Protein 1WX0 (pdb70)

Radius of gyration: 39.43 Å; Cα contacts (8 Å, |Δi|>4): 4813; chains: 10; bounding box: 110×82×110 Å

Secondary structure (DSSP, 8-state):
-EEEEE---HHHHHHHHHHT---EEE--HHHHHHHHHHHT----HHHHHHHHHHHHHHHTS-EEEE---SSHHHHHHHHHHHHHH-TTEEEEEESSHHHHHHHHHHHHTT--EEEEEE-SHHHHHHHHHTT-SEEEEBHHHHHHTTS-HHHHHHHHHHHHHHTT-S-EEEEB---SHHHHHHHHHTT-SEEEE-HHHHHHHT--HHHHHH-/-EEEEE---HHHHHHHHHHT-EEEEE--HHHHHHHHHTTTS---HHHHHHHHHHHHHHH-S-EEEE---SSHHHHHHHHHHHHTT-TTEEEEEESSHHHHHHHHHHHHTT--EEEEEE-SHHHHHHHHHTT-SEEEEBHHHHHHTTS-HHHHHHHHHHHHHHTT---EEEEBS--SHHHHHHHHHHT-SEEEE-HHHHHHHT--HHHHHT-/-EEEEE---HHHHHHHHTTT-EEEEE--HHHHHHHHHTTT----HHHHHHHHHHHHHHH-S-EEEE----SHHHHHHHHHHHHHH-TTEEEEEESSHHHHHHHHHHHHTT--EEEEEE-SHHHHHHHHHTT-SEEEEBHHHHHHTTS-HHHHHHHHHHHHHHTT---EEEEBS--SHHHHHHHHHHT-SEEEE-HHHHHHTT--HHHHHH-/-EEEEE---HHHHHHHHTTT-EEEEE--HHHHHHHHHTTT----HHHHHHHHHHHHHHH-S-EEEE---SSHHHHHHHHHHHHHH-TTEEEEEESSHHHHHHHHHHHHTT--EEEEEE-SHHHHHHHHHTT-SEEEEBHHHHHTTTS-HHHHHHHHHHHHHHHT---EEEEBS--SHHHHHHHHHHT-SEEEE-HHHHHHHT--HHHHHH-/-EEEEE---HHHHHHHHHHT-EEEEE--HHHHHHHHHHTT----HHHHHHHHHHHHHHH-S-EEEE----SHHHHHHHHHHHHHH-TTEEEEEESSHHHHHHHHHHHHHTPPEEEEEE-SHHHHHHHHHHT-SEEEEBHHHHHHTTS-HHHHHHHHHHHHHHHT-S-EEEEB---SHHHHHHHHHHT-SEEEE-HHHHHHHT--HHHHHT-/-EEEEE---HHHHHHHHTTT-EEEEE--HHHHHHHHHHHTPPP-HHHHHHHHHHHHHHH-S-EEEE----SHHHHHHHHHHHHHH-TTEEEEEESSHHHHHHHHHHHHTT--EEEEEE-SHHHHHHHHHTT-SEEEEBHHHHHTTTS-HHHHHHHHHHHHHHTT---EEEEBS--SHHHHHHHHHHT-SEEEE-HHHHTTTT--HHHHHH-/-EEEEE---HHHHHHHHHHT-EEEEE--HHHHHHHHHHTT----HHHHHHHHHHHHHHH-S-EEEE---SSHHHHHHHHHHHHHT-TTEEEEEESSHHHHHHHHHHHHTT--EEEEEE-SHHHHHHHHHTT-SEEEEBHHHHHHTTS-HHHHHHHHHHHHHHHT---EEEEBS--SHHHHHHHHHTT-SEEEE-HHHHTTTT--HHHHHH-/-EEEEE---HHHHHHHHHHT---EEE--HHHHHHHHHHTT----HHHHHHHHHHHHHHH-S-EEEE----SHHHHHHHHHHHHHH-TTEEEEEESSHHHHHHHHHHHHTT--EEEEEE-SHHHHHHHHHTT-SEEEEBHHHHHHTTS-HHHHHHHHHHHHHHTT---EEEEBS--SHHHHHHHHHHT-SEEEE-HHHHHHHT--HHHHHH-/-EEEEE---HHHHHHHHHHT-EEEEE--HHHHHHHHHHTT----HHHHHHHHHHHHHHH-S-EEEE---SSHHHHHHHHHHHHHH-TTEEEEEESSHHHHHHHHHHHHTT--EEEEEE-SHHHHHHHHHTT-SEEEEBHHHHHHTTS-HHHHHHHHHHHHHHHT--PEEEEBS--SHHHHHHHHHHT-SEEEE-HHHHHHTT--HHHHHH-/-EEEEE---HHHHHHHHTTT-EEEEE--HHHHHHHHHHHT----HHHHHHHHHHHHHHH-S-EEEE----SHHHHHHHHHHHHTT-TTEEEEEESSHHHHHHHHHHHTTT--EEEEEE-SHHHHHHHHHTT-SEEEEBHHHHHTTTS-HHHHHHHHHHHHHHTT--PEEEEBS--SHHHHHHHHHHT-SEEEE-HHHHHHTT--HHHHHH-

Organism: Thermus thermophilus (strain ATCC 27634 / DSM 579 / HB8) (NCBI:txid300852)

Nearest PDB structures (foldseek):
  1wx0-assembly1_C  TM=1.003E+00  e=8.794E-41  Thermus thermophilus HB8
  1vpx-assembly1_D  TM=9.814E-01  e=6.477E-28  Thermotoga maritima
  6yrm-assembly1_D  TM=9.661E-01  e=4.299E-25  Thermoplasma acidophilum DSM 1728
  6yrh-assembly1_D  TM=9.605E-01  e=4.563E-25  Thermoplasma acidophilum DSM 1728
  3s1w-assembly1_A  TM=9.599E-01  e=1.184E-24  Thermoplasma acidophilum DSM 1728

InterPro domains:
  IPR001585 Transaldolase/Fructose-6-phosphate aldolase [PF00923] (3-220)
  IPR001585 Transaldolase/Fructose-6-phosphate aldolase [PTHR10683] (3-207)
  IPR004731 Transaldolase type 3B/Fructose-6-phosphate aldolase [TIGR00875] (1-221)
  IPR013785 Aldolase-type TIM barrel [G3DSA:3.20.20.70] (1-223)
  IPR018225 Transaldolase, active site [PS00958] (89-106)
  IPR018225 Transaldolase, active site [PS01054] (24-32)
  IPR022999 Transaldolase type 3B, putative [MF_00494] (1-223)
  IPR033919 Transaldolase/Fructose-6-phosphate aldolase, archaeal/bacterial [cd00956] (2-220)

Foldseek 3Di:
DQEEAAALALVLLLVVVVVVRHAEYEYEPVRNCVNCVVVVHGDDPVNSLVSQVVSCVNRVHAYEYEADDDAQVSSQVSQVVQCVSDVRYAYEFELDPSSLSNLLVCLVVVGAYEYEPDAALVSVVSSLVSNHQEYEHAQQVCVVVVDGSLVRLLVNLVCCVVVVGNHAYEYENDDELVSVVSCVVSPHRYYYYHSVRVVCNPDDDCVVVVD/DAEEAAALAPVLLLVVVVVVRHAEYEYEPVRVCCNQVVDVHDDDPVVSLVSQLVSCVRRVAAYEYEDDDDALVSLLVRLVVQCVSDVRYAYEFELDPSSLSNLLVCQVVVGAYEYEPDAALVSVVSSLVSRHQEYEHAQQVCVVVVDGSLVRLLVNLVVCVVVVGNHAYEHENDDALVSVVSCVVSPHRYYYYHSVRVVCNPDDPVVVVVD/DAEEAAALAPVLLQVVVVVVRHAEYEYEPVRVVVNCVVDVDDDDPVVVLVSQLVSCVSRVAAYEYEDDDDAQVSLLVSQVVNCVSDVSYAYEFELDPSSLSNLLVQVVVVGAYEYEPDAALVSLVSSLVSRHQEYEHAQQVCVVVVDGSLVRLLSNLVCCVVVVGNHAYEYENDDALVSVVSCVVSPHPYYYYHSVRVVVNPDDPVVVVVD/DAEEAAALALVLLQVVVVVVRHAEYEYEPVRLCVNCVVDPHDDDVVVSLVSQVSSCVRRVAAYEYEAPDDAQVSLLVSLVVNCVSDVRYAYEFEQDPSSLSNLLVCVVVVHAYEYEPDAALVSVVSSLVSVHQEYEHAQQVQVVVVDGSLVRLLVNLVVCVVVVGNHAYEHENDDALVSVVSCVVSPHPYYYYHSVRVVCNPDDPVVVVVD/DQEEAEALAPVLLQVVVVVVRHAEYEYEPVRVVVNCVVPPHDDDPVCVLVSVLVSCVRRVAAYEYEDDDDALVSLLVSQVVQCVSDVRYAYEYEQDPRSLSNLLVCLVVVGAYAYEPDAALVSLVSSLVSRHQEYEHAQQVCVVVVHGSLVRLLVNLVVCVVVVGNHAYEYDNDDAQVSVVSNVVSPGRYYYYHSVRVVVNVDDPVVVVVD/DAEEAEALAPVLLQVVVVVVRHAEYEYEDVRVVVNCVVVVHDDDPVVVLVSQVVRCVRSVAAYEYEQDDPALVSSLVSQVVQCVSDVRYEYEFELDPSRLSNLLVCVVVVGAYEHEPDAALVSLVSSLVSRHQEYEHAQQVQVVVVHGSLVRLLSNLVCCVVVVGNHAYEHENDDALVSVVSCVVSPHRYYYYHSVRVVVNPDDPVVVVVD/DQEEAEALAPVLLQVVVVVVRHAEYEYEVVRNVVNCVVPVHDDDPVVVLVSVVVSCVRRVHAYEYEADDPAQVSLLVSQVSQCVSDVSYAYEFELDPSSLSNQLVCLVVVGAYEYEPDAALVSLVSNLVSRHQEYEHAQQVCVVVVDGSLVRLLSNLVCCVVVVGNHAYEHPNDDAQVSVVSNVVSDHRYYYYHSVRVVVNPDDDVVVVVD/DAEEAAALAPVLLQVVLVVVRHAEYEYEPVRNVVNCVVVVHDDDPVVVLVSQVSSCVRNVAAYEYEDDDDAQVSLLVSLVVQCVSDVSYAYEFELDPSSLSNLLVCLVVVHAYEYEPDAALVSVVSSLVSRHQEYEHAQQVCVVVVHGSLVRLLSNLVCCVVVVGNHAYEYENDDAQVSVVSCVVSPHPYYYYHSVRVVCNPDDDCVVVVD/DAEEAEALALVLLLVVVVVVRHAEYEYEVVRLVVNCVVPPDDDDPVVSLVSQLVRCVNRVAAYEYEADDDAQVSSLVRQVVQCVSDVSYAYEFELDPSSLNNLLVCQVVVGAYEYEPDAALVSVVSSLVSRHQEYEHAQQVCVVVVDGSLVRLLSNLVVCVVVVGNHAYEYENDDALVSVVSCVVSPHPYYYYHSVRVVCNPDDPCVVVVD/DAEEAAALAVVLLLVVVVVVRHAEYEYEVVRNVVNCVVVVHDDDPVVVLVSVVSSCVRRVAAYEYEQPDDALVSLLVSLVVQCVSDVRYAYEFELDPSSLNNLLVCLVVVHAYEYEPDAALVSVVSSLVSRHQEYEHAQQVVVVVVHGSLVRLLVNLVVCVVVVGNRAYEYENDDALVSVVSCVVSPHPYYYYHSVRVVCNVDDPVVVVVD

Solvent-accessible surface area: 73662 Å² total; per-residue (Å²): 3,48,0,7,0,47,9,1,30,26,140,48,0,133,56,0,19,42,0,23,2,21,21,0,0,7,3,34,64,72,39,2,50,129,18,5,74,96,117,69,90,79,81,78,140,129,16,52,11,58,13,0,87,37,0,0,122,48,17,63,8,35,0,5,2,60,8,106,24,147,86,10,123,32,2,3,50,31,0,110,146,11,23,84,25,21,123,44,8,4,0,23,0,14,0,27,58,48,0,0,64,0,0,85,93,0,29,86,83,68,27,89,0,1,0,6,20,0,0,1,1,1,0,0,1,0,0,13,70,0,33,7,30,12,0,6,0,26,0,0,84,1,16,41,20,2,30,59,0,6,55,5,0,89,18,0,6,60,0,15,111,72,26,125,18,126,7,72,1,3,0,7,23,6,114,50,4,30,10,0,1,54,0,0,39,49,14,0,54,0,0,7,0,53,34,78,10,0,68,51,0,17,125,4,7,5,7,92,120,24,117,1,49,0,4,0,38,9,1,32,37,136,49,0,132,60,0,31,54,1,12,4,22,26,0,0,6,2,34,54,84,31,6,45,133,20,12,88,94,135,81,100,70,85,70,159,149,10,48,21,51,27,0,104,36,0,1,120,48,18,60,9,33,0,4,1,51,5,87,21,133,90,4,127,34,2,6,38,30,0,112,152,10,24,89,21,26,127,45,8,1,0,18,0,13,0,26,57,49,0,0,52,0,0,78,110,0,31,84,90,68,32,92,0,0,0,5,17,0,0,2,1,2,0,0,2,0,0,17,66,0,29,9,34,13,0,4,0,22,0,0,92,1,9,36,16,1,31,45,0,3,72,5,0,66,26,0,5,66,2,14,108,78,27,125,22,130,11,75,3,2,0,8,21,4,114,30,3,25,8,0,0,65,0,0,40,46,16,0,53,0,0,5,0,54,37,72,14,0,48,44,1,12,108,10,9,5,4,92,114,32,129,2,60,0,5,0,40,10,1,26,38,136,46,0,136,60,0,33,53,1,13,3,22,27,0,0,3,2,37,56,89,34,6,45,136,18,17,80,101,145,83,100,70,77,72,161,146,24,46,22,40,28,0,106,36,0,1,120,44,18,61,8,35,0,4,2,52,7,96,23,123,101,12,122,32,1,1,41,26,0,109,150,10,25,87,29,25,125,44,8,2,0,19,0,7,1,34,57,48,0,0,60,0,0,76,101,0,33,86,88,67,25,88,0,0,0,4,12,0,0,0,1,4,0,0,3,0,0,18,66,0,32,9,35,14,0,4,0,23,0,0,89,2,9,38,13,2,38,50,0,8,82,13,0,73,28,0,4,69,2,14,102,70,28,129,25,129,11,93,2,2,0,10,22,4,112,30,4,20,5,0,0,63,0,0,43,51,18,0,54,1,0,4,0,55,31,74,12,0,61,47,2,14,118,4,15,15,4,91,119,31,100,2,62,0,6,0,44,10,1,27,35,141,54,0,139,60,0,32,54,1,16,3,22,28,0,0,6,4,39,62,89,36,3,49,147,24,20,82,98,129,75,96,78,78,71,142,148,27,42,18,49,29,1,104,34,0,0,127,40,17,63,10,46,0,4,1,58,8,104,14,150,94,10,127,33,3,1,38,38,0,104,140,9,24,86,22,24,129,41,9,4,0,19,0,16,0,32,59,52,0,0,63,0,0,79,105,0,33,88,88,65,25,113,0,1,0,6,18,0,0,0,0,2,0,0,1,0,0,18,62,0,33,10,35,10,0,4,0,23,0,0,86,2,9,40,14,2,33,55,0,5,84,14,0,61,27,0,6,70,1,15,108,71,28,117,18,130,11,92,3,3,0,7,26,5,110,30,6,14,8,0,1,64,0,0,43,47,20,0,56,2,0,4,0,56,33,72,13,0,56,48,1,14,109,2,15,11,4,105,116,30,102,1,51,0,8,0,52,10,1,31,36,129,49,0,140,58,0,33,47,1,8,2,21,28,0,0,7,3,37,64,84,39,9,54,128,16,10,78,102,87,80,91,70,91,73,146,133,11,50,11,50,12,0,92,36,0,0,128,48,18,62,11,33,0,6,2,57,5,92,18,120,105,15,139,47,2,2,50,31,0,105,148,12,26,82,23,20,124,42,6,5,0,25,0,12,1,30,52,50,0,0,54,0,0,84,107,0,31,86,87,65,23,97,0,1,0,6,18,0,0,0,0,1,0,1,1,0,0,15,76,4,33,6,34,13,0,5,0,28,1,0,84,0,21,44,14,1,19,58,0,7,56,5,0,78,20,0,6,65,1,16,115,69,22,118,16,126,8,65,3,5,0,7,23,6,114,42,4,30,16,0,1,68,0,0,42,50,17,0,52,0,0,8,0,51,36,59,5,0,65,70,1,17,116,5,22,4,5,98,117,25,126,1,52,0,8,0,42,12,1,30,39,131,52,0,137,57,0,33,52,1,13,2,18,26,0,0,6,2,30,50,88,34,8,45,128,21,11,67,97,154,68,92,71,107,69,153,148,24,63,22,52,29,1,108,34,0,1,119,48,17,60,11,37,0,6,2,61,4,87,20,123,108,5,135,45,2,0,47,29,0,112,150,16,22,82,22,19,126,43,7,5,0,20,0,17,2,34,55,37,0,0,56,0,0,77,103,0,30,80,87,67,30,84,0,2,0,9,21,0,0,0,1,1,0,1,0,0,0,18,69,0,31,9,36,12,0,5,0,24,0,0,90,2,19,39,14,3,28,51,0,3,71,13,0,67,27,0,5,62,1,15,106,67,27,122,22,128,10,67,2,4,0,8,25,6,116,45,6,33,5,0,0,60,0,0,41,50,17,0,49,0,0,7,0,54,32,73,13,0,67,38,1,16,117,10,16,16,4,98,109,33,97,1,54,0,6,0,49,10,1,31,47,134,51,0,131,58,0,34,54,1,12,3,21,24,0,0,7,2,32,55,88,40,1,44,146,22,18,78,78,139,87,114,73,88,78,139,144,34,51,19,49,30,0,91,33,0,1,118,44,15,63,8,41,0,3,1,56,7,89,21,124,123,9,137,41,1,0,42,24,0,102,140,16,23,87,24,23,126,45,9,6,0,18,0,15,0,27,51,54,0,0,65,0,0,75,96,0,30,84,91,68,24,112,0,1,0,7,22,0,0,2,2,1,0,1,1,0,0,16,70,0,30,8,26,19,0,5,0,28,0,0,86,0,22,65,11,0,15,61,0,12,68,6,0,68,25,0,5,64,1,18,114,76,27,125,16,128,8,85,2,2,0,8,24,5,112,51,4,15,5,0,0,66,0,0,44,55,18,0,54,1,0,9,0,53,34,74,11,0,62,50,0,15,120,3,17,16,4,88,123,28,104,2,50,0,5,0,45,10,1,33,40,137,48,0,139,63,0,31,55,0,13,3,21,28,0,0,5,2,37,62,76,40,8,47,128,18,12,75,96,149,74,88,85,85,70,141,137,17,56,19,40,32,2,106,36,0,0,122,45,18,60,12,39,0,4,1,56,7,96,28,124,112,5,127,43,1,1,44,31,0,114,153,10,22,87,36,22,125,41,9,4,0,16,0,10,1,31,54,37,0,0,58,0,0,78,98,0,32,81,94,64,30,115,0,0,0,8,17,0,0,1,1,1,0,0,1,0,0,20,58,0,30,9,32,16,0,5,0,24,0,0,90,1,10,44,12,1,17,44,0,3,73,5,0,71,26,0,16,71,0,17,132,57,28,127,24,129,11,65,3,3,0,8,25,6,112,32,4,30,7,0,0,59,0,0,34,54,24,0,51,0,0,5,0,51,35,72,10,0,46,64,1,11,106,4,16,6,4,95,119,30,97,2,56,0,6,0,43,11,1,32,38,124,50,0,131,57,0,32,54,0,14,3,20,27,0,0,5,2,35,64,89,30,2,41,117,18,20,77,90,144,82,115,74,84,72,114,146,17,38,17,51,27,0,105,36,0,1,125,48,19,63,9,34,0,4,1,56,9,95,20,121,112,8,134,48,0,0,51,24,0,115,135,9,28,86,21,26,123,40,8,3,0,16,0,15,1,27,61,42,0,0,56,0,0,74,103,0,31,85,90,68,25,88,0,1,0,8,20,0,0,2,0,1,0,1,1,0,0,16,67,0,29,9,35,12,0,4,0,22,0,0,91,1,11,41,18,2,28,53,0,5,73,4,0,66,25,0,5,65,0,16,112,80,30,128,21,126,10,90,2,3,0,10,23,6,115,34,5,28,8,0,0,69,0,0,39,45,18,0,54,1,0,8,0,54,35,72,12,0,62,46,1,14,116,4,8,5,8,97,120,28,100,1,50,0,6,0,42,12,1,29,30,144,50,0,126,60,0,30,54,0,13,2,21,29,0,0,5,3,30,64,87,36,5,48,136,11,5,80,96,83,65,96,79,88,67,146,125,27,51,36,42,7,0,127,29,0,1,122,42,18,62,12,38,0,4,2,57,4,88,18,94,97,8,122,36,0,1,44,26,0,110,153,14,22,90,43,24,127,44,9,2,0,18,0,5,0,32,54,52,0,0,56,0,0,78,99,0,33,81,87,68,28,85,0,1,0,9,13,0,0,2,1,2,0,0,1,0,0,16,65,0,30,8,34,16,0,4,0,25,0,0,92,1,8,34,24,2,23,46,0,2,71,4,0,67,25,0,14,70,0,16,123,58,27,125,22,128,10,68,3,2,0,8,21,4,111,31,4,30,5,0,0,56,0,0,39,55,24,0,50,0,0,5,0,52,33,75,12,0,49,42,1,12,114,6,9,5,3,94,111,29,98

B-factor: mean 40.53, std 13.64, range [14.03, 101.11]

Sequence (2110 aa):
MELYLDTASLEEIREIAAWGVLSGVTTNPTLVAKAFAAKGEALTEEAFAAHLRAICETVGGPVSAEVTALEAEAMVAEGRRLAAIHPNIVVKLPTTEEGLKACKRLSAEGIKVNMTLIFSANQALLAARAGASYVSPFLGRVDDISWDGGELLREIVEMIQVQDLPVKVIAASIRHPRHVTEAALLGADIATMPHAVFKQLLKHPLTDIGLMELYLDTASLEEIREIAAWGVLSGVTTNPTLVAKAFAAKGEALTEEAFAAHLRAICETVGGPVSAEVTALEAEAMVAEGRRLAAIHPNIVVKLPTTEEGLKACKRLSAEGIKVNMTLIFSANQALLAARAGASYVSPFLGRVDDISWDGGELLREIVEMIQVQDLPVKVIAASIRHPRHVTEAALLGADIATMPHAVFKQLLKHPLTDIGLMELYLDTASLEEIREIAAWGVLSGVTTNPTLVAKAFAAKGEALTEEAFAAHLRAICETVGGPVSAEVTALEAEAMVAEGRRLAAIHPNIVVKLPTTEEGLKACKRLSAEGIKVNMTLIFSANQALLAARAGASYVSPFLGRVDDISWDGGELLREIVEMIQVQDLPVKVIAASIRHPRHVTEAALLGADIATMPHAVFKQLLKHPLTDIGLMELYLDTASLEEIREIAAWGVLSGVTTNPTLVAKAFAAKGEALTEEAFAAHLRAICETVGGPVSAEVTALEAEAMVAEGRRLAAIHPNIVVKLPTTEEGLKACKRLSAEGIKVNMTLIFSANQALLAARAGASYVSPFLGRVDDISWDGGELLREIVEMIQVQDLPVKVIAASIRHPRHVTEAALLGADIATMPHAVFKQLLKHPLTDIGLMELYLDTASLEEIREIAAWGVLSGVTTNPTLVAKAFAAKGEALTEEAFAAHLRAICETVGGPVSAEVTALEAEAMVAEGRRLAAIHPNIVVKLPTTEEGLKACKRLSAEGIKVNMTLIFSANQALLAARAGASYVSPFLGRVDDISWDGGELLREIVEMIQVQDLPVKVIAASIRHPRHVTEAALLGADIATMPHAVFKQLLKHPLTDIGLMELYLDTASLEEIREIAAWGVLSGVTTNPTLVAKAFAAKGEALTEEAFAAHLRAICETVGGPVSAEVTALEAEAMVAEGRRLAAIHPNIVVKLPTTEEGLKACKRLSAEGIKVNMTLIFSANQALLAARAGASYVSPFLGRVDDISWDGGELLREIVEMIQVQDLPVKVIAASIRHPRHVTEAALLGADIATMPHAVFKQLLKHPLTDIGLMELYLDTASLEEIREIAAWGVLSGVTTNPTLVAKAFAAKGEALTEEAFAAHLRAICETVGGPVSAEVTALEAEAMVAEGRRLAAIHPNIVVKLPTTEEGLKACKRLSAEGIKVNMTLIFSANQALLAARAGASYVSPFLGRVDDISWDGGELLREIVEMIQVQDLPVKVIAASIRHPRHVTEAALLGADIATMPHAVFKQLLKHPLTDIGLMELYLDTASLEEIREIAAWGVLSGVTTNPTLVAKAFAAKGEALTEEAFAAHLRAICETVGGPVSAEVTALEAEAMVAEGRRLAAIHPNIVVKLPTTEEGLKACKRLSAEGIKVNMTLIFSANQALLAARAGASYVSPFLGRVDDISWDGGELLREIVEMIQVQDLPVKVIAASIRHPRHVTEAALLGADIATMPHAVFKQLLKHPLTDIGLMELYLDTASLEEIREIAAWGVLSGVTTNPTLVAKAFAAKGEALTEEAFAAHLRAICETVGGPVSAEVTALEAEAMVAEGRRLAAIHPNIVVKLPTTEEGLKACKRLSAEGIKVNMTLIFSANQALLAARAGASYVSPFLGRVDDISWDGGELLREIVEMIQVQDLPVKVIAASIRHPRHVTEAALLGADIATMPHAVFKQLLKHPLTDIGLMELYLDTASLEEIREIAAWGVLSGVTTNPTLVAKAFAAKGEALTEEAFAAHLRAICETVGGPVSAEVTALEAEAMVAEGRRLAAIHPNIVVKLPTTEEGLKACKRLSAEGIKVNMTLIFSANQALLAARAGASYVSPFLGRVDDISWDGGELLREIVEMIQVQDLPVKVIAASIRHPRHVTEAALLGADIATMPHAVFKQLLKHPLTDIGL

Structure (mmCIF, N/CA/C/O backbone):
data_1WX0
#
_entry.id   1WX0
#
_cell.length_a   93.693
_cell.length_b   142.702
_cell.length_c   96.595
_cell.angle_alpha   90.00
_cell.angle_beta   114.458
_cell.angle_gamma   90.00
#
_symmetry.space_group_name_H-M   'P 1 21 1'
#
loop_
_entity.id
_entity.type
_entity.pdbx_description
1 polymer transaldolase
2 water water
#
loop_
_atom_site.group_PDB
_atom_site.id
_atom_site.type_symbol
_atom_site.label_atom_id
_atom_site.label_alt_id
_atom_site.label_comp_id
_atom_site.label_asym_id
_atom_site.label_entity_id
_atom_site.label_seq_id
_atom_site.pdbx_PDB_ins_code
_atom_site.Cartn_x
_atom_site.Cartn_y
_atom_site.Cartn_z
_atom_site.occupancy
_atom_site.B_iso_or_equiv
_atom_site.auth_seq_id
_atom_site.auth_comp_id
_atom_site.auth_asym_id
_atom_site.auth_atom_id
_atom_site.pdbx_PDB_model_num
ATOM 1 N N . MET A 1 1 ? 54.540 75.184 80.291 1.00 36.52 1 MET A N 1
ATOM 2 C CA . MET A 1 1 ? 54.997 75.641 78.945 1.00 36.51 1 MET A CA 1
ATOM 3 C C . MET A 1 1 ? 56.492 75.394 78.776 1.00 37.23 1 MET A C 1
ATOM 4 O O . MET A 1 1 ? 57.298 75.808 79.607 1.00 35.73 1 MET A O 1
ATOM 9 N N . GLU A 1 2 ? 56.857 74.710 77.698 1.00 39.56 2 GLU A N 1
ATOM 10 C CA . GLU A 1 2 ? 58.257 74.426 77.430 1.00 40.76 2 GLU A CA 1
ATOM 11 C C . GLU A 1 2 ? 58.952 75.720 77.041 1.00 42.16 2 GLU A C 1
ATOM 12 O O . GLU A 1 2 ? 58.347 76.599 76.422 1.00 43.26 2 GLU A O 1
ATOM 18 N N . LEU A 1 3 ? 60.225 75.837 77.402 1.00 40.04 3 LEU A N 1
ATOM 19 C CA . LEU A 1 3 ? 60.977 77.038 77.100 1.00 38.00 3 LEU A CA 1
ATOM 20 C C . LEU A 1 3 ? 62.115 76.742 76.132 1.00 39.78 3 LEU A C 1
ATOM 21 O O . LEU A 1 3 ? 62.883 75.798 76.326 1.00 41.19 3 LEU A O 1
ATOM 26 N N . TYR A 1 4 ? 62.204 77.556 75.084 1.00 40.00 4 TYR A N 1
ATOM 27 C CA . TYR A 1 4 ? 63.229 77.421 74.054 1.00 39.84 4 TYR A CA 1
ATOM 28 C C . TYR A 1 4 ? 64.140 78.638 73.986 1.00 41.12 4 TYR A C 1
ATOM 29 O O . TYR A 1 4 ? 63.787 79.732 74.432 1.00 39.96 4 TYR A O 1
ATOM 38 N N . LEU A 1 5 ? 65.310 78.430 73.397 1.00 43.15 5 LEU A N 1
ATOM 39 C CA . LEU A 1 5 ? 66.281 79.492 73.201 1.00 44.27 5 LEU A CA 1
ATOM 40 C C . LEU A 1 5 ? 66.334 79.787 71.707 1.00 45.09 5 LEU A C 1
ATOM 41 O O . LEU A 1 5 ? 66.416 78.871 70.883 1.00 43.54 5 LEU A O 1
ATOM 46 N N . ASP A 1 6 ? 66.256 81.064 71.361 1.00 47.22 6 ASP A N 1
ATOM 47 C CA . ASP A 1 6 ? 66.336 81.467 69.968 1.00 49.79 6 ASP A CA 1
ATOM 48 C C . ASP A 1 6 ? 67.779 81.921 69.774 1.00 50.12 6 ASP A C 1
ATOM 49 O O . ASP A 1 6 ? 68.090 83.105 69.886 1.00 50.07 6 ASP A O 1
ATOM 54 N N . THR A 1 7 ? 68.658 80.958 69.509 1.00 51.00 7 THR A N 1
ATOM 55 C CA . THR A 1 7 ? 70.077 81.236 69.322 1.00 51.78 7 THR A CA 1
ATOM 56 C C . THR A 1 7 ? 70.794 80.079 68.646 1.00 52.06 7 THR A C 1
ATOM 57 O O . THR A 1 7 ? 70.195 79.051 68.340 1.00 51.60 7 THR A O 1
ATOM 61 N N . ALA A 1 8 ? 72.089 80.266 68.422 1.00 53.50 8 ALA A N 1
ATOM 62 C CA . ALA A 1 8 ? 72.940 79.250 67.816 1.00 53.87 8 ALA A CA 1
ATOM 63 C C . ALA A 1 8 ? 74.220 79.211 68.643 1.00 55.17 8 ALA A C 1
ATOM 64 O O . ALA A 1 8 ? 75.219 78.617 68.238 1.00 56.62 8 ALA A O 1
ATOM 66 N N . SER A 1 9 ? 74.173 79.859 69.806 1.00 55.74 9 SER A N 1
ATOM 67 C CA . SER A 1 9 ? 75.311 79.918 70.720 1.00 56.41 9 SER A CA 1
ATOM 68 C C . SER A 1 9 ? 75.340 78.758 71.714 1.00 57.13 9 SER A C 1
ATOM 69 O O . SER A 1 9 ? 74.500 78.672 72.614 1.00 56.58 9 SER A O 1
ATOM 72 N N . LEU A 1 10 ? 76.323 77.877 71.549 1.00 57.45 10 LEU A N 1
ATOM 73 C CA . LEU A 1 10 ? 76.482 76.721 72.421 1.00 57.50 10 LEU A CA 1
ATOM 74 C C . LEU A 1 10 ? 76.725 77.130 73.867 1.00 57.67 10 LEU A C 1
ATOM 75 O O . LEU A 1 10 ? 76.364 76.404 74.787 1.00 57.42 10 LEU A O 1
ATOM 80 N N . GLU A 1 11 ? 77.333 78.293 74.071 1.00 58.59 11 GLU A N 1
ATOM 81 C CA . GLU A 1 11 ? 77.593 78.762 75.428 1.00 59.91 11 GLU A CA 1
ATOM 82 C C . GLU A 1 11 ? 76.252 79.023 76.106 1.00 58.33 11 GLU A C 1
ATOM 83 O O . GLU A 1 11 ? 75.954 78.466 77.164 1.00 57.50 11 GLU A O 1
ATOM 89 N N . GLU A 1 12 ? 75.449 79.875 75.477 1.00 57.56 12 GLU A N 1
ATOM 90 C CA . GLU A 1 12 ? 74.126 80.219 75.984 1.00 55.93 12 GLU A CA 1
ATOM 91 C C . GLU A 1 12 ? 73.295 78.961 76.186 1.00 52.89 12 GLU A C 1
ATOM 92 O O . GLU A 1 12 ? 72.661 78.781 77.221 1.00 51.17 12 GLU A O 1
ATOM 98 N N . ILE A 1 13 ? 73.309 78.085 75.190 1.00 51.47 13 ILE A N 1
ATOM 99 C CA . ILE A 1 13 ? 72.553 76.847 75.273 1.00 51.96 13 ILE A CA 1
ATOM 100 C C . ILE A 1 13 ? 72.950 76.057 76.515 1.00 52.13 13 ILE A C 1
ATOM 101 O O . ILE A 1 13 ? 72.093 75.591 77.264 1.00 50.48 13 ILE A O 1
ATOM 106 N N . ARG A 1 14 ? 74.255 75.916 76.730 1.00 53.56 14 ARG A N 1
ATOM 107 C CA . ARG A 1 14 ? 74.766 75.180 77.881 1.00 53.81 14 ARG A CA 1
ATOM 108 C C . ARG A 1 14 ? 74.365 75.804 79.216 1.00 52.48 14 ARG A C 1
ATOM 109 O O . ARG A 1 14 ? 74.044 75.093 80.167 1.00 52.20 14 ARG A O 1
ATOM 117 N N . GLU A 1 15 ? 74.389 77.129 79.293 1.00 50.76 15 GLU A N 1
ATOM 118 C CA . GLU A 1 15 ? 74.032 77.794 80.534 1.00 51.41 15 GLU A CA 1
ATOM 119 C C . GLU A 1 15 ? 72.584 77.493 80.911 1.00 52.43 15 GLU A C 1
ATOM 120 O O . GLU A 1 15 ? 72.314 76.889 81.954 1.00 53.65 15 GLU A O 1
ATOM 126 N N . ILE A 1 16 ? 71.656 77.902 80.052 1.00 51.04 16 ILE A N 1
ATOM 127 C CA . ILE A 1 16 ? 70.239 77.679 80.305 1.00 49.23 16 ILE A CA 1
ATOM 128 C C . ILE A 1 16 ? 69.933 76.193 80.458 1.00 48.01 16 ILE A C 1
ATOM 129 O O . ILE A 1 16 ? 69.060 75.811 81.239 1.00 46.99 16 ILE A O 1
ATOM 134 N N . ALA A 1 17 ? 70.653 75.356 79.717 1.00 47.33 17 ALA A N 1
ATOM 135 C CA . ALA A 1 17 ? 70.449 73.913 79.806 1.00 47.70 17 ALA A CA 1
ATOM 136 C C . ALA A 1 17 ? 70.752 73.446 81.230 1.00 46.91 17 ALA A C 1
ATOM 137 O O . ALA A 1 17 ? 70.049 72.599 81.775 1.00 45.31 17 ALA A O 1
ATOM 139 N N . ALA A 1 18 ? 71.795 74.017 81.827 1.00 48.30 18 ALA A N 1
ATOM 140 C CA . ALA A 1 18 ? 72.201 73.667 83.188 1.00 50.30 18 ALA A CA 1
ATOM 141 C C . ALA A 1 18 ? 71.071 73.956 84.172 1.00 51.16 18 ALA A C 1
ATOM 142 O O . ALA A 1 18 ? 70.933 73.284 85.201 1.00 50.71 18 ALA A O 1
ATOM 144 N N . TRP A 1 19 ? 70.269 74.968 83.854 1.00 50.50 19 TRP A N 1
ATOM 145 C CA . TRP A 1 19 ? 69.136 75.327 84.696 1.00 50.17 19 TRP A CA 1
ATOM 146 C C . TRP A 1 19 ? 68.130 74.180 84.642 1.00 49.27 19 TRP A C 1
ATOM 147 O O . TRP A 1 19 ? 67.328 73.998 85.553 1.00 48.81 19 TRP A O 1
ATOM 158 N N . GLY A 1 20 ? 68.191 73.409 83.560 1.00 49.27 20 GLY A N 1
ATOM 159 C CA . GLY A 1 20 ? 67.295 72.282 83.383 1.00 49.57 20 GLY A CA 1
ATOM 160 C C . GLY A 1 20 ? 65.919 72.698 82.896 1.00 49.05 20 GLY A C 1
ATOM 161 O O . GLY A 1 20 ? 64.967 71.919 82.978 1.00 48.41 20 GLY A O 1
ATOM 162 N N . VAL A 1 21 ? 65.822 73.920 82.378 1.00 47.46 21 VAL A N 1
ATOM 163 C CA . VAL A 1 21 ? 64.557 74.462 81.889 1.00 45.50 21 VAL A CA 1
ATOM 164 C C . VAL A 1 21 ? 64.532 74.671 80.375 1.00 44.70 21 VAL A C 1
ATOM 165 O O . VAL A 1 21 ? 63.612 75.297 79.848 1.00 45.10 21 VAL A O 1
ATOM 169 N N . LEU A 1 22 ? 65.532 74.145 79.680 1.00 42.43 22 LEU A N 1
ATOM 170 C CA . LEU A 1 22 ? 65.625 74.304 78.236 1.00 41.70 22 LEU A CA 1
ATOM 171 C C . LEU A 1 22 ? 65.072 73.079 77.513 1.00 40.89 22 LEU A C 1
ATOM 172 O O . LEU A 1 22 ? 65.641 71.991 77.599 1.00 42.37 22 LEU A O 1
ATOM 177 N N . SER A 1 23 ? 63.968 73.261 76.792 1.00 38.01 23 SER A N 1
ATOM 178 C CA . SER A 1 23 ? 63.329 72.152 76.082 1.00 35.97 23 SER A CA 1
ATOM 179 C C . SER A 1 23 ? 63.671 72.080 74.603 1.00 34.53 23 SER A C 1
ATOM 180 O O . SER A 1 23 ? 63.398 71.077 73.947 1.00 36.05 23 SER A O 1
ATOM 183 N N . GLY A 1 24 ? 64.268 73.142 74.074 1.00 34.06 24 GLY A N 1
ATOM 184 C CA . GLY A 1 24 ? 64.617 73.151 72.668 1.00 32.84 24 GLY A CA 1
ATOM 185 C C . GLY A 1 24 ? 65.292 74.438 72.251 1.00 32.92 24 GLY A C 1
ATOM 186 O O . GLY A 1 24 ? 65.512 75.323 73.071 1.00 32.84 24 GLY A O 1
ATOM 187 N N . VAL A 1 25 ? 65.622 74.541 70.969 1.00 33.44 25 VAL A N 1
ATOM 188 C CA . VAL A 1 25 ? 66.278 75.730 70.446 1.00 36.30 25 VAL A CA 1
ATOM 189 C C . VAL A 1 25 ? 65.830 76.048 69.025 1.00 36.87 25 VAL A C 1
ATOM 190 O O . VAL A 1 25 ? 65.686 75.156 68.185 1.00 37.23 25 VAL A O 1
ATOM 194 N N . THR A 1 26 ? 65.608 77.329 68.760 1.00 38.25 26 THR A N 1
ATOM 195 C CA . THR A 1 26 ? 65.204 77.770 67.431 1.00 39.38 26 THR A CA 1
ATOM 196 C C . THR A 1 26 ? 66.360 78.574 66.842 1.00 40.96 26 THR A C 1
ATOM 197 O O . THR A 1 26 ? 66.914 79.455 67.505 1.00 40.20 26 THR A O 1
ATOM 201 N N . THR A 1 27 ? 66.728 78.264 65.604 1.00 41.65 27 THR A N 1
ATOM 202 C CA . THR A 1 27 ? 67.827 78.961 64.944 1.00 44.79 27 THR A CA 1
ATOM 203 C C . THR A 1 27 ? 67.424 79.516 63.583 1.00 47.42 27 THR A C 1
ATOM 204 O O . THR A 1 27 ? 66.353 79.212 63.060 1.00 47.84 27 THR A O 1
ATOM 208 N N . ASN A 1 28 ? 68.306 80.331 63.017 1.00 49.51 28 ASN A N 1
ATOM 209 C CA . ASN A 1 28 ? 68.099 80.915 61.701 1.00 52.37 28 ASN A CA 1
ATOM 210 C C . ASN A 1 28 ? 69.485 81.180 61.120 1.00 54.10 28 ASN A C 1
ATOM 211 O O . ASN A 1 28 ? 70.470 81.228 61.857 1.00 52.82 28 ASN A O 1
ATOM 216 N N . PRO A 1 29 ? 69.581 81.347 59.792 1.00 56.54 29 PRO A N 1
ATOM 217 C CA . PRO A 1 29 ? 70.865 81.601 59.132 1.00 58.38 29 PRO A CA 1
ATOM 218 C C . PRO A 1 29 ? 71.699 82.673 59.829 1.00 60.44 29 PRO A C 1
ATOM 219 O O . PRO A 1 29 ? 72.909 82.518 60.000 1.00 60.86 29 PRO A O 1
ATOM 223 N N . THR A 1 30 ? 71.046 83.759 60.227 1.00 61.28 30 THR A N 1
ATOM 224 C CA . THR A 1 30 ? 71.729 84.852 60.905 1.00 62.92 30 THR A CA 1
ATOM 225 C C . THR A 1 30 ? 72.426 84.378 62.180 1.00 63.76 30 THR A C 1
ATOM 226 O O . THR A 1 30 ? 73.642 84.508 62.315 1.00 64.65 30 THR A O 1
ATOM 230 N N . LEU A 1 31 ? 71.650 83.830 63.110 1.00 64.05 31 LEU A N 1
ATOM 231 C CA . LEU A 1 31 ? 72.189 83.345 64.377 1.00 64.92 31 LEU A CA 1
ATOM 232 C C . LEU A 1 31 ? 73.339 82.358 64.184 1.00 64.64 31 LEU A C 1
ATOM 233 O O . LEU A 1 31 ? 74.209 82.235 65.044 1.00 63.72 31 LEU A O 1
ATOM 238 N N . VAL A 1 32 ? 73.343 81.659 63.055 1.00 64.61 32 VAL A N 1
ATOM 239 C CA . VAL A 1 32 ? 74.400 80.698 62.774 1.00 64.91 32 VAL A CA 1
ATOM 240 C C . VAL A 1 32 ? 75.695 81.413 62.414 1.00 65.87 32 VAL A C 1
ATOM 241 O O . VAL A 1 32 ? 76.769 81.056 62.900 1.00 66.01 32 VAL A O 1
ATOM 245 N N . ALA A 1 33 ? 75.583 82.425 61.561 1.00 66.64 33 ALA A N 1
ATOM 246 C CA . ALA A 1 33 ? 76.739 83.201 61.125 1.00 67.69 33 ALA A CA 1
ATOM 247 C C . ALA A 1 33 ? 77.429 83.879 62.306 1.00 68.17 33 ALA A C 1
ATOM 248 O O . ALA A 1 33 ? 78.659 83.898 62.396 1.00 67.77 33 ALA A O 1
ATOM 250 N N . LYS A 1 34 ? 76.627 84.431 63.211 1.00 68.88 34 LYS A N 1
ATOM 251 C CA . LYS A 1 34 ? 77.152 85.115 64.384 1.00 70.33 34 LYS A CA 1
ATOM 252 C C . LYS A 1 34 ? 77.852 84.169 65.357 1.00 71.08 34 LYS A C 1
ATOM 253 O O . LYS A 1 34 ? 78.747 84.581 66.095 1.00 70.86 34 LYS A O 1
ATOM 259 N N . ALA A 1 35 ? 77.446 82.904 65.354 1.00 72.20 35 ALA A N 1
ATOM 260 C CA . ALA A 1 35 ? 78.052 81.910 66.234 1.00 73.35 35 ALA A CA 1
ATOM 261 C C . ALA A 1 35 ? 79.422 81.513 65.687 1.00 74.03 35 ALA A C 1
ATOM 262 O O . ALA A 1 35 ? 80.398 81.408 66.434 1.00 73.77 35 ALA A O 1
ATOM 264 N N . PHE A 1 36 ? 79.483 81.294 64.377 1.00 74.51 36 PHE A N 1
ATOM 265 C CA . PHE A 1 36 ? 80.727 80.919 63.714 1.00 75.43 36 PHE A CA 1
ATOM 266 C C . PHE A 1 36 ? 81.725 82.068 63.756 1.00 75.84 36 PHE A C 1
ATOM 267 O O . PHE A 1 36 ? 82.925 81.853 63.921 1.00 75.67 36 PHE A O 1
ATOM 275 N N . ALA A 1 37 ? 81.222 83.288 63.607 1.00 76.30 37 ALA A N 1
ATOM 276 C CA . ALA A 1 37 ? 82.070 84.473 63.630 1.00 76.76 37 ALA A CA 1
ATOM 277 C C . ALA A 1 37 ? 82.752 84.599 64.986 1.00 77.35 37 ALA A C 1
ATOM 278 O O . ALA A 1 37 ? 83.980 84.649 65.072 1.00 77.62 37 ALA A O 1
ATOM 280 N N . ALA A 1 38 ? 81.950 84.649 66.045 1.00 77.86 38 ALA A N 1
ATOM 281 C CA . ALA A 1 38 ? 82.479 84.762 67.398 1.00 78.97 38 ALA A CA 1
ATOM 282 C C . ALA A 1 38 ? 83.431 83.603 67.673 1.00 79.66 38 ALA A C 1
ATOM 283 O O . ALA A 1 38 ? 84.475 83.778 68.305 1.00 79.76 38 ALA A O 1
ATOM 285 N N . LYS A 1 39 ? 83.058 82.419 67.194 1.00 80.19 39 LYS A N 1
ATOM 286 C CA . LYS A 1 39 ? 83.864 81.217 67.375 1.00 80.14 39 LYS A CA 1
ATOM 287 C C . LYS A 1 39 ? 85.215 81.383 66.686 1.00 79.90 39 LYS A C 1
ATOM 288 O O . LYS A 1 39 ? 86.266 81.202 67.302 1.00 80.11 39 LYS A O 1
ATOM 294 N N . GLY A 1 40 ? 85.181 81.731 65.405 1.00 79.82 40 GLY A N 1
ATOM 295 C CA . GLY A 1 40 ? 86.412 81.912 64.660 1.00 79.13 40 GLY A CA 1
ATOM 296 C C . GLY A 1 40 ? 86.464 81.095 63.383 1.00 79.06 40 GLY A C 1
ATOM 297 O O . GLY A 1 40 ? 87.431 81.200 62.625 1.00 79.17 40 GLY A O 1
ATOM 298 N N . GLU A 1 41 ? 85.438 80.279 63.143 1.00 78.80 41 GLU A N 1
ATOM 299 C CA . GLU A 1 41 ? 85.380 79.452 61.940 1.00 79.10 41 GLU A CA 1
ATOM 300 C C . GLU A 1 41 ? 84.351 79.966 60.937 1.00 78.76 41 GLU A C 1
ATOM 301 O O . GLU A 1 41 ? 83.407 80.670 61.314 1.00 78.89 41 GLU A O 1
ATOM 307 N N . ALA A 1 42 ? 84.551 79.616 59.664 1.00 78.12 42 ALA A N 1
ATOM 308 C CA . ALA A 1 42 ? 83.642 80.012 58.599 1.00 77.36 42 ALA A CA 1
ATOM 309 C C . ALA A 1 42 ? 82.733 78.831 58.339 1.00 76.95 42 ALA A C 1
ATOM 310 O O . ALA A 1 42 ? 83.200 77.721 58.087 1.00 77.23 42 ALA A O 1
ATOM 312 N N . LEU A 1 43 ? 81.430 79.065 58.394 1.00 75.93 43 LEU A N 1
ATOM 313 C CA . LEU A 1 43 ? 80.512 77.965 58.164 1.00 75.09 43 LEU A CA 1
ATOM 314 C C . LEU A 1 43 ? 80.517 77.361 56.757 1.00 74.26 43 LEU A C 1
ATOM 315 O O . LEU A 1 43 ? 80.344 78.061 55.745 1.00 73.36 43 LEU A O 1
ATOM 320 N N . THR A 1 44 ? 80.746 76.045 56.738 1.00 73.85 44 THR A N 1
ATOM 321 C CA . THR A 1 44 ? 80.766 75.242 55.528 1.00 73.62 44 THR A CA 1
ATOM 322 C C . THR A 1 44 ? 79.630 74.231 55.665 1.00 72.89 44 THR A C 1
ATOM 323 O O . THR A 1 44 ? 78.972 74.176 56.701 1.00 72.24 44 THR A O 1
ATOM 327 N N . GLU A 1 45 ? 79.410 73.418 54.636 1.00 73.29 45 GLU A N 1
ATOM 328 C CA . GLU A 1 45 ? 78.341 72.431 54.693 1.00 73.36 45 GLU A CA 1
ATOM 329 C C . GLU A 1 45 ? 78.525 71.483 55.874 1.00 72.41 45 GLU A C 1
ATOM 330 O O . GLU A 1 45 ? 77.611 71.303 56.677 1.00 73.14 45 GLU A O 1
ATOM 336 N N . GLU A 1 46 ? 79.711 70.895 55.987 1.00 70.62 46 GLU A N 1
ATOM 337 C CA . GLU A 1 46 ? 80.006 69.958 57.070 1.00 68.47 46 GLU A CA 1
ATOM 338 C C . GLU A 1 46 ? 80.118 70.646 58.431 1.00 66.44 46 GLU A C 1
ATOM 339 O O . GLU A 1 46 ? 79.766 70.064 59.456 1.00 66.30 46 GLU A O 1
ATOM 345 N N . ALA A 1 47 ? 80.613 71.880 58.437 1.00 64.09 47 ALA A N 1
ATOM 346 C CA . ALA A 1 47 ? 80.755 72.639 59.675 1.00 61.74 47 ALA A CA 1
ATOM 347 C C . ALA A 1 47 ? 79.365 72.965 60.198 1.00 60.58 47 ALA A C 1
ATOM 348 O O . ALA A 1 47 ? 79.093 72.872 61.396 1.00 59.44 47 ALA A O 1
ATOM 350 N N . PHE A 1 48 ? 78.492 73.350 59.273 1.00 59.95 48 PHE A N 1
ATOM 351 C CA . PHE A 1 48 ? 77.109 73.693 59.574 1.00 58.97 48 PHE A CA 1
ATOM 352 C C . PHE A 1 48 ? 76.406 72.475 60.173 1.00 57.29 48 PHE A C 1
ATOM 353 O O . PHE A 1 48 ? 75.704 72.575 61.186 1.00 55.59 48 PHE A O 1
ATOM 361 N N . ALA A 1 49 ? 76.608 71.327 59.532 1.00 56.24 49 ALA A N 1
ATOM 362 C CA . ALA A 1 49 ? 76.004 70.068 59.958 1.00 56.39 49 ALA A CA 1
ATOM 363 C C . ALA A 1 49 ? 76.448 69.619 61.351 1.00 56.74 49 ALA A C 1
ATOM 364 O O . ALA A 1 49 ? 75.626 69.211 62.176 1.00 56.10 49 ALA A O 1
ATOM 366 N N . ALA A 1 50 ? 77.750 69.691 61.607 1.00 57.11 50 ALA A N 1
ATOM 367 C CA . ALA A 1 50 ? 78.293 69.286 62.897 1.00 56.91 50 ALA A CA 1
ATOM 368 C C . ALA A 1 50 ? 77.828 70.226 64.008 1.00 56.52 50 ALA A C 1
ATOM 369 O O . ALA A 1 50 ? 77.694 69.814 65.160 1.00 55.57 50 ALA A O 1
ATOM 371 N N . HIS A 1 51 ? 77.575 71.485 63.657 1.00 56.17 51 HIS A N 1
ATOM 372 C CA . HIS A 1 51 ? 77.131 72.471 64.638 1.00 57.32 51 HIS A CA 1
ATOM 373 C C . HIS A 1 51 ? 75.672 72.246 65.045 1.00 56.88 51 HIS A C 1
ATOM 374 O O . HIS A 1 51 ? 75.342 72.262 66.231 1.00 56.67 51 HIS A O 1
ATOM 381 N N . LEU A 1 52 ? 74.800 72.044 64.063 1.00 56.56 52 LEU A N 1
ATOM 382 C CA . LEU A 1 52 ? 73.393 71.801 64.353 1.00 55.83 52 LEU A CA 1
ATOM 383 C C . LEU A 1 52 ? 73.273 70.501 65.137 1.00 55.90 52 LEU A C 1
ATOM 384 O O . LEU A 1 52 ? 72.465 70.385 66.065 1.00 55.04 52 LEU A O 1
ATOM 389 N N . ARG A 1 53 ? 74.093 69.528 64.755 1.00 55.34 53 ARG A N 1
ATOM 390 C CA . ARG A 1 53 ? 74.109 68.226 65.405 1.00 55.39 53 ARG A CA 1
ATOM 391 C C . ARG A 1 53 ? 74.594 68.376 66.842 1.00 55.65 53 ARG A C 1
ATOM 392 O O . ARG A 1 53 ? 74.127 67.680 67.740 1.00 56.27 53 ARG A O 1
ATOM 400 N N . ALA A 1 54 ? 75.535 69.290 67.057 1.00 55.55 54 ALA A N 1
ATOM 401 C CA . ALA A 1 54 ? 76.057 69.524 68.397 1.00 55.64 54 ALA A CA 1
ATOM 402 C C . ALA A 1 54 ? 74.961 70.154 69.242 1.00 55.53 54 ALA A C 1
ATOM 403 O O . ALA A 1 54 ? 74.770 69.792 70.403 1.00 56.15 54 ALA A O 1
ATOM 405 N N . ILE A 1 55 ? 74.238 71.100 68.651 1.00 55.50 55 ILE A N 1
ATOM 406 C CA . ILE A 1 55 ? 73.153 71.772 69.354 1.00 54.74 55 ILE A CA 1
ATOM 407 C C . ILE A 1 55 ? 72.122 70.737 69.797 1.00 53.61 55 ILE A C 1
ATOM 408 O O . ILE A 1 55 ? 71.724 70.703 70.962 1.00 53.55 55 ILE A O 1
ATOM 413 N N . CYS A 1 56 ? 71.701 69.888 68.869 1.00 53.17 56 CYS A N 1
ATOM 414 C CA . CYS A 1 56 ? 70.721 68.857 69.190 1.00 55.38 56 CYS A CA 1
ATOM 415 C C . CYS A 1 56 ? 71.178 68.066 70.409 1.00 55.96 56 CYS A C 1
ATOM 416 O O . CYS A 1 56 ? 70.469 67.996 71.414 1.00 56.69 56 CYS A O 1
ATOM 419 N N . GLU A 1 57 ? 72.373 67.488 70.312 1.00 55.99 57 GLU A N 1
ATOM 420 C CA . GLU A 1 57 ? 72.952 66.687 71.387 1.00 56.36 57 GLU A CA 1
ATOM 421 C C . GLU A 1 57 ? 73.068 67.450 72.701 1.00 56.77 57 GLU A C 1
ATOM 422 O O . GLU A 1 57 ? 72.831 66.890 73.773 1.00 57.03 57 GLU A O 1
ATOM 428 N N . THR A 1 58 ? 73.434 68.725 72.617 1.00 56.62 58 THR A N 1
ATOM 429 C CA . THR A 1 58 ? 73.586 69.551 73.810 1.00 57.48 58 THR A CA 1
ATOM 430 C C . THR A 1 58 ? 72.255 69.830 74.498 1.00 57.97 58 THR A C 1
ATOM 431 O O . THR A 1 58 ? 72.126 69.661 75.715 1.00 58.46 58 THR A O 1
ATOM 435 N N . VAL A 1 59 ? 71.269 70.266 73.719 1.00 56.84 59 VAL A N 1
ATOM 436 C CA . VAL A 1 59 ? 69.958 70.581 74.267 1.00 56.91 59 VAL A CA 1
ATOM 437 C C . VAL A 1 59 ? 69.195 69.320 74.634 1.00 56.03 59 VAL A C 1
ATOM 438 O O . VAL A 1 59 ? 68.506 69.275 75.652 1.00 56.49 59 VAL A O 1
ATOM 442 N N . GLY A 1 60 ? 69.321 68.292 73.807 1.00 54.68 60 GLY A N 1
ATOM 443 C CA . GLY A 1 60 ? 68.612 67.062 74.083 1.00 54.17 60 GLY A CA 1
ATOM 444 C C . GLY A 1 60 ? 67.135 67.297 73.856 1.00 54.25 60 GLY A C 1
ATOM 445 O O . GLY A 1 60 ? 66.286 66.698 74.515 1.00 55.42 60 GLY A O 1
ATOM 446 N N . GLY A 1 61 ? 66.837 68.189 72.916 1.00 53.57 61 GLY A N 1
ATOM 447 C CA . GLY A 1 61 ? 65.462 68.511 72.585 1.00 51.05 61 GLY A CA 1
ATOM 448 C C . GLY A 1 61 ? 65.381 68.891 71.121 1.00 49.93 61 GLY A C 1
ATOM 449 O O . GLY A 1 61 ? 66.394 68.864 70.428 1.00 50.73 61 GLY A O 1
ATOM 450 N N . PRO A 1 62 ? 64.195 69.246 70.611 1.00 48.95 62 PRO A N 1
ATOM 451 C CA . PRO A 1 62 ? 64.118 69.614 69.194 1.00 47.25 62 PRO A CA 1
ATOM 452 C C . PRO A 1 62 ? 64.774 70.947 68.848 1.00 46.31 62 PRO A C 1
ATOM 453 O O . PRO A 1 62 ? 64.722 71.905 69.619 1.00 45.39 62 PRO A O 1
ATOM 457 N N . VAL A 1 63 ? 65.406 70.990 67.679 1.00 45.74 63 VAL A N 1
ATOM 458 C CA . VAL A 1 63 ? 66.077 72.193 67.205 1.00 45.23 63 VAL A CA 1
ATOM 459 C C . VAL A 1 63 ? 65.524 72.620 65.845 1.00 46.01 63 VAL A C 1
ATOM 460 O O . VAL A 1 63 ? 65.471 71.820 64.903 1.00 45.98 63 VAL A O 1
ATOM 464 N N . SER A 1 64 ? 65.114 73.881 65.746 1.00 45.43 64 SER A N 1
ATOM 465 C CA . SER A 1 64 ? 64.574 74.405 64.497 1.00 46.28 64 SER A CA 1
ATOM 466 C C . SER A 1 64 ? 65.673 74.940 63.597 1.00 45.87 64 SER A C 1
ATOM 467 O O . SER A 1 64 ? 66.552 75.671 64.044 1.00 45.71 64 SER A O 1
ATOM 470 N N . ALA A 1 65 ? 65.614 74.562 62.326 1.00 46.02 65 ALA A N 1
ATOM 471 C CA . ALA A 1 65 ? 66.587 75.003 61.336 1.00 47.98 65 ALA A CA 1
ATOM 472 C C . ALA A 1 65 ? 65.793 75.537 60.152 1.00 48.94 65 ALA A C 1
ATOM 473 O O . ALA A 1 65 ? 64.980 74.828 59.557 1.00 47.48 65 ALA A O 1
ATOM 475 N N . GLU A 1 66 ? 66.044 76.794 59.821 1.00 50.08 66 GLU A N 1
ATOM 476 C CA . GLU A 1 66 ? 65.384 77.568 58.759 1.00 51.14 66 GLU A CA 1
ATOM 477 C C . GLU A 1 66 ? 65.795 77.141 57.329 1.00 51.80 66 GLU A C 1
ATOM 478 O O . GLU A 1 66 ? 66.970 76.989 57.020 1.00 52.33 66 GLU A O 1
ATOM 484 N N . VAL A 1 67 ? 64.830 77.003 56.423 1.00 51.77 67 VAL A N 1
ATOM 485 C CA . VAL A 1 67 ? 65.136 76.724 55.024 1.00 52.46 67 VAL A CA 1
ATOM 486 C C . VAL A 1 67 ? 65.409 78.073 54.362 1.00 52.81 67 VAL A C 1
ATOM 487 O O . VAL A 1 67 ? 65.021 79.116 54.889 1.00 52.04 67 VAL A O 1
ATOM 491 N N . THR A 1 68 ? 66.067 78.056 53.209 1.00 53.86 68 THR A N 1
ATOM 492 C CA . THR A 1 68 ? 66.399 79.298 52.522 1.00 55.67 68 THR A CA 1
ATOM 493 C C . THR A 1 68 ? 65.684 79.494 51.193 1.00 54.62 68 THR A C 1
ATOM 494 O O . THR A 1 68 ? 65.455 80.624 50.770 1.00 53.68 68 THR A O 1
ATOM 498 N N . ALA A 1 69 ? 65.339 78.396 50.534 1.00 54.79 69 ALA A N 1
ATOM 499 C CA . ALA A 1 69 ? 64.666 78.472 49.243 1.00 56.05 69 ALA A CA 1
ATOM 500 C C . ALA A 1 69 ? 63.331 79.210 49.309 1.00 56.45 69 ALA A C 1
ATOM 501 O O . ALA A 1 69 ? 62.757 79.397 50.385 1.00 55.77 69 ALA A O 1
ATOM 503 N N . LEU A 1 70 ? 62.851 79.628 48.142 1.00 57.42 70 LEU A N 1
ATOM 504 C CA . LEU A 1 70 ? 61.585 80.343 48.029 1.00 58.24 70 LEU A CA 1
ATOM 505 C C . LEU A 1 70 ? 60.576 79.542 47.206 1.00 58.14 70 LEU A C 1
ATOM 506 O O . LEU A 1 70 ? 59.378 79.826 47.230 1.00 58.57 70 LEU A O 1
ATOM 511 N N . GLU A 1 71 ? 61.069 78.546 46.476 1.00 56.96 71 GLU A N 1
ATOM 512 C CA . GLU A 1 71 ? 60.214 77.699 45.654 1.00 56.26 71 GLU A CA 1
ATOM 513 C C . GLU A 1 71 ? 60.015 76.356 46.346 1.00 56.28 71 GLU A C 1
ATOM 514 O O . GLU A 1 71 ? 60.948 75.797 46.926 1.00 55.57 71 GLU A O 1
ATOM 520 N N . ALA A 1 72 ? 58.791 75.846 46.280 1.00 55.57 72 ALA A N 1
ATOM 521 C CA . ALA A 1 72 ? 58.441 74.582 46.910 1.00 55.45 72 ALA A CA 1
ATOM 522 C C . ALA A 1 72 ? 59.507 73.498 46.764 1.00 55.75 72 ALA A C 1
ATOM 523 O O . ALA A 1 72 ? 60.102 73.074 47.752 1.00 56.15 72 ALA A O 1
ATOM 525 N N . GLU A 1 73 ? 59.746 73.052 45.535 1.00 56.13 73 GLU A N 1
ATOM 526 C CA . GLU A 1 73 ? 60.731 72.003 45.278 1.00 56.23 73 GLU A CA 1
ATOM 527 C C . GLU A 1 73 ? 62.035 72.216 46.032 1.00 54.59 73 GLU A C 1
ATOM 528 O O . GLU A 1 73 ? 62.481 71.338 46.772 1.00 54.19 73 GLU A O 1
ATOM 534 N N . ALA A 1 74 ? 62.643 73.381 45.843 1.00 52.37 74 ALA A N 1
ATOM 535 C CA . ALA A 1 74 ? 63.898 73.695 46.511 1.00 51.20 74 ALA A CA 1
ATOM 536 C C . ALA A 1 74 ? 63.761 73.599 48.029 1.00 51.12 74 ALA A C 1
ATOM 537 O O . ALA A 1 74 ? 64.631 73.045 48.695 1.00 51.68 74 ALA A O 1
ATOM 539 N N . MET A 1 75 ? 62.670 74.134 48.573 1.00 51.67 75 MET A N 1
ATOM 540 C CA . MET A 1 75 ? 62.429 74.096 50.018 1.00 50.85 75 MET A CA 1
ATOM 541 C C . MET A 1 75 ? 62.380 72.656 50.515 1.00 49.66 75 MET A C 1
ATOM 542 O O . MET A 1 75 ? 62.762 72.366 51.648 1.00 49.12 75 MET A O 1
ATOM 547 N N . VAL A 1 76 ? 61.892 71.762 49.662 1.00 48.29 76 VAL A N 1
ATOM 548 C CA . VAL A 1 76 ? 61.776 70.348 50.004 1.00 48.98 76 VAL A CA 1
ATOM 549 C C . VAL A 1 76 ? 63.135 69.656 49.992 1.00 49.66 76 VAL A C 1
ATOM 550 O O . VAL A 1 76 ? 63.463 68.893 50.903 1.00 49.07 76 VAL A O 1
ATOM 554 N N . ALA A 1 77 ? 63.913 69.927 48.949 1.00 51.19 77 ALA A N 1
ATOM 555 C CA . ALA A 1 77 ? 65.243 69.352 48.800 1.00 52.34 77 ALA A CA 1
ATOM 556 C C . ALA A 1 77 ? 66.097 69.796 49.975 1.00 53.03 77 ALA A C 1
ATOM 557 O O . ALA A 1 77 ? 66.794 68.991 50.592 1.00 54.01 77 ALA A O 1
ATOM 559 N N . GLU A 1 78 ? 66.027 71.085 50.282 1.00 54.01 78 GLU A N 1
ATOM 560 C CA . GLU A 1 78 ? 66.787 71.652 51.386 1.00 55.06 78 GLU A CA 1
ATOM 561 C C . GLU A 1 78 ? 66.252 71.136 52.716 1.00 55.74 78 GLU A C 1
ATOM 562 O O . GLU A 1 78 ? 67.011 70.928 53.665 1.00 56.69 78 GLU A O 1
ATOM 568 N N . GLY A 1 79 ? 64.939 70.933 52.779 1.00 55.38 79 GLY A N 1
ATOM 569 C CA . GLY A 1 79 ? 64.326 70.433 53.995 1.00 54.22 79 GLY A CA 1
ATOM 570 C C . GLY A 1 79 ? 64.765 69.009 54.281 1.00 54.24 79 GLY A C 1
ATOM 571 O O . GLY A 1 79 ? 65.032 68.646 55.426 1.00 53.77 79 GLY A O 1
ATOM 572 N N . ARG A 1 80 ? 64.838 68.192 53.236 1.00 53.97 80 ARG A N 1
ATOM 573 C CA . ARG A 1 80 ? 65.255 66.805 53.395 1.00 54.28 80 ARG A CA 1
ATOM 574 C C . ARG A 1 80 ? 66.683 66.743 53.923 1.00 54.81 80 ARG A C 1
ATOM 575 O O . ARG A 1 80 ? 67.020 65.871 54.726 1.00 53.72 80 ARG A O 1
ATOM 583 N N . ARG A 1 81 ? 67.514 67.681 53.478 1.00 55.87 81 ARG A N 1
ATOM 584 C CA . ARG A 1 81 ? 68.903 67.739 53.914 1.00 57.69 81 ARG A CA 1
ATOM 585 C C . ARG A 1 81 ? 69.007 68.079 55.402 1.00 58.02 81 ARG A C 1
ATOM 586 O O . ARG A 1 81 ? 69.724 67.410 56.150 1.00 58.79 81 ARG A O 1
ATOM 594 N N . LEU A 1 82 ? 68.291 69.111 55.836 1.00 57.21 82 LEU A N 1
ATOM 595 C CA . LEU A 1 82 ? 68.322 69.497 57.243 1.00 56.98 82 LEU A CA 1
ATOM 596 C C . LEU A 1 82 ? 67.881 68.332 58.125 1.00 56.91 82 LEU A C 1
ATOM 597 O O . LEU A 1 82 ? 68.511 68.028 59.139 1.00 56.50 82 LEU A O 1
ATOM 602 N N . ALA A 1 83 ? 66.795 67.679 57.726 1.00 56.02 83 ALA A N 1
ATOM 603 C CA . ALA A 1 83 ? 66.263 66.550 58.474 1.00 56.63 83 ALA A CA 1
ATOM 604 C C . ALA A 1 83 ? 67.274 65.408 58.571 1.00 56.58 83 ALA A C 1
ATOM 605 O O . ALA A 1 83 ? 67.315 64.688 59.569 1.00 56.20 83 ALA A O 1
ATOM 607 N N . ALA A 1 84 ? 68.087 65.251 57.530 1.00 56.64 84 ALA A N 1
ATOM 608 C CA . ALA A 1 84 ? 69.089 64.190 57.487 1.00 56.78 84 ALA A CA 1
ATOM 609 C C . ALA A 1 84 ? 70.259 64.458 58.427 1.00 56.96 84 ALA A C 1
ATOM 610 O O . ALA A 1 84 ? 70.922 63.525 58.878 1.00 57.27 84 ALA A O 1
ATOM 612 N N . ILE A 1 85 ? 70.514 65.730 58.720 1.00 56.64 85 ILE A N 1
ATOM 613 C CA . ILE A 1 85 ? 71.605 66.091 59.612 1.00 56.10 85 ILE A CA 1
ATOM 614 C C . ILE A 1 85 ? 71.444 65.381 60.949 1.00 57.07 85 ILE A C 1
ATOM 615 O O . ILE A 1 85 ? 72.395 64.804 61.482 1.00 58.28 85 ILE A O 1
ATOM 620 N N . HIS A 1 86 ? 70.230 65.420 61.485 1.00 56.42 86 HIS A N 1
ATOM 621 C CA . HIS A 1 86 ? 69.961 64.805 62.774 1.00 56.09 86 HIS A CA 1
ATOM 622 C C . HIS A 1 86 ? 68.454 64.569 62.911 1.00 55.85 86 HIS A C 1
ATOM 623 O O . HIS A 1 86 ? 67.655 65.237 62.256 1.00 56.84 86 HIS A O 1
ATOM 630 N N . PRO A 1 87 ? 68.050 63.595 63.741 1.00 54.94 87 PRO A N 1
ATOM 631 C CA . PRO A 1 87 ? 66.630 63.296 63.934 1.00 53.64 87 PRO A CA 1
ATOM 632 C C . PRO A 1 87 ? 65.895 64.256 64.868 1.00 52.70 87 PRO A C 1
ATOM 633 O O . PRO A 1 87 ? 64.680 64.133 65.055 1.00 53.39 87 PRO A O 1
ATOM 637 N N . ASN A 1 88 ? 66.624 65.203 65.455 1.00 50.23 88 ASN A N 1
ATOM 638 C CA . ASN A 1 88 ? 66.021 66.184 66.357 1.00 48.00 88 ASN A CA 1
ATOM 639 C C . ASN A 1 88 ? 65.689 67.463 65.611 1.00 46.25 88 ASN A C 1
ATOM 640 O O . ASN A 1 88 ? 64.966 68.322 66.115 1.00 45.59 88 ASN A O 1
ATOM 645 N N . ILE A 1 89 ? 66.220 67.585 64.404 1.00 45.57 89 ILE A N 1
ATOM 646 C CA . ILE A 1 89 ? 65.992 68.776 63.602 1.00 45.55 89 ILE A CA 1
ATOM 647 C C . ILE A 1 89 ? 64.564 68.935 63.095 1.00 43.77 89 ILE A C 1
ATOM 648 O O . ILE A 1 89 ? 63.974 68.014 62.538 1.00 43.77 89 ILE A O 1
ATOM 653 N N . VAL A 1 90 ? 64.012 70.120 63.322 1.00 42.64 90 VAL A N 1
ATOM 654 C CA . VAL A 1 90 ? 62.671 70.450 62.864 1.00 41.17 90 VAL A CA 1
ATOM 655 C C . VAL A 1 90 ? 62.897 71.468 61.759 1.00 40.91 90 VAL A C 1
ATOM 656 O O . VAL A 1 90 ? 63.625 72.443 61.956 1.00 40.71 90 VAL A O 1
ATOM 660 N N . VAL A 1 91 ? 62.298 71.245 60.595 1.00 41.07 91 VAL A N 1
ATOM 661 C CA . VAL A 1 91 ? 62.477 72.179 59.489 1.00 41.87 91 VAL A CA 1
ATOM 662 C C . VAL A 1 91 ? 61.527 73.365 59.645 1.00 41.26 91 VAL A C 1
ATOM 663 O O . VAL A 1 91 ? 60.334 73.188 59.878 1.00 39.91 91 VAL A O 1
ATOM 667 N N . LYS A 1 92 ? 62.068 74.572 59.519 1.00 42.21 92 LYS A N 1
ATOM 668 C CA . LYS A 1 92 ? 61.278 75.789 59.660 1.00 42.26 92 LYS A CA 1
ATOM 669 C C . LYS A 1 92 ? 60.972 76.408 58.298 1.00 41.95 92 LYS A C 1
ATOM 670 O O . LYS A 1 92 ? 61.879 76.821 57.576 1.00 40.89 92 LYS A O 1
ATOM 676 N N . LEU A 1 93 ? 59.686 76.467 57.956 1.00 40.58 93 LEU A N 1
ATOM 677 C CA . LEU A 1 93 ? 59.250 77.021 56.680 1.00 39.22 93 LEU A CA 1
ATOM 678 C C . LEU A 1 93 ? 58.412 78.285 56.834 1.00 38.39 93 LEU A C 1
ATOM 679 O O . LEU A 1 93 ? 57.721 78.469 57.836 1.00 40.90 93 LEU A O 1
ATOM 684 N N . PRO A 1 94 ? 58.476 79.185 55.839 1.00 37.28 94 PRO A N 1
ATOM 685 C CA . PRO A 1 94 ? 57.705 80.434 55.874 1.00 37.64 94 PRO A CA 1
ATOM 686 C C . PRO A 1 94 ? 56.283 80.105 55.422 1.00 37.12 94 PRO A C 1
ATOM 687 O O . PRO A 1 94 ? 56.091 79.367 54.456 1.00 35.97 94 PRO A O 1
ATOM 691 N N . THR A 1 95 ? 55.289 80.641 56.117 1.00 37.49 95 THR A N 1
ATOM 692 C CA . THR A 1 95 ? 53.913 80.343 55.756 1.00 38.19 95 THR A CA 1
ATOM 693 C C . THR A 1 95 ? 53.462 81.108 54.519 1.00 37.39 95 THR A C 1
ATOM 694 O O . THR A 1 95 ? 52.893 82.192 54.601 1.00 37.83 95 THR A O 1
ATOM 698 N N . THR A 1 96 ? 53.733 80.515 53.364 1.00 37.53 96 THR A N 1
ATOM 699 C CA . THR A 1 96 ? 53.386 81.100 52.081 1.00 36.51 96 THR A CA 1
ATOM 700 C C . THR A 1 96 ? 52.845 79.981 51.203 1.00 36.91 96 THR A C 1
ATOM 701 O O . THR A 1 96 ? 52.902 78.811 51.581 1.00 36.75 96 THR A O 1
ATOM 705 N N . GLU A 1 97 ? 52.316 80.333 50.037 1.00 37.54 97 GLU A N 1
ATOM 706 C CA . GLU A 1 97 ? 51.785 79.326 49.137 1.00 40.07 97 GLU A CA 1
ATOM 707 C C . GLU A 1 97 ? 52.824 78.228 48.948 1.00 39.85 97 GLU A C 1
ATOM 708 O O . GLU A 1 97 ? 52.524 77.048 49.092 1.00 40.13 97 GLU A O 1
ATOM 714 N N . GLU A 1 98 ? 54.056 78.623 48.648 1.00 40.80 98 GLU A N 1
ATOM 715 C CA . GLU A 1 98 ? 55.136 77.665 48.453 1.00 41.74 98 GLU A CA 1
ATOM 716 C C . GLU A 1 98 ? 55.428 76.878 49.732 1.00 40.55 98 GLU A C 1
ATOM 717 O O . GLU A 1 98 ? 55.537 75.654 49.702 1.00 41.84 98 GLU A O 1
ATOM 723 N N . GLY A 1 99 ? 55.546 77.583 50.853 1.00 40.56 99 GLY A N 1
ATOM 724 C CA . GLY A 1 99 ? 55.813 76.919 52.119 1.00 40.22 99 GLY A CA 1
ATOM 725 C C . GLY A 1 99 ? 54.791 75.839 52.421 1.00 40.10 99 GLY A C 1
ATOM 726 O O . GLY A 1 99 ? 55.127 74.769 52.925 1.00 40.22 99 GLY A O 1
ATOM 727 N N . LEU A 1 100 ? 53.535 76.121 52.101 1.00 39.58 100 LEU A N 1
ATOM 728 C CA . LEU A 1 100 ? 52.457 75.172 52.329 1.00 39.04 100 LEU A CA 1
ATOM 729 C C . LEU A 1 100 ? 52.657 73.905 51.501 1.00 38.51 100 LEU A C 1
ATOM 730 O O . LEU A 1 100 ? 52.458 72.795 51.997 1.00 36.31 100 LEU A O 1
ATOM 735 N N . LYS A 1 101 ? 53.050 74.072 50.239 1.00 39.79 101 LYS A N 1
ATOM 736 C CA . LYS A 1 101 ? 53.275 72.929 49.355 1.00 39.60 101 LYS A CA 1
ATOM 737 C C . LYS A 1 101 ? 54.434 72.115 49.897 1.00 40.19 101 LYS A C 1
ATOM 738 O O . LYS A 1 101 ? 54.386 70.887 49.911 1.00 40.07 101 LYS A O 1
ATOM 744 N N . ALA A 1 102 ? 55.482 72.811 50.328 1.00 40.84 102 ALA A N 1
ATOM 745 C CA . ALA A 1 102 ? 56.663 72.160 50.881 1.00 41.98 102 ALA A CA 1
ATOM 746 C C . ALA A 1 102 ? 56.269 71.404 52.140 1.00 41.82 102 ALA A C 1
ATOM 747 O O . ALA A 1 102 ? 56.551 70.217 52.277 1.00 42.47 102 ALA A O 1
ATOM 749 N N . CYS A 1 103 ? 55.606 72.103 53.054 1.00 42.24 103 CYS A N 1
ATOM 750 C CA . CYS A 1 103 ? 55.156 71.511 54.306 1.00 41.47 103 CYS A CA 1
ATOM 751 C C . CYS A 1 103 ? 54.362 70.225 54.069 1.00 41.58 103 CYS A C 1
ATOM 752 O O . CYS A 1 103 ? 54.531 69.241 54.788 1.00 41.74 103 CYS A O 1
ATOM 755 N N . LYS A 1 104 ? 53.501 70.234 53.056 1.00 40.53 104 LYS A N 1
ATOM 756 C CA . LYS A 1 104 ? 52.683 69.061 52.776 1.00 41.14 104 LYS A CA 1
ATOM 757 C C . LYS A 1 104 ? 53.542 67.859 52.379 1.00 41.77 104 LYS A C 1
ATOM 758 O O . LYS A 1 104 ? 53.343 66.742 52.837 1.00 40.48 104 LYS A O 1
ATOM 764 N N . ARG A 1 105 ? 54.528 68.077 51.515 1.00 42.74 105 ARG A N 1
ATOM 765 C CA . ARG A 1 105 ? 55.418 67.010 51.075 1.00 44.19 105 ARG A CA 1
ATOM 766 C C . ARG A 1 105 ? 56.274 66.515 52.242 1.00 44.11 105 ARG A C 1
ATOM 767 O O . ARG A 1 105 ? 56.187 65.353 52.647 1.00 44.61 105 ARG A O 1
ATOM 775 N N . LEU A 1 106 ? 57.090 67.410 52.785 1.00 43.77 106 LEU A N 1
ATOM 776 C CA . LEU A 1 106 ? 57.970 67.087 53.900 1.00 42.87 106 LEU A CA 1
ATOM 777 C C . LEU A 1 106 ? 57.287 66.360 55.057 1.00 43.88 106 LEU A C 1
ATOM 778 O O . LEU A 1 106 ? 57.766 65.314 55.506 1.00 44.35 106 LEU A O 1
ATOM 783 N N . SER A 1 107 ? 56.172 66.907 55.541 1.00 42.95 107 SER A N 1
ATOM 784 C CA . SER A 1 107 ? 55.457 66.300 56.664 1.00 42.33 107 SER A CA 1
ATOM 785 C C . SER A 1 107 ? 54.925 64.912 56.336 1.00 41.79 107 SER A C 1
ATOM 786 O O . SER A 1 107 ? 54.739 64.082 57.226 1.00 41.01 107 SER A O 1
ATOM 789 N N . ALA A 1 108 ? 54.676 64.657 55.061 1.00 41.90 108 ALA A N 1
ATOM 790 C CA . ALA A 1 108 ? 54.176 63.354 54.670 1.00 44.95 108 ALA A CA 1
ATOM 791 C C . ALA A 1 108 ? 55.324 62.361 54.778 1.00 47.24 108 ALA A C 1
ATOM 792 O O . ALA A 1 108 ? 55.112 61.174 55.038 1.00 47.97 108 ALA A O 1
ATOM 794 N N . GLU A 1 109 ? 56.542 62.861 54.592 1.00 48.36 109 GLU A N 1
ATOM 795 C CA . GLU A 1 109 ? 57.734 62.023 54.646 1.00 49.94 109 GLU A CA 1
ATOM 796 C C . GLU A 1 109 ? 58.246 61.845 56.071 1.00 49.94 109 GLU A C 1
ATOM 797 O O . GLU A 1 109 ? 59.403 61.493 56.282 1.00 51.42 109 GLU A O 1
ATOM 803 N N . GLY A 1 110 ? 57.380 62.094 57.047 1.00 48.63 110 GLY A N 1
ATOM 804 C CA . GLY A 1 110 ? 57.764 61.931 58.438 1.00 46.16 110 GLY A CA 1
ATOM 805 C C . GLY A 1 110 ? 58.596 63.041 59.050 1.00 44.78 110 GLY A C 1
ATOM 806 O O . GLY A 1 110 ? 58.915 62.985 60.233 1.00 44.81 110 GLY A O 1
ATOM 807 N N . ILE A 1 111 ? 58.955 64.047 58.262 1.00 44.31 111 ILE A N 1
ATOM 808 C CA . ILE A 1 111 ? 59.754 65.159 58.778 1.00 43.94 111 ILE A CA 1
ATOM 809 C C . ILE A 1 111 ? 58.856 66.194 59.461 1.00 43.80 111 ILE A C 1
ATOM 810 O O . ILE A 1 111 ? 57.792 66.541 58.946 1.00 45.27 111 ILE A O 1
ATOM 815 N N . LYS A 1 112 ? 59.282 66.681 60.622 1.00 43.43 112 LYS A N 1
ATOM 816 C CA . LYS A 1 112 ? 58.491 67.662 61.355 1.00 43.28 112 LYS A CA 1
ATOM 817 C C . LYS A 1 112 ? 58.726 69.092 60.858 1.00 42.45 112 LYS A C 1
ATOM 818 O O . LYS A 1 112 ? 59.851 69.556 60.711 1.00 42.99 112 LYS A O 1
ATOM 824 N N . VAL A 1 113 ? 57.600 69.775 60.560 1.00 40.71 113 VAL A N 1
ATOM 825 C CA . VAL A 1 113 ? 57.709 71.140 60.045 1.00 37.64 113 VAL A CA 1
ATOM 826 C C . VAL A 1 113 ? 57.232 72.187 61.062 1.00 37.57 113 VAL A C 1
ATOM 827 O O . VAL A 1 113 ? 56.226 72.019 61.739 1.00 35.78 113 VAL A O 1
ATOM 831 N N . ASN A 1 114 ? 58.020 73.270 61.136 1.00 37.16 114 ASN A N 1
ATOM 832 C CA . ASN A 1 114 ? 57.596 74.438 61.884 1.00 36.19 114 ASN A CA 1
ATOM 833 C C . ASN A 1 114 ? 57.241 75.572 60.909 1.00 35.97 114 ASN A C 1
ATOM 834 O O . ASN A 1 114 ? 58.093 76.081 60.193 1.00 34.66 114 ASN A O 1
ATOM 839 N N . MET A 1 115 ? 55.974 75.972 60.855 1.00 35.01 115 MET A N 1
ATOM 840 C CA . MET A 1 115 ? 55.566 77.067 59.983 1.00 34.59 115 MET A CA 1
ATOM 841 C C . MET A 1 115 ? 55.718 78.379 60.746 1.00 33.18 115 MET A C 1
ATOM 842 O O . MET A 1 115 ? 55.109 78.581 61.794 1.00 32.32 115 MET A O 1
ATOM 847 N N . THR A 1 116 ? 56.543 79.268 60.213 1.00 33.81 116 THR A N 1
ATOM 848 C CA . THR A 1 116 ? 56.803 80.544 60.864 1.00 33.93 116 THR A CA 1
ATOM 849 C C . THR A 1 116 ? 56.281 81.748 60.075 1.00 34.09 116 THR A C 1
ATOM 850 O O . THR A 1 116 ? 55.683 81.596 59.006 1.00 30.30 116 THR A O 1
ATOM 854 N N . LEU A 1 117 ? 56.528 82.943 60.608 1.00 36.34 117 LEU A N 1
ATOM 855 C CA . LEU A 1 117 ? 56.075 84.180 59.980 1.00 37.09 117 LEU A CA 1
ATOM 856 C C . LEU A 1 117 ? 54.556 84.154 59.862 1.00 36.79 117 LEU A C 1
ATOM 857 O O . LEU A 1 117 ? 53.979 84.481 58.819 1.00 34.16 117 LEU A O 1
ATOM 862 N N . ILE A 1 118 ? 53.922 83.747 60.956 1.00 33.75 118 ILE A N 1
ATOM 863 C CA . ILE A 1 118 ? 52.477 83.661 61.028 1.00 32.82 118 ILE A CA 1
ATOM 864 C C . ILE A 1 118 ? 51.952 84.864 61.795 1.00 32.12 118 ILE A C 1
ATOM 865 O O . ILE A 1 118 ? 52.385 85.139 62.916 1.00 30.45 118 ILE A O 1
ATOM 870 N N . PHE A 1 119 ? 51.022 85.588 61.181 1.00 32.23 119 PHE A N 1
ATOM 871 C CA . PHE A 1 119 ? 50.472 86.771 61.817 1.00 31.71 119 PHE A CA 1
ATOM 872 C C . PHE A 1 119 ? 48.956 86.794 61.899 1.00 31.48 119 PHE A C 1
ATOM 873 O O . PHE A 1 119 ? 48.376 87.773 62.362 1.00 31.93 119 PHE A O 1
ATOM 881 N N . SER A 1 120 ? 48.312 85.725 61.446 1.00 29.58 120 SER A N 1
ATOM 882 C CA . SER A 1 120 ? 46.853 85.634 61.535 1.00 30.22 120 SER A CA 1
ATOM 883 C C . SER A 1 120 ? 46.488 84.194 61.858 1.00 29.90 120 SER A C 1
ATOM 884 O O . SER A 1 120 ? 47.219 83.267 61.503 1.00 28.74 120 SER A O 1
ATOM 887 N N . ALA A 1 121 ? 45.365 84.007 62.540 1.00 28.45 121 ALA A N 1
ATOM 888 C CA . ALA A 1 121 ? 44.921 82.667 62.883 1.00 28.38 121 ALA A CA 1
ATOM 889 C C . ALA A 1 121 ? 44.600 81.895 61.602 1.00 27.91 121 ALA A C 1
ATOM 890 O O . ALA A 1 121 ? 44.737 80.672 61.561 1.00 29.76 121 ALA A O 1
ATOM 892 N N . ASN A 1 122 ? 44.179 82.599 60.555 1.00 26.84 122 ASN A N 1
ATOM 893 C CA . ASN A 1 122 ? 43.875 81.916 59.308 1.00 27.67 122 ASN A CA 1
ATOM 894 C C . ASN A 1 122 ? 45.161 81.325 58.737 1.00 27.45 122 ASN A C 1
ATOM 895 O O . ASN A 1 122 ? 45.140 80.254 58.144 1.00 25.77 122 ASN A O 1
ATOM 900 N N . GLN A 1 123 ? 46.284 82.017 58.920 1.00 27.60 123 GLN A N 1
ATOM 901 C CA . GLN A 1 123 ? 47.554 81.486 58.434 1.00 29.20 123 GLN A CA 1
ATOM 902 C C . GLN A 1 123 ? 47.905 80.244 59.242 1.00 26.89 123 GLN A C 1
ATOM 903 O O . GLN A 1 123 ? 48.389 79.264 58.693 1.00 25.89 123 GLN A O 1
ATOM 909 N N . ALA A 1 124 ? 47.644 80.292 60.546 1.00 28.67 124 ALA A N 1
ATOM 910 C CA . ALA A 1 124 ? 47.923 79.164 61.428 1.00 29.22 124 ALA A CA 1
ATOM 911 C C . ALA A 1 124 ? 47.093 77.933 61.054 1.00 30.77 124 ALA A C 1
ATOM 912 O O . ALA A 1 124 ? 47.593 76.810 61.085 1.00 31.85 124 ALA A O 1
ATOM 914 N N . LEU A 1 125 ? 45.829 78.149 60.698 1.00 29.66 125 LEU A N 1
ATOM 915 C CA . LEU A 1 125 ? 44.937 77.054 60.319 1.00 29.96 125 LEU A CA 1
ATOM 916 C C . LEU A 1 125 ? 45.363 76.376 59.015 1.00 29.21 125 LEU A C 1
ATOM 917 O O . LEU A 1 125 ? 45.224 75.166 58.857 1.00 28.56 125 LEU A O 1
ATOM 922 N N . LEU A 1 126 ? 45.870 77.161 58.075 1.00 29.63 126 LEU A N 1
ATOM 923 C CA . LEU A 1 126 ? 46.310 76.612 56.800 1.00 31.07 126 LEU A CA 1
ATOM 924 C C . LEU A 1 126 ? 47.574 75.791 57.026 1.00 30.73 126 LEU A C 1
ATOM 925 O O . LEU A 1 126 ? 47.723 74.704 56.481 1.00 30.89 126 LEU A O 1
ATOM 930 N N . ALA A 1 127 ? 48.476 76.321 57.844 1.00 31.49 127 ALA A N 1
ATOM 931 C CA . ALA A 1 127 ? 49.717 75.627 58.163 1.00 32.57 127 ALA A CA 1
ATOM 932 C C . ALA A 1 127 ? 49.361 74.273 58.774 1.00 33.40 127 ALA A C 1
ATOM 933 O O . ALA A 1 127 ? 49.865 73.234 58.347 1.00 34.35 127 ALA A O 1
ATOM 935 N N . ALA A 1 128 ? 48.481 74.301 59.773 1.00 33.92 128 ALA A N 1
ATOM 936 C CA . ALA A 1 128 ? 48.037 73.094 60.456 1.00 34.11 128 ALA A CA 1
ATOM 937 C C . ALA A 1 128 ? 47.418 72.086 59.490 1.00 35.06 128 ALA A C 1
ATOM 938 O O . ALA A 1 128 ? 47.691 70.890 59.564 1.00 35.95 128 ALA A O 1
ATOM 940 N N . ARG A 1 129 ? 46.586 72.569 58.578 1.00 35.53 129 ARG A N 1
ATOM 941 C CA . ARG A 1 129 ? 45.937 71.683 57.625 1.00 36.12 129 ARG A CA 1
ATOM 942 C C . ARG A 1 129 ? 46.944 71.146 56.608 1.00 36.30 129 ARG A C 1
ATOM 943 O O . ARG A 1 129 ? 46.665 70.184 55.901 1.00 37.36 129 ARG A O 1
ATOM 951 N N . ALA A 1 130 ? 48.118 71.764 56.539 1.00 36.06 130 ALA A N 1
ATOM 952 C CA . ALA A 1 130 ? 49.156 71.325 55.607 1.00 37.03 130 ALA A CA 1
ATOM 953 C C . ALA A 1 130 ? 50.047 70.249 56.244 1.00 37.23 130 ALA A C 1
ATOM 954 O O . ALA A 1 130 ? 50.962 69.727 55.607 1.00 37.21 130 ALA A O 1
ATOM 956 N N . GLY A 1 131 ? 49.782 69.929 57.505 1.00 36.30 131 GLY A N 1
ATOM 957 C CA . GLY A 1 131 ? 50.564 68.914 58.179 1.00 36.70 131 GLY A CA 1
ATOM 958 C C . GLY A 1 131 ? 51.609 69.452 59.137 1.00 37.18 131 GLY A C 1
ATOM 959 O O . GLY A 1 131 ? 52.363 68.670 59.714 1.00 38.64 131 GLY A O 1
ATOM 960 N N . ALA A 1 132 ? 51.661 70.769 59.321 1.00 34.17 132 ALA A N 1
ATOM 961 C CA . ALA A 1 132 ? 52.639 71.362 60.230 1.00 32.47 132 ALA A CA 1
ATOM 962 C C . ALA A 1 132 ? 52.598 70.731 61.618 1.00 31.50 132 ALA A C 1
ATOM 963 O O . ALA A 1 132 ? 51.561 70.246 62.063 1.00 30.98 132 ALA A O 1
ATOM 965 N N . SER A 1 133 ? 53.737 70.730 62.299 1.00 31.37 133 SER A N 1
ATOM 966 C CA . SER A 1 133 ? 53.807 70.180 63.643 1.00 32.77 133 SER A CA 1
ATOM 967 C C . SER A 1 133 ? 53.809 71.338 64.612 1.00 32.86 133 SER A C 1
ATOM 968 O O . SER A 1 133 ? 53.359 71.213 65.750 1.00 33.69 133 SER A O 1
ATOM 971 N N . TYR A 1 134 ? 54.327 72.471 64.149 1.00 32.18 134 TYR A N 1
ATOM 972 C CA . TYR A 1 134 ? 54.386 73.669 64.971 1.00 31.98 134 TYR A CA 1
ATOM 973 C C . TYR A 1 134 ? 54.059 74.891 64.132 1.00 30.94 134 TYR A C 1
ATOM 974 O O . TYR A 1 134 ? 54.371 74.946 62.943 1.00 29.10 134 TYR A O 1
ATOM 983 N N . VAL A 1 135 ? 53.429 75.866 64.772 1.00 29.30 135 VAL A N 1
ATOM 984 C CA . VAL A 1 135 ? 53.087 77.126 64.136 1.00 29.29 135 VAL A CA 1
ATOM 985 C C . VAL A 1 135 ? 53.708 78.159 65.059 1.00 29.42 135 VAL A C 1
ATOM 986 O O . VAL A 1 135 ? 53.652 78.014 66.285 1.00 27.38 135 VAL A O 1
ATOM 990 N N . SER A 1 136 ? 54.306 79.196 64.484 1.00 30.71 136 SER A N 1
ATOM 991 C CA . SER A 1 136 ? 54.954 80.205 65.310 1.00 33.16 136 SER A CA 1
ATOM 992 C C . SER A 1 136 ? 54.521 81.639 65.068 1.00 33.78 136 SER A C 1
ATOM 993 O O . SER A 1 136 ? 55.083 82.326 64.228 1.00 34.49 136 SER A O 1
ATOM 996 N N . PRO A 1 137 ? 53.506 82.108 65.801 1.00 35.60 137 PRO A N 1
ATOM 997 C CA . PRO A 1 137 ? 53.062 83.490 65.618 1.00 36.98 137 PRO A CA 1
ATOM 998 C C . PRO A 1 137 ? 54.096 84.418 66.249 1.00 37.91 137 PRO A C 1
ATOM 999 O O . PRO A 1 137 ? 54.703 84.069 67.256 1.00 35.94 137 PRO A O 1
ATOM 1003 N N . PHE A 1 138 ? 54.296 85.591 65.654 1.00 40.57 138 PHE A N 1
ATOM 1004 C CA . PHE A 1 138 ? 55.261 86.563 66.164 1.00 40.50 138 PHE A CA 1
ATOM 1005 C C . PHE A 1 138 ? 54.574 87.666 66.941 1.00 40.43 138 PHE A C 1
ATOM 1006 O O . PHE A 1 138 ? 54.050 88.606 66.349 1.00 43.45 138 PHE A O 1
ATOM 1014 N N . LEU A 1 139 ? 54.586 87.556 68.264 1.00 37.71 139 LEU A N 1
ATOM 1015 C CA . LEU A 1 139 ? 53.949 88.549 69.116 1.00 38.16 139 LEU A CA 1
ATOM 1016 C C . LEU A 1 139 ? 54.550 89.961 69.026 1.00 38.30 139 LEU A C 1
ATOM 1017 O O . LEU A 1 139 ? 53.829 90.936 68.795 1.00 37.32 139 LEU A O 1
ATOM 1022 N N . GLY A 1 140 ? 55.865 90.059 69.216 1.00 37.10 140 GLY A N 1
ATOM 1023 C CA . GLY A 1 140 ? 56.544 91.344 69.184 1.00 36.39 140 GLY A CA 1
ATOM 1024 C C . GLY A 1 140 ? 56.338 92.181 67.936 1.00 36.13 140 GLY A C 1
ATOM 1025 O O . GLY A 1 140 ? 56.014 93.361 68.021 1.00 35.70 140 GLY A O 1
ATOM 1026 N N . ARG A 1 141 ? 56.523 91.576 66.772 1.00 35.79 141 ARG A N 1
ATOM 1027 C CA . ARG A 1 141 ? 56.352 92.303 65.528 1.00 37.02 141 ARG A CA 1
ATOM 1028 C C . ARG A 1 141 ? 54.955 92.885 65.381 1.00 37.02 141 ARG A C 1
ATOM 1029 O O . ARG A 1 141 ? 54.780 93.902 64.716 1.00 38.06 141 ARG A O 1
ATOM 1037 N N . VAL A 1 142 ? 53.965 92.242 65.998 1.00 35.79 142 VAL A N 1
ATOM 1038 C CA . VAL A 1 142 ? 52.591 92.733 65.938 1.00 34.40 142 VAL A CA 1
ATOM 1039 C C . VAL A 1 142 ? 52.490 93.953 66.842 1.00 34.77 142 VAL A C 1
ATOM 1040 O O . VAL A 1 142 ? 51.928 94.979 66.454 1.00 32.96 142 VAL A O 1
ATOM 1044 N N . ASP A 1 143 ? 53.041 93.837 68.047 1.00 34.34 143 ASP A N 1
ATOM 1045 C CA . ASP A 1 143 ? 53.029 94.946 68.988 1.00 35.32 143 ASP A CA 1
ATOM 1046 C C . ASP A 1 143 ? 53.747 96.126 68.342 1.00 34.61 143 ASP A C 1
ATOM 1047 O O . ASP A 1 143 ? 53.455 97.280 68.646 1.00 33.62 143 ASP A O 1
ATOM 1052 N N . ASP A 1 144 ? 54.689 95.830 67.451 1.00 32.87 144 ASP A N 1
ATOM 1053 C CA . ASP A 1 144 ? 55.438 96.881 66.773 1.00 35.55 144 ASP A CA 1
ATOM 1054 C C . ASP A 1 144 ? 54.532 97.786 65.951 1.00 34.53 144 ASP A C 1
ATOM 1055 O O . ASP A 1 144 ? 54.686 99.001 65.994 1.00 34.47 144 ASP A O 1
ATOM 1060 N N . ILE A 1 145 ? 53.592 97.202 65.209 1.00 33.83 145 ILE A N 1
ATOM 1061 C CA . ILE A 1 145 ? 52.676 98.002 64.399 1.00 33.00 145 ILE A CA 1
ATOM 1062 C C . ILE A 1 145 ? 51.435 98.435 65.177 1.00 33.12 145 ILE A C 1
ATOM 1063 O O . ILE A 1 145 ? 50.375 98.682 64.602 1.00 33.19 145 ILE A O 1
ATOM 1068 N N . SER A 1 146 ? 51.585 98.513 66.495 1.00 33.25 146 SER A N 1
ATOM 1069 C CA . SER A 1 146 ? 50.530 98.954 67.407 1.00 34.40 146 SER A CA 1
ATOM 1070 C C . SER A 1 146 ? 49.311 98.070 67.630 1.00 34.18 146 SER A C 1
ATOM 1071 O O . SER A 1 146 ? 48.258 98.549 68.059 1.00 34.30 146 SER A O 1
ATOM 1074 N N . TRP A 1 147 ? 49.438 96.785 67.337 1.00 34.15 147 TRP A N 1
ATOM 1075 C CA . TRP A 1 147 ? 48.333 95.874 67.582 1.00 33.70 147 TRP A CA 1
ATOM 1076 C C . TRP A 1 147 ? 48.722 94.980 68.761 1.00 33.49 147 TRP A C 1
ATOM 1077 O O . TRP A 1 147 ? 49.886 94.937 69.169 1.00 30.99 147 TRP A O 1
ATOM 1088 N N . ASP A 1 148 ? 47.746 94.276 69.315 1.00 33.25 148 ASP A N 1
ATOM 1089 C CA . ASP A 1 148 ? 48.006 93.412 70.452 1.00 33.76 148 ASP A CA 1
ATOM 1090 C C . ASP A 1 148 ? 48.448 92.017 70.010 1.00 32.15 148 ASP A C 1
ATOM 1091 O O . ASP A 1 148 ? 47.644 91.233 69.514 1.00 31.62 148 ASP A O 1
ATOM 1096 N N . GLY A 1 149 ? 49.732 91.721 70.193 1.00 31.71 149 GLY A N 1
ATOM 1097 C CA . GLY A 1 149 ? 50.270 90.424 69.809 1.00 30.55 149 GLY A CA 1
ATOM 1098 C C . GLY A 1 149 ? 49.639 89.288 70.587 1.00 29.36 149 GLY A C 1
ATOM 1099 O O . GLY A 1 149 ? 49.547 88.164 70.101 1.00 28.48 149 GLY A O 1
ATOM 1100 N N . GLY A 1 150 ? 49.202 89.588 71.805 1.00 30.43 150 GLY A N 1
ATOM 1101 C CA . GLY A 1 150 ? 48.566 88.582 72.633 1.00 32.96 150 GLY A CA 1
ATOM 1102 C C . GLY A 1 150 ? 47.238 88.148 72.042 1.00 33.98 150 GLY A C 1
ATOM 1103 O O . GLY A 1 150 ? 46.839 86.993 72.173 1.00 33.09 150 GLY A O 1
ATOM 1104 N N . GLU A 1 151 ? 46.549 89.079 71.390 1.00 34.43 151 GLU A N 1
ATOM 1105 C CA . GLU A 1 151 ? 45.267 88.776 70.770 1.00 35.63 151 GLU A CA 1
ATOM 1106 C C . GLU A 1 151 ? 45.498 87.776 69.648 1.00 33.98 151 GLU A C 1
ATOM 1107 O O . GLU A 1 151 ? 44.694 86.871 69.428 1.00 33.44 151 GLU A O 1
ATOM 1113 N N . LEU A 1 152 ? 46.611 87.942 68.944 1.00 31.78 152 LEU A N 1
ATOM 1114 C CA . LEU A 1 152 ? 46.826 87.009 67.866 1.00 31.64 152 LEU A CA 1
ATOM 1115 C C . LEU A 1 152 ? 47.187 85.657 68.443 1.00 32.08 152 LEU A C 1
ATOM 1116 O O . LEU A 1 152 ? 46.733 84.616 67.986 1.00 32.08 152 LEU A O 1
ATOM 1121 N N . LEU A 1 153 ? 47.941 85.606 69.535 1.00 31.22 153 LEU A N 1
ATOM 1122 C CA . LEU A 1 153 ? 48.248 84.333 70.169 1.00 31.00 153 LEU A CA 1
ATOM 1123 C C . LEU A 1 153 ? 46.983 83.685 70.696 1.00 30.77 153 LEU A C 1
ATOM 1124 O O . LEU A 1 153 ? 46.797 82.477 70.560 1.00 30.82 153 LEU A O 1
ATOM 1129 N N . ARG A 1 154 ? 46.111 84.503 71.276 1.00 31.57 154 ARG A N 1
ATOM 1130 C CA . ARG A 1 154 ? 44.856 84.030 71.841 1.00 33.67 154 ARG A CA 1
ATOM 1131 C C . ARG A 1 154 ? 43.923 83.392 70.811 1.00 34.17 154 ARG A C 1
ATOM 1132 O O . ARG A 1 154 ? 43.241 82.410 71.117 1.00 36.52 154 ARG A O 1
ATOM 1140 N N . GLU A 1 155 ? 43.873 83.938 69.601 1.00 31.21 155 GLU A N 1
ATOM 1141 C CA . GLU A 1 155 ? 42.987 83.364 68.592 1.00 31.07 155 GLU A CA 1
ATOM 1142 C C . GLU A 1 155 ? 43.538 82.058 68.037 1.00 29.17 155 GLU A C 1
ATOM 1143 O O . GLU A 1 155 ? 42.782 81.118 67.771 1.00 27.79 155 GLU A O 1
ATOM 1149 N N . ILE A 1 156 ? 44.852 81.995 67.869 1.00 27.93 156 ILE A N 1
ATOM 1150 C CA . ILE A 1 156 ? 45.474 80.786 67.351 1.00 28.68 156 ILE A CA 1
ATOM 1151 C C . ILE A 1 156 ? 45.317 79.638 68.345 1.00 29.42 156 ILE A C 1
ATOM 1152 O O . ILE A 1 156 ? 45.032 78.511 67.947 1.00 31.86 156 ILE A O 1
ATOM 1157 N N . VAL A 1 157 ? 45.488 79.928 69.632 1.00 28.68 157 VAL A N 1
ATOM 1158 C CA . VAL A 1 157 ? 45.361 78.906 70.662 1.00 30.66 157 VAL A CA 1
ATOM 1159 C C . VAL A 1 157 ? 43.915 78.439 70.855 1.00 31.05 157 VAL A C 1
ATOM 1160 O O . VAL A 1 157 ? 43.671 77.249 71.006 1.00 31.57 157 VAL A O 1
ATOM 1164 N N . GLU A 1 158 ? 42.966 79.372 70.855 1.00 32.61 158 GLU A N 1
ATOM 1165 C CA . GLU A 1 158 ? 41.553 79.026 71.009 1.00 34.11 158 GLU A CA 1
ATOM 1166 C C . GLU A 1 158 ? 41.108 78.162 69.834 1.00 32.20 158 GLU A C 1
ATOM 1167 O O . GLU A 1 158 ? 40.440 77.145 70.013 1.00 31.79 158 GLU A O 1
ATOM 1173 N N . MET A 1 159 ? 41.497 78.563 68.632 1.00 31.70 159 MET A N 1
ATOM 1174 C CA . MET A 1 159 ? 41.123 77.821 67.442 1.00 34.30 159 MET A CA 1
ATOM 1175 C C . MET A 1 159 ? 41.703 76.410 67.456 1.00 33.83 159 MET A C 1
ATOM 1176 O O . MET A 1 159 ? 41.011 75.442 67.144 1.00 32.12 159 MET A O 1
ATOM 1181 N N . ILE A 1 160 ? 42.979 76.297 67.804 1.00 33.89 160 ILE A N 1
ATOM 1182 C CA . ILE A 1 160 ? 43.620 74.992 67.849 1.00 34.70 160 ILE A CA 1
ATOM 1183 C C . ILE A 1 160 ? 42.976 74.113 68.911 1.00 34.79 160 ILE A C 1
ATOM 1184 O O . ILE A 1 160 ? 42.886 72.905 68.742 1.00 34.62 160 ILE A O 1
ATOM 1189 N N . GLN A 1 161 ? 42.509 74.725 69.993 1.00 36.31 161 GLN A N 1
ATOM 1190 C CA . GLN A 1 161 ? 41.871 73.974 71.067 1.00 38.89 161 GLN A CA 1
ATOM 1191 C C . GLN A 1 161 ? 40.472 73.516 70.654 1.00 38.89 161 GLN A C 1
ATOM 1192 O O . GLN A 1 161 ? 40.139 72.339 70.765 1.00 38.40 161 GLN A O 1
ATOM 1198 N N . VAL A 1 162 ? 39.661 74.452 70.170 1.00 38.75 162 VAL A N 1
ATOM 1199 C CA . VAL A 1 162 ? 38.301 74.147 69.735 1.00 37.78 162 VAL A CA 1
ATOM 1200 C C . VAL A 1 162 ? 38.271 73.147 68.577 1.00 35.97 162 VAL A C 1
ATOM 1201 O O . VAL A 1 162 ? 37.414 72.262 68.532 1.00 35.03 162 VAL A O 1
ATOM 1205 N N . GLN A 1 163 ? 39.207 73.292 67.643 1.00 34.44 163 GLN A N 1
ATOM 1206 C CA . GLN A 1 163 ? 39.273 72.408 66.484 1.00 34.42 163 GLN A CA 1
ATOM 1207 C C . GLN A 1 163 ? 40.042 71.110 66.741 1.00 35.28 163 GLN A C 1
ATOM 1208 O O . GLN A 1 163 ? 40.170 70.260 65.854 1.00 34.55 163 GLN A O 1
ATOM 1214 N N . ASP A 1 164 ? 40.559 70.961 67.954 1.00 38.32 164 ASP A N 1
ATOM 1215 C CA . ASP A 1 164 ? 41.296 69.757 68.319 1.00 42.05 164 ASP A CA 1
ATOM 1216 C C . ASP A 1 164 ? 42.341 69.436 67.256 1.00 41.28 164 ASP A C 1
ATOM 1217 O O . ASP A 1 164 ? 42.350 68.342 66.695 1.00 42.63 164 ASP A O 1
ATOM 1222 N N . LEU A 1 165 ? 43.212 70.396 66.966 1.00 40.64 165 LEU A N 1
ATOM 1223 C CA . LEU A 1 165 ? 44.258 70.192 65.973 1.00 39.98 165 LEU A CA 1
ATOM 1224 C C . LEU A 1 165 ? 45.527 69.666 66.653 1.00 39.88 165 LEU A C 1
ATOM 1225 O O . LEU A 1 165 ? 45.841 70.053 67.774 1.00 39.14 165 LEU A O 1
ATOM 1230 N N . PRO A 1 166 ? 46.265 68.771 65.982 1.00 40.82 166 PRO A N 1
ATOM 1231 C CA . PRO A 1 166 ? 47.500 68.192 66.527 1.00 42.04 166 PRO A CA 1
ATOM 1232 C C . PRO A 1 166 ? 48.562 69.245 66.834 1.00 41.96 166 PRO A C 1
ATOM 1233 O O . PRO A 1 166 ? 49.172 69.239 67.902 1.00 44.50 166 PRO A O 1
ATOM 1237 N N . VAL A 1 167 ? 48.767 70.143 65.878 1.00 40.62 167 VAL A N 1
ATOM 1238 C CA . VAL A 1 167 ? 49.752 71.218 65.969 1.00 39.47 167 VAL A CA 1
ATOM 1239 C C . VAL A 1 167 ? 50.005 71.811 67.355 1.00 37.82 167 VAL A C 1
ATOM 1240 O O . VAL A 1 167 ? 49.099 71.914 68.181 1.00 38.18 167 VAL A O 1
ATOM 1244 N N . LYS A 1 168 ? 51.251 72.197 67.600 1.00 36.24 168 LYS A N 1
ATOM 1245 C CA . LYS A 1 168 ? 51.629 72.821 68.862 1.00 36.60 168 LYS A CA 1
ATOM 1246 C C . LYS A 1 168 ? 51.937 74.283 68.572 1.00 34.42 168 LYS A C 1
ATOM 1247 O O . LYS A 1 168 ? 52.382 74.621 67.481 1.00 34.55 168 LYS A O 1
ATOM 1253 N N . VAL A 1 169 ? 51.700 75.155 69.540 1.00 35.05 169 VAL A N 1
ATOM 1254 C CA . VAL A 1 169 ? 51.960 76.568 69.320 1.00 36.00 169 VAL A CA 1
ATOM 1255 C C . VAL A 1 169 ? 53.248 77.071 69.955 1.00 36.22 169 VAL A C 1
ATOM 1256 O O . VAL A 1 169 ? 53.491 76.877 71.148 1.00 37.54 169 VAL A O 1
ATOM 1260 N N . ILE A 1 170 ? 54.072 77.719 69.141 1.00 35.79 170 ILE A N 1
ATOM 1261 C CA . ILE A 1 170 ? 55.317 78.300 69.615 1.00 34.01 170 ILE A CA 1
ATOM 1262 C C . ILE A 1 170 ? 55.163 79.814 69.578 1.00 34.26 170 ILE A C 1
ATOM 1263 O O . ILE A 1 170 ? 54.976 80.404 68.510 1.00 33.98 170 ILE A O 1
ATOM 1268 N N . ALA A 1 171 ? 55.210 80.437 70.750 1.00 34.57 171 ALA A N 1
ATOM 1269 C CA . ALA A 1 171 ? 55.107 81.884 70.834 1.00 33.37 171 ALA A CA 1
ATOM 1270 C C . ALA A 1 171 ? 56.497 82.424 70.525 1.00 33.92 171 ALA A C 1
ATOM 1271 O O . ALA A 1 171 ? 57.451 82.182 71.272 1.00 32.30 171 ALA A O 1
ATOM 1273 N N . ALA A 1 172 ? 56.600 83.136 69.406 1.00 34.13 172 ALA A N 1
ATOM 1274 C CA . ALA A 1 172 ? 57.857 83.716 68.964 1.00 34.95 172 ALA A CA 1
ATOM 1275 C C . ALA A 1 172 ? 57.825 85.225 69.124 1.00 36.12 172 ALA A C 1
ATOM 1276 O O . ALA A 1 172 ? 56.823 85.794 69.561 1.00 36.11 172 ALA A O 1
ATOM 1278 N N . SER A 1 173 ? 58.932 85.866 68.766 1.00 37.32 173 SER A N 1
ATOM 1279 C CA . SER A 1 173 ? 59.064 87.311 68.881 1.00 37.91 173 SER A CA 1
ATOM 1280 C C . SER A 1 173 ? 58.798 87.722 70.323 1.00 39.01 173 SER A C 1
ATOM 1281 O O . SER A 1 173 ? 58.025 88.644 70.593 1.00 38.65 173 SER A O 1
ATOM 1284 N N . ILE A 1 174 ? 59.437 87.009 71.249 1.00 39.95 174 ILE A N 1
ATOM 1285 C CA . ILE A 1 174 ? 59.309 87.295 72.676 1.00 40.69 174 ILE A CA 1
ATOM 1286 C C . ILE A 1 174 ? 60.306 88.406 72.991 1.00 41.11 174 ILE A C 1
ATOM 1287 O O . ILE A 1 174 ? 61.509 88.255 72.773 1.00 42.83 174 ILE A O 1
ATOM 1292 N N . ARG A 1 175 ? 59.800 89.518 73.504 1.00 41.82 175 ARG A N 1
ATOM 1293 C CA . ARG A 1 175 ? 60.636 90.672 73.805 1.00 43.78 175 ARG A CA 1
ATOM 1294 C C . ARG A 1 175 ? 60.945 90.852 75.283 1.00 44.93 175 ARG A C 1
ATOM 1295 O O . ARG A 1 175 ? 62.075 91.161 75.654 1.00 46.81 175 ARG A O 1
ATOM 1303 N N . HIS A 1 176 ? 59.935 90.663 76.123 1.00 45.27 176 HIS A N 1
ATOM 1304 C CA . HIS A 1 176 ? 60.086 90.853 77.558 1.00 46.36 176 HIS A CA 1
ATOM 1305 C C . HIS A 1 176 ? 59.441 89.738 78.388 1.00 45.55 176 HIS A C 1
ATOM 1306 O O . HIS A 1 176 ? 58.664 88.939 77.872 1.00 44.35 176 HIS A O 1
ATOM 1313 N N . PRO A 1 177 ? 59.764 89.678 79.693 1.00 45.27 177 PRO A N 1
ATOM 1314 C CA . PRO A 1 177 ? 59.235 88.675 80.626 1.00 44.81 177 PRO A CA 1
ATOM 1315 C C . PRO A 1 177 ? 57.720 88.455 80.594 1.00 43.70 177 PRO A C 1
ATOM 1316 O O . PRO A 1 177 ? 57.263 87.309 80.584 1.00 43.36 177 PRO A O 1
ATOM 1320 N N . ARG A 1 178 ? 56.941 89.535 80.582 1.00 42.52 178 ARG A N 1
ATOM 1321 C CA . ARG A 1 178 ? 55.488 89.394 80.539 1.00 40.48 178 ARG A CA 1
ATOM 1322 C C . ARG A 1 178 ? 54.960 88.708 79.274 1.00 39.13 178 ARG A C 1
ATOM 1323 O O . ARG A 1 178 ? 53.844 88.208 79.293 1.00 40.00 178 ARG A O 1
ATOM 1331 N N . HIS A 1 179 ? 55.733 88.710 78.181 1.00 39.23 179 HIS A N 1
ATOM 1332 C CA . HIS A 1 179 ? 55.338 88.010 76.944 1.00 39.08 179 HIS A CA 1
ATOM 1333 C C . HIS A 1 179 ? 55.323 86.535 77.305 1.00 37.90 179 HIS A C 1
ATOM 1334 O O . HIS A 1 179 ? 54.460 85.783 76.857 1.00 36.56 179 HIS A O 1
ATOM 1341 N N . VAL A 1 180 ? 56.279 86.138 78.144 1.00 36.06 180 VAL A N 1
ATOM 1342 C CA . VAL A 1 180 ? 56.397 84.748 78.591 1.00 34.03 180 VAL A CA 1
ATOM 1343 C C . VAL A 1 180 ? 55.177 84.351 79.419 1.00 32.99 180 VAL A C 1
ATOM 1344 O O . VAL A 1 180 ? 54.520 83.346 79.139 1.00 32.74 180 VAL A O 1
ATOM 1348 N N . THR A 1 181 ? 54.885 85.145 80.442 1.00 33.34 181 THR A N 1
ATOM 1349 C CA . THR A 1 181 ? 53.745 84.894 81.315 1.00 34.66 181 THR A CA 1
ATOM 1350 C C . THR A 1 181 ? 52.472 84.776 80.488 1.00 35.48 181 THR A C 1
ATOM 1351 O O . THR A 1 181 ? 51.709 83.816 80.620 1.00 34.30 181 THR A O 1
ATOM 1355 N N . GLU A 1 182 ? 52.255 85.780 79.642 1.00 37.01 182 GLU A N 1
ATOM 1356 C CA . GLU A 1 182 ? 51.089 85.849 78.775 1.00 38.75 182 GLU A CA 1
ATOM 1357 C C . GLU A 1 182 ? 50.985 84.624 77.874 1.00 38.51 182 GLU A C 1
ATOM 1358 O O . GLU A 1 182 ? 49.917 84.022 77.755 1.00 38.95 182 GLU A O 1
ATOM 1364 N N . ALA A 1 183 ? 52.086 84.249 77.236 1.00 36.94 183 ALA A N 1
ATOM 1365 C CA . ALA A 1 183 ? 52.063 83.073 76.375 1.00 37.81 183 ALA A CA 1
ATOM 1366 C C . ALA A 1 183 ? 51.609 81.862 77.193 1.00 37.62 183 ALA A C 1
ATOM 1367 O O . ALA A 1 183 ? 50.729 81.112 76.775 1.00 39.43 183 ALA A O 1
ATOM 1369 N N . ALA A 1 184 ? 52.207 81.691 78.368 1.00 36.06 184 ALA A N 1
ATOM 1370 C CA . ALA A 1 184 ? 51.878 80.575 79.244 1.00 35.23 184 ALA A CA 1
ATOM 1371 C C . ALA A 1 184 ? 50.416 80.593 79.678 1.00 34.50 184 ALA A C 1
ATOM 1372 O O . ALA A 1 184 ? 49.734 79.576 79.620 1.00 35.30 184 ALA A O 1
ATOM 1374 N N . LEU A 1 185 ? 49.934 81.744 80.124 1.00 34.10 185 LEU A N 1
ATOM 1375 C CA . LEU A 1 185 ? 48.549 81.845 80.559 1.00 33.96 185 LEU A CA 1
ATOM 1376 C C . LEU A 1 185 ? 47.597 81.643 79.387 1.00 34.39 185 LEU A C 1
ATOM 1377 O O . LEU A 1 185 ? 46.496 81.126 79.561 1.00 33.82 185 LEU A O 1
ATOM 1382 N N . LEU A 1 186 ? 48.025 82.045 78.195 1.00 34.48 186 LEU A N 1
ATOM 1383 C CA . LEU A 1 186 ? 47.184 81.910 77.013 1.00 36.84 186 LEU A CA 1
ATOM 1384 C C . LEU A 1 186 ? 47.159 80.493 76.479 1.00 37.55 186 LEU A C 1
ATOM 1385 O O . LEU A 1 186 ? 46.399 80.189 75.561 1.00 40.21 186 LEU A O 1
ATOM 1390 N N . GLY A 1 187 ? 47.993 79.627 77.047 1.00 36.95 187 GLY A N 1
ATOM 1391 C CA . GLY A 1 187 ? 48.012 78.243 76.616 1.00 32.61 187 GLY A CA 1
ATOM 1392 C C . GLY A 1 187 ? 48.982 77.880 75.509 1.00 30.59 187 GLY A C 1
ATOM 1393 O O . GLY A 1 187 ? 48.824 76.837 74.872 1.00 28.31 187 GLY A O 1
ATOM 1394 N N . ALA A 1 188 ? 49.975 78.727 75.255 1.00 29.22 188 ALA A N 1
ATOM 1395 C CA . ALA A 1 188 ? 50.963 78.403 74.225 1.00 30.14 188 ALA A CA 1
ATOM 1396 C C . ALA A 1 188 ? 51.703 77.153 74.710 1.00 29.43 188 ALA A C 1
ATOM 1397 O O . ALA A 1 188 ? 51.916 76.982 75.910 1.00 29.55 188 ALA A O 1
ATOM 1399 N N . ASP A 1 189 ? 52.072 76.274 73.788 1.00 30.11 189 ASP A N 1
ATOM 1400 C CA . ASP A 1 189 ? 52.767 75.054 74.163 1.00 33.28 189 ASP A CA 1
ATOM 1401 C C . ASP A 1 189 ? 54.238 75.335 74.381 1.00 34.75 189 ASP A C 1
ATOM 1402 O O . ASP A 1 189 ? 54.876 74.727 75.242 1.00 34.96 189 ASP A O 1
ATOM 1407 N N . ILE A 1 190 ? 54.763 76.276 73.604 1.00 34.58 190 ILE A N 1
ATOM 1408 C CA . ILE A 1 190 ? 56.168 76.636 73.684 1.00 34.23 190 ILE A CA 1
ATOM 1409 C C . ILE A 1 190 ? 56.391 78.133 73.471 1.00 34.62 190 ILE A C 1
ATOM 1410 O O . ILE A 1 190 ? 55.634 78.800 72.770 1.00 33.58 190 ILE A O 1
ATOM 1415 N N . ALA A 1 191 ? 57.434 78.650 74.104 1.00 35.37 191 ALA A N 1
ATOM 1416 C CA . ALA A 1 191 ? 57.811 80.044 73.969 1.00 34.45 191 ALA A CA 1
ATOM 1417 C C . ALA A 1 191 ? 59.306 80.030 73.676 1.00 36.54 191 ALA A C 1
ATOM 1418 O O . ALA A 1 191 ? 60.093 79.490 74.451 1.00 35.69 191 ALA A O 1
ATOM 1420 N N . THR A 1 192 ? 59.686 80.588 72.534 1.00 38.85 192 THR A N 1
ATOM 1421 C CA . THR A 1 192 ? 61.085 80.648 72.145 1.00 41.76 192 THR A CA 1
ATOM 1422 C C . THR A 1 192 ? 61.539 82.086 72.349 1.00 42.34 192 THR A C 1
ATOM 1423 O O . THR A 1 192 ? 60.911 83.019 71.847 1.00 43.84 192 THR A O 1
ATOM 1427 N N . MET A 1 193 ? 62.627 82.267 73.088 1.00 42.53 193 MET A N 1
ATOM 1428 C CA . MET A 1 193 ? 63.119 83.608 73.374 1.00 42.88 193 MET A CA 1
ATOM 1429 C C . MET A 1 193 ? 64.636 83.718 73.339 1.00 44.36 193 MET A C 1
ATOM 1430 O O . MET A 1 193 ? 65.353 82.721 73.441 1.00 44.56 193 MET A O 1
ATOM 1435 N N . PRO A 1 194 ? 65.146 84.946 73.195 1.00 45.22 194 PRO A N 1
ATOM 1436 C CA . PRO A 1 194 ? 66.597 85.121 73.164 1.00 45.68 194 PRO A CA 1
ATOM 1437 C C . PRO A 1 194 ? 67.147 84.950 74.580 1.00 45.80 194 PRO A C 1
ATOM 1438 O O . PRO A 1 194 ? 66.409 85.091 75.559 1.00 46.10 194 PRO A O 1
ATOM 1442 N N . HIS A 1 195 ? 68.433 84.626 74.676 1.00 46.51 195 HIS A N 1
ATOM 1443 C CA . HIS A 1 195 ? 69.101 84.423 75.960 1.00 46.03 195 HIS A CA 1
ATOM 1444 C C . HIS A 1 195 ? 68.880 85.579 76.943 1.00 45.15 195 HIS A C 1
ATOM 1445 O O . HIS A 1 195 ? 68.599 85.355 78.124 1.00 45.59 195 HIS A O 1
ATOM 1452 N N . ALA A 1 196 ? 68.987 86.810 76.454 1.00 43.38 196 ALA A N 1
ATOM 1453 C CA . ALA A 1 196 ? 68.796 87.988 77.293 1.00 43.77 196 ALA A CA 1
ATOM 1454 C C . ALA A 1 196 ? 67.461 88.017 78.047 1.00 44.61 196 ALA A C 1
ATOM 1455 O O . ALA A 1 196 ? 67.364 88.640 79.111 1.00 44.55 196 ALA A O 1
ATOM 1457 N N . VAL A 1 197 ? 66.436 87.363 77.500 1.00 43.90 197 VAL A N 1
ATOM 1458 C CA . VAL A 1 197 ? 65.123 87.342 78.146 1.00 43.44 197 VAL A CA 1
ATOM 1459 C C . VAL A 1 197 ? 65.083 86.307 79.267 1.00 43.30 197 VAL A C 1
ATOM 1460 O O . VAL A 1 197 ? 64.541 86.573 80.341 1.00 42.40 197 VAL A O 1
ATOM 1464 N N . PHE A 1 198 ? 65.652 85.129 79.024 1.00 44.26 198 PHE A N 1
ATOM 1465 C CA . PHE A 1 198 ? 65.692 84.103 80.064 1.00 45.64 198 PHE A CA 1
ATOM 1466 C C . PHE A 1 198 ? 66.332 84.737 81.291 1.00 46.88 198 PHE A C 1
ATOM 1467 O O . PHE A 1 198 ? 65.858 84.575 82.415 1.00 47.05 198 PHE A O 1
ATOM 1475 N N . LYS A 1 199 ? 67.410 85.477 81.047 1.00 48.11 199 LYS A N 1
ATOM 1476 C CA . LYS A 1 199 ? 68.166 86.145 82.103 1.00 49.96 199 LYS A CA 1
ATOM 1477 C C . LYS A 1 199 ? 67.381 87.128 82.967 1.00 50.61 199 LYS A C 1
ATOM 1478 O O . LYS A 1 199 ? 67.899 87.599 83.983 1.00 53.14 199 LYS A O 1
ATOM 1484 N N . GLN A 1 200 ? 66.148 87.449 82.581 1.00 49.14 200 GLN A N 1
ATOM 1485 C CA . GLN A 1 200 ? 65.353 88.386 83.370 1.00 47.33 200 GLN A CA 1
ATOM 1486 C C . GLN A 1 200 ? 64.143 87.737 84.028 1.00 46.09 200 GLN A C 1
ATOM 1487 O O . GLN A 1 200 ? 63.535 88.312 84.931 1.00 45.52 200 GLN A O 1
ATOM 1493 N N . LEU A 1 201 ? 63.800 86.537 83.573 1.00 44.87 201 LEU A N 1
ATOM 1494 C CA . LEU A 1 201 ? 62.680 85.734 84.078 1.00 43.28 201 LEU A CA 1
ATOM 1495 C C . LEU A 1 201 ? 62.698 85.576 85.610 1.00 44.28 201 LEU A C 1
ATOM 1496 O O . LEU A 1 201 ? 61.671 85.601 86.275 1.00 43.57 201 LEU A O 1
ATOM 1501 N N . LEU A 1 202 ? 63.897 85.372 86.143 1.00 45.46 202 LEU A N 1
ATOM 1502 C CA . LEU A 1 202 ? 64.089 85.090 87.564 1.00 46.77 202 LEU A CA 1
ATOM 1503 C C . LEU A 1 202 ? 64.203 86.300 88.491 1.00 48.43 202 LEU A C 1
ATOM 1504 O O . LEU A 1 202 ? 64.208 86.144 89.712 1.00 49.09 202 LEU A O 1
ATOM 1509 N N . LYS A 1 203 ? 64.272 87.500 87.926 1.00 49.51 203 LYS A N 1
ATOM 1510 C CA . LYS A 1 203 ? 64.422 88.705 88.735 1.00 51.07 203 LYS A CA 1
ATOM 1511 C C . LYS A 1 203 ? 63.180 89.251 89.417 1.00 51.04 203 LYS A C 1
ATOM 1512 O O . LYS A 1 203 ? 62.097 89.286 88.841 1.00 52.74 203 LYS A O 1
ATOM 1518 N N . HIS A 1 204 ? 63.366 89.685 90.659 1.00 51.81 204 HIS A N 1
ATOM 1519 C CA . HIS A 1 204 ? 62.323 90.282 91.468 1.00 52.41 204 HIS A CA 1
ATOM 1520 C C . HIS A 1 204 ? 62.912 90.848 92.751 1.00 54.12 204 HIS A C 1
ATOM 1521 O O . HIS A 1 204 ? 63.736 90.230 93.412 1.00 53.93 204 HIS A O 1
ATOM 1528 N N . PRO A 1 205 ? 62.494 92.063 93.142 1.00 55.40 205 PRO A N 1
ATOM 1529 C CA . PRO A 1 205 ? 62.976 92.755 94.343 1.00 57.16 205 PRO A CA 1
ATOM 1530 C C . PRO A 1 205 ? 62.790 91.972 95.638 1.00 58.89 205 PRO A C 1
ATOM 1531 O O . PRO A 1 205 ? 63.710 91.869 96.452 1.00 59.60 205 PRO A O 1
ATOM 1535 N N . LEU A 1 206 ? 61.588 91.437 95.830 1.00 60.50 206 LEU A N 1
ATOM 1536 C CA . LEU A 1 206 ? 61.268 90.682 97.035 1.00 61.74 206 LEU A CA 1
ATOM 1537 C C . LEU A 1 206 ? 62.087 89.408 97.161 1.00 63.46 206 LEU A C 1
ATOM 1538 O O . LEU A 1 206 ? 62.356 88.944 98.270 1.00 63.57 206 LEU A O 1
ATOM 1543 N N . THR A 1 207 ? 62.479 88.838 96.028 1.00 65.64 207 THR A N 1
ATOM 1544 C CA . THR A 1 207 ? 63.295 87.633 96.048 1.00 67.89 207 THR A CA 1
ATOM 1545 C C . THR A 1 207 ? 64.683 88.035 96.534 1.00 69.85 207 THR A C 1
ATOM 1546 O O . THR A 1 207 ? 65.273 87.366 97.383 1.00 69.81 207 THR A O 1
ATOM 1550 N N . ASP A 1 208 ? 65.191 89.141 95.996 1.00 71.78 208 ASP A N 1
ATOM 1551 C CA . ASP A 1 208 ? 66.506 89.645 96.371 1.00 73.88 208 ASP A CA 1
ATOM 1552 C C . ASP A 1 208 ? 66.621 89.803 97.883 1.00 74.72 208 ASP A C 1
ATOM 1553 O O . ASP A 1 208 ? 67.551 89.278 98.498 1.00 75.55 208 ASP A O 1
ATOM 1558 N N . ILE A 1 209 ? 65.676 90.524 98.480 1.00 74.76 209 ILE A N 1
ATOM 1559 C CA . ILE A 1 209 ? 65.704 90.745 99.921 1.00 75.14 209 ILE A CA 1
ATOM 1560 C C . ILE A 1 209 ? 65.320 89.477 100.674 1.00 75.46 209 ILE A C 1
ATOM 1561 O O . ILE A 1 209 ? 65.536 89.374 101.881 1.00 76.00 209 ILE A O 1
ATOM 1566 N N . GLY A 1 210 ? 64.746 88.517 99.955 1.00 75.65 210 GLY A N 1
ATOM 1567 C CA . GLY A 1 210 ? 64.362 87.264 100.578 1.00 75.53 210 GLY A CA 1
ATOM 1568 C C . GLY A 1 210 ? 65.612 86.512 100.992 1.00 75.70 210 GLY A C 1
ATOM 1569 O O . GLY A 1 210 ? 65.661 85.897 102.055 1.00 75.76 210 GLY A O 1
ATOM 1570 N N . LEU A 1 211 ? 66.630 86.569 100.138 1.00 75.84 211 LEU A N 1
ATOM 1571 C CA . LEU A 1 211 ? 67.905 85.915 100.398 1.00 75.61 211 LEU A CA 1
ATOM 1572 C C . LEU A 1 211 ? 68.563 86.558 101.612 1.00 75.96 211 LEU A C 1
ATOM 1573 O O . LEU A 1 211 ? 67.950 87.476 102.195 1.00 75.29 211 LEU A O 1
ATOM 1578 N N . MET B 1 1 ? 39.576 72.938 61.641 1.00 30.78 1 MET B N 1
ATOM 1579 C CA . MET B 1 1 ? 38.456 73.054 60.665 1.00 28.51 1 MET B CA 1
ATOM 1580 C C . MET B 1 1 ? 38.929 72.720 59.253 1.00 29.29 1 MET B C 1
ATOM 1581 O O . MET B 1 1 ? 39.974 73.198 58.804 1.00 27.06 1 MET B O 1
ATOM 1586 N N . GLU B 1 2 ? 38.160 71.890 58.556 1.00 29.01 2 GLU B N 1
ATOM 1587 C CA . GLU B 1 2 ? 38.504 71.514 57.197 1.00 29.61 2 GLU B CA 1
ATOM 1588 C C . GLU B 1 2 ? 38.059 72.615 56.236 1.00 29.92 2 GLU B C 1
ATOM 1589 O O . GLU B 1 2 ? 37.037 73.267 56.453 1.00 27.12 2 GLU B O 1
ATOM 1595 N N . LEU B 1 3 ? 38.836 72.818 55.177 1.00 29.08 3 LEU B N 1
ATOM 1596 C CA . LEU B 1 3 ? 38.446 73.859 54.237 1.00 29.57 3 LEU B CA 1
ATOM 1597 C C . LEU B 1 3 ? 38.049 73.268 52.884 1.00 28.99 3 LEU B C 1
ATOM 1598 O O . LEU B 1 3 ? 38.658 72.332 52.383 1.00 31.30 3 LEU B O 1
ATOM 1603 N N . TYR B 1 4 ? 36.954 73.823 52.370 1.00 27.28 4 TYR B N 1
ATOM 1604 C CA . TYR B 1 4 ? 36.369 73.380 51.101 1.00 26.60 4 TYR B CA 1
ATOM 1605 C C . TYR B 1 4 ? 36.344 74.545 50.132 1.00 25.34 4 TYR B C 1
ATOM 1606 O O . TYR B 1 4 ? 36.292 75.699 50.540 1.00 26.70 4 TYR B O 1
ATOM 1615 N N . LEU B 1 5 ? 36.356 74.234 48.844 1.00 25.21 5 LEU B N 1
ATOM 1616 C CA . LEU B 1 5 ? 36.282 75.256 47.821 1.00 25.98 5 LEU B CA 1
ATOM 1617 C C . LEU B 1 5 ? 34.869 75.225 47.260 1.00 27.32 5 LEU B C 1
ATOM 1618 O O . LEU B 1 5 ? 34.342 74.165 46.907 1.00 27.71 5 LEU B O 1
ATOM 1623 N N . ASP B 1 6 ? 34.250 76.392 47.199 1.00 30.03 6 ASP B N 1
ATOM 1624 C CA . ASP B 1 6 ? 32.909 76.497 46.663 1.00 34.83 6 ASP B CA 1
ATOM 1625 C C . ASP B 1 6 ? 33.082 76.904 45.199 1.00 34.53 6 ASP B C 1
ATOM 1626 O O . ASP B 1 6 ? 33.036 78.086 44.863 1.00 34.70 6 ASP B O 1
ATOM 1631 N N . THR B 1 7 ? 33.306 75.919 44.336 1.00 34.29 7 THR B N 1
ATOM 1632 C CA . THR B 1 7 ? 33.506 76.187 42.915 1.00 36.84 7 THR B CA 1
ATOM 1633 C C . THR B 1 7 ? 33.468 74.900 42.098 1.00 37.38 7 THR B C 1
ATOM 1634 O O . THR B 1 7 ? 33.442 73.800 42.646 1.00 38.22 7 THR B O 1
ATOM 1638 N N . ALA B 1 8 ? 33.465 75.045 40.780 1.00 38.68 8 ALA B N 1
ATOM 1639 C CA . ALA B 1 8 ? 33.469 73.893 39.892 1.00 39.63 8 ALA B CA 1
ATOM 1640 C C . ALA B 1 8 ? 34.689 73.986 38.972 1.00 40.49 8 ALA B C 1
ATOM 1641 O O . ALA B 1 8 ? 34.872 73.160 38.078 1.00 41.69 8 ALA B O 1
ATOM 1643 N N . SER B 1 9 ? 35.525 74.995 39.203 1.00 40.65 9 SER B N 1
ATOM 1644 C CA . SER B 1 9 ? 36.728 75.194 38.402 1.00 40.98 9 SER B CA 1
ATOM 1645 C C . SER B 1 9 ? 37.851 74.237 38.768 1.00 41.82 9 SER B C 1
ATOM 1646 O O . SER B 1 9 ? 38.471 74.373 39.823 1.00 42.45 9 SER B O 1
ATOM 1649 N N . LEU B 1 10 ? 38.130 73.281 37.888 1.00 42.12 10 LEU B N 1
ATOM 1650 C CA . LEU B 1 10 ? 39.189 72.314 38.144 1.00 41.47 10 LEU B CA 1
ATOM 1651 C C . LEU B 1 10 ? 40.551 72.979 38.303 1.00 41.57 10 LEU B C 1
ATOM 1652 O O . LEU B 1 10 ? 41.437 72.446 38.978 1.00 42.72 10 LEU B O 1
ATOM 1657 N N . GLU B 1 11 ? 40.721 74.139 37.679 1.00 40.73 11 GLU B N 1
ATOM 1658 C CA . GLU B 1 11 ? 41.985 74.859 37.772 1.00 41.45 11 GLU B CA 1
ATOM 1659 C C . GLU B 1 11 ? 42.125 75.433 39.182 1.00 41.23 11 GLU B C 1
ATOM 1660 O O . GLU B 1 11 ? 43.166 75.280 39.814 1.00 40.41 11 GLU B O 1
ATOM 1666 N N . GLU B 1 12 ? 41.068 76.084 39.669 1.00 41.32 12 GLU B N 1
ATOM 1667 C CA . GLU B 1 12 ? 41.068 76.656 41.014 1.00 41.64 12 GLU B CA 1
ATOM 1668 C C . GLU B 1 12 ? 41.284 75.542 42.032 1.00 40.95 12 GLU B C 1
ATOM 1669 O O . GLU B 1 12 ? 42.064 75.682 42.979 1.00 40.95 12 GLU B O 1
ATOM 1675 N N . ILE B 1 13 ? 40.580 74.434 41.825 1.00 40.07 13 ILE B N 1
ATOM 1676 C CA . ILE B 1 13 ? 40.655 73.280 42.713 1.00 39.79 13 ILE B CA 1
ATOM 1677 C C . ILE B 1 13 ? 42.044 72.658 42.759 1.00 40.12 13 ILE B C 1
ATOM 1678 O O . ILE B 1 13 ? 42.563 72.348 43.831 1.00 40.81 13 ILE B O 1
ATOM 1683 N N . ARG B 1 14 ? 42.643 72.468 41.591 1.00 41.10 14 ARG B N 1
ATOM 1684 C CA . ARG B 1 14 ? 43.961 71.864 41.520 1.00 42.85 14 ARG B CA 1
ATOM 1685 C C . ARG B 1 14 ? 44.991 72.742 42.214 1.00 42.11 14 ARG B C 1
ATOM 1686 O O . ARG B 1 14 ? 45.911 72.237 42.857 1.00 43.88 14 ARG B O 1
ATOM 1694 N N . GLU B 1 15 ? 44.834 74.057 42.100 1.00 41.74 15 GLU B N 1
ATOM 1695 C CA . GLU B 1 15 ? 45.773 74.974 42.739 1.00 40.56 15 GLU B CA 1
ATOM 1696 C C . GLU B 1 15 ? 45.743 74.855 44.254 1.00 40.07 15 GLU B C 1
ATOM 1697 O O . GLU B 1 15 ? 46.785 74.704 44.889 1.00 41.54 15 GLU B O 1
ATOM 1703 N N . ILE B 1 16 ? 44.553 74.932 44.841 1.00 38.54 16 ILE B N 1
ATOM 1704 C CA . ILE B 1 16 ? 44.446 74.830 46.295 1.00 37.10 16 ILE B CA 1
ATOM 1705 C C . ILE B 1 16 ? 44.786 73.419 46.758 1.00 35.89 16 ILE B C 1
ATOM 1706 O O . ILE B 1 16 ? 45.299 73.225 47.854 1.00 35.40 16 ILE B O 1
ATOM 1711 N N . ALA B 1 17 ? 44.498 72.433 45.915 1.00 36.99 17 ALA B N 1
ATOM 1712 C CA . ALA B 1 17 ? 44.805 71.048 46.260 1.00 38.28 17 ALA B CA 1
ATOM 1713 C C . ALA B 1 17 ? 46.305 70.933 46.519 1.00 37.72 17 ALA B C 1
ATOM 1714 O O . ALA B 1 17 ? 46.723 70.347 47.509 1.00 36.35 17 ALA B O 1
ATOM 1716 N N . ALA B 1 18 ? 47.105 71.517 45.628 1.00 38.79 18 ALA B N 1
ATOM 1717 C CA . ALA B 1 18 ? 48.561 71.486 45.753 1.00 39.80 18 ALA B CA 1
ATOM 1718 C C . ALA B 1 18 ? 49.042 72.033 47.094 1.00 40.22 18 ALA B C 1
ATOM 1719 O O . ALA B 1 18 ? 50.043 71.564 47.636 1.00 41.35 18 ALA B O 1
ATOM 1721 N N . TRP B 1 19 ? 48.343 73.027 47.631 1.00 38.75 19 TRP B N 1
ATOM 1722 C CA . TRP B 1 19 ? 48.730 73.587 48.922 1.00 36.97 19 TRP B CA 1
ATOM 1723 C C . TRP B 1 19 ? 48.665 72.496 49.987 1.00 37.06 19 TRP B C 1
ATOM 1724 O O . TRP B 1 19 ? 49.348 72.566 51.007 1.00 38.20 19 TRP B O 1
ATOM 1735 N N . GLY B 1 20 ? 47.821 71.494 49.749 1.00 36.98 20 GLY B N 1
ATOM 1736 C CA . GLY B 1 20 ? 47.673 70.406 50.697 1.00 33.38 20 GLY B CA 1
ATOM 1737 C C . GLY B 1 20 ? 46.669 70.704 51.794 1.00 33.76 20 GLY B C 1
ATOM 1738 O O . GLY B 1 20 ? 46.650 70.030 52.830 1.00 32.58 20 GLY B O 1
ATOM 1739 N N . VAL B 1 21 ? 45.815 71.699 51.567 1.00 31.46 21 VAL B N 1
ATOM 1740 C CA . VAL B 1 21 ? 44.818 72.086 52.563 1.00 29.47 21 VAL B CA 1
ATOM 1741 C C . VAL B 1 21 ? 43.371 71.867 52.128 1.00 29.67 21 VAL B C 1
ATOM 1742 O O . VAL B 1 21 ? 42.451 72.192 52.869 1.00 29.94 21 VAL B O 1
ATOM 1746 N N . LEU B 1 22 ? 43.160 71.331 50.933 1.00 29.73 22 LEU B N 1
ATOM 1747 C CA . LEU B 1 22 ? 41.801 71.127 50.450 1.00 30.37 22 LEU B CA 1
ATOM 1748 C C . LEU B 1 22 ? 41.177 69.820 50.951 1.00 30.86 22 LEU B C 1
ATOM 1749 O O . LEU B 1 22 ? 41.672 68.726 50.659 1.00 31.14 22 LEU B O 1
ATOM 1754 N N . SER B 1 23 ? 40.089 69.931 51.713 1.00 28.54 23 SER B N 1
ATOM 1755 C CA . SER B 1 23 ? 39.429 68.741 52.236 1.00 26.24 23 SER B CA 1
ATOM 1756 C C . SER B 1 23 ? 38.202 68.346 51.426 1.00 27.82 23 SER B C 1
ATOM 1757 O O . SER B 1 23 ? 37.772 67.191 51.467 1.00 29.40 23 SER B O 1
ATOM 1760 N N . GLY B 1 24 ? 37.635 69.298 50.693 1.00 28.54 24 GLY B N 1
ATOM 1761 C CA . GLY B 1 24 ? 36.446 69.002 49.913 1.00 26.81 24 GLY B CA 1
ATOM 1762 C C . GLY B 1 24 ? 36.040 70.125 48.982 1.00 28.18 24 GLY B C 1
ATOM 1763 O O . GLY B 1 24 ? 36.711 71.152 48.898 1.00 25.21 24 GLY B O 1
ATOM 1764 N N . VAL B 1 25 ? 34.925 69.925 48.285 1.00 28.14 25 VAL B N 1
ATOM 1765 C CA . VAL B 1 25 ? 34.417 70.900 47.331 1.00 27.91 25 VAL B CA 1
ATOM 1766 C C . VAL B 1 25 ? 32.886 70.893 47.313 1.00 29.12 25 VAL B C 1
ATOM 1767 O O . VAL B 1 25 ? 32.256 69.850 47.522 1.00 29.30 25 VAL B O 1
ATOM 1771 N N . THR B 1 26 ? 32.293 72.060 47.080 1.00 28.85 26 THR B N 1
ATOM 1772 C CA . THR B 1 26 ? 30.844 72.172 46.989 1.00 29.93 26 THR B CA 1
ATOM 1773 C C . THR B 1 26 ? 30.519 72.874 45.671 1.00 30.52 26 THR B C 1
ATOM 1774 O O . THR B 1 26 ? 31.173 73.851 45.302 1.00 30.10 26 THR B O 1
ATOM 1778 N N . THR B 1 27 ? 29.526 72.361 44.952 1.00 29.80 27 THR B N 1
ATOM 1779 C CA . THR B 1 27 ? 29.123 72.954 43.679 1.00 31.97 27 THR B CA 1
ATOM 1780 C C . THR B 1 27 ? 27.620 73.168 43.662 1.00 34.50 27 THR B C 1
ATOM 1781 O O . THR B 1 27 ? 26.907 72.735 44.569 1.00 34.02 27 THR B O 1
ATOM 1785 N N . ASN B 1 28 ? 27.162 73.841 42.611 1.00 37.16 28 ASN B N 1
ATOM 1786 C CA . ASN B 1 28 ? 25.745 74.098 42.370 1.00 39.07 28 ASN B CA 1
ATOM 1787 C C . ASN B 1 28 ? 25.640 74.285 40.864 1.00 40.21 28 ASN B C 1
ATOM 1788 O O . ASN B 1 28 ? 26.663 74.460 40.194 1.00 39.41 28 ASN B O 1
ATOM 1793 N N . PRO B 1 29 ? 24.414 74.240 40.310 1.00 42.30 29 PRO B N 1
ATOM 1794 C CA . PRO B 1 29 ? 24.160 74.398 38.870 1.00 42.99 29 PRO B CA 1
ATOM 1795 C C . PRO B 1 29 ? 24.807 75.622 38.235 1.00 43.68 29 PRO B C 1
ATOM 1796 O O . PRO B 1 29 ? 25.390 75.540 37.157 1.00 44.27 29 PRO B O 1
ATOM 1800 N N . THR B 1 30 ? 24.705 76.762 38.900 1.00 45.95 30 THR B N 1
ATOM 1801 C CA . THR B 1 30 ? 25.294 77.975 38.358 1.00 47.09 30 THR B CA 1
ATOM 1802 C C . THR B 1 30 ? 26.824 77.895 38.294 1.00 47.14 30 THR B C 1
ATOM 1803 O O . THR B 1 30 ? 27.432 78.365 37.334 1.00 47.70 30 THR B O 1
ATOM 1807 N N . LEU B 1 31 ? 27.445 77.284 39.297 1.00 47.33 31 LEU B N 1
ATOM 1808 C CA . LEU B 1 31 ? 28.898 77.143 39.308 1.00 47.97 31 LEU B CA 1
ATOM 1809 C C . LEU B 1 31 ? 29.363 76.169 38.225 1.00 50.20 31 LEU B C 1
ATOM 1810 O O . LEU B 1 31 ? 30.393 76.385 37.587 1.00 50.30 31 LEU B O 1
ATOM 1815 N N . VAL B 1 32 ? 28.609 75.095 38.017 1.00 52.08 32 VAL B N 1
ATOM 1816 C CA . VAL B 1 32 ? 28.977 74.127 36.993 1.00 53.16 32 VAL B CA 1
ATOM 1817 C C . VAL B 1 32 ? 28.787 74.754 35.608 1.00 53.98 32 VAL B C 1
ATOM 1818 O O . VAL B 1 32 ? 29.543 74.468 34.680 1.00 53.70 32 VAL B O 1
ATOM 1822 N N . ALA B 1 33 ? 27.781 75.613 35.477 1.00 54.88 33 ALA B N 1
ATOM 1823 C CA . ALA B 1 33 ? 27.514 76.284 34.207 1.00 57.49 33 ALA B CA 1
ATOM 1824 C C . ALA B 1 33 ? 28.692 77.179 33.838 1.00 58.45 33 ALA B C 1
ATOM 1825 O O . ALA B 1 33 ? 29.238 77.084 32.739 1.00 58.37 33 ALA B O 1
ATOM 1827 N N . LYS B 1 34 ? 29.077 78.048 34.767 1.00 60.93 34 LYS B N 1
ATOM 1828 C CA . LYS B 1 34 ? 30.196 78.958 34.551 1.00 63.43 34 LYS B CA 1
ATOM 1829 C C . LYS B 1 34 ? 31.426 78.178 34.117 1.00 64.17 34 LYS B C 1
ATOM 1830 O O . LYS B 1 34 ? 32.217 78.646 33.302 1.00 64.91 34 LYS B O 1
ATOM 1836 N N . ALA B 1 35 ? 31.586 76.983 34.670 1.00 65.23 35 ALA B N 1
ATOM 1837 C CA . ALA B 1 35 ? 32.727 76.151 34.326 1.00 66.40 35 ALA B CA 1
ATOM 1838 C C . ALA B 1 35 ? 32.707 75.826 32.837 1.00 67.19 35 ALA B C 1
ATOM 1839 O O . ALA B 1 35 ? 33.621 76.189 32.101 1.00 67.50 35 ALA B O 1
ATOM 1841 N N . PHE B 1 36 ? 31.655 75.149 32.393 1.00 68.55 36 PHE B N 1
ATOM 1842 C CA . PHE B 1 36 ? 31.534 74.778 30.989 1.00 69.42 36 PHE B CA 1
ATOM 1843 C C . PHE B 1 36 ? 31.523 75.979 30.052 1.00 69.81 36 PHE B C 1
ATOM 1844 O O . PHE B 1 36 ? 32.147 75.946 28.993 1.00 69.56 36 PHE B O 1
ATOM 1852 N N . ALA B 1 37 ? 30.825 77.039 30.441 1.00 70.28 37 ALA B N 1
ATOM 1853 C CA . ALA B 1 37 ? 30.772 78.241 29.621 1.00 71.32 37 ALA B CA 1
ATOM 1854 C C . ALA B 1 37 ? 32.184 78.783 29.416 1.00 72.48 37 ALA B C 1
ATOM 1855 O O . ALA B 1 37 ? 32.557 79.175 28.311 1.00 72.60 37 ALA B O 1
ATOM 1857 N N . ALA B 1 38 ? 32.970 78.793 30.488 1.00 73.76 38 ALA B N 1
ATOM 1858 C CA . ALA B 1 38 ? 34.341 79.292 30.437 1.00 74.70 38 ALA B CA 1
ATOM 1859 C C . ALA B 1 38 ? 35.284 78.293 29.781 1.00 75.61 38 ALA B C 1
ATOM 1860 O O . ALA B 1 38 ? 36.481 78.548 29.657 1.00 76.01 38 ALA B O 1
ATOM 1862 N N . LYS B 1 39 ? 34.737 77.155 29.365 1.00 76.53 39 LYS B N 1
ATOM 1863 C CA . LYS B 1 39 ? 35.523 76.111 28.719 1.00 77.18 39 LYS B CA 1
ATOM 1864 C C . LYS B 1 39 ? 34.965 75.841 27.325 1.00 77.87 39 LYS B C 1
ATOM 1865 O O . LYS B 1 39 ? 33.888 76.324 26.974 1.00 78.34 39 LYS B O 1
ATOM 1871 N N . GLY B 1 40 ? 35.701 75.072 26.530 1.00 77.88 40 GLY B N 1
ATOM 1872 C CA . GLY B 1 40 ? 35.246 74.766 25.188 1.00 78.39 40 GLY B CA 1
ATOM 1873 C C . GLY B 1 40 ? 34.363 73.535 25.135 1.00 78.66 40 GLY B C 1
ATOM 1874 O O . GLY B 1 40 ? 34.666 72.583 24.413 1.00 78.49 40 GLY B O 1
ATOM 1875 N N . GLU B 1 41 ? 33.268 73.550 25.893 1.00 78.26 41 GLU B N 1
ATOM 1876 C CA . GLU B 1 41 ? 32.354 72.412 25.917 1.00 77.91 41 GLU B CA 1
ATOM 1877 C C . GLU B 1 41 ? 30.937 72.793 26.341 1.00 76.27 41 GLU B C 1
ATOM 1878 O O . GLU B 1 41 ? 30.737 73.741 27.100 1.00 75.73 41 GLU B O 1
ATOM 1884 N N . ALA B 1 42 ? 29.958 72.047 25.835 1.00 75.00 42 ALA B N 1
ATOM 1885 C CA . ALA B 1 42 ? 28.567 72.273 26.197 1.00 72.98 42 ALA B CA 1
ATOM 1886 C C . ALA B 1 42 ? 28.177 71.406 27.392 1.00 71.26 42 ALA B C 1
ATOM 1887 O O . ALA B 1 42 ? 28.751 70.357 27.648 1.00 71.16 42 ALA B O 1
ATOM 1889 N N . LEU B 1 43 ? 27.194 71.900 28.164 1.00 69.73 43 LEU B N 1
ATOM 1890 C CA . LEU B 1 43 ? 26.820 71.135 29.346 1.00 68.36 43 LEU B CA 1
ATOM 1891 C C . LEU B 1 43 ? 25.766 70.075 29.018 1.00 67.50 43 LEU B C 1
ATOM 1892 O O . LEU B 1 43 ? 24.584 70.360 28.874 1.00 67.84 43 LEU B O 1
ATOM 1897 N N . THR B 1 44 ? 26.277 68.843 28.859 1.00 65.88 44 THR B N 1
ATOM 1898 C CA . THR B 1 44 ? 25.391 67.702 28.706 1.00 64.68 44 THR B CA 1
ATOM 1899 C C . THR B 1 44 ? 25.522 66.764 29.903 1.00 64.03 44 THR B C 1
ATOM 1900 O O . THR B 1 44 ? 26.547 66.711 30.571 1.00 63.72 44 THR B O 1
ATOM 1904 N N . GLU B 1 45 ? 24.480 65.992 30.193 1.00 62.64 45 GLU B N 1
ATOM 1905 C CA . GLU B 1 45 ? 24.524 65.050 31.305 1.00 61.97 45 GLU B CA 1
ATOM 1906 C C . GLU B 1 45 ? 25.816 64.246 31.296 1.00 60.19 45 GLU B C 1
ATOM 1907 O O . GLU B 1 45 ? 26.427 64.025 32.338 1.00 60.15 45 GLU B O 1
ATOM 1913 N N . GLU B 1 46 ? 26.228 63.818 30.108 1.00 58.78 46 GLU B N 1
ATOM 1914 C CA . GLU B 1 46 ? 27.452 63.040 29.958 1.00 56.60 46 GLU B CA 1
ATOM 1915 C C . GLU B 1 46 ? 28.650 63.851 30.454 1.00 54.44 46 GLU B C 1
ATOM 1916 O O . GLU B 1 46 ? 29.473 63.355 31.221 1.00 52.49 46 GLU B O 1
ATOM 1922 N N . ALA B 1 47 ? 28.733 65.100 30.009 1.00 52.68 47 ALA B N 1
ATOM 1923 C CA . ALA B 1 47 ? 29.823 65.990 30.395 1.00 52.04 47 ALA B CA 1
ATOM 1924 C C . ALA B 1 47 ? 29.752 66.338 31.883 1.00 50.23 47 ALA B C 1
ATOM 1925 O O . ALA B 1 47 ? 30.773 66.387 32.573 1.00 49.10 47 ALA B O 1
ATOM 1927 N N . PHE B 1 48 ? 28.537 66.579 32.365 1.00 49.00 48 PHE B N 1
ATOM 1928 C CA . PHE B 1 48 ? 28.306 66.913 33.764 1.00 47.68 48 PHE B CA 1
ATOM 1929 C C . PHE B 1 48 ? 28.883 65.845 34.674 1.00 46.29 48 PHE B C 1
ATOM 1930 O O . PHE B 1 48 ? 29.631 66.142 35.603 1.00 46.81 48 PHE B O 1
ATOM 1938 N N . ALA B 1 49 ? 28.531 64.595 34.404 1.00 45.67 49 ALA B N 1
ATOM 1939 C CA . ALA B 1 49 ? 29.008 63.483 35.212 1.00 43.90 49 ALA B CA 1
ATOM 1940 C C . ALA B 1 49 ? 30.530 63.371 35.191 1.00 43.72 49 ALA B C 1
ATOM 1941 O O . ALA B 1 49 ? 31.159 63.146 36.227 1.00 43.62 49 ALA B O 1
ATOM 1943 N N . ALA B 1 50 ? 31.121 63.538 34.012 1.00 43.81 50 ALA B N 1
ATOM 1944 C CA . ALA B 1 50 ? 32.571 63.442 33.870 1.00 43.07 50 ALA B CA 1
ATOM 1945 C C . ALA B 1 50 ? 33.299 64.555 34.614 1.00 41.52 50 ALA B C 1
ATOM 1946 O O . ALA B 1 50 ? 34.398 64.355 35.121 1.00 41.22 50 ALA B O 1
ATOM 1948 N N . HIS B 1 51 ? 32.690 65.733 34.668 1.00 42.17 51 HIS B N 1
ATOM 1949 C CA . HIS B 1 51 ? 33.308 66.859 35.354 1.00 43.08 51 HIS B CA 1
ATOM 1950 C C . HIS B 1 51 ? 33.261 66.643 36.864 1.00 42.78 51 HIS B C 1
ATOM 1951 O O . HIS B 1 51 ? 34.228 66.934 37.565 1.00 43.90 51 HIS B O 1
ATOM 1958 N N . LEU B 1 52 ? 32.140 66.129 37.366 1.00 41.04 52 LEU B N 1
ATOM 1959 C CA . LEU B 1 52 ? 32.015 65.889 38.800 1.00 41.29 52 LEU B CA 1
ATOM 1960 C C . LEU B 1 52 ? 32.979 64.801 39.235 1.00 40.73 52 LEU B C 1
ATOM 1961 O O . LEU B 1 52 ? 33.627 64.905 40.276 1.00 40.22 52 LEU B O 1
ATOM 1966 N N . ARG B 1 53 ? 33.063 63.756 38.422 1.00 40.95 53 ARG B N 1
ATOM 1967 C CA . ARG B 1 53 ? 33.934 62.622 38.698 1.00 41.04 53 ARG B CA 1
ATOM 1968 C C . ARG B 1 53 ? 35.387 63.072 38.742 1.00 39.75 53 ARG B C 1
ATOM 1969 O O . ARG B 1 53 ? 36.162 62.615 39.580 1.00 40.58 53 ARG B O 1
ATOM 1977 N N . ALA B 1 54 ? 35.743 63.984 37.842 1.00 39.72 54 ALA B N 1
ATOM 1978 C CA . ALA B 1 54 ? 37.100 64.511 37.769 1.00 39.20 54 ALA B CA 1
ATOM 1979 C C . ALA B 1 54 ? 37.405 65.360 39.002 1.00 39.57 54 ALA B C 1
ATOM 1980 O O . ALA B 1 54 ? 38.539 65.383 39.489 1.00 41.17 54 ALA B O 1
ATOM 1982 N N . ILE B 1 55 ? 36.398 66.067 39.508 1.00 37.21 55 ILE B N 1
ATOM 1983 C CA . ILE B 1 55 ? 36.603 66.877 40.702 1.00 35.33 55 ILE B CA 1
ATOM 1984 C C . ILE B 1 55 ? 36.817 65.959 41.903 1.00 34.23 55 ILE B C 1
ATOM 1985 O O . ILE B 1 55 ? 37.689 66.205 42.739 1.00 32.85 55 ILE B O 1
ATOM 1990 N N . CYS B 1 56 ? 36.027 64.895 41.980 1.00 35.29 56 CYS B N 1
ATOM 1991 C CA . CYS B 1 56 ? 36.152 63.939 43.076 1.00 38.08 56 CYS B CA 1
ATOM 1992 C C . CYS B 1 56 ? 37.541 63.318 43.110 1.00 40.32 56 CYS B C 1
ATOM 1993 O O . CYS B 1 56 ? 38.114 63.110 44.179 1.00 42.06 56 CYS B O 1
ATOM 1996 N N . GLU B 1 57 ? 38.082 63.014 41.935 1.00 43.05 57 GLU B N 1
ATOM 1997 C CA . GLU B 1 57 ? 39.405 62.411 41.860 1.00 45.25 57 GLU B CA 1
ATOM 1998 C C . GLU B 1 57 ? 40.478 63.403 42.282 1.00 45.01 57 GLU B C 1
ATOM 1999 O O . GLU B 1 57 ? 41.396 63.051 43.018 1.00 47.07 57 GLU B O 1
ATOM 2005 N N . THR B 1 58 ? 40.349 64.643 41.825 1.00 44.70 58 THR B N 1
ATOM 2006 C CA . THR B 1 58 ? 41.302 65.698 42.152 1.00 45.08 58 THR B CA 1
ATOM 2007 C C . THR B 1 58 ? 41.379 66.000 43.649 1.00 46.32 58 THR B C 1
ATOM 2008 O O . THR B 1 58 ? 42.457 65.988 44.246 1.00 46.79 58 THR B O 1
ATOM 2012 N N . VAL B 1 59 ? 40.225 66.279 44.246 1.00 45.86 59 VAL B N 1
ATOM 2013 C CA . VAL B 1 59 ? 40.135 66.617 45.664 1.00 43.67 59 VAL B CA 1
ATOM 2014 C C . VAL B 1 59 ? 40.383 65.438 46.593 1.00 42.28 59 VAL B C 1
ATOM 2015 O O . VAL B 1 59 ? 40.988 65.586 47.659 1.00 42.81 59 VAL B O 1
ATOM 2019 N N . GLY B 1 60 ? 39.911 64.266 46.191 1.00 41.81 60 GLY B N 1
ATOM 2020 C CA . GLY B 1 60 ? 40.086 63.097 47.024 1.00 38.74 60 GLY B CA 1
ATOM 2021 C C . GLY B 1 60 ? 39.245 63.210 48.281 1.00 37.60 60 GLY B C 1
ATOM 2022 O O . GLY B 1 60 ? 39.489 62.513 49.262 1.00 38.00 60 GLY B O 1
ATOM 2023 N N . GLY B 1 61 ? 38.250 64.090 48.256 1.00 34.89 61 GLY B N 1
ATOM 2024 C CA . GLY B 1 61 ? 37.397 64.258 49.419 1.00 33.18 61 GLY B CA 1
ATOM 2025 C C . GLY B 1 61 ? 35.948 64.443 49.016 1.00 30.39 61 GLY B C 1
ATOM 2026 O O . GLY B 1 61 ? 35.635 64.371 47.835 1.00 29.05 61 GLY B O 1
ATOM 2027 N N . PRO B 1 62 ? 35.039 64.684 49.973 1.00 29.40 62 PRO B N 1
ATOM 2028 C CA . PRO B 1 62 ? 33.624 64.868 49.640 1.00 29.49 62 PRO B CA 1
ATOM 2029 C C . PRO B 1 62 ? 33.346 66.019 48.684 1.00 28.49 62 PRO B C 1
ATOM 2030 O O . PRO B 1 62 ? 33.939 67.083 48.790 1.00 28.65 62 PRO B O 1
ATOM 2034 N N . VAL B 1 63 ? 32.448 65.778 47.736 1.00 28.42 63 VAL B N 1
ATOM 2035 C CA . VAL B 1 63 ? 32.063 66.784 46.760 1.00 28.06 63 VAL B CA 1
ATOM 2036 C C . VAL B 1 63 ? 30.542 66.848 46.730 1.00 28.81 63 VAL B C 1
ATOM 2037 O O . VAL B 1 63 ? 29.871 65.861 46.424 1.00 26.86 63 VAL B O 1
ATOM 2041 N N . SER B 1 64 ? 30.005 68.017 47.060 1.00 29.47 64 SER B N 1
ATOM 2042 C CA . SER B 1 64 ? 28.567 68.211 47.083 1.00 29.56 64 SER B CA 1
ATOM 2043 C C . SER B 1 64 ? 27.996 68.560 45.716 1.00 31.41 64 SER B C 1
ATOM 2044 O O . SER B 1 64 ? 28.546 69.385 44.985 1.00 30.85 64 SER B O 1
ATOM 2047 N N . ALA B 1 65 ? 26.899 67.898 45.373 1.00 31.24 65 ALA B N 1
ATOM 2048 C CA . ALA B 1 65 ? 26.210 68.131 44.113 1.00 31.68 65 ALA B CA 1
ATOM 2049 C C . ALA B 1 65 ? 24.760 68.408 44.508 1.00 31.71 65 ALA B C 1
ATOM 2050 O O . ALA B 1 65 ? 24.166 67.686 45.308 1.00 30.52 65 ALA B O 1
ATOM 2052 N N . GLU B 1 66 ? 24.197 69.460 43.941 1.00 33.63 66 GLU B N 1
ATOM 2053 C CA . GLU B 1 66 ? 22.851 69.966 44.244 1.00 35.56 66 GLU B CA 1
ATOM 2054 C C . GLU B 1 66 ? 21.752 69.317 43.380 1.00 33.38 66 GLU B C 1
ATOM 2055 O O . GLU B 1 66 ? 21.870 69.193 42.168 1.00 33.63 66 GLU B O 1
ATOM 2061 N N . VAL B 1 67 ? 20.627 68.940 43.975 1.00 32.92 67 VAL B N 1
ATOM 2062 C CA . VAL B 1 67 ? 19.518 68.435 43.181 1.00 33.89 67 VAL B CA 1
ATOM 2063 C C . VAL B 1 67 ? 18.700 69.667 42.805 1.00 34.52 67 VAL B C 1
ATOM 2064 O O . VAL B 1 67 ? 18.770 70.684 43.488 1.00 34.22 67 VAL B O 1
ATOM 2068 N N . THR B 1 68 ? 17.935 69.593 41.725 1.00 34.95 68 THR B N 1
ATOM 2069 C CA . THR B 1 68 ? 17.140 70.742 41.320 1.00 36.64 68 THR B CA 1
ATOM 2070 C C . THR B 1 68 ? 15.647 70.470 41.384 1.00 36.58 68 THR B C 1
ATOM 2071 O O . THR B 1 68 ? 14.841 71.382 41.212 1.00 37.33 68 THR B O 1
ATOM 2075 N N . ALA B 1 69 ? 15.276 69.222 41.639 1.00 36.66 69 ALA B N 1
ATOM 2076 C CA . ALA B 1 69 ? 13.866 68.865 41.737 1.00 37.03 69 ALA B CA 1
ATOM 2077 C C . ALA B 1 69 ? 13.204 69.619 42.890 1.00 38.26 69 ALA B C 1
ATOM 2078 O O . ALA B 1 69 ? 13.861 69.989 43.862 1.00 36.74 69 ALA B O 1
ATOM 2080 N N . LEU B 1 70 ? 11.896 69.830 42.778 1.00 40.35 70 LEU B N 1
ATOM 2081 C CA . LEU B 1 70 ? 11.166 70.549 43.822 1.00 40.67 70 LEU B CA 1
ATOM 2082 C C . LEU B 1 70 ? 10.327 69.608 44.699 1.00 40.19 70 LEU B C 1
ATOM 2083 O O . LEU B 1 70 ? 10.005 69.905 45.842 1.00 41.06 70 LEU B O 1
ATOM 2088 N N . GLU B 1 71 ? 9.969 68.430 44.188 1.00 39.72 71 GLU B N 1
ATOM 2089 C CA . GLU B 1 71 ? 9.190 67.451 44.955 1.00 39.52 71 GLU B CA 1
ATOM 2090 C C . GLU B 1 71 ? 10.122 66.386 45.528 1.00 36.57 71 GLU B C 1
ATOM 2091 O O . GLU B 1 71 ? 11.101 66.009 44.886 1.00 36.40 71 GLU B O 1
ATOM 2097 N N . ALA B 1 72 ? 9.792 65.876 46.711 1.00 34.05 72 ALA B N 1
ATOM 2098 C CA . ALA B 1 72 ? 10.604 64.858 47.372 1.00 33.61 72 ALA B CA 1
ATOM 2099 C C . ALA B 1 72 ? 10.941 63.659 46.485 1.00 34.07 72 ALA B C 1
ATOM 2100 O O . ALA B 1 72 ? 12.108 63.331 46.290 1.00 31.92 72 ALA B O 1
ATOM 2102 N N . GLU B 1 73 ? 9.917 62.997 45.959 1.00 35.08 73 GLU B N 1
ATOM 2103 C CA . GLU B 1 73 ? 10.138 61.835 45.107 1.00 35.05 73 GLU B CA 1
ATOM 2104 C C . GLU B 1 73 ? 11.184 62.111 44.027 1.00 32.05 73 GLU B C 1
ATOM 2105 O O . GLU B 1 73 ? 12.144 61.358 43.889 1.00 30.19 73 GLU B O 1
ATOM 2111 N N . ALA B 1 74 ? 11.007 63.195 43.275 1.00 29.61 74 ALA B N 1
ATOM 2112 C CA . ALA B 1 74 ? 11.962 63.555 42.222 1.00 26.86 74 ALA B CA 1
ATOM 2113 C C . ALA B 1 74 ? 13.336 63.905 42.804 1.00 28.42 74 ALA B C 1
ATOM 2114 O O . ALA B 1 74 ? 14.365 63.674 42.168 1.00 28.13 74 ALA B O 1
ATOM 2116 N N . MET B 1 75 ? 13.342 64.491 44.002 1.00 27.74 75 MET B N 1
ATOM 2117 C CA . MET B 1 75 ? 14.590 64.850 44.659 1.00 27.14 75 MET B CA 1
ATOM 2118 C C . MET B 1 75 ? 15.366 63.574 44.969 1.00 25.94 75 MET B C 1
ATOM 2119 O O . MET B 1 75 ? 16.578 63.520 44.776 1.00 26.83 75 MET B O 1
ATOM 2124 N N . VAL B 1 76 ? 14.667 62.555 45.462 1.00 23.42 76 VAL B N 1
ATOM 2125 C CA . VAL B 1 76 ? 15.308 61.287 45.795 1.00 24.15 76 VAL B CA 1
ATOM 2126 C C . VAL B 1 76 ? 15.896 60.646 44.540 1.00 24.94 76 VAL B C 1
ATOM 2127 O O . VAL B 1 76 ? 17.056 60.225 44.530 1.00 24.31 76 VAL B O 1
ATOM 2131 N N . ALA B 1 77 ? 15.097 60.597 43.478 1.00 23.82 77 ALA B N 1
ATOM 2132 C CA . ALA B 1 77 ? 15.539 60.021 42.211 1.00 25.51 77 ALA B CA 1
ATOM 2133 C C . ALA B 1 77 ? 16.800 60.728 41.740 1.00 25.38 77 ALA B C 1
ATOM 2134 O O . ALA B 1 77 ? 17.777 60.093 41.364 1.00 25.14 77 ALA B O 1
ATOM 2136 N N . GLU B 1 78 ? 16.779 62.056 41.774 1.00 27.46 78 GLU B N 1
ATOM 2137 C CA . GLU B 1 78 ? 17.927 62.846 41.339 1.00 27.86 78 GLU B CA 1
ATOM 2138 C C . GLU B 1 78 ? 19.146 62.647 42.246 1.00 27.65 78 GLU B C 1
ATOM 2139 O O . GLU B 1 78 ? 20.280 62.560 41.766 1.00 27.08 78 GLU B O 1
ATOM 2145 N N . GLY B 1 79 ? 18.907 62.577 43.554 1.00 27.88 79 GLY B N 1
ATOM 2146 C CA . GLY B 1 79 ? 19.991 62.382 44.504 1.00 26.67 79 GLY B CA 1
ATOM 2147 C C . GLY B 1 79 ? 20.714 61.079 44.219 1.00 26.62 79 GLY B C 1
ATOM 2148 O O . GLY B 1 79 ? 21.943 61.015 44.255 1.00 25.39 79 GLY B O 1
ATOM 2149 N N . ARG B 1 80 ? 19.942 60.033 43.935 1.00 26.57 80 ARG B N 1
ATOM 2150 C CA . ARG B 1 80 ? 20.510 58.726 43.615 1.00 28.26 80 ARG B CA 1
ATOM 2151 C C . ARG B 1 80 ? 21.351 58.789 42.344 1.00 28.31 80 ARG B C 1
ATOM 2152 O O . ARG B 1 80 ? 22.420 58.188 42.282 1.00 29.40 80 ARG B O 1
ATOM 2160 N N . ARG B 1 81 ? 20.883 59.519 41.334 1.00 29.04 81 ARG B N 1
ATOM 2161 C CA . ARG B 1 81 ? 21.652 59.635 40.095 1.00 31.64 81 ARG B CA 1
ATOM 2162 C C . ARG B 1 81 ? 22.971 60.358 40.338 1.00 32.15 81 ARG B C 1
ATOM 2163 O O . ARG B 1 81 ? 23.985 60.015 39.735 1.00 33.59 81 ARG B O 1
ATOM 2171 N N . LEU B 1 82 ? 22.954 61.368 41.206 1.00 30.34 82 LEU B N 1
ATOM 2172 C CA . LEU B 1 82 ? 24.167 62.116 41.512 1.00 30.08 82 LEU B CA 1
ATOM 2173 C C . LEU B 1 82 ? 25.138 61.242 42.288 1.00 30.32 82 LEU B C 1
ATOM 2174 O O . LEU B 1 82 ? 26.334 61.183 41.978 1.00 29.91 82 LEU B O 1
ATOM 2179 N N . ALA B 1 83 ? 24.619 60.563 43.304 1.00 30.26 83 ALA B N 1
ATOM 2180 C CA . ALA B 1 83 ? 25.442 59.694 44.122 1.00 31.10 83 ALA B CA 1
ATOM 2181 C C . ALA B 1 83 ? 26.038 58.586 43.258 1.00 32.29 83 ALA B C 1
ATOM 2182 O O . ALA B 1 83 ? 27.122 58.085 43.549 1.00 33.40 83 ALA B O 1
ATOM 2184 N N . ALA B 1 84 ? 25.343 58.218 42.184 1.00 32.22 84 ALA B N 1
ATOM 2185 C CA . ALA B 1 84 ? 25.831 57.158 41.310 1.00 33.33 84 ALA B CA 1
ATOM 2186 C C . ALA B 1 84 ? 26.980 57.624 40.421 1.00 35.89 84 ALA B C 1
ATOM 2187 O O . ALA B 1 84 ? 27.541 56.840 39.655 1.00 38.45 84 ALA B O 1
ATOM 2189 N N . ILE B 1 85 ? 27.334 58.900 40.518 1.00 37.03 85 ILE B N 1
ATOM 2190 C CA . ILE B 1 85 ? 28.437 59.429 39.703 1.00 36.08 85 ILE B CA 1
ATOM 2191 C C . ILE B 1 85 ? 29.815 59.052 40.276 1.00 35.53 85 ILE B C 1
ATOM 2192 O O . ILE B 1 85 ? 30.768 58.759 39.560 1.00 35.97 85 ILE B O 1
ATOM 2197 N N . HIS B 1 86 ? 29.901 59.105 41.620 1.00 35.39 86 HIS B N 1
ATOM 2198 C CA . HIS B 1 86 ? 31.130 58.746 42.333 1.00 36.20 86 HIS B CA 1
ATOM 2199 C C . HIS B 1 86 ? 30.833 58.618 43.830 1.00 36.89 86 HIS B C 1
ATOM 2200 O O . HIS B 1 86 ? 29.982 59.308 44.380 1.00 37.76 86 HIS B O 1
ATOM 2207 N N . PRO B 1 87 ? 31.529 57.663 44.487 1.00 38.23 87 PRO B N 1
ATOM 2208 C CA . PRO B 1 87 ? 31.318 57.361 45.910 1.00 37.62 87 PRO B CA 1
ATOM 2209 C C . PRO B 1 87 ? 31.597 58.562 46.816 1.00 36.94 87 PRO B C 1
ATOM 2210 O O . PRO B 1 87 ? 31.250 58.592 47.991 1.00 36.71 87 PRO B O 1
ATOM 2214 N N . ASN B 1 88 ? 32.264 59.591 46.300 1.00 35.51 88 ASN B N 1
ATOM 2215 C CA . ASN B 1 88 ? 32.593 60.763 47.114 1.00 34.82 88 ASN B CA 1
ATOM 2216 C C . ASN B 1 88 ? 31.534 61.854 47.058 1.00 33.84 88 ASN B C 1
ATOM 2217 O O . ASN B 1 88 ? 31.609 62.837 47.790 1.00 35.06 88 ASN B O 1
ATOM 2222 N N . ILE B 1 89 ? 30.555 61.689 46.183 1.00 31.83 89 ILE B N 1
ATOM 2223 C CA . ILE B 1 89 ? 29.512 62.683 46.041 1.00 31.34 89 ILE B CA 1
ATOM 2224 C C . ILE B 1 89 ? 28.511 62.747 47.188 1.00 31.49 89 ILE B C 1
ATOM 2225 O O . ILE B 1 89 ? 27.933 61.737 47.588 1.00 31.28 89 ILE B O 1
ATOM 2230 N N . VAL B 1 90 ? 28.326 63.956 47.711 1.00 30.04 90 VAL B N 1
ATOM 2231 C CA . VAL B 1 90 ? 27.375 64.210 48.785 1.00 27.75 90 VAL B CA 1
ATOM 2232 C C . VAL B 1 90 ? 26.224 64.947 48.108 1.00 26.20 90 VAL B C 1
ATOM 2233 O O . VAL B 1 90 ? 26.448 65.880 47.337 1.00 28.83 90 VAL B O 1
ATOM 2237 N N . VAL B 1 91 ? 24.999 64.512 48.373 1.00 25.78 91 VAL B N 1
ATOM 2238 C CA . VAL B 1 91 ? 23.819 65.127 47.783 1.00 23.76 91 VAL B CA 1
ATOM 2239 C C . VAL B 1 91 ? 23.342 66.329 48.603 1.00 25.51 91 VAL B C 1
ATOM 2240 O O . VAL B 1 91 ? 23.099 66.228 49.810 1.00 23.86 91 VAL B O 1
ATOM 2244 N N . LYS B 1 92 ? 23.202 67.466 47.932 1.00 25.42 92 LYS B N 1
ATOM 2245 C CA . LYS B 1 92 ? 22.766 68.693 48.586 1.00 27.46 92 LYS B CA 1
ATOM 2246 C C . LYS B 1 92 ? 21.279 68.938 48.328 1.00 24.93 92 LYS B C 1
ATOM 2247 O O . LYS B 1 92 ? 20.836 68.938 47.191 1.00 23.60 92 LYS B O 1
ATOM 2253 N N . LEU B 1 93 ? 20.512 69.143 49.392 1.00 25.33 93 LEU B N 1
ATOM 2254 C CA . LEU B 1 93 ? 19.074 69.384 49.266 1.00 24.28 93 LEU B CA 1
ATOM 2255 C C . LEU B 1 93 ? 18.665 70.661 49.992 1.00 24.85 93 LEU B C 1
ATOM 2256 O O . LEU B 1 93 ? 19.237 71.010 51.025 1.00 23.83 93 LEU B O 1
ATOM 2261 N N . PRO B 1 94 ? 17.670 71.384 49.454 1.00 27.01 94 PRO B N 1
ATOM 2262 C CA . PRO B 1 94 ? 17.227 72.615 50.116 1.00 27.63 94 PRO B CA 1
ATOM 2263 C C . PRO B 1 94 ? 16.464 72.207 51.384 1.00 27.13 94 PRO B C 1
ATOM 2264 O O . PRO B 1 94 ? 15.759 71.196 51.392 1.00 27.40 94 PRO B O 1
ATOM 2268 N N . THR B 1 95 ? 16.607 72.977 52.455 1.00 28.91 95 THR B N 1
ATOM 2269 C CA . THR B 1 95 ? 15.923 72.632 53.698 1.00 28.19 95 THR B CA 1
ATOM 2270 C C . THR B 1 95 ? 14.472 73.098 53.679 1.00 28.40 95 THR B C 1
ATOM 2271 O O . THR B 1 95 ? 14.138 74.166 54.187 1.00 29.70 95 THR B O 1
ATOM 2275 N N . THR B 1 96 ? 13.625 72.275 53.068 1.00 28.64 96 THR B N 1
ATOM 2276 C CA . THR B 1 96 ? 12.202 72.540 52.951 1.00 25.45 96 THR B CA 1
ATOM 2277 C C . THR B 1 96 ? 11.491 71.275 53.379 1.00 26.95 96 THR B C 1
ATOM 2278 O O . THR B 1 96 ? 12.132 70.292 53.756 1.00 27.71 96 THR B O 1
ATOM 2282 N N . GLU B 1 97 ? 10.165 71.292 53.301 1.00 26.73 97 GLU B N 1
ATOM 2283 C CA . GLU B 1 97 ? 9.387 70.120 53.660 1.00 29.97 97 GLU B CA 1
ATOM 2284 C C . GLU B 1 97 ? 9.778 68.956 52.742 1.00 28.88 97 GLU B C 1
ATOM 2285 O O . GLU B 1 97 ? 10.128 67.881 53.211 1.00 29.97 97 GLU B O 1
ATOM 2291 N N . GLU B 1 98 ? 9.714 69.182 51.436 1.00 29.92 98 GLU B N 1
ATOM 2292 C CA . GLU B 1 98 ? 10.070 68.159 50.462 1.00 29.92 98 GLU B CA 1
ATOM 2293 C C . GLU B 1 98 ? 11.523 67.761 50.665 1.00 29.09 98 GLU B C 1
ATOM 2294 O O . GLU B 1 98 ? 11.855 66.581 50.650 1.00 29.40 98 GLU B O 1
ATOM 2300 N N . GLY B 1 99 ? 12.388 68.750 50.863 1.00 28.01 99 GLY B N 1
ATOM 2301 C CA . GLY B 1 99 ? 13.796 68.447 51.096 1.00 24.70 99 GLY B CA 1
ATOM 2302 C C . GLY B 1 99 ? 13.965 67.540 52.319 1.00 24.42 99 GLY B C 1
ATOM 2303 O O . GLY B 1 99 ? 14.763 66.616 52.339 1.00 26.73 99 GLY B O 1
ATOM 2304 N N . LEU B 1 100 ? 13.189 67.862 53.373 1.00 21.93 100 LEU B N 1
ATOM 2305 C CA . LEU B 1 100 ? 13.218 67.046 54.582 1.00 25.09 100 LEU B CA 1
ATOM 2306 C C . LEU B 1 100 ? 12.821 65.594 54.297 1.00 25.99 100 LEU B C 1
ATOM 2307 O O . LEU B 1 100 ? 13.437 64.650 54.774 1.00 20.90 100 LEU B O 1
ATOM 2312 N N . LYS B 1 101 ? 11.729 65.435 53.525 1.00 25.74 101 LYS B N 1
ATOM 2313 C CA . LYS B 1 101 ? 11.279 64.085 53.167 1.00 27.67 101 LYS B CA 1
ATOM 2314 C C . LYS B 1 101 ? 12.354 63.341 52.394 1.00 27.54 101 LYS B C 1
ATOM 2315 O O . LYS B 1 101 ? 12.645 62.172 52.632 1.00 28.30 101 LYS B O 1
ATOM 2321 N N . ALA B 1 102 ? 12.957 64.041 51.441 1.00 23.74 102 ALA B N 1
ATOM 2322 C CA . ALA B 1 102 ? 13.996 63.445 50.618 1.00 23.77 102 ALA B CA 1
ATOM 2323 C C . ALA B 1 102 ? 15.212 63.061 51.455 1.00 23.33 102 ALA B C 1
ATOM 2324 O O . ALA B 1 102 ? 15.807 62.007 51.237 1.00 22.05 102 ALA B O 1
ATOM 2326 N N . CYS B 1 103 ? 15.566 63.913 52.419 1.00 24.05 103 CYS B N 1
ATOM 2327 C CA . CYS B 1 103 ? 16.721 63.671 53.286 1.00 24.54 103 CYS B CA 1
ATOM 2328 C C . CYS B 1 103 ? 16.557 62.389 54.085 1.00 24.48 103 CYS B C 1
ATOM 2329 O O . CYS B 1 103 ? 17.500 61.599 54.219 1.00 24.41 103 CYS B O 1
ATOM 2332 N N . LYS B 1 104 ? 15.356 62.185 54.613 1.00 25.69 104 LYS B N 1
ATOM 2333 C CA . LYS B 1 104 ? 15.079 60.993 55.395 1.00 27.08 104 LYS B CA 1
ATOM 2334 C C . LYS B 1 104 ? 15.317 59.736 54.564 1.00 26.40 104 LYS B C 1
ATOM 2335 O O . LYS B 1 104 ? 16.013 58.828 55.014 1.00 25.28 104 LYS B O 1
ATOM 2341 N N . ARG B 1 105 ? 14.753 59.693 53.354 1.00 27.83 105 ARG B N 1
ATOM 2342 C CA . ARG B 1 105 ? 14.907 58.531 52.477 1.00 29.82 105 ARG B CA 1
ATOM 2343 C C . ARG B 1 105 ? 16.343 58.285 52.028 1.00 28.40 105 ARG B C 1
ATOM 2344 O O . ARG B 1 105 ? 16.859 57.183 52.182 1.00 29.24 105 ARG B O 1
ATOM 2352 N N . LEU B 1 106 ? 16.985 59.306 51.470 1.00 26.04 106 LEU B N 1
ATOM 2353 C CA . LEU B 1 106 ? 18.351 59.165 50.997 1.00 25.62 106 LEU B CA 1
ATOM 2354 C C . LEU B 1 106 ? 19.323 58.740 52.091 1.00 26.68 106 LEU B C 1
ATOM 2355 O O . LEU B 1 106 ? 20.156 57.854 51.875 1.00 26.88 106 LEU B O 1
ATOM 2360 N N . SER B 1 107 ? 19.222 59.363 53.262 1.00 25.91 107 SER B N 1
ATOM 2361 C CA . SER B 1 107 ? 20.126 59.025 54.350 1.00 26.08 107 SER B CA 1
ATOM 2362 C C . SER B 1 107 ? 19.798 57.640 54.890 1.00 24.85 107 SER B C 1
ATOM 2363 O O . SER B 1 107 ? 20.687 56.913 55.326 1.00 23.76 107 SER B O 1
ATOM 2366 N N . ALA B 1 108 ? 18.529 57.257 54.850 1.00 23.60 108 ALA B N 1
ATOM 2367 C CA . ALA B 1 108 ? 18.179 55.924 55.324 1.00 24.18 108 ALA B CA 1
ATOM 2368 C C . ALA B 1 108 ? 18.763 54.884 54.354 1.00 26.03 108 ALA B C 1
ATOM 2369 O O . ALA B 1 108 ? 18.874 53.707 54.694 1.00 29.85 108 ALA B O 1
ATOM 2371 N N . GLU B 1 109 ? 19.132 55.325 53.153 1.00 23.96 109 GLU B N 1
ATOM 2372 C CA . GLU B 1 109 ? 19.715 54.439 52.145 1.00 26.65 109 GLU B CA 1
ATOM 2373 C C . GLU B 1 109 ? 21.244 54.463 52.192 1.00 26.41 109 GLU B C 1
ATOM 2374 O O . GLU B 1 109 ? 21.896 53.774 51.420 1.00 26.00 109 GLU B O 1
ATOM 2380 N N . GLY B 1 110 ? 21.818 55.263 53.084 1.00 25.50 110 GLY B N 1
ATOM 2381 C CA . GLY B 1 110 ? 23.267 55.322 53.167 1.00 24.28 110 GLY B CA 1
ATOM 2382 C C . GLY B 1 110 ? 23.896 56.403 52.305 1.00 25.99 110 GLY B C 1
ATOM 2383 O O . GLY B 1 110 ? 25.116 56.471 52.173 1.00 26.28 110 GLY B O 1
ATOM 2384 N N . ILE B 1 111 ? 23.070 57.242 51.695 1.00 25.74 111 ILE B N 1
ATOM 2385 C CA . ILE B 1 111 ? 23.588 58.325 50.877 1.00 28.27 111 ILE B CA 1
ATOM 2386 C C . ILE B 1 111 ? 23.735 59.558 51.766 1.00 28.75 111 ILE B C 1
ATOM 2387 O O . ILE B 1 111 ? 22.802 59.941 52.475 1.00 29.02 111 ILE B O 1
ATOM 2392 N N . LYS B 1 112 ? 24.918 60.158 51.744 1.00 26.91 112 LYS B N 1
ATOM 2393 C CA . LYS B 1 112 ? 25.180 61.330 52.557 1.00 27.64 112 LYS B CA 1
ATOM 2394 C C . LYS B 1 112 ? 24.467 62.553 51.992 1.00 27.18 112 LYS B C 1
ATOM 2395 O O . LYS B 1 112 ? 24.521 62.836 50.794 1.00 25.55 112 LYS B O 1
ATOM 2401 N N . VAL B 1 113 ? 23.781 63.261 52.878 1.00 24.77 113 VAL B N 1
ATOM 2402 C CA . VAL B 1 113 ? 23.018 64.438 52.506 1.00 22.20 113 VAL B CA 1
ATOM 2403 C C . VAL B 1 113 ? 23.525 65.705 53.193 1.00 22.32 113 VAL B C 1
ATOM 2404 O O . VAL B 1 113 ? 23.760 65.739 54.404 1.00 20.73 113 VAL B O 1
ATOM 2408 N N . ASN B 1 114 ? 23.666 66.745 52.389 1.00 21.66 114 ASN B N 1
ATOM 2409 C CA . ASN B 1 114 ? 24.087 68.048 52.842 1.00 22.35 114 ASN B CA 1
ATOM 2410 C C . ASN B 1 114 ? 22.820 68.922 52.721 1.00 23.94 114 ASN B C 1
ATOM 2411 O O . ASN B 1 114 ? 22.317 69.144 51.613 1.00 24.45 114 ASN B O 1
ATOM 2416 N N . MET B 1 115 ? 22.285 69.374 53.854 1.00 21.64 115 MET B N 1
ATOM 2417 C CA . MET B 1 115 ? 21.098 70.223 53.842 1.00 20.64 115 MET B CA 1
ATOM 2418 C C . MET B 1 115 ? 21.587 71.669 53.802 1.00 22.34 115 MET B C 1
ATOM 2419 O O . MET B 1 115 ? 22.265 72.151 54.725 1.00 19.53 115 MET B O 1
ATOM 2424 N N . THR B 1 116 ? 21.240 72.354 52.719 1.00 21.95 116 THR B N 1
ATOM 2425 C CA . THR B 1 116 ? 21.674 73.722 52.489 1.00 23.87 116 THR B CA 1
ATOM 2426 C C . THR B 1 116 ? 20.526 74.739 52.570 1.00 23.69 116 THR B C 1
ATOM 2427 O O . THR B 1 116 ? 19.399 74.394 52.927 1.00 23.57 116 THR B O 1
ATOM 2431 N N . LEU B 1 117 ? 20.823 75.991 52.241 1.00 25.35 117 LEU B N 1
ATOM 2432 C CA . LEU B 1 117 ? 19.824 77.057 52.291 1.00 26.62 117 LEU B CA 1
ATOM 2433 C C . LEU B 1 117 ? 19.228 77.163 53.695 1.00 25.20 117 LEU B C 1
ATOM 2434 O O . LEU B 1 117 ? 18.022 77.341 53.875 1.00 24.34 117 LEU B O 1
ATOM 2439 N N . ILE B 1 118 ? 20.094 77.050 54.695 1.00 24.06 118 ILE B N 1
ATOM 2440 C CA . ILE B 1 118 ? 19.664 77.130 56.078 1.00 22.21 118 ILE B CA 1
ATOM 2441 C C . ILE B 1 118 ? 19.920 78.514 56.667 1.00 23.02 118 ILE B C 1
ATOM 2442 O O . ILE B 1 118 ? 21.039 79.026 56.628 1.00 22.73 118 ILE B O 1
ATOM 2447 N N . PHE B 1 119 ? 18.866 79.115 57.207 1.00 21.04 119 PHE B N 1
ATOM 2448 C CA . PHE B 1 119 ? 18.975 80.443 57.781 1.00 23.61 119 PHE B CA 1
ATOM 2449 C C . PHE B 1 119 ? 18.485 80.543 59.226 1.00 22.43 119 PHE B C 1
ATOM 2450 O O . PHE B 1 119 ? 18.250 81.639 59.724 1.00 23.41 119 PHE B O 1
ATOM 2458 N N . SER B 1 120 ? 18.319 79.407 59.895 1.00 21.58 120 SER B N 1
ATOM 2459 C CA . SER B 1 120 ? 17.898 79.421 61.288 1.00 22.40 120 SER B CA 1
ATOM 2460 C C . SER B 1 120 ? 18.327 78.130 61.963 1.00 22.13 120 SER B C 1
ATOM 2461 O O . SER B 1 120 ? 18.434 77.090 61.319 1.00 22.19 120 SER B O 1
ATOM 2464 N N . ALA B 1 121 ? 18.585 78.210 63.262 1.00 20.68 121 ALA B N 1
ATOM 2465 C CA . ALA B 1 121 ? 18.981 77.040 64.021 1.00 23.21 121 ALA B CA 1
ATOM 2466 C C . ALA B 1 121 ? 17.864 75.982 63.994 1.00 24.24 121 ALA B C 1
ATOM 2467 O O . ALA B 1 121 ? 18.144 74.779 64.042 1.00 24.26 121 ALA B O 1
ATOM 2469 N N . ASN B 1 122 ? 16.606 76.417 63.914 1.00 21.84 122 ASN B N 1
ATOM 2470 C CA . ASN B 1 122 ? 15.498 75.464 63.870 1.00 23.11 122 ASN B CA 1
ATOM 2471 C C . ASN B 1 122 ? 15.566 74.646 62.565 1.00 23.90 122 ASN B C 1
ATOM 2472 O O . ASN B 1 122 ? 15.300 73.446 62.565 1.00 23.48 122 ASN B O 1
ATOM 2477 N N . GLN B 1 123 ? 15.922 75.296 61.461 1.00 22.38 123 GLN B N 1
ATOM 2478 C CA . GLN B 1 123 ? 16.044 74.590 60.193 1.00 24.70 123 GLN B CA 1
ATOM 2479 C C . GLN B 1 123 ? 17.157 73.546 60.311 1.00 24.88 123 GLN B C 1
ATOM 2480 O O . GLN B 1 123 ? 16.996 72.404 59.878 1.00 24.46 123 GLN B O 1
ATOM 2486 N N . ALA B 1 124 ? 18.282 73.952 60.899 1.00 22.77 124 ALA B N 1
ATOM 2487 C CA . ALA B 1 124 ? 19.423 73.061 61.091 1.00 22.97 124 ALA B CA 1
ATOM 2488 C C . ALA B 1 124 ? 19.022 71.873 61.961 1.00 22.85 124 ALA B C 1
ATOM 2489 O O . ALA B 1 124 ? 19.436 70.743 61.703 1.00 25.38 124 ALA B O 1
ATOM 2491 N N . LEU B 1 125 ? 18.207 72.127 62.981 1.00 22.55 125 LEU B N 1
ATOM 2492 C CA . LEU B 1 125 ? 17.757 71.063 63.871 1.00 21.30 125 LEU B CA 1
ATOM 2493 C C . LEU B 1 125 ? 16.890 70.042 63.139 1.00 22.88 125 LEU B C 1
ATOM 2494 O O . LEU B 1 125 ? 17.070 68.851 63.309 1.00 22.31 125 LEU B O 1
ATOM 2499 N N . LEU B 1 126 ? 15.949 70.510 62.322 1.00 23.07 126 LEU B N 1
ATOM 2500 C CA . LEU B 1 126 ? 15.078 69.595 61.588 1.00 22.23 126 LEU B CA 1
ATOM 2501 C C . LEU B 1 126 ? 15.907 68.748 60.640 1.00 21.62 126 LEU B C 1
ATOM 2502 O O . LEU B 1 126 ? 15.712 67.543 60.537 1.00 20.92 126 LEU B O 1
ATOM 2507 N N . ALA B 1 127 ? 16.833 69.394 59.946 1.00 20.98 127 ALA B N 1
ATOM 2508 C CA . ALA B 1 127 ? 17.698 68.694 59.012 1.00 21.34 127 ALA B CA 1
ATOM 2509 C C . ALA B 1 127 ? 18.490 67.611 59.745 1.00 21.96 127 ALA B C 1
ATOM 2510 O O . ALA B 1 127 ? 18.518 66.465 59.316 1.00 24.06 127 ALA B O 1
ATOM 2512 N N . ALA B 1 128 ? 19.128 67.969 60.856 1.00 22.99 128 ALA B N 1
ATOM 2513 C CA . ALA B 1 128 ? 19.899 66.986 61.608 1.00 22.02 128 ALA B CA 1
ATOM 2514 C C . ALA B 1 128 ? 18.970 65.840 61.997 1.00 23.54 128 ALA B C 1
ATOM 2515 O O . ALA B 1 128 ? 19.321 64.667 61.902 1.00 22.85 128 ALA B O 1
ATOM 2517 N N . ARG B 1 129 ? 17.768 66.204 62.419 1.00 23.74 129 ARG B N 1
ATOM 2518 C CA . ARG B 1 129 ? 16.770 65.240 62.833 1.00 25.09 129 ARG B CA 1
ATOM 2519 C C . ARG B 1 129 ? 16.333 64.323 61.689 1.00 26.17 129 ARG B C 1
ATOM 2520 O O . ARG B 1 129 ? 15.988 63.162 61.917 1.00 25.54 129 ARG B O 1
ATOM 2528 N N . ALA B 1 130 ? 16.350 64.844 60.462 1.00 25.38 130 ALA B N 1
ATOM 2529 C CA . ALA B 1 130 ? 15.947 64.069 59.290 1.00 26.26 130 ALA B CA 1
ATOM 2530 C C . ALA B 1 130 ? 17.058 63.170 58.750 1.00 27.18 130 ALA B C 1
ATOM 2531 O O . ALA B 1 130 ? 16.851 62.445 57.779 1.00 29.28 130 ALA B O 1
ATOM 2533 N N . GLY B 1 131 ? 18.234 63.220 59.364 1.00 25.70 131 GLY B N 1
ATOM 2534 C CA . GLY B 1 131 ? 19.322 62.370 58.913 1.00 23.79 131 GLY B CA 1
ATOM 2535 C C . GLY B 1 131 ? 20.432 63.050 58.129 1.00 24.50 131 GLY B C 1
ATOM 2536 O O . GLY B 1 131 ? 21.270 62.380 57.528 1.00 25.70 131 GLY B O 1
ATOM 2537 N N . ALA B 1 132 ? 20.456 64.376 58.124 1.00 22.09 132 ALA B N 1
ATOM 2538 C CA . ALA B 1 132 ? 21.490 65.087 57.392 1.00 22.24 132 ALA B CA 1
ATOM 2539 C C . ALA B 1 132 ? 22.897 64.742 57.894 1.00 21.78 132 ALA B C 1
ATOM 2540 O O . ALA B 1 132 ? 23.105 64.513 59.085 1.00 21.72 132 ALA B O 1
ATOM 2542 N N . SER B 1 133 ? 23.860 64.689 56.980 1.00 22.59 133 SER B N 1
ATOM 2543 C CA . SER B 1 133 ? 25.246 64.427 57.364 1.00 22.78 133 SER B CA 1
ATOM 2544 C C . SER B 1 133 ? 25.885 65.797 57.565 1.00 21.70 133 SER B C 1
ATOM 2545 O O . SER B 1 133 ? 26.737 65.979 58.424 1.00 24.83 133 SER B O 1
ATOM 2548 N N . TYR B 1 134 ? 25.453 66.763 56.764 1.00 21.28 134 TYR B N 1
ATOM 2549 C CA . TYR B 1 134 ? 25.966 68.122 56.873 1.00 21.41 134 TYR B CA 1
ATOM 2550 C C . TYR B 1 134 ? 24.829 69.133 56.833 1.00 22.01 134 TYR B C 1
ATOM 2551 O O . TYR B 1 134 ? 23.787 68.884 56.221 1.00 23.17 134 TYR B O 1
ATOM 2560 N N . VAL B 1 135 ? 25.034 70.261 57.501 1.00 20.89 135 VAL B N 1
ATOM 2561 C CA . VAL B 1 135 ? 24.076 71.363 57.491 1.00 22.03 135 VAL B CA 1
ATOM 2562 C C . VAL B 1 135 ? 24.893 72.580 57.075 1.00 21.53 135 VAL B C 1
ATOM 2563 O O . VAL B 1 135 ? 25.986 72.811 57.594 1.00 20.71 135 VAL B O 1
ATOM 2567 N N . SER B 1 136 ? 24.375 73.342 56.120 1.00 21.43 136 SER B N 1
ATOM 2568 C CA . SER B 1 136 ? 25.091 74.502 55.620 1.00 21.70 136 SER B CA 1
ATOM 2569 C C . SER B 1 136 ? 24.409 75.860 55.756 1.00 22.80 136 SER B C 1
ATOM 2570 O O . SER B 1 136 ? 23.680 76.297 54.857 1.00 22.02 136 SER B O 1
ATOM 2573 N N . PRO B 1 137 ? 24.611 76.536 56.902 1.00 23.07 137 PRO B N 1
ATOM 2574 C CA . PRO B 1 137 ? 23.992 77.854 57.062 1.00 22.91 137 PRO B CA 1
ATOM 2575 C C . PRO B 1 137 ? 24.726 78.866 56.175 1.00 25.28 137 PRO B C 1
ATOM 2576 O O . PRO B 1 137 ? 25.914 78.707 55.904 1.00 24.92 137 PRO B O 1
ATOM 2580 N N . PHE B 1 138 ? 24.011 79.891 55.717 1.00 26.45 138 PHE B N 1
ATOM 2581 C CA . PHE B 1 138 ? 24.584 80.921 54.846 1.00 28.08 138 PHE B CA 1
ATOM 2582 C C . PHE B 1 138 ? 24.941 82.208 55.604 1.00 29.92 138 PHE B C 1
ATOM 2583 O O . PHE B 1 138 ? 24.075 83.051 55.860 1.00 31.76 138 PHE B O 1
ATOM 2591 N N . LEU B 1 139 ? 26.215 82.371 55.943 1.00 26.97 139 LEU B N 1
ATOM 2592 C CA . LEU B 1 139 ? 26.643 83.559 56.669 1.00 26.56 139 LEU B CA 1
ATOM 2593 C C . LEU B 1 139 ? 26.458 84.859 55.876 1.00 25.43 139 LEU B C 1
ATOM 2594 O O . LEU B 1 139 ? 25.823 85.799 56.352 1.00 21.84 139 LEU B O 1
ATOM 2599 N N . GLY B 1 140 ? 27.006 84.892 54.666 1.00 22.74 140 GLY B N 1
ATOM 2600 C CA . GLY B 1 140 ? 26.923 86.074 53.839 1.00 22.10 140 GLY B CA 1
ATOM 2601 C C . GLY B 1 140 ? 25.529 86.592 53.552 1.00 23.84 140 GLY B C 1
ATOM 2602 O O . GLY B 1 140 ? 25.287 87.788 53.650 1.00 22.87 140 GLY B O 1
ATOM 2603 N N . ARG B 1 141 ? 24.612 85.703 53.191 1.00 24.29 141 ARG B N 1
ATOM 2604 C CA . ARG B 1 141 ? 23.260 86.124 52.880 1.00 25.45 141 ARG B CA 1
ATOM 2605 C C . ARG B 1 141 ? 22.537 86.713 54.078 1.00 24.80 141 ARG B C 1
ATOM 2606 O O . ARG B 1 141 ? 21.606 87.493 53.917 1.00 25.66 141 ARG B O 1
ATOM 2614 N N . VAL B 1 142 ? 22.953 86.332 55.278 1.00 22.23 142 VAL B N 1
ATOM 2615 C CA . VAL B 1 142 ? 22.325 86.857 56.475 1.00 22.46 142 VAL B CA 1
ATOM 2616 C C . VAL B 1 142 ? 22.820 88.287 56.645 1.00 23.35 142 VAL B C 1
ATOM 2617 O O . VAL B 1 142 ? 22.029 89.187 56.948 1.00 21.09 142 VAL B O 1
ATOM 2621 N N . ASP B 1 143 ? 24.121 88.498 56.418 1.00 21.97 143 ASP B N 1
ATOM 2622 C CA . ASP B 1 143 ? 24.696 89.839 56.510 1.00 23.00 143 ASP B CA 1
ATOM 2623 C C . ASP B 1 143 ? 24.034 90.744 55.475 1.00 22.70 143 ASP B C 1
ATOM 2624 O O . ASP B 1 143 ? 23.861 91.938 55.708 1.00 20.88 143 ASP B O 1
ATOM 2629 N N . ASP B 1 144 ? 23.678 90.168 54.329 1.00 23.31 144 ASP B N 1
ATOM 2630 C CA . ASP B 1 144 ? 23.039 90.918 53.246 1.00 24.48 144 ASP B CA 1
ATOM 2631 C C . ASP B 1 144 ? 21.740 91.577 53.675 1.00 24.09 144 ASP B C 1
ATOM 2632 O O . ASP B 1 144 ? 21.357 92.610 53.132 1.00 25.73 144 ASP B O 1
ATOM 2637 N N . ILE B 1 145 ? 21.048 90.974 54.632 1.00 23.62 145 ILE B N 1
ATOM 2638 C CA . ILE B 1 145 ? 19.791 91.548 55.096 1.00 22.01 145 ILE B CA 1
ATOM 2639 C C . ILE B 1 145 ? 19.975 92.232 56.443 1.00 22.25 145 ILE B C 1
ATOM 2640 O O . ILE B 1 145 ? 19.039 92.375 57.224 1.00 22.25 145 ILE B O 1
ATOM 2645 N N . SER B 1 146 ? 21.213 92.638 56.695 1.00 21.04 146 SER B N 1
ATOM 2646 C CA . SER B 1 146 ? 21.591 93.348 57.902 1.00 20.77 146 SER B CA 1
ATOM 2647 C C . SER B 1 146 ? 21.490 92.603 59.234 1.00 21.28 146 SER B C 1
ATOM 2648 O O . SER B 1 146 ? 21.316 93.225 60.282 1.00 19.58 146 SER B O 1
ATOM 2651 N N . TRP B 1 147 ? 21.575 91.275 59.203 1.00 21.74 147 TRP B N 1
ATOM 2652 C CA . TRP B 1 147 ? 21.578 90.516 60.451 1.00 21.07 147 TRP B CA 1
ATOM 2653 C C . TRP B 1 147 ? 22.966 89.890 60.543 1.00 22.27 147 TRP B C 1
ATOM 2654 O O . TRP B 1 147 ? 23.694 89.823 59.542 1.00 18.89 147 TRP B O 1
ATOM 2665 N N . ASP B 1 148 ? 23.345 89.461 61.743 1.00 22.90 148 ASP B N 1
ATOM 2666 C CA . ASP B 1 148 ? 24.670 88.893 61.959 1.00 22.66 148 ASP B CA 1
ATOM 2667 C C . ASP B 1 148 ? 24.786 87.417 61.568 1.00 23.05 148 ASP B C 1
ATOM 2668 O O . ASP B 1 148 ? 24.395 86.530 62.328 1.00 22.96 148 ASP B O 1
ATOM 2673 N N . GLY B 1 149 ? 25.341 87.163 60.386 1.00 21.82 149 GLY B N 1
ATOM 2674 C CA . GLY B 1 149 ? 25.506 85.799 59.922 1.00 22.62 149 GLY B CA 1
ATOM 2675 C C . GLY B 1 149 ? 26.284 84.975 60.931 1.00 24.80 149 GLY B C 1
ATOM 2676 O O . GLY B 1 149 ? 25.992 83.796 61.135 1.00 23.85 149 GLY B O 1
ATOM 2677 N N . GLY B 1 150 ? 27.265 85.610 61.571 1.00 25.76 150 GLY B N 1
ATOM 2678 C CA . GLY B 1 150 ? 28.082 84.933 62.560 1.00 26.83 150 GLY B CA 1
ATOM 2679 C C . GLY B 1 150 ? 27.273 84.422 63.732 1.00 29.36 150 GLY B C 1
ATOM 2680 O O . GLY B 1 150 ? 27.586 83.374 64.304 1.00 30.70 150 GLY B O 1
ATOM 2681 N N . GLU B 1 151 ? 26.222 85.151 64.096 1.00 29.18 151 GLU B N 1
ATOM 2682 C CA . GLU B 1 151 ? 25.397 84.720 65.212 1.00 29.02 151 GLU B CA 1
ATOM 2683 C C . GLU B 1 151 ? 24.526 83.559 64.795 1.00 27.93 151 GLU B C 1
ATOM 2684 O O . GLU B 1 151 ? 24.142 82.732 65.625 1.00 26.83 151 GLU B O 1
ATOM 2690 N N . LEU B 1 152 ? 24.216 83.474 63.506 1.00 25.71 152 LEU B N 1
ATOM 2691 C CA . LEU B 1 152 ? 23.421 82.340 63.055 1.00 23.79 152 LEU B CA 1
ATOM 2692 C C . LEU B 1 152 ? 24.296 81.101 63.222 1.00 22.35 152 LEU B C 1
ATOM 2693 O O . LEU B 1 152 ? 23.861 80.077 63.741 1.00 21.76 152 LEU B O 1
ATOM 2698 N N . LEU B 1 153 ? 25.542 81.200 62.774 1.00 21.91 153 LEU B N 1
ATOM 2699 C CA . LEU B 1 153 ? 26.451 80.062 62.864 1.00 22.88 153 LEU B CA 1
ATOM 2700 C C . LEU B 1 153 ? 26.621 79.652 64.317 1.00 23.29 153 LEU B C 1
ATOM 2701 O O . LEU B 1 153 ? 26.530 78.472 64.640 1.00 23.94 153 LEU B O 1
ATOM 2706 N N . ARG B 1 154 ? 26.832 80.637 65.192 1.00 24.32 154 ARG B N 1
ATOM 2707 C CA . ARG B 1 154 ? 27.024 80.389 66.618 1.00 23.17 154 ARG B CA 1
ATOM 2708 C C . ARG B 1 154 ? 25.897 79.597 67.243 1.00 22.67 154 ARG B C 1
ATOM 2709 O O . ARG B 1 154 ? 26.151 78.622 67.948 1.00 22.16 154 ARG B O 1
ATOM 2717 N N . GLU B 1 155 ? 24.657 80.021 67.003 1.00 20.68 155 GLU B N 1
ATOM 2718 C CA . GLU B 1 155 ? 23.513 79.319 67.562 1.00 22.81 155 GLU B CA 1
ATOM 2719 C C . GLU B 1 155 ? 23.441 77.895 67.061 1.00 22.96 155 GLU B C 1
ATOM 2720 O O . GLU B 1 155 ? 23.093 76.986 67.813 1.00 24.36 155 GLU B O 1
ATOM 2726 N N . ILE B 1 156 ? 23.773 77.690 65.795 1.00 20.54 156 ILE B N 1
ATOM 2727 C CA . ILE B 1 156 ? 23.713 76.347 65.248 1.00 20.84 156 ILE B CA 1
ATOM 2728 C C . ILE B 1 156 ? 24.784 75.457 65.859 1.00 21.04 156 ILE B C 1
ATOM 2729 O O . ILE B 1 156 ? 24.486 74.347 66.279 1.00 19.60 156 ILE B O 1
ATOM 2734 N N . VAL B 1 157 ? 26.018 75.953 65.931 1.00 23.22 157 VAL B N 1
ATOM 2735 C CA . VAL B 1 157 ? 27.120 75.173 66.495 1.00 23.21 157 VAL B CA 1
ATOM 2736 C C . VAL B 1 157 ? 26.873 74.886 67.965 1.00 24.77 157 VAL B C 1
ATOM 2737 O O . VAL B 1 157 ? 27.046 73.755 68.419 1.00 22.60 157 VAL B O 1
ATOM 2741 N N . GLU B 1 158 ? 26.460 75.910 68.710 1.00 26.54 158 GLU B N 1
ATOM 2742 C CA . GLU B 1 158 ? 26.179 75.733 70.126 1.00 27.28 158 GLU B CA 1
ATOM 2743 C C . GLU B 1 158 ? 25.044 74.725 70.338 1.00 27.92 158 GLU B C 1
ATOM 2744 O O . GLU B 1 158 ? 25.114 73.883 71.236 1.00 27.22 158 GLU B O 1
ATOM 2750 N N . MET B 1 159 ? 24.005 74.791 69.512 1.00 28.08 159 MET B N 1
ATOM 2751 C CA . MET B 1 159 ? 22.909 73.847 69.661 1.00 29.68 159 MET B CA 1
ATOM 2752 C C . MET B 1 159 ? 23.377 72.425 69.370 1.00 30.52 159 MET B C 1
ATOM 2753 O O . MET B 1 159 ? 23.053 71.488 70.100 1.00 28.72 159 MET B O 1
ATOM 2758 N N . ILE B 1 160 ? 24.131 72.258 68.293 1.00 29.95 160 ILE B N 1
ATOM 2759 C CA . ILE B 1 160 ? 24.624 70.941 67.952 1.00 30.78 160 ILE B CA 1
ATOM 2760 C C . ILE B 1 160 ? 25.546 70.384 69.038 1.00 31.81 160 ILE B C 1
ATOM 2761 O O . ILE B 1 160 ? 25.542 69.180 69.290 1.00 31.59 160 ILE B O 1
ATOM 2766 N N . GLN B 1 161 ? 26.308 71.258 69.696 1.00 32.74 161 GLN B N 1
ATOM 2767 C CA . GLN B 1 161 ? 27.227 70.833 70.754 1.00 34.91 161 GLN B CA 1
ATOM 2768 C C . GLN B 1 161 ? 26.549 70.415 72.061 1.00 34.20 161 GLN B C 1
ATOM 2769 O O . GLN B 1 161 ? 26.880 69.376 72.623 1.00 33.61 161 GLN B O 1
ATOM 2775 N N . VAL B 1 162 ? 25.601 71.213 72.543 1.00 32.92 162 VAL B N 1
ATOM 2776 C CA . VAL B 1 162 ? 24.912 70.883 73.782 1.00 31.76 162 VAL B CA 1
ATOM 2777 C C . VAL B 1 162 ? 23.961 69.707 73.589 1.00 31.99 162 VAL B C 1
ATOM 2778 O O . VAL B 1 162 ? 23.676 68.971 74.530 1.00 32.22 162 VAL B O 1
ATOM 2782 N N . GLN B 1 163 ? 23.476 69.527 72.366 1.00 30.96 163 GLN B N 1
ATOM 2783 C CA . GLN B 1 163 ? 22.553 68.434 72.071 1.00 30.63 163 GLN B CA 1
ATOM 2784 C C . GLN B 1 163 ? 23.258 67.169 71.606 1.00 31.00 163 GLN B C 1
ATOM 2785 O O . GLN B 1 163 ? 22.618 66.155 71.356 1.00 29.81 163 GLN B O 1
ATOM 2791 N N . ASP B 1 164 ? 24.577 67.235 71.472 1.00 31.98 164 ASP B N 1
ATOM 2792 C CA . ASP B 1 164 ? 25.358 66.073 71.059 1.00 34.25 164 ASP B CA 1
ATOM 2793 C C . ASP B 1 164 ? 24.889 65.412 69.759 1.00 34.25 164 ASP B C 1
ATOM 2794 O O . ASP B 1 164 ? 24.825 64.189 69.669 1.00 35.61 164 ASP B O 1
ATOM 2799 N N . LEU B 1 165 ? 24.568 66.214 68.750 1.00 33.54 165 LEU B N 1
ATOM 2800 C CA . LEU B 1 165 ? 24.126 65.675 67.469 1.00 33.51 165 LEU B CA 1
ATOM 2801 C C . LEU B 1 165 ? 25.351 65.322 66.609 1.00 33.02 165 LEU B C 1
ATOM 2802 O O . LEU B 1 165 ? 26.384 65.980 66.685 1.00 32.66 165 LEU B O 1
ATOM 2807 N N . PRO B 1 166 ? 25.251 64.267 65.789 1.00 32.66 166 PRO B N 1
ATOM 2808 C CA . PRO B 1 166 ? 26.350 63.820 64.919 1.00 33.35 166 PRO B CA 1
ATOM 2809 C C . PRO B 1 166 ? 26.588 64.660 63.654 1.00 31.61 166 PRO B C 1
ATOM 2810 O O . PRO B 1 166 ? 27.675 64.638 63.082 1.00 32.63 166 PRO B O 1
ATOM 2814 N N . VAL B 1 167 ? 25.574 65.392 63.216 1.00 29.03 167 VAL B N 1
ATOM 2815 C CA . VAL B 1 167 ? 25.693 66.194 62.006 1.00 28.34 167 VAL B CA 1
ATOM 2816 C C . VAL B 1 167 ? 26.929 67.106 62.002 1.00 27.87 167 VAL B C 1
ATOM 2817 O O . VAL B 1 167 ? 27.392 67.545 63.050 1.00 28.52 167 VAL B O 1
ATOM 2821 N N . LYS B 1 168 ? 27.475 67.371 60.823 1.00 27.51 168 LYS B N 1
ATOM 2822 C CA . LYS B 1 168 ? 28.635 68.253 60.727 1.00 29.72 168 LYS B CA 1
ATOM 2823 C C . LYS B 1 168 ? 28.182 69.598 60.163 1.00 27.11 168 LYS B C 1
ATOM 2824 O O . LYS B 1 168 ? 27.301 69.649 59.311 1.00 26.10 168 LYS B O 1
ATOM 2830 N N . VAL B 1 169 ? 28.767 70.686 60.655 1.00 25.53 169 VAL B N 1
ATOM 2831 C CA . VAL B 1 169 ? 28.373 72.013 60.202 1.00 23.43 169 VAL B CA 1
ATOM 2832 C C . VAL B 1 169 ? 29.321 72.613 59.188 1.00 23.67 169 VAL B C 1
ATOM 2833 O O . VAL B 1 169 ? 30.539 72.659 59.394 1.00 24.22 169 VAL B O 1
ATOM 2837 N N . ILE B 1 170 ? 28.752 73.077 58.085 1.00 22.54 170 ILE B N 1
ATOM 2838 C CA . ILE B 1 170 ? 29.537 73.704 57.034 1.00 22.79 170 ILE B CA 1
ATOM 2839 C C . ILE B 1 170 ? 29.214 75.186 56.982 1.00 24.00 170 ILE B C 1
ATOM 2840 O O . ILE B 1 170 ? 28.097 75.565 56.645 1.00 26.59 170 ILE B O 1
ATOM 2845 N N . ALA B 1 171 ? 30.185 76.017 57.337 1.00 23.54 171 ALA B N 1
ATOM 2846 C CA . ALA B 1 171 ? 30.010 77.454 57.267 1.00 25.04 171 ALA B CA 1
ATOM 2847 C C . ALA B 1 171 ? 30.002 77.782 55.767 1.00 25.38 171 ALA B C 1
ATOM 2848 O O . ALA B 1 171 ? 31.028 77.657 55.095 1.00 24.86 171 ALA B O 1
ATOM 2850 N N . ALA B 1 172 ? 28.847 78.185 55.247 1.00 23.81 172 ALA B N 1
ATOM 2851 C CA . ALA B 1 172 ? 28.723 78.499 53.829 1.00 24.78 172 ALA B CA 1
ATOM 2852 C C . ALA B 1 172 ? 28.464 79.984 53.591 1.00 25.37 172 ALA B C 1
ATOM 2853 O O . ALA B 1 172 ? 28.267 80.744 54.534 1.00 26.50 172 ALA B O 1
ATOM 2855 N N . SER B 1 173 ? 28.462 80.390 52.323 1.00 25.75 173 SER B N 1
ATOM 2856 C CA . SER B 1 173 ? 28.243 81.789 51.967 1.00 24.60 173 SER B CA 1
ATOM 2857 C C . SER B 1 173 ? 29.331 82.644 52.637 1.00 24.39 173 SER B C 1
ATOM 2858 O O . SER B 1 173 ? 29.049 83.650 53.298 1.00 24.06 173 SER B O 1
ATOM 2861 N N . ILE B 1 174 ? 30.578 82.217 52.464 1.00 23.40 174 ILE B N 1
ATOM 2862 C CA . ILE B 1 174 ? 31.735 82.908 53.020 1.00 23.52 174 ILE B CA 1
ATOM 2863 C C . ILE B 1 174 ? 32.081 84.075 52.109 1.00 24.42 174 ILE B C 1
ATOM 2864 O O . ILE B 1 174 ? 32.282 83.884 50.912 1.00 28.40 174 ILE B O 1
ATOM 2869 N N . ARG B 1 175 ? 32.152 85.282 52.667 1.00 25.66 175 ARG B N 1
ATOM 2870 C CA . ARG B 1 175 ? 32.443 86.479 51.874 1.00 25.94 175 ARG B CA 1
ATOM 2871 C C . ARG B 1 175 ? 33.810 87.103 52.115 1.00 27.91 175 ARG B C 1
ATOM 2872 O O . ARG B 1 175 ? 34.316 87.844 51.273 1.00 30.43 175 ARG B O 1
ATOM 2880 N N . HIS B 1 176 ? 34.404 86.830 53.269 1.00 28.04 176 HIS B N 1
ATOM 2881 C CA . HIS B 1 176 ? 35.700 87.418 53.594 1.00 28.15 176 HIS B CA 1
ATOM 2882 C C . HIS B 1 176 ? 36.478 86.563 54.594 1.00 27.10 176 HIS B C 1
ATOM 2883 O O . HIS B 1 176 ? 35.905 85.687 55.253 1.00 24.97 176 HIS B O 1
ATOM 2890 N N . PRO B 1 177 ? 37.798 86.812 54.724 1.00 26.95 177 PRO B N 1
ATOM 2891 C CA . PRO B 1 177 ? 38.659 86.053 55.643 1.00 25.21 177 PRO B CA 1
ATOM 2892 C C . PRO B 1 177 ? 38.167 85.892 57.085 1.00 25.94 177 PRO B C 1
ATOM 2893 O O . PRO B 1 177 ? 38.355 84.841 57.689 1.00 25.56 177 PRO B O 1
ATOM 2897 N N . ARG B 1 178 ? 37.532 86.915 57.649 1.00 24.92 178 ARG B N 1
ATOM 2898 C CA . ARG B 1 178 ? 37.083 86.788 59.029 1.00 25.92 178 ARG B CA 1
ATOM 2899 C C . ARG B 1 178 ? 35.883 85.850 59.214 1.00 26.10 178 ARG B C 1
ATOM 2900 O O . ARG B 1 178 ? 35.595 85.421 60.323 1.00 27.73 178 ARG B O 1
ATOM 2908 N N . HIS B 1 179 ? 35.193 85.524 58.128 1.00 27.01 179 HIS B N 1
ATOM 2909 C CA . HIS B 1 179 ? 34.069 84.593 58.185 1.00 26.18 179 HIS B CA 1
ATOM 2910 C C . HIS B 1 179 ? 34.663 83.224 58.528 1.00 26.90 179 HIS B C 1
ATOM 2911 O O . HIS B 1 179 ? 34.075 82.424 59.260 1.00 26.08 179 HIS B O 1
ATOM 2918 N N . VAL B 1 180 ? 35.843 82.965 57.970 1.00 26.77 180 VAL B N 1
ATOM 2919 C CA . VAL B 1 180 ? 36.559 81.702 58.188 1.00 26.64 180 VAL B CA 1
ATOM 2920 C C . VAL B 1 180 ? 37.073 81.621 59.624 1.00 26.61 180 VAL B C 1
ATOM 2921 O O . VAL B 1 180 ? 36.856 80.623 60.317 1.00 24.79 180 VAL B O 1
ATOM 2925 N N . THR B 1 181 ? 37.735 82.677 60.088 1.00 25.91 181 THR B N 1
ATOM 2926 C CA . THR B 1 181 ? 38.260 82.672 61.453 1.00 26.25 181 THR B CA 1
ATOM 2927 C C . THR B 1 181 ? 37.135 82.461 62.448 1.00 27.53 181 THR B C 1
ATOM 2928 O O . THR B 1 181 ? 37.249 81.644 63.359 1.00 27.61 181 THR B O 1
ATOM 2932 N N . GLU B 1 182 ? 36.052 83.212 62.269 1.00 27.96 182 GLU B N 1
ATOM 2933 C CA . GLU B 1 182 ? 34.891 83.118 63.144 1.00 28.33 182 GLU B CA 1
ATOM 2934 C C . GLU B 1 182 ? 34.334 81.703 63.206 1.00 26.68 182 GLU B C 1
ATOM 2935 O O . GLU B 1 182 ? 34.046 81.189 64.288 1.00 27.44 182 GLU B O 1
ATOM 2941 N N . ALA B 1 183 ? 34.173 81.078 62.045 1.00 24.93 183 ALA B N 1
ATOM 2942 C CA . ALA B 1 183 ? 33.654 79.716 62.001 1.00 26.24 183 ALA B CA 1
ATOM 2943 C C . ALA B 1 183 ? 34.607 78.785 62.738 1.00 26.08 183 ALA B C 1
ATOM 2944 O O . ALA B 1 183 ? 34.178 77.915 63.497 1.00 27.38 183 ALA B O 1
ATOM 2946 N N . ALA B 1 184 ? 35.902 78.978 62.518 1.00 25.71 184 ALA B N 1
ATOM 2947 C CA . ALA B 1 184 ? 36.910 78.149 63.167 1.00 27.00 184 ALA B CA 1
ATOM 2948 C C . ALA B 1 184 ? 36.831 78.299 64.683 1.00 27.59 184 ALA B C 1
ATOM 2949 O O . ALA B 1 184 ? 36.771 77.304 65.413 1.00 28.18 184 ALA B O 1
ATOM 2951 N N . LEU B 1 185 ? 36.818 79.544 65.154 1.00 27.06 185 LEU B N 1
ATOM 2952 C CA . LEU B 1 185 ? 36.743 79.811 66.583 1.00 27.17 185 LEU B CA 1
ATOM 2953 C C . LEU B 1 185 ? 35.436 79.305 67.189 1.00 28.69 185 LEU B C 1
ATOM 2954 O O . LEU B 1 185 ? 35.418 78.877 68.342 1.00 29.59 185 LEU B O 1
ATOM 2959 N N . LEU B 1 186 ? 34.348 79.342 66.417 1.00 29.50 186 LEU B N 1
ATOM 2960 C CA . LEU B 1 186 ? 33.049 78.880 66.916 1.00 28.60 186 LEU B CA 1
ATOM 2961 C C . LEU B 1 186 ? 32.964 77.361 67.007 1.00 27.84 186 LEU B C 1
ATOM 2962 O O . LEU B 1 186 ? 32.182 76.823 67.786 1.00 31.06 186 LEU B O 1
ATOM 2967 N N . GLY B 1 187 ? 33.770 76.665 66.217 1.00 26.21 187 GLY B N 1
ATOM 2968 C CA . GLY B 1 187 ? 33.736 75.215 66.253 1.00 25.25 187 GLY B CA 1
ATOM 2969 C C . GLY B 1 187 ? 33.094 74.566 65.034 1.00 25.22 187 GLY B C 1
ATOM 2970 O O . GLY B 1 187 ? 32.742 73.390 65.070 1.00 26.53 187 GLY B O 1
ATOM 2971 N N . ALA B 1 188 ? 32.907 75.323 63.962 1.00 24.69 188 ALA B N 1
ATOM 2972 C CA . ALA B 1 188 ? 32.344 74.744 62.748 1.00 25.05 188 ALA B CA 1
ATOM 2973 C C . ALA B 1 188 ? 33.258 73.581 62.332 1.00 24.78 188 ALA B C 1
ATOM 2974 O O . ALA B 1 188 ? 34.454 73.571 62.643 1.00 24.94 188 ALA B O 1
ATOM 2976 N N . ASP B 1 189 ? 32.702 72.596 61.641 1.00 23.63 189 ASP B N 1
ATOM 2977 C CA . ASP B 1 189 ? 33.513 71.471 61.211 1.00 25.35 189 ASP B CA 1
ATOM 2978 C C . ASP B 1 189 ? 34.202 71.783 59.895 1.00 25.55 189 ASP B C 1
ATOM 2979 O O . ASP B 1 189 ? 35.335 71.361 59.657 1.00 26.51 189 ASP B O 1
ATOM 2984 N N . ILE B 1 190 ? 33.507 72.540 59.052 1.00 25.77 190 ILE B N 1
ATOM 2985 C CA . ILE B 1 190 ? 34.006 72.895 57.733 1.00 24.77 190 ILE B CA 1
ATOM 2986 C C . ILE B 1 190 ? 33.587 74.297 57.308 1.00 26.47 190 ILE B C 1
ATOM 2987 O O . ILE B 1 190 ? 32.551 74.809 57.741 1.00 27.05 190 ILE B O 1
ATOM 2992 N N . ALA B 1 191 ? 34.408 74.911 56.463 1.00 23.52 191 ALA B N 1
ATOM 2993 C CA . ALA B 1 191 ? 34.103 76.218 55.908 1.00 23.47 191 ALA B CA 1
ATOM 2994 C C . ALA B 1 191 ? 34.331 76.050 54.414 1.00 23.25 191 ALA B C 1
ATOM 2995 O O . ALA B 1 191 ? 35.367 75.544 53.996 1.00 26.03 191 ALA B O 1
ATOM 2997 N N . THR B 1 192 ? 33.349 76.419 53.609 1.00 22.10 192 THR B N 1
ATOM 2998 C CA . THR B 1 192 ? 33.503 76.315 52.168 1.00 23.73 192 THR B CA 1
ATOM 2999 C C . THR B 1 192 ? 33.471 77.751 51.665 1.00 25.09 192 THR B C 1
ATOM 3000 O O . THR B 1 192 ? 32.641 78.555 52.095 1.00 24.50 192 THR B O 1
ATOM 3004 N N . MET B 1 193 ? 34.379 78.076 50.755 1.00 26.27 193 MET B N 1
ATOM 3005 C CA . MET B 1 193 ? 34.488 79.445 50.275 1.00 25.39 193 MET B CA 1
ATOM 3006 C C . MET B 1 193 ? 34.964 79.534 48.834 1.00 26.66 193 MET B C 1
ATOM 3007 O O . MET B 1 193 ? 35.528 78.576 48.296 1.00 27.56 193 MET B O 1
ATOM 3012 N N . PRO B 1 194 ? 34.755 80.698 48.193 1.00 26.36 194 PRO B N 1
ATOM 3013 C CA . PRO B 1 194 ? 35.178 80.920 46.810 1.00 26.66 194 PRO B CA 1
ATOM 3014 C C . PRO B 1 194 ? 36.704 80.925 46.765 1.00 28.01 194 PRO B C 1
ATOM 3015 O O . PRO B 1 194 ? 37.361 81.112 47.785 1.00 28.02 194 PRO B O 1
ATOM 3019 N N . HIS B 1 195 ? 37.256 80.712 45.579 1.00 29.97 195 HIS B N 1
ATOM 3020 C CA . HIS B 1 195 ? 38.700 80.689 45.381 1.00 30.83 195 HIS B CA 1
ATOM 3021 C C . HIS B 1 195 ? 39.363 81.983 45.842 1.00 29.58 195 HIS B C 1
ATOM 3022 O O . HIS B 1 195 ? 40.394 81.957 46.508 1.00 29.66 195 HIS B O 1
ATOM 3029 N N . ALA B 1 196 ? 38.757 83.114 45.503 1.00 29.71 196 ALA B N 1
ATOM 3030 C CA . ALA B 1 196 ? 39.304 84.412 45.882 1.00 30.71 196 ALA B CA 1
ATOM 3031 C C . ALA B 1 196 ? 39.496 84.571 47.396 1.00 31.69 196 ALA B C 1
ATOM 3032 O O . ALA B 1 196 ? 40.513 85.100 47.852 1.00 32.60 196 ALA B O 1
ATOM 3034 N N . VAL B 1 197 ? 38.521 84.132 48.182 1.00 31.98 197 VAL B N 1
ATOM 3035 C CA . VAL B 1 197 ? 38.647 84.249 49.628 1.00 31.47 197 VAL B CA 1
ATOM 3036 C C . VAL B 1 197 ? 39.779 83.338 50.092 1.00 31.27 197 VAL B C 1
ATOM 3037 O O . VAL B 1 197 ? 40.604 83.726 50.912 1.00 29.90 197 VAL B O 1
ATOM 3041 N N . PHE B 1 198 ? 39.815 82.129 49.549 1.00 30.93 198 PHE B N 1
ATOM 3042 C CA . PHE B 1 198 ? 40.843 81.159 49.894 1.00 32.04 198 PHE B CA 1
ATOM 3043 C C . PHE B 1 198 ? 42.221 81.770 49.616 1.00 34.29 198 PHE B C 1
ATOM 3044 O O . PHE B 1 198 ? 43.142 81.646 50.424 1.00 33.40 198 PHE B O 1
ATOM 3052 N N . LYS B 1 199 ? 42.350 82.438 48.471 1.00 35.52 199 LYS B N 1
ATOM 3053 C CA . LYS B 1 199 ? 43.603 83.079 48.086 1.00 36.87 199 LYS B CA 1
ATOM 3054 C C . LYS B 1 199 ? 43.975 84.223 49.021 1.00 37.45 199 LYS B C 1
ATOM 3055 O O . LYS B 1 199 ? 45.151 84.561 49.141 1.00 40.84 199 LYS B O 1
ATOM 3061 N N . GLN B 1 200 ? 42.982 84.824 49.674 1.00 36.26 200 GLN B N 1
ATOM 3062 C CA . GLN B 1 200 ? 43.231 85.929 50.605 1.00 36.16 200 GLN B CA 1
ATOM 3063 C C . GLN B 1 200 ? 43.738 85.433 51.961 1.00 34.27 200 GLN B C 1
ATOM 3064 O O . GLN B 1 200 ? 44.590 86.060 52.583 1.00 32.85 200 GLN B O 1
ATOM 3070 N N . LEU B 1 201 ? 43.191 84.313 52.412 1.00 33.17 201 LEU B N 1
ATOM 3071 C CA . LEU B 1 201 ? 43.518 83.668 53.697 1.00 35.34 201 LEU B CA 1
ATOM 3072 C C . LEU B 1 201 ? 45.014 83.760 54.081 1.00 36.90 201 LEU B C 1
ATOM 3073 O O . LEU B 1 201 ? 45.375 84.101 55.200 1.00 36.49 201 LEU B O 1
ATOM 3078 N N . LEU B 1 202 ? 45.873 83.418 53.133 1.00 39.40 202 LEU B N 1
ATOM 3079 C CA . LEU B 1 202 ? 47.301 83.362 53.383 1.00 41.21 202 LEU B CA 1
ATOM 3080 C C . LEU B 1 202 ? 48.035 84.693 53.362 1.00 40.84 202 LEU B C 1
ATOM 3081 O O . LEU B 1 202 ? 49.205 84.751 53.727 1.00 42.77 202 LEU B O 1
ATOM 3086 N N . LYS B 1 203 ? 47.361 85.765 52.963 1.00 41.00 203 LYS B N 1
ATOM 3087 C CA . LYS B 1 203 ? 48.019 87.069 52.869 1.00 41.58 203 LYS B CA 1
ATOM 3088 C C . LYS B 1 203 ? 48.112 87.925 54.125 1.00 42.77 203 LYS B C 1
ATOM 3089 O O . LYS B 1 203 ? 47.156 88.052 54.896 1.00 43.16 203 LYS B O 1
ATOM 3095 N N . HIS B 1 204 ? 49.288 88.514 54.316 1.00 41.69 204 HIS B N 1
ATOM 3096 C CA . HIS B 1 204 ? 49.551 89.397 55.432 1.00 41.39 204 HIS B CA 1
ATOM 3097 C C . HIS B 1 204 ? 50.810 90.204 55.168 1.00 41.02 204 HIS B C 1
ATOM 3098 O O . HIS B 1 204 ? 51.845 89.679 54.778 1.00 39.51 204 HIS B O 1
ATOM 3105 N N . PRO B 1 205 ? 50.746 91.528 55.376 1.00 41.21 205 PRO B N 1
ATOM 3106 C CA . PRO B 1 205 ? 51.857 92.463 55.162 1.00 41.43 205 PRO B CA 1
ATOM 3107 C C . PRO B 1 205 ? 53.121 92.102 55.935 1.00 41.63 205 PRO B C 1
ATOM 3108 O O . PRO B 1 205 ? 54.217 92.140 55.388 1.00 42.83 205 PRO B O 1
ATOM 3112 N N . LEU B 1 206 ? 52.968 91.761 57.208 1.00 42.52 206 LEU B N 1
ATOM 3113 C CA . LEU B 1 206 ? 54.118 91.409 58.032 1.00 45.05 206 LEU B CA 1
ATOM 3114 C C . LEU B 1 206 ? 54.826 90.161 57.536 1.00 46.40 206 LEU B C 1
ATOM 3115 O O . LEU B 1 206 ? 55.998 89.956 57.824 1.00 46.95 206 LEU B O 1
ATOM 3120 N N . THR B 1 207 ? 54.115 89.322 56.793 1.00 49.13 207 THR B N 1
ATOM 3121 C CA . THR B 1 207 ? 54.714 88.103 56.270 1.00 51.45 207 THR B CA 1
ATOM 3122 C C . THR B 1 207 ? 55.720 88.453 55.181 1.00 54.60 207 THR B C 1
ATOM 3123 O O . THR B 1 207 ? 56.882 88.045 55.242 1.00 54.92 207 THR B O 1
ATOM 3127 N N . ASP B 1 208 ? 55.270 89.224 54.195 1.00 57.50 208 ASP B N 1
ATOM 3128 C CA . ASP B 1 208 ? 56.116 89.623 53.074 1.00 60.86 208 ASP B CA 1
ATOM 3129 C C . ASP B 1 208 ? 57.397 90.314 53.522 1.00 60.76 208 ASP B C 1
ATOM 3130 O O . ASP B 1 208 ? 58.489 89.972 53.064 1.00 60.48 208 ASP B O 1
ATOM 3135 N N . ILE B 1 209 ? 57.256 91.291 54.413 1.00 61.04 209 ILE B N 1
ATOM 3136 C CA . ILE B 1 209 ? 58.403 92.037 54.914 1.00 61.53 209 ILE B CA 1
ATOM 3137 C C . ILE B 1 209 ? 59.367 91.114 55.655 1.00 61.72 209 ILE B C 1
ATOM 3138 O O . ILE B 1 209 ? 60.550 91.424 55.800 1.00 61.45 209 ILE B O 1
ATOM 3143 N N . GLY B 1 210 ? 58.851 89.983 56.127 1.00 61.74 210 GLY B N 1
ATOM 3144 C CA . GLY B 1 210 ? 59.682 89.030 56.838 1.00 61.53 210 GLY B CA 1
ATOM 3145 C C . GLY B 1 210 ? 60.444 88.13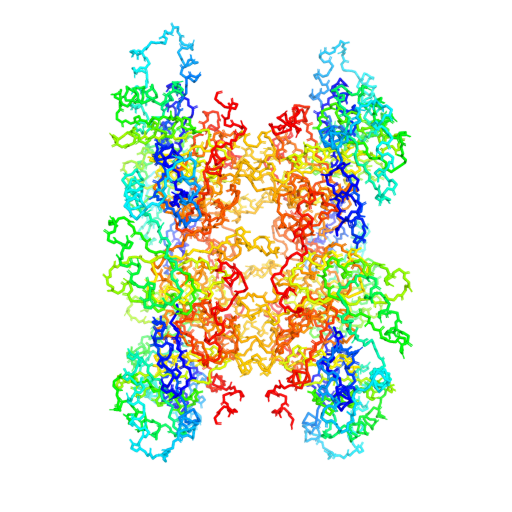9 55.875 1.00 62.27 210 GLY B C 1
ATOM 3146 O O . GLY B 1 210 ? 61.327 87.387 56.285 1.00 62.52 210 GLY B O 1
ATOM 3147 N N . LEU B 1 211 ? 60.096 88.222 54.592 1.00 62.32 211 LEU B N 1
ATOM 3148 C CA . LEU B 1 211 ? 60.749 87.430 53.551 1.00 62.57 211 LEU B CA 1
ATOM 3149 C C . LEU B 1 211 ? 61.783 88.287 52.830 1.00 63.12 211 LEU B C 1
ATOM 3150 O O . LEU B 1 211 ? 62.312 87.823 51.797 1.00 63.38 211 LEU B O 1
ATOM 3155 N N . MET C 1 1 ? 18.060 67.656 69.735 1.00 25.02 1 MET C N 1
ATOM 3156 C CA . MET C 1 1 ? 16.835 67.623 70.579 1.00 24.08 1 MET C CA 1
ATOM 3157 C C . MET C 1 1 ? 15.764 66.912 69.783 1.00 24.98 1 MET C C 1
ATOM 3158 O O . MET C 1 1 ? 15.574 67.196 68.592 1.00 26.47 1 MET C O 1
ATOM 3163 N N . GLU C 1 2 ? 15.074 65.979 70.430 1.00 24.89 2 GLU C N 1
ATOM 3164 C CA . GLU C 1 2 ? 14.012 65.233 69.769 1.00 24.85 2 GLU C CA 1
ATOM 3165 C C . GLU C 1 2 ? 12.756 66.084 69.728 1.00 23.88 2 GLU C C 1
ATOM 3166 O O . GLU C 1 2 ? 12.479 66.826 70.661 1.00 25.44 2 GLU C O 1
ATOM 3172 N N . LEU C 1 3 ? 12.011 65.965 68.635 1.00 24.28 3 LEU C N 1
ATOM 3173 C CA . LEU C 1 3 ? 10.794 66.737 68.388 1.00 22.24 3 LEU C CA 1
ATOM 3174 C C . LEU C 1 3 ? 9.526 65.886 68.541 1.00 23.47 3 LEU C C 1
ATOM 3175 O O . LEU C 1 3 ? 9.370 64.840 67.924 1.00 23.34 3 LEU C O 1
ATOM 3180 N N . TYR C 1 4 ? 8.593 66.361 69.362 1.00 21.30 4 TYR C N 1
ATOM 3181 C CA . TYR C 1 4 ? 7.332 65.667 69.592 1.00 20.60 4 TYR C CA 1
ATOM 3182 C C . TYR C 1 4 ? 6.146 66.487 69.110 1.00 22.05 4 TYR C C 1
ATOM 3183 O O . TYR C 1 4 ? 6.211 67.712 69.036 1.00 22.15 4 TYR C O 1
ATOM 3192 N N . LEU C 1 5 ? 5.058 65.801 68.797 1.00 23.15 5 LEU C N 1
ATOM 3193 C CA . LEU C 1 5 ? 3.833 66.458 68.367 1.00 25.31 5 LEU C CA 1
ATOM 3194 C C . LEU C 1 5 ? 2.850 66.389 69.528 1.00 27.37 5 LEU C C 1
ATOM 3195 O O . LEU C 1 5 ? 2.638 65.323 70.118 1.00 27.21 5 LEU C O 1
ATOM 3200 N N . ASP C 1 6 ? 2.261 67.522 69.872 1.00 29.42 6 ASP C N 1
ATOM 3201 C CA . ASP C 1 6 ? 1.282 67.532 70.951 1.00 34.24 6 ASP C CA 1
ATOM 3202 C C . ASP C 1 6 ? -0.103 67.511 70.292 1.00 34.94 6 ASP C C 1
ATOM 3203 O O . ASP C 1 6 ? -0.728 68.550 70.117 1.00 36.91 6 ASP C O 1
ATOM 3208 N N . THR C 1 7 ? -0.566 66.323 69.913 1.00 35.76 7 THR C N 1
ATOM 3209 C CA . THR C 1 7 ? -1.862 66.172 69.248 1.00 35.96 7 THR C CA 1
ATOM 3210 C C . THR C 1 7 ? -2.313 64.716 69.278 1.00 36.11 7 THR C C 1
ATOM 3211 O O . THR C 1 7 ? -1.578 63.839 69.729 1.00 36.73 7 THR C O 1
ATOM 3215 N N . ALA C 1 8 ? -3.518 64.462 68.779 1.00 35.39 8 ALA C N 1
ATOM 3216 C CA . ALA C 1 8 ? -4.036 63.102 68.707 1.00 35.03 8 ALA C CA 1
ATOM 3217 C C . ALA C 1 8 ? -4.486 62.825 67.274 1.00 35.52 8 ALA C C 1
ATOM 3218 O O . ALA C 1 8 ? -4.987 61.748 66.965 1.00 34.72 8 ALA C O 1
ATOM 3220 N N . SER C 1 9 ? -4.287 63.809 66.400 1.00 36.56 9 SER C N 1
ATOM 3221 C CA . SER C 1 9 ? -4.663 63.701 64.992 1.00 36.81 9 SER C CA 1
ATOM 3222 C C . SER C 1 9 ? -3.680 62.864 64.173 1.00 39.38 9 SER C C 1
ATOM 3223 O O . SER C 1 9 ? -2.524 63.257 63.979 1.00 38.57 9 SER C O 1
ATOM 3226 N N . LEU C 1 10 ? -4.148 61.725 63.674 1.00 40.35 10 LEU C N 1
ATOM 3227 C CA . LEU C 1 10 ? -3.304 60.842 62.878 1.00 43.13 10 LEU C CA 1
ATOM 3228 C C . LEU C 1 10 ? -2.846 61.481 61.576 1.00 43.15 10 LEU C C 1
ATOM 3229 O O . LEU C 1 10 ? -1.779 61.149 61.055 1.00 44.75 10 LEU C O 1
ATOM 3234 N N . GLU C 1 11 ? -3.650 62.395 61.045 1.00 43.34 11 GLU C N 1
ATOM 3235 C CA . GLU C 1 11 ? -3.288 63.072 59.804 1.00 43.01 11 GLU C CA 1
ATOM 3236 C C . GLU C 1 11 ? -2.052 63.927 60.066 1.00 41.15 11 GLU C C 1
ATOM 3237 O O . GLU C 1 11 ? -1.077 63.882 59.315 1.00 41.42 11 GLU C O 1
ATOM 3243 N N . GLU C 1 12 ? -2.107 64.708 61.138 1.00 38.63 12 GLU C N 1
ATOM 3244 C CA . GLU C 1 12 ? -0.995 65.564 61.521 1.00 38.24 12 GLU C CA 1
ATOM 3245 C C . GLU C 1 12 ? 0.244 64.726 61.838 1.00 36.73 12 GLU C C 1
ATOM 3246 O O . GLU C 1 12 ? 1.338 65.014 61.347 1.00 34.24 12 GLU C O 1
ATOM 3252 N N . ILE C 1 13 ? 0.064 63.685 62.647 1.00 35.90 13 ILE C N 1
ATOM 3253 C CA . ILE C 1 13 ? 1.166 62.802 63.010 1.00 35.40 13 ILE C CA 1
ATOM 3254 C C . ILE C 1 13 ? 1.828 62.223 61.761 1.00 36.96 13 ILE C C 1
ATOM 3255 O O . ILE C 1 13 ? 3.058 62.127 61.682 1.00 36.48 13 ILE C O 1
ATOM 3260 N N . ARG C 1 14 ? 1.007 61.846 60.785 1.00 36.88 14 ARG C N 1
ATOM 3261 C CA . ARG C 1 14 ? 1.503 61.269 59.539 1.00 37.48 14 ARG C CA 1
ATOM 3262 C C . ARG C 1 14 ? 2.295 62.279 58.716 1.00 35.56 14 ARG C C 1
ATOM 3263 O O . ARG C 1 14 ? 3.336 61.953 58.148 1.00 34.47 14 ARG C O 1
ATOM 3271 N N . GLU C 1 15 ? 1.798 63.506 58.642 1.00 33.90 15 GLU C N 1
ATOM 3272 C CA . GLU C 1 15 ? 2.493 64.513 57.865 1.00 34.38 15 GLU C CA 1
ATOM 3273 C C . GLU C 1 15 ? 3.906 64.775 58.384 1.00 34.90 15 GLU C C 1
ATOM 3274 O O . GLU C 1 15 ? 4.863 64.787 57.605 1.00 35.59 15 GLU C O 1
ATOM 3280 N N . ILE C 1 16 ? 4.037 64.983 59.692 1.00 32.30 16 ILE C N 1
ATOM 3281 C CA . ILE C 1 16 ? 5.343 65.248 60.285 1.00 31.67 16 ILE C CA 1
ATOM 3282 C C . ILE C 1 16 ? 6.232 64.002 60.287 1.00 30.64 16 ILE C C 1
ATOM 3283 O O . ILE C 1 16 ? 7.438 64.098 60.076 1.00 31.30 16 ILE C O 1
ATOM 3288 N N . ALA C 1 17 ? 5.641 62.836 60.527 1.00 30.80 17 ALA C N 1
ATOM 3289 C CA . ALA C 1 17 ? 6.410 61.592 60.537 1.00 31.04 17 ALA C CA 1
ATOM 3290 C C . ALA C 1 17 ? 7.087 61.424 59.179 1.00 31.16 17 ALA C C 1
ATOM 3291 O O . ALA C 1 17 ? 8.220 60.947 59.092 1.00 30.03 17 ALA C O 1
ATOM 3293 N N . ALA C 1 18 ? 6.392 61.851 58.129 1.00 30.60 18 ALA C N 1
ATOM 3294 C CA . ALA C 1 18 ? 6.910 61.775 56.766 1.00 31.26 18 ALA C CA 1
ATOM 3295 C C . ALA C 1 18 ? 8.122 62.693 56.577 1.00 31.50 18 ALA C C 1
ATOM 3296 O O . ALA C 1 18 ? 8.890 62.528 55.629 1.00 31.65 18 ALA C O 1
ATOM 3298 N N . TRP C 1 19 ? 8.294 63.664 57.471 1.00 30.12 19 TRP C N 1
ATOM 3299 C CA . TRP C 1 19 ? 9.443 64.560 57.377 1.00 27.54 19 TRP C CA 1
ATOM 3300 C C . TRP C 1 19 ? 10.638 63.818 57.946 1.00 27.38 19 TRP C C 1
ATOM 3301 O O . TRP C 1 19 ? 11.782 64.168 57.675 1.00 28.89 19 TRP C O 1
ATOM 3312 N N . GLY C 1 20 ? 10.363 62.796 58.751 1.00 26.60 20 GLY C N 1
ATOM 3313 C CA . GLY C 1 20 ? 11.431 62.020 59.358 1.00 26.20 20 GLY C CA 1
ATOM 3314 C C . GLY C 1 20 ? 12.029 62.646 60.610 1.00 26.39 20 GLY C C 1
ATOM 3315 O O . GLY C 1 20 ? 13.100 62.239 61.063 1.00 25.54 20 GLY C O 1
ATOM 3316 N N . VAL C 1 21 ? 11.331 63.617 61.193 1.00 26.02 21 VAL C N 1
ATOM 3317 C CA . VAL C 1 21 ? 11.844 64.298 62.378 1.00 24.73 21 VAL C CA 1
ATOM 3318 C C . VAL C 1 21 ? 10.999 64.082 63.621 1.00 25.71 21 VAL C C 1
ATOM 3319 O O . VAL C 1 21 ? 11.290 64.653 64.674 1.00 27.68 21 VAL C O 1
ATOM 3323 N N . LEU C 1 22 ? 9.959 63.265 63.505 1.00 25.46 22 LEU C N 1
ATOM 3324 C CA . LEU C 1 22 ? 9.061 63.012 64.625 1.00 25.30 22 LEU C CA 1
ATOM 3325 C C . LEU C 1 22 ? 9.557 61.897 65.535 1.00 23.54 22 LEU C C 1
ATOM 3326 O O . LEU C 1 22 ? 9.619 60.755 65.119 1.00 26.64 22 LEU C O 1
ATOM 3331 N N . SER C 1 23 ? 9.900 62.228 66.780 1.00 22.78 23 SER C N 1
ATOM 3332 C CA . SER C 1 23 ? 10.397 61.232 67.737 1.00 21.44 23 SER C CA 1
ATOM 3333 C C . SER C 1 23 ? 9.339 60.767 68.732 1.00 22.40 23 SER C C 1
ATOM 3334 O O . SER C 1 23 ? 9.580 59.827 69.502 1.00 20.47 23 SER C O 1
ATOM 3337 N N . GLY C 1 24 ? 8.182 61.425 68.743 1.00 21.06 24 GLY C N 1
ATOM 3338 C CA . GLY C 1 24 ? 7.159 61.016 69.687 1.00 21.97 24 GLY C CA 1
ATOM 3339 C C . GLY C 1 24 ? 5.911 61.858 69.639 1.00 21.72 24 GLY C C 1
ATOM 3340 O O . GLY C 1 24 ? 5.778 62.731 68.786 1.00 20.51 24 GLY C O 1
ATOM 3341 N N . VAL C 1 25 ? 4.994 61.578 70.561 1.00 23.24 25 VAL C N 1
ATOM 3342 C CA . VAL C 1 25 ? 3.729 62.295 70.660 1.00 25.11 25 VAL C CA 1
ATOM 3343 C C . VAL C 1 25 ? 3.241 62.331 72.105 1.00 26.94 25 VAL C C 1
ATOM 3344 O O . VAL C 1 25 ? 3.465 61.386 72.864 1.00 28.12 25 VAL C O 1
ATOM 3348 N N . THR C 1 26 ? 2.592 63.431 72.481 1.00 27.77 26 THR C N 1
ATOM 3349 C CA . THR C 1 26 ? 2.005 63.575 73.813 1.00 29.29 26 THR C CA 1
ATOM 3350 C C . THR C 1 26 ? 0.537 63.959 73.585 1.00 31.74 26 THR C C 1
ATOM 3351 O O . THR C 1 26 ? 0.237 64.828 72.763 1.00 30.35 26 THR C O 1
ATOM 3355 N N . THR C 1 27 ? -0.371 63.300 74.296 1.00 33.06 27 THR C N 1
ATOM 3356 C CA . THR C 1 27 ? -1.797 63.571 74.150 1.00 35.89 27 THR C CA 1
ATOM 3357 C C . THR C 1 27 ? -2.465 63.839 75.482 1.00 37.15 27 THR C C 1
ATOM 3358 O O . THR C 1 27 ? -1.831 63.783 76.537 1.00 39.07 27 THR C O 1
ATOM 3362 N N . ASN C 1 28 ? -3.761 64.127 75.408 1.00 38.97 28 ASN C N 1
ATOM 3363 C CA . ASN C 1 28 ? -4.612 64.376 76.572 1.00 40.47 28 ASN C CA 1
ATOM 3364 C C . ASN C 1 28 ? -6.058 64.185 76.102 1.00 42.16 28 ASN C C 1
ATOM 3365 O O . ASN C 1 28 ? -6.341 64.241 74.902 1.00 42.19 28 ASN C O 1
ATOM 3370 N N . PRO C 1 29 ? -6.992 63.943 77.037 1.00 44.56 29 PRO C N 1
ATOM 3371 C CA . PRO C 1 29 ? -8.400 63.741 76.668 1.00 44.55 29 PRO C CA 1
ATOM 3372 C C . PRO C 1 29 ? -8.944 64.783 75.692 1.00 45.20 29 PRO C C 1
ATOM 3373 O O . PRO C 1 29 ? -9.651 64.451 74.735 1.00 45.17 29 PRO C O 1
ATOM 3377 N N . THR C 1 30 ? -8.615 66.045 75.934 1.00 45.88 30 THR C N 1
ATOM 3378 C CA . THR C 1 30 ? -9.066 67.115 75.056 1.00 45.94 30 THR C CA 1
ATOM 3379 C C . THR C 1 30 ? -8.664 66.802 73.615 1.00 47.17 30 THR C C 1
ATOM 3380 O O . THR C 1 30 ? -9.498 66.816 72.708 1.00 47.75 30 THR C O 1
ATOM 3384 N N . LEU C 1 31 ? -7.381 66.511 73.419 1.00 46.75 31 LEU C N 1
ATOM 3385 C CA . LEU C 1 31 ? -6.843 66.205 72.102 1.00 46.64 31 LEU C CA 1
ATOM 3386 C C . LEU C 1 31 ? -7.475 64.968 71.465 1.00 47.03 31 LEU C C 1
ATOM 3387 O O . LEU C 1 31 ? -7.774 64.967 70.271 1.00 46.61 31 LEU C O 1
ATOM 3392 N N . VAL C 1 32 ? -7.679 63.911 72.245 1.00 47.66 32 VAL C N 1
ATOM 3393 C CA . VAL C 1 32 ? -8.278 62.704 71.679 1.00 49.28 32 VAL C CA 1
ATOM 3394 C C . VAL C 1 32 ? -9.740 62.957 71.309 1.00 48.72 32 VAL C C 1
ATOM 3395 O O . VAL C 1 32 ? -10.235 62.444 70.309 1.00 47.37 32 VAL C O 1
ATOM 3399 N N . ALA C 1 33 ? -10.423 63.756 72.120 1.00 49.93 33 ALA C N 1
ATOM 3400 C CA . ALA C 1 33 ? -11.816 64.082 71.861 1.00 51.00 33 ALA C CA 1
ATOM 3401 C C . ALA C 1 33 ? -11.888 64.814 70.531 1.00 52.49 33 ALA C C 1
ATOM 3402 O O . ALA C 1 33 ? -12.615 64.410 69.622 1.00 53.73 33 ALA C O 1
ATOM 3404 N N . LYS C 1 34 ? -11.119 65.890 70.420 1.00 53.41 34 LYS C N 1
ATOM 3405 C CA . LYS C 1 34 ? -11.101 66.680 69.203 1.00 54.55 34 LYS C CA 1
ATOM 3406 C C . LYS C 1 34 ? -10.860 65.806 67.983 1.00 55.68 34 LYS C C 1
ATOM 3407 O O . LYS C 1 34 ? -11.621 65.854 67.020 1.00 56.91 34 LYS C O 1
ATOM 3413 N N . ALA C 1 35 ? -9.804 65.005 68.022 1.00 56.38 35 ALA C N 1
ATOM 3414 C CA . ALA C 1 35 ? -9.492 64.133 66.896 1.00 57.73 35 ALA C CA 1
ATOM 3415 C C . ALA C 1 35 ? -10.718 63.305 66.532 1.00 58.10 35 ALA C C 1
ATOM 3416 O O . ALA C 1 35 ? -11.037 63.127 65.358 1.00 58.00 35 ALA C O 1
ATOM 3418 N N . PHE C 1 36 ? -11.407 62.807 67.551 1.00 60.16 36 PHE C N 1
ATOM 3419 C CA . PHE C 1 36 ? -12.595 61.995 67.342 1.00 63.14 36 PHE C CA 1
ATOM 3420 C C . PHE C 1 36 ? -13.793 62.794 66.843 1.00 64.20 36 PHE C C 1
ATOM 3421 O O . PHE C 1 36 ? -14.696 62.235 66.232 1.00 63.84 36 PHE C O 1
ATOM 3429 N N . ALA C 1 37 ? -13.795 64.098 67.106 1.00 65.87 37 ALA C N 1
ATOM 3430 C CA . ALA C 1 37 ? -14.881 64.961 66.659 1.00 67.36 37 ALA C CA 1
ATOM 3431 C C . ALA C 1 37 ? -14.645 65.295 65.192 1.00 67.93 37 ALA C C 1
ATOM 3432 O O . ALA C 1 37 ? -15.565 65.263 64.383 1.00 67.13 37 ALA C O 1
ATOM 3434 N N . ALA C 1 38 ? -13.399 65.618 64.856 1.00 69.76 38 ALA C N 1
ATOM 3435 C CA . ALA C 1 38 ? -13.035 65.944 63.477 1.00 72.29 38 ALA C CA 1
ATOM 3436 C C . ALA C 1 38 ? -13.386 64.750 62.606 1.00 73.80 38 ALA C C 1
ATOM 3437 O O . ALA C 1 38 ? -13.468 64.842 61.383 1.00 74.11 38 ALA C O 1
ATOM 3439 N N . LYS C 1 39 ? -13.586 63.613 63.249 1.00 75.33 39 LYS C N 1
ATOM 3440 C CA . LYS C 1 39 ? -13.963 62.421 62.524 1.00 77.11 39 LYS C CA 1
ATOM 3441 C C . LYS C 1 39 ? -15.401 62.085 62.951 1.00 77.50 39 LYS C C 1
ATOM 3442 O O . LYS C 1 39 ? -15.937 62.670 63.901 1.00 77.30 39 LYS C O 1
ATOM 3448 N N . GLY C 1 40 ? -16.019 61.132 62.270 1.00 77.77 40 GLY C N 1
ATOM 3449 C CA . GLY C 1 40 ? -17.371 60.769 62.635 1.00 77.78 40 GLY C CA 1
ATOM 3450 C C . GLY C 1 40 ? -17.404 59.492 63.441 1.00 77.97 40 GLY C C 1
ATOM 3451 O O . GLY C 1 40 ? -18.132 58.560 63.103 1.00 78.71 40 GLY C O 1
ATOM 3452 N N . GLU C 1 41 ? -16.613 59.440 64.506 1.00 78.01 41 GLU C N 1
ATOM 3453 C CA . GLU C 1 41 ? -16.557 58.248 65.338 1.00 77.53 41 GLU C CA 1
ATOM 3454 C C . GLU C 1 41 ? -16.783 58.577 66.808 1.00 76.14 41 GLU C C 1
ATOM 3455 O O . GLU C 1 41 ? -16.301 59.592 67.315 1.00 75.49 41 GLU C O 1
ATOM 3461 N N . ALA C 1 42 ? -17.533 57.711 67.479 1.00 74.91 42 ALA C N 1
ATOM 3462 C CA . ALA C 1 42 ? -17.834 57.881 68.892 1.00 73.57 42 ALA C CA 1
ATOM 3463 C C . ALA C 1 42 ? -16.615 57.474 69.708 1.00 72.56 42 ALA C C 1
ATOM 3464 O O . ALA C 1 42 ? -15.994 56.445 69.441 1.00 71.72 42 ALA C O 1
ATOM 3466 N N . LEU C 1 43 ? -16.280 58.283 70.707 1.00 71.39 43 LEU C N 1
ATOM 3467 C CA . LEU C 1 43 ? -15.126 58.007 71.548 1.00 70.59 43 LEU C CA 1
ATOM 3468 C C . LEU C 1 43 ? -15.470 57.055 72.683 1.00 70.01 43 LEU C C 1
ATOM 3469 O O . LEU C 1 43 ? -15.832 57.485 73.776 1.00 70.53 43 LEU C O 1
ATOM 3474 N N . THR C 1 44 ? -15.355 55.758 72.420 1.00 68.99 44 THR C N 1
ATOM 3475 C CA . THR C 1 44 ? -15.640 54.747 73.430 1.00 67.49 44 THR C CA 1
ATOM 3476 C C . THR C 1 44 ? -14.327 54.245 74.011 1.00 67.37 44 THR C C 1
ATOM 3477 O O . THR C 1 44 ? -13.291 54.283 73.350 1.00 67.25 44 THR C O 1
ATOM 3481 N N . GLU C 1 45 ? -14.378 53.774 75.250 1.00 67.24 45 GLU C N 1
ATOM 3482 C CA . GLU C 1 45 ? -13.195 53.266 75.927 1.00 67.23 45 GLU C CA 1
ATOM 3483 C C . GLU C 1 45 ? -12.345 52.376 75.019 1.00 66.08 45 GLU C C 1
ATOM 3484 O O . GLU C 1 45 ? -11.118 52.435 75.060 1.00 66.44 45 GLU C O 1
ATOM 3490 N N . GLU C 1 46 ? -12.996 51.565 74.192 1.00 64.85 46 GLU C N 1
ATOM 3491 C CA . GLU C 1 46 ? -12.282 50.674 73.281 1.00 63.28 46 GLU C CA 1
ATOM 3492 C C . GLU C 1 46 ? -11.671 51.437 72.111 1.00 60.84 46 GLU C C 1
ATOM 3493 O O . GLU C 1 46 ? -10.489 51.280 71.809 1.00 61.35 46 GLU C O 1
ATOM 3499 N N . ALA C 1 47 ? -12.480 52.257 71.449 1.00 57.84 47 ALA C N 1
ATOM 3500 C CA . ALA C 1 47 ? -12.006 53.050 70.318 1.00 55.31 47 ALA C CA 1
ATOM 3501 C C . ALA C 1 47 ? -10.844 53.926 70.781 1.00 53.01 47 ALA C C 1
ATOM 3502 O O . ALA C 1 47 ? -9.986 54.309 69.991 1.00 51.76 47 ALA C O 1
ATOM 3504 N N . PHE C 1 48 ? -10.838 54.239 72.073 1.00 51.17 48 PHE C N 1
ATOM 3505 C CA . PHE C 1 48 ? -9.790 55.047 72.680 1.00 48.82 48 PHE C CA 1
ATOM 3506 C C . PHE C 1 48 ? -8.463 54.307 72.578 1.00 47.68 48 PHE C C 1
ATOM 3507 O O . PHE C 1 48 ? -7.537 54.751 71.901 1.00 46.66 48 PHE C O 1
ATOM 3515 N N . ALA C 1 49 ? -8.381 53.168 73.253 1.00 46.30 49 ALA C N 1
ATOM 3516 C CA . ALA C 1 49 ? -7.161 52.377 73.242 1.00 44.90 49 ALA C CA 1
ATOM 3517 C C . ALA C 1 49 ? -6.725 52.091 71.814 1.00 43.73 49 ALA C C 1
ATOM 3518 O O . ALA C 1 49 ? -5.532 52.111 71.501 1.00 41.72 49 ALA C O 1
ATOM 3520 N N . ALA C 1 50 ? -7.697 51.833 70.947 1.00 42.28 50 ALA C N 1
ATOM 3521 C CA . ALA C 1 50 ? -7.395 51.536 69.553 1.00 41.65 50 ALA C CA 1
ATOM 3522 C C . ALA C 1 50 ? -6.699 52.725 68.900 1.00 40.82 50 ALA C C 1
ATOM 3523 O O . ALA C 1 50 ? -5.793 52.562 68.088 1.00 39.52 50 ALA C O 1
ATOM 3525 N N . HIS C 1 51 ? -7.130 53.925 69.268 1.00 39.28 51 HIS C N 1
ATOM 3526 C CA . HIS C 1 51 ? -6.553 55.156 68.750 1.00 39.73 51 HIS C CA 1
ATOM 3527 C C . HIS C 1 51 ? -5.110 55.330 69.220 1.00 38.98 51 HIS C C 1
ATOM 3528 O O . HIS C 1 51 ? -4.209 55.625 68.446 1.00 37.03 51 HIS C O 1
ATOM 3535 N N . LEU C 1 52 ? -4.899 55.144 70.523 1.00 37.75 52 LEU C N 1
ATOM 3536 C CA . LEU C 1 52 ? -3.569 55.287 71.101 1.00 37.28 52 LEU C CA 1
ATOM 3537 C C . LEU C 1 52 ? -2.626 54.303 70.436 1.00 38.56 52 LEU C C 1
ATOM 3538 O O . LEU C 1 52 ? -1.481 54.634 70.132 1.00 40.48 52 LEU C O 1
ATOM 3543 N N . ARG C 1 53 ? -3.123 53.096 70.195 1.00 37.74 53 ARG C N 1
ATOM 3544 C CA . ARG C 1 53 ? -2.339 52.052 69.551 1.00 38.46 53 ARG C CA 1
ATOM 3545 C C . ARG C 1 53 ? -1.972 52.467 68.121 1.00 37.85 53 ARG C C 1
ATOM 3546 O O . ARG C 1 53 ? -0.865 52.201 67.647 1.00 37.00 53 ARG C O 1
ATOM 3554 N N . ALA C 1 54 ? -2.895 53.138 67.439 1.00 36.57 54 ALA C N 1
ATOM 3555 C CA . ALA C 1 54 ? -2.640 53.573 66.070 1.00 36.00 54 ALA C CA 1
ATOM 3556 C C . ALA C 1 54 ? -1.577 54.672 66.050 1.00 34.72 54 ALA C C 1
ATOM 3557 O O . ALA C 1 54 ? -0.807 54.792 65.097 1.00 35.15 54 ALA C O 1
ATOM 3559 N N . ILE C 1 55 ? -1.541 55.481 67.099 1.00 32.48 55 ILE C N 1
ATOM 3560 C CA . ILE C 1 55 ? -0.548 56.538 67.166 1.00 32.02 55 ILE C CA 1
ATOM 3561 C C . ILE C 1 55 ? 0.828 55.910 67.397 1.00 31.76 55 ILE C C 1
ATOM 3562 O O . ILE C 1 55 ? 1.795 56.242 66.706 1.00 29.51 55 ILE C O 1
ATOM 3567 N N . CYS C 1 56 ? 0.904 54.993 68.357 1.00 31.03 56 CYS C N 1
ATOM 3568 C CA . CYS C 1 56 ? 2.161 54.321 68.665 1.00 33.72 56 CYS C CA 1
ATOM 3569 C C . CYS C 1 56 ? 2.770 53.728 67.412 1.00 36.18 56 CYS C C 1
ATOM 3570 O O . CYS C 1 56 ? 3.955 53.932 67.133 1.00 37.12 56 CYS C O 1
ATOM 3573 N N . GLU C 1 57 ? 1.954 52.997 66.654 1.00 39.49 57 GLU C N 1
ATOM 3574 C CA . GLU C 1 57 ? 2.407 52.352 65.424 1.00 41.51 57 GLU C CA 1
ATOM 3575 C C . GLU C 1 57 ? 2.839 53.355 64.361 1.00 40.61 57 GLU C C 1
ATOM 3576 O O . GLU C 1 57 ? 3.773 53.107 63.602 1.00 43.02 57 GLU C O 1
ATOM 3582 N N . THR C 1 58 ? 2.154 54.487 64.306 1.00 38.74 58 THR C N 1
ATOM 3583 C CA . THR C 1 58 ? 2.462 55.510 63.320 1.00 38.86 58 THR C CA 1
ATOM 3584 C C . THR C 1 58 ? 3.744 56.296 63.609 1.00 38.79 58 THR C C 1
ATOM 3585 O O . THR C 1 58 ? 4.519 56.594 62.698 1.00 39.08 58 THR C O 1
ATOM 3589 N N . VAL C 1 59 ? 3.962 56.638 64.873 1.00 38.03 59 VAL C N 1
ATOM 3590 C CA . VAL C 1 59 ? 5.147 57.393 65.262 1.00 37.23 59 VAL C CA 1
ATOM 3591 C C . VAL C 1 59 ? 6.322 56.464 65.546 1.00 36.70 59 VAL C C 1
ATOM 3592 O O . VAL C 1 59 ? 7.476 56.828 65.345 1.00 36.85 59 VAL C O 1
ATOM 3596 N N . GLY C 1 60 ? 6.022 55.264 66.021 1.00 35.44 60 GLY C N 1
ATOM 3597 C CA . GLY C 1 60 ? 7.081 54.327 66.322 1.00 37.04 60 GLY C CA 1
ATOM 3598 C C . GLY C 1 60 ? 8.007 54.929 67.351 1.00 36.47 60 GLY C C 1
ATOM 3599 O O . GLY C 1 60 ? 9.227 54.778 67.280 1.00 38.32 60 GLY C O 1
ATOM 3600 N N . GLY C 1 61 ? 7.409 55.625 68.308 1.00 35.86 61 GLY C N 1
ATOM 3601 C CA . GLY C 1 61 ? 8.167 56.262 69.367 1.00 32.06 61 GLY C CA 1
ATOM 3602 C C . GLY C 1 61 ? 7.282 56.454 70.584 1.00 30.62 61 GLY C C 1
ATOM 3603 O O . GLY C 1 61 ? 6.089 56.146 70.544 1.00 29.27 61 GLY C O 1
ATOM 3604 N N . PRO C 1 62 ? 7.838 56.961 71.689 1.00 28.72 62 PRO C N 1
ATOM 3605 C CA . PRO C 1 62 ? 7.056 57.178 72.905 1.00 28.46 62 PRO C CA 1
ATOM 3606 C C . PRO C 1 62 ? 5.818 58.045 72.716 1.00 27.95 62 PRO C C 1
ATOM 3607 O O . PRO C 1 62 ? 5.843 59.045 72.009 1.00 28.40 62 PRO C O 1
ATOM 3611 N N . VAL C 1 63 ? 4.728 57.627 73.353 1.00 28.56 63 VAL C N 1
ATOM 3612 C CA . VAL C 1 63 ? 3.454 58.336 73.297 1.00 26.37 63 VAL C CA 1
ATOM 3613 C C . VAL C 1 63 ? 2.908 58.503 74.715 1.00 26.24 63 VAL C C 1
ATOM 3614 O O . VAL C 1 63 ? 2.714 57.525 75.434 1.00 26.88 63 VAL C O 1
ATOM 3618 N N . SER C 1 64 ? 2.665 59.746 75.115 1.00 27.36 64 SER C N 1
ATOM 3619 C CA . SER C 1 64 ? 2.150 60.029 76.454 1.00 29.08 64 SER C CA 1
ATOM 3620 C C . SER C 1 64 ? 0.635 60.036 76.504 1.00 29.25 64 SER C C 1
ATOM 3621 O O . SER C 1 64 ? -0.013 60.678 75.686 1.00 29.27 64 SER C O 1
ATOM 3624 N N . ALA C 1 65 ? 0.083 59.325 77.482 1.00 30.46 65 ALA C N 1
ATOM 3625 C CA . ALA C 1 65 ? -1.362 59.254 77.687 1.00 31.65 65 ALA C CA 1
ATOM 3626 C C . ALA C 1 65 ? -1.608 59.690 79.127 1.00 32.29 65 ALA C C 1
ATOM 3627 O O . ALA C 1 65 ? -0.985 59.191 80.065 1.00 30.64 65 ALA C O 1
ATOM 3629 N N . GLU C 1 66 ? -2.528 60.624 79.290 1.00 33.59 66 GLU C N 1
ATOM 3630 C CA . GLU C 1 66 ? -2.825 61.233 80.600 1.00 37.68 66 GLU C CA 1
ATOM 3631 C C . GLU C 1 66 ? -3.875 60.462 81.438 1.00 36.75 66 GLU C C 1
ATOM 3632 O O . GLU C 1 66 ? -4.895 60.009 80.936 1.00 37.59 66 GLU C O 1
ATOM 3638 N N . VAL C 1 67 ? -3.622 60.312 82.737 1.00 37.91 67 VAL C N 1
ATOM 3639 C CA . VAL C 1 67 ? -4.607 59.672 83.611 1.00 40.01 67 VAL C CA 1
ATOM 3640 C C . VAL C 1 67 ? -5.583 60.780 84.007 1.00 41.06 67 VAL C C 1
ATOM 3641 O O . VAL C 1 67 ? -5.240 61.960 83.940 1.00 41.25 67 VAL C O 1
ATOM 3645 N N . THR C 1 68 ? -6.791 60.405 84.413 1.00 42.58 68 THR C N 1
ATOM 3646 C CA . THR C 1 68 ? -7.796 61.387 84.813 1.00 44.76 68 THR C CA 1
ATOM 3647 C C . THR C 1 68 ? -8.071 61.381 86.311 1.00 45.94 68 THR C C 1
ATOM 3648 O O . THR C 1 68 ? -8.613 62.345 86.853 1.00 48.10 68 THR C O 1
ATOM 3652 N N . ALA C 1 69 ? -7.695 60.291 86.972 1.00 46.22 69 ALA C N 1
ATOM 3653 C CA . ALA C 1 69 ? -7.893 60.145 88.410 1.00 46.52 69 ALA C CA 1
ATOM 3654 C C . ALA C 1 69 ? -7.100 61.186 89.199 1.00 47.82 69 ALA C C 1
ATOM 3655 O O . ALA C 1 69 ? -6.104 61.724 88.712 1.00 47.25 69 ALA C O 1
ATOM 3657 N N . LEU C 1 70 ? -7.547 61.455 90.424 1.00 49.19 70 LEU C N 1
ATOM 3658 C CA . LEU C 1 70 ? -6.891 62.428 91.292 1.00 49.45 70 LEU C CA 1
ATOM 3659 C C . LEU C 1 70 ? -6.236 61.764 92.501 1.00 49.06 70 LEU C C 1
ATOM 3660 O O . LEU C 1 70 ? -5.357 62.344 93.133 1.00 47.46 70 LEU C O 1
ATOM 3665 N N . GLU C 1 71 ? -6.673 60.547 92.811 1.00 49.03 71 GLU C N 1
ATOM 3666 C CA . GLU C 1 71 ? -6.152 59.786 93.943 1.00 49.33 71 GLU C CA 1
ATOM 3667 C C . GLU C 1 71 ? -5.062 58.819 93.504 1.00 47.38 71 GLU C C 1
ATOM 3668 O O . GLU C 1 71 ? -5.185 58.159 92.477 1.00 45.90 71 GLU C O 1
ATOM 3674 N N . ALA C 1 72 ? -4.013 58.720 94.310 1.00 45.78 72 ALA C N 1
ATOM 3675 C CA . ALA C 1 72 ? -2.871 57.860 94.012 1.00 45.74 72 ALA C CA 1
ATOM 3676 C C . ALA C 1 72 ? -3.207 56.444 93.531 1.00 45.17 72 ALA C C 1
ATOM 3677 O O . ALA C 1 72 ? -2.716 56.007 92.485 1.00 43.92 72 ALA C O 1
ATOM 3679 N N . GLU C 1 73 ? -4.033 55.730 94.293 1.00 44.99 73 GLU C N 1
ATOM 3680 C CA . GLU C 1 73 ? -4.411 54.358 93.953 1.00 44.44 73 GLU C CA 1
ATOM 3681 C C . GLU C 1 73 ? -5.163 54.239 92.624 1.00 43.08 73 GLU C C 1
ATOM 3682 O O . GLU C 1 73 ? -4.932 53.313 91.848 1.00 42.07 73 GLU C O 1
ATOM 3688 N N . ALA C 1 74 ? -6.073 55.168 92.364 1.00 42.16 74 ALA C N 1
ATOM 3689 C CA . ALA C 1 74 ? -6.813 55.137 91.116 1.00 40.91 74 ALA C CA 1
ATOM 3690 C C . ALA C 1 74 ? -5.860 55.469 89.958 1.00 41.89 74 ALA C C 1
ATOM 3691 O O . ALA C 1 74 ? -5.904 54.837 88.898 1.00 41.85 74 ALA C O 1
ATOM 3693 N N . MET C 1 75 ? -4.987 56.452 90.171 1.00 40.43 75 MET C N 1
ATOM 3694 C CA . MET C 1 75 ? -4.028 56.855 89.146 1.00 39.71 75 MET C CA 1
ATOM 3695 C C . MET C 1 75 ? -3.191 55.657 88.712 1.00 37.96 75 MET C C 1
ATOM 3696 O O . MET C 1 75 ? -2.993 55.420 87.520 1.00 36.83 75 MET C O 1
ATOM 3701 N N . VAL C 1 76 ? -2.701 54.907 89.693 1.00 37.80 76 VAL C N 1
ATOM 3702 C CA . VAL C 1 76 ? -1.876 53.734 89.432 1.00 37.35 76 VAL C CA 1
ATOM 3703 C C . VAL C 1 76 ? -2.618 52.670 88.631 1.00 38.16 76 VAL C C 1
ATOM 3704 O O . VAL C 1 76 ? -2.056 52.065 87.715 1.00 37.91 76 VAL C O 1
ATOM 3708 N N . ALA C 1 77 ? -3.882 52.441 88.975 1.00 38.99 77 ALA C N 1
ATOM 3709 C CA . ALA C 1 77 ? -4.688 51.450 88.271 1.00 38.18 77 ALA C CA 1
ATOM 3710 C C . ALA C 1 77 ? -4.866 51.895 86.827 1.00 37.53 77 ALA C C 1
ATOM 3711 O O . ALA C 1 77 ? -4.677 51.116 85.896 1.00 36.24 77 ALA C O 1
ATOM 3713 N N . GLU C 1 78 ? -5.231 53.160 86.653 1.00 37.40 78 GLU C N 1
ATOM 3714 C CA . GLU C 1 78 ? -5.436 53.724 85.330 1.00 39.46 78 GLU C CA 1
ATOM 3715 C C . GLU C 1 78 ? -4.123 53.668 84.543 1.00 38.07 78 GLU C C 1
ATOM 3716 O O . GLU C 1 78 ? -4.114 53.381 83.345 1.00 37.20 78 GLU C O 1
ATOM 3722 N N . GLY C 1 79 ? -3.019 53.930 85.237 1.00 36.96 79 GLY C N 1
ATOM 3723 C CA . GLY C 1 79 ? -1.710 53.916 84.606 1.00 35.13 79 GLY C CA 1
ATOM 3724 C C . GLY C 1 79 ? -1.338 52.559 84.055 1.00 35.17 79 GLY C C 1
ATOM 3725 O O . GLY C 1 79 ? -0.810 52.450 82.945 1.00 34.03 79 GLY C O 1
ATOM 3726 N N . ARG C 1 80 ? -1.597 51.519 84.839 1.00 36.16 80 ARG C N 1
ATOM 3727 C CA . ARG C 1 80 ? -1.309 50.157 84.411 1.00 37.30 80 ARG C CA 1
ATOM 3728 C C . ARG C 1 80 ? -2.124 49.826 83.159 1.00 37.31 80 ARG C C 1
ATOM 3729 O O . ARG C 1 80 ? -1.625 49.187 82.230 1.00 37.70 80 ARG C O 1
ATOM 3737 N N . ARG C 1 81 ? -3.377 50.266 83.142 1.00 37.57 81 ARG C N 1
ATOM 3738 C CA . ARG C 1 81 ? -4.255 50.033 81.997 1.00 38.61 81 ARG C CA 1
ATOM 3739 C C . ARG C 1 81 ? -3.691 50.705 80.742 1.00 38.42 81 ARG C C 1
ATOM 3740 O O . ARG C 1 81 ? -3.611 50.089 79.680 1.00 39.05 81 ARG C O 1
ATOM 3748 N N . LEU C 1 82 ? -3.292 51.967 80.873 1.00 37.48 82 LEU C N 1
ATOM 3749 C CA . LEU C 1 82 ? -2.733 52.710 79.751 1.00 36.44 82 LEU C CA 1
ATOM 3750 C C . LEU C 1 82 ? -1.486 52.049 79.171 1.00 35.91 82 LEU C C 1
ATOM 3751 O O . LEU C 1 82 ? -1.372 51.869 77.956 1.00 36.65 82 LEU C O 1
ATOM 3756 N N . ALA C 1 83 ? -0.553 51.687 80.044 1.00 34.93 83 ALA C N 1
ATOM 3757 C CA . ALA C 1 83 ? 0.689 51.069 79.612 1.00 34.40 83 ALA C CA 1
ATOM 3758 C C . ALA C 1 83 ? 0.438 49.766 78.865 1.00 34.94 83 ALA C C 1
ATOM 3759 O O . ALA C 1 83 ? 1.173 49.422 77.940 1.00 35.54 83 ALA C O 1
ATOM 3761 N N . ALA C 1 84 ? -0.601 49.044 79.267 1.00 34.89 84 ALA C N 1
ATOM 3762 C CA . ALA C 1 84 ? -0.935 47.781 78.627 1.00 35.19 84 ALA C CA 1
ATOM 3763 C C . ALA C 1 84 ? -1.403 47.963 77.187 1.00 34.72 84 ALA C C 1
ATOM 3764 O O . ALA C 1 84 ? -1.300 47.039 76.391 1.00 36.27 84 ALA C O 1
ATOM 3766 N N . ILE C 1 85 ? -1.910 49.145 76.846 1.00 35.41 85 ILE C N 1
ATOM 3767 C CA . ILE C 1 85 ? -2.388 49.389 75.488 1.00 35.51 85 ILE C CA 1
ATOM 3768 C C . ILE C 1 85 ? -1.320 49.186 74.417 1.00 35.80 85 ILE C C 1
ATOM 3769 O O . ILE C 1 85 ? -1.620 48.737 73.314 1.00 36.26 85 ILE C O 1
ATOM 3774 N N . HIS C 1 86 ? -0.078 49.526 74.742 1.00 35.89 86 HIS C N 1
ATOM 3775 C CA . HIS C 1 86 ? 1.035 49.424 73.839 1.00 35.44 86 HIS C CA 1
ATOM 3776 C C . HIS C 1 86 ? 2.300 49.706 74.612 1.00 36.95 86 HIS C C 1
ATOM 3777 O O . HIS C 1 86 ? 2.341 50.544 75.504 1.00 37.74 86 HIS C O 1
ATOM 3784 N N . PRO C 1 87 ? 3.417 49.023 74.316 1.00 37.23 87 PRO C N 1
ATOM 3785 C CA . PRO C 1 87 ? 4.665 49.261 75.049 1.00 36.19 87 PRO C CA 1
ATOM 3786 C C . PRO C 1 87 ? 5.339 50.621 74.848 1.00 35.61 87 PRO C C 1
ATOM 3787 O O . PRO C 1 87 ? 6.259 50.960 75.587 1.00 34.02 87 PRO C O 1
ATOM 3791 N N . ASN C 1 88 ? 4.897 51.396 73.858 1.00 34.71 88 ASN C N 1
ATOM 3792 C CA . ASN C 1 88 ? 5.475 52.725 73.620 1.00 33.51 88 ASN C CA 1
ATOM 3793 C C . ASN C 1 88 ? 4.785 53.787 74.469 1.00 32.11 88 ASN C C 1
ATOM 3794 O O . ASN C 1 88 ? 5.198 54.944 74.489 1.00 33.45 88 ASN C O 1
ATOM 3799 N N . ILE C 1 89 ? 3.730 53.399 75.168 1.00 30.24 89 ILE C N 1
ATOM 3800 C CA . ILE C 1 89 ? 2.996 54.353 75.971 1.00 29.88 89 ILE C CA 1
ATOM 3801 C C . ILE C 1 89 ? 3.698 54.786 77.245 1.00 29.85 89 ILE C C 1
ATOM 3802 O O . ILE C 1 89 ? 4.218 53.964 77.995 1.00 30.40 89 ILE C O 1
ATOM 3807 N N . VAL C 1 90 ? 3.712 56.095 77.463 1.00 28.33 90 VAL C N 1
ATOM 3808 C CA . VAL C 1 90 ? 4.309 56.696 78.650 1.00 26.75 90 VAL C CA 1
ATOM 3809 C C . VAL C 1 90 ? 3.154 57.282 79.448 1.00 24.93 90 VAL C C 1
ATOM 3810 O O . VAL C 1 90 ? 2.308 57.984 78.892 1.00 25.73 90 VAL C O 1
ATOM 3814 N N . VAL C 1 91 ? 3.105 56.992 80.740 1.00 23.42 91 VAL C N 1
ATOM 3815 C CA . VAL C 1 91 ? 2.023 57.506 81.570 1.00 24.12 91 VAL C CA 1
ATOM 3816 C C . VAL C 1 91 ? 2.317 58.908 82.091 1.00 25.15 91 VAL C C 1
ATOM 3817 O O . VAL C 1 91 ? 3.353 59.161 82.721 1.00 22.51 91 VAL C O 1
ATOM 3821 N N . LYS C 1 92 ? 1.386 59.814 81.819 1.00 25.93 92 LYS C N 1
ATOM 3822 C CA . LYS C 1 92 ? 1.513 61.193 82.241 1.00 26.94 92 LYS C CA 1
ATOM 3823 C C . LYS C 1 92 ? 0.639 61.415 83.469 1.00 26.15 92 LYS C C 1
ATOM 3824 O O . LYS C 1 92 ? -0.560 61.135 83.445 1.00 25.58 92 LYS C O 1
ATOM 3830 N N . LEU C 1 93 ? 1.264 61.911 84.536 1.00 24.82 93 LEU C N 1
ATOM 3831 C CA . LEU C 1 93 ? 0.599 62.187 85.800 1.00 25.91 93 LEU C CA 1
ATOM 3832 C C . LEU C 1 93 ? 0.781 63.646 86.197 1.00 27.58 93 LEU C C 1
ATOM 3833 O O . LEU C 1 93 ? 1.772 64.290 85.840 1.00 25.64 93 LEU C O 1
ATOM 3838 N N . PRO C 1 94 ? -0.177 64.193 86.953 1.00 29.22 94 PRO C N 1
ATOM 3839 C CA . PRO C 1 94 ? -0.034 65.586 87.364 1.00 28.35 94 PRO C CA 1
ATOM 3840 C C . PRO C 1 94 ? 0.960 65.593 88.518 1.00 29.70 94 PRO C C 1
ATOM 3841 O O . PRO C 1 94 ? 1.007 64.645 89.305 1.00 27.97 94 PRO C O 1
ATOM 3845 N N . THR C 1 95 ? 1.762 66.646 88.618 1.00 30.71 95 THR C N 1
ATOM 3846 C CA . THR C 1 95 ? 2.740 66.713 89.688 1.00 30.32 95 THR C CA 1
ATOM 3847 C C . THR C 1 95 ? 2.108 67.265 90.962 1.00 31.51 95 THR C C 1
ATOM 3848 O O . THR C 1 95 ? 2.203 68.451 91.262 1.00 32.72 95 THR C O 1
ATOM 3852 N N . THR C 1 96 ? 1.446 66.371 91.694 1.00 33.13 96 THR C N 1
ATOM 3853 C CA . THR C 1 96 ? 0.778 66.687 92.953 1.00 32.10 96 THR C CA 1
ATOM 3854 C C . THR C 1 96 ? 1.196 65.622 93.959 1.00 32.89 96 THR C C 1
ATOM 3855 O O . THR C 1 96 ? 1.927 64.696 93.612 1.00 34.38 96 THR C O 1
ATOM 3859 N N . GLU C 1 97 ? 0.740 65.739 95.200 1.00 32.97 97 GLU C N 1
ATOM 3860 C CA . GLU C 1 97 ? 1.096 64.742 96.206 1.00 34.16 97 GLU C CA 1
ATOM 3861 C C . GLU C 1 97 ? 0.716 63.337 95.740 1.00 33.59 97 GLU C C 1
ATOM 3862 O O . GLU C 1 97 ? 1.501 62.397 95.878 1.00 34.39 97 GLU C O 1
ATOM 3868 N N . GLU C 1 98 ? -0.488 63.205 95.193 1.00 31.97 98 GLU C N 1
ATOM 3869 C CA . GLU C 1 98 ? -0.976 61.922 94.695 1.00 30.75 98 GLU C CA 1
ATOM 3870 C C . GLU C 1 98 ? -0.187 61.534 93.463 1.00 27.99 98 GLU C C 1
ATOM 3871 O O . GLU C 1 98 ? 0.166 60.374 93.285 1.00 26.20 98 GLU C O 1
ATOM 3877 N N . GLY C 1 99 ? 0.080 62.510 92.604 1.00 27.44 99 GLY C N 1
ATOM 3878 C CA . GLY C 1 99 ? 0.846 62.224 91.408 1.00 25.37 99 GLY C CA 1
ATOM 3879 C C . GLY C 1 99 ? 2.197 61.661 91.803 1.00 27.60 99 GLY C C 1
ATOM 3880 O O . GLY C 1 99 ? 2.736 60.767 91.146 1.00 28.07 99 GLY C O 1
ATOM 3881 N N . LEU C 1 100 ? 2.747 62.182 92.893 1.00 26.66 100 LEU C N 1
ATOM 3882 C CA . LEU C 1 100 ? 4.044 61.732 93.369 1.00 29.32 100 LEU C CA 1
ATOM 3883 C C . LEU C 1 100 ? 3.974 60.281 93.845 1.00 29.94 100 LEU C C 1
ATOM 3884 O O . LEU C 1 100 ? 4.822 59.469 93.487 1.00 29.89 100 LEU C O 1
ATOM 3889 N N . LYS C 1 101 ? 2.957 59.956 94.638 1.00 30.68 101 LYS C N 1
ATOM 3890 C CA . LYS C 1 101 ? 2.783 58.591 95.144 1.00 32.23 101 LYS C CA 1
ATOM 3891 C C . LYS C 1 101 ? 2.593 57.618 93.985 1.00 32.12 101 LYS C C 1
ATOM 3892 O O . LYS C 1 101 ? 3.174 56.536 93.971 1.00 33.48 101 LYS C O 1
ATOM 3898 N N . ALA C 1 102 ? 1.772 58.004 93.013 1.00 31.40 102 ALA C N 1
ATOM 3899 C CA . ALA C 1 102 ? 1.528 57.151 91.862 1.00 30.75 102 ALA C CA 1
ATOM 3900 C C . ALA C 1 102 ? 2.813 56.993 91.049 1.00 31.38 102 ALA C C 1
ATOM 3901 O O . ALA C 1 102 ? 3.181 55.881 90.671 1.00 31.20 102 ALA C O 1
ATOM 3903 N N . CYS C 1 103 ? 3.501 58.103 90.793 1.00 31.66 103 CYS C N 1
ATOM 3904 C CA . CYS C 1 103 ? 4.740 58.052 90.027 1.00 30.80 103 CYS C CA 1
ATOM 3905 C C . CYS C 1 103 ? 5.713 57.077 90.672 1.00 31.58 103 CYS C C 1
ATOM 3906 O O . CYS C 1 103 ? 6.381 56.302 89.987 1.00 31.10 103 CYS C O 1
ATOM 3909 N N . LYS C 1 104 ? 5.786 57.109 91.998 1.00 33.77 104 LYS C N 1
ATOM 3910 C CA . LYS C 1 104 ? 6.682 56.212 92.717 1.00 35.91 104 LYS C CA 1
ATOM 3911 C C . LYS C 1 104 ? 6.329 54.750 92.449 1.00 35.41 104 LYS C C 1
ATOM 3912 O O . LYS C 1 104 ? 7.200 53.935 92.156 1.00 34.25 104 LYS C O 1
ATOM 3918 N N . ARG C 1 105 ? 5.045 54.427 92.557 1.00 35.38 105 ARG C N 1
ATOM 3919 C CA . ARG C 1 105 ? 4.584 53.061 92.342 1.00 36.60 105 ARG C CA 1
ATOM 3920 C C . ARG C 1 105 ? 4.732 52.607 90.896 1.00 33.35 105 ARG C C 1
ATOM 3921 O O . ARG C 1 105 ? 5.234 51.516 90.644 1.00 32.76 105 ARG C O 1
ATOM 3929 N N . LEU C 1 106 ? 4.313 53.441 89.947 1.00 32.48 106 LEU C N 1
ATOM 3930 C CA . LEU C 1 106 ? 4.408 53.070 88.536 1.00 30.41 106 LEU C CA 1
ATOM 3931 C C . LEU C 1 106 ? 5.841 52.870 88.047 1.00 29.83 106 LEU C C 1
ATOM 3932 O O . LEU C 1 106 ? 6.135 51.874 87.386 1.00 28.90 106 LEU C O 1
ATOM 3937 N N . SER C 1 107 ? 6.733 53.803 88.364 1.00 29.61 107 SER C N 1
ATOM 3938 C CA . SER C 1 107 ? 8.113 53.668 87.919 1.00 32.08 107 SER C CA 1
ATOM 3939 C C . SER C 1 107 ? 8.773 52.421 88.513 1.00 33.74 107 SER C C 1
ATOM 3940 O O . SER C 1 107 ? 9.636 51.812 87.883 1.00 33.72 107 SER C O 1
ATOM 3943 N N . ALA C 1 108 ? 8.363 52.036 89.719 1.00 35.31 108 ALA C N 1
ATOM 3944 C CA . ALA C 1 108 ? 8.930 50.846 90.357 1.00 37.93 108 ALA C CA 1
ATOM 3945 C C . ALA C 1 108 ? 8.548 49.592 89.562 1.00 37.59 108 ALA C C 1
ATOM 3946 O O . ALA C 1 108 ? 9.320 48.639 89.482 1.00 38.41 108 ALA C O 1
ATOM 3948 N N . GLU C 1 109 ? 7.357 49.608 88.972 1.00 38.11 109 GLU C N 1
ATOM 3949 C CA . GLU C 1 109 ? 6.865 48.488 88.168 1.00 38.18 109 GLU C CA 1
ATOM 3950 C C . GLU C 1 109 ? 7.398 48.529 86.737 1.00 37.14 109 GLU C C 1
ATOM 3951 O O . GLU C 1 109 ? 6.904 47.821 85.863 1.00 38.54 109 GLU C O 1
ATOM 3957 N N . GLY C 1 110 ? 8.394 49.371 86.497 1.00 37.14 110 GLY C N 1
ATOM 3958 C CA . GLY C 1 110 ? 8.973 49.460 85.169 1.00 35.51 110 GLY C CA 1
ATOM 3959 C C . GLY C 1 110 ? 8.160 50.241 84.157 1.00 34.10 110 GLY C C 1
ATOM 3960 O O . GLY C 1 110 ? 8.376 50.116 82.952 1.00 34.64 110 GLY C O 1
ATOM 3961 N N . ILE C 1 111 ? 7.216 51.037 84.636 1.00 33.02 111 ILE C N 1
ATOM 3962 C CA . ILE C 1 111 ? 6.392 51.847 83.749 1.00 31.90 111 ILE C CA 1
ATOM 3963 C C . ILE C 1 111 ? 6.955 53.267 83.718 1.00 31.69 111 ILE C C 1
ATOM 3964 O O . ILE C 1 111 ? 7.136 53.888 84.765 1.00 32.73 111 ILE C O 1
ATOM 3969 N N . LYS C 1 112 ? 7.238 53.772 82.521 1.00 30.92 112 LYS C N 1
ATOM 3970 C CA . LYS C 1 112 ? 7.773 55.123 82.379 1.00 29.36 112 LYS C CA 1
ATOM 3971 C C . LYS C 1 112 ? 6.711 56.196 82.636 1.00 30.09 112 LYS C C 1
ATOM 3972 O O . LYS C 1 112 ? 5.586 56.124 82.163 1.00 28.29 112 LYS C O 1
ATOM 3978 N N . VAL C 1 113 ? 7.094 57.198 83.453 1.00 27.90 113 VAL C N 1
ATOM 3979 C CA . VAL C 1 113 ? 6.129 58.236 83.810 1.00 27.80 113 VAL C CA 1
ATOM 3980 C C . VAL C 1 113 ? 6.576 59.628 83.344 1.00 27.19 113 VAL C C 1
ATOM 3981 O O . VAL C 1 113 ? 7.729 60.017 83.481 1.00 25.94 113 VAL C O 1
ATOM 3985 N N . ASN C 1 114 ? 5.617 60.356 82.737 1.00 26.52 114 ASN C N 1
ATOM 3986 C CA . ASN C 1 114 ? 5.839 61.756 82.402 1.00 24.75 114 ASN C CA 1
ATOM 3987 C C . ASN C 1 114 ? 5.148 62.660 83.435 1.00 24.52 114 ASN C C 1
ATOM 3988 O O . ASN C 1 114 ? 3.929 62.715 83.531 1.00 26.23 114 ASN C O 1
ATOM 3993 N N . MET C 1 115 ? 5.933 63.349 84.283 1.00 24.58 115 MET C N 1
ATOM 3994 C CA . MET C 1 115 ? 5.296 64.245 85.237 1.00 22.99 115 MET C CA 1
ATOM 3995 C C . MET C 1 115 ? 5.023 65.616 84.604 1.00 23.90 115 MET C C 1
ATOM 3996 O O . MET C 1 115 ? 5.923 66.310 84.149 1.00 23.87 115 MET C O 1
ATOM 4001 N N . THR C 1 116 ? 3.760 66.009 84.534 1.00 22.91 116 THR C N 1
ATOM 4002 C CA . THR C 1 116 ? 3.393 67.250 83.877 1.00 23.59 116 THR C CA 1
ATOM 4003 C C . THR C 1 116 ? 2.845 68.316 84.836 1.00 23.55 116 THR C C 1
ATOM 4004 O O . THR C 1 116 ? 2.846 68.130 86.058 1.00 21.49 116 THR C O 1
ATOM 4008 N N . LEU C 1 117 ? 2.362 69.425 84.281 1.00 24.14 117 LEU C N 1
ATOM 4009 C CA . LEU C 1 117 ? 1.860 70.539 85.091 1.00 25.68 117 LEU C CA 1
ATOM 4010 C C . LEU C 1 117 ? 2.963 71.040 86.017 1.00 25.38 117 LEU C C 1
ATOM 4011 O O . LEU C 1 117 ? 2.716 71.407 87.162 1.00 27.59 117 LEU C O 1
ATOM 4016 N N . ILE C 1 118 ? 4.187 71.054 85.513 1.00 25.10 118 ILE C N 1
ATOM 4017 C CA . ILE C 1 118 ? 5.315 71.522 86.302 1.00 24.29 118 ILE C CA 1
ATOM 4018 C C . ILE C 1 118 ? 5.577 72.999 86.019 1.00 25.52 118 ILE C C 1
ATOM 4019 O O . ILE C 1 118 ? 5.803 73.387 84.870 1.00 24.39 118 ILE C O 1
ATOM 4024 N N . PHE C 1 119 ? 5.548 73.814 87.076 1.00 26.45 119 PHE C N 1
ATOM 4025 C CA . PHE C 1 119 ? 5.754 75.252 86.951 1.00 26.23 119 PHE C CA 1
ATOM 4026 C C . PHE C 1 119 ? 6.884 75.835 87.781 1.00 26.20 119 PHE C C 1
ATOM 4027 O O . PHE C 1 119 ? 6.996 77.048 87.899 1.00 28.05 119 PHE C O 1
ATOM 4035 N N . SER C 1 120 ? 7.729 74.979 88.343 1.00 26.08 120 SER C N 1
ATOM 4036 C CA . SER C 1 120 ? 8.868 75.442 89.127 1.00 24.82 120 SER C CA 1
ATOM 4037 C C . SER C 1 120 ? 9.925 74.352 89.179 1.00 25.34 120 SER C C 1
ATOM 4038 O O . SER C 1 120 ? 9.616 73.167 89.045 1.00 26.03 120 SER C O 1
ATOM 4041 N N . ALA C 1 121 ? 11.172 74.754 89.379 1.00 22.62 121 ALA C N 1
ATOM 4042 C CA . ALA C 1 121 ? 12.255 73.796 89.472 1.00 23.47 121 ALA C CA 1
ATOM 4043 C C . ALA C 1 121 ? 12.012 72.829 90.633 1.00 25.11 121 ALA C C 1
ATOM 4044 O O . ALA C 1 121 ? 12.275 71.638 90.500 1.00 25.44 121 ALA C O 1
ATOM 4046 N N . ASN C 1 122 ? 11.505 73.328 91.762 1.00 24.93 122 ASN C N 1
ATOM 4047 C CA . ASN C 1 122 ? 11.248 72.460 92.912 1.00 25.17 122 ASN C CA 1
ATOM 4048 C C . ASN C 1 122 ? 10.307 71.317 92.542 1.00 25.40 122 ASN C C 1
ATOM 4049 O O . ASN C 1 122 ? 10.540 70.183 92.946 1.00 25.52 122 ASN C O 1
ATOM 4054 N N . GLN C 1 123 ? 9.245 71.605 91.787 1.00 24.53 123 GLN C N 1
ATOM 4055 C CA . GLN C 1 123 ? 8.322 70.541 91.381 1.00 26.11 123 GLN C CA 1
ATOM 4056 C C . GLN C 1 123 ? 9.053 69.542 90.485 1.00 24.80 123 GLN C C 1
ATOM 4057 O O . GLN C 1 123 ? 8.836 68.345 90.578 1.00 25.29 123 GLN C O 1
ATOM 4063 N N . ALA C 1 124 ? 9.923 70.037 89.614 1.00 25.19 124 ALA C N 1
ATOM 4064 C CA . ALA C 1 124 ? 10.669 69.147 88.736 1.00 26.57 124 ALA C CA 1
ATOM 4065 C C . ALA C 1 124 ? 11.591 68.249 89.560 1.00 25.55 124 ALA C C 1
ATOM 4066 O O . ALA C 1 124 ? 11.728 67.065 89.264 1.00 26.93 124 ALA C O 1
ATOM 4068 N N . LEU C 1 125 ? 12.217 68.807 90.594 1.00 24.29 125 LEU C N 1
ATOM 4069 C CA . LEU C 1 125 ? 13.120 68.015 91.435 1.00 26.63 125 LEU C CA 1
ATOM 4070 C C . LEU C 1 125 ? 12.351 66.933 92.193 1.00 26.49 125 LEU C C 1
ATOM 4071 O O . LEU C 1 125 ? 12.793 65.797 92.269 1.00 23.47 125 LEU C O 1
ATOM 4076 N N . LEU C 1 126 ? 11.197 67.285 92.749 1.00 26.52 126 LEU C N 1
ATOM 4077 C CA . LEU C 1 126 ? 10.402 66.299 93.469 1.00 28.32 126 LEU C CA 1
ATOM 4078 C C . LEU C 1 126 ? 10.002 65.167 92.527 1.00 28.57 126 LEU C C 1
ATOM 4079 O O . LEU C 1 126 ? 10.174 63.980 92.851 1.00 29.83 126 LEU C O 1
ATOM 4084 N N . ALA C 1 127 ? 9.467 65.530 91.363 1.00 26.41 127 ALA C N 1
ATOM 4085 C CA . ALA C 1 127 ? 9.054 64.532 90.382 1.00 24.38 127 ALA C CA 1
ATOM 4086 C C . ALA C 1 127 ? 10.232 63.630 90.030 1.00 24.38 127 ALA C C 1
ATOM 4087 O O . ALA C 1 127 ? 10.096 62.414 90.003 1.00 24.57 127 ALA C O 1
ATOM 4089 N N . ALA C 1 128 ? 11.388 64.229 89.757 1.00 24.08 128 ALA C N 1
ATOM 4090 C CA . ALA C 1 128 ? 12.569 63.453 89.411 1.00 26.38 128 ALA C CA 1
ATOM 4091 C C . ALA C 1 128 ? 12.922 62.501 90.557 1.00 27.13 128 ALA C C 1
ATOM 4092 O O . ALA C 1 128 ? 13.260 61.345 90.339 1.00 26.91 128 ALA C O 1
ATOM 4094 N N . ARG C 1 129 ? 12.819 62.999 91.779 1.00 27.73 129 ARG C N 1
ATOM 4095 C CA . ARG C 1 129 ? 13.116 62.213 92.968 1.00 28.75 129 ARG C CA 1
ATOM 4096 C C . ARG C 1 129 ? 12.168 61.021 93.104 1.00 30.45 129 ARG C C 1
ATOM 4097 O O . ARG C 1 129 ? 12.542 59.976 93.638 1.00 30.79 129 ARG C O 1
ATOM 4105 N N . ALA C 1 130 ? 10.940 61.190 92.616 1.00 30.24 130 ALA C N 1
ATOM 4106 C CA . ALA C 1 130 ? 9.919 60.148 92.679 1.00 28.66 130 ALA C CA 1
ATOM 4107 C C . ALA C 1 130 ? 10.047 59.065 91.595 1.00 28.91 130 ALA C C 1
ATOM 4108 O O . ALA C 1 130 ? 9.208 58.169 91.498 1.00 30.42 130 ALA C O 1
ATOM 4110 N N . GLY C 1 131 ? 11.082 59.152 90.770 1.00 28.22 131 GLY C N 1
ATOM 4111 C CA . GLY C 1 131 ? 11.262 58.152 89.731 1.00 26.55 131 GLY C CA 1
ATOM 4112 C C . GLY C 1 131 ? 10.794 58.533 88.336 1.00 26.50 131 GLY C C 1
ATOM 4113 O O . GLY C 1 131 ? 10.841 57.705 87.425 1.00 28.32 131 GLY C O 1
ATOM 4114 N N . ALA C 1 132 ? 10.348 59.769 88.145 1.00 25.51 132 ALA C N 1
ATOM 4115 C CA . ALA C 1 132 ? 9.882 60.183 86.824 1.00 23.85 132 ALA C CA 1
ATOM 4116 C C . ALA C 1 132 ? 10.937 59.962 85.739 1.00 23.79 132 ALA C C 1
ATOM 4117 O O . ALA C 1 132 ? 12.137 60.090 85.986 1.00 25.18 132 ALA C O 1
ATOM 4119 N N . SER C 1 133 ? 10.486 59.604 84.541 1.00 23.74 133 SER C N 1
ATOM 4120 C CA . SER C 1 133 ? 11.387 59.402 83.416 1.00 22.80 133 SER C CA 1
ATOM 4121 C C . SER C 1 133 ? 11.441 60.727 82.666 1.00 23.65 133 SER C C 1
ATOM 4122 O O . SER C 1 133 ? 12.440 61.051 82.036 1.00 22.62 133 SER C O 1
ATOM 4125 N N . TYR C 1 134 ? 10.349 61.485 82.743 1.00 23.12 134 TYR C N 1
ATOM 4126 C CA . TYR C 1 134 ? 10.260 62.780 82.079 1.00 24.01 134 TYR C CA 1
ATOM 4127 C C . TYR C 1 134 ? 9.555 63.795 82.973 1.00 24.41 134 TYR C C 1
ATOM 4128 O O . TYR C 1 134 ? 8.691 63.436 83.772 1.00 22.04 134 TYR C O 1
ATOM 4137 N N . VAL C 1 135 ? 9.942 65.060 82.828 1.00 24.66 135 VAL C N 1
ATOM 4138 C CA . VAL C 1 135 ? 9.321 66.166 83.549 1.00 23.11 135 VAL C CA 1
ATOM 4139 C C . VAL C 1 135 ? 8.941 67.165 82.449 1.00 23.06 135 VAL C C 1
ATOM 4140 O O . VAL C 1 135 ? 9.730 67.424 81.531 1.00 21.07 135 VAL C O 1
ATOM 4144 N N . SER C 1 136 ? 7.728 67.704 82.536 1.00 22.51 136 SER C N 1
ATOM 4145 C CA . SER C 1 136 ? 7.219 68.624 81.529 1.00 23.83 136 SER C CA 1
ATOM 4146 C C . SER C 1 136 ? 6.810 70.025 81.989 1.00 24.22 136 SER C C 1
ATOM 4147 O O . SER C 1 136 ? 5.650 70.253 82.341 1.00 21.71 136 SER C O 1
ATOM 4150 N N . PRO C 1 137 ? 7.755 70.984 81.988 1.00 26.03 137 PRO C N 1
ATOM 4151 C CA . PRO C 1 137 ? 7.429 72.357 82.399 1.00 24.39 137 PRO C CA 1
ATOM 4152 C C . PRO C 1 137 ? 6.677 73.056 81.258 1.00 25.39 137 PRO C C 1
ATOM 4153 O O . PRO C 1 137 ? 6.927 72.774 80.089 1.00 26.29 137 PRO C O 1
ATOM 4157 N N . PHE C 1 138 ? 5.761 73.957 81.601 1.00 27.16 138 PHE C N 1
ATOM 4158 C CA . PHE C 1 138 ? 4.957 74.673 80.613 1.00 28.74 138 PHE C CA 1
ATOM 4159 C C . PHE C 1 138 ? 5.429 76.094 80.353 1.00 30.35 138 PHE C C 1
ATOM 4160 O O . PHE C 1 138 ? 5.090 77.015 81.101 1.00 31.78 138 PHE C O 1
ATOM 4168 N N . LEU C 1 139 ? 6.183 76.276 79.275 1.00 28.82 139 LEU C N 1
ATOM 4169 C CA . LEU C 1 139 ? 6.709 77.589 78.931 1.00 28.82 139 LEU C CA 1
ATOM 4170 C C . LEU C 1 139 ? 5.638 78.644 78.659 1.00 28.42 139 LEU C C 1
ATOM 4171 O O . LEU C 1 139 ? 5.612 79.691 79.309 1.00 29.20 139 LEU C O 1
ATOM 4176 N N . GLY C 1 140 ? 4.759 78.359 77.703 1.00 27.16 140 GLY C N 1
ATOM 4177 C CA . GLY C 1 140 ? 3.707 79.293 77.338 1.00 25.05 140 GLY C CA 1
ATOM 4178 C C . GLY C 1 140 ? 2.791 79.772 78.447 1.00 25.47 140 GLY C C 1
ATOM 4179 O O . GLY C 1 140 ? 2.528 80.967 78.547 1.00 24.31 140 GLY C O 1
ATOM 4180 N N . ARG C 1 141 ? 2.298 78.858 79.280 1.00 25.66 141 ARG C N 1
ATOM 4181 C CA . ARG C 1 141 ? 1.401 79.244 80.362 1.00 27.16 141 ARG C CA 1
ATOM 4182 C C . ARG C 1 141 ? 2.079 80.153 81.377 1.00 27.42 141 ARG C C 1
ATOM 4183 O O . ARG C 1 141 ? 1.411 80.874 82.119 1.00 27.46 141 ARG C O 1
ATOM 4191 N N . VAL C 1 142 ? 3.405 80.100 81.428 1.00 26.44 142 VAL C N 1
ATOM 4192 C CA . VAL C 1 142 ? 4.142 80.958 82.336 1.00 25.67 142 VAL C CA 1
ATOM 4193 C C . VAL C 1 142 ? 4.212 82.329 81.678 1.00 24.52 142 VAL C C 1
ATOM 4194 O O . VAL C 1 142 ? 3.969 83.343 82.330 1.00 22.45 142 VAL C O 1
ATOM 4198 N N . ASP C 1 143 ? 4.538 82.369 80.385 1.00 24.28 143 ASP C N 1
ATOM 4199 C CA . ASP C 1 143 ? 4.579 83.652 79.685 1.00 25.86 143 ASP C CA 1
ATOM 4200 C C . ASP C 1 143 ? 3.194 84.282 79.818 1.00 25.72 143 ASP C C 1
ATOM 4201 O O . ASP C 1 143 ? 3.075 85.498 79.906 1.00 24.88 143 ASP C O 1
ATOM 4206 N N . ASP C 1 144 ? 2.162 83.432 79.828 1.00 26.29 144 ASP C N 1
ATOM 4207 C CA . ASP C 1 144 ? 0.759 83.847 79.946 1.00 28.45 144 ASP C CA 1
ATOM 4208 C C . ASP C 1 144 ? 0.470 84.717 81.172 1.00 28.61 144 ASP C C 1
ATOM 4209 O O . ASP C 1 144 ? -0.395 85.589 81.128 1.00 28.95 144 ASP C O 1
ATOM 4214 N N . ILE C 1 145 ? 1.180 84.470 82.268 1.00 27.49 145 ILE C N 1
ATOM 4215 C CA . ILE C 1 145 ? 0.964 85.249 83.477 1.00 27.80 145 ILE C CA 1
ATOM 4216 C C . ILE C 1 145 ? 2.048 86.298 83.657 1.00 27.57 145 ILE C C 1
ATOM 4217 O O . ILE C 1 145 ? 2.305 86.760 84.765 1.00 29.53 145 ILE C O 1
ATOM 4222 N N . SER C 1 146 ? 2.670 86.668 82.542 1.00 25.93 146 SER C N 1
ATOM 4223 C CA . SER C 1 146 ? 3.713 87.681 82.503 1.00 25.25 146 SER C CA 1
ATOM 4224 C C . SER C 1 146 ? 5.070 87.335 83.098 1.00 24.90 146 SER C C 1
ATOM 4225 O O . SER C 1 146 ? 5.853 88.221 83.450 1.00 25.59 146 SER C O 1
ATOM 4228 N N . TRP C 1 147 ? 5.365 86.050 83.217 1.00 24.66 147 TRP C N 1
ATOM 4229 C CA . TRP C 1 147 ? 6.675 85.658 83.716 1.00 24.60 147 TRP C CA 1
ATOM 4230 C C . TRP C 1 147 ? 7.397 84.990 82.550 1.00 25.87 147 TRP C C 1
ATOM 4231 O O . TRP C 1 147 ? 6.760 84.577 81.578 1.00 24.40 147 TRP C O 1
ATOM 4242 N N . ASP C 1 148 ? 8.718 84.893 82.633 1.00 25.78 148 ASP C N 1
ATOM 4243 C CA . ASP C 1 148 ? 9.489 84.297 81.551 1.00 27.71 148 ASP C CA 1
ATOM 4244 C C . ASP C 1 148 ? 9.558 82.767 81.602 1.00 27.33 148 ASP C C 1
ATOM 4245 O O . ASP C 1 148 ? 10.313 82.188 82.395 1.00 25.42 148 ASP C O 1
ATOM 4250 N N . GLY C 1 149 ? 8.779 82.125 80.735 1.00 25.32 149 GLY C N 1
ATOM 4251 C CA . GLY C 1 149 ? 8.745 80.675 80.688 1.00 23.94 149 GLY C CA 1
ATOM 4252 C C . GLY C 1 149 ? 10.090 80.064 80.366 1.00 23.94 149 GLY C C 1
ATOM 4253 O O . GLY C 1 149 ? 10.411 78.960 80.820 1.00 23.14 149 GLY C O 1
ATOM 4254 N N . GLY C 1 150 ? 10.881 80.782 79.577 1.00 24.99 150 GLY C N 1
ATOM 4255 C CA . GLY C 1 150 ? 12.197 80.294 79.208 1.00 27.53 150 GLY C CA 1
ATOM 4256 C C . GLY C 1 150 ? 13.134 80.211 80.398 1.00 29.33 150 GLY C C 1
ATOM 4257 O O . GLY C 1 150 ? 14.078 79.419 80.395 1.00 29.78 150 GLY C O 1
ATOM 4258 N N . GLU C 1 151 ? 12.882 81.032 81.417 1.00 29.31 151 GLU C N 1
ATOM 4259 C CA . GLU C 1 151 ? 13.716 81.026 82.613 1.00 31.87 151 GLU C CA 1
ATOM 4260 C C . GLU C 1 151 ? 13.350 79.836 83.482 1.00 30.62 151 GLU C C 1
ATOM 4261 O O . GLU C 1 151 ? 14.201 79.270 84.173 1.00 33.35 151 GLU C O 1
ATOM 4267 N N . LEU C 1 152 ? 12.080 79.453 83.444 1.00 26.68 152 LEU C N 1
ATOM 4268 C CA . LEU C 1 152 ? 11.615 78.284 84.138 1.00 26.64 152 LEU C CA 1
ATOM 4269 C C . LEU C 1 152 ? 12.389 77.091 83.633 1.00 25.22 152 LEU C C 1
ATOM 4270 O O . LEU C 1 152 ? 12.956 76.317 84.393 1.00 25.34 152 LEU C O 1
ATOM 4275 N N . LEU C 1 153 ? 12.396 76.976 82.305 1.00 24.79 153 LEU C N 1
ATOM 4276 C CA . LEU C 1 153 ? 13.073 75.868 81.636 1.00 24.31 153 LEU C CA 1
ATOM 4277 C C . LEU C 1 153 ? 14.548 75.897 81.988 1.00 25.01 153 LEU C C 1
ATOM 4278 O O . LEU C 1 153 ? 15.149 74.856 82.259 1.00 23.31 153 LEU C O 1
ATOM 4283 N N . ARG C 1 154 ? 15.129 77.095 81.987 1.00 26.50 154 ARG C N 1
ATOM 4284 C CA . ARG C 1 154 ? 16.544 77.242 82.307 1.00 28.43 154 ARG C CA 1
ATOM 4285 C C . ARG C 1 154 ? 16.902 76.665 83.676 1.00 28.04 154 ARG C C 1
ATOM 4286 O O . ARG C 1 154 ? 17.873 75.919 83.793 1.00 28.36 154 ARG C O 1
ATOM 4294 N N . GLU C 1 155 ? 16.128 77.005 84.707 1.00 26.69 155 GLU C N 1
ATOM 4295 C CA . GLU C 1 155 ? 16.410 76.495 86.043 1.00 28.77 155 GLU C CA 1
ATOM 4296 C C . GLU C 1 155 ? 16.253 74.988 86.111 1.00 28.62 155 GLU C C 1
ATOM 4297 O O . GLU C 1 155 ? 17.061 74.296 86.736 1.00 30.34 155 GLU C O 1
ATOM 4303 N N . ILE C 1 156 ? 15.215 74.471 85.471 1.00 27.31 156 ILE C N 1
ATOM 4304 C CA . ILE C 1 156 ? 15.001 73.036 85.473 1.00 25.28 156 ILE C CA 1
ATOM 4305 C C . ILE C 1 156 ? 16.140 72.315 84.764 1.00 24.28 156 ILE C C 1
ATOM 4306 O O . ILE C 1 156 ? 16.646 71.313 85.264 1.00 24.56 156 ILE C O 1
ATOM 4311 N N . VAL C 1 157 ? 16.556 72.816 83.607 1.00 24.39 157 VAL C N 1
ATOM 4312 C CA . VAL C 1 157 ? 17.634 72.145 82.887 1.00 26.16 157 VAL C CA 1
ATOM 4313 C C . VAL C 1 157 ? 18.968 72.228 83.618 1.00 27.00 157 VAL C C 1
ATOM 4314 O O . VAL C 1 157 ? 19.653 71.222 83.770 1.00 30.04 157 VAL C O 1
ATOM 4318 N N . GLU C 1 158 ? 19.334 73.419 84.075 1.00 28.28 158 GLU C N 1
ATOM 4319 C CA . GLU C 1 158 ? 20.587 73.590 84.788 1.00 32.00 158 GLU C CA 1
ATOM 4320 C C . GLU C 1 158 ? 20.646 72.742 86.056 1.00 31.82 158 GLU C C 1
ATOM 4321 O O . GLU C 1 158 ? 21.660 72.100 86.321 1.00 31.09 158 GLU C O 1
ATOM 4327 N N . MET C 1 159 ? 19.567 72.736 86.832 1.00 31.30 159 MET C N 1
ATOM 4328 C CA . MET C 1 159 ? 19.520 71.940 88.054 1.00 32.43 159 MET C CA 1
ATOM 4329 C C . MET C 1 159 ? 19.787 70.473 87.721 1.00 31.53 159 MET C C 1
ATOM 4330 O O . MET C 1 159 ? 20.682 69.846 88.283 1.00 30.35 159 MET C O 1
ATOM 4335 N N . ILE C 1 160 ? 19.006 69.938 86.791 1.00 29.87 160 ILE C N 1
ATOM 4336 C CA . ILE C 1 160 ? 19.162 68.561 86.364 1.00 29.25 160 ILE C CA 1
ATOM 4337 C C . ILE C 1 160 ? 20.594 68.286 85.908 1.00 30.64 160 ILE C C 1
ATOM 4338 O O . ILE C 1 160 ? 21.162 67.239 86.227 1.00 29.70 160 ILE C O 1
ATOM 4343 N N . GLN C 1 161 ? 21.176 69.226 85.169 1.00 30.99 161 GLN C N 1
ATOM 4344 C CA . GLN C 1 161 ? 22.546 69.077 84.682 1.00 32.27 161 GLN C CA 1
ATOM 4345 C C . GLN C 1 161 ? 23.538 69.143 85.845 1.00 32.01 161 GLN C C 1
ATOM 4346 O O . GLN C 1 161 ? 24.426 68.300 85.968 1.00 33.10 161 GLN C O 1
ATOM 4352 N N . VAL C 1 162 ? 23.380 70.145 86.698 1.00 30.32 162 VAL C N 1
ATOM 4353 C CA . VAL C 1 162 ? 24.247 70.294 87.859 1.00 32.84 162 VAL C CA 1
ATOM 4354 C C . VAL C 1 162 ? 24.129 69.069 88.776 1.00 32.62 162 VAL C C 1
ATOM 4355 O O . VAL C 1 162 ? 25.130 68.522 89.232 1.00 30.97 162 VAL C O 1
ATOM 4359 N N . GLN C 1 163 ? 22.897 68.636 89.022 1.00 32.00 163 GLN C N 1
ATOM 4360 C CA . GLN C 1 163 ? 22.638 67.508 89.902 1.00 32.67 163 GLN C CA 1
ATOM 4361 C C . GLN C 1 163 ? 22.834 66.124 89.286 1.00 34.53 163 GLN C C 1
ATOM 4362 O O . GLN C 1 163 ? 22.631 65.117 89.957 1.00 32.96 163 GLN C O 1
ATOM 4368 N N . ASP C 1 164 ? 23.225 66.064 88.016 1.00 37.72 164 ASP C N 1
ATOM 4369 C CA . ASP C 1 164 ? 23.455 64.776 87.368 1.00 39.94 164 ASP C CA 1
ATOM 4370 C C . ASP C 1 164 ? 22.260 63.827 87.456 1.00 39.40 164 ASP C C 1
ATOM 4371 O O . ASP C 1 164 ? 22.430 62.635 87.710 1.00 39.49 164 ASP C O 1
ATOM 4376 N N . LEU C 1 165 ? 21.055 64.343 87.254 1.00 37.27 165 LEU C N 1
ATOM 4377 C CA . LEU C 1 165 ? 19.869 63.496 87.322 1.00 36.07 165 LEU C CA 1
ATOM 4378 C C . LEU C 1 165 ? 19.590 62.818 85.977 1.00 35.81 165 LEU C C 1
ATOM 4379 O O . LEU C 1 165 ? 19.828 63.393 84.917 1.00 35.11 165 LEU C O 1
ATOM 4384 N N . PRO C 1 166 ? 19.097 61.570 86.013 1.00 36.45 166 PRO C N 1
ATOM 4385 C CA . PRO C 1 166 ? 18.768 60.761 84.832 1.00 35.46 166 PRO C CA 1
ATOM 4386 C C . PRO C 1 166 ? 17.569 61.281 84.035 1.00 34.09 166 PRO C C 1
ATOM 4387 O O . PRO C 1 166 ? 17.507 61.139 82.808 1.00 34.34 166 PRO C O 1
ATOM 4391 N N . VAL C 1 167 ? 16.623 61.876 84.752 1.00 31.44 167 VAL C N 1
ATOM 4392 C CA . VAL C 1 167 ? 15.390 62.391 84.174 1.00 28.84 167 VAL C CA 1
ATOM 4393 C C . VAL C 1 167 ? 15.574 63.212 82.904 1.00 28.12 167 VAL C C 1
ATOM 4394 O O . VAL C 1 167 ? 16.531 63.979 82.779 1.00 29.35 167 VAL C O 1
ATOM 4398 N N . LYS C 1 168 ? 14.666 63.029 81.949 1.00 26.95 168 LYS C N 1
ATOM 4399 C CA . LYS C 1 168 ? 14.715 63.785 80.702 1.00 26.50 168 LYS C CA 1
ATOM 4400 C C . LYS C 1 168 ? 13.709 64.927 80.794 1.00 25.86 168 LYS C C 1
ATOM 4401 O O . LYS C 1 168 ? 12.664 64.794 81.439 1.00 27.16 168 LYS C O 1
ATOM 4407 N N . VAL C 1 169 ? 14.035 66.047 80.156 1.00 23.63 169 VAL C N 1
ATOM 4408 C CA . VAL C 1 169 ? 13.181 67.225 80.172 1.00 22.41 169 VAL C CA 1
ATOM 4409 C C . VAL C 1 169 ? 12.427 67.455 78.863 1.00 23.02 169 VAL C C 1
ATOM 4410 O O . VAL C 1 169 ? 13.013 67.462 77.783 1.00 20.59 169 VAL C O 1
ATOM 4414 N N . ILE C 1 170 ? 11.119 67.646 78.980 1.00 22.25 170 ILE C N 1
ATOM 4415 C CA . ILE C 1 170 ? 10.276 67.897 77.831 1.00 22.27 170 ILE C CA 1
ATOM 4416 C C . ILE C 1 170 ? 9.759 69.322 77.941 1.00 22.73 170 ILE C C 1
ATOM 4417 O O . ILE C 1 170 ? 9.025 69.644 78.872 1.00 22.85 170 ILE C O 1
ATOM 4422 N N . ALA C 1 171 ? 10.157 70.187 77.019 1.00 19.70 171 ALA C N 1
ATOM 4423 C CA . ALA C 1 171 ? 9.646 71.549 77.053 1.00 20.50 171 ALA C CA 1
ATOM 4424 C C . ALA C 1 171 ? 8.248 71.426 76.443 1.00 20.50 171 ALA C C 1
ATOM 4425 O O . ALA C 1 171 ? 8.114 70.953 75.323 1.00 19.27 171 ALA C O 1
ATOM 4427 N N . ALA C 1 172 ? 7.213 71.793 77.192 1.00 20.56 172 ALA C N 1
ATOM 4428 C CA . ALA C 1 172 ? 5.844 71.729 76.677 1.00 23.28 172 ALA C CA 1
ATOM 4429 C C . ALA C 1 172 ? 5.261 73.132 76.666 1.00 22.99 172 ALA C C 1
ATOM 4430 O O . ALA C 1 172 ? 5.938 74.092 77.034 1.00 23.79 172 ALA C O 1
ATOM 4432 N N . SER C 1 173 ? 4.007 73.248 76.248 1.00 25.07 173 SER C N 1
ATOM 4433 C CA . SER C 1 173 ? 3.346 74.546 76.167 1.00 23.85 173 SER C CA 1
ATOM 4434 C C . SER C 1 173 ? 4.182 75.432 75.241 1.00 25.34 173 SER C C 1
ATOM 4435 O O . SER C 1 173 ? 4.503 76.579 75.565 1.00 25.75 173 SER C O 1
ATOM 4438 N N . ILE C 1 174 ? 4.555 74.871 74.093 1.00 26.37 174 ILE C N 1
ATOM 4439 C CA . ILE C 1 174 ? 5.346 75.582 73.098 1.00 25.80 174 ILE C CA 1
ATOM 4440 C C . ILE C 1 174 ? 4.386 76.436 72.292 1.00 26.81 174 ILE C C 1
ATOM 4441 O O . ILE C 1 174 ? 3.428 75.925 71.712 1.00 26.87 174 ILE C O 1
ATOM 4446 N N . ARG C 1 175 ? 4.652 77.734 72.249 1.00 27.60 175 ARG C N 1
ATOM 4447 C CA . ARG C 1 175 ? 3.780 78.663 71.551 1.00 26.92 175 ARG C CA 1
ATOM 4448 C C . ARG C 1 175 ? 4.331 79.180 70.225 1.00 28.42 175 ARG C C 1
ATOM 4449 O O . ARG C 1 175 ? 3.565 79.469 69.308 1.00 28.38 175 ARG C O 1
ATOM 4457 N N . HIS C 1 176 ? 5.653 79.294 70.121 1.00 27.21 176 HIS C N 1
ATOM 4458 C CA . HIS C 1 176 ? 6.270 79.794 68.901 1.00 24.49 176 HIS C CA 1
ATOM 4459 C C . HIS C 1 176 ? 7.642 79.161 68.671 1.00 24.14 176 HIS C C 1
ATOM 4460 O O . HIS C 1 176 ? 8.174 78.486 69.557 1.00 24.96 176 HIS C O 1
ATOM 4467 N N . PRO C 1 177 ? 8.234 79.385 67.479 1.00 24.22 177 PRO C N 1
ATOM 4468 C CA . PRO C 1 177 ? 9.547 78.855 67.082 1.00 22.11 177 PRO C CA 1
ATOM 4469 C C . PRO C 1 177 ? 10.730 79.157 68.005 1.00 22.99 177 PRO C C 1
ATOM 4470 O O . PRO C 1 177 ? 11.666 78.356 68.079 1.00 22.06 177 PRO C O 1
ATOM 4474 N N . ARG C 1 178 ? 10.719 80.299 68.695 1.00 22.00 178 ARG C N 1
ATOM 4475 C CA . ARG C 1 178 ? 11.849 80.604 69.564 1.00 22.44 178 ARG C CA 1
ATOM 4476 C C . ARG C 1 178 ? 11.813 79.791 70.849 1.00 24.66 178 ARG C C 1
ATOM 4477 O O . ARG C 1 178 ? 12.844 79.604 71.503 1.00 25.74 178 ARG C O 1
ATOM 4485 N N . HIS C 1 179 ? 10.629 79.301 71.206 1.00 22.69 179 HIS C N 1
ATOM 4486 C CA . HIS C 1 179 ? 10.501 78.449 72.381 1.00 24.52 179 HIS C CA 1
ATOM 4487 C C . HIS C 1 179 ? 11.307 77.169 72.075 1.00 24.02 179 HIS C C 1
ATOM 4488 O O . HIS C 1 179 ? 12.049 76.651 72.913 1.00 24.70 179 HIS C O 1
ATOM 4495 N N . VAL C 1 180 ? 11.169 76.679 70.848 1.00 22.80 180 VAL C N 1
ATOM 4496 C CA . VAL C 1 180 ? 11.888 75.484 70.406 1.00 21.98 180 VAL C CA 1
ATOM 4497 C C . VAL C 1 180 ? 13.409 75.727 70.400 1.00 22.61 180 VAL C C 1
ATOM 4498 O O . VAL C 1 180 ? 14.170 74.933 70.957 1.00 22.16 180 VAL C O 1
ATOM 4502 N N . THR C 1 181 ? 13.850 76.830 69.792 1.00 21.04 181 THR C N 1
ATOM 4503 C CA . THR C 1 181 ? 15.278 77.135 69.729 1.00 21.03 181 THR C CA 1
ATOM 4504 C C . THR C 1 181 ? 15.881 77.287 71.125 1.00 21.82 181 THR C C 1
ATOM 4505 O O . THR C 1 181 ? 16.985 76.803 71.401 1.00 20.42 181 THR C O 1
ATOM 4509 N N . GLU C 1 182 ? 15.160 77.978 72.000 1.00 21.75 182 GLU C N 1
ATOM 4510 C CA . GLU C 1 182 ? 15.629 78.189 73.366 1.00 23.47 182 GLU C CA 1
ATOM 4511 C C . GLU C 1 182 ? 15.818 76.859 74.092 1.00 23.99 182 GLU C C 1
ATOM 4512 O O . GLU C 1 182 ? 16.873 76.602 74.670 1.00 24.87 182 GLU C O 1
ATOM 4518 N N . ALA C 1 183 ? 14.792 76.014 74.052 1.00 24.39 183 ALA C N 1
ATOM 4519 C CA . ALA C 1 183 ? 14.848 74.706 74.693 1.00 23.21 183 ALA C CA 1
ATOM 4520 C C . ALA C 1 183 ? 16.041 73.919 74.178 1.00 24.76 183 ALA C C 1
ATOM 4521 O O . ALA C 1 183 ? 16.724 73.236 74.943 1.00 25.53 183 ALA C O 1
ATOM 4523 N N . ALA C 1 184 ? 16.286 74.024 72.875 1.00 23.97 184 ALA C N 1
ATOM 4524 C CA . ALA C 1 184 ? 17.392 73.319 72.245 1.00 25.05 184 ALA C CA 1
ATOM 4525 C C . ALA C 1 184 ? 18.744 73.875 72.686 1.00 26.42 184 ALA C C 1
ATOM 4526 O O . ALA C 1 184 ? 19.687 73.122 72.920 1.00 27.16 184 ALA C O 1
ATOM 4528 N N . LEU C 1 185 ? 18.839 75.196 72.786 1.00 27.75 185 LEU C N 1
ATOM 4529 C CA . LEU C 1 185 ? 20.083 75.833 73.201 1.00 27.79 185 LEU C CA 1
ATOM 4530 C C . LEU C 1 185 ? 20.369 75.551 74.672 1.00 27.62 185 LEU C C 1
ATOM 4531 O O . LEU C 1 185 ? 21.515 75.361 75.061 1.00 28.60 185 LEU C O 1
ATOM 4536 N N . LEU C 1 186 ? 19.321 75.523 75.484 1.00 27.47 186 LEU C N 1
ATOM 4537 C CA . LEU C 1 186 ? 19.474 75.252 76.906 1.00 27.43 186 LEU C CA 1
ATOM 4538 C C . LEU C 1 186 ? 19.897 73.814 77.200 1.00 28.71 186 LEU C C 1
ATOM 4539 O O . LEU C 1 186 ? 20.626 73.549 78.160 1.00 29.73 186 LEU C O 1
ATOM 4544 N N . GLY C 1 187 ? 19.445 72.879 76.377 1.00 28.46 187 GLY C N 1
ATOM 4545 C CA . GLY C 1 187 ? 19.805 71.496 76.609 1.00 24.38 187 GLY C CA 1
ATOM 4546 C C . GLY C 1 187 ? 18.620 70.613 76.941 1.00 24.95 187 GLY C C 1
ATOM 4547 O O . GLY C 1 187 ? 18.798 69.513 77.461 1.00 25.78 187 GLY C O 1
ATOM 4548 N N . ALA C 1 188 ? 17.409 71.081 76.659 1.00 23.49 188 ALA C N 1
ATOM 4549 C CA . ALA C 1 188 ? 16.224 70.267 76.917 1.00 23.93 188 ALA C CA 1
ATOM 4550 C C . ALA C 1 188 ? 16.356 69.031 76.026 1.00 22.74 188 ALA C C 1
ATOM 4551 O O . ALA C 1 188 ? 16.883 69.122 74.917 1.00 20.65 188 ALA C O 1
ATOM 4553 N N . ASP C 1 189 ? 15.886 67.886 76.509 1.00 19.66 189 ASP C N 1
ATOM 4554 C CA . ASP C 1 189 ? 15.965 66.654 75.730 1.00 23.82 189 ASP C CA 1
ATOM 4555 C C . ASP C 1 189 ? 14.897 66.582 74.651 1.00 21.84 189 ASP C C 1
ATOM 4556 O O . ASP C 1 189 ? 15.128 66.060 73.567 1.00 22.72 189 ASP C O 1
ATOM 4561 N N . ILE C 1 190 ? 13.727 67.123 74.954 1.00 22.97 190 ILE C N 1
ATOM 4562 C CA . ILE C 1 190 ? 12.603 67.056 74.040 1.00 21.71 190 ILE C CA 1
ATOM 4563 C C . ILE C 1 190 ? 11.763 68.318 74.062 1.00 22.39 190 ILE C C 1
ATOM 4564 O O . ILE C 1 190 ? 11.699 69.027 75.064 1.00 21.80 190 ILE C O 1
ATOM 4569 N N . ALA C 1 191 ? 11.120 68.584 72.936 1.00 22.96 191 ALA C N 1
ATOM 4570 C CA . ALA C 1 191 ? 10.223 69.714 72.803 1.00 22.99 191 ALA C CA 1
ATOM 4571 C C . ALA C 1 191 ? 8.978 69.148 72.127 1.00 23.48 191 ALA C C 1
ATOM 4572 O O . ALA C 1 191 ? 9.072 68.519 71.069 1.00 22.79 191 ALA C O 1
ATOM 4574 N N . THR C 1 192 ? 7.823 69.326 72.758 1.00 23.58 192 THR C N 1
ATOM 4575 C CA . THR C 1 192 ? 6.577 68.845 72.189 1.00 23.28 192 THR C CA 1
ATOM 4576 C C . THR C 1 192 ? 5.759 70.083 71.871 1.00 24.00 192 THR C C 1
ATOM 4577 O O . THR C 1 192 ? 5.633 70.982 72.702 1.00 22.37 192 THR C O 1
ATOM 4581 N N . MET C 1 193 ? 5.207 70.128 70.666 1.00 23.72 193 MET C N 1
ATOM 4582 C CA . MET C 1 193 ? 4.463 71.300 70.221 1.00 24.17 193 MET C CA 1
ATOM 4583 C C . MET C 1 193 ? 3.281 70.935 69.332 1.00 25.52 193 MET C C 1
ATOM 4584 O O . MET C 1 193 ? 3.207 69.825 68.807 1.00 25.85 193 MET C O 1
ATOM 4589 N N . PRO C 1 194 ? 2.334 71.870 69.156 1.00 27.65 194 PRO C N 1
ATOM 4590 C CA . PRO C 1 194 ? 1.175 71.594 68.303 1.00 28.30 194 PRO C CA 1
ATOM 4591 C C . PRO C 1 194 ? 1.601 71.632 66.843 1.00 27.55 194 PRO C C 1
ATOM 4592 O O . PRO C 1 194 ? 2.648 72.186 66.509 1.00 28.54 194 PRO C O 1
ATOM 4596 N N . HIS C 1 195 ? 0.785 71.042 65.978 1.00 28.37 195 HIS C N 1
ATOM 4597 C CA . HIS C 1 195 ? 1.072 70.973 64.553 1.00 29.04 195 HIS C CA 1
ATOM 4598 C C . HIS C 1 195 ? 1.417 72.327 63.925 1.00 29.79 195 HIS C C 1
ATOM 4599 O O . HIS C 1 195 ? 2.371 72.430 63.156 1.00 28.47 195 HIS C O 1
ATOM 4606 N N . ALA C 1 196 ? 0.644 73.358 64.252 1.00 26.48 196 ALA C N 1
ATOM 4607 C CA . ALA C 1 196 ? 0.879 74.687 63.702 1.00 27.84 196 ALA C CA 1
ATOM 4608 C C . ALA C 1 196 ? 2.308 75.198 63.914 1.00 26.61 196 ALA C C 1
ATOM 4609 O O . ALA C 1 196 ? 2.895 75.802 63.024 1.00 26.13 196 ALA C O 1
ATOM 4611 N N . VAL C 1 197 ? 2.867 74.965 65.094 1.00 25.50 197 VAL C N 1
ATOM 4612 C CA . VAL C 1 197 ? 4.218 75.430 65.370 1.00 26.02 197 VAL C CA 1
ATOM 4613 C C . VAL C 1 197 ? 5.221 74.606 64.574 1.00 24.89 197 VAL C C 1
ATOM 4614 O O . VAL C 1 197 ? 6.159 75.143 63.987 1.00 25.28 197 VAL C O 1
ATOM 4618 N N . PHE C 1 198 ? 5.008 73.298 64.548 1.00 26.10 198 PHE C N 1
ATOM 4619 C CA . PHE C 1 198 ? 5.892 72.411 63.820 1.00 26.81 198 PHE C CA 1
ATOM 4620 C C . PHE C 1 198 ? 5.965 72.860 62.365 1.00 28.40 198 PHE C C 1
ATOM 4621 O O . PHE C 1 198 ? 7.031 72.838 61.755 1.00 30.34 198 PHE C O 1
ATOM 4629 N N . LYS C 1 199 ? 4.831 73.289 61.819 1.00 28.02 199 LYS C N 1
ATOM 4630 C CA . LYS C 1 199 ? 4.774 73.750 60.434 1.00 27.86 199 LYS C CA 1
ATOM 4631 C C . LYS C 1 199 ? 5.476 75.097 60.233 1.00 27.61 199 LYS C C 1
ATOM 4632 O O . LYS C 1 199 ? 5.849 75.427 59.117 1.00 29.29 199 LYS C O 1
ATOM 4638 N N . GLN C 1 200 ? 5.653 75.867 61.308 1.00 27.46 200 GLN C N 1
ATOM 4639 C CA . GLN C 1 200 ? 6.309 77.182 61.234 1.00 26.40 200 GLN C CA 1
ATOM 4640 C C . GLN C 1 200 ? 7.834 77.100 61.259 1.00 25.02 200 GLN C C 1
ATOM 4641 O O . GLN C 1 200 ? 8.517 77.950 60.687 1.00 22.40 200 GLN C O 1
ATOM 4647 N N . LEU C 1 201 ? 8.351 76.089 61.949 1.00 22.80 201 LEU C N 1
ATOM 4648 C CA . LEU C 1 201 ? 9.791 75.875 62.104 1.00 24.21 201 LEU C CA 1
ATOM 4649 C C . LEU C 1 201 ? 10.627 75.982 60.833 1.00 25.88 201 LEU C C 1
ATOM 4650 O O . LEU C 1 201 ? 11.738 76.505 60.863 1.00 27.80 201 LEU C O 1
ATOM 4655 N N . LEU C 1 202 ? 10.101 75.489 59.719 1.00 27.78 202 LEU C N 1
ATOM 4656 C CA . LEU C 1 202 ? 10.843 75.515 58.459 1.00 30.34 202 LEU C CA 1
ATOM 4657 C C . LEU C 1 202 ? 10.796 76.814 57.684 1.00 31.86 202 LEU C C 1
ATOM 4658 O O . LEU C 1 202 ? 11.605 77.030 56.785 1.00 33.12 202 LEU C O 1
ATOM 4663 N N . LYS C 1 203 ? 9.861 77.685 58.022 1.00 31.69 203 LYS C N 1
ATOM 4664 C CA . LYS C 1 203 ? 9.725 78.925 57.280 1.00 33.34 203 LYS C CA 1
ATOM 4665 C C . LYS C 1 203 ? 10.767 80.005 57.500 1.00 33.14 203 LYS C C 1
ATOM 4666 O O . LYS C 1 203 ? 11.061 80.398 58.623 1.00 35.48 203 LYS C O 1
ATOM 4672 N N . HIS C 1 204 ? 11.340 80.452 56.395 1.00 32.61 204 HIS C N 1
ATOM 4673 C CA . HIS C 1 204 ? 12.256 81.555 56.378 1.00 33.55 204 HIS C CA 1
ATOM 4674 C C . HIS C 1 204 ? 12.299 82.094 54.972 1.00 34.08 204 HIS C C 1
ATOM 4675 O O . HIS C 1 204 ? 12.485 81.367 54.005 1.00 35.81 204 HIS C O 1
ATOM 4682 N N . PRO C 1 205 ? 12.079 83.407 54.837 1.00 34.06 205 PRO C N 1
ATOM 4683 C CA . PRO C 1 205 ? 12.039 84.087 53.539 1.00 35.16 205 PRO C CA 1
ATOM 4684 C C . PRO C 1 205 ? 13.247 83.833 52.644 1.00 35.32 205 PRO C C 1
ATOM 4685 O O . PRO C 1 205 ? 13.107 83.728 51.422 1.00 36.32 205 PRO C O 1
ATOM 4689 N N . LEU C 1 206 ? 14.431 83.740 53.246 1.00 33.24 206 LEU C N 1
ATOM 4690 C CA . LEU C 1 206 ? 15.645 83.527 52.469 1.00 32.73 206 LEU C CA 1
ATOM 4691 C C . LEU C 1 206 ? 15.762 82.148 51.835 1.00 32.91 206 LEU C C 1
ATOM 4692 O O . LEU C 1 206 ? 16.488 81.972 50.856 1.00 31.55 206 LEU C O 1
ATOM 4697 N N . THR C 1 207 ? 15.059 81.169 52.392 1.00 34.00 207 THR C N 1
ATOM 4698 C CA . THR C 1 207 ? 15.095 79.819 51.837 1.00 38.52 207 THR C CA 1
ATOM 4699 C C . THR C 1 207 ? 14.203 79.781 50.603 1.00 40.49 207 THR C C 1
ATOM 4700 O O . THR C 1 207 ? 14.546 79.170 49.593 1.00 39.98 207 THR C O 1
ATOM 4704 N N . ASP C 1 208 ? 13.059 80.450 50.696 1.00 43.66 208 ASP C N 1
ATOM 4705 C CA . ASP C 1 208 ? 12.114 80.513 49.590 1.00 47.48 208 ASP C CA 1
ATOM 4706 C C . ASP C 1 208 ? 12.781 81.251 48.428 1.00 48.43 208 ASP C C 1
ATOM 4707 O O . ASP C 1 208 ? 12.703 80.823 47.275 1.00 49.59 208 ASP C O 1
ATOM 4712 N N . ILE C 1 209 ? 13.442 82.359 48.751 1.00 47.85 209 ILE C N 1
ATOM 4713 C CA . ILE C 1 209 ? 14.135 83.185 47.766 1.00 47.91 209 ILE C CA 1
ATOM 4714 C C . ILE C 1 209 ? 15.288 82.425 47.112 1.00 49.27 209 ILE C C 1
ATOM 4715 O O . ILE C 1 209 ? 15.578 82.618 45.929 1.00 48.43 209 ILE C O 1
ATOM 4720 N N . GLY C 1 210 ? 15.939 81.558 47.884 1.00 50.85 210 GLY C N 1
ATOM 4721 C CA . GLY C 1 210 ? 17.055 80.790 47.360 1.00 52.20 210 GLY C CA 1
ATOM 4722 C C . GLY C 1 210 ? 16.632 79.680 46.414 1.00 53.60 210 GLY C C 1
ATOM 4723 O O . GLY C 1 210 ? 17.442 79.187 45.626 1.00 52.43 210 GLY C O 1
ATOM 4724 N N . LEU C 1 211 ? 15.363 79.288 46.489 1.00 55.02 211 LEU C N 1
ATOM 4725 C CA . LEU C 1 211 ? 14.837 78.226 45.638 1.00 57.51 211 LEU C CA 1
ATOM 4726 C C . LEU C 1 211 ? 14.618 78.695 44.198 1.00 59.46 211 LEU C C 1
ATOM 4727 O O . LEU C 1 211 ? 13.543 78.388 43.637 1.00 61.21 211 LEU C O 1
ATOM 4732 N N . MET D 1 1 ? 19.450 66.573 93.511 1.00 30.93 1 MET D N 1
ATOM 4733 C CA . MET D 1 1 ? 19.707 66.798 94.958 1.00 30.35 1 MET D CA 1
ATOM 4734 C C . MET D 1 1 ? 18.774 65.958 95.833 1.00 30.39 1 MET D C 1
ATOM 4735 O O . MET D 1 1 ? 17.568 65.917 95.603 1.00 30.87 1 MET D O 1
ATOM 4740 N N . GLU D 1 2 ? 19.331 65.302 96.846 1.00 30.97 2 GLU D N 1
ATOM 4741 C CA . GLU D 1 2 ? 18.526 64.468 97.740 1.00 31.04 2 GLU D CA 1
ATOM 4742 C C . GLU D 1 2 ? 17.798 65.304 98.787 1.00 28.23 2 GLU D C 1
ATOM 4743 O O . GLU D 1 2 ? 18.334 66.282 99.300 1.00 28.36 2 GLU D O 1
ATOM 4749 N N . LEU D 1 3 ? 16.570 64.909 99.100 1.00 27.61 3 LEU D N 1
ATOM 4750 C CA . LEU D 1 3 ? 15.801 65.688 100.077 1.00 28.72 3 LEU D CA 1
ATOM 4751 C C . LEU D 1 3 ? 15.604 64.948 101.413 1.00 28.15 3 LEU D C 1
ATOM 4752 O O . LEU D 1 3 ? 15.219 63.787 101.459 1.00 27.80 3 LEU D O 1
ATOM 4757 N N . TYR D 1 4 ? 15.903 65.699 102.469 1.00 28.68 4 TYR D N 1
ATOM 4758 C CA . TYR D 1 4 ? 15.838 65.206 103.842 1.00 28.29 4 TYR D CA 1
ATOM 4759 C C . TYR D 1 4 ? 14.836 65.972 104.687 1.00 29.88 4 TYR D C 1
ATOM 4760 O O . TYR D 1 4 ? 14.541 67.140 104.428 1.00 28.62 4 TYR D O 1
ATOM 4769 N N . LEU D 1 5 ? 14.331 65.303 105.716 1.00 30.16 5 LEU D N 1
ATOM 4770 C CA . LEU D 1 5 ? 13.411 65.931 106.646 1.00 33.68 5 LEU D CA 1
ATOM 4771 C C . LEU D 1 5 ? 14.188 66.193 107.926 1.00 35.12 5 LEU D C 1
ATOM 4772 O O . LEU D 1 5 ? 14.917 65.325 108.416 1.00 35.58 5 LEU D O 1
ATOM 4777 N N . ASP D 1 6 ? 14.059 67.401 108.451 1.00 37.87 6 ASP D N 1
ATOM 4778 C CA . ASP D 1 6 ? 14.734 67.743 109.691 1.00 40.51 6 ASP D CA 1
ATOM 4779 C C . ASP D 1 6 ? 13.654 67.670 110.766 1.00 40.42 6 ASP D C 1
ATOM 4780 O O . ASP D 1 6 ? 13.099 68.686 111.183 1.00 41.20 6 ASP D O 1
ATOM 4785 N N . THR D 1 7 ? 13.346 66.448 111.188 1.00 40.79 7 THR D N 1
ATOM 4786 C CA . THR D 1 7 ? 12.316 66.209 112.193 1.00 40.73 7 THR D CA 1
ATOM 4787 C C . THR D 1 7 ? 12.554 64.881 112.903 1.00 39.70 7 THR D C 1
ATOM 4788 O O . THR D 1 7 ? 13.536 64.195 112.638 1.00 38.61 7 THR D O 1
ATOM 4792 N N . ALA D 1 8 ? 11.637 64.531 113.802 1.00 40.87 8 ALA D N 1
ATOM 4793 C CA . ALA D 1 8 ? 11.704 63.281 114.554 1.00 42.31 8 ALA D CA 1
ATOM 4794 C C . ALA D 1 8 ? 10.310 62.659 114.579 1.00 44.04 8 ALA D C 1
ATOM 4795 O O . ALA D 1 8 ? 10.091 61.610 115.180 1.00 45.47 8 ALA D O 1
ATOM 4797 N N . SER D 1 9 ? 9.367 63.328 113.926 1.00 44.56 9 SER D N 1
ATOM 4798 C CA . SER D 1 9 ? 7.998 62.850 113.854 1.00 45.26 9 SER D CA 1
ATOM 4799 C C . SER D 1 9 ? 7.894 61.764 112.805 1.00 46.42 9 SER D C 1
ATOM 4800 O O . SER D 1 9 ? 8.103 62.024 111.621 1.00 46.20 9 SER D O 1
ATOM 4803 N N . LEU D 1 10 ? 7.581 60.546 113.232 1.00 46.99 10 LEU D N 1
ATOM 4804 C CA . LEU D 1 10 ? 7.434 59.446 112.291 1.00 47.10 10 LEU D CA 1
ATOM 4805 C C . LEU D 1 10 ? 6.204 59.738 111.451 1.00 47.08 10 LEU D C 1
ATOM 4806 O O . LEU D 1 10 ? 6.072 59.261 110.326 1.00 47.84 10 LEU D O 1
ATOM 4811 N N . GLU D 1 11 ? 5.298 60.530 112.012 1.00 47.91 11 GLU D N 1
ATOM 4812 C CA . GLU D 1 11 ? 4.080 60.900 111.309 1.00 48.90 11 GLU D CA 1
ATOM 4813 C C . GLU D 1 11 ? 4.484 61.709 110.079 1.00 47.38 11 GLU D C 1
ATOM 4814 O O . GLU D 1 11 ? 4.088 61.399 108.958 1.00 46.93 11 GLU D O 1
ATOM 4820 N N . GLU D 1 12 ? 5.284 62.745 110.306 1.00 45.39 12 GLU D N 1
ATOM 4821 C CA . GLU D 1 12 ? 5.758 63.604 109.230 1.00 44.14 12 GLU D CA 1
ATOM 4822 C C . GLU D 1 12 ? 6.666 62.845 108.279 1.00 43.56 12 GLU D C 1
ATOM 4823 O O . GLU D 1 12 ? 6.541 62.969 107.062 1.00 44.21 12 GLU D O 1
ATOM 4829 N N . ILE D 1 13 ? 7.575 62.054 108.836 1.00 42.10 13 ILE D N 1
ATOM 4830 C CA . ILE D 1 13 ? 8.494 61.266 108.027 1.00 40.52 13 ILE D CA 1
ATOM 4831 C C . ILE D 1 13 ? 7.700 60.343 107.100 1.00 42.31 13 ILE D C 1
ATOM 4832 O O . ILE D 1 13 ? 8.034 60.176 105.923 1.00 43.00 13 ILE D O 1
ATOM 4837 N N . ARG D 1 14 ? 6.632 59.767 107.637 1.00 42.22 14 ARG D N 1
ATOM 4838 C CA . ARG D 1 14 ? 5.787 58.842 106.891 1.00 43.72 14 ARG D CA 1
ATOM 4839 C C . ARG D 1 14 ? 5.087 59.475 105.697 1.00 42.94 14 ARG D C 1
ATOM 4840 O O . ARG D 1 14 ? 5.052 58.899 104.610 1.00 42.71 14 ARG D O 1
ATOM 4848 N N . GLU D 1 15 ? 4.513 60.653 105.907 1.00 42.58 15 GLU D N 1
ATOM 4849 C CA . GLU D 1 15 ? 3.813 61.339 104.834 1.00 42.30 15 GLU D CA 1
ATOM 4850 C C . GLU D 1 15 ? 4.739 61.599 103.648 1.00 41.31 15 GLU D C 1
ATOM 4851 O O . GLU D 1 15 ? 4.411 61.278 102.509 1.00 41.33 15 GLU D O 1
ATOM 4857 N N . ILE D 1 16 ? 5.906 62.167 103.923 1.00 40.57 16 ILE D N 1
ATOM 4858 C CA . ILE D 1 16 ? 6.855 62.475 102.869 1.00 38.89 16 ILE D CA 1
ATOM 4859 C C . ILE D 1 16 ? 7.500 61.227 102.270 1.00 37.57 16 ILE D C 1
ATOM 4860 O O . ILE D 1 16 ? 7.788 61.188 101.070 1.00 33.59 16 ILE D O 1
ATOM 4865 N N . ALA D 1 17 ? 7.724 60.211 103.100 1.00 35.66 17 ALA D N 1
ATOM 4866 C CA . ALA D 1 17 ? 8.337 58.974 102.621 1.00 34.94 17 ALA D CA 1
ATOM 4867 C C . ALA D 1 17 ? 7.453 58.316 101.565 1.00 34.72 17 ALA D C 1
ATOM 4868 O O . ALA D 1 17 ? 7.950 57.687 100.627 1.00 35.00 17 ALA D O 1
ATOM 4870 N N . ALA D 1 18 ? 6.141 58.475 101.715 1.00 34.03 18 ALA D N 1
ATOM 4871 C CA . ALA D 1 18 ? 5.183 57.890 100.779 1.00 33.86 18 ALA D CA 1
ATOM 4872 C C . ALA D 1 18 ? 5.226 58.575 99.422 1.00 33.90 18 ALA D C 1
ATOM 4873 O O . ALA D 1 18 ? 4.782 58.010 98.423 1.00 35.23 18 ALA D O 1
ATOM 4875 N N . TRP D 1 19 ? 5.752 59.795 99.384 1.00 33.01 19 TRP D N 1
ATOM 4876 C CA . TRP D 1 19 ? 5.858 60.533 98.126 1.00 31.86 19 TRP D CA 1
ATOM 4877 C C . TRP D 1 19 ? 6.940 59.904 97.256 1.00 30.34 19 TRP D C 1
ATOM 4878 O O . TRP D 1 19 ? 6.959 60.087 96.038 1.00 31.51 19 TRP D O 1
ATOM 4889 N N . GLY D 1 20 ? 7.846 59.169 97.892 1.00 28.32 20 GLY D N 1
ATOM 4890 C CA . GLY D 1 20 ? 8.929 58.532 97.166 1.00 25.95 20 GLY D CA 1
ATOM 4891 C C . GLY D 1 20 ? 10.112 59.466 96.987 1.00 27.43 20 GLY D C 1
ATOM 4892 O O . GLY D 1 20 ? 11.065 59.155 96.265 1.00 27.32 20 GLY D O 1
ATOM 4893 N N . VAL D 1 21 ? 10.061 60.603 97.674 1.00 28.17 21 VAL D N 1
ATOM 4894 C CA . VAL D 1 21 ? 11.099 61.623 97.571 1.00 29.42 21 VAL D CA 1
ATOM 4895 C C . VAL D 1 21 ? 12.005 61.770 98.791 1.00 30.39 21 VAL D C 1
ATOM 4896 O O . VAL D 1 21 ? 12.932 62.570 98.763 1.00 31.37 21 VAL D O 1
ATOM 4900 N N . LEU D 1 22 ? 11.746 61.023 99.856 1.00 29.88 22 LEU D N 1
ATOM 4901 C CA . LEU D 1 22 ? 12.554 61.158 101.064 1.00 31.22 22 LEU D CA 1
ATOM 4902 C C . LEU D 1 22 ? 13.847 60.341 101.021 1.00 30.28 22 LEU D C 1
ATOM 4903 O O . LEU D 1 22 ? 13.804 59.128 100.889 1.00 33.47 22 LEU D O 1
ATOM 4908 N N . SER D 1 23 ? 14.993 61.013 101.129 1.00 30.11 23 SER D N 1
ATOM 4909 C CA . SER D 1 23 ? 16.298 60.343 101.090 1.00 29.52 23 SER D CA 1
ATOM 4910 C C . SER D 1 23 ? 16.938 60.206 102.461 1.00 29.92 23 SER D C 1
ATOM 4911 O O . SER D 1 23 ? 17.857 59.404 102.648 1.00 29.85 23 SER D O 1
ATOM 4914 N N . GLY D 1 24 ? 16.479 61.003 103.415 1.00 29.21 24 GLY D N 1
ATOM 4915 C CA . GLY D 1 24 ? 17.057 60.921 104.737 1.00 28.88 24 GLY D CA 1
ATOM 4916 C C . GLY D 1 24 ? 16.393 61.815 105.755 1.00 30.89 24 GLY D C 1
ATOM 4917 O O . GLY D 1 24 ? 15.461 62.560 105.446 1.00 29.52 24 GLY D O 1
ATOM 4918 N N . VAL D 1 25 ? 16.886 61.729 106.985 1.00 31.37 25 VAL D N 1
ATOM 4919 C CA . VAL D 1 25 ? 16.358 62.518 108.084 1.00 31.17 25 VAL D CA 1
ATOM 4920 C C . VAL D 1 25 ? 17.484 63.023 108.979 1.00 31.06 25 VAL D C 1
ATOM 4921 O O . VAL D 1 25 ? 18.469 62.325 109.202 1.00 31.83 25 VAL D O 1
ATOM 4925 N N . THR D 1 26 ? 17.344 64.250 109.468 1.00 30.94 26 THR D N 1
ATOM 4926 C CA . THR D 1 26 ? 18.327 64.806 110.383 1.00 31.61 26 THR D CA 1
ATOM 4927 C C . THR D 1 26 ? 17.566 65.124 111.660 1.00 33.09 26 THR D C 1
ATOM 4928 O O . THR D 1 26 ? 16.467 65.675 111.612 1.00 31.94 26 THR D O 1
ATOM 4932 N N . THR D 1 27 ? 18.132 64.743 112.801 1.00 37.31 27 THR D N 1
ATOM 4933 C CA . THR D 1 27 ? 17.484 65.002 114.085 1.00 40.80 27 THR D CA 1
ATOM 4934 C C . THR D 1 27 ? 18.407 65.689 115.083 1.00 42.75 27 THR D C 1
ATOM 4935 O O . THR D 1 27 ? 19.621 65.780 114.876 1.00 41.52 27 THR D O 1
ATOM 4939 N N . ASN D 1 28 ? 17.800 66.170 116.165 1.00 46.16 28 ASN D N 1
ATOM 4940 C CA . ASN D 1 28 ? 18.507 66.819 117.267 1.00 48.88 28 ASN D CA 1
ATOM 4941 C C . ASN D 1 28 ? 17.706 66.515 118.537 1.00 50.94 28 ASN D C 1
ATOM 4942 O O . ASN D 1 28 ? 16.515 66.190 118.467 1.00 49.99 28 ASN D O 1
ATOM 4947 N N . PRO D 1 29 ? 18.349 66.609 119.711 1.00 52.22 29 PRO D N 1
ATOM 4948 C CA . PRO D 1 29 ? 17.674 66.336 120.982 1.00 53.00 29 PRO D CA 1
ATOM 4949 C C . PRO D 1 29 ? 16.301 66.984 121.077 1.00 53.68 29 PRO D C 1
ATOM 4950 O O . PRO D 1 29 ? 15.322 66.337 121.442 1.00 54.59 29 PRO D O 1
ATOM 4954 N N . THR D 1 30 ? 16.238 68.264 120.733 1.00 54.69 30 THR D N 1
ATOM 4955 C CA . THR D 1 30 ? 14.992 69.022 120.785 1.00 56.14 30 THR D CA 1
ATOM 4956 C C . THR D 1 30 ? 13.879 68.389 119.956 1.00 56.54 30 THR D C 1
ATOM 4957 O O . THR D 1 30 ? 12.774 68.163 120.449 1.00 55.90 30 THR D O 1
ATOM 4961 N N . LEU D 1 31 ? 14.170 68.112 118.692 1.00 57.78 31 LEU D N 1
ATOM 4962 C CA . LEU D 1 31 ? 13.183 67.505 117.812 1.00 58.99 31 LEU D CA 1
ATOM 4963 C C . LEU D 1 31 ? 12.737 66.163 118.371 1.00 59.58 31 LEU D C 1
ATOM 4964 O O . LEU D 1 31 ? 11.559 65.819 118.310 1.00 58.80 31 LEU D O 1
ATOM 4969 N N . VAL D 1 32 ? 13.685 65.408 118.917 1.00 61.35 32 VAL D N 1
ATOM 4970 C CA . VAL D 1 32 ? 13.370 64.109 119.493 1.00 63.18 32 VAL D CA 1
ATOM 4971 C C . VAL D 1 32 ? 12.462 64.323 120.697 1.00 64.33 32 VAL D C 1
ATOM 4972 O O . VAL D 1 32 ? 11.493 63.589 120.898 1.00 64.07 32 VAL D O 1
ATOM 4976 N N . ALA D 1 33 ? 12.779 65.341 121.490 1.00 65.33 33 ALA D N 1
ATOM 4977 C CA . ALA D 1 33 ? 11.992 65.664 122.671 1.00 67.14 33 ALA D CA 1
ATOM 4978 C C . ALA D 1 33 ? 10.580 66.051 122.247 1.00 68.67 33 ALA D C 1
ATOM 4979 O O . ALA D 1 33 ? 9.598 65.535 122.778 1.00 69.68 33 ALA D O 1
ATOM 4981 N N . LYS D 1 34 ? 10.488 66.960 121.282 1.00 69.98 34 LYS D N 1
ATOM 4982 C CA . LYS D 1 34 ? 9.205 67.418 120.775 1.00 71.56 34 LYS D CA 1
ATOM 4983 C C . LYS D 1 34 ? 8.337 66.241 120.338 1.00 72.71 34 LYS D C 1
ATOM 4984 O O . LYS D 1 34 ? 7.131 66.214 120.545 1.00 72.90 34 LYS D O 1
ATOM 4990 N N . ALA D 1 35 ? 8.969 65.249 119.719 1.00 73.79 35 ALA D N 1
ATOM 4991 C CA . ALA D 1 35 ? 8.256 64.073 119.237 1.00 75.38 35 ALA D CA 1
ATOM 4992 C C . ALA D 1 35 ? 7.672 63.246 120.379 1.00 76.84 35 ALA D C 1
ATOM 4993 O O . ALA D 1 35 ? 6.517 62.823 120.319 1.00 76.31 35 ALA D O 1
ATOM 4995 N N . PHE D 1 36 ? 8.475 63.015 121.414 1.00 78.61 36 PHE D N 1
ATOM 4996 C CA . PHE D 1 36 ? 8.039 62.236 122.569 1.00 80.37 36 PHE D CA 1
ATOM 4997 C C . PHE D 1 36 ? 6.947 62.929 123.373 1.00 81.62 36 PHE D C 1
ATOM 4998 O O . PHE D 1 36 ? 6.293 62.309 124.210 1.00 81.99 36 PHE D O 1
ATOM 5006 N N . ALA D 1 37 ? 6.751 64.217 123.120 1.00 82.95 37 ALA D N 1
ATOM 5007 C CA . ALA D 1 37 ? 5.718 64.970 123.813 1.00 83.99 37 ALA D CA 1
ATOM 5008 C C . ALA D 1 37 ? 4.375 64.645 123.169 1.00 84.91 37 ALA D C 1
ATOM 5009 O O . ALA D 1 37 ? 3.353 64.541 123.847 1.00 85.40 37 ALA D O 1
ATOM 5011 N N . ALA D 1 38 ? 4.391 64.474 121.851 1.00 86.00 38 ALA D N 1
ATOM 5012 C CA . ALA D 1 38 ? 3.185 64.162 121.094 1.00 87.21 38 ALA D CA 1
ATOM 5013 C C . ALA D 1 38 ? 2.477 62.928 121.638 1.00 87.65 38 ALA D C 1
ATOM 5014 O O . ALA D 1 38 ? 1.297 62.711 121.365 1.00 87.87 38 ALA D O 1
ATOM 5016 N N . LYS D 1 39 ? 3.203 62.118 122.403 1.00 88.59 39 LYS D N 1
ATOM 5017 C CA . LYS D 1 39 ? 2.639 60.906 122.990 1.00 88.95 39 LYS D CA 1
ATOM 5018 C C . LYS D 1 39 ? 2.956 60.830 124.484 1.00 88.95 39 LYS D C 1
ATOM 5019 O O . LYS D 1 39 ? 3.878 61.489 124.968 1.00 89.02 39 LYS D O 1
ATOM 5025 N N . GLY D 1 40 ? 2.182 60.028 125.209 1.00 88.53 40 GLY D N 1
ATOM 5026 C CA . GLY D 1 40 ? 2.398 59.881 126.636 1.00 87.69 40 GLY D CA 1
ATOM 5027 C C . GLY D 1 40 ? 3.594 59.002 126.955 1.00 87.21 40 GLY D C 1
ATOM 5028 O O . GLY D 1 40 ? 3.512 58.113 127.807 1.00 87.89 40 GLY D O 1
ATOM 5029 N N . GLU D 1 41 ? 4.706 59.249 126.268 1.00 85.47 41 GLU D N 1
ATOM 5030 C CA . GLU D 1 41 ? 5.926 58.483 126.483 1.00 83.99 41 GLU D CA 1
ATOM 5031 C C . GLU D 1 41 ? 7.069 59.386 126.932 1.00 82.45 41 GLU D C 1
ATOM 5032 O O . GLU D 1 41 ? 7.220 60.505 126.439 1.00 81.91 41 GLU D O 1
ATOM 5038 N N . ALA D 1 42 ? 7.868 58.892 127.873 1.00 80.42 42 ALA D N 1
ATOM 5039 C CA . ALA D 1 42 ? 9.003 59.645 128.391 1.00 78.38 42 ALA D CA 1
ATOM 5040 C C . ALA D 1 42 ? 10.256 59.226 127.640 1.00 77.17 42 ALA D C 1
ATOM 5041 O O . ALA D 1 42 ? 10.463 58.043 127.371 1.00 76.91 42 ALA D O 1
ATOM 5043 N N . LEU D 1 43 ? 11.093 60.203 127.310 1.00 75.94 43 LEU D N 1
ATOM 5044 C CA . LEU D 1 43 ? 12.316 59.941 126.566 1.00 74.53 43 LEU D CA 1
ATOM 5045 C C . LEU D 1 43 ? 13.400 59.287 127.418 1.00 73.43 43 LEU D C 1
ATOM 5046 O O . LEU D 1 43 ? 14.218 59.969 128.038 1.00 73.49 43 LEU D O 1
ATOM 5051 N N . THR D 1 44 ? 13.402 57.960 127.439 1.00 71.68 44 THR D N 1
ATOM 5052 C CA . THR D 1 44 ? 14.401 57.212 128.185 1.00 70.33 44 THR D CA 1
ATOM 5053 C C . THR D 1 44 ? 15.508 56.874 127.194 1.00 69.76 44 THR D C 1
ATOM 5054 O O . THR D 1 44 ? 15.285 56.877 125.984 1.00 69.81 44 THR D O 1
ATOM 5058 N N . GLU D 1 45 ? 16.699 56.583 127.699 1.00 69.04 45 GLU D N 1
ATOM 5059 C CA . GLU D 1 45 ? 17.815 56.250 126.827 1.00 68.12 45 GLU D CA 1
ATOM 5060 C C . GLU D 1 45 ? 17.425 55.106 125.892 1.00 66.64 45 GLU D C 1
ATOM 5061 O O . GLU D 1 45 ? 17.755 55.119 124.705 1.00 65.93 45 GLU D O 1
ATOM 5067 N N . GLU D 1 46 ? 16.707 54.126 126.430 1.00 64.52 46 GLU D N 1
ATOM 5068 C CA . GLU D 1 46 ? 16.279 52.970 125.651 1.00 62.44 46 GLU D CA 1
ATOM 5069 C C . GLU D 1 46 ? 15.179 53.315 124.658 1.00 59.78 46 GLU D C 1
ATOM 5070 O O . GLU D 1 46 ? 15.114 52.737 123.574 1.00 59.17 46 GLU D O 1
ATOM 5076 N N . ALA D 1 47 ? 14.310 54.249 125.032 1.00 56.70 47 ALA D N 1
ATOM 5077 C CA . ALA D 1 47 ? 13.213 54.660 124.162 1.00 55.13 47 ALA D CA 1
ATOM 5078 C C . ALA D 1 47 ? 13.744 55.534 123.031 1.00 54.37 47 ALA D C 1
ATOM 5079 O O . ALA D 1 47 ? 13.227 55.515 121.913 1.00 53.40 47 ALA D O 1
ATOM 5081 N N . PHE D 1 48 ? 14.784 56.298 123.343 1.00 52.71 48 PHE D N 1
ATOM 5082 C CA . PHE D 1 48 ? 15.429 57.189 122.391 1.00 50.56 48 PHE D CA 1
ATOM 5083 C C . PHE D 1 48 ? 16.033 56.395 121.243 1.00 49.59 48 PHE D C 1
ATOM 5084 O O . PHE D 1 48 ? 15.819 56.714 120.074 1.00 47.97 48 PHE D O 1
ATOM 5092 N N . ALA D 1 49 ? 16.792 55.363 121.594 1.00 47.99 49 ALA D N 1
ATOM 5093 C CA . ALA D 1 49 ? 17.444 54.509 120.612 1.00 47.87 49 ALA D CA 1
ATOM 5094 C C . ALA D 1 49 ? 16.435 53.704 119.810 1.00 47.40 49 ALA D C 1
ATOM 5095 O O . ALA D 1 49 ? 16.704 53.318 118.674 1.00 47.50 49 ALA D O 1
ATOM 5097 N N . ALA D 1 50 ? 15.277 53.441 120.404 1.00 46.54 50 ALA D N 1
ATOM 5098 C CA . ALA D 1 50 ? 14.245 52.677 119.714 1.00 46.63 50 ALA D CA 1
ATOM 5099 C C . ALA D 1 50 ? 13.571 53.577 118.690 1.00 45.77 50 ALA D C 1
ATOM 5100 O O . ALA D 1 50 ? 13.225 53.141 117.601 1.00 46.61 50 ALA D O 1
ATOM 5102 N N . HIS D 1 51 ? 13.391 54.840 119.047 1.00 44.10 51 HIS D N 1
ATOM 5103 C CA . HIS D 1 51 ? 12.763 55.787 118.142 1.00 43.70 51 HIS D CA 1
ATOM 5104 C C . HIS D 1 51 ? 13.657 56.000 116.928 1.00 42.98 51 HIS D C 1
ATOM 5105 O O . HIS D 1 51 ? 13.166 56.103 115.808 1.00 41.66 51 HIS D O 1
ATOM 5112 N N . LEU D 1 52 ? 14.967 56.062 117.149 1.00 41.31 52 LEU D N 1
ATOM 5113 C CA . LEU D 1 52 ? 15.902 56.257 116.052 1.00 41.52 52 LEU D CA 1
ATOM 5114 C C . LEU D 1 52 ? 15.827 55.107 115.061 1.00 41.47 52 LEU D C 1
ATOM 5115 O O . LEU D 1 52 ? 15.904 55.319 113.849 1.00 41.87 52 LEU D O 1
ATOM 5120 N N . ARG D 1 53 ? 15.682 53.887 115.572 1.00 41.45 53 ARG D N 1
ATOM 5121 C CA . ARG D 1 53 ? 15.588 52.721 114.704 1.00 40.91 53 ARG D CA 1
ATOM 5122 C C . ARG D 1 53 ? 14.310 52.792 113.880 1.00 39.74 53 ARG D C 1
ATOM 5123 O O . ARG D 1 53 ? 14.300 52.440 112.702 1.00 40.37 53 ARG D O 1
ATOM 5131 N N . ALA D 1 54 ? 13.231 53.245 114.506 1.00 38.53 54 ALA D N 1
ATOM 5132 C CA . ALA D 1 54 ? 11.949 53.370 113.820 1.00 39.19 54 ALA D CA 1
ATOM 5133 C C . ALA D 1 54 ? 12.141 54.323 112.638 1.00 39.04 54 ALA D C 1
ATOM 5134 O O . ALA D 1 54 ? 11.760 54.021 111.501 1.00 38.58 54 ALA D O 1
ATOM 5136 N N . ILE D 1 55 ? 12.750 55.471 112.914 1.00 37.30 55 ILE D N 1
ATOM 5137 C CA . ILE D 1 55 ? 13.001 56.447 111.872 1.00 36.45 55 ILE D CA 1
ATOM 5138 C C . ILE D 1 55 ? 13.808 55.828 110.744 1.00 36.64 55 ILE D C 1
ATOM 5139 O O . ILE D 1 55 ? 13.416 55.920 109.575 1.00 37.26 55 ILE D O 1
ATOM 5144 N N . CYS D 1 56 ? 14.924 55.188 111.094 1.00 36.24 56 CYS D N 1
ATOM 5145 C CA . CYS D 1 56 ? 15.788 54.562 110.099 1.00 35.50 56 CYS D CA 1
ATOM 5146 C C . CYS D 1 56 ? 15.018 53.600 109.206 1.00 37.63 56 CYS D C 1
ATOM 5147 O O . CYS D 1 56 ? 15.165 53.619 107.983 1.00 37.90 56 CYS D O 1
ATOM 5150 N N . GLU D 1 57 ? 14.207 52.751 109.832 1.00 39.29 57 GLU D N 1
ATOM 5151 C CA . GLU D 1 57 ? 13.419 51.762 109.111 1.00 39.77 57 GLU D CA 1
ATOM 5152 C C . GLU D 1 57 ? 12.375 52.437 108.233 1.00 39.44 57 GLU D C 1
ATOM 5153 O O . GLU D 1 57 ? 12.104 51.987 107.129 1.00 40.13 57 GLU D O 1
ATOM 5159 N N . THR D 1 58 ? 11.804 53.531 108.721 1.00 38.87 58 THR D N 1
ATOM 5160 C CA . THR D 1 58 ? 10.799 54.252 107.959 1.00 39.23 58 THR D CA 1
ATOM 5161 C C . THR D 1 58 ? 11.390 54.970 106.735 1.00 40.38 58 THR D C 1
ATOM 5162 O O . THR D 1 58 ? 10.830 54.905 105.636 1.00 39.43 58 THR D O 1
ATOM 5166 N N . VAL D 1 59 ? 12.520 55.647 106.923 1.00 39.95 59 VAL D N 1
ATOM 5167 C CA . VAL D 1 59 ? 13.149 56.381 105.830 1.00 39.20 59 VAL D CA 1
ATOM 5168 C C . VAL D 1 59 ? 13.918 55.474 104.886 1.00 38.36 59 VAL D C 1
ATOM 5169 O O . VAL D 1 59 ? 13.927 55.688 103.676 1.00 37.63 59 VAL D O 1
ATOM 5173 N N . GLY D 1 60 ? 14.571 54.462 105.439 1.00 37.68 60 GLY D N 1
ATOM 5174 C CA . GLY D 1 60 ? 15.335 53.562 104.601 1.00 36.59 60 GLY D CA 1
ATOM 5175 C C . GLY D 1 60 ? 16.577 54.246 104.059 1.00 37.34 60 GLY D C 1
ATOM 5176 O O . GLY D 1 60 ? 17.099 53.871 103.004 1.00 39.32 60 GLY D O 1
ATOM 5177 N N . GLY D 1 61 ? 17.042 55.260 104.779 1.00 36.70 61 GLY D N 1
ATOM 5178 C CA . GLY D 1 61 ? 18.230 55.984 104.369 1.00 35.27 61 GLY D CA 1
ATOM 5179 C C . GLY D 1 61 ? 18.957 56.563 105.573 1.00 34.65 61 GLY D C 1
ATOM 5180 O O . GLY D 1 61 ? 18.596 56.262 106.727 1.00 34.50 61 GLY D O 1
ATOM 5181 N N . PRO D 1 62 ? 19.999 57.393 105.331 1.00 34.06 62 PRO D N 1
ATOM 5182 C CA . PRO D 1 62 ? 20.766 58.011 106.430 1.00 34.11 62 PRO D CA 1
ATOM 5183 C C . PRO D 1 62 ? 19.933 58.825 107.423 1.00 34.39 62 PRO D C 1
ATOM 5184 O O . PRO D 1 62 ? 19.018 59.556 107.043 1.00 36.16 62 PRO D O 1
ATOM 5188 N N . VAL D 1 63 ? 20.262 58.696 108.704 1.00 34.07 63 VAL D N 1
ATOM 5189 C CA . VAL D 1 63 ? 19.585 59.451 109.758 1.00 34.41 63 VAL D CA 1
ATOM 5190 C C . VAL D 1 63 ? 20.675 60.044 110.660 1.00 35.87 63 VAL D C 1
ATOM 5191 O O . VAL D 1 63 ? 21.536 59.319 111.163 1.00 35.84 63 VAL D O 1
ATOM 5195 N N . SER D 1 64 ? 20.646 61.360 110.852 1.00 36.22 64 SER D N 1
ATOM 5196 C CA . SER D 1 64 ? 21.642 62.029 111.688 1.00 36.58 64 SER D CA 1
ATOM 5197 C C . SER D 1 64 ? 21.221 62.126 113.148 1.00 37.31 64 SER D C 1
ATOM 5198 O O . SER D 1 64 ? 20.101 62.541 113.456 1.00 37.55 64 SER D O 1
ATOM 5201 N N . ALA D 1 65 ? 22.133 61.734 114.035 1.00 37.73 65 ALA D N 1
ATOM 5202 C CA . ALA D 1 65 ? 21.905 61.786 115.479 1.00 39.63 65 ALA D CA 1
ATOM 5203 C C . ALA D 1 65 ? 22.970 62.708 116.069 1.00 39.78 65 ALA D C 1
ATOM 5204 O O . ALA D 1 65 ? 24.151 62.591 115.754 1.00 38.23 65 ALA D O 1
ATOM 5206 N N . GLU D 1 66 ? 22.542 63.609 116.939 1.00 41.13 66 GLU D N 1
ATOM 5207 C CA . GLU D 1 66 ? 23.379 64.636 117.569 1.00 46.02 66 GLU D CA 1
ATOM 5208 C C . GLU D 1 66 ? 24.052 64.152 118.873 1.00 46.64 66 GLU D C 1
ATOM 5209 O O . GLU D 1 66 ? 23.400 63.696 119.803 1.00 44.77 66 GLU D O 1
ATOM 5215 N N . VAL D 1 67 ? 25.372 64.272 118.988 1.00 47.86 67 VAL D N 1
ATOM 5216 C CA . VAL D 1 67 ? 26.046 63.924 120.233 1.00 50.73 67 VAL D CA 1
ATOM 5217 C C . VAL D 1 67 ? 25.899 65.142 121.132 1.00 51.92 67 VAL D C 1
ATOM 5218 O O . VAL D 1 67 ? 25.922 66.274 120.647 1.00 51.66 67 VAL D O 1
ATOM 5222 N N . THR D 1 68 ? 25.747 64.922 122.434 1.00 54.12 68 THR D N 1
ATOM 5223 C CA . THR D 1 68 ? 25.585 66.037 123.363 1.00 55.09 68 THR D CA 1
ATOM 5224 C C . THR D 1 68 ? 26.866 66.350 124.119 1.00 54.27 68 THR D C 1
ATOM 5225 O O . THR D 1 68 ? 26.955 67.369 124.800 1.00 54.15 68 THR D O 1
ATOM 5229 N N . ALA D 1 69 ? 27.857 65.474 123.989 1.00 54.61 69 ALA D N 1
ATOM 5230 C CA . ALA D 1 69 ? 29.137 65.650 124.672 1.00 54.01 69 ALA D CA 1
ATOM 5231 C C . ALA D 1 69 ? 29.877 66.914 124.246 1.00 54.36 69 ALA D C 1
ATOM 5232 O O . ALA D 1 69 ? 29.814 67.336 123.093 1.00 53.03 69 ALA D O 1
ATOM 5234 N N . LEU D 1 70 ? 30.590 67.503 125.197 1.00 54.98 70 LEU D N 1
ATOM 5235 C CA . LEU D 1 70 ? 31.360 68.717 124.964 1.00 54.95 70 LEU D CA 1
ATOM 5236 C C . LEU D 1 70 ? 32.836 68.410 124.678 1.00 53.69 70 LEU D C 1
ATOM 5237 O O . LEU D 1 70 ? 33.488 69.120 123.913 1.00 52.80 70 LEU D O 1
ATOM 5242 N N . GLU D 1 71 ? 33.356 67.348 125.290 1.00 52.48 71 GLU D N 1
ATOM 5243 C CA . GLU D 1 71 ? 34.754 66.958 125.107 1.00 51.83 71 GLU D CA 1
ATOM 5244 C C . GLU D 1 71 ? 34.896 65.834 124.084 1.00 50.49 71 GLU D C 1
ATOM 5245 O O . GLU D 1 71 ? 34.021 64.983 123.965 1.00 51.29 71 GLU D O 1
ATOM 5251 N N . ALA D 1 72 ? 36.012 65.828 123.362 1.00 49.39 72 ALA D N 1
ATOM 5252 C CA . ALA D 1 72 ? 36.269 64.828 122.330 1.00 48.92 72 ALA D CA 1
ATOM 5253 C C . ALA D 1 72 ? 36.015 63.386 122.764 1.00 48.86 72 ALA D C 1
ATOM 5254 O O . ALA D 1 72 ? 35.181 62.690 122.178 1.00 48.84 72 ALA D O 1
ATOM 5256 N N . GLU D 1 73 ? 36.747 62.943 123.782 1.00 48.71 73 GLU D N 1
ATOM 5257 C CA . GLU D 1 73 ? 36.628 61.582 124.299 1.00 46.66 73 GLU D CA 1
ATOM 5258 C C . GLU D 1 73 ? 35.176 61.173 124.539 1.00 43.52 73 GLU D C 1
ATOM 5259 O O . GLU D 1 73 ? 34.759 60.090 124.141 1.00 42.40 73 GLU D O 1
ATOM 5265 N N . ALA D 1 74 ? 34.410 62.039 125.191 1.00 41.36 74 ALA D N 1
ATOM 5266 C CA . ALA D 1 74 ? 33.008 61.749 125.459 1.00 41.63 74 ALA D CA 1
ATOM 5267 C C . ALA D 1 74 ? 32.193 61.738 124.156 1.00 43.40 74 ALA D C 1
ATOM 5268 O O . ALA D 1 74 ? 31.196 61.018 124.048 1.00 43.15 74 ALA D O 1
ATOM 5270 N N . MET D 1 75 ? 32.617 62.537 123.174 1.00 42.77 75 MET D N 1
ATOM 5271 C CA . MET D 1 75 ? 31.939 62.593 121.878 1.00 43.04 75 MET D CA 1
ATOM 5272 C C . MET D 1 75 ? 32.144 61.273 121.139 1.00 42.87 75 MET D C 1
ATOM 5273 O O . MET D 1 75 ? 31.210 60.717 120.567 1.00 40.82 75 MET D O 1
ATOM 5278 N N . VAL D 1 76 ? 33.379 60.781 121.153 1.00 43.21 76 VAL D N 1
ATOM 5279 C CA . VAL D 1 76 ? 33.710 59.535 120.481 1.00 44.71 76 VAL D CA 1
ATOM 5280 C C . VAL D 1 76 ? 32.964 58.347 121.081 1.00 46.49 76 VAL D C 1
ATOM 5281 O O . VAL D 1 76 ? 32.600 57.408 120.370 1.00 45.26 76 VAL D O 1
ATOM 5285 N N . ALA D 1 77 ? 32.741 58.399 122.391 1.00 46.90 77 ALA D N 1
ATOM 5286 C CA . ALA D 1 77 ? 32.042 57.333 123.095 1.00 47.36 77 ALA D CA 1
ATOM 5287 C C . ALA D 1 77 ? 30.560 57.385 122.771 1.00 47.23 77 ALA D C 1
ATOM 5288 O O . ALA D 1 77 ? 29.917 56.354 122.591 1.00 48.73 77 ALA D O 1
ATOM 5290 N N . GLU D 1 78 ? 30.019 58.594 122.708 1.00 47.22 78 GLU D N 1
ATOM 5291 C CA . GLU D 1 78 ? 28.606 58.775 122.407 1.00 48.19 78 GLU D CA 1
ATOM 5292 C C . GLU D 1 78 ? 28.364 58.424 120.942 1.00 47.29 78 GLU D C 1
ATOM 5293 O O . GLU D 1 78 ? 27.354 57.810 120.595 1.00 46.26 78 GLU D O 1
ATOM 5299 N N . GLY D 1 79 ? 29.312 58.806 120.092 1.00 47.05 79 GLY D N 1
ATOM 5300 C CA . GLY D 1 79 ? 29.191 58.532 118.673 1.00 47.35 79 GLY D CA 1
ATOM 5301 C C . GLY D 1 79 ? 29.167 57.044 118.399 1.00 47.38 79 GLY D C 1
ATOM 5302 O O . GLY D 1 79 ? 28.481 56.579 117.489 1.00 47.04 79 GLY D O 1
ATOM 5303 N N . ARG D 1 80 ? 29.929 56.297 119.191 1.00 47.68 80 ARG D N 1
ATOM 5304 C CA . ARG D 1 80 ? 29.992 54.849 119.047 1.00 47.51 80 ARG D CA 1
ATOM 5305 C C . ARG D 1 80 ? 28.653 54.250 119.461 1.00 46.40 80 ARG D C 1
ATOM 5306 O O . ARG D 1 80 ? 28.161 53.313 118.839 1.00 46.48 80 ARG D O 1
ATOM 5314 N N . ARG D 1 81 ? 28.062 54.805 120.508 1.00 45.92 81 ARG D N 1
ATOM 5315 C CA . ARG D 1 81 ? 26.774 54.326 120.987 1.00 47.45 81 ARG D CA 1
ATOM 5316 C C . ARG D 1 81 ? 25.693 54.579 119.943 1.00 45.78 81 ARG D C 1
ATOM 5317 O O . ARG D 1 81 ? 24.883 53.698 119.649 1.00 46.06 81 ARG D O 1
ATOM 5325 N N . LEU D 1 82 ? 25.687 55.789 119.387 1.00 43.43 82 LEU D N 1
ATOM 5326 C CA . LEU D 1 82 ? 24.705 56.166 118.380 1.00 39.65 82 LEU D CA 1
ATOM 5327 C C . LEU D 1 82 ? 24.845 55.326 117.119 1.00 38.25 82 LEU D C 1
ATOM 5328 O O . LEU D 1 82 ? 23.858 54.835 116.577 1.00 35.79 82 LEU D O 1
ATOM 5333 N N . ALA D 1 83 ? 26.079 55.160 116.662 1.00 37.43 83 ALA D N 1
ATOM 5334 C CA . ALA D 1 83 ? 26.342 54.384 115.464 1.00 38.68 83 ALA D CA 1
ATOM 5335 C C . ALA D 1 83 ? 25.831 52.951 115.620 1.00 40.50 83 ALA D C 1
ATOM 5336 O O . ALA D 1 83 ? 25.282 52.368 114.680 1.00 39.95 83 ALA D O 1
ATOM 5338 N N . ALA D 1 84 ? 26.008 52.398 116.818 1.00 41.09 84 ALA D N 1
ATOM 5339 C CA . ALA D 1 84 ? 25.586 51.036 117.117 1.00 40.20 84 ALA D CA 1
ATOM 5340 C C . ALA D 1 84 ? 24.067 50.857 117.078 1.00 38.77 84 ALA D C 1
ATOM 5341 O O . ALA D 1 84 ? 23.576 49.757 116.836 1.00 40.39 84 ALA D O 1
ATOM 5343 N N . ILE D 1 85 ? 23.322 51.930 117.306 1.00 38.05 85 ILE D N 1
ATOM 5344 C CA . ILE D 1 85 ? 21.866 51.841 117.282 1.00 39.03 85 ILE D CA 1
ATOM 5345 C C . ILE D 1 85 ? 21.289 51.263 115.978 1.00 40.07 85 ILE D C 1
ATOM 5346 O O . ILE D 1 85 ? 20.346 50.470 116.017 1.00 41.00 85 ILE D O 1
ATOM 5351 N N . HIS D 1 86 ? 21.855 51.654 114.834 1.00 40.06 86 HIS D N 1
ATOM 5352 C CA . HIS D 1 86 ? 21.379 51.200 113.525 1.00 37.88 86 HIS D CA 1
ATOM 5353 C C . HIS D 1 86 ? 22.422 51.586 112.484 1.00 37.49 86 HIS D C 1
ATOM 5354 O O . HIS D 1 86 ? 22.999 52.662 112.555 1.00 40.50 86 HIS D O 1
ATOM 5361 N N . PRO D 1 87 ? 22.672 50.718 111.495 1.00 37.12 87 PRO D N 1
ATOM 5362 C CA . PRO D 1 87 ? 23.671 51.022 110.460 1.00 36.57 87 PRO D CA 1
ATOM 5363 C C . PRO D 1 87 ? 23.433 52.264 109.583 1.00 35.85 87 PRO D C 1
ATOM 5364 O O . PRO D 1 87 ? 24.354 52.743 108.925 1.00 35.80 87 PRO D O 1
ATOM 5368 N N . ASN D 1 88 ? 22.213 52.791 109.587 1.00 35.18 88 ASN D N 1
ATOM 5369 C CA . ASN D 1 88 ? 21.883 53.974 108.794 1.00 35.79 88 ASN D CA 1
ATOM 5370 C C . ASN D 1 88 ? 22.235 55.275 109.506 1.00 36.66 88 ASN D C 1
ATOM 5371 O O . ASN D 1 88 ? 22.276 56.342 108.887 1.00 37.16 88 ASN D O 1
ATOM 5376 N N . ILE D 1 89 ? 22.480 55.192 110.806 1.00 35.00 89 ILE D N 1
ATOM 5377 C CA . ILE D 1 89 ? 22.779 56.386 111.570 1.00 35.61 89 ILE D CA 1
ATOM 5378 C C . ILE D 1 89 ? 24.095 57.080 111.229 1.00 35.27 89 ILE D C 1
ATOM 5379 O O . ILE D 1 89 ? 25.131 56.444 111.015 1.00 35.05 89 ILE D O 1
ATOM 5384 N N . VAL D 1 90 ? 24.013 58.402 111.147 1.00 33.61 90 VAL D N 1
ATOM 5385 C CA . VAL D 1 90 ? 25.156 59.258 110.856 1.00 32.55 90 VAL D CA 1
ATOM 5386 C C . VAL D 1 90 ? 25.388 60.090 112.109 1.00 31.43 90 VAL D C 1
ATOM 5387 O O . VAL D 1 90 ? 24.464 60.725 112.620 1.00 28.65 90 VAL D O 1
ATOM 5391 N N . VAL D 1 91 ? 26.616 60.079 112.612 1.00 33.45 91 VAL D N 1
ATOM 5392 C CA . VAL D 1 91 ? 26.920 60.821 113.834 1.00 34.13 91 VAL D CA 1
ATOM 5393 C C . VAL D 1 91 ? 27.152 62.298 113.564 1.00 33.68 91 VAL D C 1
ATOM 5394 O O . VAL D 1 91 ? 28.058 62.669 112.822 1.00 32.75 91 VAL D O 1
ATOM 5398 N N . LYS D 1 92 ? 26.330 63.137 114.182 1.00 34.62 92 LYS D N 1
ATOM 5399 C CA . LYS D 1 92 ? 26.437 64.576 114.004 1.00 36.12 92 LYS D CA 1
ATOM 5400 C C . LYS D 1 92 ? 27.297 65.198 115.104 1.00 36.87 92 LYS D C 1
ATOM 5401 O O . LYS D 1 92 ? 27.009 65.037 116.285 1.00 38.02 92 LYS D O 1
ATOM 5407 N N . LEU D 1 93 ? 28.355 65.897 114.696 1.00 36.05 93 LEU D N 1
ATOM 5408 C CA . LEU D 1 93 ? 29.291 66.545 115.616 1.00 36.50 93 LEU D CA 1
ATOM 5409 C C . LEU D 1 93 ? 29.416 68.049 115.375 1.00 36.31 93 LEU D C 1
ATOM 5410 O O . LEU D 1 93 ? 29.419 68.506 114.235 1.00 37.48 93 LEU D O 1
ATOM 5415 N N . PRO D 1 94 ? 29.541 68.838 116.449 1.00 36.64 94 PRO D N 1
ATOM 5416 C CA . PRO D 1 94 ? 29.671 70.288 116.273 1.00 36.56 94 PRO D CA 1
ATOM 5417 C C . PRO D 1 94 ? 31.045 70.558 115.668 1.00 38.10 94 PRO D C 1
ATOM 5418 O O . PRO D 1 94 ? 32.016 69.874 115.994 1.00 38.13 94 PRO D O 1
ATOM 5422 N N . THR D 1 95 ? 31.143 71.542 114.786 1.00 38.76 95 THR D N 1
ATOM 5423 C CA . THR D 1 95 ? 32.430 71.821 114.174 1.00 39.74 95 THR D CA 1
ATOM 5424 C C . THR D 1 95 ? 33.269 72.713 115.076 1.00 39.84 95 THR D C 1
ATOM 5425 O O . THR D 1 95 ? 33.195 73.940 115.004 1.00 40.44 95 THR D O 1
ATOM 5429 N N . THR D 1 96 ? 34.056 72.070 115.934 1.00 40.69 96 THR D N 1
ATOM 5430 C CA . THR D 1 96 ? 34.942 72.744 116.881 1.00 39.83 96 THR D CA 1
ATOM 5431 C C . THR D 1 96 ? 36.232 71.937 116.961 1.00 40.20 96 THR D C 1
ATOM 5432 O O . THR D 1 96 ? 36.395 70.944 116.259 1.00 40.82 96 THR D O 1
ATOM 5436 N N . GLU D 1 97 ? 37.151 72.353 117.820 1.00 40.08 97 GLU D N 1
ATOM 5437 C CA . GLU D 1 97 ? 38.404 71.622 117.948 1.00 42.38 97 GLU D CA 1
ATOM 5438 C C . GLU D 1 97 ? 38.135 70.202 118.428 1.00 40.84 97 GLU D C 1
ATOM 5439 O O . GLU D 1 97 ? 38.676 69.240 117.879 1.00 39.24 97 GLU D O 1
ATOM 5445 N N . GLU D 1 98 ? 37.292 70.078 119.448 1.00 40.71 98 GLU D N 1
ATOM 5446 C CA . GLU D 1 98 ? 36.947 68.769 119.990 1.00 41.79 98 GLU D CA 1
ATOM 5447 C C . GLU D 1 98 ? 36.197 67.957 118.945 1.00 40.42 98 GLU D C 1
ATOM 5448 O O . GLU D 1 98 ? 36.495 66.783 118.724 1.00 40.72 98 GLU D O 1
ATOM 5454 N N . GLY D 1 99 ? 35.229 68.591 118.292 1.00 39.07 99 GLY D N 1
ATOM 5455 C CA . GLY D 1 99 ? 34.475 67.896 117.268 1.00 37.22 99 GLY D CA 1
ATOM 5456 C C . GLY D 1 99 ? 35.428 67.363 116.223 1.00 36.27 99 GLY D C 1
ATOM 5457 O O . GLY D 1 99 ? 35.347 66.208 115.812 1.00 35.30 99 GLY D O 1
ATOM 5458 N N . LEU D 1 100 ? 36.344 68.222 115.797 1.00 37.08 100 LEU D N 1
ATOM 5459 C CA . LEU D 1 100 ? 37.340 67.860 114.799 1.00 37.93 100 LEU D CA 1
ATOM 5460 C C . LEU D 1 100 ? 38.120 66.643 115.301 1.00 38.42 100 LEU D C 1
ATOM 5461 O O . LEU D 1 100 ? 38.409 65.721 114.535 1.00 38.29 100 LEU D O 1
ATOM 5466 N N . LYS D 1 101 ? 38.450 66.645 116.591 1.00 38.63 101 LYS D N 1
ATOM 5467 C CA . LYS D 1 101 ? 39.181 65.533 117.203 1.00 39.53 101 LYS D CA 1
ATOM 5468 C C . LYS D 1 101 ? 38.339 64.263 117.162 1.00 36.57 101 LYS D C 1
ATOM 5469 O O . LYS D 1 101 ? 38.808 63.206 116.739 1.00 34.25 101 LYS D O 1
ATOM 5475 N N . ALA D 1 102 ? 37.090 64.377 117.596 1.00 34.97 102 ALA D N 1
ATOM 5476 C CA . ALA D 1 102 ? 36.174 63.243 117.585 1.00 36.45 102 ALA D CA 1
ATOM 5477 C C . ALA D 1 102 ? 35.933 62.748 116.153 1.00 38.22 102 ALA D C 1
ATOM 5478 O O . ALA D 1 102 ? 35.912 61.540 115.883 1.00 37.38 102 ALA D O 1
ATOM 5480 N N . CYS D 1 103 ? 35.756 63.693 115.235 1.00 39.86 103 CYS D N 1
ATOM 5481 C CA . CYS D 1 103 ? 35.500 63.359 113.841 1.00 40.01 103 CYS D CA 1
ATOM 5482 C C . CYS D 1 103 ? 36.599 62.508 113.238 1.00 38.49 103 CYS D C 1
ATOM 5483 O O . CYS D 1 103 ? 36.328 61.602 112.453 1.00 37.85 103 CYS D O 1
ATOM 5486 N N . LYS D 1 104 ? 37.840 62.802 113.601 1.00 39.30 104 LYS D N 1
ATOM 5487 C CA . LYS D 1 104 ? 38.976 62.055 113.069 1.00 41.19 104 LYS D CA 1
ATOM 5488 C C . LYS D 1 104 ? 38.967 60.599 113.537 1.00 40.61 104 LYS D C 1
ATOM 5489 O O . LYS D 1 104 ? 39.202 59.681 112.751 1.00 41.47 104 LYS D O 1
ATOM 5495 N N . ARG D 1 105 ? 38.696 60.394 114.821 1.00 40.94 105 ARG D N 1
ATOM 5496 C CA . ARG D 1 105 ? 38.672 59.054 115.392 1.00 41.76 105 ARG D CA 1
ATOM 5497 C C . ARG D 1 105 ? 37.479 58.249 114.899 1.00 39.63 105 ARG D C 1
ATOM 5498 O O . ARG D 1 105 ? 37.635 57.124 114.427 1.00 38.61 105 ARG D O 1
ATOM 5506 N N . LEU D 1 106 ? 36.287 58.827 115.005 1.00 38.28 106 LEU D N 1
ATOM 5507 C CA . LEU D 1 106 ? 35.084 58.136 114.568 1.00 36.92 106 LEU D CA 1
ATOM 5508 C C . LEU D 1 106 ? 35.136 57.715 113.102 1.00 37.99 106 LEU D C 1
ATOM 5509 O O . LEU D 1 106 ? 34.837 56.566 112.778 1.00 38.07 106 LEU D O 1
ATOM 5514 N N . SER D 1 107 ? 35.522 58.625 112.212 1.00 37.82 107 SER D N 1
ATOM 5515 C CA . SER D 1 107 ? 35.572 58.276 110.799 1.00 38.27 107 SER D CA 1
ATOM 5516 C C . SER D 1 107 ? 36.632 57.220 110.536 1.00 39.36 107 SER D C 1
ATOM 5517 O O . SER D 1 107 ? 36.501 56.410 109.614 1.00 39.04 107 SER D O 1
ATOM 5520 N N . ALA D 1 108 ? 37.680 57.222 111.351 1.00 40.43 108 ALA D N 1
ATOM 5521 C CA . ALA D 1 108 ? 38.753 56.244 111.199 1.00 42.09 108 ALA D CA 1
ATOM 5522 C C . ALA D 1 108 ? 38.177 54.871 111.517 1.00 42.42 108 ALA D C 1
ATOM 5523 O O . ALA D 1 108 ? 38.678 53.849 111.052 1.00 43.39 108 ALA D O 1
ATOM 5525 N N . GLU D 1 109 ? 37.111 54.863 112.309 1.00 42.64 109 GLU D N 1
ATOM 5526 C CA . GLU D 1 109 ? 36.454 53.625 112.706 1.00 43.36 109 GLU D CA 1
ATOM 5527 C C . GLU D 1 109 ? 35.309 53.224 111.774 1.00 43.11 109 GLU D C 1
ATOM 5528 O O . GLU D 1 109 ? 34.544 52.310 112.072 1.00 42.85 109 GLU D O 1
ATOM 5534 N N . GLY D 1 110 ? 35.199 53.909 110.642 1.00 43.07 110 GLY D N 1
ATOM 5535 C CA . GLY D 1 110 ? 34.154 53.587 109.690 1.00 41.60 110 GLY D CA 1
ATOM 5536 C C . GLY D 1 110 ? 32.817 54.244 109.969 1.00 41.07 110 GLY D C 1
ATOM 5537 O O . GLY D 1 110 ? 31.869 54.054 109.214 1.00 41.49 110 GLY D O 1
ATOM 5538 N N . ILE D 1 111 ? 32.727 55.003 111.056 1.00 39.73 111 ILE D N 1
ATOM 5539 C CA . ILE D 1 111 ? 31.488 55.688 111.387 1.00 38.45 111 ILE D CA 1
ATOM 5540 C C . ILE D 1 111 ? 31.382 56.964 110.550 1.00 39.67 111 ILE D C 1
ATOM 5541 O O . ILE D 1 111 ? 32.325 57.766 110.497 1.00 38.99 111 ILE D O 1
ATOM 5546 N N . LYS D 1 112 ? 30.240 57.153 109.894 1.00 38.22 112 LYS D N 1
ATOM 5547 C CA . LYS D 1 112 ? 30.045 58.342 109.073 1.00 37.93 112 LYS D CA 1
ATOM 5548 C C . LYS D 1 112 ? 29.753 59.540 109.953 1.00 36.02 112 LYS D C 1
ATOM 5549 O O . LYS D 1 112 ? 28.921 59.480 110.857 1.00 37.03 112 LYS D O 1
ATOM 5555 N N . VAL D 1 113 ? 30.454 60.632 109.681 1.00 34.24 113 VAL D N 1
ATOM 5556 C CA . VAL D 1 113 ? 30.307 61.850 110.461 1.00 32.44 113 VAL D CA 1
ATOM 5557 C C . VAL D 1 113 ? 29.738 63.026 109.669 1.00 32.68 113 VAL D C 1
ATOM 5558 O O . VAL D 1 113 ? 30.110 63.268 108.516 1.00 32.03 113 VAL D O 1
ATOM 5562 N N . ASN D 1 114 ? 28.833 63.749 110.318 1.00 32.23 114 ASN D N 1
ATOM 5563 C CA . ASN D 1 114 ? 28.195 64.926 109.755 1.00 32.17 114 ASN D CA 1
ATOM 5564 C C . ASN D 1 114 ? 28.588 66.111 110.640 1.00 32.86 114 ASN D C 1
ATOM 5565 O O . ASN D 1 114 ? 28.090 66.238 111.762 1.00 33.75 114 ASN D O 1
ATOM 5570 N N . MET D 1 115 ? 29.481 66.967 110.143 1.00 32.15 115 MET D N 1
ATOM 5571 C CA . MET D 1 115 ? 29.923 68.140 110.902 1.00 32.03 115 MET D CA 1
ATOM 5572 C C . MET D 1 115 ? 28.935 69.268 110.691 1.00 33.57 115 MET D C 1
ATOM 5573 O O . MET D 1 115 ? 28.725 69.726 109.565 1.00 34.46 115 MET D O 1
ATOM 5578 N N . THR D 1 116 ? 28.329 69.722 111.778 1.00 33.05 116 THR D N 1
ATOM 5579 C CA . THR D 1 116 ? 27.328 70.760 111.685 1.00 32.98 116 THR D CA 1
ATOM 5580 C C . THR D 1 116 ? 27.746 72.064 112.356 1.00 34.41 116 THR D C 1
ATOM 5581 O O . THR D 1 116 ? 28.884 72.197 112.810 1.00 33.66 116 THR D O 1
ATOM 5585 N N . LEU D 1 117 ? 26.825 73.026 112.407 1.00 36.01 117 LEU D N 1
ATOM 5586 C CA . LEU D 1 117 ? 27.115 74.338 112.985 1.00 39.29 117 LEU D CA 1
ATOM 5587 C C . LEU D 1 117 ? 28.275 74.967 112.219 1.00 38.71 117 LEU D C 1
ATOM 5588 O O . LEU D 1 117 ? 29.228 75.491 112.802 1.00 38.76 117 LEU D O 1
ATOM 5593 N N . ILE D 1 118 ? 28.181 74.893 110.897 1.00 36.59 118 ILE D N 1
ATOM 5594 C CA . ILE D 1 118 ? 29.200 75.433 110.019 1.00 34.97 118 ILE D CA 1
ATOM 5595 C C . ILE D 1 118 ? 28.705 76.728 109.406 1.00 35.53 118 ILE D C 1
ATOM 5596 O O . ILE D 1 118 ? 27.706 76.739 108.687 1.00 36.69 118 ILE D O 1
ATOM 5601 N N . PHE D 1 119 ? 29.398 77.823 109.706 1.00 33.79 119 PHE D N 1
ATOM 5602 C CA . PHE D 1 119 ? 29.014 79.121 109.172 1.00 32.71 119 PHE D CA 1
ATOM 5603 C C . PHE D 1 119 ? 30.120 79.794 108.363 1.00 31.57 119 PHE D C 1
ATOM 5604 O O . PHE D 1 119 ? 30.048 80.985 108.080 1.00 28.97 119 PHE D O 1
ATOM 5612 N N . SER D 1 120 ? 31.140 79.029 107.986 1.00 32.68 120 SER D N 1
ATOM 5613 C CA . SER D 1 120 ? 32.232 79.574 107.186 1.00 32.81 120 SER D CA 1
ATOM 5614 C C . SER D 1 120 ? 32.867 78.459 106.368 1.00 33.02 120 SER D C 1
ATOM 5615 O O . SER D 1 120 ? 32.826 77.290 106.757 1.00 31.99 120 SER D O 1
ATOM 5618 N N . ALA D 1 121 ? 33.458 78.822 105.235 1.00 31.75 121 ALA D N 1
ATOM 5619 C CA . ALA D 1 121 ? 34.112 77.844 104.381 1.00 31.89 121 ALA D CA 1
ATOM 5620 C C . ALA D 1 121 ? 35.302 77.206 105.098 1.00 32.16 121 ALA D C 1
ATOM 5621 O O . ALA D 1 121 ? 35.546 76.011 104.945 1.00 32.34 121 ALA D O 1
ATOM 5623 N N . ASN D 1 122 ? 36.044 78.001 105.870 1.00 32.77 122 ASN D N 1
ATOM 5624 C CA . ASN D 1 122 ? 37.198 77.480 106.601 1.00 32.74 122 ASN D CA 1
ATOM 5625 C C . ASN D 1 122 ? 36.787 76.336 107.521 1.00 32.58 122 ASN D C 1
ATOM 5626 O O . ASN D 1 122 ? 37.518 75.354 107.665 1.00 31.31 122 ASN D O 1
ATOM 5631 N N . GLN D 1 123 ? 35.618 76.466 108.144 1.00 33.13 123 GLN D N 1
ATOM 5632 C CA . GLN D 1 123 ? 35.121 75.421 109.036 1.00 34.32 123 GLN D CA 1
ATOM 5633 C C . GLN D 1 123 ? 34.827 74.157 108.239 1.00 34.63 123 GLN D C 1
ATOM 5634 O O . GLN D 1 123 ? 35.119 73.049 108.690 1.00 36.45 123 GLN D O 1
ATOM 5640 N N . ALA D 1 124 ? 34.259 74.327 107.048 1.00 32.95 124 ALA D N 1
ATOM 5641 C CA . ALA D 1 124 ? 33.929 73.188 106.207 1.00 31.86 124 ALA D CA 1
ATOM 5642 C C . ALA D 1 124 ? 35.185 72.500 105.684 1.00 31.03 124 ALA D C 1
ATOM 5643 O O . ALA D 1 124 ? 35.232 71.275 105.587 1.00 31.22 124 ALA D O 1
ATOM 5645 N N . LEU D 1 125 ? 36.206 73.282 105.348 1.00 31.05 125 LEU D N 1
ATOM 5646 C CA . LEU D 1 125 ? 37.447 72.698 104.853 1.00 32.91 125 LEU D CA 1
ATOM 5647 C C . LEU D 1 125 ? 38.123 71.856 105.937 1.00 32.84 125 LEU D C 1
ATOM 5648 O O . LEU D 1 125 ? 38.632 70.772 105.659 1.00 31.38 125 LEU D O 1
ATOM 5653 N N . LEU D 1 126 ? 38.144 72.358 107.169 1.00 33.78 126 LEU D N 1
ATOM 5654 C CA . LEU D 1 126 ? 38.762 71.603 108.254 1.00 36.73 126 LEU D CA 1
ATOM 5655 C C . LEU D 1 126 ? 37.982 70.314 108.479 1.00 36.21 126 LEU D C 1
ATOM 5656 O O . LEU D 1 126 ? 38.565 69.230 108.521 1.00 38.05 126 LEU D O 1
ATOM 5661 N N . ALA D 1 127 ? 36.663 70.433 108.606 1.00 34.80 127 ALA D N 1
ATOM 5662 C CA . ALA D 1 127 ? 35.809 69.266 108.804 1.00 35.16 127 ALA D CA 1
ATOM 5663 C C . ALA D 1 127 ? 36.106 68.231 107.721 1.00 36.28 127 ALA D C 1
ATOM 5664 O O . ALA D 1 127 ? 36.266 67.043 108.006 1.00 36.97 127 ALA D O 1
ATOM 5666 N N . ALA D 1 128 ? 36.196 68.685 106.474 1.00 36.13 128 ALA D N 1
ATOM 5667 C CA . ALA D 1 128 ? 36.485 67.775 105.376 1.00 36.88 128 ALA D CA 1
ATOM 5668 C C . ALA D 1 128 ? 37.861 67.148 105.582 1.00 37.39 128 ALA D C 1
ATOM 5669 O O . ALA D 1 128 ? 38.076 65.977 105.261 1.00 36.13 128 ALA D O 1
ATOM 5671 N N . ARG D 1 129 ? 38.801 67.924 106.110 1.00 37.05 129 ARG D N 1
ATOM 5672 C CA . ARG D 1 129 ? 40.135 67.384 106.332 1.00 37.28 129 ARG D CA 1
ATOM 5673 C C . ARG D 1 129 ? 40.133 66.411 107.499 1.00 36.52 129 ARG D C 1
ATOM 5674 O O . ARG D 1 129 ? 40.938 65.485 107.546 1.00 35.49 129 ARG D O 1
ATOM 5682 N N . ALA D 1 130 ? 39.206 66.610 108.427 1.00 37.53 130 ALA D N 1
ATOM 5683 C CA . ALA D 1 130 ? 39.099 65.737 109.588 1.00 39.24 130 ALA D CA 1
ATOM 5684 C C . ALA D 1 130 ? 38.389 64.433 109.216 1.00 39.44 130 ALA D C 1
ATOM 5685 O O . ALA D 1 130 ? 38.029 63.647 110.087 1.00 41.42 130 ALA D O 1
ATOM 5687 N N . GLY D 1 131 ? 38.178 64.219 107.920 1.00 39.37 131 GLY D N 1
ATOM 5688 C CA . GLY D 1 131 ? 37.519 63.010 107.456 1.00 37.17 131 GLY D CA 1
ATOM 5689 C C . GLY D 1 131 ? 36.006 62.954 107.605 1.00 36.17 131 GLY D C 1
ATOM 5690 O O . GLY D 1 131 ? 35.435 61.872 107.719 1.00 36.45 131 GLY D O 1
ATOM 5691 N N . ALA D 1 132 ? 35.343 64.104 107.606 1.00 35.12 132 ALA D N 1
ATOM 5692 C CA . ALA D 1 132 ? 33.889 64.121 107.736 1.00 33.74 132 ALA D CA 1
ATOM 5693 C C . ALA D 1 132 ? 33.238 63.613 106.449 1.00 33.35 132 ALA D C 1
ATOM 5694 O O . ALA D 1 132 ? 33.822 63.698 105.373 1.00 31.94 132 ALA D O 1
ATOM 5696 N N . SER D 1 133 ? 32.034 63.068 106.563 1.00 31.62 133 SER D N 1
ATOM 5697 C CA . SER D 1 133 ? 31.332 62.582 105.385 1.00 31.82 133 SER D CA 1
ATOM 5698 C C . SER D 1 133 ? 30.399 63.674 104.890 1.00 30.61 133 SER D C 1
ATOM 5699 O O . SER D 1 133 ? 30.163 63.795 103.692 1.00 31.84 133 SER D O 1
ATOM 5702 N N . TYR D 1 134 ? 29.875 64.469 105.817 1.00 29.07 134 TYR D N 1
ATOM 5703 C CA . TYR D 1 134 ? 28.982 65.561 105.457 1.00 30.17 134 TYR D CA 1
ATOM 5704 C C . TYR D 1 134 ? 29.302 66.814 106.250 1.00 30.44 134 TYR D C 1
ATOM 5705 O O . TYR D 1 134 ? 29.699 66.736 107.410 1.00 30.54 134 TYR D O 1
ATOM 5714 N N . VAL D 1 135 ? 29.122 67.968 105.616 1.00 30.92 135 VAL D N 1
ATOM 5715 C CA . VAL D 1 135 ? 29.312 69.251 106.282 1.00 29.66 135 VAL D CA 1
ATOM 5716 C C . VAL D 1 135 ? 27.955 69.909 106.115 1.00 30.49 135 VAL D C 1
ATOM 5717 O O . VAL D 1 135 ? 27.364 69.848 105.031 1.00 30.05 135 VAL D O 1
ATOM 5721 N N . SER D 1 136 ? 27.441 70.510 107.185 1.00 30.95 136 SER D N 1
ATOM 5722 C CA . SER D 1 136 ? 26.129 71.139 107.129 1.00 31.73 136 SER D CA 1
ATOM 5723 C C . SER D 1 136 ? 26.097 72.632 107.444 1.00 33.22 136 SER D C 1
ATOM 5724 O O . SER D 1 136 ? 26.001 73.027 108.609 1.00 33.44 136 SER D O 1
ATOM 5727 N N . PRO D 1 137 ? 26.174 73.487 106.408 1.00 34.29 137 PRO D N 1
ATOM 5728 C CA . PRO D 1 137 ? 26.136 74.942 106.608 1.00 33.68 137 PRO D CA 1
ATOM 5729 C C . PRO D 1 137 ? 24.701 75.398 106.880 1.00 35.52 137 PRO D C 1
ATOM 5730 O O . PRO D 1 137 ? 23.746 74.787 106.390 1.00 34.48 137 PRO D O 1
ATOM 5734 N N . PHE D 1 138 ? 24.549 76.468 107.656 1.00 35.52 138 PHE D N 1
ATOM 5735 C CA . PHE D 1 138 ? 23.225 76.970 108.003 1.00 37.30 138 PHE D CA 1
ATOM 5736 C C . PHE D 1 138 ? 22.847 78.242 107.263 1.00 37.86 138 PHE D C 1
ATOM 5737 O O . PHE D 1 138 ? 23.283 79.331 107.630 1.00 40.92 138 PHE D O 1
ATOM 5745 N N . LEU D 1 139 ? 22.020 78.097 106.234 1.00 34.71 139 LEU D N 1
ATOM 5746 C CA . LEU D 1 139 ? 21.585 79.230 105.430 1.00 35.71 139 LEU D CA 1
ATOM 5747 C C . LEU D 1 139 ? 20.713 80.236 106.186 1.00 35.91 139 LEU D C 1
ATOM 5748 O O . LEU D 1 139 ? 21.026 81.430 106.234 1.00 34.63 139 LEU D O 1
ATOM 5753 N N . GLY D 1 140 ? 19.618 79.747 106.763 1.00 34.12 140 GLY D N 1
ATOM 5754 C CA . GLY D 1 140 ? 18.699 80.610 107.482 1.00 35.74 140 GLY D CA 1
ATOM 5755 C C . GLY D 1 140 ? 19.252 81.373 108.675 1.00 36.97 140 GLY D C 1
ATOM 5756 O O . GLY D 1 140 ? 18.761 82.460 108.996 1.00 37.62 140 GLY D O 1
ATOM 5757 N N . ARG D 1 141 ? 20.257 80.822 109.346 1.00 35.77 141 ARG D N 1
ATOM 5758 C CA . ARG D 1 141 ? 20.819 81.509 110.499 1.00 38.01 141 ARG D CA 1
ATOM 5759 C C . ARG D 1 141 ? 21.721 82.655 110.082 1.00 36.62 141 ARG D C 1
ATOM 5760 O O . ARG D 1 141 ? 21.963 83.575 110.862 1.00 37.10 141 ARG D O 1
ATOM 5768 N N . VAL D 1 142 ? 22.220 82.597 108.852 1.00 35.58 142 VAL D N 1
ATOM 5769 C CA . VAL D 1 142 ? 23.060 83.666 108.336 1.00 33.20 142 VAL D CA 1
ATOM 5770 C C . VAL D 1 142 ? 22.146 84.790 107.829 1.00 32.90 142 VAL D C 1
ATOM 5771 O O . VAL D 1 142 ? 22.437 85.971 108.034 1.00 33.23 142 VAL D O 1
ATOM 5775 N N . ASP D 1 143 ? 21.032 84.431 107.190 1.00 31.91 143 ASP D N 1
ATOM 5776 C CA . ASP D 1 143 ? 20.091 85.444 106.714 1.00 32.14 143 ASP D CA 1
ATOM 5777 C C . ASP D 1 143 ? 19.609 86.223 107.942 1.00 32.53 143 ASP D C 1
ATOM 5778 O O . ASP D 1 143 ? 19.323 87.416 107.865 1.00 32.12 143 ASP D O 1
ATOM 5783 N N . ASP D 1 144 ? 19.508 85.529 109.072 1.00 33.19 144 ASP D N 1
ATOM 5784 C CA . ASP D 1 144 ? 19.047 86.142 110.315 1.00 35.10 144 ASP D CA 1
ATOM 5785 C C . ASP D 1 144 ? 19.910 87.304 110.795 1.00 34.16 144 ASP D C 1
ATOM 5786 O O . ASP D 1 144 ? 19.412 88.209 111.454 1.00 36.41 144 ASP D O 1
ATOM 5791 N N . ILE D 1 145 ? 21.199 87.275 110.482 1.00 32.20 145 ILE D N 1
ATOM 5792 C CA . ILE D 1 145 ? 22.083 88.350 110.892 1.00 33.13 145 ILE D CA 1
ATOM 5793 C C . ILE D 1 145 ? 22.417 89.244 109.696 1.00 33.10 145 ILE D C 1
ATOM 5794 O O . ILE D 1 145 ? 23.497 89.831 109.616 1.00 34.21 145 ILE D O 1
ATOM 5799 N N . SER D 1 146 ? 21.467 89.324 108.770 1.00 32.39 146 SER D N 1
ATOM 5800 C CA . SER D 1 146 ? 21.566 90.137 107.557 1.00 30.77 146 SER D CA 1
ATOM 5801 C C . SER D 1 146 ? 22.713 89.874 106.588 1.00 29.42 146 SER D C 1
ATOM 5802 O O . SER D 1 146 ? 23.209 90.790 105.935 1.00 30.57 146 SER D O 1
ATOM 5805 N N . TRP D 1 147 ? 23.149 88.627 106.505 1.00 30.32 147 TRP D N 1
ATOM 5806 C CA . TRP D 1 147 ? 24.179 88.248 105.548 1.00 30.27 147 TRP D CA 1
ATOM 5807 C C . TRP D 1 147 ? 23.493 87.248 104.634 1.00 30.38 147 TRP D C 1
ATOM 5808 O O . TRP D 1 147 ? 22.440 86.705 104.980 1.00 28.45 147 TRP D O 1
ATOM 5819 N N . ASP D 1 148 ? 24.075 87.004 103.469 1.00 30.42 148 ASP D N 1
ATOM 5820 C CA . ASP D 1 148 ? 23.467 86.096 102.510 1.00 32.47 148 ASP D CA 1
ATOM 5821 C C . ASP D 1 148 ? 23.840 84.634 102.753 1.00 31.06 148 ASP D C 1
ATOM 5822 O O . ASP D 1 148 ? 24.967 84.221 102.492 1.00 29.82 148 ASP D O 1
ATOM 5827 N N . GLY D 1 149 ? 22.880 83.857 103.252 1.00 30.85 149 GLY D N 1
ATOM 5828 C CA . GLY D 1 149 ? 23.126 82.449 103.520 1.00 29.43 149 GLY D CA 1
ATOM 5829 C C . GLY D 1 149 ? 23.449 81.686 102.252 1.00 30.41 149 GLY D C 1
ATOM 5830 O O . GLY D 1 149 ? 24.290 80.781 102.249 1.00 28.37 149 GLY D O 1
ATOM 5831 N N . GLY D 1 150 ? 22.781 82.066 101.167 1.00 30.08 150 GLY D N 1
ATOM 5832 C CA . GLY D 1 150 ? 23.007 81.408 99.897 1.00 29.75 150 GLY D CA 1
ATOM 5833 C C . GLY D 1 150 ? 24.440 81.538 99.426 1.00 31.14 150 GLY D C 1
ATOM 5834 O O . GLY D 1 150 ? 24.971 80.634 98.769 1.00 30.91 150 GLY D O 1
ATOM 5835 N N . GLU D 1 151 ? 25.081 82.655 99.757 1.00 32.40 151 GLU D N 1
ATOM 5836 C CA . GLU D 1 151 ? 26.458 82.855 99.333 1.00 35.69 151 GLU D CA 1
ATOM 5837 C C . GLU D 1 151 ? 27.447 82.085 100.211 1.00 36.25 151 GLU D C 1
ATOM 5838 O O . GLU D 1 151 ? 28.554 81.763 99.776 1.00 37.41 151 GLU D O 1
ATOM 5844 N N . LEU D 1 152 ? 27.045 81.781 101.443 1.00 36.37 152 LEU D N 1
ATOM 5845 C CA . LEU D 1 152 ? 27.884 80.995 102.350 1.00 34.40 152 LEU D CA 1
ATOM 5846 C C . LEU D 1 152 ? 27.953 79.620 101.693 1.00 32.86 152 LEU D C 1
ATOM 5847 O O . LEU D 1 152 ? 29.031 79.048 101.503 1.00 32.29 152 LEU D O 1
ATOM 5852 N N . LEU D 1 153 ? 26.779 79.105 101.332 1.00 32.04 153 LEU D N 1
ATOM 5853 C CA . LEU D 1 153 ? 26.678 77.792 100.696 1.00 31.33 153 LEU D CA 1
ATOM 5854 C C . LEU D 1 153 ? 27.494 77.730 99.416 1.00 30.12 153 LEU D C 1
ATOM 5855 O O . LEU D 1 153 ? 28.208 76.763 99.172 1.00 31.26 153 LEU D O 1
ATOM 5860 N N . ARG D 1 154 ? 27.393 78.769 98.597 1.00 31.23 154 ARG D N 1
ATOM 5861 C CA . ARG D 1 154 ? 28.130 78.814 97.343 1.00 32.99 154 ARG D CA 1
ATOM 5862 C C . ARG D 1 154 ? 29.639 78.765 97.555 1.00 32.82 154 ARG D C 1
ATOM 5863 O O . ARG D 1 154 ? 30.355 78.068 96.838 1.00 32.60 154 ARG D O 1
ATOM 5871 N N . GLU D 1 155 ? 30.130 79.517 98.531 1.00 31.97 155 GLU D N 1
ATOM 5872 C CA . GLU D 1 155 ? 31.564 79.539 98.777 1.00 33.45 155 GLU D CA 1
ATOM 5873 C C . GLU D 1 155 ? 32.048 78.140 99.172 1.00 32.35 155 GLU D C 1
ATOM 5874 O O . GLU D 1 155 ? 33.108 77.693 98.731 1.00 31.78 155 GLU D O 1
ATOM 5880 N N . ILE D 1 156 ? 31.250 77.444 99.977 1.00 31.24 156 ILE D N 1
ATOM 5881 C CA . ILE D 1 156 ? 31.592 76.098 100.423 1.00 30.21 156 ILE D CA 1
ATOM 5882 C C . ILE D 1 156 ? 31.550 75.115 99.251 1.00 30.99 156 ILE D C 1
ATOM 5883 O O . ILE D 1 156 ? 32.492 74.347 99.041 1.00 29.99 156 ILE D O 1
ATOM 5888 N N . VAL D 1 157 ? 30.469 75.141 98.475 1.00 30.71 157 VAL D N 1
ATOM 5889 C CA . VAL D 1 157 ? 30.367 74.226 97.345 1.00 30.25 157 VAL D CA 1
ATOM 5890 C C . VAL D 1 157 ? 31.450 74.507 96.313 1.00 31.83 157 VAL D C 1
ATOM 5891 O O . VAL D 1 157 ? 32.035 73.581 95.754 1.00 32.28 157 VAL D O 1
ATOM 5895 N N . GLU D 1 158 ? 31.724 75.781 96.056 1.00 33.84 158 GLU D N 1
ATOM 5896 C CA . GLU D 1 158 ? 32.760 76.117 95.095 1.00 36.37 158 GLU D CA 1
ATOM 5897 C C . GLU D 1 158 ? 34.105 75.604 95.592 1.00 36.02 158 GLU D C 1
ATOM 5898 O O . GLU D 1 158 ? 34.877 75.035 94.825 1.00 36.59 158 GLU D O 1
ATOM 5904 N N . MET D 1 159 ? 34.384 75.797 96.877 1.00 36.11 159 MET D N 1
ATOM 5905 C CA . MET D 1 159 ? 35.648 75.329 97.438 1.00 37.10 159 MET D CA 1
ATOM 5906 C C . MET D 1 159 ? 35.780 73.830 97.251 1.00 34.35 159 MET D C 1
ATOM 5907 O O . MET D 1 159 ? 36.794 73.346 96.766 1.00 32.29 159 MET D O 1
ATOM 5912 N N . ILE D 1 160 ? 34.743 73.098 97.632 1.00 34.06 160 ILE D N 1
ATOM 5913 C CA . ILE D 1 160 ? 34.771 71.650 97.517 1.00 36.24 160 ILE D CA 1
ATOM 5914 C C . ILE D 1 160 ? 34.933 71.165 96.081 1.00 37.63 160 ILE D C 1
ATOM 5915 O O . ILE D 1 160 ? 35.650 70.192 95.838 1.00 37.51 160 ILE D O 1
ATOM 5920 N N . GLN D 1 161 ? 34.292 71.847 95.133 1.00 38.03 161 GLN D N 1
ATOM 5921 C CA . GLN D 1 161 ? 34.402 71.471 93.726 1.00 39.08 161 GLN D CA 1
ATOM 5922 C C . GLN D 1 161 ? 35.811 71.746 93.232 1.00 38.67 161 GLN D C 1
ATOM 5923 O O . GLN D 1 161 ? 36.433 70.899 92.597 1.00 39.40 161 GLN D O 1
ATOM 5929 N N . VAL D 1 162 ? 36.302 72.945 93.516 1.00 37.48 162 VAL D N 1
ATOM 5930 C CA . VAL D 1 162 ? 37.640 73.340 93.108 1.00 38.78 162 VAL D CA 1
ATOM 5931 C C . VAL D 1 162 ? 38.711 72.435 93.711 1.00 38.43 162 VAL D C 1
ATOM 5932 O O . VAL D 1 162 ? 39.696 72.106 93.052 1.00 39.19 162 VAL D O 1
ATOM 5936 N N . GLN D 1 163 ? 38.518 72.037 94.963 1.00 37.40 163 GLN D N 1
ATOM 5937 C CA . GLN D 1 163 ? 39.490 71.196 95.649 1.00 38.59 163 GLN D CA 1
ATOM 5938 C C . GLN D 1 163 ? 39.229 69.706 95.491 1.00 40.13 163 GLN D C 1
ATOM 5939 O O . GLN D 1 163 ? 40.019 68.881 95.946 1.00 41.34 163 GLN D O 1
ATOM 5945 N N . ASP D 1 164 ? 38.125 69.363 94.839 1.00 43.34 164 ASP D N 1
ATOM 5946 C CA . ASP D 1 164 ? 37.765 67.966 94.627 1.00 44.25 164 ASP D CA 1
ATOM 5947 C C . ASP D 1 164 ? 37.710 67.204 95.930 1.00 42.94 164 ASP D C 1
ATOM 5948 O O . ASP D 1 164 ? 38.264 66.117 96.027 1.00 45.25 164 ASP D O 1
ATOM 5953 N N . LEU D 1 165 ? 37.062 67.770 96.938 1.00 41.42 165 LEU D N 1
ATOM 5954 C CA . LEU D 1 165 ? 36.951 67.079 98.213 1.00 40.15 165 LEU D CA 1
ATOM 5955 C C . LEU D 1 165 ? 35.747 66.149 98.129 1.00 41.93 165 LEU D C 1
ATOM 5956 O O . LEU D 1 165 ? 34.693 66.522 97.604 1.00 44.15 165 LEU D O 1
ATOM 5961 N N . PRO D 1 166 ? 35.891 64.920 98.638 1.00 42.18 166 PRO D N 1
ATOM 5962 C CA . PRO D 1 166 ? 34.839 63.898 98.636 1.00 41.30 166 PRO D CA 1
ATOM 5963 C C . PRO D 1 166 ? 33.608 64.227 99.478 1.00 39.88 166 PRO D C 1
ATOM 5964 O O . PRO D 1 166 ? 32.490 63.857 99.122 1.00 41.64 166 PRO D O 1
ATOM 5968 N N . VAL D 1 167 ? 33.822 64.909 100.596 1.00 36.80 167 VAL D N 1
ATOM 5969 C CA . VAL D 1 167 ? 32.737 65.261 101.503 1.00 35.31 167 VAL D CA 1
ATOM 5970 C C . VAL D 1 167 ? 31.484 65.766 100.785 1.00 35.73 167 VAL D C 1
ATOM 5971 O O . VAL D 1 167 ? 31.572 66.443 99.756 1.00 36.83 167 VAL D O 1
ATOM 5975 N N . LYS D 1 168 ? 30.318 65.426 101.330 1.00 34.70 168 LYS D N 1
ATOM 5976 C CA . LYS D 1 168 ? 29.048 65.860 100.756 1.00 33.13 168 LYS D CA 1
ATOM 5977 C C . LYS D 1 168 ? 28.511 67.066 101.518 1.00 32.69 168 LYS D C 1
ATOM 5978 O O . LYS D 1 168 ? 28.764 67.212 102.716 1.00 34.44 168 LYS D O 1
ATOM 5984 N N . VAL D 1 169 ? 27.770 67.926 100.824 1.00 29.09 169 VAL D N 1
ATOM 5985 C CA . VAL D 1 169 ? 27.220 69.120 101.437 1.00 26.04 169 VAL D CA 1
ATOM 5986 C C . VAL D 1 169 ? 25.720 69.031 101.690 1.00 27.96 169 VAL D C 1
ATOM 5987 O O . VAL D 1 169 ? 24.937 68.652 100.815 1.00 27.95 169 VAL D O 1
ATOM 5991 N N . ILE D 1 170 ? 25.332 69.390 102.903 1.00 27.22 170 ILE D N 1
ATOM 5992 C CA . ILE D 1 170 ? 23.946 69.376 103.298 1.00 27.91 170 ILE D CA 1
ATOM 5993 C C . ILE D 1 170 ? 23.527 70.802 103.576 1.00 30.50 170 ILE D C 1
ATOM 5994 O O . ILE D 1 170 ? 23.982 71.413 104.542 1.00 32.44 170 ILE D O 1
ATOM 5999 N N . ALA D 1 171 ? 22.674 71.336 102.714 1.00 30.58 171 ALA D N 1
ATOM 6000 C CA . ALA D 1 171 ? 22.171 72.681 102.899 1.00 30.94 171 ALA D CA 1
ATOM 6001 C C . ALA D 1 171 ? 21.209 72.561 104.066 1.00 31.10 171 ALA D C 1
ATOM 6002 O O . ALA D 1 171 ? 20.170 71.897 103.958 1.00 29.69 171 ALA D O 1
ATOM 6004 N N . ALA D 1 172 ? 21.560 73.179 105.188 1.00 32.87 172 ALA D N 1
ATOM 6005 C CA . ALA D 1 172 ? 20.699 73.113 106.361 1.00 34.74 172 ALA D CA 1
ATOM 6006 C C . ALA D 1 172 ? 20.114 74.472 106.717 1.00 34.96 172 ALA D C 1
ATOM 6007 O O . ALA D 1 172 ? 20.463 75.494 106.120 1.00 36.15 172 ALA D O 1
ATOM 6009 N N . SER D 1 173 ? 19.216 74.468 107.694 1.00 34.62 173 SER D N 1
ATOM 6010 C CA . SER D 1 173 ? 18.543 75.680 108.140 1.00 35.51 173 SER D CA 1
ATOM 6011 C C . SER D 1 173 ? 17.776 76.300 106.965 1.00 35.85 173 SER D C 1
ATOM 6012 O O . SER D 1 173 ? 17.920 77.483 106.659 1.00 36.87 173 SER D O 1
ATOM 6015 N N . ILE D 1 174 ? 16.956 75.476 106.316 1.00 35.66 174 ILE D N 1
ATOM 6016 C CA . ILE D 1 174 ? 16.148 75.887 105.173 1.00 33.86 174 ILE D CA 1
ATOM 6017 C C . ILE D 1 174 ? 14.913 76.592 105.698 1.00 32.83 174 ILE D C 1
ATOM 6018 O O . ILE D 1 174 ? 14.179 76.023 106.491 1.00 34.81 174 ILE D O 1
ATOM 6023 N N . ARG D 1 175 ? 14.670 77.815 105.242 1.00 32.97 175 ARG D N 1
ATOM 6024 C CA . ARG D 1 175 ? 13.522 78.594 105.717 1.00 33.85 175 ARG D CA 1
ATOM 6025 C C . ARG D 1 175 ? 12.375 78.706 104.724 1.00 33.73 175 ARG D C 1
ATOM 6026 O O . ARG D 1 175 ? 11.220 78.852 105.113 1.00 34.14 175 ARG D O 1
ATOM 6034 N N . HIS D 1 176 ? 12.700 78.653 103.440 1.00 33.67 176 HIS D N 1
ATOM 6035 C CA . HIS D 1 176 ? 11.691 78.789 102.408 1.00 33.32 176 HIS D CA 1
ATOM 6036 C C . HIS D 1 176 ? 12.065 77.957 101.186 1.00 31.50 176 HIS D C 1
ATOM 6037 O O . HIS D 1 176 ? 13.173 77.433 101.104 1.00 29.59 176 HIS D O 1
ATOM 6044 N N . PRO D 1 177 ? 11.137 77.833 100.222 1.00 30.32 177 PRO D N 1
ATOM 6045 C CA . PRO D 1 177 ? 11.320 77.068 98.984 1.00 29.02 177 PRO D CA 1
ATOM 6046 C C . PRO D 1 177 ? 12.529 77.445 98.142 1.00 28.48 177 PRO D C 1
ATOM 6047 O O . PRO D 1 177 ? 13.187 76.575 97.572 1.00 28.89 177 PRO D O 1
ATOM 6051 N N . ARG D 1 178 ? 12.828 78.734 98.055 1.00 27.78 178 ARG D N 1
ATOM 6052 C CA . ARG D 1 178 ? 13.958 79.157 97.240 1.00 28.22 178 ARG D CA 1
ATOM 6053 C C . ARG D 1 178 ? 15.311 78.722 97.781 1.00 28.37 178 ARG D C 1
ATOM 6054 O O . ARG D 1 178 ? 16.280 78.618 97.023 1.00 29.77 178 ARG D O 1
ATOM 6062 N N . HIS D 1 179 ? 15.387 78.477 99.085 1.00 28.14 179 HIS D N 1
ATOM 6063 C CA . HIS D 1 179 ? 16.634 78.006 99.688 1.00 28.47 179 HIS D CA 1
ATOM 6064 C C . HIS D 1 179 ? 16.924 76.661 99.036 1.00 27.46 179 HIS D C 1
ATOM 6065 O O . HIS D 1 179 ? 18.064 76.340 98.699 1.00 28.74 179 HIS D O 1
ATOM 6072 N N . VAL D 1 180 ? 15.872 75.874 98.855 1.00 26.42 180 VAL D N 1
ATOM 6073 C CA . VAL D 1 180 ? 16.000 74.552 98.239 1.00 25.48 180 VAL D CA 1
ATOM 6074 C C . VAL D 1 180 ? 16.505 74.654 96.797 1.00 25.41 180 VAL D C 1
ATOM 6075 O O . VAL D 1 180 ? 17.514 74.037 96.438 1.00 24.65 180 VAL D O 1
ATOM 6079 N N . THR D 1 181 ? 15.816 75.451 95.983 1.00 24.75 181 THR D N 1
ATOM 6080 C CA . THR D 1 181 ? 16.194 75.646 94.587 1.00 26.33 181 THR D CA 1
ATOM 6081 C C . THR D 1 181 ? 17.650 76.078 94.430 1.00 27.04 181 THR D C 1
ATOM 6082 O O . THR D 1 181 ? 18.388 75.524 93.608 1.00 25.77 181 THR D O 1
ATOM 6086 N N . GLU D 1 182 ? 18.058 77.075 95.207 1.00 28.85 182 GLU D N 1
ATOM 6087 C CA . GLU D 1 182 ? 19.429 77.572 95.131 1.00 32.47 182 GLU D CA 1
ATOM 6088 C C . GLU D 1 182 ? 20.428 76.488 95.503 1.00 30.58 182 GLU D C 1
ATOM 6089 O O . GLU D 1 182 ? 21.427 76.299 94.817 1.00 30.58 182 GLU D O 1
ATOM 6095 N N . ALA D 1 183 ? 20.146 75.761 96.576 1.00 30.05 183 ALA D N 1
ATOM 6096 C CA . ALA D 1 183 ? 21.029 74.684 97.003 1.00 28.87 183 ALA D CA 1
ATOM 6097 C C . ALA D 1 183 ? 21.181 73.678 95.868 1.00 27.99 183 ALA D C 1
ATOM 6098 O O . ALA D 1 183 ? 22.281 73.196 95.584 1.00 30.18 183 ALA D O 1
ATOM 6100 N N . ALA D 1 184 ? 20.075 73.354 95.211 1.00 26.18 184 ALA D N 1
ATOM 6101 C CA . ALA D 1 184 ? 20.130 72.413 94.102 1.00 26.21 184 ALA D CA 1
ATOM 6102 C C . ALA D 1 184 ? 20.914 73.026 92.932 1.00 25.91 184 ALA D C 1
ATOM 6103 O O . ALA D 1 184 ? 21.771 72.375 92.336 1.00 23.21 184 ALA D O 1
ATOM 6105 N N . LEU D 1 185 ? 20.628 74.284 92.607 1.00 26.71 185 LEU D N 1
ATOM 6106 C CA . LEU D 1 185 ? 21.333 74.945 91.509 1.00 27.80 185 LEU D CA 1
ATOM 6107 C C . LEU D 1 185 ? 22.817 75.145 91.815 1.00 28.88 185 LEU D C 1
ATOM 6108 O O . LEU D 1 185 ? 23.650 75.100 90.914 1.00 28.55 185 LEU D O 1
ATOM 6113 N N . LEU D 1 186 ? 23.142 75.372 93.086 1.00 29.32 186 LEU D N 1
ATOM 6114 C CA . LEU D 1 186 ? 24.527 75.581 93.496 1.00 30.34 186 LEU D CA 1
ATOM 6115 C C . LEU D 1 186 ? 25.330 74.292 93.416 1.00 30.77 186 LEU D C 1
ATOM 6116 O O . LEU D 1 186 ? 26.547 74.316 93.241 1.00 31.02 186 LEU D O 1
ATOM 6121 N N . GLY D 1 187 ? 24.644 73.163 93.552 1.00 31.28 187 GLY D N 1
ATOM 6122 C CA . GLY D 1 187 ? 25.324 71.887 93.470 1.00 29.27 187 GLY D CA 1
ATOM 6123 C C . GLY D 1 187 ? 25.421 71.182 94.802 1.00 29.43 187 GLY D C 1
ATOM 6124 O O . GLY D 1 187 ? 26.201 70.254 94.946 1.00 31.42 187 GLY D O 1
ATOM 6125 N N . ALA D 1 188 ? 24.643 71.618 95.786 1.00 29.31 188 ALA D N 1
ATOM 6126 C CA . ALA D 1 188 ? 24.673 70.962 97.089 1.00 30.40 188 ALA D CA 1
ATOM 6127 C C . ALA D 1 188 ? 24.168 69.527 96.919 1.00 30.92 188 ALA D C 1
ATOM 6128 O O . ALA D 1 188 ? 23.283 69.264 96.096 1.00 30.52 188 ALA D O 1
ATOM 6130 N N . ASP D 1 189 ? 24.734 68.609 97.697 1.00 27.72 189 ASP D N 1
ATOM 6131 C CA . ASP D 1 189 ? 24.359 67.208 97.630 1.00 28.83 189 ASP D CA 1
ATOM 6132 C C . ASP D 1 189 ? 23.016 66.890 98.276 1.00 29.50 189 ASP D C 1
ATOM 6133 O O . ASP D 1 189 ? 22.266 66.046 97.782 1.00 29.53 189 ASP D O 1
ATOM 6138 N N . ILE D 1 190 ? 22.717 67.567 99.379 1.00 28.24 190 ILE D N 1
ATOM 6139 C CA . ILE D 1 190 ? 21.487 67.330 100.115 1.00 27.22 190 ILE D CA 1
ATOM 6140 C C . ILE D 1 190 ? 20.951 68.620 100.725 1.00 27.63 190 ILE D C 1
ATOM 6141 O O . ILE D 1 190 ? 21.709 69.544 101.008 1.00 26.79 190 ILE D O 1
ATOM 6146 N N . ALA D 1 191 ? 19.638 68.664 100.918 1.00 25.53 191 ALA D N 1
ATOM 6147 C CA . ALA D 1 191 ? 18.982 69.790 101.560 1.00 27.17 191 ALA D CA 1
ATOM 6148 C C . ALA D 1 191 ? 18.048 69.171 102.602 1.00 27.39 191 ALA D C 1
ATOM 6149 O O . ALA D 1 191 ? 17.275 68.267 102.288 1.00 27.67 191 ALA D O 1
ATOM 6151 N N . THR D 1 192 ? 18.140 69.626 103.846 1.00 29.28 192 THR D N 1
ATOM 6152 C CA . THR D 1 192 ? 17.273 69.098 104.896 1.00 29.73 192 THR D CA 1
ATOM 6153 C C . THR D 1 192 ? 16.386 70.239 105.361 1.00 28.64 192 THR D C 1
ATOM 6154 O O . THR D 1 192 ? 16.863 71.342 105.581 1.00 29.08 192 THR D O 1
ATOM 6158 N N . MET D 1 193 ? 15.095 69.979 105.512 1.00 28.64 193 MET D N 1
ATOM 6159 C CA . MET D 1 193 ? 14.170 71.042 105.885 1.00 31.00 193 MET D CA 1
ATOM 6160 C C . MET D 1 193 ? 13.025 70.556 106.752 1.00 33.20 193 MET D C 1
ATOM 6161 O O . MET D 1 193 ? 12.744 69.362 106.819 1.00 34.89 193 MET D O 1
ATOM 6166 N N . PRO D 1 194 ? 12.339 71.488 107.428 1.00 34.03 194 PRO D N 1
ATOM 6167 C CA . PRO D 1 194 ? 11.216 71.075 108.266 1.00 34.84 194 PRO D CA 1
ATOM 6168 C C . PRO D 1 194 ? 10.058 70.656 107.366 1.00 35.95 194 PRO D C 1
ATOM 6169 O O . PRO D 1 194 ? 9.998 71.034 106.198 1.00 36.76 194 PRO D O 1
ATOM 6173 N N . HIS D 1 195 ? 9.150 69.865 107.922 1.00 36.45 195 HIS D N 1
ATOM 6174 C CA . HIS D 1 195 ? 7.990 69.369 107.205 1.00 34.45 195 HIS D CA 1
ATOM 6175 C C . HIS D 1 195 ? 7.195 70.471 106.511 1.00 34.09 195 HIS D C 1
ATOM 6176 O O . HIS D 1 195 ? 6.708 70.287 105.399 1.00 34.35 195 HIS D O 1
ATOM 6183 N N . ALA D 1 196 ? 7.069 71.620 107.160 1.00 34.07 196 ALA D N 1
ATOM 6184 C CA . ALA D 1 196 ? 6.304 72.724 106.590 1.00 34.38 196 ALA D CA 1
ATOM 6185 C C . ALA D 1 196 ? 6.866 73.226 105.261 1.00 34.95 196 ALA D C 1
ATOM 6186 O O . ALA D 1 196 ? 6.112 73.646 104.387 1.00 35.05 196 ALA D O 1
ATOM 6188 N N . VAL D 1 197 ? 8.186 73.191 105.110 1.00 34.14 197 VAL D N 1
ATOM 6189 C CA . VAL D 1 197 ? 8.798 73.646 103.874 1.00 34.58 197 VAL D CA 1
ATOM 6190 C C . VAL D 1 197 ? 8.607 72.596 102.778 1.00 34.78 197 VAL D C 1
ATOM 6191 O O . VAL D 1 197 ? 8.305 72.930 101.637 1.00 34.38 197 VAL D O 1
ATOM 6195 N N . PHE D 1 198 ? 8.772 71.327 103.140 1.00 36.70 198 PHE D N 1
ATOM 6196 C CA . PHE D 1 198 ? 8.603 70.215 102.208 1.00 35.27 198 PHE D CA 1
ATOM 6197 C C . PHE D 1 198 ? 7.206 70.306 101.603 1.00 35.50 198 PHE D C 1
ATOM 6198 O O . PHE D 1 198 ? 7.027 70.144 100.398 1.00 36.46 198 PHE D O 1
ATOM 6206 N N . LYS D 1 199 ? 6.223 70.577 102.458 1.00 35.67 199 LYS D N 1
ATOM 6207 C CA . LYS D 1 199 ? 4.826 70.685 102.050 1.00 36.74 199 LYS D CA 1
ATOM 6208 C C . LYS D 1 199 ? 4.543 71.832 101.089 1.00 37.45 199 LYS D C 1
ATOM 6209 O O . LYS D 1 199 ? 3.527 71.817 100.396 1.00 38.05 199 LYS D O 1
ATOM 6215 N N . GLN D 1 200 ? 5.419 72.833 101.063 1.00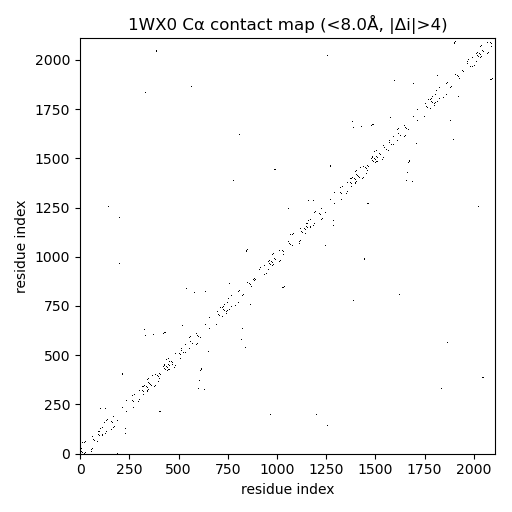 36.45 200 GLN D N 1
ATOM 6216 C CA . GLN D 1 200 ? 5.235 73.977 100.177 1.00 36.74 200 GLN D CA 1
ATOM 6217 C C . GLN D 1 200 ? 5.861 73.762 98.811 1.00 35.58 200 GLN D C 1
ATOM 6218 O O . GLN D 1 200 ? 5.408 74.339 97.823 1.00 33.92 200 GLN D O 1
ATOM 6224 N N . LEU D 1 201 ? 6.903 72.935 98.761 1.00 34.67 201 LEU D N 1
ATOM 6225 C CA . LEU D 1 201 ? 7.625 72.662 97.519 1.00 35.63 201 LEU D CA 1
ATOM 6226 C C . LEU D 1 201 ? 6.753 72.298 96.324 1.00 36.90 201 LEU D C 1
ATOM 6227 O O . LEU D 1 201 ? 7.049 72.698 95.201 1.00 36.29 201 LEU D O 1
ATOM 6232 N N . LEU D 1 202 ? 5.685 71.544 96.569 1.00 38.08 202 LEU D N 1
ATOM 6233 C CA . LEU D 1 202 ? 4.786 71.107 95.507 1.00 40.68 202 LEU D CA 1
ATOM 6234 C C . LEU D 1 202 ? 3.758 72.143 95.101 1.00 41.81 202 LEU D C 1
ATOM 6235 O O . LEU D 1 202 ? 3.176 72.057 94.020 1.00 42.82 202 LEU D O 1
ATOM 6240 N N . LYS D 1 203 ? 3.533 73.122 95.963 1.00 42.18 203 LYS D N 1
ATOM 6241 C CA . LYS D 1 203 ? 2.534 74.135 95.686 1.00 43.68 203 LYS D CA 1
ATOM 6242 C C . LYS D 1 203 ? 2.850 75.146 94.596 1.00 44.25 203 LYS D C 1
ATOM 6243 O O . LYS D 1 203 ? 3.952 75.707 94.519 1.00 46.14 203 LYS D O 1
ATOM 6249 N N . HIS D 1 204 ? 1.856 75.356 93.745 1.00 41.99 204 HIS D N 1
ATOM 6250 C CA . HIS D 1 204 ? 1.925 76.335 92.684 1.00 40.76 204 HIS D CA 1
ATOM 6251 C C . HIS D 1 204 ? 0.547 76.529 92.079 1.00 40.98 204 HIS D C 1
ATOM 6252 O O . HIS D 1 204 ? -0.136 75.583 91.711 1.00 43.00 204 HIS D O 1
ATOM 6259 N N . PRO D 1 205 ? 0.116 77.793 91.977 1.00 41.72 205 PRO D N 1
ATOM 6260 C CA . PRO D 1 205 ? -1.177 78.227 91.444 1.00 41.04 205 PRO D CA 1
ATOM 6261 C C . PRO D 1 205 ? -1.522 77.656 90.074 1.00 41.16 205 PRO D C 1
ATOM 6262 O O . PRO D 1 205 ? -2.667 77.270 89.831 1.00 41.07 205 PRO D O 1
ATOM 6266 N N . LEU D 1 206 ? -0.545 77.614 89.173 1.00 40.34 206 LEU D N 1
ATOM 6267 C CA . LEU D 1 206 ? -0.812 77.101 87.837 1.00 42.33 206 LEU D CA 1
ATOM 6268 C C . LEU D 1 206 ? -1.110 75.609 87.807 1.00 42.51 206 LEU D C 1
ATOM 6269 O O . LEU D 1 206 ? -1.827 75.139 86.928 1.00 42.57 206 LEU D O 1
ATOM 6274 N N . THR D 1 207 ? -0.569 74.860 88.758 1.00 43.48 207 THR D N 1
ATOM 6275 C CA . THR D 1 207 ? -0.835 73.429 88.796 1.00 45.56 207 THR D CA 1
ATOM 6276 C C . THR D 1 207 ? -2.295 73.221 89.186 1.00 47.56 207 THR D C 1
ATOM 6277 O O . THR D 1 207 ? -3.008 72.432 88.568 1.00 47.37 207 THR D O 1
ATOM 6281 N N . ASP D 1 208 ? -2.737 73.950 90.206 1.00 49.95 208 ASP D N 1
ATOM 6282 C CA . ASP D 1 208 ? -4.113 73.856 90.672 1.00 51.71 208 ASP D CA 1
ATOM 6283 C C . ASP D 1 208 ? -5.068 74.212 89.540 1.00 51.68 208 ASP D C 1
ATOM 6284 O O . ASP D 1 208 ? -6.121 73.590 89.379 1.00 52.39 208 ASP D O 1
ATOM 6289 N N . ILE D 1 209 ? -4.700 75.219 88.758 1.00 50.51 209 ILE D N 1
ATOM 6290 C CA . ILE D 1 209 ? -5.540 75.650 87.649 1.00 51.33 209 ILE D CA 1
ATOM 6291 C C . ILE D 1 209 ? -5.530 74.630 86.515 1.00 52.33 209 ILE D C 1
ATOM 6292 O O . ILE D 1 209 ? -6.576 74.318 85.945 1.00 52.68 209 ILE D O 1
ATOM 6297 N N . GLY D 1 210 ? -4.345 74.110 86.203 1.00 53.51 210 GLY D N 1
ATOM 6298 C CA . GLY D 1 210 ? -4.208 73.131 85.138 1.00 54.41 210 GLY D CA 1
ATOM 6299 C C . GLY D 1 210 ? -5.083 71.900 85.298 1.00 56.52 210 GLY D C 1
ATOM 6300 O O . GLY D 1 210 ? -5.377 71.218 84.316 1.00 56.83 210 GLY D O 1
ATOM 6301 N N . LEU D 1 211 ? -5.494 71.604 86.527 1.00 57.06 211 LEU D N 1
ATOM 6302 C CA . LEU D 1 211 ? -6.346 70.449 86.777 1.00 59.84 211 LEU D CA 1
ATOM 6303 C C . LEU D 1 211 ? -7.816 70.862 86.883 1.00 61.61 211 LEU D C 1
ATOM 6304 O O . LEU D 1 211 ? -8.511 70.302 87.758 1.00 62.50 211 LEU D O 1
ATOM 6309 N N . MET E 1 1 ? 42.013 71.359 99.893 1.00 36.88 1 MET E N 1
ATOM 6310 C CA . MET E 1 1 ? 43.382 71.920 100.097 1.00 37.25 1 MET E CA 1
ATOM 6311 C C . MET E 1 1 ? 44.034 71.378 101.373 1.00 37.75 1 MET E C 1
ATOM 6312 O O . MET E 1 1 ? 43.484 71.502 102.472 1.00 36.69 1 MET E O 1
ATOM 6317 N N . GLU E 1 2 ? 45.206 70.771 101.213 1.00 38.37 2 GLU E N 1
ATOM 6318 C CA . GLU E 1 2 ? 45.942 70.207 102.339 1.00 39.08 2 GLU E CA 1
ATOM 6319 C C . GLU E 1 2 ? 46.545 71.329 103.174 1.00 39.16 2 GLU E C 1
ATOM 6320 O O . GLU E 1 2 ? 47.118 72.277 102.634 1.00 37.17 2 GLU E O 1
ATOM 6326 N N . LEU E 1 3 ? 46.404 71.221 104.491 1.00 38.53 3 LEU E N 1
ATOM 6327 C CA . LEU E 1 3 ? 46.914 72.237 105.401 1.00 40.03 3 LEU E CA 1
ATOM 6328 C C . LEU E 1 3 ? 48.264 71.854 105.994 1.00 40.67 3 LEU E C 1
ATOM 6329 O O . LEU E 1 3 ? 48.496 70.698 106.359 1.00 41.28 3 LEU E O 1
ATOM 6334 N N . TYR E 1 4 ? 49.151 72.839 106.081 1.00 40.52 4 TYR E N 1
ATOM 6335 C CA . TYR E 1 4 ? 50.485 72.638 106.625 1.00 39.70 4 TYR E CA 1
ATOM 6336 C C . TYR E 1 4 ? 50.774 73.605 107.758 1.00 42.06 4 TYR E C 1
ATOM 6337 O O . TYR E 1 4 ? 50.141 74.655 107.875 1.00 41.62 4 TYR E O 1
ATOM 6346 N N . LEU E 1 5 ? 51.739 73.239 108.594 1.00 44.03 5 LEU E N 1
ATOM 6347 C CA . LEU E 1 5 ? 52.150 74.078 109.707 1.00 45.60 5 LEU E CA 1
ATOM 6348 C C . LEU E 1 5 ? 53.540 74.611 109.406 1.00 47.85 5 LEU E C 1
ATOM 6349 O O . LEU E 1 5 ? 54.400 73.884 108.902 1.00 48.84 5 LEU E O 1
ATOM 6354 N N . ASP E 1 6 ? 53.749 75.888 109.697 1.00 50.98 6 ASP E N 1
ATOM 6355 C CA . ASP E 1 6 ? 55.044 76.527 109.487 1.00 54.10 6 ASP E CA 1
ATOM 6356 C C . ASP E 1 6 ? 55.670 76.627 110.881 1.00 54.29 6 ASP E C 1
ATOM 6357 O O . ASP E 1 6 ? 55.473 77.624 111.581 1.00 54.55 6 ASP E O 1
ATOM 6362 N N . THR E 1 7 ? 56.404 75.590 111.286 1.00 54.48 7 THR E N 1
ATOM 6363 C CA . THR E 1 7 ? 57.028 75.556 112.612 1.00 54.98 7 THR E CA 1
ATOM 6364 C C . THR E 1 7 ? 57.925 74.334 112.796 1.00 55.34 7 THR E C 1
ATOM 6365 O O . THR E 1 7 ? 57.964 73.444 111.948 1.00 55.45 7 THR E O 1
ATOM 6369 N N . ALA E 1 8 ? 58.640 74.301 113.917 1.00 55.78 8 ALA E N 1
ATOM 6370 C CA . ALA E 1 8 ? 59.518 73.183 114.253 1.00 55.39 8 ALA E CA 1
ATOM 6371 C C . ALA E 1 8 ? 59.069 72.640 115.603 1.00 55.36 8 ALA E C 1
ATOM 6372 O O . ALA E 1 8 ? 59.558 71.613 116.075 1.00 57.29 8 ALA E O 1
ATOM 6374 N N . SER E 1 9 ? 58.129 73.350 116.216 1.00 55.32 9 SER E N 1
ATOM 6375 C CA . SER E 1 9 ? 57.579 72.976 117.512 1.00 54.90 9 SER E CA 1
ATOM 6376 C C . SER E 1 9 ? 56.823 71.661 117.448 1.00 55.12 9 SER E C 1
ATOM 6377 O O . SER E 1 9 ? 55.741 71.592 116.859 1.00 55.13 9 SER E O 1
ATOM 6380 N N . LEU E 1 10 ? 57.387 70.622 118.057 1.00 55.05 10 LEU E N 1
ATOM 6381 C CA . LEU E 1 10 ? 56.740 69.319 118.065 1.00 55.50 10 LEU E CA 1
ATOM 6382 C C . LEU E 1 10 ? 55.435 69.385 118.844 1.00 55.84 10 LEU E C 1
ATOM 6383 O O . LEU E 1 10 ? 54.513 68.615 118.585 1.00 56.20 10 LEU E O 1
ATOM 6388 N N . GLU E 1 11 ? 55.358 70.309 119.796 1.00 56.07 11 GLU E N 1
ATOM 6389 C CA . GLU E 1 11 ? 54.157 70.455 120.609 1.00 57.60 11 GLU E CA 1
ATOM 6390 C C . GLU E 1 11 ? 52.982 70.914 119.756 1.00 56.12 11 GLU E C 1
ATOM 6391 O O . GLU E 1 11 ? 51.903 70.323 119.800 1.00 54.75 11 GLU E O 1
ATOM 6397 N N . GLU E 1 12 ? 53.203 71.975 118.985 1.00 55.27 12 GLU E N 1
ATOM 6398 C CA . GLU E 1 12 ? 52.174 72.527 118.109 1.00 53.85 12 GLU E CA 1
ATOM 6399 C C . GLU E 1 12 ? 51.763 71.504 117.057 1.00 51.90 12 GLU E C 1
ATOM 6400 O O . GLU E 1 12 ? 50.575 71.269 116.835 1.00 49.93 12 GLU E O 1
ATOM 6406 N N . ILE E 1 13 ? 52.757 70.895 116.418 1.00 50.26 13 ILE E N 1
ATOM 6407 C CA . ILE E 1 13 ? 52.506 69.885 115.404 1.00 50.44 13 ILE E CA 1
ATOM 6408 C C . ILE E 1 13 ? 51.617 68.787 115.983 1.00 52.72 13 ILE E C 1
ATOM 6409 O O . ILE E 1 13 ? 50.685 68.310 115.328 1.00 52.11 13 ILE E O 1
ATOM 6414 N N . ARG E 1 14 ? 51.910 68.404 117.222 1.00 53.15 14 ARG E N 1
ATOM 6415 C CA . ARG E 1 14 ? 51.169 67.356 117.914 1.00 55.38 14 ARG E CA 1
ATOM 6416 C C . ARG E 1 14 ? 49.706 67.718 118.169 1.00 55.58 14 ARG E C 1
ATOM 6417 O O . ARG E 1 14 ? 48.835 66.849 118.147 1.00 56.53 14 ARG E O 1
ATOM 6425 N N . GLU E 1 15 ? 49.433 68.994 118.415 1.00 55.16 15 GLU E N 1
ATOM 6426 C CA . GLU E 1 15 ? 48.064 69.419 118.671 1.00 53.98 15 GLU E CA 1
ATOM 6427 C C . GLU E 1 15 ? 47.216 69.438 117.397 1.00 53.46 15 GLU E C 1
ATOM 6428 O O . GLU E 1 15 ? 46.162 68.801 117.337 1.00 53.86 15 GLU E O 1
ATOM 6434 N N . ILE E 1 16 ? 47.670 70.165 116.381 1.00 50.39 16 ILE E N 1
ATOM 6435 C CA . ILE E 1 16 ? 46.922 70.250 115.131 1.00 50.18 16 ILE E CA 1
ATOM 6436 C C . ILE E 1 16 ? 46.742 68.869 114.494 1.00 50.33 16 ILE E C 1
ATOM 6437 O O . ILE E 1 16 ? 45.674 68.557 113.956 1.00 49.14 16 ILE E O 1
ATOM 6442 N N . ALA E 1 17 ? 47.781 68.042 114.564 1.00 48.57 17 ALA E N 1
ATOM 6443 C CA . ALA E 1 17 ? 47.718 66.698 114.000 1.00 48.94 17 ALA E CA 1
ATOM 6444 C C . ALA E 1 17 ? 46.675 65.859 114.735 1.00 48.77 17 ALA E C 1
ATOM 6445 O O . ALA E 1 17 ? 46.226 64.825 114.235 1.00 49.19 17 ALA E O 1
ATOM 6447 N N . ALA E 1 18 ? 46.294 66.309 115.925 1.00 48.05 18 ALA E N 1
ATOM 6448 C CA . ALA E 1 18 ? 45.295 65.607 116.724 1.00 49.12 18 ALA E CA 1
ATOM 6449 C C . ALA E 1 18 ? 43.922 65.890 116.126 1.00 48.68 18 ALA E C 1
ATOM 6450 O O . ALA E 1 18 ? 43.012 65.059 116.193 1.00 47.99 18 ALA E O 1
ATOM 6452 N N . TRP E 1 19 ? 43.784 67.077 115.545 1.00 48.16 19 TRP E N 1
ATOM 6453 C CA . TRP E 1 19 ? 42.539 67.487 114.912 1.00 47.96 19 TRP E CA 1
ATOM 6454 C C . TRP E 1 19 ? 42.290 66.596 113.705 1.00 46.64 19 TRP E C 1
ATOM 6455 O O . TRP E 1 19 ? 41.150 66.409 113.281 1.00 48.21 19 TRP E O 1
ATOM 6466 N N . GLY E 1 20 ? 43.374 66.058 113.155 1.00 44.34 20 GLY E N 1
ATOM 6467 C CA . GLY E 1 20 ? 43.275 65.188 112.001 1.00 43.21 20 GLY E CA 1
ATOM 6468 C C . GLY E 1 20 ? 43.306 65.954 110.695 1.00 43.09 20 GLY E C 1
ATOM 6469 O O . GLY E 1 20 ? 42.883 65.437 109.659 1.00 43.23 20 GLY E O 1
ATOM 6470 N N . VAL E 1 21 ? 43.829 67.176 110.729 1.00 41.66 21 VAL E N 1
ATOM 6471 C CA . VAL E 1 21 ? 43.874 68.001 109.527 1.00 41.71 21 VAL E CA 1
ATOM 6472 C C . VAL E 1 21 ? 45.266 68.403 109.045 1.00 42.70 21 VAL E C 1
ATOM 6473 O O . VAL E 1 21 ? 45.387 69.193 108.111 1.00 42.85 21 VAL E O 1
ATOM 6477 N N . LEU E 1 22 ? 46.313 67.871 109.671 1.00 42.52 22 LEU E N 1
ATOM 6478 C CA . LEU E 1 22 ? 47.679 68.208 109.274 1.00 42.39 22 LEU E CA 1
ATOM 6479 C C . LEU E 1 22 ? 48.190 67.236 108.214 1.00 42.59 22 LEU E C 1
ATOM 6480 O O . LEU E 1 22 ? 48.125 66.022 108.398 1.00 43.23 22 LEU E O 1
ATOM 6485 N N . SER E 1 23 ? 48.705 67.770 107.111 1.00 42.63 23 SER E N 1
ATOM 6486 C CA . SER E 1 23 ? 49.208 66.928 106.023 1.00 42.79 23 SER E CA 1
ATOM 6487 C C . SER E 1 23 ? 50.702 67.105 105.792 1.00 40.95 23 SER E C 1
ATOM 6488 O O . SER E 1 23 ? 51.302 66.393 104.986 1.00 41.41 23 SER E O 1
ATOM 6491 N N . GLY E 1 24 ? 51.298 68.061 106.493 1.00 39.30 24 GLY E N 1
ATOM 6492 C CA . GLY E 1 24 ? 52.717 68.306 106.326 1.00 38.14 24 GLY E CA 1
ATOM 6493 C C . GLY E 1 24 ? 53.210 69.470 107.161 1.00 37.36 24 GLY E C 1
ATOM 6494 O O . GLY E 1 24 ? 52.422 70.155 107.814 1.00 35.95 24 GLY E O 1
ATOM 6495 N N . VAL E 1 25 ? 54.521 69.696 107.137 1.00 37.68 25 VAL E N 1
ATOM 6496 C CA . VAL E 1 25 ? 55.117 70.780 107.905 1.00 38.59 25 VAL E CA 1
ATOM 6497 C C . VAL E 1 25 ? 56.195 71.517 107.108 1.00 38.98 25 VAL E C 1
ATOM 6498 O O . VAL E 1 25 ? 56.862 70.933 106.254 1.00 39.44 25 VAL E O 1
ATOM 6502 N N . THR E 1 26 ? 56.350 72.808 107.385 1.00 39.66 26 THR E N 1
ATOM 6503 C CA . THR E 1 26 ? 57.364 73.616 106.720 1.00 42.82 26 THR E CA 1
ATOM 6504 C C . THR E 1 26 ? 58.275 74.241 107.778 1.00 43.20 26 THR E C 1
ATOM 6505 O O . THR E 1 26 ? 57.804 74.888 108.719 1.00 42.00 26 THR E O 1
ATOM 6509 N N . THR E 1 27 ? 59.580 74.040 107.622 1.00 44.88 27 THR E N 1
ATOM 6510 C CA . THR E 1 27 ? 60.545 74.575 108.577 1.00 47.01 27 THR E CA 1
ATOM 6511 C C . THR E 1 27 ? 61.621 75.429 107.925 1.00 48.69 27 THR E C 1
ATOM 6512 O O . THR E 1 27 ? 61.712 75.512 106.704 1.00 48.40 27 THR E O 1
ATOM 6516 N N . ASN E 1 28 ? 62.427 76.069 108.766 1.00 50.92 28 ASN E N 1
ATOM 6517 C CA . ASN E 1 28 ? 63.532 76.913 108.330 1.00 52.80 28 ASN E CA 1
ATOM 6518 C C . ASN E 1 28 ? 64.482 77.061 109.518 1.00 53.41 28 ASN E C 1
ATOM 6519 O O . ASN E 1 28 ? 64.089 76.825 110.663 1.00 52.48 28 ASN E O 1
ATOM 6524 N N . PRO E 1 29 ? 65.740 77.460 109.261 1.00 54.39 29 PRO E N 1
ATOM 6525 C CA . PRO E 1 29 ? 66.758 77.638 110.304 1.00 53.96 29 PRO E CA 1
ATOM 6526 C C . PRO E 1 29 ? 66.252 78.361 111.549 1.00 53.53 29 PRO E C 1
ATOM 6527 O O . PRO E 1 29 ? 66.461 77.904 112.669 1.00 52.42 29 PRO E O 1
ATOM 6531 N N . THR E 1 30 ? 65.587 79.490 111.342 1.00 53.77 30 THR E N 1
ATOM 6532 C CA . THR E 1 30 ? 65.051 80.285 112.441 1.00 55.25 30 THR E CA 1
ATOM 6533 C C . THR E 1 30 ? 64.104 79.473 113.316 1.00 56.36 30 THR E C 1
ATOM 6534 O O . THR E 1 30 ? 64.302 79.358 114.526 1.00 55.80 30 THR E O 1
ATOM 6538 N N . LEU E 1 31 ? 63.070 78.915 112.691 1.00 58.49 31 LEU E N 1
ATOM 6539 C CA . LEU E 1 31 ? 62.068 78.120 113.395 1.00 59.37 31 LEU E CA 1
ATOM 6540 C C . LEU E 1 31 ? 62.666 77.005 114.245 1.00 59.59 31 LEU E C 1
ATOM 6541 O O . LEU E 1 31 ? 62.258 76.810 115.391 1.00 59.26 31 LEU E O 1
ATOM 6546 N N . VAL E 1 32 ? 63.620 76.266 113.686 1.00 60.07 32 VAL E N 1
ATOM 6547 C CA . VAL E 1 32 ? 64.255 75.184 114.431 1.00 62.17 32 VAL E CA 1
ATOM 6548 C C . VAL E 1 32 ? 65.126 75.773 115.540 1.00 62.94 32 VAL E C 1
ATOM 6549 O O . VAL E 1 32 ? 65.350 75.142 116.575 1.00 62.17 32 VAL E O 1
ATOM 6553 N N . ALA E 1 33 ? 65.603 76.993 115.315 1.00 64.43 33 ALA E N 1
ATOM 6554 C CA . ALA E 1 33 ? 66.436 77.683 116.288 1.00 66.20 33 ALA E CA 1
ATOM 6555 C C . ALA E 1 33 ? 65.618 78.026 117.526 1.00 67.57 33 ALA E C 1
ATOM 6556 O O . ALA E 1 33 ? 66.140 78.046 118.639 1.00 68.16 33 ALA E O 1
ATOM 6558 N N . LYS E 1 34 ? 64.331 78.294 117.331 1.00 68.58 34 LYS E N 1
ATOM 6559 C CA . LYS E 1 34 ? 63.551 78.633 118.510 1.00 70.32 34 LYS E CA 1
ATOM 6560 C C . LYS E 1 34 ? 62.950 77.382 119.145 1.00 71.42 34 LYS E C 1
ATOM 6561 O O . LYS E 1 34 ? 62.666 77.333 120.335 1.00 70.92 34 LYS E O 1
ATOM 6567 N N . ALA E 1 35 ? 62.824 76.301 118.382 1.00 72.81 35 ALA E N 1
ATOM 6568 C CA . ALA E 1 35 ? 62.356 75.030 118.922 1.00 74.52 35 ALA E CA 1
ATOM 6569 C C . ALA E 1 35 ? 63.393 74.474 119.892 1.00 75.64 35 ALA E C 1
ATOM 6570 O O . ALA E 1 35 ? 63.052 73.949 120.954 1.00 75.16 35 ALA E O 1
ATOM 6572 N N . PHE E 1 36 ? 64.662 74.597 119.514 1.00 77.32 36 PHE E N 1
ATOM 6573 C CA . PHE E 1 36 ? 65.767 74.115 120.334 1.00 78.85 36 PHE E CA 1
ATOM 6574 C C . PHE E 1 36 ? 66.098 75.079 121.468 1.00 79.38 36 PHE E C 1
ATOM 6575 O O . PHE E 1 36 ? 66.731 74.697 122.453 1.00 79.80 36 PHE E O 1
ATOM 6583 N N . ALA E 1 37 ? 65.668 76.329 121.327 1.00 79.68 37 ALA E N 1
ATOM 6584 C CA . ALA E 1 37 ? 65.915 77.330 122.356 1.00 79.96 37 ALA E CA 1
ATOM 6585 C C . ALA E 1 37 ? 64.949 77.107 123.513 1.00 80.54 37 ALA E C 1
ATOM 6586 O O . ALA E 1 37 ? 65.359 77.002 124.669 1.00 80.39 37 ALA E O 1
ATOM 6588 N N . ALA E 1 38 ? 63.661 77.033 123.192 1.00 81.57 38 ALA E N 1
ATOM 6589 C CA . ALA E 1 38 ? 62.630 76.820 124.200 1.00 82.69 38 ALA E CA 1
ATOM 6590 C C . ALA E 1 38 ? 62.881 75.503 124.917 1.00 83.27 38 ALA E C 1
ATOM 6591 O O . ALA E 1 38 ? 62.573 75.352 126.101 1.00 83.67 38 ALA E O 1
ATOM 6593 N N . LYS E 1 39 ? 63.446 74.554 124.180 1.00 83.73 39 LYS E N 1
ATOM 6594 C CA . LYS E 1 39 ? 63.749 73.238 124.715 1.00 83.95 39 LYS E CA 1
ATOM 6595 C C . LYS E 1 39 ? 65.171 73.237 125.277 1.00 84.47 39 LYS E C 1
ATOM 6596 O O . LYS E 1 39 ? 65.931 74.186 125.071 1.00 84.55 39 LYS E O 1
ATOM 6602 N N . GLY E 1 40 ? 65.525 72.180 125.998 1.00 84.54 40 GLY E N 1
ATOM 6603 C CA . GLY E 1 40 ? 66.856 72.100 126.568 1.00 84.74 40 GLY E CA 1
ATOM 6604 C C . GLY E 1 40 ? 67.800 71.300 125.695 1.00 84.80 40 GLY E C 1
ATOM 6605 O O . GLY E 1 40 ? 68.008 70.108 125.931 1.00 85.03 40 GLY E O 1
ATOM 6606 N N . GLU E 1 41 ? 68.372 71.949 124.684 1.00 84.31 41 GLU E N 1
ATOM 6607 C CA . GLU E 1 41 ? 69.296 71.275 123.780 1.00 83.23 41 GLU E CA 1
ATOM 6608 C C . GLU E 1 41 ? 69.969 72.233 122.797 1.00 82.10 41 GLU E C 1
ATOM 6609 O O . GLU E 1 41 ? 69.456 73.318 122.513 1.00 81.64 41 GLU E O 1
ATOM 6615 N N . ALA E 1 42 ? 71.127 71.819 122.290 1.00 80.66 42 ALA E N 1
ATOM 6616 C CA . ALA E 1 42 ? 71.888 72.611 121.331 1.00 79.31 42 ALA E CA 1
ATOM 6617 C C . ALA E 1 42 ? 71.658 72.056 119.929 1.00 78.12 42 ALA E C 1
ATOM 6618 O O . ALA E 1 42 ? 71.277 70.896 119.767 1.00 78.04 42 ALA E O 1
ATOM 6620 N N . LEU E 1 43 ? 71.901 72.883 118.917 1.00 76.29 43 LEU E N 1
ATOM 6621 C CA . LEU E 1 43 ? 71.690 72.471 117.535 1.00 74.33 43 LEU E CA 1
ATOM 6622 C C . LEU E 1 43 ? 72.905 71.798 116.898 1.00 73.12 43 LEU E C 1
ATOM 6623 O O . LEU E 1 43 ? 73.834 72.467 116.444 1.00 72.78 43 LEU E O 1
ATOM 6628 N N . THR E 1 44 ? 72.885 70.468 116.858 1.00 71.61 44 THR E N 1
ATOM 6629 C CA . THR E 1 44 ? 73.975 69.702 116.263 1.00 69.81 44 THR E CA 1
ATOM 6630 C C . THR E 1 44 ? 73.438 68.826 115.135 1.00 68.99 44 THR E C 1
ATOM 6631 O O . THR E 1 44 ? 72.273 68.428 115.150 1.00 67.91 44 THR E O 1
ATOM 6635 N N . GLU E 1 45 ? 74.295 68.534 114.161 1.00 68.50 45 GLU E N 1
ATOM 6636 C CA . GLU E 1 45 ? 73.923 67.708 113.018 1.00 68.07 45 GLU E CA 1
ATOM 6637 C C . GLU E 1 45 ? 73.113 66.491 113.450 1.00 67.94 45 GLU E C 1
ATOM 6638 O O . GLU E 1 45 ? 72.189 66.071 112.752 1.00 68.06 45 GLU E O 1
ATOM 6644 N N . GLU E 1 46 ? 73.462 65.926 114.601 1.00 66.87 46 GLU E N 1
ATOM 6645 C CA . GLU E 1 46 ? 72.752 64.761 115.115 1.00 66.04 46 GLU E CA 1
ATOM 6646 C C . GLU E 1 46 ? 71.385 65.151 115.664 1.00 64.99 46 GLU E C 1
ATOM 6647 O O . GLU E 1 46 ? 70.383 64.491 115.384 1.00 64.02 46 GLU E O 1
ATOM 6653 N N . ALA E 1 47 ? 71.352 66.227 116.445 1.00 63.66 47 ALA E N 1
ATOM 6654 C CA . ALA E 1 47 ? 70.113 66.709 117.040 1.00 63.02 47 ALA E CA 1
ATOM 6655 C C . ALA E 1 47 ? 69.137 67.132 115.949 1.00 62.99 47 ALA E C 1
ATOM 6656 O O . ALA E 1 47 ? 67.968 66.739 115.954 1.00 62.64 47 ALA E O 1
ATOM 6658 N N . PHE E 1 48 ? 69.634 67.937 115.018 1.00 61.88 48 PHE E N 1
ATOM 6659 C CA . PHE E 1 48 ? 68.841 68.432 113.903 1.00 61.33 48 PHE E CA 1
ATOM 6660 C C . PHE E 1 48 ? 68.094 67.288 113.226 1.00 60.75 48 PHE E C 1
ATOM 6661 O O . PHE E 1 48 ? 66.875 67.163 113.355 1.00 59.60 48 PHE E O 1
ATOM 6669 N N . ALA E 1 49 ? 68.841 66.458 112.507 1.00 60.53 49 ALA E N 1
ATOM 6670 C CA . ALA E 1 49 ? 68.274 65.321 111.794 1.00 60.37 49 ALA E CA 1
ATOM 6671 C C . ALA E 1 49 ? 67.273 64.549 112.646 1.00 60.22 49 ALA E C 1
ATOM 6672 O O . ALA E 1 49 ? 66.121 64.372 112.254 1.00 60.83 49 ALA E O 1
ATOM 6674 N N . ALA E 1 50 ? 67.721 64.093 113.811 1.00 59.54 50 ALA E N 1
ATOM 6675 C CA . ALA E 1 50 ? 66.866 63.338 114.720 1.00 58.25 50 ALA E CA 1
ATOM 6676 C C . ALA E 1 50 ? 65.547 64.067 114.947 1.00 57.16 50 ALA E C 1
ATOM 6677 O O . ALA E 1 50 ? 64.472 63.465 114.893 1.00 56.56 50 ALA E O 1
ATOM 6679 N N . HIS E 1 51 ? 65.638 65.369 115.197 1.00 56.41 51 HIS E N 1
ATOM 6680 C CA . HIS E 1 51 ? 64.457 66.188 115.437 1.00 55.80 51 HIS E CA 1
ATOM 6681 C C . HIS E 1 51 ? 63.526 66.176 114.221 1.00 55.38 51 HIS E C 1
ATOM 6682 O O . HIS E 1 51 ? 62.326 65.916 114.345 1.00 53.80 51 HIS E O 1
ATOM 6689 N N . LEU E 1 52 ? 64.083 66.454 113.048 1.00 55.30 52 LEU E N 1
ATOM 6690 C CA . LEU E 1 52 ? 63.293 66.459 111.826 1.00 56.67 52 LEU E CA 1
ATOM 6691 C C . LEU E 1 52 ? 62.667 65.089 111.605 1.00 57.28 52 LEU E C 1
ATOM 6692 O O . LEU E 1 52 ? 61.526 64.978 111.148 1.00 57.84 52 LEU E O 1
ATOM 6697 N N . ARG E 1 53 ? 63.426 64.050 111.937 1.00 56.40 53 ARG E N 1
ATOM 6698 C CA . ARG E 1 53 ? 62.971 62.674 111.782 1.00 55.38 53 ARG E CA 1
ATOM 6699 C C . ARG E 1 53 ? 61.743 62.467 112.664 1.00 54.14 53 ARG E C 1
ATOM 6700 O O . ARG E 1 53 ? 60.820 61.730 112.305 1.00 52.55 53 ARG E O 1
ATOM 6708 N N . ALA E 1 54 ? 61.740 63.141 113.812 1.00 52.76 54 ALA E N 1
ATOM 6709 C CA . ALA E 1 54 ? 60.634 63.061 114.760 1.00 51.99 54 ALA E CA 1
ATOM 6710 C C . ALA E 1 54 ? 59.429 63.769 114.163 1.00 50.80 54 ALA E C 1
ATOM 6711 O O . ALA E 1 54 ? 58.304 63.268 114.228 1.00 50.43 54 ALA E O 1
ATOM 6713 N N . ILE E 1 55 ? 59.667 64.940 113.584 1.00 48.91 55 ILE E N 1
ATOM 6714 C CA . ILE E 1 55 ? 58.587 65.692 112.964 1.00 49.29 55 ILE E CA 1
ATOM 6715 C C . ILE E 1 55 ? 57.954 64.819 111.880 1.00 48.74 55 ILE E C 1
ATOM 6716 O O . ILE E 1 55 ? 56.734 64.674 111.828 1.00 48.20 55 ILE E O 1
ATOM 6721 N N . CYS E 1 56 ? 58.788 64.221 111.033 1.00 48.50 56 CYS E N 1
ATOM 6722 C CA . CYS E 1 56 ? 58.295 63.350 109.974 1.00 49.99 56 CYS E CA 1
ATOM 6723 C C . CYS E 1 56 ? 57.363 62.294 110.552 1.00 51.19 56 CYS E C 1
ATOM 6724 O O . CYS E 1 56 ? 56.202 62.191 110.148 1.00 51.68 56 CYS E O 1
ATOM 6727 N N . GLU E 1 57 ? 57.884 61.515 111.498 1.00 52.17 57 GLU E N 1
ATOM 6728 C CA . GLU E 1 57 ? 57.123 60.453 112.153 1.00 52.06 57 GLU E CA 1
ATOM 6729 C C . GLU E 1 57 ? 55.830 60.968 112.777 1.00 52.56 57 GLU E C 1
ATOM 6730 O O . GLU E 1 57 ? 54.813 60.272 112.783 1.00 51.53 57 GLU E O 1
ATOM 6736 N N . THR E 1 58 ? 55.868 62.191 113.297 1.00 53.07 58 THR E N 1
ATOM 6737 C CA . THR E 1 58 ? 54.692 62.774 113.926 1.00 54.95 58 THR E CA 1
ATOM 6738 C C . THR E 1 58 ? 53.637 63.232 112.918 1.00 56.06 58 THR E C 1
ATOM 6739 O O . THR E 1 58 ? 52.460 62.906 113.055 1.00 56.84 58 THR E O 1
ATOM 6743 N N . VAL E 1 59 ? 54.058 63.991 111.912 1.00 56.36 59 VAL E N 1
ATOM 6744 C CA . VAL E 1 59 ? 53.129 64.484 110.900 1.00 56.81 59 VAL E CA 1
ATOM 6745 C C . VAL E 1 59 ? 52.605 63.340 110.046 1.00 55.75 59 VAL E C 1
ATOM 6746 O O . VAL E 1 59 ? 51.401 63.228 109.805 1.00 55.55 59 VAL E O 1
ATOM 6750 N N . GLY E 1 60 ? 53.519 62.490 109.597 1.00 54.82 60 GLY E N 1
ATOM 6751 C CA . GLY E 1 60 ? 53.134 61.368 108.770 1.00 53.04 60 GLY E CA 1
ATOM 6752 C C . GLY E 1 60 ? 53.069 61.795 107.322 1.00 51.98 60 GLY E C 1
ATOM 6753 O O . GLY E 1 60 ? 52.649 61.025 106.459 1.00 52.38 60 GLY E O 1
ATOM 6754 N N . GLY E 1 61 ? 53.491 63.030 107.061 1.00 50.86 61 GLY E N 1
ATOM 6755 C CA . GLY E 1 61 ? 53.473 63.553 105.707 1.00 48.59 61 GLY E CA 1
ATOM 6756 C C . GLY E 1 61 ? 54.742 64.311 105.373 1.00 47.91 61 GLY E C 1
ATOM 6757 O O . GLY E 1 61 ? 55.658 64.372 106.189 1.00 48.22 61 GLY E O 1
ATOM 6758 N N . PRO E 1 62 ? 54.823 64.920 104.181 1.00 47.12 62 PRO E N 1
ATOM 6759 C CA . PRO E 1 62 ? 56.013 65.674 103.768 1.00 45.56 62 PRO E CA 1
ATOM 6760 C C . PRO E 1 62 ? 56.477 66.776 104.723 1.00 43.81 62 PRO E C 1
ATOM 6761 O O . PRO E 1 62 ? 55.673 67.519 105.286 1.00 42.58 62 PRO E O 1
ATOM 6765 N N . VAL E 1 63 ? 57.793 66.858 104.895 1.00 43.79 63 VAL E N 1
ATOM 6766 C CA . VAL E 1 63 ? 58.430 67.854 105.753 1.00 45.30 63 VAL E CA 1
ATOM 6767 C C . VAL E 1 63 ? 59.469 68.604 104.915 1.00 45.96 63 VAL E C 1
ATOM 6768 O O . VAL E 1 63 ? 60.417 67.997 104.402 1.00 45.97 63 VAL E O 1
ATOM 6772 N N . SER E 1 64 ? 59.297 69.915 104.772 1.00 45.73 64 SER E N 1
ATOM 6773 C CA . SER E 1 64 ? 60.234 70.705 103.973 1.00 46.26 64 SER E CA 1
ATOM 6774 C C . SER E 1 64 ? 61.370 71.277 104.808 1.00 45.03 64 SER E C 1
ATOM 6775 O O . SER E 1 64 ? 61.148 71.934 105.832 1.00 42.61 64 SER E O 1
ATOM 6778 N N . ALA E 1 65 ? 62.592 71.021 104.359 1.00 45.53 65 ALA E N 1
ATOM 6779 C CA . ALA E 1 65 ? 63.782 71.518 105.042 1.00 46.58 65 ALA E CA 1
ATOM 6780 C C . ALA E 1 65 ? 64.534 72.396 104.053 1.00 45.58 65 ALA E C 1
ATOM 6781 O O . ALA E 1 65 ? 64.777 71.988 102.919 1.00 44.03 65 ALA E O 1
ATOM 6783 N N . GLU E 1 66 ? 64.895 73.600 104.479 1.00 46.75 66 GLU E N 1
ATOM 6784 C CA . GLU E 1 66 ? 65.599 74.526 103.603 1.00 50.54 66 GLU E CA 1
ATOM 6785 C C . GLU E 1 66 ? 67.114 74.401 103.674 1.00 51.92 66 GLU E C 1
ATOM 6786 O O . GLU E 1 66 ? 67.687 74.287 104.756 1.00 53.86 66 GLU E O 1
ATOM 6792 N N . VAL E 1 67 ? 67.761 74.412 102.515 1.00 52.26 67 VAL E N 1
ATOM 6793 C CA . VAL E 1 67 ? 69.211 74.342 102.481 1.00 53.22 67 VAL E CA 1
ATOM 6794 C C . VAL E 1 67 ? 69.676 75.764 102.754 1.00 53.86 67 VAL E C 1
ATOM 6795 O O . VAL E 1 67 ? 68.892 76.707 102.625 1.00 54.53 67 VAL E O 1
ATOM 6799 N N . THR E 1 68 ? 70.937 75.923 103.140 1.00 54.06 68 THR E N 1
ATOM 6800 C CA . THR E 1 68 ? 71.467 77.249 103.431 1.00 54.33 68 THR E CA 1
ATOM 6801 C C . THR E 1 68 ? 72.584 77.640 102.476 1.00 54.57 68 THR E C 1
ATOM 6802 O O . THR E 1 68 ? 73.057 78.772 102.498 1.00 54.92 68 THR E O 1
ATOM 6806 N N . ALA E 1 69 ? 73.002 76.701 101.634 1.00 55.72 69 ALA E N 1
ATOM 6807 C CA . ALA E 1 69 ? 74.061 76.968 100.671 1.00 57.61 69 ALA E CA 1
ATOM 6808 C C . ALA E 1 69 ? 73.628 78.097 99.731 1.00 58.94 69 ALA E C 1
ATOM 6809 O O . ALA E 1 69 ? 72.497 78.575 99.806 1.00 59.70 69 ALA E O 1
ATOM 6811 N N . LEU E 1 70 ? 74.527 78.527 98.853 1.00 60.59 70 LEU E N 1
ATOM 6812 C CA . LEU E 1 70 ? 74.212 79.599 97.916 1.00 61.62 70 LEU E CA 1
ATOM 6813 C C . LEU E 1 70 ? 74.715 79.264 96.523 1.00 62.06 70 LEU E C 1
ATOM 6814 O O . LEU E 1 70 ? 74.539 80.038 95.582 1.00 62.50 70 LEU E O 1
ATOM 6819 N N . GLU E 1 71 ? 75.351 78.105 96.401 1.00 61.79 71 GLU E N 1
ATOM 6820 C CA . GLU E 1 71 ? 75.863 77.643 95.120 1.00 62.59 71 GLU E CA 1
ATOM 6821 C C . GLU E 1 71 ? 75.248 76.283 94.818 1.00 61.97 71 GLU E C 1
ATOM 6822 O O . GLU E 1 71 ? 74.937 75.521 95.732 1.00 61.73 71 GLU E O 1
ATOM 6828 N N . ALA E 1 72 ? 75.072 75.985 93.536 1.00 61.09 72 ALA E N 1
ATOM 6829 C CA . ALA E 1 72 ? 74.479 74.723 93.116 1.00 61.07 72 ALA E CA 1
ATOM 6830 C C . ALA E 1 72 ? 75.131 73.489 93.752 1.00 60.82 72 ALA E C 1
ATOM 6831 O O . ALA E 1 72 ? 74.437 72.634 94.308 1.00 60.18 72 ALA E O 1
ATOM 6833 N N . GLU E 1 73 ? 76.456 73.395 93.672 1.00 60.75 73 GLU E N 1
ATOM 6834 C CA . GLU E 1 73 ? 77.179 72.253 94.236 1.00 60.93 73 GLU E CA 1
ATOM 6835 C C . GLU E 1 73 ? 76.950 72.116 95.738 1.00 59.02 73 GLU E C 1
ATOM 6836 O O . GLU E 1 73 ? 76.723 71.016 96.243 1.00 59.15 73 GLU E O 1
ATOM 6842 N N . ALA E 1 74 ? 77.011 73.238 96.447 1.00 56.67 74 ALA E N 1
ATOM 6843 C CA . ALA E 1 74 ? 76.810 73.243 97.889 1.00 55.44 74 ALA E CA 1
ATOM 6844 C C . ALA E 1 74 ? 75.367 72.892 98.254 1.00 54.89 74 ALA E C 1
ATOM 6845 O O . ALA E 1 74 ? 75.114 72.242 99.271 1.00 54.90 74 ALA E O 1
ATOM 6847 N N . MET E 1 75 ? 74.422 73.326 97.426 1.00 53.77 75 MET E N 1
ATOM 6848 C CA . MET E 1 75 ? 73.012 73.049 97.677 1.00 52.25 75 MET E CA 1
ATOM 6849 C C . MET E 1 75 ? 72.711 71.576 97.430 1.00 49.45 75 MET E C 1
ATOM 6850 O O . MET E 1 75 ? 71.998 70.939 98.205 1.00 47.76 75 MET E O 1
ATOM 6855 N N . VAL E 1 76 ? 73.259 71.033 96.350 1.00 47.85 76 VAL E N 1
ATOM 6856 C CA . VAL E 1 76 ? 73.036 69.631 96.034 1.00 48.82 76 VAL E CA 1
ATOM 6857 C C . VAL E 1 76 ? 73.559 68.738 97.165 1.00 50.11 76 VAL E C 1
ATOM 6858 O O . VAL E 1 76 ? 72.830 67.886 97.684 1.00 49.29 76 VAL E O 1
ATOM 6862 N N . ALA E 1 77 ? 74.818 68.940 97.550 1.00 50.44 77 ALA E N 1
ATOM 6863 C CA . ALA E 1 77 ? 75.425 68.150 98.621 1.00 51.03 77 ALA E CA 1
ATOM 6864 C C . ALA E 1 77 ? 74.556 68.219 99.871 1.00 51.38 77 ALA E C 1
ATOM 6865 O O . ALA E 1 77 ? 74.212 67.197 100.465 1.00 50.35 77 ALA E O 1
ATOM 6867 N N . GLU E 1 78 ? 74.201 69.439 100.255 1.00 53.00 78 GLU E N 1
ATOM 6868 C CA . GLU E 1 78 ? 73.376 69.676 101.430 1.00 54.67 78 GLU E CA 1
ATOM 6869 C C . GLU E 1 78 ? 71.966 69.113 101.230 1.00 56.19 78 GLU E C 1
ATOM 6870 O O . GLU E 1 78 ? 71.306 68.705 102.188 1.00 57.39 78 GLU E O 1
ATOM 6876 N N . GLY E 1 79 ? 71.508 69.098 99.983 1.00 55.75 79 GLY E N 1
ATOM 6877 C CA . GLY E 1 79 ? 70.184 68.577 99.698 1.00 57.45 79 GLY E CA 1
ATOM 6878 C C . GLY E 1 79 ? 70.143 67.070 99.855 1.00 57.95 79 GLY E C 1
ATOM 6879 O O . GLY E 1 79 ? 69.174 66.513 100.377 1.00 57.58 79 GLY E O 1
ATOM 6880 N N . ARG E 1 80 ? 71.207 66.412 99.401 1.00 58.37 80 ARG E N 1
ATOM 6881 C CA . ARG E 1 80 ? 71.322 64.961 99.488 1.00 59.73 80 ARG E CA 1
ATOM 6882 C C . ARG E 1 80 ? 71.307 64.476 100.937 1.00 60.18 80 ARG E C 1
ATOM 6883 O O . ARG E 1 80 ? 70.706 63.449 101.252 1.00 60.63 80 ARG E O 1
ATOM 6891 N N . ARG E 1 81 ? 71.962 65.222 101.819 1.00 60.01 81 ARG E N 1
ATOM 6892 C CA . ARG E 1 81 ? 72.015 64.847 103.225 1.00 60.45 81 ARG E CA 1
ATOM 6893 C C . ARG E 1 81 ? 70.655 64.968 103.894 1.00 59.28 81 ARG E C 1
ATOM 6894 O O . ARG E 1 81 ? 70.272 64.115 104.699 1.00 58.26 81 ARG E O 1
ATOM 6902 N N . LEU E 1 82 ? 69.926 66.024 103.551 1.00 58.95 82 LEU E N 1
ATOM 6903 C CA . LEU E 1 82 ? 68.604 66.255 104.122 1.00 58.19 82 LEU E CA 1
ATOM 6904 C C . LEU E 1 82 ? 67.617 65.154 103.748 1.00 56.94 82 LEU E C 1
ATOM 6905 O O . LEU E 1 82 ? 66.863 64.674 104.594 1.00 55.94 82 LEU E O 1
ATOM 6910 N N . ALA E 1 83 ? 67.625 64.754 102.482 1.00 56.83 83 ALA E N 1
ATOM 6911 C CA . ALA E 1 83 ? 66.726 63.704 102.019 1.00 57.80 83 ALA E CA 1
ATOM 6912 C C . ALA E 1 83 ? 67.129 62.380 102.658 1.00 58.18 83 ALA E C 1
ATOM 6913 O O . ALA E 1 83 ? 66.312 61.469 102.798 1.00 57.87 83 ALA E O 1
ATOM 6915 N N . ALA E 1 84 ? 68.397 62.288 103.048 1.00 58.60 84 ALA E N 1
ATOM 6916 C CA . ALA E 1 84 ? 68.932 61.085 103.680 1.00 58.28 84 ALA E CA 1
ATOM 6917 C C . ALA E 1 84 ? 68.445 60.952 105.125 1.00 57.89 84 ALA E C 1
ATOM 6918 O O . ALA E 1 84 ? 68.391 59.847 105.671 1.00 58.75 84 ALA E O 1
ATOM 6920 N N . ILE E 1 85 ? 68.091 62.080 105.736 1.00 55.93 85 ILE E N 1
ATOM 6921 C CA . ILE E 1 85 ? 67.606 62.095 107.113 1.00 54.06 85 ILE E CA 1
ATOM 6922 C C . ILE E 1 85 ? 66.305 61.307 107.227 1.00 54.27 85 ILE E C 1
ATOM 6923 O O . ILE E 1 85 ? 66.094 60.571 108.188 1.00 54.20 85 ILE E O 1
ATOM 6928 N N . HIS E 1 86 ? 65.432 61.464 106.240 1.00 55.14 86 HIS E N 1
ATOM 6929 C CA . HIS E 1 86 ? 64.154 60.771 106.255 1.00 55.24 86 HIS E CA 1
ATOM 6930 C C . HIS E 1 86 ? 63.548 60.803 104.859 1.00 55.29 86 HIS E C 1
ATOM 6931 O O . HIS E 1 86 ? 63.804 61.722 104.090 1.00 55.33 86 HIS E O 1
ATOM 6938 N N . PRO E 1 87 ? 62.742 59.789 104.508 1.00 55.03 87 PRO E N 1
ATOM 6939 C CA . PRO E 1 87 ? 62.137 59.774 103.175 1.00 54.65 87 PRO E CA 1
ATOM 6940 C C . PRO E 1 87 ? 61.010 60.792 102.985 1.00 53.32 87 PRO E C 1
ATOM 6941 O O . PRO E 1 87 ? 60.628 61.092 101.853 1.00 52.53 87 PRO E O 1
ATOM 6945 N N . ASN E 1 88 ? 60.488 61.324 104.087 1.00 51.04 88 ASN E N 1
ATOM 6946 C CA . ASN E 1 88 ? 59.413 62.310 104.019 1.00 49.23 88 ASN E CA 1
ATOM 6947 C C . ASN E 1 88 ? 59.924 63.710 103.718 1.00 48.95 88 ASN E C 1
ATOM 6948 O O . ASN E 1 88 ? 59.178 64.564 103.233 1.00 50.02 88 ASN E O 1
ATOM 6953 N N . ILE E 1 89 ? 61.199 63.939 104.010 1.00 47.13 89 ILE E N 1
ATOM 6954 C CA . ILE E 1 89 ? 61.817 65.239 103.800 1.00 45.59 89 ILE E CA 1
ATOM 6955 C C . ILE E 1 89 ? 61.728 65.770 102.373 1.00 44.20 89 ILE E C 1
ATOM 6956 O O . ILE E 1 89 ? 61.933 65.042 101.395 1.00 43.14 89 ILE E O 1
ATOM 6961 N N . VAL E 1 90 ? 61.408 67.053 102.276 1.00 42.36 90 VAL E N 1
ATOM 6962 C CA . VAL E 1 90 ? 61.336 67.743 100.999 1.00 42.89 90 VAL E CA 1
ATOM 6963 C C . VAL E 1 90 ? 62.365 68.872 101.088 1.00 43.39 90 VAL E C 1
ATOM 6964 O O . VAL E 1 90 ? 62.325 69.692 102.019 1.00 43.85 90 VAL E O 1
ATOM 6968 N N . VAL E 1 91 ? 63.300 68.887 100.140 1.00 42.84 91 VAL E N 1
ATOM 6969 C CA . VAL E 1 91 ? 64.360 69.892 100.107 1.00 43.90 91 VAL E CA 1
ATOM 6970 C C . VAL E 1 91 ? 63.894 71.214 99.508 1.00 44.73 91 VAL E C 1
ATOM 6971 O O . VAL E 1 91 ? 63.566 71.293 98.324 1.00 45.54 91 VAL E O 1
ATOM 6975 N N . LYS E 1 92 ? 63.888 72.254 100.333 1.00 45.19 92 LYS E N 1
ATOM 6976 C CA . LYS E 1 92 ? 63.454 73.572 99.899 1.00 45.42 92 LYS E CA 1
ATOM 6977 C C . LYS E 1 92 ? 64.614 74.464 99.471 1.00 44.71 92 LYS E C 1
ATOM 6978 O O . LYS E 1 92 ? 65.454 74.839 100.288 1.00 45.56 92 LYS E O 1
ATOM 6984 N N . LEU E 1 93 ? 64.642 74.798 98.182 1.00 43.28 93 LEU E N 1
ATOM 6985 C CA . LEU E 1 93 ? 65.674 75.649 97.594 1.00 41.98 93 LEU E CA 1
ATOM 6986 C C . LEU E 1 93 ? 65.094 77.006 97.180 1.00 43.77 93 LEU E C 1
ATOM 6987 O O . LEU E 1 93 ? 63.902 77.126 96.895 1.00 44.39 93 LEU E O 1
ATOM 6992 N N . PRO E 1 94 ? 65.934 78.050 97.137 1.00 43.89 94 PRO E N 1
ATOM 6993 C CA . PRO E 1 94 ? 65.442 79.370 96.739 1.00 43.26 94 PRO E CA 1
ATOM 6994 C C . PRO E 1 94 ? 65.344 79.407 95.213 1.00 42.71 94 PRO E C 1
ATOM 6995 O O . PRO E 1 94 ? 66.123 78.746 94.519 1.00 40.60 94 PRO E O 1
ATOM 6999 N N . THR E 1 95 ? 64.392 80.174 94.689 1.00 42.80 95 THR E N 1
ATOM 7000 C CA . THR E 1 95 ? 64.202 80.242 93.241 1.00 44.00 95 THR E CA 1
ATOM 7001 C C . THR E 1 95 ? 65.182 81.183 92.550 1.00 44.02 95 THR E C 1
ATOM 7002 O O . THR E 1 95 ? 64.848 82.323 92.224 1.00 44.18 95 THR E O 1
ATOM 7006 N N . THR E 1 96 ? 66.392 80.687 92.318 1.00 44.38 96 THR E N 1
ATOM 7007 C CA . THR E 1 96 ? 67.437 81.468 91.665 1.00 45.32 96 THR E CA 1
ATOM 7008 C C . THR E 1 96 ? 68.117 80.602 90.620 1.00 45.18 96 THR E C 1
ATOM 7009 O O . THR E 1 96 ? 67.784 79.429 90.471 1.00 44.65 96 THR E O 1
ATOM 7013 N N . GLU E 1 97 ? 69.070 81.176 89.897 1.00 45.56 97 GLU E N 1
ATOM 7014 C CA . GLU E 1 97 ? 69.778 80.419 88.878 1.00 46.74 97 GLU E CA 1
ATOM 7015 C C . GLU E 1 97 ? 70.464 79.212 89.507 1.00 46.44 97 GLU E C 1
ATOM 7016 O O . GLU E 1 97 ? 70.445 78.118 88.942 1.00 46.15 97 GLU E O 1
ATOM 7022 N N . GLU E 1 98 ? 71.070 79.413 90.676 1.00 46.33 98 GLU E N 1
ATOM 7023 C CA . GLU E 1 98 ? 71.755 78.328 91.371 1.00 46.67 98 GLU E CA 1
ATOM 7024 C C . GLU E 1 98 ? 70.732 77.323 91.883 1.00 46.15 98 GLU E C 1
ATOM 7025 O O . GLU E 1 98 ? 70.912 76.112 91.741 1.00 45.64 98 GLU E O 1
ATOM 7031 N N . GLY E 1 99 ? 69.656 77.834 92.476 1.00 46.23 99 GLY E N 1
ATOM 7032 C CA . GLY E 1 99 ? 68.605 76.968 92.981 1.00 45.99 99 GLY E CA 1
ATOM 7033 C C . GLY E 1 99 ? 68.055 76.079 91.880 1.00 46.08 99 GLY E C 1
ATOM 7034 O O . GLY E 1 99 ? 67.762 74.904 92.109 1.00 45.59 99 GLY E O 1
ATOM 7035 N N . LEU E 1 100 ? 67.917 76.643 90.682 1.00 44.61 100 LEU E N 1
ATOM 7036 C CA . LEU E 1 100 ? 67.413 75.901 89.534 1.00 45.96 100 LEU E CA 1
ATOM 7037 C C . LEU E 1 100 ? 68.377 74.799 89.133 1.00 46.20 100 LEU E C 1
ATOM 7038 O O . LEU E 1 100 ? 67.961 73.674 88.859 1.00 47.28 100 LEU E O 1
ATOM 7043 N N . LYS E 1 101 ? 69.664 75.125 89.086 1.00 46.96 101 LYS E N 1
ATOM 7044 C CA . LYS E 1 101 ? 70.675 74.134 88.732 1.00 46.71 101 LYS E CA 1
ATOM 7045 C C . LYS E 1 101 ? 70.617 73.015 89.766 1.00 45.27 101 LYS E C 1
ATOM 7046 O O . LYS E 1 101 ? 70.685 71.832 89.427 1.00 42.41 101 LYS E O 1
ATOM 7052 N N . ALA E 1 102 ? 70.477 73.402 91.030 1.00 43.31 102 ALA E N 1
ATOM 7053 C CA . ALA E 1 102 ? 70.396 72.428 92.103 1.00 45.29 102 ALA E CA 1
ATOM 7054 C C . ALA E 1 102 ? 69.156 71.564 91.889 1.00 46.92 102 ALA E C 1
ATOM 7055 O O . ALA E 1 102 ? 69.251 70.334 91.764 1.00 46.62 102 ALA E O 1
ATOM 7057 N N . CYS E 1 103 ? 67.999 72.226 91.836 1.00 47.93 103 CYS E N 1
ATOM 7058 C CA . CYS E 1 103 ? 66.708 71.570 91.638 1.00 46.32 103 CYS E CA 1
ATOM 7059 C C . CYS E 1 103 ? 66.770 70.514 90.548 1.00 46.49 103 CYS E C 1
ATOM 7060 O O . CYS E 1 103 ? 66.264 69.409 90.712 1.00 47.66 103 CYS E O 1
ATOM 7063 N N . LYS E 1 104 ? 67.389 70.856 89.429 1.00 47.23 104 LYS E N 1
ATOM 7064 C CA . LYS E 1 104 ? 67.497 69.918 88.328 1.00 48.72 104 LYS E CA 1
ATOM 7065 C C . LYS E 1 104 ? 68.191 68.614 88.747 1.00 50.79 104 LYS E C 1
ATOM 7066 O O . LYS E 1 104 ? 67.646 67.529 88.542 1.00 51.09 104 LYS E O 1
ATOM 7072 N N . ARG E 1 105 ? 69.387 68.720 89.329 1.00 52.79 105 ARG E N 1
ATOM 7073 C CA . ARG E 1 105 ? 70.136 67.535 89.758 1.00 54.25 105 ARG E CA 1
ATOM 7074 C C . ARG E 1 105 ? 69.417 66.753 90.848 1.00 53.45 105 ARG E C 1
ATOM 7075 O O . ARG E 1 105 ? 69.203 65.547 90.713 1.00 52.82 105 ARG E O 1
ATOM 7083 N N . LEU E 1 106 ? 69.050 67.438 91.928 1.00 52.57 106 LEU E N 1
ATOM 7084 C CA . LEU E 1 106 ? 68.359 66.791 93.036 1.00 51.73 106 LEU E CA 1
ATOM 7085 C C . LEU E 1 106 ? 67.136 66.008 92.578 1.00 52.65 106 LEU E C 1
ATOM 7086 O O . LEU E 1 106 ? 67.064 64.792 92.762 1.00 53.47 106 LEU E O 1
ATOM 7091 N N . SER E 1 107 ? 66.170 66.713 91.993 1.00 51.83 107 SER E N 1
ATOM 7092 C CA . SER E 1 107 ? 64.952 66.078 91.511 1.00 51.28 107 SER E CA 1
ATOM 7093 C C . SER E 1 107 ? 65.288 64.910 90.584 1.00 50.61 107 SER E C 1
ATOM 7094 O O . SER E 1 107 ? 64.626 63.869 90.614 1.00 50.01 107 SER E O 1
ATOM 7097 N N . ALA E 1 108 ? 66.319 65.083 89.765 1.00 49.73 108 ALA E N 1
ATOM 7098 C CA . ALA E 1 108 ? 66.728 64.032 88.841 1.00 51.17 108 ALA E CA 1
ATOM 7099 C C . ALA E 1 108 ? 67.239 62.811 89.599 1.00 52.15 108 ALA E C 1
ATOM 7100 O O . ALA E 1 108 ? 67.348 61.725 89.033 1.00 53.21 108 ALA E O 1
ATOM 7102 N N . GLU E 1 109 ? 67.555 62.996 90.877 1.00 51.70 109 GLU E N 1
ATOM 7103 C CA . GLU E 1 109 ? 68.040 61.903 91.715 1.00 52.78 109 GLU E CA 1
ATOM 7104 C C . GLU E 1 109 ? 66.878 61.251 92.448 1.00 52.23 109 GLU E C 1
ATOM 7105 O O . GLU E 1 109 ? 67.036 60.207 93.076 1.00 53.13 109 GLU E O 1
ATOM 7111 N N . GLY E 1 110 ? 65.712 61.880 92.373 1.00 51.92 110 GLY E N 1
ATOM 7112 C CA . GLY E 1 110 ? 64.545 61.335 93.038 1.00 50.61 110 GLY E CA 1
ATOM 7113 C C . GLY E 1 110 ? 64.179 62.056 94.319 1.00 49.79 110 GLY E C 1
ATOM 7114 O O . GLY E 1 110 ? 63.335 61.580 95.075 1.00 50.93 110 GLY E O 1
ATOM 7115 N N . ILE E 1 111 ? 64.807 63.199 94.571 1.00 49.62 111 ILE E N 1
ATOM 7116 C CA . ILE E 1 111 ? 64.519 63.982 95.772 1.00 49.79 111 ILE E CA 1
ATOM 7117 C C . ILE E 1 111 ? 63.448 65.036 95.481 1.00 50.86 111 ILE E C 1
ATOM 7118 O O . ILE E 1 111 ? 63.581 65.821 94.541 1.00 51.35 111 ILE E O 1
ATOM 7123 N N . LYS E 1 112 ? 62.392 65.054 96.291 1.00 50.89 112 LYS E N 1
ATOM 7124 C CA . LYS E 1 112 ? 61.312 66.017 96.108 1.00 51.05 112 LYS E CA 1
ATOM 7125 C C . LYS E 1 112 ? 61.735 67.428 96.507 1.00 50.03 112 LYS E C 1
ATOM 7126 O O . LYS E 1 112 ? 62.036 67.694 97.675 1.00 51.01 112 LYS E O 1
ATOM 7132 N N . VAL E 1 113 ? 61.734 68.332 95.528 1.00 47.11 113 VAL E N 1
ATOM 7133 C CA . VAL E 1 113 ? 62.135 69.716 95.751 1.00 43.85 113 VAL E CA 1
ATOM 7134 C C . VAL E 1 113 ? 60.960 70.680 95.874 1.00 42.45 113 VAL E C 1
ATOM 7135 O O . VAL E 1 113 ? 59.938 70.536 95.204 1.00 42.47 113 VAL E O 1
ATOM 7139 N N . ASN E 1 114 ? 61.131 71.671 96.737 1.00 40.48 114 ASN E N 1
ATOM 7140 C CA . ASN E 1 114 ? 60.138 72.702 96.971 1.00 38.60 114 ASN E CA 1
ATOM 7141 C C . ASN E 1 114 ? 60.817 74.052 96.733 1.00 41.04 114 ASN E C 1
ATOM 7142 O O . ASN E 1 114 ? 61.582 74.522 97.579 1.00 41.35 114 ASN E O 1
ATOM 7147 N N . MET E 1 115 ? 60.554 74.665 95.579 1.00 41.76 115 MET E N 1
ATOM 7148 C CA . MET E 1 115 ? 61.149 75.961 95.262 1.00 41.71 115 MET E CA 1
ATOM 7149 C C . MET E 1 115 ? 60.395 77.049 96.002 1.00 41.87 115 MET E C 1
ATOM 7150 O O . MET E 1 115 ? 59.166 77.082 95.995 1.00 43.63 115 MET E O 1
ATOM 7155 N N . THR E 1 116 ? 61.132 77.938 96.654 1.00 40.13 116 THR E N 1
ATOM 7156 C CA . THR E 1 116 ? 60.500 78.993 97.419 1.00 39.77 116 THR E CA 1
ATOM 7157 C C . THR E 1 116 ? 60.937 80.393 97.015 1.00 39.29 116 THR E C 1
ATOM 7158 O O . THR E 1 116 ? 61.666 80.578 96.040 1.00 38.32 116 THR E O 1
ATOM 7162 N N . LEU E 1 117 ? 60.478 81.374 97.785 1.00 40.04 117 LEU E N 1
ATOM 7163 C CA . LEU E 1 117 ? 60.786 82.771 97.532 1.00 43.03 117 LEU E CA 1
ATOM 7164 C C . LEU E 1 117 ? 60.356 83.148 96.116 1.00 42.57 117 LEU E C 1
ATOM 7165 O O . LEU E 1 117 ? 61.066 83.849 95.396 1.00 43.19 117 LEU E O 1
ATOM 7170 N N . ILE E 1 118 ? 59.180 82.666 95.729 1.00 41.84 118 ILE E N 1
ATOM 7171 C CA . ILE E 1 118 ? 58.630 82.936 94.412 1.00 40.37 118 ILE E CA 1
ATOM 7172 C C . ILE E 1 118 ? 57.644 84.097 94.469 1.00 38.63 118 ILE E C 1
ATOM 7173 O O . ILE E 1 118 ? 56.637 84.034 95.171 1.00 39.00 118 ILE E O 1
ATOM 7178 N N . PHE E 1 119 ? 57.945 85.158 93.730 1.00 37.36 119 PHE E N 1
ATOM 7179 C CA . PHE E 1 119 ? 57.083 86.332 93.711 1.00 38.46 119 PHE E CA 1
ATOM 7180 C C . PHE E 1 119 ? 56.560 86.692 92.327 1.00 37.22 119 PHE E C 1
ATOM 7181 O O . PHE E 1 119 ? 56.080 87.801 92.122 1.00 39.19 119 PHE E O 1
ATOM 7189 N N . SER E 1 120 ? 56.666 85.765 91.380 1.00 36.10 120 SER E N 1
ATOM 7190 C CA . SER E 1 120 ? 56.180 85.990 90.020 1.00 36.17 120 SER E CA 1
ATOM 7191 C C . SER E 1 120 ? 55.891 84.642 89.368 1.00 36.45 120 SER E C 1
ATOM 7192 O O . SER E 1 120 ? 56.537 83.643 89.688 1.00 36.06 120 SER E O 1
ATOM 7195 N N . ALA E 1 121 ? 54.930 84.620 88.451 1.00 35.10 121 ALA E N 1
ATOM 7196 C CA . ALA E 1 121 ? 54.562 83.386 87.774 1.00 34.67 121 ALA E CA 1
ATOM 7197 C C . ALA E 1 121 ? 55.718 82.852 86.944 1.00 33.55 121 ALA E C 1
ATOM 7198 O O . ALA E 1 121 ? 55.841 81.644 86.757 1.00 32.82 121 ALA E O 1
ATOM 7200 N N . ASN E 1 122 ? 56.555 83.752 86.432 1.00 33.41 122 ASN E N 1
ATOM 7201 C CA . ASN E 1 122 ? 57.704 83.342 85.631 1.00 34.26 122 ASN E CA 1
ATOM 7202 C C . ASN E 1 122 ? 58.660 82.502 86.479 1.00 33.56 122 ASN E C 1
ATOM 7203 O O . ASN E 1 122 ? 59.269 81.555 85.986 1.00 34.39 122 ASN E O 1
ATOM 7208 N N . GLN E 1 123 ? 58.789 82.860 87.753 1.00 32.25 123 GLN E N 1
ATOM 7209 C CA . GLN E 1 123 ? 59.664 82.129 88.660 1.00 34.67 123 GLN E CA 1
ATOM 7210 C C . GLN E 1 123 ? 59.067 80.752 88.911 1.00 33.71 123 GLN E C 1
ATOM 7211 O O . GLN E 1 123 ? 59.759 79.740 88.851 1.00 34.74 123 GLN E O 1
ATOM 7217 N N . ALA E 1 124 ? 57.769 80.726 89.185 1.00 33.32 124 ALA E N 1
ATOM 7218 C CA . ALA E 1 124 ? 57.066 79.480 89.426 1.00 32.34 124 ALA E CA 1
ATOM 7219 C C . ALA E 1 124 ? 57.204 78.575 88.213 1.00 32.42 124 ALA E C 1
ATOM 7220 O O . ALA E 1 124 ? 57.359 77.364 88.351 1.00 31.35 124 ALA E O 1
ATOM 7222 N N . LEU E 1 125 ? 57.158 79.165 87.022 1.00 32.19 125 LEU E N 1
ATOM 7223 C CA . LEU E 1 125 ? 57.263 78.389 85.796 1.00 32.44 125 LEU E CA 1
ATOM 7224 C C . LEU E 1 125 ? 58.645 77.775 85.628 1.00 34.49 125 LEU E C 1
ATOM 7225 O O . LEU E 1 125 ? 58.765 76.578 85.359 1.00 35.30 125 LEU E O 1
ATOM 7230 N N . LEU E 1 126 ? 59.689 78.589 85.767 1.00 35.25 126 LEU E N 1
ATOM 7231 C CA . LEU E 1 126 ? 61.049 78.074 85.635 1.00 35.15 126 LEU E CA 1
ATOM 7232 C C . LEU E 1 126 ? 61.243 76.956 86.648 1.00 34.80 126 LEU E C 1
ATOM 7233 O O . LEU E 1 126 ? 61.761 75.888 86.324 1.00 34.58 126 LEU E O 1
ATOM 7238 N N . ALA E 1 127 ? 60.801 77.208 87.872 1.00 33.93 127 ALA E N 1
ATOM 7239 C CA . ALA E 1 127 ? 60.901 76.223 88.937 1.00 35.71 127 ALA E CA 1
ATOM 7240 C C . ALA E 1 127 ? 60.251 74.918 88.495 1.00 37.86 127 ALA E C 1
ATOM 7241 O O . ALA E 1 127 ? 60.869 73.852 88.549 1.00 38.58 127 ALA E O 1
ATOM 7243 N N . ALA E 1 128 ? 59.000 75.011 88.046 1.00 38.71 128 ALA E N 1
ATOM 7244 C CA . ALA E 1 128 ? 58.257 73.841 87.596 1.00 39.71 128 ALA E CA 1
ATOM 7245 C C . ALA E 1 128 ? 58.995 73.141 86.464 1.00 40.68 128 ALA E C 1
ATOM 7246 O O . ALA E 1 128 ? 58.971 71.916 86.348 1.00 40.10 128 ALA E O 1
ATOM 7248 N N . ARG E 1 129 ? 59.659 73.928 85.633 1.00 40.92 129 ARG E N 1
ATOM 7249 C CA . ARG E 1 129 ? 60.390 73.383 84.502 1.00 43.34 129 ARG E CA 1
ATOM 7250 C C . ARG E 1 129 ? 61.677 72.692 84.959 1.00 43.70 129 ARG E C 1
ATOM 7251 O O . ARG E 1 129 ? 62.199 71.811 84.272 1.00 44.34 129 ARG E O 1
ATOM 7259 N N . ALA E 1 130 ? 62.172 73.092 86.127 1.00 42.93 130 ALA E N 1
ATOM 7260 C CA . ALA E 1 130 ? 63.408 72.549 86.681 1.00 42.29 130 ALA E CA 1
ATOM 7261 C C . ALA E 1 130 ? 63.225 71.239 87.438 1.00 42.28 130 ALA E C 1
ATOM 7262 O O . ALA E 1 130 ? 64.209 70.603 87.826 1.00 43.15 130 ALA E O 1
ATOM 7264 N N . GLY E 1 131 ? 61.975 70.846 87.664 1.00 39.47 131 GLY E N 1
ATOM 7265 C CA . GLY E 1 131 ? 61.718 69.600 88.365 1.00 37.28 131 GLY E CA 1
ATOM 7266 C C . GLY E 1 131 ? 61.069 69.747 89.728 1.00 34.73 131 GLY E C 1
ATOM 7267 O O . GLY E 1 131 ? 60.796 68.756 90.396 1.00 34.93 131 GLY E O 1
ATOM 7268 N N . ALA E 1 132 ? 60.809 70.976 90.145 1.00 33.24 132 ALA E N 1
ATOM 7269 C CA . ALA E 1 132 ? 60.187 71.204 91.440 1.00 34.97 132 ALA E CA 1
ATOM 7270 C C . ALA E 1 132 ? 58.877 70.429 91.597 1.00 36.73 132 ALA E C 1
ATOM 7271 O O . ALA E 1 132 ? 58.094 70.302 90.649 1.00 36.92 132 ALA E O 1
ATOM 7273 N N . SER E 1 133 ? 58.650 69.901 92.798 1.00 36.90 133 SER E N 1
ATOM 7274 C CA . SER E 1 133 ? 57.429 69.164 93.087 1.00 37.19 133 SER E CA 1
ATOM 7275 C C . SER E 1 133 ? 56.471 70.151 93.734 1.00 37.77 133 SER E C 1
ATOM 7276 O O . SER E 1 133 ? 55.253 69.976 93.712 1.00 38.49 133 SER E O 1
ATOM 7279 N N . TYR E 1 134 ? 57.048 71.195 94.315 1.00 37.93 134 TYR E N 1
ATOM 7280 C CA . TYR E 1 134 ? 56.276 72.246 94.957 1.00 38.93 134 TYR E CA 1
ATOM 7281 C C . TYR E 1 134 ? 56.898 73.613 94.648 1.00 38.83 134 TYR E C 1
ATOM 7282 O O . TYR E 1 134 ? 58.119 73.741 94.496 1.00 36.68 134 TYR E O 1
ATOM 7291 N N . VAL E 1 135 ? 56.037 74.619 94.532 1.00 37.50 135 VAL E N 1
ATOM 7292 C CA . VAL E 1 135 ? 56.456 75.993 94.309 1.00 36.08 135 VAL E CA 1
ATOM 7293 C C . VAL E 1 135 ? 55.744 76.712 95.442 1.00 36.14 135 VAL E C 1
ATOM 7294 O O . VAL E 1 135 ? 54.630 76.331 95.806 1.00 35.15 135 VAL E O 1
ATOM 7298 N N . SER E 1 136 ? 56.377 77.726 96.019 1.00 35.99 136 SER E N 1
ATOM 7299 C CA . SER E 1 136 ? 55.757 78.434 97.130 1.00 38.32 136 SER E CA 1
ATOM 7300 C C . SER E 1 136 ? 55.791 79.951 97.014 1.00 39.77 136 SER E C 1
ATOM 7301 O O . SER E 1 136 ? 56.822 80.574 97.254 1.00 41.09 136 SER E O 1
ATOM 7304 N N . PRO E 1 137 ? 54.662 80.565 96.625 1.00 41.45 137 PRO E N 1
ATOM 7305 C CA . PRO E 1 137 ? 54.581 82.022 96.493 1.00 42.29 137 PRO E CA 1
ATOM 7306 C C . PRO E 1 137 ? 54.190 82.624 97.841 1.00 43.14 137 PRO E C 1
ATOM 7307 O O . PRO E 1 137 ? 53.415 82.030 98.588 1.00 43.32 137 PRO E O 1
ATOM 7311 N N . PHE E 1 138 ? 54.721 83.801 98.150 1.00 44.52 138 PHE E N 1
ATOM 7312 C CA . PHE E 1 138 ? 54.425 84.448 99.425 1.00 46.43 138 PHE E CA 1
ATOM 7313 C C . PHE E 1 138 ? 53.380 85.547 99.303 1.00 46.56 138 PHE E C 1
ATOM 7314 O O . PHE E 1 138 ? 53.699 86.688 98.965 1.00 49.35 138 PHE E O 1
ATOM 7322 N N . LEU E 1 139 ? 52.132 85.205 99.596 1.00 44.19 139 LEU E N 1
ATOM 7323 C CA . LEU E 1 139 ? 51.049 86.169 99.506 1.00 44.41 139 LEU E CA 1
ATOM 7324 C C . LEU E 1 139 ? 51.254 87.382 100.408 1.00 44.90 139 LEU E C 1
ATOM 7325 O O . LEU E 1 139 ? 51.173 88.524 99.952 1.00 44.38 139 LEU E O 1
ATOM 7330 N N . GLY E 1 140 ? 51.523 87.126 101.685 1.00 42.91 140 GLY E N 1
ATOM 7331 C CA . GLY E 1 140 ? 51.714 88.201 102.641 1.00 42.51 140 GLY E CA 1
ATOM 7332 C C . GLY E 1 140 ? 52.768 89.243 102.306 1.00 42.66 140 GLY E C 1
ATOM 7333 O O . GLY E 1 140 ? 52.505 90.442 102.415 1.00 41.06 140 GLY E O 1
ATOM 7334 N N . ARG E 1 141 ? 53.962 88.813 101.910 1.00 42.78 141 ARG E N 1
ATOM 7335 C CA . ARG E 1 141 ? 55.004 89.781 101.590 1.00 45.04 141 ARG E CA 1
ATOM 7336 C C . ARG E 1 141 ? 54.549 90.704 100.463 1.00 45.28 141 ARG E C 1
ATOM 7337 O O . ARG E 1 141 ? 54.818 91.906 100.487 1.00 45.27 141 ARG E O 1
ATOM 7345 N N . VAL E 1 142 ? 53.840 90.141 99.487 1.00 44.31 142 VAL E N 1
ATOM 7346 C CA . VAL E 1 142 ? 53.337 90.929 98.370 1.00 41.13 142 VAL E CA 1
ATOM 7347 C C . VAL E 1 142 ? 52.309 91.948 98.859 1.00 40.53 142 VAL E C 1
ATOM 7348 O O . VAL E 1 142 ? 52.340 93.106 98.452 1.00 38.90 142 VAL E O 1
ATOM 7352 N N . ASP E 1 143 ? 51.403 91.531 99.736 1.00 40.62 143 ASP E N 1
ATOM 7353 C CA . ASP E 1 143 ? 50.416 92.466 100.258 1.00 43.42 143 ASP E CA 1
ATOM 7354 C C . ASP E 1 143 ? 51.165 93.587 100.981 1.00 44.00 143 ASP E C 1
ATOM 7355 O O . ASP E 1 143 ? 50.750 94.745 100.964 1.00 44.08 143 ASP E O 1
ATOM 7360 N N . ASP E 1 144 ? 52.283 93.230 101.605 1.00 44.47 144 ASP E N 1
ATOM 7361 C CA . ASP E 1 144 ? 53.103 94.187 102.345 1.00 43.91 144 ASP E CA 1
ATOM 7362 C C . ASP E 1 144 ? 53.526 95.409 101.529 1.00 44.24 144 ASP E C 1
ATOM 7363 O O . ASP E 1 144 ? 53.659 96.503 102.073 1.00 45.38 144 ASP E O 1
ATOM 7368 N N . ILE E 1 145 ? 53.751 95.229 100.231 1.00 43.23 145 ILE E N 1
ATOM 7369 C CA . ILE E 1 145 ? 54.160 96.345 99.392 1.00 41.06 145 ILE E CA 1
ATOM 7370 C C . ILE E 1 145 ? 52.990 96.944 98.619 1.00 40.81 145 ILE E C 1
ATOM 7371 O O . ILE E 1 145 ? 53.166 97.591 97.580 1.00 39.32 145 ILE E O 1
ATOM 7376 N N . SER E 1 146 ? 51.793 96.717 99.151 1.00 40.14 146 SER E N 1
ATOM 7377 C CA . SER E 1 146 ? 50.548 97.233 98.591 1.00 38.91 146 SER E CA 1
ATOM 7378 C C . SER E 1 146 ? 50.031 96.588 97.310 1.00 37.81 146 SER E C 1
ATOM 7379 O O . SER E 1 146 ? 49.174 97.152 96.628 1.00 36.83 146 SER E O 1
ATOM 7382 N N . TRP E 1 147 ? 50.552 95.412 96.979 1.00 37.25 147 TRP E N 1
ATOM 7383 C CA . TRP E 1 147 ? 50.084 94.690 95.804 1.00 36.20 147 TRP E CA 1
ATOM 7384 C C . TRP E 1 147 ? 49.181 93.567 96.304 1.00 35.75 147 TRP E C 1
ATOM 7385 O O . TRP E 1 147 ? 49.195 93.234 97.491 1.00 33.29 147 TRP E O 1
ATOM 7396 N N . ASP E 1 148 ? 48.389 92.984 95.411 1.00 36.72 148 ASP E N 1
ATOM 7397 C CA . ASP E 1 148 ? 47.491 91.911 95.825 1.00 37.60 148 ASP E CA 1
ATOM 7398 C C . ASP E 1 148 ? 48.137 90.535 95.709 1.00 36.97 148 ASP E C 1
ATOM 7399 O O . ASP E 1 148 ? 48.414 90.050 94.612 1.00 34.61 148 ASP E O 1
ATOM 7404 N N . GLY E 1 149 ? 48.375 89.916 96.863 1.00 37.29 149 GLY E N 1
ATOM 7405 C CA . GLY E 1 149 ? 48.989 88.600 96.892 1.00 38.57 149 GLY E CA 1
ATOM 7406 C C . GLY E 1 149 ? 48.160 87.550 96.179 1.00 38.52 149 GLY E C 1
ATOM 7407 O O . GLY E 1 149 ? 48.700 86.697 95.467 1.00 38.14 149 GLY E O 1
ATOM 7408 N N . GLY E 1 150 ? 46.846 87.608 96.367 1.00 37.76 150 GLY E N 1
ATOM 7409 C CA . GLY E 1 150 ? 45.969 86.648 95.725 1.00 37.63 150 GLY E CA 1
ATOM 7410 C C . GLY E 1 150 ? 46.169 86.612 94.221 1.00 39.17 150 GLY E C 1
ATOM 7411 O O . GLY E 1 150 ? 46.064 85.553 93.589 1.00 39.69 150 GLY E O 1
ATOM 7412 N N . GLU E 1 151 ? 46.470 87.772 93.647 1.00 38.88 151 GLU E N 1
ATOM 7413 C CA . GLU E 1 151 ? 46.628 87.884 92.201 1.00 38.05 151 GLU E CA 1
ATOM 7414 C C . GLU E 1 151 ? 47.840 87.086 91.718 1.00 37.12 151 GLU E C 1
ATOM 7415 O O . GLU E 1 151 ? 47.858 86.504 90.642 1.00 37.12 151 GLU E O 1
ATOM 7421 N N . LEU E 1 152 ? 48.900 87.075 92.550 1.00 36.00 152 LEU E N 1
ATOM 7422 C CA . LEU E 1 152 ? 50.052 86.263 92.185 1.00 35.01 152 LEU E CA 1
ATOM 7423 C C . LEU E 1 152 ? 49.731 84.764 92.269 1.00 33.74 152 LEU E C 1
ATOM 7424 O O . LEU E 1 152 ? 50.059 83.974 91.395 1.00 33.26 152 LEU E O 1
ATOM 7429 N N . LEU E 1 153 ? 49.105 84.365 93.396 1.00 32.71 153 LEU E N 1
ATOM 7430 C CA . LEU E 1 153 ? 48.670 82.978 93.517 1.00 34.30 153 LEU E CA 1
ATOM 7431 C C . LEU E 1 153 ? 47.737 82.590 92.360 1.00 32.40 153 LEU E C 1
ATOM 7432 O O . LEU E 1 153 ? 47.854 81.531 91.754 1.00 32.92 153 LEU E O 1
ATOM 7437 N N . ARG E 1 154 ? 46.801 83.475 92.052 1.00 34.25 154 ARG E N 1
ATOM 7438 C CA . ARG E 1 154 ? 45.847 83.244 90.969 1.00 36.82 154 ARG E CA 1
ATOM 7439 C C . ARG E 1 154 ? 46.575 82.959 89.659 1.00 35.65 154 ARG E C 1
ATOM 7440 O O . ARG E 1 154 ? 46.289 81.968 88.988 1.00 36.11 154 ARG E O 1
ATOM 7448 N N . GLU E 1 155 ? 47.516 83.826 89.294 1.00 36.22 155 GLU E N 1
ATOM 7449 C CA . GLU E 1 155 ? 48.267 83.632 88.055 1.00 36.94 155 GLU E CA 1
ATOM 7450 C C . GLU E 1 155 ? 49.065 82.342 88.053 1.00 34.86 155 GLU E C 1
ATOM 7451 O O . GLU E 1 155 ? 49.104 81.640 87.048 1.00 35.72 155 GLU E O 1
ATOM 7457 N N . ILE E 1 156 ? 49.713 82.030 89.169 1.00 32.49 156 ILE E N 1
ATOM 7458 C CA . ILE E 1 156 ? 50.486 80.795 89.248 1.00 31.71 156 ILE E CA 1
ATOM 7459 C C . ILE E 1 156 ? 49.555 79.594 89.087 1.00 30.79 156 ILE E C 1
ATOM 7460 O O . ILE E 1 156 ? 49.863 78.658 88.353 1.00 29.90 156 ILE E O 1
ATOM 7465 N N . VAL E 1 157 ? 48.416 79.623 89.772 1.00 31.98 157 VAL E N 1
ATOM 7466 C CA . VAL E 1 157 ? 47.465 78.526 89.683 1.00 34.37 157 VAL E CA 1
ATOM 7467 C C . VAL E 1 157 ? 46.865 78.432 88.279 1.00 36.85 157 VAL E C 1
ATOM 7468 O O . VAL E 1 157 ? 46.736 77.342 87.725 1.00 35.50 157 VAL E O 1
ATOM 7472 N N . GLU E 1 158 ? 46.499 79.572 87.698 1.00 40.08 158 GLU E N 1
ATOM 7473 C CA . GLU E 1 158 ? 45.925 79.552 86.359 1.00 43.13 158 GLU E CA 1
ATOM 7474 C C . GLU E 1 158 ? 46.928 78.972 85.375 1.00 43.19 158 GLU E C 1
ATOM 7475 O O . GLU E 1 158 ? 46.581 78.150 84.525 1.00 43.29 158 GLU E O 1
ATOM 7481 N N . MET E 1 159 ? 48.177 79.402 85.495 1.00 42.64 159 MET E N 1
ATOM 7482 C CA . MET E 1 159 ? 49.216 78.927 84.597 1.00 42.78 159 MET E CA 1
ATOM 7483 C C . MET E 1 159 ? 49.409 77.419 84.699 1.00 41.52 159 MET E C 1
ATOM 7484 O O . MET E 1 159 ? 49.486 76.720 83.685 1.00 40.96 159 MET E O 1
ATOM 7489 N N . ILE E 1 160 ? 49.497 76.922 85.928 1.00 42.04 160 ILE E N 1
ATOM 7490 C CA . ILE E 1 160 ? 49.687 75.495 86.157 1.00 42.25 160 ILE E CA 1
ATOM 7491 C C . ILE E 1 160 ? 48.532 74.673 85.596 1.00 41.02 160 ILE E C 1
ATOM 7492 O O . ILE E 1 160 ? 48.753 73.638 84.972 1.00 40.22 160 ILE E O 1
ATOM 7497 N N . GLN E 1 161 ? 47.304 75.136 85.801 1.00 41.77 161 GLN E N 1
ATOM 7498 C CA . GLN E 1 161 ? 46.137 74.426 85.284 1.00 42.25 161 GLN E CA 1
ATOM 7499 C C . GLN E 1 161 ? 46.188 74.372 83.757 1.00 41.14 161 GLN E C 1
ATOM 7500 O O . GLN E 1 161 ? 46.216 73.293 83.155 1.00 39.25 161 GLN E O 1
ATOM 7506 N N . VAL E 1 162 ? 46.214 75.547 83.136 1.00 40.45 162 VAL E N 1
ATOM 7507 C CA . VAL E 1 162 ? 46.257 75.649 81.682 1.00 41.51 162 VAL E CA 1
ATOM 7508 C C . VAL E 1 162 ? 47.390 74.835 81.068 1.00 42.03 162 VAL E C 1
ATOM 7509 O O . VAL E 1 162 ? 47.194 74.126 80.082 1.00 41.14 162 VAL E O 1
ATOM 7513 N N . GLN E 1 163 ? 48.578 74.945 81.653 1.00 42.32 163 GLN E N 1
ATOM 7514 C CA . GLN E 1 163 ? 49.743 74.225 81.154 1.00 43.52 163 GLN E CA 1
ATOM 7515 C C . GLN E 1 163 ? 49.825 72.794 81.672 1.00 45.11 163 GLN E C 1
ATOM 7516 O O . GLN E 1 163 ? 50.715 72.040 81.282 1.00 44.37 163 GLN E O 1
ATOM 7522 N N . ASP E 1 164 ? 48.883 72.433 82.538 1.00 48.07 164 ASP E N 1
ATOM 7523 C CA . ASP E 1 164 ? 48.832 71.114 83.163 1.00 51.95 164 ASP E CA 1
ATOM 7524 C C . ASP E 1 164 ? 50.202 70.670 83.675 1.00 51.21 164 ASP E C 1
ATOM 7525 O O . ASP E 1 164 ? 50.716 69.616 83.306 1.00 50.86 164 ASP E O 1
ATOM 7530 N N . LEU E 1 165 ? 50.784 71.498 84.538 1.00 50.23 165 LEU E N 1
ATOM 7531 C CA . LEU E 1 165 ? 52.089 71.222 85.133 1.00 49.35 165 LEU E CA 1
ATOM 7532 C C . LEU E 1 165 ? 51.904 70.363 86.384 1.00 48.09 165 LEU E C 1
ATOM 7533 O O . LEU E 1 165 ? 51.031 70.627 87.204 1.00 48.10 165 LEU E O 1
ATOM 7538 N N . PRO E 1 166 ? 52.732 69.324 86.547 1.00 48.08 166 PRO E N 1
ATOM 7539 C CA . PRO E 1 166 ? 52.654 68.421 87.703 1.00 48.03 166 PRO E CA 1
ATOM 7540 C C . PRO E 1 166 ? 52.729 69.127 89.060 1.00 47.82 166 PRO E C 1
ATOM 7541 O O . PRO E 1 166 ? 51.976 68.813 89.986 1.00 49.79 166 PRO E O 1
ATOM 7545 N N . VAL E 1 167 ? 53.645 70.080 89.161 1.00 44.01 167 VAL E N 1
ATOM 7546 C CA . VAL E 1 167 ? 53.879 70.838 90.383 1.00 42.00 167 VAL E CA 1
ATOM 7547 C C . VAL E 1 167 ? 52.641 71.166 91.212 1.00 42.08 167 VAL E C 1
ATOM 7548 O O . VAL E 1 167 ? 51.552 71.365 90.677 1.00 42.97 167 VAL E O 1
ATOM 7552 N N . LYS E 1 168 ? 52.823 71.224 92.527 1.00 40.32 168 LYS E N 1
ATOM 7553 C CA . LYS E 1 168 ? 51.740 71.563 93.434 1.00 40.69 168 LYS E CA 1
ATOM 7554 C C . LYS E 1 168 ? 52.042 72.948 93.984 1.00 40.26 168 LYS E C 1
ATOM 7555 O O . LYS E 1 168 ? 53.206 73.314 94.159 1.00 41.01 168 LYS E O 1
ATOM 7561 N N . VAL E 1 169 ? 50.996 73.718 94.251 1.00 39.02 169 VAL E N 1
ATOM 7562 C CA . VAL E 1 169 ? 51.170 75.068 94.757 1.00 38.81 169 VAL E CA 1
ATOM 7563 C C . VAL E 1 169 ? 50.938 75.162 96.251 1.00 38.36 169 VAL E C 1
ATOM 7564 O O . VAL E 1 169 ? 49.863 74.830 96.754 1.00 39.49 169 VAL E O 1
ATOM 7568 N N . ILE E 1 170 ? 51.964 75.611 96.960 1.00 36.83 170 ILE E N 1
ATOM 7569 C CA . ILE E 1 170 ? 51.863 75.781 98.394 1.00 35.17 170 ILE E CA 1
ATOM 7570 C C . ILE E 1 170 ? 51.705 77.268 98.648 1.00 35.34 170 ILE E C 1
ATOM 7571 O O . ILE E 1 170 ? 52.618 78.045 98.363 1.00 36.67 170 ILE E O 1
ATOM 7576 N N . ALA E 1 171 ? 50.544 77.669 99.155 1.00 33.71 171 ALA E N 1
ATOM 7577 C CA . ALA E 1 171 ? 50.307 79.073 99.464 1.00 35.43 171 ALA E CA 1
ATOM 7578 C C . ALA E 1 171 ? 51.038 79.378 100.767 1.00 36.01 171 ALA E C 1
ATOM 7579 O O . ALA E 1 171 ? 50.678 78.858 101.826 1.00 35.67 171 ALA E O 1
ATOM 7581 N N . ALA E 1 172 ? 52.070 80.211 100.685 1.00 37.99 172 ALA E N 1
ATOM 7582 C CA . ALA E 1 172 ? 52.848 80.572 101.868 1.00 38.56 172 ALA E CA 1
ATOM 7583 C C . ALA E 1 172 ? 52.634 82.020 102.289 1.00 40.52 172 ALA E C 1
ATOM 7584 O O . ALA E 1 172 ? 51.920 82.786 101.626 1.00 40.52 172 ALA E O 1
ATOM 7586 N N . SER E 1 173 ? 53.275 82.392 103.391 1.00 41.51 173 SER E N 1
ATOM 7587 C CA . SER E 1 173 ? 53.158 83.736 103.931 1.00 42.25 173 SER E CA 1
ATOM 7588 C C . SER E 1 173 ? 51.682 84.034 104.207 1.00 44.09 173 SER E C 1
ATOM 7589 O O . SER E 1 173 ? 51.126 85.016 103.711 1.00 43.29 173 SER E O 1
ATOM 7592 N N . ILE E 1 174 ? 51.055 83.161 104.993 1.00 44.57 174 ILE E N 1
ATOM 7593 C CA . ILE E 1 174 ? 49.651 83.311 105.357 1.00 45.90 174 ILE E CA 1
ATOM 7594 C C . ILE E 1 174 ? 49.593 84.115 106.648 1.00 46.43 174 ILE E C 1
ATOM 7595 O O . ILE E 1 174 ? 50.150 83.707 107.668 1.00 48.07 174 ILE E O 1
ATOM 7600 N N . ARG E 1 175 ? 48.915 85.254 106.605 1.00 47.71 175 ARG E N 1
ATOM 7601 C CA . ARG E 1 175 ? 48.822 86.123 107.770 1.00 48.14 175 ARG E CA 1
ATOM 7602 C C . ARG E 1 175 ? 47.489 86.014 108.496 1.00 49.93 175 ARG E C 1
ATOM 7603 O O . ARG E 1 175 ? 47.370 86.450 109.643 1.00 51.49 175 ARG E O 1
ATOM 7611 N N . HIS E 1 176 ? 46.486 85.440 107.839 1.00 50.54 176 HIS E N 1
ATOM 7612 C CA . HIS E 1 176 ? 45.164 85.337 108.448 1.00 51.17 176 HIS E CA 1
ATOM 7613 C C . HIS E 1 176 ? 44.241 84.339 107.747 1.00 50.41 176 HIS E C 1
ATOM 7614 O O . HIS E 1 176 ? 44.530 83.869 106.645 1.00 50.62 176 HIS E O 1
ATOM 7621 N N . PRO E 1 177 ? 43.105 84.013 108.386 1.00 50.03 177 PRO E N 1
ATOM 7622 C CA . PRO E 1 177 ? 42.081 83.083 107.897 1.00 48.49 177 PRO E CA 1
ATOM 7623 C C . PRO E 1 177 ? 41.629 83.257 106.444 1.00 46.86 177 PRO E C 1
ATOM 7624 O O . PRO E 1 177 ? 41.661 82.301 105.673 1.00 47.31 177 PRO E O 1
ATOM 7628 N N . ARG E 1 178 ? 41.203 84.458 106.064 1.00 45.00 178 ARG E N 1
ATOM 7629 C CA . ARG E 1 178 ? 40.754 84.660 104.691 1.00 44.09 178 ARG E CA 1
ATOM 7630 C C . ARG E 1 178 ? 41.824 84.313 103.669 1.00 43.20 178 ARG E C 1
ATOM 7631 O O . ARG E 1 178 ? 41.506 84.039 102.513 1.00 43.68 178 ARG E O 1
ATOM 7639 N N . HIS E 1 179 ? 43.088 84.330 104.080 1.00 41.69 179 HIS E N 1
ATOM 7640 C CA . HIS E 1 179 ? 44.155 83.968 103.158 1.00 41.11 179 HIS E CA 1
ATOM 7641 C C . HIS E 1 179 ? 43.957 82.494 102.835 1.00 38.76 179 HIS E C 1
ATOM 7642 O O . HIS E 1 179 ? 44.151 82.059 101.704 1.00 37.56 179 HIS E O 1
ATOM 7649 N N . VAL E 1 180 ? 43.558 81.728 103.848 1.00 37.88 180 VAL E N 1
ATOM 7650 C CA . VAL E 1 180 ? 43.328 80.299 103.676 1.00 37.41 180 VAL E CA 1
ATOM 7651 C C . VAL E 1 180 ? 42.126 80.055 102.776 1.00 36.69 180 VAL E C 1
ATOM 7652 O O . VAL E 1 180 ? 42.183 79.241 101.856 1.00 35.55 180 VAL E O 1
ATOM 7656 N N . THR E 1 181 ? 41.037 80.765 103.040 1.00 37.10 181 THR E N 1
ATOM 7657 C CA . THR E 1 181 ? 39.838 80.605 102.231 1.00 38.30 181 THR E CA 1
ATOM 7658 C C . THR E 1 181 ? 40.129 81.052 100.806 1.00 37.90 181 THR E C 1
ATOM 7659 O O . THR E 1 181 ? 39.707 80.411 99.841 1.00 37.37 181 THR E O 1
ATOM 7663 N N . GLU E 1 182 ? 40.864 82.153 100.679 1.00 38.29 182 GLU E N 1
ATOM 7664 C CA . GLU E 1 182 ? 41.198 82.687 99.367 1.00 39.98 182 GLU E CA 1
ATOM 7665 C C . GLU E 1 182 ? 42.099 81.724 98.610 1.00 37.40 182 GLU E C 1
ATOM 7666 O O . GLU E 1 182 ? 41.918 81.512 97.415 1.00 38.54 182 GLU E O 1
ATOM 7672 N N . ALA E 1 183 ? 43.060 81.128 99.306 1.00 35.41 183 ALA E N 1
ATOM 7673 C CA . ALA E 1 183 ? 43.959 80.178 98.665 1.00 33.65 183 ALA E CA 1
ATOM 7674 C C . ALA E 1 183 ? 43.195 78.926 98.251 1.00 32.00 183 ALA E C 1
ATOM 7675 O O . ALA E 1 183 ? 43.501 78.304 97.238 1.00 31.18 183 ALA E O 1
ATOM 7677 N N . ALA E 1 184 ? 42.192 78.557 99.035 1.00 31.36 184 ALA E N 1
ATOM 7678 C CA . ALA E 1 184 ? 41.416 77.369 98.719 1.00 31.15 184 ALA E CA 1
ATOM 7679 C C . ALA E 1 184 ? 40.532 77.611 97.495 1.00 32.81 184 ALA E C 1
ATOM 7680 O O . ALA E 1 184 ? 40.562 76.837 96.535 1.00 32.46 184 ALA E O 1
ATOM 7682 N N . LEU E 1 185 ? 39.755 78.688 97.531 1.00 33.26 185 LEU E N 1
ATOM 7683 C CA . LEU E 1 185 ? 38.862 79.024 96.427 1.00 35.22 185 LEU E CA 1
ATOM 7684 C C . LEU E 1 185 ? 39.629 79.237 95.125 1.00 36.74 185 LEU E C 1
ATOM 7685 O O . LEU E 1 185 ? 39.116 78.952 94.046 1.00 36.18 185 LEU E O 1
ATOM 7690 N N . LEU E 1 186 ? 40.858 79.737 95.225 1.00 38.26 186 LEU E N 1
ATOM 7691 C CA . LEU E 1 186 ? 41.671 79.960 94.036 1.00 39.53 186 LEU E CA 1
ATOM 7692 C C . LEU E 1 186 ? 42.205 78.650 93.463 1.00 40.14 186 LEU E C 1
ATOM 7693 O O . LEU E 1 186 ? 42.505 78.567 92.269 1.00 43.16 186 LEU E O 1
ATOM 7698 N N . GLY E 1 187 ? 42.325 77.627 94.303 1.00 38.23 187 GLY E N 1
ATOM 7699 C CA . GLY E 1 187 ? 42.803 76.348 93.809 1.00 36.39 187 GLY E CA 1
ATOM 7700 C C . GLY E 1 187 ? 44.212 75.942 94.198 1.00 35.84 187 GLY E C 1
ATOM 7701 O O . GLY E 1 187 ? 44.841 75.144 93.504 1.00 35.73 187 GLY E O 1
ATOM 7702 N N . ALA E 1 188 ? 44.729 76.491 95.289 1.00 35.46 188 ALA E N 1
ATOM 7703 C CA . ALA E 1 188 ? 46.059 76.108 95.738 1.00 36.28 188 ALA E CA 1
ATOM 7704 C C . ALA E 1 188 ? 45.948 74.672 96.268 1.00 36.13 188 ALA E C 1
ATOM 7705 O O . ALA E 1 188 ? 44.919 74.290 96.832 1.00 33.74 188 ALA E O 1
ATOM 7707 N N . ASP E 1 189 ? 46.990 73.875 96.068 1.00 36.04 189 ASP E N 1
ATOM 7708 C CA . ASP E 1 189 ? 46.984 72.497 96.540 1.00 36.99 189 ASP E CA 1
ATOM 7709 C C . ASP E 1 189 ? 47.205 72.450 98.045 1.00 37.80 189 ASP E C 1
ATOM 7710 O O . ASP E 1 189 ? 46.556 71.689 98.765 1.00 36.88 189 ASP E O 1
ATOM 7715 N N . ILE E 1 190 ? 48.124 73.288 98.509 1.00 38.59 190 ILE E N 1
ATOM 7716 C CA . ILE E 1 190 ? 48.490 73.335 99.915 1.00 36.95 190 ILE E CA 1
ATOM 7717 C C . ILE E 1 190 ? 48.601 74.759 100.452 1.00 36.82 190 ILE E C 1
ATOM 7718 O O . ILE E 1 190 ? 48.969 75.681 99.730 1.00 36.76 190 ILE E O 1
ATOM 7723 N N . ALA E 1 191 ? 48.277 74.923 101.728 1.00 37.23 191 ALA E N 1
ATOM 7724 C CA . ALA E 1 191 ? 48.393 76.214 102.394 1.00 39.20 191 ALA E CA 1
ATOM 7725 C C . ALA E 1 191 ? 49.206 75.980 103.668 1.00 40.16 191 ALA E C 1
ATOM 7726 O O . ALA E 1 191 ? 48.796 75.210 104.543 1.00 39.38 191 ALA E O 1
ATOM 7728 N N . THR E 1 192 ? 50.363 76.628 103.769 1.00 41.06 192 THR E N 1
ATOM 7729 C CA . THR E 1 192 ? 51.206 76.466 104.949 1.00 42.22 192 THR E CA 1
ATOM 7730 C C . THR E 1 192 ? 51.070 77.714 105.815 1.00 43.31 192 THR E C 1
ATOM 7731 O O . THR E 1 192 ? 51.210 78.831 105.325 1.00 43.37 192 THR E O 1
ATOM 7735 N N . MET E 1 193 ? 50.793 77.525 107.102 1.00 44.27 193 MET E N 1
ATOM 7736 C CA . MET E 1 193 ? 50.588 78.659 107.998 1.00 46.42 193 MET E CA 1
ATOM 7737 C C . MET E 1 193 ? 51.112 78.462 109.417 1.00 48.29 193 MET E C 1
ATOM 7738 O O . MET E 1 193 ? 51.428 77.343 109.837 1.00 49.47 193 MET E O 1
ATOM 7743 N N . PRO E 1 194 ? 51.209 79.561 110.181 1.00 48.74 194 PRO E N 1
ATOM 7744 C CA . PRO E 1 194 ? 51.692 79.467 111.555 1.00 48.63 194 PRO E CA 1
ATOM 7745 C C . PRO E 1 194 ? 50.598 78.924 112.466 1.00 49.20 194 PRO E C 1
ATOM 7746 O O . PRO E 1 194 ? 49.407 78.998 112.150 1.00 49.08 194 PRO E O 1
ATOM 7750 N N . HIS E 1 195 ? 51.014 78.369 113.595 1.00 49.54 195 HIS E N 1
ATOM 7751 C CA . HIS E 1 195 ? 50.091 77.795 114.561 1.00 48.79 195 HIS E CA 1
ATOM 7752 C C . HIS E 1 195 ? 48.946 78.754 114.913 1.00 48.47 195 HIS E C 1
ATOM 7753 O O . HIS E 1 195 ? 47.778 78.350 114.969 1.00 48.23 195 HIS E O 1
ATOM 7760 N N . ALA E 1 196 ? 49.284 80.023 115.126 1.00 47.03 196 ALA E N 1
ATOM 7761 C CA . ALA E 1 196 ? 48.299 81.035 115.494 1.00 46.36 196 ALA E CA 1
ATOM 7762 C C . ALA E 1 196 ? 47.131 81.150 114.518 1.00 46.54 196 ALA E C 1
ATOM 7763 O O . ALA E 1 196 ? 45.980 81.241 114.940 1.00 46.24 196 ALA E O 1
ATOM 7765 N N . VAL E 1 197 ? 47.415 81.158 113.217 1.00 45.28 197 VAL E N 1
ATOM 7766 C CA . VAL E 1 197 ? 46.338 81.263 112.238 1.00 43.66 197 VAL E CA 1
ATOM 7767 C C . VAL E 1 197 ? 45.414 80.051 112.340 1.00 42.48 197 VAL E C 1
ATOM 7768 O O . VAL E 1 197 ? 44.196 80.197 112.358 1.00 41.90 197 VAL E O 1
ATOM 7772 N N . PHE E 1 198 ? 46.003 78.860 112.409 1.00 41.95 198 PHE E N 1
ATOM 7773 C CA . PHE E 1 198 ? 45.241 77.619 112.532 1.00 41.29 198 PHE E CA 1
ATOM 7774 C C . PHE E 1 198 ? 44.212 77.739 113.648 1.00 42.46 198 PHE E C 1
ATOM 7775 O O . PHE E 1 198 ? 43.031 77.443 113.466 1.00 44.04 198 PHE E O 1
ATOM 7783 N N . LYS E 1 199 ? 44.683 78.173 114.811 1.00 43.85 199 LYS E N 1
ATOM 7784 C CA . LYS E 1 199 ? 43.841 78.333 115.989 1.00 44.41 199 LYS E CA 1
ATOM 7785 C C . LYS E 1 199 ? 42.733 79.364 115.797 1.00 44.40 199 LYS E C 1
ATOM 7786 O O . LYS E 1 199 ? 41.877 79.533 116.664 1.00 44.57 199 LYS E O 1
ATOM 7792 N N . GLN E 1 200 ? 42.744 80.047 114.659 1.00 44.46 200 GLN E N 1
ATOM 7793 C CA . GLN E 1 200 ? 41.741 81.069 114.381 1.00 44.82 200 GLN E CA 1
ATOM 7794 C C . GLN E 1 200 ? 40.763 80.638 113.292 1.00 43.40 200 GLN E C 1
ATOM 7795 O O . GLN E 1 200 ? 39.677 81.198 113.154 1.00 41.46 200 GLN E O 1
ATOM 7801 N N . LEU E 1 201 ? 41.157 79.620 112.542 1.00 42.55 201 LEU E N 1
ATOM 7802 C CA . LEU E 1 201 ? 40.370 79.094 111.438 1.00 42.75 201 LEU E CA 1
ATOM 7803 C C . LEU E 1 201 ? 38.916 78.708 111.690 1.00 43.66 201 LEU E C 1
ATOM 7804 O O . LEU E 1 201 ? 38.055 79.004 110.862 1.00 44.70 201 LEU E O 1
ATOM 7809 N N . LEU E 1 202 ? 38.625 78.054 112.808 1.00 43.74 202 LEU E N 1
ATOM 7810 C CA . LEU E 1 202 ? 37.229 77.670 113.023 1.00 45.50 202 LEU E CA 1
ATOM 7811 C C . LEU E 1 202 ? 36.460 78.590 113.999 1.00 45.07 202 LEU E C 1
ATOM 7812 O O . LEU E 1 202 ? 35.396 78.261 114.513 1.00 43.56 202 LEU E O 1
ATOM 7817 N N . LYS E 1 203 ? 37.037 79.782 114.285 1.00 44.80 203 LYS E N 1
ATOM 7818 C CA . LYS E 1 203 ? 36.308 80.758 115.104 1.00 45.62 203 LYS E CA 1
ATOM 7819 C C . LYS E 1 203 ? 35.050 81.278 114.386 1.00 44.28 203 LYS E C 1
ATOM 7820 O O . LYS E 1 203 ? 35.090 81.689 113.234 1.00 44.20 203 LYS E O 1
ATOM 7826 N N . HIS E 1 204 ? 33.900 81.209 115.092 1.00 42.44 204 HIS E N 1
ATOM 7827 C CA . HIS E 1 204 ? 32.694 81.866 114.578 1.00 41.61 204 HIS E CA 1
ATOM 7828 C C . HIS E 1 204 ? 31.615 82.041 115.655 1.00 42.19 204 HIS E C 1
ATOM 7829 O O . HIS E 1 204 ? 31.236 81.116 116.362 1.00 44.02 204 HIS E O 1
ATOM 7836 N N . PRO E 1 205 ? 31.150 83.296 115.785 1.00 43.20 205 PRO E N 1
ATOM 7837 C CA . PRO E 1 205 ? 30.171 83.667 116.805 1.00 43.74 205 PRO E CA 1
ATOM 7838 C C . PRO E 1 205 ? 28.864 82.869 116.718 1.00 44.77 205 PRO E C 1
ATOM 7839 O O . PRO E 1 205 ? 28.182 82.639 117.702 1.00 44.85 205 PRO E O 1
ATOM 7843 N N . LEU E 1 206 ? 28.485 82.482 115.482 1.00 44.37 206 LEU E N 1
ATOM 7844 C CA . LEU E 1 206 ? 27.229 81.749 115.332 1.00 45.25 206 LEU E CA 1
ATOM 7845 C C . LEU E 1 206 ? 27.371 80.299 115.805 1.00 46.47 206 LEU E C 1
ATOM 7846 O O . LEU E 1 206 ? 26.431 79.675 116.285 1.00 46.15 206 LEU E O 1
ATOM 7851 N N . THR E 1 207 ? 28.572 79.742 115.667 1.00 48.95 207 THR E N 1
ATOM 7852 C CA . THR E 1 207 ? 28.828 78.371 116.105 1.00 52.32 207 THR E CA 1
ATOM 7853 C C . THR E 1 207 ? 28.722 78.371 117.630 1.00 55.28 207 THR E C 1
ATOM 7854 O O . THR E 1 207 ? 28.110 77.487 118.231 1.00 55.39 207 THR E O 1
ATOM 7858 N N . ASP E 1 208 ? 29.326 79.383 118.244 1.00 58.70 208 ASP E N 1
ATOM 7859 C CA . ASP E 1 208 ? 29.292 79.540 119.688 1.00 62.10 208 ASP E CA 1
ATOM 7860 C C . ASP E 1 208 ? 27.861 79.652 120.197 1.00 63.40 208 ASP E C 1
ATOM 7861 O O . ASP E 1 208 ? 27.464 78.918 121.103 1.00 64.76 208 ASP E O 1
ATOM 7866 N N . ILE E 1 209 ? 27.083 80.565 119.622 1.00 63.87 209 ILE E N 1
ATOM 7867 C CA . ILE E 1 209 ? 25.701 80.722 120.055 1.00 65.72 209 ILE E CA 1
ATOM 7868 C C . ILE E 1 209 ? 24.900 79.488 119.652 1.00 66.49 209 ILE E C 1
ATOM 7869 O O . ILE E 1 209 ? 23.810 79.251 120.168 1.00 66.78 209 ILE E O 1
ATOM 7874 N N . GLY E 1 210 ? 25.446 78.712 118.718 1.00 67.82 210 GLY E N 1
ATOM 7875 C CA . GLY E 1 210 ? 24.777 77.504 118.274 1.00 68.69 210 GLY E CA 1
ATOM 7876 C C . GLY E 1 210 ? 25.028 76.387 119.269 1.00 70.36 210 GLY E C 1
ATOM 7877 O O . GLY E 1 210 ? 24.441 75.307 119.180 1.00 69.72 210 GLY E O 1
ATOM 7878 N N . LEU E 1 211 ? 25.913 76.658 120.226 1.00 71.17 211 LEU E N 1
ATOM 7879 C CA . LEU E 1 211 ? 26.260 75.694 121.261 1.00 72.16 211 LEU E CA 1
ATOM 7880 C C . LEU E 1 211 ? 25.618 76.062 122.589 1.00 73.08 211 LEU E C 1
ATOM 7881 O O . LEU E 1 211 ? 24.856 77.051 122.622 1.00 74.21 211 LEU E O 1
ATOM 7886 N N . MET F 1 1 ? 44.355 111.661 75.058 1.00 33.19 1 MET F N 1
ATOM 7887 C CA . MET F 1 1 ? 45.512 111.584 75.992 1.00 32.37 1 MET F CA 1
ATOM 7888 C C . MET F 1 1 ? 46.653 112.442 75.462 1.00 32.98 1 MET F C 1
ATOM 7889 O O . MET F 1 1 ? 47.069 112.308 74.308 1.00 31.98 1 MET F O 1
ATOM 7894 N N . GLU F 1 2 ? 47.152 113.338 76.307 1.00 33.90 2 GLU F N 1
ATOM 7895 C CA . GLU F 1 2 ? 48.247 114.208 75.910 1.00 33.22 2 GLU F CA 1
ATOM 7896 C C . GLU F 1 2 ? 49.540 113.412 75.864 1.00 33.56 2 GLU F C 1
ATOM 7897 O O . GLU F 1 2 ? 49.754 112.505 76.672 1.00 33.97 2 GLU F O 1
ATOM 7903 N N . LEU F 1 3 ? 50.392 113.745 74.900 1.00 32.40 3 LEU F N 1
ATOM 7904 C CA . LEU F 1 3 ? 51.648 113.045 74.709 1.00 32.85 3 LEU F CA 1
ATOM 7905 C C . LEU F 1 3 ? 52.849 113.906 75.075 1.00 33.43 3 LEU F C 1
ATOM 7906 O O . LEU F 1 3 ? 52.969 115.047 74.633 1.00 33.52 3 LEU F O 1
ATOM 7911 N N . TYR F 1 4 ? 53.742 113.330 75.874 1.00 33.96 4 TYR F N 1
ATOM 7912 C CA . TYR F 1 4 ? 54.951 114.004 76.334 1.00 32.06 4 TYR F CA 1
ATOM 7913 C C . TYR F 1 4 ? 56.206 113.265 75.896 1.00 33.07 4 TYR F C 1
ATOM 7914 O O . TYR F 1 4 ? 56.188 112.053 75.670 1.00 32.57 4 TYR F O 1
ATOM 7923 N N . LEU F 1 5 ? 57.302 114.007 75.801 1.00 34.49 5 LEU F N 1
ATOM 7924 C CA . LEU F 1 5 ? 58.592 113.440 75.447 1.00 36.75 5 LEU F CA 1
ATOM 7925 C C . LEU F 1 5 ? 59.452 113.382 76.709 1.00 38.56 5 LEU F C 1
ATOM 7926 O O . LEU F 1 5 ? 59.549 114.362 77.444 1.00 37.73 5 LEU F O 1
ATOM 7931 N N . ASP F 1 6 ? 60.051 112.227 76.974 1.00 41.66 6 ASP F N 1
ATOM 7932 C CA . ASP F 1 6 ? 60.930 112.079 78.133 1.00 44.34 6 ASP F CA 1
ATOM 7933 C C . ASP F 1 6 ? 62.347 112.247 77.598 1.00 44.40 6 ASP F C 1
ATOM 7934 O O . ASP F 1 6 ? 62.996 111.278 77.209 1.00 44.47 6 ASP F O 1
ATOM 7939 N N . THR F 1 7 ? 62.806 113.494 77.557 1.00 45.04 7 THR F N 1
ATOM 7940 C CA . THR F 1 7 ? 64.131 113.816 77.034 1.00 46.66 7 THR F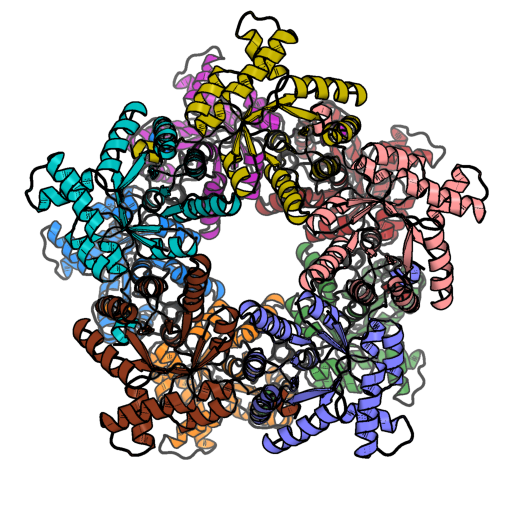 CA 1
ATOM 7941 C C . THR F 1 7 ? 64.480 115.272 77.307 1.00 47.36 7 THR F C 1
ATOM 7942 O O . THR F 1 7 ? 63.639 116.052 77.757 1.00 48.83 7 THR F O 1
ATOM 7946 N N . ALA F 1 8 ? 65.725 115.631 77.019 1.00 46.75 8 ALA F N 1
ATOM 7947 C CA . ALA F 1 8 ? 66.184 117.002 77.192 1.00 47.10 8 ALA F CA 1
ATOM 7948 C C . ALA F 1 8 ? 66.725 117.485 75.850 1.00 47.08 8 ALA F C 1
ATOM 7949 O O . ALA F 1 8 ? 67.221 118.602 75.730 1.00 47.77 8 ALA F O 1
ATOM 7951 N N . SER F 1 9 ? 66.629 116.629 74.839 1.00 46.07 9 SER F N 1
ATOM 7952 C CA . SER F 1 9 ? 67.097 116.976 73.506 1.00 45.55 9 SER F CA 1
ATOM 7953 C C . SER F 1 9 ? 66.130 117.948 72.844 1.00 46.12 9 SER F C 1
ATOM 7954 O O . SER F 1 9 ? 64.969 117.610 72.590 1.00 46.13 9 SER F O 1
ATOM 7957 N N . LEU F 1 10 ? 66.615 119.153 72.567 1.00 46.10 10 LEU F N 1
ATOM 7958 C CA . LEU F 1 10 ? 65.804 120.186 71.934 1.00 47.71 10 LEU F CA 1
ATOM 7959 C C . LEU F 1 10 ? 65.514 119.855 70.471 1.00 48.28 10 LEU F C 1
ATOM 7960 O O . LEU F 1 10 ? 64.564 120.375 69.881 1.00 47.42 10 LEU F O 1
ATOM 7965 N N . GLU F 1 11 ? 66.334 118.984 69.894 1.00 48.73 11 GLU F N 1
ATOM 7966 C CA . GLU F 1 11 ? 66.169 118.589 68.503 1.00 48.97 11 GLU F CA 1
ATOM 7967 C C . GLU F 1 11 ? 65.026 117.590 68.414 1.00 47.50 11 GLU F C 1
ATOM 7968 O O . GLU F 1 11 ? 64.177 117.673 67.529 1.00 45.84 11 GLU F O 1
ATOM 7974 N N . GLU F 1 12 ? 65.017 116.636 69.335 1.00 45.37 12 GLU F N 1
ATOM 7975 C CA . GLU F 1 12 ? 63.964 115.642 69.362 1.00 43.06 12 GLU F CA 1
ATOM 7976 C C . GLU F 1 12 ? 62.658 116.361 69.644 1.00 41.89 12 GLU F C 1
ATOM 7977 O O . GLU F 1 12 ? 61.655 116.139 68.965 1.00 41.80 12 GLU F O 1
ATOM 7983 N N . ILE F 1 13 ? 62.685 117.236 70.642 1.00 40.64 13 ILE F N 1
ATOM 7984 C CA . ILE F 1 13 ? 61.507 118.006 71.019 1.00 41.59 13 ILE F CA 1
ATOM 7985 C C . ILE F 1 13 ? 60.950 118.798 69.840 1.00 43.62 13 ILE F C 1
ATOM 7986 O O . ILE F 1 13 ? 59.737 118.851 69.634 1.00 45.77 13 ILE F O 1
ATOM 7991 N N . ARG F 1 14 ? 61.834 119.408 69.061 1.00 44.28 14 ARG F N 1
ATOM 7992 C CA . ARG F 1 14 ? 61.406 120.197 67.912 1.00 45.44 14 ARG F CA 1
ATOM 7993 C C . ARG F 1 14 ? 60.783 119.366 66.802 1.00 44.57 14 ARG F C 1
ATOM 7994 O O . ARG F 1 14 ? 59.829 119.803 66.153 1.00 44.41 14 ARG F O 1
ATOM 8002 N N . GLU F 1 15 ? 61.319 118.171 66.581 1.00 44.45 15 GLU F N 1
ATOM 8003 C CA . GLU F 1 15 ? 60.791 117.313 65.535 1.00 44.15 15 GLU F CA 1
ATOM 8004 C C . GLU F 1 15 ? 59.355 116.911 65.828 1.00 43.72 15 GLU F C 1
ATOM 8005 O O . GLU F 1 15 ? 58.490 116.993 64.954 1.00 43.46 15 GLU F O 1
ATOM 8011 N N . ILE F 1 16 ? 59.108 116.487 67.067 1.00 40.75 16 ILE F N 1
ATOM 8012 C CA . ILE F 1 16 ? 57.784 116.048 67.478 1.00 38.09 16 ILE F CA 1
ATOM 8013 C C . ILE F 1 16 ? 56.824 117.214 67.673 1.00 38.32 16 ILE F C 1
ATOM 8014 O O . ILE F 1 16 ? 55.635 117.102 67.368 1.00 38.51 16 ILE F O 1
ATOM 8019 N N . ALA F 1 17 ? 57.330 118.332 68.182 1.00 36.91 17 ALA F N 1
ATOM 8020 C CA . ALA F 1 17 ? 56.478 119.494 68.385 1.00 37.42 17 ALA F CA 1
ATOM 8021 C C . ALA F 1 17 ? 55.973 119.936 67.016 1.00 37.12 17 ALA F C 1
ATOM 8022 O O . ALA F 1 17 ? 54.900 120.532 66.898 1.00 36.63 17 ALA F O 1
ATOM 8024 N N . ALA F 1 18 ? 56.743 119.611 65.981 1.00 36.00 18 ALA F N 1
ATOM 8025 C CA . ALA F 1 18 ? 56.379 119.970 64.618 1.00 36.22 18 ALA F CA 1
ATOM 8026 C C . ALA F 1 18 ? 55.214 119.146 64.074 1.00 35.68 18 ALA F C 1
ATOM 8027 O O . ALA F 1 18 ? 54.607 119.523 63.072 1.00 33.61 18 ALA F O 1
ATOM 8029 N N . TRP F 1 19 ? 54.910 118.021 64.717 1.00 34.81 19 TRP F N 1
ATOM 8030 C CA . TRP F 1 19 ? 53.793 117.186 64.271 1.00 33.60 19 TRP F CA 1
ATOM 8031 C C . TRP F 1 19 ? 52.528 117.794 64.854 1.00 32.50 19 TRP F C 1
ATOM 8032 O O . TRP F 1 19 ? 51.423 117.498 64.417 1.00 32.61 19 TRP F O 1
ATOM 8043 N N . GLY F 1 20 ? 52.709 118.640 65.858 1.00 31.18 20 GLY F N 1
ATOM 8044 C CA . GLY F 1 20 ? 51.576 119.269 66.500 1.00 32.60 20 GLY F CA 1
ATOM 8045 C C . GLY F 1 20 ? 50.924 118.343 67.506 1.00 32.14 20 GLY F C 1
ATOM 8046 O O . GLY F 1 20 ? 49.754 118.516 67.847 1.00 33.16 20 GLY F O 1
ATOM 8047 N N . VAL F 1 21 ? 51.685 117.369 67.995 1.00 32.04 21 VAL F N 1
ATOM 8048 C CA . VAL F 1 21 ? 51.161 116.408 68.955 1.00 32.95 21 VAL F CA 1
ATOM 8049 C C . VAL F 1 21 ? 51.857 116.432 70.318 1.00 34.93 21 VAL F C 1
ATOM 8050 O O . VAL F 1 21 ? 51.462 115.704 71.229 1.00 35.39 21 VAL F O 1
ATOM 8054 N N . LEU F 1 22 ? 52.881 117.271 70.461 1.00 35.23 22 LEU F N 1
ATOM 8055 C CA . LEU F 1 22 ? 53.639 117.355 71.707 1.00 32.84 22 LEU F CA 1
ATOM 8056 C C . LEU F 1 22 ? 52.995 118.302 72.713 1.00 32.64 22 LEU F C 1
ATOM 8057 O O . LEU F 1 22 ? 52.945 119.507 72.495 1.00 34.00 22 LEU F O 1
ATOM 8062 N N . SER F 1 23 ? 52.515 117.757 73.826 1.00 32.36 23 SER F N 1
ATOM 8063 C CA . SER F 1 23 ? 51.853 118.566 74.840 1.00 32.79 23 SER F CA 1
ATOM 8064 C C . SER F 1 23 ? 52.727 118.964 76.033 1.00 34.27 23 SER F C 1
ATOM 8065 O O . SER F 1 23 ? 52.327 119.802 76.848 1.00 34.44 23 SER F O 1
ATOM 8068 N N . GLY F 1 24 ? 53.907 118.360 76.141 1.00 34.65 24 GLY F N 1
ATOM 8069 C CA . GLY F 1 24 ? 54.789 118.666 77.256 1.00 36.50 24 GLY F CA 1
ATOM 8070 C C . GLY F 1 24 ? 56.045 117.816 77.258 1.00 37.05 24 GLY F C 1
ATOM 8071 O O . GLY F 1 24 ? 56.220 116.970 76.382 1.00 37.64 24 GLY F O 1
ATOM 8072 N N . VAL F 1 25 ? 56.916 118.039 78.241 1.00 38.19 25 VAL F N 1
ATOM 8073 C CA . VAL F 1 25 ? 58.175 117.295 78.357 1.00 38.88 25 VAL F CA 1
ATOM 8074 C C . VAL F 1 25 ? 58.492 116.926 79.804 1.00 38.95 25 VAL F C 1
ATOM 8075 O O . VAL F 1 25 ? 58.116 117.643 80.734 1.00 39.76 25 VAL F O 1
ATOM 8079 N N . THR F 1 26 ? 59.172 115.796 79.987 1.00 38.57 26 THR F N 1
ATOM 8080 C CA . THR F 1 26 ? 59.577 115.340 81.318 1.00 40.38 26 THR F CA 1
ATOM 8081 C C . THR F 1 26 ? 61.090 115.150 81.298 1.00 41.22 26 THR F C 1
ATOM 8082 O O . THR F 1 26 ? 61.620 114.441 80.437 1.00 41.14 26 THR F O 1
ATOM 8086 N N . THR F 1 27 ? 61.788 115.784 82.234 1.00 42.36 27 THR F N 1
ATOM 8087 C CA . THR F 1 27 ? 63.242 115.670 82.284 1.00 44.96 27 THR F CA 1
ATOM 8088 C C . THR F 1 27 ? 63.745 115.120 83.607 1.00 44.94 27 THR F C 1
ATOM 8089 O O . THR F 1 27 ? 62.988 114.986 84.561 1.00 46.18 27 THR F O 1
ATOM 8093 N N . ASN F 1 28 ? 65.033 114.795 83.640 1.00 47.10 28 ASN F N 1
ATOM 8094 C CA . ASN F 1 28 ? 65.708 114.306 84.841 1.00 48.03 28 ASN F CA 1
ATOM 8095 C C . ASN F 1 28 ? 67.204 114.583 84.679 1.00 49.85 28 ASN F C 1
ATOM 8096 O O . ASN F 1 28 ? 67.713 114.650 83.558 1.00 48.79 28 ASN F O 1
ATOM 8101 N N . PRO F 1 29 ? 67.927 114.753 85.799 1.00 51.95 29 PRO F N 1
ATOM 8102 C CA . PRO F 1 29 ? 69.367 115.032 85.793 1.00 52.64 29 PRO F CA 1
ATOM 8103 C C . PRO F 1 29 ? 70.163 114.291 84.729 1.00 53.41 29 PRO F C 1
ATOM 8104 O O . PRO F 1 29 ? 70.807 114.913 83.891 1.00 52.07 29 PRO F O 1
ATOM 8108 N N . THR F 1 30 ? 70.116 112.964 84.754 1.00 55.21 30 THR F N 1
ATOM 8109 C CA . THR F 1 30 ? 70.860 112.182 83.777 1.00 57.36 30 THR F CA 1
ATOM 8110 C C . THR F 1 30 ? 70.490 112.502 82.329 1.00 57.93 30 THR F C 1
ATOM 8111 O O . THR F 1 30 ? 71.344 112.448 81.445 1.00 58.65 30 THR F O 1
ATOM 8115 N N . LEU F 1 31 ? 69.228 112.844 82.084 1.00 58.39 31 LEU F N 1
ATOM 8116 C CA . LEU F 1 31 ? 68.793 113.169 80.727 1.00 57.81 31 LEU F CA 1
ATOM 8117 C C . LEU F 1 31 ? 69.389 114.482 80.233 1.00 58.36 31 LEU F C 1
ATOM 8118 O O . LEU F 1 31 ? 69.824 114.578 79.085 1.00 57.85 31 LEU F O 1
ATOM 8123 N N . VAL F 1 32 ? 69.409 115.495 81.093 1.00 58.91 32 VAL F N 1
ATOM 8124 C CA . VAL F 1 32 ? 69.961 116.786 80.707 1.00 60.80 32 VAL F CA 1
ATOM 8125 C C . VAL F 1 32 ? 71.474 116.690 80.566 1.00 61.18 32 VAL F C 1
ATOM 8126 O O . VAL F 1 32 ? 72.082 117.434 79.801 1.00 61.49 32 VAL F O 1
ATOM 8130 N N . ALA F 1 33 ? 72.075 115.763 81.302 1.00 61.89 33 ALA F N 1
ATOM 8131 C CA . ALA F 1 33 ? 73.517 115.572 81.246 1.00 63.29 33 ALA F CA 1
ATOM 8132 C C . ALA F 1 33 ? 73.919 115.089 79.857 1.00 63.80 33 ALA F C 1
ATOM 8133 O O . ALA F 1 33 ? 74.981 115.446 79.346 1.00 64.69 33 ALA F O 1
ATOM 8135 N N . LYS F 1 34 ? 73.063 114.275 79.251 1.00 64.22 34 LYS F N 1
ATOM 8136 C CA . LYS F 1 34 ? 73.324 113.740 77.923 1.00 64.90 34 LYS F CA 1
ATOM 8137 C C . LYS F 1 34 ? 73.242 114.858 76.890 1.00 66.20 34 LYS F C 1
ATOM 8138 O O . LYS F 1 34 ? 74.124 115.003 76.043 1.00 66.44 34 LYS F O 1
ATOM 8144 N N . ALA F 1 35 ? 72.179 115.652 76.973 1.00 67.10 35 ALA F N 1
ATOM 8145 C CA . ALA F 1 35 ? 71.967 116.762 76.052 1.00 67.54 35 ALA F CA 1
ATOM 8146 C C . ALA F 1 35 ? 73.199 117.660 75.983 1.00 68.27 35 ALA F C 1
ATOM 8147 O O . ALA F 1 35 ? 73.714 117.944 74.901 1.00 68.45 35 ALA F O 1
ATOM 8149 N N . PHE F 1 36 ? 73.665 118.110 77.142 1.00 69.61 36 PHE F N 1
ATOM 8150 C CA . PHE F 1 36 ? 74.844 118.967 77.212 1.00 70.66 36 PHE F CA 1
ATOM 8151 C C . PHE F 1 36 ? 76.071 118.200 76.748 1.00 71.32 36 PHE F C 1
ATOM 8152 O O . PHE F 1 36 ? 76.902 118.731 76.015 1.00 71.30 36 PHE F O 1
ATOM 8160 N N . ALA F 1 37 ? 76.175 116.947 77.178 1.00 72.31 37 ALA F N 1
ATOM 8161 C CA . ALA F 1 37 ? 77.301 116.102 76.810 1.00 73.65 37 ALA F CA 1
ATOM 8162 C C . ALA F 1 37 ? 77.430 116.027 75.294 1.00 74.74 37 ALA F C 1
ATOM 8163 O O . ALA F 1 37 ? 78.491 116.302 74.734 1.00 74.93 37 ALA F O 1
ATOM 8165 N N . ALA F 1 38 ? 76.337 115.656 74.638 1.00 76.07 38 ALA F N 1
ATOM 8166 C CA . ALA F 1 38 ? 76.316 115.534 73.187 1.00 77.42 38 ALA F CA 1
ATOM 8167 C C . ALA F 1 38 ? 76.690 116.844 72.499 1.00 78.27 38 ALA F C 1
ATOM 8168 O O . ALA F 1 38 ? 77.251 116.836 71.401 1.00 78.35 38 ALA F O 1
ATOM 8170 N N . LYS F 1 39 ? 76.378 117.969 73.137 1.00 79.10 39 LYS F N 1
ATOM 8171 C CA . LYS F 1 39 ? 76.699 119.265 72.550 1.00 80.49 39 LYS F CA 1
ATOM 8172 C C . LYS F 1 39 ? 78.069 119.756 73.019 1.00 81.21 39 LYS F C 1
ATOM 8173 O O . LYS F 1 39 ? 78.553 120.800 72.577 1.00 81.41 39 LYS F O 1
ATOM 8179 N N . GLY F 1 40 ? 78.696 118.997 73.912 1.00 82.16 40 GLY F N 1
ATOM 8180 C CA . GLY F 1 40 ? 79.999 119.387 74.418 1.00 82.96 40 GLY F CA 1
ATOM 8181 C C . GLY F 1 40 ? 79.931 120.650 75.257 1.00 83.83 40 GLY F C 1
ATOM 8182 O O . GLY F 1 40 ? 80.936 121.332 75.458 1.00 84.38 40 GLY F O 1
ATOM 8183 N N . GLU F 1 41 ? 78.739 120.961 75.753 1.00 84.52 41 GLU F N 1
ATOM 8184 C CA . GLU F 1 41 ? 78.535 122.148 76.573 1.00 84.78 41 GLU F CA 1
ATOM 8185 C C . GLU F 1 41 ? 78.829 121.813 78.034 1.00 84.08 41 GLU F C 1
ATOM 8186 O O . GLU F 1 41 ? 78.678 120.668 78.457 1.00 83.72 41 GLU F O 1
ATOM 8192 N N . ALA F 1 42 ? 79.245 122.814 78.802 1.00 83.60 42 ALA F N 1
ATOM 8193 C CA . ALA F 1 42 ? 79.561 122.612 80.212 1.00 83.12 42 ALA F CA 1
ATOM 8194 C C . ALA F 1 42 ? 78.350 122.855 81.111 1.00 82.84 42 ALA F C 1
ATOM 8195 O O . ALA F 1 42 ? 77.585 123.796 80.899 1.00 82.30 42 ALA F O 1
ATOM 8197 N N . LEU F 1 43 ? 78.191 122.000 82.119 1.00 82.77 43 LEU F N 1
ATOM 8198 C CA . LEU F 1 43 ? 77.079 122.096 83.061 1.00 82.40 43 LEU F CA 1
ATOM 8199 C C . LEU F 1 43 ? 77.248 123.234 84.058 1.00 82.17 43 LEU F C 1
ATOM 8200 O O . LEU F 1 43 ? 78.222 123.276 84.808 1.00 83.08 43 LEU F O 1
ATOM 8205 N N . THR F 1 44 ? 76.288 124.151 84.070 1.00 81.72 44 THR F N 1
ATOM 8206 C CA . THR F 1 44 ? 76.319 125.282 84.984 1.00 81.52 44 THR F CA 1
ATOM 8207 C C . THR F 1 44 ? 74.893 125.686 85.319 1.00 81.44 44 THR F C 1
ATOM 8208 O O . THR F 1 44 ? 74.032 125.728 84.439 1.00 80.96 44 THR F O 1
ATOM 8212 N N . GLU F 1 45 ? 74.647 125.980 86.592 1.00 81.39 45 GLU F N 1
ATOM 8213 C CA . GLU F 1 45 ? 73.321 126.385 87.038 1.00 81.11 45 GLU F CA 1
ATOM 8214 C C . GLU F 1 45 ? 72.735 127.438 86.102 1.00 80.33 45 GLU F C 1
ATOM 8215 O O . GLU F 1 45 ? 71.516 127.539 85.953 1.00 80.79 45 GLU F O 1
ATOM 8221 N N . GLU F 1 46 ? 73.609 128.218 85.473 1.00 78.86 46 GLU F N 1
ATOM 8222 C CA . GLU F 1 46 ? 73.177 129.255 84.545 1.00 77.36 46 GLU F CA 1
ATOM 8223 C C . GLU F 1 46 ? 72.700 128.622 83.244 1.00 76.26 46 GLU F C 1
ATOM 8224 O O . GLU F 1 46 ? 71.631 128.958 82.733 1.00 76.33 46 GLU F O 1
ATOM 8230 N N . ALA F 1 47 ? 73.501 127.705 82.712 1.00 74.84 47 ALA F N 1
ATOM 8231 C CA . ALA F 1 47 ? 73.166 127.020 81.470 1.00 73.29 47 ALA F CA 1
ATOM 8232 C C . ALA F 1 47 ? 71.974 126.096 81.689 1.00 72.15 47 ALA F C 1
ATOM 8233 O O . ALA F 1 47 ? 71.056 126.041 80.869 1.00 72.22 47 ALA F O 1
ATOM 8235 N N . PHE F 1 48 ? 71.996 125.376 82.805 1.00 70.99 48 PHE F N 1
ATOM 8236 C CA . PHE F 1 48 ? 70.926 124.448 83.145 1.00 69.56 48 PHE F CA 1
ATOM 8237 C C . PHE F 1 48 ? 69.567 125.124 83.010 1.00 68.82 48 PHE F C 1
ATOM 8238 O O . PHE F 1 48 ? 68.739 124.721 82.195 1.00 68.72 48 PHE F O 1
ATOM 8246 N N . ALA F 1 49 ? 69.348 126.157 83.817 1.00 68.03 49 ALA F N 1
ATOM 8247 C CA . ALA F 1 49 ? 68.091 126.894 83.800 1.00 67.75 49 ALA F CA 1
ATOM 8248 C C . ALA F 1 49 ? 67.810 127.483 82.419 1.00 67.25 49 ALA F C 1
ATOM 8249 O O . ALA F 1 49 ? 66.654 127.610 82.009 1.00 67.30 49 ALA F O 1
ATOM 8251 N N . ALA F 1 50 ? 68.872 127.846 81.707 1.00 65.99 50 ALA F N 1
ATOM 8252 C CA . ALA F 1 50 ? 68.731 128.422 80.375 1.00 64.92 50 ALA F CA 1
ATOM 8253 C C . ALA F 1 50 ? 68.244 127.357 79.398 1.00 63.98 50 ALA F C 1
ATOM 8254 O O . ALA F 1 50 ? 67.520 127.654 78.446 1.00 63.80 50 ALA F O 1
ATOM 8256 N N . HIS F 1 51 ? 68.645 126.114 79.643 1.00 62.41 51 HIS F N 1
ATOM 8257 C CA . HIS F 1 51 ? 68.247 125.008 78.785 1.00 61.48 51 HIS F CA 1
ATOM 8258 C C . HIS F 1 51 ? 66.795 124.610 79.066 1.00 60.09 51 HIS F C 1
ATOM 8259 O O . HIS F 1 51 ? 65.993 124.477 78.143 1.00 59.55 51 HIS F O 1
ATOM 8266 N N . LEU F 1 52 ? 66.461 124.427 80.341 1.00 58.38 52 LEU F N 1
ATOM 8267 C CA . LEU F 1 52 ? 65.102 124.066 80.731 1.00 57.04 52 LEU F CA 1
ATOM 8268 C C . LEU F 1 52 ? 64.113 125.111 80.226 1.00 56.62 52 LEU F C 1
ATOM 8269 O O . LEU F 1 52 ? 62.987 124.788 79.836 1.00 56.17 52 LEU F O 1
ATOM 8274 N N . ARG F 1 53 ? 64.536 126.369 80.244 1.00 56.69 53 ARG F N 1
ATOM 8275 C CA . ARG F 1 53 ? 63.672 127.449 79.793 1.00 56.12 53 ARG F CA 1
ATOM 8276 C C . ARG F 1 53 ? 63.526 127.379 78.280 1.00 54.26 53 ARG F C 1
ATOM 8277 O O . ARG F 1 53 ? 62.480 127.728 77.728 1.00 54.52 53 ARG F O 1
ATOM 8285 N N . ALA F 1 54 ? 64.581 126.923 77.613 1.00 51.43 54 ALA F N 1
ATOM 8286 C CA . ALA F 1 54 ? 64.546 126.781 76.166 1.00 49.88 54 ALA F CA 1
ATOM 8287 C C . ALA F 1 54 ? 63.481 125.728 75.859 1.00 48.97 54 ALA F C 1
ATOM 8288 O O . ALA F 1 54 ? 62.660 125.893 74.956 1.00 47.39 54 ALA F O 1
ATOM 8290 N N . ILE F 1 55 ? 63.502 124.647 76.631 1.00 49.29 55 ILE F N 1
ATOM 8291 C CA . ILE F 1 55 ? 62.535 123.569 76.467 1.00 49.75 55 ILE F CA 1
ATOM 8292 C C . ILE F 1 55 ? 61.136 124.164 76.578 1.00 49.34 55 ILE F C 1
ATOM 8293 O O . ILE F 1 55 ? 60.303 123.996 75.685 1.00 48.99 55 ILE F O 1
ATOM 8298 N N . CYS F 1 56 ? 60.895 124.863 77.684 1.00 48.01 56 CYS F N 1
ATOM 8299 C CA . CYS F 1 56 ? 59.606 125.490 77.948 1.00 48.83 56 CYS F CA 1
ATOM 8300 C C . CYS F 1 56 ? 59.048 126.314 76.789 1.00 49.03 56 CYS F C 1
ATOM 8301 O O . CYS F 1 56 ? 57.860 126.221 76.477 1.00 49.33 56 CYS F O 1
ATOM 8304 N N . GLU F 1 57 ? 59.904 127.128 76.172 1.00 50.00 57 GLU F N 1
ATOM 8305 C CA . GLU F 1 57 ? 59.503 127.985 75.056 1.00 50.30 57 GLU F CA 1
ATOM 8306 C C . GLU F 1 57 ? 59.152 127.145 73.837 1.00 49.70 57 GLU F C 1
ATOM 8307 O O . GLU F 1 57 ? 58.161 127.398 73.151 1.00 48.91 57 GLU F O 1
ATOM 8313 N N . THR F 1 58 ? 59.976 126.140 73.577 1.00 49.33 58 THR F N 1
ATOM 8314 C CA . THR F 1 58 ? 59.768 125.246 72.449 1.00 48.78 58 THR F CA 1
ATOM 8315 C C . THR F 1 58 ? 58.452 124.478 72.577 1.00 49.46 58 THR F C 1
ATOM 8316 O O . THR F 1 58 ? 57.492 124.740 71.856 1.00 50.74 58 THR F O 1
ATOM 8320 N N . VAL F 1 59 ? 58.414 123.531 73.506 1.00 49.08 59 VAL F N 1
ATOM 8321 C CA . VAL F 1 59 ? 57.227 122.712 73.720 1.00 48.70 59 VAL F CA 1
ATOM 8322 C C . VAL F 1 59 ? 55.965 123.551 73.868 1.00 48.24 59 VAL F C 1
ATOM 8323 O O . VAL F 1 59 ? 54.946 123.271 73.241 1.00 48.92 59 VAL F O 1
ATOM 8327 N N . GLY F 1 60 ? 56.034 124.573 74.710 1.00 47.19 60 GLY F N 1
ATOM 8328 C CA . GLY F 1 60 ? 54.880 125.424 74.915 1.00 46.79 60 GLY F CA 1
ATOM 8329 C C . GLY F 1 60 ? 53.867 124.813 75.860 1.00 46.33 60 GLY F C 1
ATOM 8330 O O . GLY F 1 60 ? 52.673 125.092 75.762 1.00 47.10 60 GLY F O 1
ATOM 8331 N N . GLY F 1 61 ? 54.346 123.979 76.777 1.00 45.05 61 GLY F N 1
ATOM 8332 C CA . GLY F 1 61 ? 53.471 123.339 77.743 1.00 41.97 61 GLY F CA 1
ATOM 8333 C C . GLY F 1 61 ? 54.238 122.938 78.989 1.00 40.50 61 GLY F C 1
ATOM 8334 O O . GLY F 1 61 ? 55.412 123.277 79.118 1.00 42.02 61 GLY F O 1
ATOM 8335 N N . PRO F 1 62 ? 53.610 122.204 79.920 1.00 38.40 62 PRO F N 1
ATOM 8336 C CA . PRO F 1 62 ? 54.255 121.765 81.161 1.00 37.11 62 PRO F CA 1
ATOM 8337 C C . PRO F 1 62 ? 55.587 121.058 80.937 1.00 37.13 62 PRO F C 1
ATOM 8338 O O . PRO F 1 62 ? 55.726 120.263 80.007 1.00 37.66 62 PRO F O 1
ATOM 8342 N N . VAL F 1 63 ? 56.562 121.361 81.790 1.00 36.35 63 VAL F N 1
ATOM 8343 C CA . VAL F 1 63 ? 57.888 120.747 81.717 1.00 36.35 63 VAL F CA 1
ATOM 8344 C C . VAL F 1 63 ? 58.273 120.286 83.129 1.00 37.70 63 VAL F C 1
ATOM 8345 O O . VAL F 1 63 ? 58.289 121.076 84.076 1.00 36.22 63 VAL F O 1
ATOM 8349 N N . SER F 1 64 ? 58.574 119.000 83.263 1.00 38.72 64 SER F N 1
ATOM 8350 C CA . SER F 1 64 ? 58.933 118.415 84.551 1.00 39.29 64 SER F CA 1
ATOM 8351 C C . SER F 1 64 ? 60.414 118.506 84.902 1.00 39.53 64 SER F C 1
ATOM 8352 O O . SER F 1 64 ? 61.263 118.000 84.169 1.00 39.59 64 SER F O 1
ATOM 8355 N N . ALA F 1 65 ? 60.715 119.134 86.034 1.00 40.17 65 ALA F N 1
ATOM 8356 C CA . ALA F 1 65 ? 62.101 119.270 86.487 1.00 41.97 65 ALA F CA 1
ATOM 8357 C C . ALA F 1 65 ? 62.306 118.459 87.767 1.00 41.60 65 ALA F C 1
ATOM 8358 O O . ALA F 1 65 ? 61.639 118.682 88.777 1.00 38.91 65 ALA F O 1
ATOM 8360 N N . GLU F 1 66 ? 63.237 117.517 87.710 1.00 43.09 66 GLU F N 1
ATOM 8361 C CA . GLU F 1 66 ? 63.518 116.632 88.845 1.00 47.91 66 GLU F CA 1
ATOM 8362 C C . GLU F 1 66 ? 64.274 117.340 89.981 1.00 49.46 66 GLU F C 1
ATOM 8363 O O . GLU F 1 66 ? 65.248 118.048 89.764 1.00 50.65 66 GLU F O 1
ATOM 8369 N N . VAL F 1 67 ? 63.795 117.123 91.203 1.00 49.67 67 VAL F N 1
ATOM 8370 C CA . VAL F 1 67 ? 64.411 117.661 92.412 1.00 49.44 67 VAL F CA 1
ATOM 8371 C C . VAL F 1 67 ? 65.298 116.557 92.984 1.00 50.84 67 VAL F C 1
ATOM 8372 O O . VAL F 1 67 ? 64.838 115.436 93.194 1.00 51.81 67 VAL F O 1
ATOM 8376 N N . THR F 1 68 ? 66.561 116.875 93.245 1.00 51.77 68 THR F N 1
ATOM 8377 C CA . THR F 1 68 ? 67.498 115.881 93.759 1.00 52.74 68 THR F CA 1
ATOM 8378 C C . THR F 1 68 ? 67.664 115.804 95.272 1.00 52.60 68 THR F C 1
ATOM 8379 O O . THR F 1 68 ? 68.301 114.879 95.772 1.00 53.65 68 THR F O 1
ATOM 8383 N N . ALA F 1 69 ? 67.102 116.762 96.002 1.00 52.55 69 ALA F N 1
ATOM 8384 C CA . ALA F 1 69 ? 67.214 116.754 97.458 1.00 53.11 69 ALA F CA 1
ATOM 8385 C C . ALA F 1 69 ? 66.419 115.588 98.052 1.00 53.67 69 ALA F C 1
ATOM 8386 O O . ALA F 1 69 ? 65.390 115.186 97.509 1.00 53.70 69 ALA F O 1
ATOM 8388 N N . LEU F 1 70 ? 66.904 115.051 99.167 1.00 53.89 70 LEU F N 1
ATOM 8389 C CA . LEU F 1 70 ? 66.242 113.935 99.828 1.00 54.73 70 LEU F CA 1
ATOM 8390 C C . LEU F 1 70 ? 65.552 114.372 101.117 1.00 55.34 70 LEU F C 1
ATOM 8391 O O . LEU F 1 70 ? 64.842 113.590 101.747 1.00 56.74 70 LEU F O 1
ATOM 8396 N N . GLU F 1 71 ? 65.752 115.627 101.502 1.00 55.66 71 GLU F N 1
ATOM 8397 C CA . GLU F 1 71 ? 65.147 116.149 102.721 1.00 55.92 71 GLU F CA 1
ATOM 8398 C C . GLU F 1 71 ? 64.075 117.172 102.355 1.00 54.35 71 GLU F C 1
ATOM 8399 O O . GLU F 1 71 ? 64.289 118.027 101.498 1.00 52.63 71 GLU F O 1
ATOM 8405 N N . ALA F 1 72 ? 62.924 117.076 103.011 1.00 53.71 72 ALA F N 1
ATOM 8406 C CA . ALA F 1 72 ? 61.807 117.980 102.752 1.00 53.86 72 ALA F CA 1
ATOM 8407 C C . ALA F 1 72 ? 62.235 119.440 102.604 1.00 53.78 72 ALA F C 1
ATOM 8408 O O . ALA F 1 72 ? 61.997 120.059 101.568 1.00 52.76 72 ALA F O 1
ATOM 8410 N N . GLU F 1 73 ? 62.863 119.976 103.648 1.00 54.25 73 GLU F N 1
ATOM 8411 C CA . GLU F 1 73 ? 63.323 121.363 103.673 1.00 54.53 73 GLU F CA 1
ATOM 8412 C C . GLU F 1 73 ? 64.122 121.740 102.426 1.00 52.68 73 GLU F C 1
ATOM 8413 O O . GLU F 1 73 ? 63.917 122.810 101.852 1.00 51.83 73 GLU F O 1
ATOM 8419 N N . ALA F 1 74 ? 65.027 120.857 102.014 1.00 50.59 74 ALA F N 1
ATOM 8420 C CA . ALA F 1 74 ? 65.859 121.098 100.844 1.00 49.72 74 ALA F CA 1
ATOM 8421 C C . ALA F 1 74 ? 65.063 120.928 99.559 1.00 49.41 74 ALA F C 1
ATOM 8422 O O . ALA F 1 74 ? 65.294 121.641 98.581 1.00 50.26 74 ALA F O 1
ATOM 8424 N N . MET F 1 75 ? 64.133 119.979 99.558 1.00 47.96 75 MET F N 1
ATOM 8425 C CA . MET F 1 75 ? 63.312 119.741 98.380 1.00 46.48 75 MET F CA 1
ATOM 8426 C C . MET F 1 75 ? 62.516 121.002 98.076 1.00 45.20 75 MET F C 1
ATOM 8427 O O . MET F 1 75 ? 62.462 121.445 96.932 1.00 43.87 75 MET F O 1
ATOM 8432 N N . VAL F 1 76 ? 61.916 121.585 99.111 1.00 44.09 76 VAL F N 1
ATOM 8433 C CA . VAL F 1 76 ? 61.119 122.793 98.959 1.00 42.69 76 VAL F CA 1
ATOM 8434 C C . VAL F 1 76 ? 61.924 123.963 98.401 1.00 45.17 76 VAL F C 1
ATOM 8435 O O . VAL F 1 76 ? 61.458 124.666 97.499 1.00 45.48 76 VAL F O 1
ATOM 8439 N N . ALA F 1 77 ? 63.126 124.178 98.933 1.00 46.04 77 ALA F N 1
ATOM 8440 C CA . ALA F 1 77 ? 63.973 125.279 98.472 1.00 45.79 77 ALA F CA 1
ATOM 8441 C C . ALA F 1 77 ? 64.350 125.061 97.018 1.00 45.99 77 ALA F C 1
ATOM 8442 O O . ALA F 1 77 ? 64.244 125.962 96.186 1.00 47.05 77 ALA F O 1
ATOM 8444 N N . GLU F 1 78 ? 64.800 123.851 96.723 1.00 45.26 78 GLU F N 1
ATOM 8445 C CA . GLU F 1 78 ? 65.196 123.494 95.377 1.00 45.96 78 GLU F CA 1
ATOM 8446 C C . GLU F 1 78 ? 63.995 123.573 94.439 1.00 45.57 78 GLU F C 1
ATOM 8447 O O . GLU F 1 78 ? 64.127 123.943 93.272 1.00 46.63 78 GLU F O 1
ATOM 8453 N N . GLY F 1 79 ? 62.823 123.232 94.963 1.00 45.55 79 GLY F N 1
ATOM 8454 C CA . GLY F 1 79 ? 61.612 123.272 94.167 1.00 44.94 79 GLY F CA 1
ATOM 8455 C C . GLY F 1 79 ? 61.220 124.688 93.799 1.00 45.43 79 GLY F C 1
ATOM 8456 O O . GLY F 1 79 ? 60.776 124.948 92.679 1.00 43.90 79 GLY F O 1
ATOM 8457 N N . ARG F 1 80 ? 61.379 125.607 94.747 1.00 46.74 80 ARG F N 1
ATOM 8458 C CA . ARG F 1 80 ? 61.044 127.009 94.515 1.00 48.18 80 ARG F CA 1
ATOM 8459 C C . ARG F 1 80 ? 61.974 127.593 93.458 1.00 48.48 80 ARG F C 1
ATOM 8460 O O . ARG F 1 80 ? 61.585 128.468 92.684 1.00 48.68 80 ARG F O 1
ATOM 8468 N N . ARG F 1 81 ? 63.205 127.098 93.424 1.00 48.82 81 ARG F N 1
ATOM 8469 C CA . ARG F 1 81 ? 64.174 127.567 92.447 1.00 50.33 81 ARG F CA 1
ATOM 8470 C C . ARG F 1 81 ? 63.793 127.122 91.037 1.00 48.91 81 ARG F C 1
ATOM 8471 O O . ARG F 1 81 ? 63.754 127.939 90.117 1.00 49.47 81 ARG F O 1
ATOM 8479 N N . LEU F 1 82 ? 63.509 125.831 90.870 1.00 46.93 82 LEU F N 1
ATOM 8480 C CA . LEU F 1 82 ? 63.124 125.298 89.564 1.00 44.97 82 LEU F CA 1
ATOM 8481 C C . LEU F 1 82 ? 61.863 125.978 89.046 1.00 43.99 82 LEU F C 1
ATOM 8482 O O . LEU F 1 82 ? 61.784 126.352 87.875 1.00 44.06 82 LEU F O 1
ATOM 8487 N N . ALA F 1 83 ? 60.881 126.142 89.926 1.00 44.59 83 ALA F N 1
ATOM 8488 C CA . ALA F 1 83 ? 59.631 126.796 89.564 1.00 45.80 83 ALA F CA 1
ATOM 8489 C C . ALA F 1 83 ? 59.896 128.210 89.050 1.00 46.61 83 ALA F C 1
ATOM 8490 O O . ALA F 1 83 ? 59.188 128.709 88.172 1.00 47.12 83 ALA F O 1
ATOM 8492 N N . ALA F 1 84 ? 60.924 128.850 89.600 1.00 47.72 84 ALA F N 1
ATOM 8493 C CA . ALA F 1 84 ? 61.283 130.210 89.210 1.00 49.03 84 ALA F CA 1
ATOM 8494 C C . ALA F 1 84 ? 61.901 130.291 87.822 1.00 49.29 84 ALA F C 1
ATOM 8495 O O . ALA F 1 84 ? 61.874 131.344 87.193 1.00 50.20 84 ALA F O 1
ATOM 8497 N N . ILE F 1 85 ? 62.460 129.187 87.343 1.00 49.90 85 ILE F N 1
ATOM 8498 C CA . ILE F 1 85 ? 63.084 129.184 86.027 1.00 49.15 85 ILE F CA 1
ATOM 8499 C C . ILE F 1 85 ? 62.111 129.628 84.946 1.00 49.32 85 ILE F C 1
ATOM 8500 O O . ILE F 1 85 ? 62.414 130.528 84.164 1.00 50.12 85 ILE F O 1
ATOM 8505 N N . HIS F 1 86 ? 60.944 128.992 84.903 1.00 48.94 86 HIS F N 1
ATOM 8506 C CA . HIS F 1 86 ? 59.925 129.288 83.922 1.00 48.73 86 HIS F CA 1
ATOM 8507 C C . HIS F 1 86 ? 58.563 128.910 84.474 1.00 47.57 86 HIS F C 1
ATOM 8508 O O . HIS F 1 86 ? 58.405 127.933 85.195 1.00 47.95 86 HIS F O 1
ATOM 8515 N N . PRO F 1 87 ? 57.506 129.669 84.158 1.00 47.08 87 PRO F N 1
ATOM 8516 C CA . PRO F 1 87 ? 56.173 129.340 84.668 1.00 46.45 87 PRO F CA 1
ATOM 8517 C C . PRO F 1 87 ? 55.609 127.977 84.252 1.00 45.67 87 PRO F C 1
ATOM 8518 O O . PRO F 1 87 ? 54.656 127.497 84.865 1.00 46.58 87 PRO F O 1
ATOM 8522 N N . ASN F 1 88 ? 56.195 127.355 83.228 1.00 44.08 88 ASN F N 1
ATOM 8523 C CA . ASN F 1 88 ? 55.741 126.043 82.755 1.00 42.69 88 ASN F CA 1
ATOM 8524 C C . ASN F 1 88 ? 56.355 124.894 83.545 1.00 42.16 88 ASN F C 1
ATOM 8525 O O . ASN F 1 88 ? 55.901 123.752 83.446 1.00 41.06 88 ASN F O 1
ATOM 8530 N N . ILE F 1 89 ? 57.402 125.192 84.305 1.00 40.72 89 ILE F N 1
ATOM 8531 C CA . ILE F 1 89 ? 58.092 124.177 85.092 1.00 40.11 89 ILE F CA 1
ATOM 8532 C C . ILE F 1 89 ? 57.206 123.462 86.111 1.00 39.23 89 ILE F C 1
ATOM 8533 O O . ILE F 1 89 ? 56.478 124.093 86.875 1.00 39.72 89 ILE F O 1
ATOM 8538 N N . VAL F 1 90 ? 57.279 122.134 86.102 1.00 38.43 90 VAL F N 1
ATOM 8539 C CA . VAL F 1 90 ? 56.543 121.293 87.039 1.00 36.85 90 VAL F CA 1
ATOM 8540 C C . VAL F 1 90 ? 57.601 120.581 87.875 1.00 37.61 90 VAL F C 1
ATOM 8541 O O . VAL F 1 90 ? 58.492 119.911 87.342 1.00 37.39 90 VAL F O 1
ATOM 8545 N N . VAL F 1 91 ? 57.505 120.737 89.189 1.00 39.27 91 VAL F N 1
ATOM 8546 C CA . VAL F 1 91 ? 58.459 120.131 90.108 1.00 39.72 91 VAL F CA 1
ATOM 8547 C C . VAL F 1 91 ? 58.164 118.651 90.358 1.00 40.69 91 VAL F C 1
ATOM 8548 O O . VAL F 1 91 ? 57.068 118.286 90.796 1.00 38.28 91 VAL F O 1
ATOM 8552 N N . LYS F 1 92 ? 59.151 117.805 90.083 1.00 40.74 92 LYS F N 1
ATOM 8553 C CA . LYS F 1 92 ? 58.999 116.371 90.279 1.00 41.47 92 LYS F CA 1
ATOM 8554 C C . LYS F 1 92 ? 59.653 115.969 91.603 1.00 42.36 92 LYS F C 1
ATOM 8555 O O . LYS F 1 92 ? 60.802 116.325 91.873 1.00 42.69 92 LYS F O 1
ATOM 8561 N N . LEU F 1 93 ? 58.911 115.235 92.427 1.00 40.87 93 LEU F N 1
ATOM 8562 C CA . LEU F 1 93 ? 59.408 114.795 93.729 1.00 40.49 93 LEU F CA 1
ATOM 8563 C C . LEU F 1 93 ? 59.187 113.301 93.942 1.00 41.29 93 LEU F C 1
ATOM 8564 O O . LEU F 1 93 ? 58.202 112.739 93.466 1.00 39.92 93 LEU F O 1
ATOM 8569 N N . PRO F 1 94 ? 60.102 112.643 94.676 1.00 42.56 94 PRO F N 1
ATOM 8570 C CA . PRO F 1 94 ? 59.996 111.207 94.960 1.00 42.16 94 PRO F CA 1
ATOM 8571 C C . PRO F 1 94 ? 58.810 110.998 95.900 1.00 41.91 94 PRO F C 1
ATOM 8572 O O . PRO F 1 94 ? 58.563 111.825 96.778 1.00 41.69 94 PRO F O 1
ATOM 8576 N N . THR F 1 95 ? 58.073 109.907 95.726 1.00 41.69 95 THR F N 1
ATOM 8577 C CA . THR F 1 95 ? 56.932 109.670 96.598 1.00 42.14 95 THR F CA 1
ATOM 8578 C C . THR F 1 95 ? 57.364 108.940 97.860 1.00 42.89 95 THR F C 1
ATOM 8579 O O . THR F 1 95 ? 57.202 107.724 97.993 1.00 44.27 95 THR F O 1
ATOM 8583 N N . THR F 1 96 ? 57.924 109.716 98.779 1.00 42.60 96 THR F N 1
ATOM 8584 C CA . THR F 1 96 ? 58.403 109.226 100.061 1.00 42.52 96 THR F CA 1
ATOM 8585 C C . THR F 1 96 ? 57.820 110.162 101.117 1.00 42.90 96 THR F C 1
ATOM 8586 O O . THR F 1 96 ? 57.092 111.096 100.773 1.00 43.33 96 THR F O 1
ATOM 8590 N N . GLU F 1 97 ? 58.121 109.922 102.389 1.00 41.96 97 GLU F N 1
ATOM 8591 C CA . GLU F 1 97 ? 57.593 110.783 103.443 1.00 41.94 97 GLU F CA 1
ATOM 8592 C C . GLU F 1 97 ? 58.043 112.219 103.206 1.00 42.26 97 GLU F C 1
ATOM 8593 O O . GLU F 1 97 ? 57.231 113.147 103.190 1.00 41.64 97 GLU F O 1
ATOM 8599 N N . GLU F 1 98 ? 59.348 112.394 103.041 1.00 41.08 98 GLU F N 1
ATOM 8600 C CA . GLU F 1 98 ? 59.904 113.707 102.791 1.00 41.76 98 GLU F CA 1
ATOM 8601 C C . GLU F 1 98 ? 59.232 114.310 101.564 1.00 42.10 98 GLU F C 1
ATOM 8602 O O . GLU F 1 98 ? 58.863 115.484 101.568 1.00 42.21 98 GLU F O 1
ATOM 8608 N N . GLY F 1 99 ? 59.064 113.495 100.522 1.00 41.37 99 GLY F N 1
ATOM 8609 C CA . GLY F 1 99 ? 58.420 113.955 99.305 1.00 39.61 99 GLY F CA 1
ATOM 8610 C C . GLY F 1 99 ? 57.037 114.506 99.594 1.00 38.53 99 GLY F C 1
ATOM 8611 O O . GLY F 1 99 ? 56.701 115.614 99.175 1.00 40.84 99 GLY F O 1
ATOM 8612 N N . LEU F 1 100 ? 56.237 113.734 100.319 1.00 37.71 100 LEU F N 1
ATOM 8613 C CA . LEU F 1 100 ? 54.886 114.143 100.682 1.00 38.75 100 LEU F CA 1
ATOM 8614 C C . LEU F 1 100 ? 54.891 115.483 101.414 1.00 39.04 100 LEU F C 1
ATOM 8615 O O . LEU F 1 100 ? 54.071 116.359 101.128 1.00 37.55 100 LEU F O 1
ATOM 8620 N N . LYS F 1 101 ? 55.818 115.640 102.356 1.00 39.78 101 LYS F N 1
ATOM 8621 C CA . LYS F 1 101 ? 55.934 116.877 103.124 1.00 39.62 101 LYS F CA 1
ATOM 8622 C C . LYS F 1 101 ? 56.301 118.043 102.212 1.00 38.27 101 LYS F C 1
ATOM 8623 O O . LYS F 1 101 ? 55.768 119.142 102.354 1.00 38.03 101 LYS F O 1
ATOM 8629 N N . ALA F 1 102 ? 57.205 117.800 101.269 1.00 37.68 102 ALA F N 1
ATOM 8630 C CA . ALA F 1 102 ? 57.627 118.842 100.338 1.00 38.36 102 ALA F CA 1
ATOM 8631 C C . ALA F 1 102 ? 56.484 119.171 99.377 1.00 38.30 102 ALA F C 1
ATOM 8632 O O . ALA F 1 102 ? 56.228 120.333 99.064 1.00 37.46 102 ALA F O 1
ATOM 8634 N N . CYS F 1 103 ? 55.803 118.130 98.912 1.00 39.29 103 CYS F N 1
ATOM 8635 C CA . CYS F 1 103 ? 54.681 118.288 97.997 1.00 38.23 103 CYS F CA 1
ATOM 8636 C C . CYS F 1 103 ? 53.596 119.155 98.626 1.00 37.67 103 CYS F C 1
ATOM 8637 O O . CYS F 1 103 ? 53.036 120.026 97.970 1.00 38.78 103 CYS F O 1
ATOM 8640 N N . LYS F 1 104 ? 53.314 118.924 99.903 1.00 37.97 104 LYS F N 1
ATOM 8641 C CA . LYS F 1 104 ? 52.292 119.689 100.609 1.00 39.77 104 LYS F CA 1
ATOM 8642 C C . LYS F 1 104 ? 52.621 121.180 100.622 1.00 41.54 104 LYS F C 1
ATOM 8643 O O . LYS F 1 104 ? 51.799 122.017 100.233 1.00 40.53 104 LYS F O 1
ATOM 8649 N N . ARG F 1 105 ? 53.826 121.507 101.076 1.00 43.24 105 ARG F N 1
ATOM 8650 C CA . ARG F 1 105 ? 54.264 122.896 101.147 1.00 44.80 105 ARG F CA 1
ATOM 8651 C C . ARG F 1 105 ? 54.357 123.554 99.769 1.00 43.69 105 ARG F C 1
ATOM 8652 O O . ARG F 1 105 ? 53.798 124.628 99.552 1.00 43.30 105 ARG F O 1
ATOM 8660 N N . LEU F 1 106 ? 55.055 122.910 98.840 1.00 42.76 106 LEU F N 1
ATOM 8661 C CA . LEU F 1 106 ? 55.198 123.459 97.499 1.00 41.29 106 LEU F CA 1
ATOM 8662 C C . LEU F 1 106 ? 53.852 123.699 96.816 1.00 41.58 106 LEU F C 1
ATOM 8663 O O . LEU F 1 106 ? 53.633 124.758 96.231 1.00 40.85 106 LEU F O 1
ATOM 8668 N N . SER F 1 107 ? 52.944 122.729 96.891 1.00 40.52 107 SER F N 1
ATOM 8669 C CA . SER F 1 107 ? 51.648 122.892 96.244 1.00 40.75 107 SER F CA 1
ATOM 8670 C C . SER F 1 107 ? 50.827 123.984 96.918 1.00 41.05 107 SER F C 1
ATOM 8671 O O . SER F 1 107 ? 50.068 124.695 96.257 1.00 41.84 107 SER F O 1
ATOM 8674 N N . ALA F 1 108 ? 50.983 124.123 98.229 1.00 41.75 108 ALA F N 1
ATOM 8675 C CA . ALA F 1 108 ? 50.258 125.148 98.972 1.00 43.75 108 ALA F CA 1
ATOM 8676 C C . ALA F 1 108 ? 50.673 126.525 98.466 1.00 46.18 108 ALA F C 1
ATOM 8677 O O . ALA F 1 108 ? 49.898 127.480 98.528 1.00 47.49 108 ALA F O 1
ATOM 8679 N N . GLU F 1 109 ? 51.905 126.613 97.967 1.00 47.38 109 GLU F N 1
ATOM 8680 C CA . GLU F 1 109 ? 52.453 127.862 97.444 1.00 48.72 109 GLU F CA 1
ATOM 8681 C C . GLU F 1 109 ? 52.009 128.134 96.013 1.00 47.83 109 GLU F C 1
ATOM 8682 O O . GLU F 1 109 ? 52.404 129.134 95.420 1.00 48.64 109 GLU F O 1
ATOM 8688 N N . GLY F 1 110 ? 51.200 127.237 95.458 1.00 47.86 110 GLY F N 1
ATOM 8689 C CA . GLY F 1 110 ? 50.724 127.409 94.095 1.00 46.14 110 GLY F CA 1
ATOM 8690 C C . GLY F 1 110 ? 51.611 126.770 93.040 1.00 45.04 110 GLY F C 1
ATOM 8691 O O . GLY F 1 110 ? 51.419 126.991 91.846 1.00 45.32 110 GLY F O 1
ATOM 8692 N N . ILE F 1 111 ? 52.585 125.975 93.469 1.00 43.65 111 ILE F N 1
ATOM 8693 C CA . ILE F 1 111 ? 53.488 125.311 92.534 1.00 42.16 111 ILE F CA 1
ATOM 8694 C C . ILE F 1 111 ? 53.030 123.887 92.205 1.00 42.69 111 ILE F C 1
ATOM 8695 O O . ILE F 1 111 ? 52.854 123.051 93.097 1.00 41.78 111 ILE F O 1
ATOM 8700 N N . LYS F 1 112 ? 52.842 123.616 90.917 1.00 42.17 112 LYS F N 1
ATOM 8701 C CA . LYS F 1 112 ? 52.416 122.280 90.494 1.00 41.37 112 LYS F CA 1
ATOM 8702 C C . LYS F 1 112 ? 53.485 121.216 90.764 1.00 39.99 112 LYS F C 1
ATOM 8703 O O . LYS F 1 112 ? 54.653 121.358 90.417 1.00 38.44 112 LYS F O 1
ATOM 8709 N N . VAL F 1 113 ? 53.063 120.126 91.436 1.00 37.82 113 VAL F N 1
ATOM 8710 C CA . VAL F 1 113 ? 54.029 119.075 91.747 1.00 37.46 113 VAL F CA 1
ATOM 8711 C C . VAL F 1 113 ? 53.712 117.763 91.018 1.00 37.04 113 VAL F C 1
ATOM 8712 O O . VAL F 1 113 ? 52.566 117.350 90.899 1.00 36.10 113 VAL F O 1
ATOM 8716 N N . ASN F 1 114 ? 54.793 117.166 90.492 1.00 33.43 114 ASN F N 1
ATOM 8717 C CA . ASN F 1 114 ? 54.684 115.848 89.879 1.00 31.38 114 ASN F CA 1
ATOM 8718 C C . ASN F 1 114 ? 55.292 114.771 90.793 1.00 32.55 114 ASN F C 1
ATOM 8719 O O . ASN F 1 114 ? 56.500 114.684 90.969 1.00 33.96 114 ASN F O 1
ATOM 8724 N N . MET F 1 115 ? 54.485 113.925 91.433 1.00 31.46 115 MET F N 1
ATOM 8725 C CA . MET F 1 115 ? 55.017 112.875 92.310 1.00 32.09 115 MET F CA 1
ATOM 8726 C C . MET F 1 115 ? 55.361 111.645 91.471 1.00 32.35 115 MET F C 1
ATOM 8727 O O . MET F 1 115 ? 54.482 110.979 90.924 1.00 32.64 115 MET F O 1
ATOM 8732 N N . THR F 1 116 ? 56.645 111.335 91.378 1.00 33.60 116 THR F N 1
ATOM 8733 C CA . THR F 1 116 ? 57.080 110.206 90.570 1.00 33.70 116 THR F CA 1
ATOM 8734 C C . THR F 1 116 ? 57.513 108.992 91.388 1.00 34.71 116 THR F C 1
ATOM 8735 O O . THR F 1 116 ? 57.281 108.925 92.598 1.00 33.66 116 THR F O 1
ATOM 8739 N N . LEU F 1 117 ? 58.139 108.031 90.713 1.00 36.26 117 LEU F N 1
ATOM 8740 C CA . LEU F 1 117 ? 58.586 106.798 91.346 1.00 38.13 117 LEU F CA 1
ATOM 8741 C C . LEU F 1 117 ? 57.448 106.118 92.101 1.00 37.52 117 LEU F C 1
ATOM 8742 O O . LEU F 1 117 ? 57.643 105.580 93.192 1.00 36.04 117 LEU F O 1
ATOM 8747 N N . ILE F 1 118 ? 56.257 106.147 91.509 1.00 36.25 118 ILE F N 1
ATOM 8748 C CA . ILE F 1 118 ? 55.083 105.533 92.115 1.00 35.09 118 ILE F CA 1
ATOM 8749 C C . ILE F 1 118 ? 54.883 104.119 91.584 1.00 35.15 118 ILE F C 1
ATOM 8750 O O . ILE F 1 118 ? 54.908 103.894 90.372 1.00 35.15 118 ILE F O 1
ATOM 8755 N N . PHE F 1 119 ? 54.700 103.171 92.503 1.00 35.54 119 PHE F N 1
ATOM 8756 C CA . PHE F 1 119 ? 54.520 101.766 92.147 1.00 35.40 119 PHE F CA 1
ATOM 8757 C C . PHE F 1 119 ? 53.328 101.075 92.814 1.00 35.12 119 PHE F C 1
ATOM 8758 O O . PHE F 1 119 ? 53.229 99.844 92.782 1.00 35.87 119 PHE F O 1
ATOM 8766 N N . SER F 1 120 ? 52.431 101.847 93.420 1.00 32.55 120 SER F N 1
ATOM 8767 C CA . SER F 1 120 ? 51.257 101.263 94.059 1.00 33.65 120 SER F CA 1
ATOM 8768 C C . SER F 1 120 ? 50.134 102.280 94.155 1.00 33.53 120 SER F C 1
ATOM 8769 O O . SER F 1 120 ? 50.375 103.483 94.158 1.00 35.11 120 SER F O 1
ATOM 8772 N N . ALA F 1 121 ? 48.905 101.786 94.243 1.00 33.59 121 ALA F N 1
ATOM 8773 C CA . ALA F 1 121 ? 47.743 102.653 94.354 1.00 33.13 121 ALA F CA 1
ATOM 8774 C C . ALA F 1 121 ? 47.796 103.468 95.642 1.00 32.42 121 ALA F C 1
ATOM 8775 O O . ALA F 1 121 ? 47.367 104.623 95.669 1.00 34.03 121 ALA F O 1
ATOM 8777 N N . ASN F 1 122 ? 48.301 102.870 96.716 1.00 32.77 122 ASN F N 1
ATOM 8778 C CA . ASN F 1 122 ? 48.396 103.596 97.985 1.00 33.86 122 ASN F CA 1
ATOM 8779 C C . ASN F 1 122 ? 49.322 104.812 97.869 1.00 32.38 122 ASN F C 1
ATOM 8780 O O . ASN F 1 122 ? 49.024 105.874 98.412 1.00 32.98 122 ASN F O 1
ATOM 8785 N N . GLN F 1 123 ? 50.435 104.664 97.157 1.00 31.73 123 GLN F N 1
ATOM 8786 C CA . GLN F 1 123 ? 51.352 105.783 96.983 1.00 33.75 123 GLN F CA 1
ATOM 8787 C C . GLN F 1 123 ? 50.645 106.906 96.234 1.00 33.64 123 GLN F C 1
ATOM 8788 O O . GLN F 1 123 ? 50.669 108.060 96.669 1.00 33.61 123 GLN F O 1
ATOM 8794 N N . ALA F 1 124 ? 50.021 106.553 95.111 1.00 30.93 124 ALA F N 1
ATOM 8795 C CA . ALA F 1 124 ? 49.282 107.508 94.293 1.00 30.15 124 ALA F CA 1
ATOM 8796 C C . ALA F 1 124 ? 48.287 108.255 95.162 1.00 29.84 124 ALA F C 1
ATOM 8797 O O . ALA F 1 124 ? 48.195 109.479 95.108 1.00 31.23 124 ALA F O 1
ATOM 8799 N N . LEU F 1 125 ? 47.541 107.505 95.966 1.00 29.39 125 LEU F N 1
ATOM 8800 C CA . LEU F 1 125 ? 46.547 108.094 96.848 1.00 29.76 125 LEU F CA 1
ATOM 8801 C C . LEU F 1 125 ? 47.172 109.099 97.823 1.00 30.90 125 LEU F C 1
ATOM 8802 O O . LEU F 1 125 ? 46.649 110.203 98.004 1.00 29.70 125 LEU F O 1
ATOM 8807 N N . LEU F 1 126 ? 48.287 108.721 98.446 1.00 30.73 126 LEU F N 1
ATOM 8808 C CA . LEU F 1 126 ? 48.948 109.619 99.390 1.00 31.58 126 LEU F CA 1
ATOM 8809 C C . LEU F 1 126 ? 49.362 110.900 98.675 1.00 30.49 126 LEU F C 1
ATOM 8810 O O . LEU F 1 126 ? 49.080 112.002 99.141 1.00 29.26 126 LEU F O 1
ATOM 8815 N N . ALA F 1 127 ? 50.009 110.741 97.525 1.00 31.85 127 ALA F N 1
ATOM 8816 C CA . ALA F 1 127 ? 50.466 111.870 96.715 1.00 31.55 127 ALA F CA 1
ATOM 8817 C C . ALA F 1 127 ? 49.340 112.849 96.374 1.00 32.45 127 ALA F C 1
ATOM 8818 O O . ALA F 1 127 ? 49.509 114.061 96.483 1.00 32.82 127 ALA F O 1
ATOM 8820 N N . ALA F 1 128 ? 48.196 112.321 95.952 1.00 33.64 128 ALA F N 1
ATOM 8821 C CA . ALA F 1 128 ? 47.055 113.160 95.597 1.00 33.85 128 ALA F CA 1
ATOM 8822 C C . ALA F 1 128 ? 46.522 113.871 96.827 1.00 33.97 128 ALA F C 1
ATOM 8823 O O . ALA F 1 128 ? 46.131 115.034 96.769 1.00 36.60 128 ALA F O 1
ATOM 8825 N N . ARG F 1 129 ? 46.514 113.159 97.944 1.00 35.97 129 ARG F N 1
ATOM 8826 C CA . ARG F 1 129 ? 46.023 113.698 99.206 1.00 36.60 129 ARG F CA 1
ATOM 8827 C C . ARG F 1 129 ? 46.944 114.817 99.706 1.00 36.86 129 ARG F C 1
ATOM 8828 O O . ARG F 1 129 ? 46.518 115.709 100.450 1.00 35.64 129 ARG F O 1
ATOM 8836 N N . ALA F 1 130 ? 48.203 114.766 99.281 1.00 37.37 130 ALA F N 1
ATOM 8837 C CA . ALA F 1 130 ? 49.202 115.760 99.669 1.00 38.32 130 ALA F CA 1
ATOM 8838 C C . ALA F 1 130 ? 49.263 116.971 98.728 1.00 38.58 130 ALA F C 1
ATOM 8839 O O . ALA F 1 130 ? 50.149 117.816 98.861 1.00 40.57 130 ALA F O 1
ATOM 8841 N N . GLY F 1 131 ? 48.342 117.050 97.771 1.00 37.06 131 GLY F N 1
ATOM 8842 C CA . GLY F 1 131 ? 48.332 118.181 96.856 1.00 36.35 131 GLY F CA 1
ATOM 8843 C C . GLY F 1 131 ? 49.060 118.025 95.525 1.00 35.86 131 GLY F C 1
ATOM 8844 O O . GLY F 1 131 ? 49.313 119.014 94.837 1.00 36.08 131 GLY F O 1
ATOM 8845 N N . ALA F 1 132 ? 49.402 116.796 95.153 1.00 34.49 132 ALA F N 1
ATOM 8846 C CA . ALA F 1 132 ? 50.081 116.552 93.888 1.00 33.72 132 ALA F CA 1
ATOM 8847 C C . ALA F 1 132 ? 49.164 116.898 92.707 1.00 34.81 132 ALA F C 1
ATOM 8848 O O . ALA F 1 132 ? 47.962 116.662 92.759 1.00 34.32 132 ALA F O 1
ATOM 8850 N N . SER F 1 133 ? 49.734 117.461 91.647 1.00 33.43 133 SER F N 1
ATOM 8851 C CA . SER F 1 133 ? 48.962 117.803 90.457 1.00 34.02 133 SER F CA 1
ATOM 8852 C C . SER F 1 133 ? 49.038 116.639 89.474 1.00 33.23 133 SER F C 1
ATOM 8853 O O . SER F 1 133 ? 48.175 116.487 88.618 1.00 32.84 133 SER F O 1
ATOM 8856 N N . TYR F 1 134 ? 50.086 115.831 89.616 1.00 32.90 134 TYR F N 1
ATOM 8857 C CA . TYR F 1 134 ? 50.297 114.660 88.779 1.00 33.46 134 TYR F CA 1
ATOM 8858 C C . TYR F 1 134 ? 50.937 113.525 89.582 1.00 35.05 134 TYR F C 1
ATOM 8859 O O . TYR F 1 134 ? 51.638 113.753 90.575 1.00 35.79 134 TYR F O 1
ATOM 8868 N N . VAL F 1 135 ? 50.684 112.300 89.140 1.00 33.46 135 VAL F N 1
ATOM 8869 C CA . VAL F 1 135 ? 51.273 111.118 89.745 1.00 32.24 135 VAL F CA 1
ATOM 8870 C C . VAL F 1 135 ? 51.815 110.351 88.550 1.00 32.60 135 VAL F C 1
ATOM 8871 O O . VAL F 1 135 ? 51.178 110.317 87.495 1.00 32.90 135 VAL F O 1
ATOM 8875 N N . SER F 1 136 ? 53.000 109.770 88.693 1.00 31.76 136 SER F N 1
ATOM 8876 C CA . SER F 1 136 ? 53.601 109.047 87.590 1.00 33.05 136 SER F CA 1
ATOM 8877 C C . SER F 1 136 ? 53.985 107.599 87.872 1.00 35.32 136 SER F C 1
ATOM 8878 O O . SER F 1 136 ? 55.104 107.326 88.314 1.00 37.20 136 SER F O 1
ATOM 8881 N N . PRO F 1 137 ? 53.060 106.652 87.636 1.00 35.88 137 PRO F N 1
ATOM 8882 C CA . PRO F 1 137 ? 53.400 105.245 87.872 1.00 36.76 137 PRO F CA 1
ATOM 8883 C C . PRO F 1 137 ? 54.323 104.808 86.742 1.00 36.87 137 PRO F C 1
ATOM 8884 O O . PRO F 1 137 ? 54.304 105.401 85.663 1.00 37.06 137 PRO F O 1
ATOM 8888 N N . PHE F 1 138 ? 55.134 103.786 86.987 1.00 39.39 138 PHE F N 1
ATOM 8889 C CA . PHE F 1 138 ? 56.067 103.290 85.976 1.00 42.40 138 PHE F CA 1
ATOM 8890 C C . PHE F 1 138 ? 55.679 101.909 85.473 1.00 42.61 138 PHE F C 1
ATOM 8891 O O . PHE F 1 138 ? 55.930 100.910 86.140 1.00 45.70 138 PHE F O 1
ATOM 8899 N N . LEU F 1 139 ? 55.086 101.853 84.286 1.00 41.49 139 LEU F N 1
ATOM 8900 C CA . LEU F 1 139 ? 54.665 100.588 83.696 1.00 41.30 139 LEU F CA 1
ATOM 8901 C C . LEU F 1 139 ? 55.817 99.620 83.395 1.00 41.48 139 LEU F C 1
ATOM 8902 O O . LEU F 1 139 ? 55.798 98.466 83.828 1.00 39.58 139 LEU F O 1
ATOM 8907 N N . GLY F 1 140 ? 56.809 100.094 82.650 1.00 40.54 140 GLY F N 1
ATOM 8908 C CA . GLY F 1 140 ? 57.938 99.253 82.288 1.00 40.56 140 GLY F CA 1
ATOM 8909 C C . GLY F 1 140 ? 58.736 98.645 83.429 1.00 41.00 140 GLY F C 1
ATOM 8910 O O . GLY F 1 140 ? 59.142 97.486 83.349 1.00 40.27 140 GLY F O 1
ATOM 8911 N N . ARG F 1 141 ? 58.976 99.407 84.491 1.00 41.83 141 ARG F N 1
ATOM 8912 C CA . ARG F 1 141 ? 59.748 98.871 85.602 1.00 43.20 141 ARG F CA 1
ATOM 8913 C C . ARG F 1 141 ? 59.004 97.731 86.282 1.00 42.34 141 ARG F C 1
ATOM 8914 O O . ARG F 1 141 ? 59.625 96.838 86.861 1.00 42.28 141 ARG F O 1
ATOM 8922 N N . VAL F 1 142 ? 57.675 97.760 86.204 1.00 41.19 142 VAL F N 1
ATOM 8923 C CA . VAL F 1 142 ? 56.855 96.707 86.791 1.00 39.20 142 VAL F CA 1
ATOM 8924 C C . VAL F 1 142 ? 56.885 95.479 85.887 1.00 39.40 142 VAL F C 1
ATOM 8925 O O . VAL F 1 142 ? 56.972 94.352 86.370 1.00 37.99 142 VAL F O 1
ATOM 8929 N N . ASP F 1 143 ? 56.815 95.693 84.577 1.00 39.31 143 ASP F N 1
ATOM 8930 C CA . ASP F 1 143 ? 56.866 94.568 83.652 1.00 40.40 143 ASP F CA 1
ATOM 8931 C C . ASP F 1 143 ? 58.241 93.901 83.803 1.00 40.87 143 ASP F C 1
ATOM 8932 O O . ASP F 1 143 ? 58.386 92.694 83.617 1.00 40.39 143 ASP F O 1
ATOM 8937 N N . ASP F 1 144 ? 59.246 94.701 84.149 1.00 40.81 144 ASP F N 1
ATOM 8938 C CA . ASP F 1 144 ? 60.608 94.209 84.330 1.00 40.11 144 ASP F CA 1
ATOM 8939 C C . ASP F 1 144 ? 60.733 93.112 85.393 1.00 39.50 144 ASP F C 1
ATOM 8940 O O . ASP F 1 144 ? 61.651 92.297 85.332 1.00 39.58 144 ASP F O 1
ATOM 8945 N N . ILE F 1 145 ? 59.821 93.090 86.364 1.00 37.82 145 ILE F N 1
ATOM 8946 C CA . ILE F 1 145 ? 59.865 92.073 87.411 1.00 37.59 145 ILE F CA 1
ATOM 8947 C C . ILE F 1 145 ? 58.728 91.059 87.285 1.00 37.77 145 ILE F C 1
ATOM 8948 O O . ILE F 1 145 ? 58.267 90.483 88.271 1.00 37.08 145 ILE F O 1
ATOM 8953 N N . SER F 1 146 ? 58.284 90.846 86.054 1.00 38.07 146 SER F N 1
ATOM 8954 C CA . SER F 1 146 ? 57.235 89.881 85.762 1.00 37.06 146 SER F CA 1
ATOM 8955 C C . SER F 1 146 ? 55.845 90.162 86.335 1.00 37.02 146 SER F C 1
ATOM 8956 O O . SER F 1 146 ? 55.072 89.243 86.587 1.00 37.87 146 SER F O 1
ATOM 8959 N N . TRP F 1 147 ? 55.539 91.433 86.556 1.00 36.25 147 TRP F N 1
ATOM 8960 C CA . TRP F 1 147 ? 54.219 91.822 87.025 1.00 37.41 147 TRP F CA 1
ATOM 8961 C C . TRP F 1 147 ? 53.662 92.720 85.930 1.00 38.91 147 TRP F C 1
ATOM 8962 O O . TRP F 1 147 ? 54.424 93.371 85.211 1.00 39.42 147 TRP F O 1
ATOM 8973 N N . ASP F 1 148 ? 52.343 92.747 85.785 1.00 38.46 148 ASP F N 1
ATOM 8974 C CA . ASP F 1 148 ? 51.729 93.545 84.727 1.00 37.87 148 ASP F CA 1
ATOM 8975 C C . ASP F 1 148 ? 51.648 95.027 85.055 1.00 35.54 148 ASP F C 1
ATOM 8976 O O . ASP F 1 148 ? 50.784 95.456 85.812 1.00 33.90 148 ASP F O 1
ATOM 8981 N N . GLY F 1 149 ? 52.554 95.804 84.468 1.00 35.69 149 GLY F N 1
ATOM 8982 C CA . GLY F 1 149 ? 52.567 97.237 84.701 1.00 35.09 149 GLY F CA 1
ATOM 8983 C C . GLY F 1 149 ? 51.226 97.868 84.386 1.00 35.39 149 GLY F C 1
ATOM 8984 O O . GLY F 1 149 ? 50.785 98.795 85.069 1.00 38.17 149 GLY F O 1
ATOM 8985 N N . GLY F 1 150 ? 50.569 97.362 83.349 1.00 35.19 150 GLY F N 1
ATOM 8986 C CA . GLY F 1 150 ? 49.272 97.893 82.972 1.00 35.79 150 GLY F CA 1
ATOM 8987 C C . GLY F 1 150 ? 48.256 97.782 84.093 1.00 36.66 150 GLY F C 1
ATOM 8988 O O . GLY F 1 150 ? 47.377 98.635 84.236 1.00 35.75 150 GLY F O 1
ATOM 8989 N N . GLU F 1 151 ? 48.374 96.730 84.899 1.00 38.06 151 GLU F N 1
ATOM 8990 C CA . GLU F 1 151 ? 47.425 96.527 85.980 1.00 37.33 151 GLU F CA 1
ATOM 8991 C C . GLU F 1 151 ? 47.621 97.583 87.064 1.00 35.83 151 GLU F C 1
ATOM 8992 O O . GLU F 1 151 ? 46.691 98.059 87.696 1.00 34.23 151 GLU F O 1
ATOM 8998 N N . LEU F 1 152 ? 48.898 97.938 87.301 1.00 35.31 152 LEU F N 1
ATOM 8999 C CA . LEU F 1 152 ? 49.140 99.023 88.238 1.00 33.16 152 LEU F CA 1
ATOM 9000 C C . LEU F 1 152 ? 48.469 100.314 87.757 1.00 30.47 152 LEU F C 1
ATOM 9001 O O . LEU F 1 152 ? 47.848 101.049 88.512 1.00 31.03 152 LEU F O 1
ATOM 9006 N N . LEU F 1 153 ? 48.642 100.603 86.451 1.00 30.23 153 LEU F N 1
ATOM 9007 C CA . LEU F 1 153 ? 47.980 101.773 85.890 1.00 31.44 153 LEU F CA 1
ATOM 9008 C C . LEU F 1 153 ? 46.457 101.673 86.039 1.00 31.34 153 LEU F C 1
ATOM 9009 O O . LEU F 1 153 ? 45.774 102.619 86.412 1.00 31.66 153 LEU F O 1
ATOM 9014 N N . ARG F 1 154 ? 45.909 100.500 85.752 1.00 33.22 154 ARG F N 1
ATOM 9015 C CA . ARG F 1 154 ? 44.476 100.280 85.872 1.00 34.72 154 ARG F CA 1
ATOM 9016 C C . ARG F 1 154 ? 43.980 100.646 87.267 1.00 34.79 154 ARG F C 1
ATOM 9017 O O . ARG F 1 154 ? 43.051 101.438 87.403 1.00 33.47 154 ARG F O 1
ATOM 9025 N N . GLU F 1 155 ? 44.591 100.072 88.305 1.00 35.07 155 GLU F N 1
ATOM 9026 C CA . GLU F 1 155 ? 44.160 100.375 89.672 1.00 35.42 155 GLU F CA 1
ATOM 9027 C C . GLU F 1 155 ? 44.273 101.852 90.024 1.00 33.94 155 GLU F C 1
ATOM 9028 O O . GLU F 1 155 ? 43.386 102.412 90.672 1.00 34.07 155 GLU F O 1
ATOM 9034 N N . ILE F 1 156 ? 45.360 102.487 89.604 1.00 33.32 156 ILE F N 1
ATOM 9035 C CA . ILE F 1 156 ? 45.541 103.905 89.898 1.00 32.08 156 ILE F CA 1
ATOM 9036 C C . ILE F 1 156 ? 44.447 104.750 89.253 1.00 30.36 156 ILE F C 1
ATOM 9037 O O . ILE F 1 156 ? 43.891 105.645 89.892 1.00 32.03 156 ILE F O 1
ATOM 9042 N N . VAL F 1 157 ? 44.124 104.465 87.995 1.00 29.75 157 VAL F N 1
ATOM 9043 C CA . VAL F 1 157 ? 43.091 105.234 87.298 1.00 29.59 157 VAL F CA 1
ATOM 9044 C C . VAL F 1 157 ? 41.700 104.932 87.857 1.00 30.89 157 VAL F C 1
ATOM 9045 O O . VAL F 1 157 ? 40.886 105.843 88.052 1.00 30.55 157 VAL F O 1
ATOM 9049 N N . GLU F 1 158 ? 41.428 103.661 88.136 1.00 32.57 158 GLU F N 1
ATOM 9050 C CA . GLU F 1 158 ? 40.128 103.295 88.677 1.00 34.85 158 GLU F CA 1
ATOM 9051 C C . GLU F 1 158 ? 39.897 104.056 89.965 1.00 36.31 158 GLU F C 1
ATOM 9052 O O . GLU F 1 158 ? 38.911 104.785 90.099 1.00 34.37 158 GLU F O 1
ATOM 9058 N N . MET F 1 159 ? 40.827 103.901 90.904 1.00 37.59 159 MET F N 1
ATOM 9059 C CA . MET F 1 159 ? 40.717 104.571 92.192 1.00 39.01 159 MET F CA 1
ATOM 9060 C C . MET F 1 159 ? 40.467 106.060 92.030 1.00 37.47 159 MET F C 1
ATOM 9061 O O . MET F 1 159 ? 39.599 106.622 92.687 1.00 36.10 159 MET F O 1
ATOM 9066 N N . ILE F 1 160 ? 41.232 106.694 91.147 1.00 37.57 160 ILE F N 1
ATOM 9067 C CA . ILE F 1 160 ? 41.088 108.121 90.914 1.00 38.71 160 ILE F CA 1
ATOM 9068 C C . ILE F 1 160 ? 39.722 108.504 90.342 1.00 38.63 160 ILE F C 1
ATOM 9069 O O . ILE F 1 160 ? 39.177 109.553 90.674 1.00 39.86 160 ILE F O 1
ATOM 9074 N N . GLN F 1 161 ? 39.163 107.655 89.491 1.00 39.27 161 GLN F N 1
ATOM 9075 C CA . GLN F 1 161 ? 37.854 107.937 88.921 1.00 38.54 161 GLN F CA 1
ATOM 9076 C C . GLN F 1 161 ? 36.810 107.667 90.002 1.00 38.70 161 GLN F C 1
ATOM 9077 O O . GLN F 1 161 ? 35.869 108.442 90.190 1.00 39.12 161 GLN F O 1
ATOM 9083 N N . VAL F 1 162 ? 36.997 106.571 90.728 1.00 37.97 162 VAL F N 1
ATOM 9084 C CA . VAL F 1 162 ? 36.086 106.198 91.801 1.00 38.29 162 VAL F CA 1
ATOM 9085 C C . VAL F 1 162 ? 36.072 107.262 92.900 1.00 39.07 162 VAL F C 1
ATOM 9086 O O . VAL F 1 162 ? 35.008 107.686 93.352 1.00 39.46 162 VAL F O 1
ATOM 9090 N N . GLN F 1 163 ? 37.252 107.706 93.321 1.00 37.36 163 GLN F N 1
ATOM 9091 C CA . GLN F 1 163 ? 37.342 108.708 94.379 1.00 39.77 163 GLN F CA 1
ATOM 9092 C C . GLN F 1 163 ? 37.230 110.161 93.904 1.00 41.21 163 GLN F C 1
ATOM 9093 O O . GLN F 1 163 ? 37.405 111.085 94.691 1.00 40.98 163 GLN F O 1
ATOM 9099 N N . ASP F 1 164 ? 36.935 110.361 92.623 1.00 44.13 164 ASP F N 1
ATOM 9100 C CA . ASP F 1 164 ? 36.796 111.710 92.072 1.00 46.67 164 ASP F CA 1
ATOM 9101 C C . ASP F 1 164 ? 37.940 112.639 92.460 1.00 46.09 164 ASP F C 1
ATO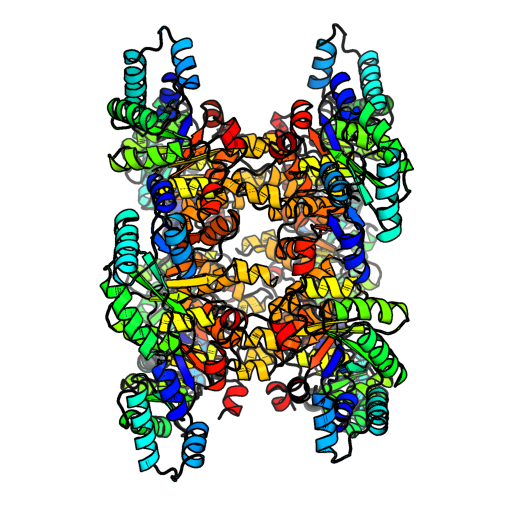M 9102 O O . ASP F 1 164 ? 37.703 113.762 92.892 1.00 47.07 164 ASP F O 1
ATOM 9107 N N . LEU F 1 165 ? 39.175 112.180 92.312 1.00 46.09 165 LEU F N 1
ATOM 9108 C CA . LEU F 1 165 ? 40.324 113.008 92.653 1.00 46.73 165 LEU F CA 1
ATOM 9109 C C . LEU F 1 165 ? 40.696 113.872 91.448 1.00 48.08 165 LEU F C 1
ATOM 9110 O O . LEU F 1 165 ? 40.526 113.462 90.299 1.00 48.79 165 LEU F O 1
ATOM 9115 N N . PRO F 1 166 ? 41.195 115.092 91.700 1.00 48.11 166 PRO F N 1
ATOM 9116 C CA . PRO F 1 166 ? 41.592 116.038 90.650 1.00 47.32 166 PRO F CA 1
ATOM 9117 C C . PRO F 1 166 ? 42.902 115.698 89.949 1.00 45.60 166 PRO F C 1
ATOM 9118 O O . PRO F 1 166 ? 43.081 116.013 88.775 1.00 46.58 166 PRO F O 1
ATOM 9122 N N . VAL F 1 167 ? 43.816 115.067 90.678 1.00 43.66 167 VAL F N 1
ATOM 9123 C CA . VAL F 1 167 ? 45.125 114.704 90.147 1.00 40.46 167 VAL F CA 1
ATOM 9124 C C . VAL F 1 167 ? 45.075 114.081 88.752 1.00 39.79 167 VAL F C 1
ATOM 9125 O O . VAL F 1 167 ? 44.155 113.335 88.428 1.00 41.51 167 VAL F O 1
ATOM 9129 N N . LYS F 1 168 ? 46.063 114.408 87.926 1.00 37.79 168 LYS F N 1
ATOM 9130 C CA . LYS F 1 168 ? 46.150 113.855 86.588 1.00 37.29 168 LYS F CA 1
ATOM 9131 C C . LYS F 1 168 ? 47.188 112.743 86.620 1.00 36.32 168 LYS F C 1
ATOM 9132 O O . LYS F 1 168 ? 48.177 112.835 87.338 1.00 37.48 168 LYS F O 1
ATOM 9138 N N . VAL F 1 169 ? 46.956 111.693 85.839 1.00 34.99 169 VAL F N 1
ATOM 9139 C CA . VAL F 1 169 ? 47.853 110.549 85.794 1.00 33.19 169 VAL F CA 1
ATOM 9140 C C . VAL F 1 169 ? 48.785 110.550 84.591 1.00 33.48 169 VAL F C 1
ATOM 9141 O O . VAL F 1 169 ? 48.351 110.678 83.444 1.00 33.42 169 VAL F O 1
ATOM 9145 N N . ILE F 1 170 ? 50.073 110.403 84.864 1.00 33.69 170 ILE F N 1
ATOM 9146 C CA . ILE F 1 170 ? 51.073 110.369 83.811 1.00 34.28 170 ILE F CA 1
ATOM 9147 C C . ILE F 1 170 ? 51.681 108.987 83.706 1.00 35.57 170 ILE F C 1
ATOM 9148 O O . ILE F 1 170 ? 52.530 108.613 84.519 1.00 37.79 170 ILE F O 1
ATOM 9153 N N . ALA F 1 171 ? 51.247 108.228 82.707 1.00 34.53 171 ALA F N 1
ATOM 9154 C CA . ALA F 1 171 ? 51.786 106.899 82.499 1.00 32.62 171 ALA F CA 1
ATOM 9155 C C . ALA F 1 171 ? 53.247 107.085 82.110 1.00 33.48 171 ALA F C 1
ATOM 9156 O O . ALA F 1 171 ? 53.553 107.613 81.039 1.00 32.49 171 ALA F O 1
ATOM 9158 N N . ALA F 1 172 ? 54.148 106.670 82.997 1.00 34.03 172 ALA F N 1
ATOM 9159 C CA . ALA F 1 172 ? 55.581 106.794 82.746 1.00 35.41 172 ALA F CA 1
ATOM 9160 C C . ALA F 1 172 ? 56.197 105.437 82.456 1.00 35.77 172 ALA F C 1
ATOM 9161 O O . ALA F 1 172 ? 55.527 104.404 82.527 1.00 37.45 172 ALA F O 1
ATOM 9163 N N . SER F 1 173 ? 57.483 105.440 82.139 1.00 36.49 173 SER F N 1
ATOM 9164 C CA . SER F 1 173 ? 58.187 104.208 81.829 1.00 37.06 173 SER F CA 1
ATOM 9165 C C . SER F 1 173 ? 57.503 103.480 80.666 1.00 38.17 173 SER F C 1
ATOM 9166 O O . SER F 1 173 ? 57.171 102.300 80.766 1.00 37.62 173 SER F O 1
ATOM 9169 N N . ILE F 1 174 ? 57.293 104.202 79.568 1.00 37.40 174 ILE F N 1
ATOM 9170 C CA . ILE F 1 174 ? 56.669 103.641 78.376 1.00 38.01 174 ILE F CA 1
ATOM 9171 C C . ILE F 1 174 ? 57.763 102.991 77.543 1.00 39.17 174 ILE F C 1
ATOM 9172 O O . ILE F 1 174 ? 58.733 103.649 77.179 1.00 41.06 174 ILE F O 1
ATOM 9177 N N . ARG F 1 175 ? 57.597 101.710 77.228 1.00 40.07 175 ARG F N 1
ATOM 9178 C CA . ARG F 1 175 ? 58.602 100.970 76.468 1.00 40.62 175 ARG F CA 1
ATOM 9179 C C . ARG F 1 175 ? 58.246 100.627 75.020 1.00 41.31 175 ARG F C 1
ATOM 9180 O O . ARG F 1 175 ? 59.136 100.413 74.202 1.00 40.82 175 ARG F O 1
ATOM 9188 N N . HIS F 1 176 ? 56.956 100.557 74.708 1.00 42.12 176 HIS F N 1
ATOM 9189 C CA . HIS F 1 176 ? 56.512 100.183 73.364 1.00 42.82 176 HIS F CA 1
ATOM 9190 C C . HIS F 1 176 ? 55.167 100.809 73.028 1.00 41.55 176 HIS F C 1
ATOM 9191 O O . HIS F 1 176 ? 54.473 101.302 73.911 1.00 42.12 176 HIS F O 1
ATOM 9198 N N . PRO F 1 177 ? 54.776 100.783 71.743 1.00 41.03 177 PRO F N 1
ATOM 9199 C CA . PRO F 1 177 ? 53.511 101.347 71.258 1.00 38.99 177 PRO F CA 1
ATOM 9200 C C . PRO F 1 177 ? 52.238 100.931 71.990 1.00 36.61 177 PRO F C 1
ATOM 9201 O O . PRO F 1 177 ? 51.332 101.739 72.154 1.00 37.94 177 PRO F O 1
ATOM 9205 N N . ARG F 1 178 ? 52.151 99.683 72.432 1.00 36.08 178 ARG F N 1
ATOM 9206 C CA . ARG F 1 178 ? 50.937 99.253 73.118 1.00 33.79 178 ARG F CA 1
ATOM 9207 C C . ARG F 1 178 ? 50.843 99.829 74.522 1.00 33.26 178 ARG F C 1
ATOM 9208 O O . ARG F 1 178 ? 49.771 99.839 75.129 1.00 31.86 178 ARG F O 1
ATOM 9216 N N . HIS F 1 179 ? 51.968 100.318 75.038 1.00 34.10 179 HIS F N 1
ATOM 9217 C CA . HIS F 1 179 ? 51.975 100.948 76.352 1.00 33.67 179 HIS F CA 1
ATOM 9218 C C . HIS F 1 179 ? 51.143 102.211 76.219 1.00 32.07 179 HIS F C 1
ATOM 9219 O O . HIS F 1 179 ? 50.313 102.528 77.076 1.00 31.83 179 HIS F O 1
ATOM 9226 N N . VAL F 1 180 ? 51.368 102.924 75.120 1.00 30.88 180 VAL F N 1
ATOM 9227 C CA . VAL F 1 180 ? 50.637 104.159 74.845 1.00 30.04 180 VAL F CA 1
ATOM 9228 C C . VAL F 1 180 ? 49.152 103.826 74.684 1.00 29.45 180 VAL F C 1
ATOM 9229 O O . VAL F 1 180 ? 48.295 104.391 75.374 1.00 27.71 180 VAL F O 1
ATOM 9233 N N . THR F 1 181 ? 48.856 102.887 73.790 1.00 28.38 181 THR F N 1
ATOM 9234 C CA . THR F 1 181 ? 47.479 102.479 73.548 1.00 30.70 181 THR F CA 1
ATOM 9235 C C . THR F 1 181 ? 46.794 102.055 74.845 1.00 31.47 181 THR F C 1
ATOM 9236 O O . THR F 1 181 ? 45.711 102.549 75.181 1.00 32.29 181 THR F O 1
ATOM 9240 N N . GLU F 1 182 ? 47.423 101.135 75.568 1.00 32.33 182 GLU F N 1
ATOM 9241 C CA . GLU F 1 182 ? 46.853 100.650 76.820 1.00 34.72 182 GLU F CA 1
ATOM 9242 C C . GLU F 1 182 ? 46.589 101.807 77.778 1.00 33.33 182 GLU F C 1
ATOM 9243 O O . GLU F 1 182 ? 45.528 101.884 78.405 1.00 30.79 182 GLU F O 1
ATOM 9249 N N . ALA F 1 183 ? 47.550 102.720 77.876 1.00 31.92 183 ALA F N 1
ATOM 9250 C CA . ALA F 1 183 ? 47.398 103.877 78.751 1.00 31.53 183 ALA F CA 1
ATOM 9251 C C . ALA F 1 183 ? 46.235 104.754 78.284 1.00 31.17 183 ALA F C 1
ATOM 9252 O O . ALA F 1 183 ? 45.464 105.265 79.097 1.00 32.44 183 ALA F O 1
ATOM 9254 N N . ALA F 1 184 ? 46.114 104.934 76.972 1.00 29.63 184 ALA F N 1
ATOM 9255 C CA . ALA F 1 184 ? 45.029 105.742 76.422 1.00 30.70 184 ALA F CA 1
ATOM 9256 C C . ALA F 1 184 ? 43.691 105.087 76.752 1.00 30.19 184 ALA F C 1
ATOM 9257 O O . ALA F 1 184 ? 42.762 105.747 77.217 1.00 28.98 184 ALA F O 1
ATOM 9259 N N . LEU F 1 185 ? 43.605 103.781 76.518 1.00 31.83 185 LEU F N 1
ATOM 9260 C CA . LEU F 1 185 ? 42.381 103.038 76.792 1.00 33.81 185 LEU F CA 1
ATOM 9261 C C . LEU F 1 185 ? 41.994 102.985 78.271 1.00 35.79 185 LEU F C 1
ATOM 9262 O O . LEU F 1 185 ? 40.807 103.004 78.608 1.00 36.57 185 LEU F O 1
ATOM 9267 N N . LEU F 1 186 ? 42.981 102.911 79.157 1.00 36.57 186 LEU F N 1
ATOM 9268 C CA . LEU F 1 186 ? 42.684 102.855 80.588 1.00 36.57 186 LEU F CA 1
ATOM 9269 C C . LEU F 1 186 ? 42.180 104.188 81.095 1.00 36.31 186 LEU F C 1
ATOM 9270 O O . LEU F 1 186 ? 41.436 104.244 82.071 1.00 41.07 186 LEU F O 1
ATOM 9275 N N . GLY F 1 187 ? 42.587 105.269 80.442 1.00 35.33 187 GLY F N 1
ATOM 9276 C CA . GLY F 1 187 ? 42.129 106.575 80.872 1.00 31.09 187 GLY F CA 1
ATOM 9277 C C . GLY F 1 187 ? 43.203 107.452 81.482 1.00 31.55 187 GLY F C 1
ATOM 9278 O O . GLY F 1 187 ? 42.891 108.372 82.230 1.00 30.12 187 GLY F O 1
ATOM 9279 N N . ALA F 1 188 ? 44.467 107.163 81.185 1.00 30.14 188 ALA F N 1
ATOM 9280 C CA . ALA F 1 188 ? 45.566 107.977 81.693 1.00 30.67 188 ALA F CA 1
ATOM 9281 C C . ALA F 1 188 ? 45.461 109.349 81.017 1.00 31.08 188 ALA F C 1
ATOM 9282 O O . ALA F 1 188 ? 45.158 109.437 79.826 1.00 31.95 188 ALA F O 1
ATOM 9284 N N . ASP F 1 189 ? 45.710 110.413 81.770 1.00 30.91 189 ASP F N 1
ATOM 9285 C CA . ASP F 1 189 ? 45.622 111.760 81.219 1.00 31.47 189 ASP F CA 1
ATOM 9286 C C . ASP F 1 189 ? 46.760 112.046 80.267 1.00 31.35 189 ASP F C 1
ATOM 9287 O O . ASP F 1 189 ? 46.586 112.713 79.243 1.00 31.09 189 ASP F O 1
ATOM 9292 N N . ILE F 1 190 ? 47.931 111.533 80.619 1.00 31.52 190 ILE F N 1
ATOM 9293 C CA . ILE F 1 190 ? 49.139 111.766 79.847 1.00 30.64 190 ILE F CA 1
ATOM 9294 C C . ILE F 1 190 ? 50.015 110.524 79.783 1.00 30.72 190 ILE F C 1
ATOM 9295 O O . ILE F 1 190 ? 49.998 109.692 80.685 1.00 33.34 190 ILE F O 1
ATOM 9300 N N . ALA F 1 191 ? 50.789 110.420 78.714 1.00 30.64 191 ALA F N 1
ATOM 9301 C CA . ALA F 1 191 ? 51.731 109.333 78.531 1.00 30.30 191 ALA F CA 1
ATOM 9302 C C . ALA F 1 191 ? 53.029 110.020 78.128 1.00 31.14 191 ALA F C 1
ATOM 9303 O O . ALA F 1 191 ? 53.049 110.824 77.198 1.00 30.37 191 ALA F O 1
ATOM 9305 N N . THR F 1 192 ? 54.106 109.735 78.847 1.00 32.45 192 THR F N 1
ATOM 9306 C CA . THR F 1 192 ? 55.394 110.336 78.537 1.00 33.08 192 THR F CA 1
ATOM 9307 C C . THR F 1 192 ? 56.286 109.221 78.028 1.00 33.10 192 THR F C 1
ATOM 9308 O O . THR F 1 192 ? 56.346 108.145 78.620 1.00 33.40 192 THR F O 1
ATOM 9312 N N . MET F 1 193 ? 56.974 109.466 76.922 1.00 33.35 193 MET F N 1
ATOM 9313 C CA . MET F 1 193 ? 57.821 108.433 76.352 1.00 34.38 193 MET F CA 1
ATOM 9314 C C . MET F 1 193 ? 59.063 108.984 75.676 1.00 35.01 193 MET F C 1
ATOM 9315 O O . MET F 1 193 ? 59.152 110.172 75.364 1.00 34.44 193 MET F O 1
ATOM 9320 N N . PRO F 1 194 ? 60.052 108.116 75.446 1.00 36.46 194 PRO F N 1
ATOM 9321 C CA . PRO F 1 194 ? 61.283 108.548 74.786 1.00 36.73 194 PRO F CA 1
ATOM 9322 C C . PRO F 1 194 ? 60.993 108.746 73.307 1.00 37.87 194 PRO F C 1
ATOM 9323 O O . PRO F 1 194 ? 60.023 108.201 72.783 1.00 38.54 194 PRO F O 1
ATOM 9327 N N . HIS F 1 195 ? 61.839 109.530 72.645 1.00 38.88 195 HIS F N 1
ATOM 9328 C CA . HIS F 1 195 ? 61.703 109.825 71.223 1.00 39.13 195 HIS F CA 1
ATOM 9329 C C . HIS F 1 195 ? 61.569 108.580 70.332 1.00 38.78 195 HIS F C 1
ATOM 9330 O O . HIS F 1 195 ? 60.785 108.572 69.380 1.00 40.60 195 HIS F O 1
ATOM 9337 N N . ALA F 1 196 ? 62.317 107.529 70.646 1.00 38.97 196 ALA F N 1
ATOM 9338 C CA . ALA F 1 196 ? 62.283 106.306 69.847 1.00 39.25 196 ALA F CA 1
ATOM 9339 C C . ALA F 1 196 ? 60.903 105.650 69.796 1.00 39.39 196 ALA F C 1
ATOM 9340 O O . ALA F 1 196 ? 60.518 105.077 68.777 1.00 38.86 196 ALA F O 1
ATOM 9342 N N . VAL F 1 197 ? 60.162 105.720 70.893 1.00 39.82 197 VAL F N 1
ATOM 9343 C CA . VAL F 1 197 ? 58.833 105.126 70.921 1.00 40.24 197 VAL F CA 1
ATOM 9344 C C . VAL F 1 197 ? 57.865 106.025 70.162 1.00 39.93 197 VAL F C 1
ATOM 9345 O O . VAL F 1 197 ? 56.917 105.553 69.545 1.00 41.12 197 VAL F O 1
ATOM 9349 N N . PHE F 1 198 ? 58.116 107.326 70.209 1.00 39.51 198 PHE F N 1
ATOM 9350 C CA . PHE F 1 198 ? 57.273 108.290 69.519 1.00 38.27 198 PHE F CA 1
ATOM 9351 C C . PHE F 1 198 ? 57.342 108.026 68.023 1.00 38.65 198 PHE F C 1
ATOM 9352 O O . PHE F 1 198 ? 56.330 108.052 67.332 1.00 38.30 198 PHE F O 1
ATOM 9360 N N . LYS F 1 199 ? 58.552 107.760 67.540 1.00 38.43 199 LYS F N 1
ATOM 9361 C CA . LYS F 1 199 ? 58.804 107.491 66.130 1.00 38.88 199 LYS F CA 1
ATOM 9362 C C . LYS F 1 199 ? 58.262 106.142 65.666 1.00 38.78 199 LYS F C 1
ATOM 9363 O O . LYS F 1 199 ? 58.331 105.820 64.480 1.00 38.55 199 LYS F O 1
ATOM 9369 N N . GLN F 1 200 ? 57.736 105.353 66.597 1.00 38.08 200 GLN F N 1
ATOM 9370 C CA . GLN F 1 200 ? 57.209 104.031 66.275 1.00 38.50 200 GLN F CA 1
ATOM 9371 C C . GLN F 1 200 ? 55.690 104.005 66.198 1.00 37.35 200 GLN F C 1
ATOM 9372 O O . GLN F 1 200 ? 55.108 103.142 65.538 1.00 36.76 200 GLN F O 1
ATOM 9378 N N . LEU F 1 201 ? 55.060 104.950 66.887 1.00 34.96 201 LEU F N 1
ATOM 9379 C CA . LEU F 1 201 ? 53.604 105.059 66.942 1.00 35.48 201 LEU F CA 1
ATOM 9380 C C . LEU F 1 201 ? 52.868 105.035 65.610 1.00 34.88 201 LEU F C 1
ATOM 9381 O O . LEU F 1 201 ? 51.806 104.433 65.502 1.00 35.49 201 LEU F O 1
ATOM 9386 N N . LEU F 1 202 ? 53.428 105.689 64.600 1.00 36.04 202 LEU F N 1
ATOM 9387 C CA . LEU F 1 202 ? 52.793 105.767 63.288 1.00 36.16 202 LEU F CA 1
ATOM 9388 C C . LEU F 1 202 ? 53.007 104.578 62.372 1.00 37.72 202 LEU F C 1
ATOM 9389 O O . LEU F 1 202 ? 52.270 104.400 61.400 1.00 38.48 202 LEU F O 1
ATOM 9394 N N . LYS F 1 203 ? 54.010 103.765 62.670 1.00 38.47 203 LYS F N 1
ATOM 9395 C CA . LYS F 1 203 ? 54.310 102.630 61.819 1.00 39.88 203 LYS F CA 1
ATOM 9396 C C . LYS F 1 203 ? 53.199 101.599 61.672 1.00 40.27 203 LYS F C 1
ATOM 9397 O O . LYS F 1 203 ? 52.598 101.152 62.654 1.00 41.31 203 LYS F O 1
ATOM 9403 N N . HIS F 1 204 ? 52.921 101.249 60.422 1.00 38.88 204 HIS F N 1
ATOM 9404 C CA . HIS F 1 204 ? 51.955 100.223 60.086 1.00 39.11 204 HIS F CA 1
ATOM 9405 C C . HIS F 1 204 ? 51.982 99.948 58.591 1.00 38.55 204 HIS F C 1
ATOM 9406 O O . HIS F 1 204 ? 51.802 100.834 57.766 1.00 38.76 204 HIS F O 1
ATOM 9413 N N . PRO F 1 205 ? 52.224 98.682 58.231 1.00 39.20 205 PRO F N 1
ATOM 9414 C CA . PRO F 1 205 ? 52.325 98.197 56.850 1.00 39.48 205 PRO F CA 1
ATOM 9415 C C . PRO F 1 205 ? 51.200 98.635 55.928 1.00 38.75 205 PRO F C 1
ATOM 9416 O O . PRO F 1 205 ? 51.447 98.996 54.780 1.00 38.52 205 PRO F O 1
ATOM 9420 N N . LEU F 1 206 ? 49.966 98.595 56.427 1.00 39.52 206 LEU F N 1
ATOM 9421 C CA . LEU F 1 206 ? 48.812 98.969 55.612 1.00 40.16 206 LEU F CA 1
ATOM 9422 C C . LEU F 1 206 ? 48.788 100.440 55.221 1.00 41.34 206 LEU F C 1
ATOM 9423 O O . LEU F 1 206 ? 48.249 100.801 54.172 1.00 41.71 206 LEU F O 1
ATOM 9428 N N . THR F 1 207 ? 49.370 101.294 56.053 1.00 41.90 207 THR F N 1
ATOM 9429 C CA . THR F 1 207 ? 49.398 102.708 55.729 1.00 43.61 207 THR F CA 1
ATOM 9430 C C . THR F 1 207 ? 50.305 102.886 54.529 1.00 45.71 207 THR F C 1
ATOM 9431 O O . THR F 1 207 ? 49.947 103.573 53.577 1.00 46.37 207 THR F O 1
ATOM 9435 N N . ASP F 1 208 ? 51.475 102.252 54.577 1.00 47.86 208 ASP F N 1
ATOM 9436 C CA . ASP F 1 208 ? 52.439 102.335 53.483 1.00 51.32 208 ASP F CA 1
ATOM 9437 C C . ASP F 1 208 ? 51.839 101.789 52.192 1.00 50.88 208 ASP F C 1
ATOM 9438 O O . ASP F 1 208 ? 51.946 102.406 51.134 1.00 50.00 208 ASP F O 1
ATOM 9443 N N . ILE F 1 209 ? 51.211 100.624 52.295 1.00 51.30 209 ILE F N 1
ATOM 9444 C CA . ILE F 1 209 ? 50.591 99.978 51.149 1.00 52.51 209 ILE F CA 1
ATOM 9445 C C . ILE F 1 209 ? 49.477 100.838 50.559 1.00 53.05 209 ILE F C 1
ATOM 9446 O O . ILE F 1 209 ? 49.277 100.861 49.342 1.00 53.40 209 ILE F O 1
ATOM 9451 N N . GLY F 1 210 ? 48.754 101.543 51.424 1.00 53.60 210 GLY F N 1
ATOM 9452 C CA . GLY F 1 210 ? 47.667 102.388 50.964 1.00 54.65 210 GLY F CA 1
ATOM 9453 C C . GLY F 1 210 ? 48.138 103.569 50.137 1.00 55.69 210 GLY F C 1
ATOM 9454 O O . GLY F 1 210 ? 47.364 104.161 49.386 1.00 56.51 210 GLY F O 1
ATOM 9455 N N . LEU F 1 211 ? 49.413 103.913 50.270 1.00 56.11 211 LEU F N 1
ATOM 9456 C CA . LEU F 1 211 ? 49.980 105.033 49.533 1.00 57.31 211 LEU F CA 1
ATOM 9457 C C . LEU F 1 211 ? 50.779 104.574 48.319 1.00 58.32 211 LEU F C 1
ATOM 9458 O O . LEU F 1 211 ? 50.889 103.348 48.100 1.00 60.22 211 LEU F O 1
ATOM 9463 N N . MET G 1 1 ? 39.999 109.327 98.430 1.00 39.30 1 MET G N 1
ATOM 9464 C CA . MET G 1 1 ? 39.527 108.852 99.756 1.00 37.43 1 MET G CA 1
ATOM 9465 C C . MET G 1 1 ? 40.303 109.531 100.885 1.00 37.86 1 MET G C 1
ATOM 9466 O O . MET G 1 1 ? 41.531 109.458 100.933 1.00 36.40 1 MET G O 1
ATOM 9471 N N . GLU G 1 2 ? 39.585 110.190 101.789 1.00 36.03 2 GLU G N 1
ATOM 9472 C CA . GLU G 1 2 ? 40.218 110.878 102.908 1.00 37.69 2 GLU G CA 1
ATOM 9473 C C . GLU G 1 2 ? 40.784 109.884 103.920 1.00 36.74 2 GLU G C 1
ATOM 9474 O O . GLU G 1 2 ? 40.159 108.865 104.228 1.00 37.85 2 GLU G O 1
ATOM 9480 N N . LEU G 1 3 ? 41.971 110.182 104.437 1.00 35.11 3 LEU G N 1
ATOM 9481 C CA . LEU G 1 3 ? 42.614 109.293 105.396 1.00 34.02 3 LEU G CA 1
ATOM 9482 C C . LEU G 1 3 ? 42.521 109.800 106.836 1.00 33.85 3 LEU G C 1
ATOM 9483 O O . LEU G 1 3 ? 42.767 110.971 107.121 1.00 33.29 3 LEU G O 1
ATOM 9488 N N . TYR G 1 4 ? 42.144 108.902 107.738 1.00 33.72 4 TYR G N 1
ATOM 9489 C CA . TYR G 1 4 ? 42.015 109.224 109.151 1.00 32.45 4 TYR G CA 1
ATOM 9490 C C . TYR G 1 4 ? 42.977 108.379 109.977 1.00 33.37 4 TYR G C 1
ATOM 9491 O O . TYR G 1 4 ? 43.455 107.330 109.524 1.00 29.80 4 TYR G O 1
ATOM 9500 N N . LEU G 1 5 ? 43.246 108.850 111.193 1.00 33.99 5 LEU G N 1
ATOM 9501 C CA . LEU G 1 5 ? 44.124 108.153 112.128 1.00 34.44 5 LEU G CA 1
ATOM 9502 C C . LEU G 1 5 ? 43.293 107.652 113.292 1.00 34.93 5 LEU G C 1
ATOM 9503 O O . LEU G 1 5 ? 42.529 108.408 113.893 1.00 34.56 5 LEU G O 1
ATOM 9508 N N . ASP G 1 6 ? 43.435 106.370 113.595 1.00 37.06 6 ASP G N 1
ATOM 9509 C CA . ASP G 1 6 ? 42.720 105.757 114.707 1.00 40.38 6 ASP G CA 1
ATOM 9510 C C . ASP G 1 6 ? 43.669 105.823 115.903 1.00 38.69 6 ASP G C 1
ATOM 9511 O O . ASP G 1 6 ? 44.436 104.895 116.144 1.00 39.06 6 ASP G O 1
ATOM 9516 N N . THR G 1 7 ? 43.629 106.930 116.639 1.00 39.76 7 THR G N 1
ATOM 9517 C CA . THR G 1 7 ? 44.507 107.106 117.795 1.00 39.40 7 THR G CA 1
ATOM 9518 C C . THR G 1 7 ? 44.161 108.365 118.577 1.00 39.60 7 THR G C 1
ATOM 9519 O O . THR G 1 7 ? 43.277 109.126 118.200 1.00 41.25 7 THR G O 1
ATOM 9523 N N . ALA G 1 8 ? 44.872 108.576 119.676 1.00 39.33 8 ALA G N 1
ATOM 9524 C CA . ALA G 1 8 ? 44.668 109.753 120.505 1.00 38.64 8 ALA G CA 1
ATOM 9525 C C . ALA G 1 8 ? 46.046 110.311 120.841 1.00 39.27 8 ALA G C 1
ATOM 9526 O O . ALA G 1 8 ? 46.177 111.240 121.636 1.00 40.00 8 ALA G O 1
ATOM 9528 N N . SER G 1 9 ? 47.067 109.725 120.220 1.00 39.04 9 SER G N 1
ATOM 9529 C CA . SER G 1 9 ? 48.453 110.123 120.423 1.00 40.11 9 SER G CA 1
ATOM 9530 C C . SER G 1 9 ? 48.780 111.368 119.615 1.00 41.46 9 SER G C 1
ATOM 9531 O O . SER G 1 9 ? 48.752 111.346 118.383 1.00 42.48 9 SER G O 1
ATOM 9534 N N . LEU G 1 10 ? 49.098 112.458 120.304 1.00 42.07 10 LEU G N 1
ATOM 9535 C CA . LEU G 1 10 ? 49.417 113.704 119.619 1.00 42.53 10 LEU G CA 1
ATOM 9536 C C . LEU G 1 10 ? 50.672 113.650 118.755 1.00 42.81 10 LEU G C 1
ATOM 9537 O O . LEU G 1 10 ? 50.768 114.374 117.763 1.00 42.47 10 LEU G O 1
ATOM 9542 N N . GLU G 1 11 ? 51.637 112.809 119.120 1.00 42.78 11 GLU G N 1
ATOM 9543 C CA . GLU G 1 11 ? 52.853 112.723 118.320 1.00 43.63 11 GLU G CA 1
ATOM 9544 C C . GLU G 1 11 ? 52.566 112.001 117.005 1.00 41.99 11 GLU G C 1
ATOM 9545 O O . GLU G 1 11 ? 53.079 112.389 115.959 1.00 40.85 11 GLU G O 1
ATOM 9551 N N . GLU G 1 12 ? 51.750 110.951 117.065 1.00 40.99 12 GLU G N 1
ATOM 9552 C CA . GLU G 1 12 ? 51.380 110.199 115.865 1.00 41.08 12 GLU G CA 1
ATOM 9553 C C . GLU G 1 12 ? 50.623 111.118 114.909 1.00 38.84 12 GLU G C 1
ATOM 9554 O O . GLU G 1 12 ? 50.973 111.249 113.737 1.00 37.55 12 GLU G O 1
ATOM 9560 N N . ILE G 1 13 ? 49.587 111.761 115.434 1.00 38.84 13 ILE G N 1
ATOM 9561 C CA . ILE G 1 13 ? 48.770 112.683 114.662 1.00 39.30 13 ILE G CA 1
ATOM 9562 C C . ILE G 1 13 ? 49.628 113.783 114.023 1.00 40.86 13 ILE G C 1
ATOM 9563 O O . ILE G 1 13 ? 49.448 114.137 112.857 1.00 41.70 13 ILE G O 1
ATOM 9568 N N . ARG G 1 14 ? 50.580 114.303 114.788 1.00 40.78 14 ARG G N 1
ATOM 9569 C CA . ARG G 1 14 ? 51.444 115.371 114.310 1.00 40.86 14 ARG G CA 1
ATOM 9570 C C . ARG G 1 14 ? 52.380 114.936 113.186 1.00 40.26 14 ARG G C 1
ATOM 9571 O O . ARG G 1 14 ? 52.627 115.694 112.248 1.00 40.90 14 ARG G O 1
ATOM 9579 N N . GLU G 1 15 ? 52.909 113.722 113.270 1.00 39.13 15 GLU G N 1
ATOM 9580 C CA . GLU G 1 15 ? 53.799 113.247 112.218 1.00 39.49 15 GLU G CA 1
ATOM 9581 C C . GLU G 1 15 ? 53.057 113.124 110.887 1.00 39.54 15 GLU G C 1
ATOM 9582 O O . GLU G 1 15 ? 53.518 113.624 109.860 1.00 39.54 15 GLU G O 1
ATOM 9588 N N . ILE G 1 16 ? 51.904 112.464 110.911 1.00 38.52 16 ILE G N 1
ATOM 9589 C CA . ILE G 1 16 ? 51.122 112.268 109.698 1.00 39.99 16 ILE G CA 1
ATOM 9590 C C . ILE G 1 16 ? 50.558 113.566 109.136 1.00 40.39 16 ILE G C 1
ATOM 9591 O O . ILE G 1 16 ? 50.512 113.751 107.917 1.00 40.16 16 ILE G O 1
ATOM 9596 N N . ALA G 1 17 ? 50.130 114.463 110.017 1.00 40.92 17 ALA G N 1
ATOM 9597 C CA . ALA G 1 17 ? 49.588 115.738 109.568 1.00 41.67 17 ALA G CA 1
ATOM 9598 C C . ALA G 1 17 ? 50.665 116.464 108.768 1.00 42.22 17 ALA G C 1
ATOM 9599 O O . ALA G 1 17 ? 50.368 117.197 107.824 1.00 43.22 17 ALA G O 1
ATOM 9601 N N . ALA G 1 18 ? 51.919 116.245 109.148 1.00 42.40 18 ALA G N 1
ATOM 9602 C CA . ALA G 1 18 ? 53.047 116.877 108.471 1.00 42.78 18 ALA G CA 1
ATOM 9603 C C . ALA G 1 18 ? 53.121 116.439 107.013 1.00 42.97 18 ALA G C 1
ATOM 9604 O O . ALA G 1 18 ? 53.579 117.198 106.156 1.00 44.20 18 ALA G O 1
ATOM 9606 N N . TRP G 1 19 ? 52.682 115.213 106.733 1.00 41.51 19 TRP G N 1
ATOM 9607 C CA . TRP G 1 19 ? 52.699 114.700 105.364 1.00 41.19 19 TRP G CA 1
ATOM 9608 C C . TRP G 1 19 ? 51.658 115.446 104.533 1.00 39.33 19 TRP G C 1
ATOM 9609 O O . TRP G 1 19 ? 51.741 115.482 103.312 1.00 39.91 19 TRP G O 1
ATOM 9620 N N . GLY G 1 20 ? 50.673 116.032 105.203 1.00 38.60 20 GLY G N 1
ATOM 9621 C CA . GLY G 1 20 ? 49.638 116.767 104.501 1.00 38.87 20 GLY G CA 1
ATOM 9622 C C . GLY G 1 20 ? 48.510 115.901 103.966 1.00 39.07 20 GLY G C 1
ATOM 9623 O O . GLY G 1 20 ? 47.759 116.329 103.084 1.00 38.66 20 GLY G O 1
ATOM 9624 N N . VAL G 1 21 ? 48.369 114.694 104.509 1.00 37.97 21 VAL G N 1
ATOM 9625 C CA . VAL G 1 21 ? 47.330 113.775 104.052 1.00 35.34 21 VAL G CA 1
ATOM 9626 C C . VAL G 1 21 ? 46.339 113.378 105.129 1.00 36.25 21 VAL G C 1
ATOM 9627 O O . VAL G 1 21 ? 45.557 112.446 104.923 1.00 36.52 21 VAL G O 1
ATOM 9631 N N . LEU G 1 22 ? 46.360 114.067 106.270 1.00 34.29 22 LEU G N 1
ATOM 9632 C CA . LEU G 1 22 ? 45.453 113.727 107.360 1.00 33.84 22 LEU G CA 1
ATOM 9633 C C . LEU G 1 22 ? 44.176 114.548 107.344 1.00 34.00 22 LEU G C 1
ATOM 9634 O O . LEU G 1 22 ? 44.218 115.766 107.497 1.00 36.94 22 LEU G O 1
ATOM 9639 N N . SER G 1 23 ? 43.039 113.876 107.193 1.00 32.77 23 SER G N 1
ATOM 9640 C CA . SER G 1 23 ? 41.740 114.555 107.148 1.00 30.94 23 SER G CA 1
ATOM 9641 C C . SER G 1 23 ? 40.966 114.504 108.456 1.00 29.95 23 SER G C 1
ATOM 9642 O O . SER G 1 23 ? 40.085 115.321 108.693 1.00 30.48 23 SER G O 1
ATOM 9645 N N . GLY G 1 24 ? 41.269 113.530 109.302 1.00 30.39 24 GLY G N 1
ATOM 9646 C CA . GLY G 1 24 ? 40.539 113.434 110.552 1.00 30.45 24 GLY G CA 1
ATOM 9647 C C . GLY G 1 24 ? 41.132 112.439 111.520 1.00 30.15 24 GLY G C 1
ATOM 9648 O O . GLY G 1 24 ? 42.161 111.825 111.233 1.00 30.14 24 GLY G O 1
ATOM 9649 N N . VAL G 1 25 ? 40.477 112.292 112.668 1.00 30.46 25 VAL G N 1
ATOM 9650 C CA . VAL G 1 25 ? 40.915 111.371 113.710 1.00 31.01 25 VAL G CA 1
ATOM 9651 C C . VAL G 1 25 ? 39.736 110.674 114.376 1.00 33.05 25 VAL G C 1
ATOM 9652 O O . VAL G 1 25 ? 38.679 111.280 114.594 1.00 32.87 25 VAL G O 1
ATOM 9656 N N . THR G 1 26 ? 39.917 109.394 114.687 1.00 34.12 26 THR G N 1
ATOM 9657 C CA . THR G 1 26 ? 38.884 108.631 115.375 1.00 36.62 26 THR G CA 1
ATOM 9658 C C . THR G 1 26 ? 39.492 108.131 116.676 1.00 36.76 26 THR G C 1
ATOM 9659 O O . THR G 1 26 ? 40.582 107.560 116.681 1.00 36.78 26 THR G O 1
ATOM 9663 N N . THR G 1 27 ? 38.793 108.364 117.778 1.00 36.59 27 THR G N 1
ATOM 9664 C CA . THR G 1 27 ? 39.279 107.931 119.077 1.00 37.79 27 THR G CA 1
ATOM 9665 C C . THR G 1 27 ? 38.229 107.104 119.797 1.00 40.02 27 THR G C 1
ATOM 9666 O O . THR G 1 27 ? 37.055 107.080 119.410 1.00 39.13 27 THR G O 1
ATOM 9670 N N . ASN G 1 28 ? 38.673 106.428 120.851 1.00 41.13 28 ASN G N 1
ATOM 9671 C CA . ASN G 1 28 ? 37.812 105.613 121.691 1.00 42.74 28 ASN G CA 1
ATOM 9672 C C . ASN G 1 28 ? 38.432 105.685 123.082 1.00 44.48 28 ASN G C 1
ATOM 9673 O O . ASN G 1 28 ? 39.597 106.066 123.224 1.00 43.86 28 ASN G O 1
ATOM 9678 N N . PRO G 1 29 ? 37.660 105.340 124.128 1.00 45.39 29 PRO G N 1
ATOM 9679 C CA . PRO G 1 29 ? 38.166 105.380 125.504 1.00 45.39 29 PRO G CA 1
ATOM 9680 C C . PRO G 1 29 ? 39.483 104.631 125.703 1.00 45.44 29 PRO G C 1
ATOM 9681 O O . PRO G 1 29 ? 40.423 105.166 126.287 1.00 45.77 29 PRO G O 1
ATOM 9685 N N . THR G 1 30 ? 39.561 103.395 125.224 1.00 45.24 30 THR G N 1
ATOM 9686 C CA . THR G 1 30 ? 40.805 102.648 125.420 1.00 46.33 30 THR G CA 1
ATOM 9687 C C . THR G 1 30 ? 42.011 103.357 124.798 1.00 46.31 30 THR G C 1
ATOM 9688 O O . THR G 1 30 ? 43.146 103.234 125.246 1.00 47.67 30 THR G O 1
ATOM 9692 N N . LEU G 1 31 ? 41.743 104.084 123.690 1.00 46.57 31 LEU G N 1
ATOM 9693 C CA . LEU G 1 31 ? 42.815 104.814 123.022 1.00 45.27 31 LEU G CA 1
ATOM 9694 C C . LEU G 1 31 ? 43.252 106.030 123.842 1.00 44.54 31 LEU G C 1
ATOM 9695 O O . LEU G 1 31 ? 44.429 106.327 124.013 1.00 43.70 31 LEU G O 1
ATOM 9700 N N . VAL G 1 32 ? 42.235 106.773 124.308 1.00 43.71 32 VAL G N 1
ATOM 9701 C CA . VAL G 1 32 ? 42.513 107.952 125.110 1.00 45.85 32 VAL G CA 1
ATOM 9702 C C . VAL G 1 32 ? 43.256 107.582 126.398 1.00 46.23 32 VAL G C 1
ATOM 9703 O O . VAL G 1 32 ? 44.137 108.286 126.868 1.00 45.67 32 VAL G O 1
ATOM 9707 N N . ALA G 1 33 ? 42.836 106.444 126.980 1.00 45.55 33 ALA G N 1
ATOM 9708 C CA . ALA G 1 33 ? 43.438 106.001 128.231 1.00 45.30 33 ALA G CA 1
ATOM 9709 C C . ALA G 1 33 ? 44.927 105.675 128.086 1.00 45.44 33 ALA G C 1
ATOM 9710 O O . ALA G 1 33 ? 45.744 105.952 128.960 1.00 47.40 33 ALA G O 1
ATOM 9712 N N . LYS G 1 34 ? 45.273 105.014 126.956 1.00 45.56 34 LYS G N 1
ATOM 9713 C CA . LYS G 1 34 ? 46.676 104.668 126.759 1.00 45.30 34 LYS G CA 1
ATOM 9714 C C . LYS G 1 34 ? 47.538 105.914 126.530 1.00 43.78 34 LYS G C 1
ATOM 9715 O O . LYS G 1 34 ? 48.710 105.960 126.873 1.00 45.17 34 LYS G O 1
ATOM 9721 N N . ALA G 1 35 ? 46.950 106.948 125.937 1.00 41.33 35 ALA G N 1
ATOM 9722 C CA . ALA G 1 35 ? 47.685 108.182 125.681 1.00 40.10 35 ALA G CA 1
ATOM 9723 C C . ALA G 1 35 ? 47.955 108.907 126.998 1.00 39.19 35 ALA G C 1
ATOM 9724 O O . ALA G 1 35 ? 49.018 109.495 127.188 1.00 38.56 35 ALA G O 1
ATOM 9726 N N . PHE G 1 36 ? 46.976 108.868 127.896 1.00 38.39 36 PHE G N 1
ATOM 9727 C CA . PHE G 1 36 ? 47.103 109.502 129.203 1.00 39.54 36 PHE G CA 1
ATOM 9728 C C . PHE G 1 36 ? 48.026 108.674 130.083 1.00 40.59 36 PHE G C 1
ATOM 9729 O O . PHE G 1 36 ? 48.715 109.208 130.947 1.00 39.10 36 PHE G O 1
ATOM 9737 N N . ALA G 1 37 ? 48.036 107.364 129.848 1.00 41.70 37 ALA G N 1
ATOM 9738 C CA . ALA G 1 37 ? 48.874 106.447 130.608 1.00 45.50 37 ALA G CA 1
ATOM 9739 C C . ALA G 1 37 ? 50.348 106.582 130.221 1.00 47.60 37 ALA G C 1
ATOM 9740 O O . ALA G 1 37 ? 51.238 106.356 131.046 1.00 47.32 37 ALA G O 1
ATOM 9742 N N . ALA G 1 38 ? 50.593 106.954 128.964 1.00 49.42 38 ALA G N 1
ATOM 9743 C CA . ALA G 1 38 ? 51.951 107.133 128.448 1.00 51.24 38 ALA G CA 1
ATOM 9744 C C . ALA G 1 38 ? 52.621 108.210 129.288 1.00 52.23 38 ALA G C 1
ATOM 9745 O O . ALA G 1 38 ? 53.832 108.187 129.511 1.00 51.86 38 ALA G O 1
ATOM 9747 N N . LYS G 1 39 ? 51.817 109.171 129.726 1.00 53.86 39 LYS G N 1
ATOM 9748 C CA . LYS G 1 39 ? 52.296 110.234 130.591 1.00 56.30 39 LYS G CA 1
ATOM 9749 C C . LYS G 1 39 ? 51.756 109.837 131.960 1.00 55.93 39 LYS G C 1
ATOM 9750 O O . LYS G 1 39 ? 51.106 108.804 132.092 1.00 56.80 39 LYS G O 1
ATOM 9756 N N . GLY G 1 40 ? 52.022 110.624 132.986 1.00 57.14 40 GLY G N 1
ATOM 9757 C CA . GLY G 1 40 ? 51.495 110.260 134.290 1.00 58.36 40 GLY G CA 1
ATOM 9758 C C . GLY G 1 40 ? 50.263 111.096 134.560 1.00 57.97 40 GLY G C 1
ATOM 9759 O O . GLY G 1 40 ? 49.990 111.467 135.697 1.00 57.54 40 GLY G O 1
ATOM 9760 N N . GLU G 1 41 ? 49.512 111.384 133.501 1.00 58.26 41 GLU G N 1
ATOM 9761 C CA . GLU G 1 41 ? 48.326 112.221 133.604 1.00 59.52 41 GLU G CA 1
ATOM 9762 C C . GLU G 1 41 ? 47.039 111.494 133.958 1.00 59.35 41 GLU G C 1
ATOM 9763 O O . GLU G 1 41 ? 46.811 110.358 133.542 1.00 59.85 41 GLU G O 1
ATOM 9769 N N . ALA G 1 42 ? 46.198 112.174 134.731 1.00 60.17 42 ALA G N 1
ATOM 9770 C CA . ALA G 1 42 ? 44.917 111.625 135.155 1.00 61.25 42 ALA G CA 1
ATOM 9771 C C . ALA G 1 42 ? 43.846 111.958 134.126 1.00 61.34 42 ALA G C 1
ATOM 9772 O O . ALA G 1 42 ? 43.794 113.074 133.598 1.00 58.84 42 ALA G O 1
ATOM 9774 N N . LEU G 1 43 ? 42.987 110.982 133.859 1.00 62.14 43 LEU G N 1
ATOM 9775 C CA . LEU G 1 43 ? 41.920 111.146 132.883 1.00 63.43 43 LEU G CA 1
ATOM 9776 C C . LEU G 1 43 ? 40.671 111.790 133.480 1.00 64.02 43 LEU G C 1
ATOM 9777 O O . LEU G 1 43 ? 39.784 111.099 133.981 1.00 64.20 43 LEU G O 1
ATOM 9782 N N . THR G 1 44 ? 40.609 113.118 133.416 1.00 64.91 44 THR G N 1
ATOM 9783 C CA . THR G 1 44 ? 39.470 113.863 133.941 1.00 66.25 44 THR G CA 1
ATOM 9784 C C . THR G 1 44 ? 38.844 114.759 132.871 1.00 66.66 44 THR G C 1
ATOM 9785 O O . THR G 1 44 ? 39.539 115.274 131.992 1.00 66.55 44 THR G O 1
ATOM 9789 N N . GLU G 1 45 ? 37.529 114.939 132.966 1.00 66.53 45 GLU G N 1
ATOM 9790 C CA . GLU G 1 45 ? 36.755 115.750 132.026 1.00 66.65 45 GLU G CA 1
ATOM 9791 C C . GLU G 1 45 ? 37.470 116.955 131.407 1.00 66.33 45 GLU G C 1
ATOM 9792 O O . GLU G 1 45 ? 37.539 117.074 130.183 1.00 66.19 45 GLU G O 1
ATOM 9798 N N . GLU G 1 46 ? 37.988 117.852 132.242 1.00 65.94 46 GLU G N 1
ATOM 9799 C CA . GLU G 1 46 ? 38.674 119.037 131.737 1.00 66.38 46 GLU G CA 1
ATOM 9800 C C . GLU G 1 46 ? 39.936 118.669 130.957 1.00 65.19 46 GLU G C 1
ATOM 9801 O O . GLU G 1 46 ? 40.245 119.280 129.931 1.00 63.90 46 GLU G O 1
ATOM 9807 N N . ALA G 1 47 ? 40.664 117.671 131.448 1.00 63.50 47 ALA G N 1
ATOM 9808 C CA . ALA G 1 47 ? 41.879 117.225 130.780 1.00 62.31 47 ALA G CA 1
ATOM 9809 C C . ALA G 1 47 ? 41.471 116.513 129.495 1.00 60.78 47 ALA G C 1
ATOM 9810 O O . ALA G 1 47 ? 42.064 116.718 128.439 1.00 60.72 47 ALA G O 1
ATOM 9812 N N . PHE G 1 48 ? 40.444 115.677 129.603 1.00 59.90 48 PHE G N 1
ATOM 9813 C CA . PHE G 1 48 ? 39.923 114.932 128.463 1.00 59.68 48 PHE G CA 1
ATOM 9814 C C . PHE G 1 48 ? 39.531 115.923 127.369 1.00 58.68 48 PHE G C 1
ATOM 9815 O O . PHE G 1 48 ? 39.953 115.799 126.216 1.00 58.60 48 PHE G O 1
ATOM 9823 N N . ALA G 1 49 ? 38.722 116.910 127.743 1.00 56.59 49 ALA G N 1
ATOM 9824 C CA . ALA G 1 49 ? 38.269 117.921 126.802 1.00 55.34 49 ALA G CA 1
ATOM 9825 C C . ALA G 1 49 ? 39.452 118.670 126.214 1.00 54.99 49 ALA G C 1
ATOM 9826 O O . ALA G 1 49 ? 39.535 118.877 124.999 1.00 55.58 49 ALA G O 1
ATOM 9828 N N . ALA G 1 50 ? 40.371 119.078 127.081 1.00 53.31 50 ALA G N 1
ATOM 9829 C CA . ALA G 1 50 ? 41.545 119.812 126.640 1.00 51.26 50 ALA G CA 1
ATOM 9830 C C . ALA G 1 50 ? 42.335 118.988 125.639 1.00 49.10 50 ALA G C 1
ATOM 9831 O O . ALA G 1 50 ? 42.897 119.526 124.687 1.00 49.88 50 ALA G O 1
ATOM 9833 N N . HIS G 1 51 ? 42.369 117.677 125.853 1.00 46.92 51 HIS G N 1
ATOM 9834 C CA . HIS G 1 51 ? 43.113 116.794 124.964 1.00 45.90 51 HIS G CA 1
ATOM 9835 C C . HIS G 1 51 ? 42.436 116.609 123.609 1.00 44.61 51 HIS G C 1
ATOM 9836 O O . HIS G 1 51 ? 43.107 116.583 122.577 1.00 43.36 51 HIS G O 1
ATOM 9843 N N . LEU G 1 52 ? 41.113 116.481 123.602 1.00 44.25 52 LEU G N 1
ATOM 9844 C CA . LEU G 1 52 ? 40.404 116.319 122.340 1.00 45.20 52 LEU G CA 1
ATOM 9845 C C . LEU G 1 52 ? 40.497 117.610 121.541 1.00 45.17 52 LEU G C 1
ATOM 9846 O O . LEU G 1 52 ? 40.670 117.589 120.320 1.00 45.18 52 LEU G O 1
ATOM 9851 N N . ARG G 1 53 ? 40.394 118.734 122.242 1.00 44.48 53 ARG G N 1
ATOM 9852 C CA . ARG G 1 53 ? 40.470 120.038 121.606 1.00 43.09 53 ARG G CA 1
ATOM 9853 C C . ARG G 1 53 ? 41.851 120.209 120.978 1.00 42.97 53 ARG G C 1
ATOM 9854 O O . ARG G 1 53 ? 41.986 120.798 119.908 1.00 43.79 53 ARG G O 1
ATOM 9862 N N . ALA G 1 54 ? 42.876 119.673 121.635 1.00 41.17 54 ALA G N 1
ATOM 9863 C CA . ALA G 1 54 ? 44.237 119.757 121.114 1.00 40.00 54 ALA G CA 1
ATOM 9864 C C . ALA G 1 54 ? 44.315 118.926 119.837 1.00 39.29 54 ALA G C 1
ATOM 9865 O O . ALA G 1 54 ? 44.982 119.300 118.869 1.00 39.03 54 ALA G O 1
ATOM 9867 N N . ILE G 1 55 ? 43.633 117.787 119.848 1.00 39.79 55 ILE G N 1
ATOM 9868 C CA . ILE G 1 55 ? 43.605 116.908 118.683 1.00 40.34 55 ILE G CA 1
ATOM 9869 C C . ILE G 1 55 ? 42.969 117.669 117.516 1.00 40.58 55 ILE G C 1
ATOM 9870 O O . ILE G 1 55 ? 43.538 117.741 116.425 1.00 39.32 55 ILE G O 1
ATOM 9875 N N . CYS G 1 56 ? 41.797 118.249 117.768 1.00 41.76 56 CYS G N 1
ATOM 9876 C CA . CYS G 1 56 ? 41.078 119.025 116.765 1.00 44.13 56 CYS G CA 1
ATOM 9877 C C . CYS G 1 56 ? 41.956 120.121 116.169 1.00 45.78 56 CYS G C 1
ATOM 9878 O O . CYS G 1 56 ? 42.102 120.219 114.947 1.00 47.17 56 CYS G O 1
ATOM 9881 N N . GLU G 1 57 ? 42.532 120.947 117.039 1.00 46.74 57 GLU G N 1
ATOM 9882 C CA . GLU G 1 57 ? 43.380 122.050 116.602 1.00 47.45 57 GLU G CA 1
ATOM 9883 C C . GLU G 1 57 ? 44.514 121.558 115.724 1.00 46.48 57 GLU G C 1
ATOM 9884 O O . GLU G 1 57 ? 44.908 122.227 114.769 1.00 47.11 57 GLU G O 1
ATOM 9890 N N . THR G 1 58 ? 45.032 120.382 116.054 1.00 46.46 58 THR G N 1
ATOM 9891 C CA . THR G 1 58 ? 46.144 119.797 115.325 1.00 46.70 58 THR G CA 1
ATOM 9892 C C . THR G 1 58 ? 45.755 119.224 113.968 1.00 48.11 58 THR G C 1
ATOM 9893 O O . THR G 1 58 ? 46.390 119.526 112.954 1.00 48.57 58 THR G O 1
ATOM 9897 N N . VAL G 1 59 ? 44.713 118.399 113.947 1.00 47.66 59 VAL G N 1
ATOM 9898 C CA . VAL G 1 59 ? 44.275 117.778 112.702 1.00 47.69 59 VAL G CA 1
ATOM 9899 C C . VAL G 1 59 ? 43.631 118.765 111.748 1.00 47.64 59 VAL G C 1
ATOM 9900 O O . VAL G 1 59 ? 43.858 118.710 110.541 1.00 47.81 59 VAL G O 1
ATOM 9904 N N . GLY G 1 60 ? 42.825 119.669 112.294 1.00 47.77 60 GLY G N 1
ATOM 9905 C CA . GLY G 1 60 ? 42.151 120.642 111.458 1.00 46.87 60 GLY G CA 1
ATOM 9906 C C . GLY G 1 60 ? 41.099 119.933 110.632 1.00 46.24 60 GLY G C 1
ATOM 9907 O O . GLY G 1 60 ? 40.835 120.305 109.489 1.00 48.14 60 GLY G O 1
ATOM 9908 N N . GLY G 1 61 ? 40.509 118.896 111.218 1.00 44.83 61 GLY G N 1
ATOM 9909 C CA . GLY G 1 61 ? 39.481 118.130 110.536 1.00 43.06 61 GLY G CA 1
ATOM 9910 C C . GLY G 1 61 ? 38.545 117.474 111.529 1.00 41.57 61 GLY G C 1
ATOM 9911 O O . GLY G 1 61 ? 38.729 117.625 112.737 1.00 43.74 61 GLY G O 1
ATOM 9912 N N . PRO G 1 62 ? 37.524 116.741 111.066 1.00 39.35 62 PRO G N 1
ATOM 9913 C CA . PRO G 1 62 ? 36.633 116.116 112.040 1.00 37.08 62 PRO G CA 1
ATOM 9914 C C . PRO G 1 62 ? 37.346 115.125 112.957 1.00 35.50 62 PRO G C 1
ATOM 9915 O O . PRO G 1 62 ? 38.292 114.446 112.555 1.00 33.83 62 PRO G O 1
ATOM 9919 N N . VAL G 1 63 ? 36.890 115.072 114.203 1.00 33.96 63 VAL G N 1
ATOM 9920 C CA . VAL G 1 63 ? 37.462 114.187 115.208 1.00 33.82 63 VAL G CA 1
ATOM 9921 C C . VAL G 1 63 ? 36.319 113.434 115.882 1.00 34.17 63 VAL G C 1
ATOM 9922 O O . VAL G 1 63 ? 35.400 114.048 116.425 1.00 35.50 63 VAL G O 1
ATOM 9926 N N . SER G 1 64 ? 36.377 112.107 115.843 1.00 34.47 64 SER G N 1
ATOM 9927 C CA . SER G 1 64 ? 35.329 111.275 116.432 1.00 36.34 64 SER G CA 1
ATOM 9928 C C . SER G 1 64 ? 35.599 110.899 117.883 1.00 36.13 64 SER G C 1
ATOM 9929 O O . SER G 1 64 ? 36.666 110.378 118.209 1.00 35.22 64 SER G O 1
ATOM 9932 N N . ALA G 1 65 ? 34.620 111.156 118.742 1.00 36.80 65 ALA G N 1
ATOM 9933 C CA . ALA G 1 65 ? 34.729 110.829 120.159 1.00 39.62 65 ALA G CA 1
ATOM 9934 C C . ALA G 1 65 ? 33.592 109.867 120.476 1.00 41.62 65 ALA G C 1
ATOM 9935 O O . ALA G 1 65 ? 32.443 110.090 120.076 1.00 41.72 65 ALA G O 1
ATOM 9937 N N . GLU G 1 66 ? 33.920 108.809 121.205 1.00 42.72 66 GLU G N 1
ATOM 9938 C CA . GLU G 1 66 ? 32.967 107.738 121.539 1.00 46.36 66 GLU G CA 1
ATOM 9939 C C . GLU G 1 66 ? 32.182 107.993 122.845 1.00 46.88 66 GLU G C 1
ATOM 9940 O O . GLU G 1 66 ? 32.738 108.372 123.867 1.00 47.50 66 GLU G O 1
ATOM 9946 N N . VAL G 1 67 ? 30.871 107.772 122.797 1.00 48.18 67 VAL G N 1
ATOM 9947 C CA . VAL G 1 67 ? 30.058 107.922 123.998 1.00 49.70 67 VAL G CA 1
ATOM 9948 C C . VAL G 1 67 ? 30.174 106.586 124.713 1.00 50.09 67 VAL G C 1
ATOM 9949 O O . VAL G 1 67 ? 30.485 105.575 124.088 1.00 51.60 67 VAL G O 1
ATOM 9953 N N . THR G 1 68 ? 29.926 106.578 126.016 1.00 50.11 68 THR G N 1
ATOM 9954 C CA . THR G 1 68 ? 30.047 105.353 126.785 1.00 48.76 68 THR G CA 1
ATOM 9955 C C . THR G 1 68 ? 28.726 104.891 127.362 1.00 48.25 68 THR G C 1
ATOM 9956 O O . THR G 1 68 ? 28.556 103.712 127.661 1.00 48.80 68 THR G O 1
ATOM 9960 N N . ALA G 1 69 ? 27.791 105.820 127.523 1.00 47.75 69 ALA G N 1
ATOM 9961 C CA . ALA G 1 69 ? 26.481 105.481 128.064 1.00 48.54 69 ALA G CA 1
ATOM 9962 C C . ALA G 1 69 ? 25.846 104.373 127.226 1.00 49.00 69 ALA G C 1
ATOM 9963 O O . ALA G 1 69 ? 26.233 104.150 126.079 1.00 49.59 69 ALA G O 1
ATOM 9965 N N . LEU G 1 70 ? 24.871 103.676 127.795 1.00 49.95 70 LEU G N 1
ATOM 9966 C CA . LEU G 1 70 ? 24.206 102.600 127.071 1.00 50.67 70 LEU G CA 1
ATOM 9967 C C . LEU G 1 70 ? 22.721 102.883 126.929 1.00 49.53 70 LEU G C 1
ATOM 9968 O O . LEU G 1 70 ? 21.993 102.134 126.282 1.00 49.29 70 LEU G O 1
ATOM 9973 N N . GLU G 1 71 ? 22.282 103.976 127.542 1.00 49.19 71 GLU G N 1
ATOM 9974 C CA . GLU G 1 71 ? 20.889 104.389 127.479 1.00 48.87 71 GLU G CA 1
ATOM 9975 C C . GLU G 1 71 ? 20.826 105.667 126.646 1.00 48.45 71 GLU G C 1
ATOM 9976 O O . GLU G 1 71 ? 21.626 106.585 126.837 1.00 47.97 71 GLU G O 1
ATOM 9982 N N . ALA G 1 72 ? 19.876 105.719 125.720 1.00 48.32 72 ALA G N 1
ATOM 9983 C CA . ALA G 1 72 ? 19.722 106.868 124.831 1.00 48.43 72 ALA G CA 1
ATOM 9984 C C . ALA G 1 72 ? 19.783 108.233 125.510 1.00 47.70 72 ALA G C 1
ATOM 9985 O O . ALA G 1 72 ? 20.601 109.076 125.141 1.00 47.08 72 ALA G O 1
ATOM 9987 N N . GLU G 1 73 ? 18.918 108.461 126.491 1.00 49.63 73 GLU G N 1
ATOM 9988 C CA . GLU G 1 73 ? 18.902 109.752 127.171 1.00 50.28 73 GLU G CA 1
ATOM 9989 C C . GLU G 1 73 ? 20.307 110.095 127.670 1.00 48.64 73 GLU G C 1
ATOM 9990 O O . GLU G 1 73 ? 20.753 111.235 127.561 1.00 48.63 73 GLU G O 1
ATOM 9996 N N . ALA G 1 74 ? 21.011 109.098 128.192 1.00 45.92 74 ALA G N 1
ATOM 9997 C CA . ALA G 1 74 ? 22.366 109.311 128.680 1.00 44.21 74 ALA G CA 1
ATOM 9998 C C . ALA G 1 74 ? 23.306 109.538 127.502 1.00 43.58 74 ALA G C 1
ATOM 9999 O O . ALA G 1 74 ? 24.204 110.376 127.567 1.00 43.21 74 ALA G O 1
ATOM 10001 N N . MET G 1 75 ? 23.103 108.781 126.426 1.00 42.96 75 MET G N 1
ATOM 10002 C CA . MET G 1 75 ? 23.933 108.918 125.233 1.00 41.39 75 MET G CA 1
ATOM 10003 C C . MET G 1 75 ? 23.785 110.335 124.693 1.00 39.36 75 MET G C 1
ATOM 10004 O O . MET G 1 75 ? 24.760 110.964 124.296 1.00 39.10 75 MET G O 1
ATOM 10009 N N . VAL G 1 76 ? 22.555 110.834 124.696 1.00 39.15 76 VAL G N 1
ATOM 10010 C CA . VAL G 1 76 ? 22.267 112.182 124.209 1.00 41.77 76 VAL G CA 1
ATOM 10011 C C . VAL G 1 76 ? 22.997 113.260 125.013 1.00 42.94 76 VAL G C 1
ATOM 10012 O O . VAL G 1 76 ? 23.619 114.162 124.447 1.00 42.58 76 VAL G O 1
ATOM 10016 N N . ALA G 1 77 ? 22.910 113.167 126.335 1.00 44.07 77 ALA G N 1
ATOM 10017 C CA . ALA G 1 77 ? 23.566 114.127 127.210 1.00 44.77 77 ALA G CA 1
ATOM 10018 C C . ALA G 1 77 ? 25.072 114.104 126.964 1.00 44.92 77 ALA G C 1
ATOM 10019 O O . ALA G 1 77 ? 25.713 115.149 126.836 1.00 44.91 77 ALA G O 1
ATOM 10021 N N . GLU G 1 78 ? 25.631 112.903 126.890 1.00 44.42 78 GLU G N 1
ATOM 10022 C CA . GLU G 1 78 ? 27.060 112.740 126.666 1.00 45.40 78 GLU G CA 1
ATOM 10023 C C . GLU G 1 78 ? 27.445 113.299 125.297 1.00 44.95 78 GLU G C 1
ATOM 10024 O O . GLU G 1 78 ? 28.503 113.921 125.137 1.00 42.97 78 GLU G O 1
ATOM 10030 N N . GLY G 1 79 ? 26.575 113.076 124.315 1.00 44.27 79 GLY G N 1
ATOM 10031 C CA . GLY G 1 79 ? 26.832 113.561 122.971 1.00 43.23 79 GLY G CA 1
ATOM 10032 C C . GLY G 1 79 ? 26.877 115.074 122.920 1.00 42.13 79 GLY G C 1
ATOM 10033 O O . GLY G 1 79 ? 27.735 115.655 122.256 1.00 42.21 79 GLY G O 1
ATOM 10034 N N . ARG G 1 80 ? 25.945 115.716 123.616 1.00 42.14 80 ARG G N 1
ATOM 10035 C CA . ARG G 1 80 ? 25.896 117.170 123.659 1.00 44.16 80 ARG G CA 1
ATOM 10036 C C . ARG G 1 80 ? 27.173 117.726 124.279 1.00 44.97 80 ARG G C 1
ATOM 10037 O O . ARG G 1 80 ? 27.769 118.668 123.748 1.00 45.92 80 ARG G O 1
ATOM 10045 N N . ARG G 1 81 ? 27.592 117.142 125.399 1.00 43.91 81 ARG G N 1
ATOM 10046 C CA . ARG G 1 81 ? 28.800 117.601 126.066 1.00 44.56 81 ARG G CA 1
ATOM 10047 C C . ARG G 1 81 ? 30.005 117.409 125.162 1.00 43.73 81 ARG G C 1
ATOM 10048 O O . ARG G 1 81 ? 30.864 118.280 125.083 1.00 45.57 81 ARG G O 1
ATOM 10056 N N . LEU G 1 82 ? 30.073 116.270 124.478 1.00 43.47 82 LEU G N 1
ATOM 10057 C CA . LEU G 1 82 ? 31.194 116.001 123.576 1.00 42.74 82 LEU G CA 1
ATOM 10058 C C . LEU G 1 82 ? 31.247 117.017 122.437 1.00 42.22 82 LEU G C 1
ATOM 10059 O O . LEU G 1 82 ? 32.312 117.532 122.088 1.00 40.54 82 LEU G O 1
ATOM 10064 N N . ALA G 1 83 ? 30.084 117.305 121.866 1.00 42.48 83 ALA G N 1
ATOM 10065 C CA . ALA G 1 83 ? 29.990 118.248 120.766 1.00 44.28 83 ALA G CA 1
ATOM 10066 C C . ALA G 1 83 ? 30.405 119.657 121.187 1.00 45.18 83 ALA G C 1
ATOM 10067 O O . ALA G 1 83 ? 31.017 120.392 120.410 1.00 45.85 83 ALA G O 1
ATOM 10069 N N . ALA G 1 84 ? 30.082 120.024 122.422 1.00 44.56 84 ALA G N 1
ATOM 10070 C CA . ALA G 1 84 ? 30.406 121.350 122.931 1.00 44.46 84 ALA G CA 1
ATOM 10071 C C . ALA G 1 84 ? 31.899 121.652 123.073 1.00 44.73 84 ALA G C 1
ATOM 10072 O O . ALA G 1 84 ? 32.304 122.810 122.962 1.00 45.13 84 ALA G O 1
ATOM 10074 N N . ILE G 1 85 ? 32.725 120.634 123.303 1.00 44.64 85 ILE G N 1
ATOM 10075 C CA . ILE G 1 85 ? 34.156 120.891 123.468 1.00 44.63 85 ILE G CA 1
ATOM 10076 C C . ILE G 1 85 ? 34.873 121.471 122.246 1.00 43.83 85 ILE G C 1
ATOM 10077 O O . ILE G 1 85 ? 35.904 122.127 122.388 1.00 42.46 85 ILE G O 1
ATOM 10082 N N . HIS G 1 86 ? 34.325 121.241 121.054 1.00 44.65 86 HIS G N 1
ATOM 10083 C CA . HIS G 1 86 ? 34.908 121.751 119.821 1.00 44.26 86 HIS G CA 1
ATOM 10084 C C . HIS G 1 86 ? 33.995 121.488 118.625 1.00 44.74 86 HIS G C 1
ATOM 10085 O O . HIS G 1 86 ? 33.306 120.479 118.546 1.00 44.03 86 HIS G O 1
ATOM 10092 N N . PRO G 1 87 ? 33.962 122.406 117.640 1.00 45.87 87 PRO G N 1
ATOM 10093 C CA . PRO G 1 87 ? 33.133 122.282 116.434 1.00 45.61 87 PRO G CA 1
ATOM 10094 C C . PRO G 1 87 ? 33.483 121.170 115.442 1.00 45.32 87 PRO G C 1
ATOM 10095 O O . PRO G 1 87 ? 32.658 120.812 114.603 1.00 46.72 87 PRO G O 1
ATOM 10099 N N . ASN G 1 88 ? 34.690 120.624 115.529 1.00 44.77 88 ASN G N 1
ATOM 10100 C CA . ASN G 1 88 ? 35.103 119.555 114.620 1.00 44.02 88 ASN G CA 1
ATOM 10101 C C . ASN G 1 88 ? 34.739 118.171 115.148 1.00 42.59 88 ASN G C 1
ATOM 10102 O O . ASN G 1 88 ? 34.933 117.167 114.464 1.00 42.05 88 ASN G O 1
ATOM 10107 N N . ILE G 1 89 ? 34.211 118.123 116.365 1.00 39.94 89 ILE G N 1
ATOM 10108 C CA . ILE G 1 89 ? 33.856 116.859 116.990 1.00 38.88 89 ILE G CA 1
ATOM 10109 C C . ILE G 1 89 ? 32.612 116.146 116.450 1.00 38.10 89 ILE G C 1
ATOM 10110 O O . ILE G 1 89 ? 31.541 116.741 116.321 1.00 38.06 89 ILE G O 1
ATOM 10115 N N . VAL G 1 90 ? 32.780 114.860 116.150 1.00 37.05 90 VAL G N 1
ATOM 10116 C CA . VAL G 1 90 ? 31.701 114.007 115.653 1.00 34.54 90 VAL G CA 1
ATOM 10117 C C . VAL G 1 90 ? 31.396 112.992 116.749 1.00 33.36 90 VAL G C 1
ATOM 10118 O O . VAL G 1 90 ? 32.297 112.312 117.233 1.00 34.01 90 VAL G O 1
ATOM 10122 N N . VAL G 1 91 ? 30.133 112.897 117.147 1.00 33.93 91 VAL G N 1
ATOM 10123 C CA . VAL G 1 91 ? 29.735 111.967 118.195 1.00 34.70 91 VAL G CA 1
ATOM 10124 C C . VAL G 1 91 ? 29.561 110.553 117.661 1.00 37.16 91 VAL G C 1
ATOM 10125 O O . VAL G 1 91 ? 28.765 110.310 116.755 1.00 39.25 91 VAL G O 1
ATOM 10129 N N . LYS G 1 92 ? 30.303 109.619 118.241 1.00 37.90 92 LYS G N 1
ATOM 10130 C CA . LYS G 1 92 ? 30.246 108.229 117.827 1.00 38.04 92 LYS G CA 1
ATOM 10131 C C . LYS G 1 92 ? 29.323 107.425 118.746 1.00 37.18 92 LYS G C 1
ATOM 10132 O O . LYS G 1 92 ? 29.470 107.437 119.967 1.00 37.75 92 LYS G O 1
ATOM 10138 N N . LEU G 1 93 ? 28.363 106.735 118.142 1.00 35.05 93 LEU G N 1
ATOM 10139 C CA . LEU G 1 93 ? 27.395 105.937 118.878 1.00 33.26 93 LEU G CA 1
ATOM 10140 C C . LEU G 1 93 ? 27.382 104.505 118.363 1.00 33.10 93 LEU G C 1
ATOM 10141 O O . LEU G 1 93 ? 27.713 104.254 117.205 1.00 33.63 93 LEU G O 1
ATOM 10146 N N . PRO G 1 94 ? 27.021 103.541 119.225 1.00 32.84 94 PRO G N 1
ATOM 10147 C CA . PRO G 1 94 ? 26.971 102.139 118.796 1.00 31.50 94 PRO G CA 1
ATOM 10148 C C . PRO G 1 94 ? 25.655 101.952 118.035 1.00 32.67 94 PRO G C 1
ATOM 10149 O O . PRO G 1 94 ? 24.644 102.572 118.371 1.00 30.57 94 PRO G O 1
ATOM 10153 N N . THR G 1 95 ? 25.657 101.109 117.011 1.00 33.34 95 THR G N 1
ATOM 10154 C CA . THR G 1 95 ? 24.439 100.901 116.244 1.00 33.56 95 THR G CA 1
ATOM 10155 C C . THR G 1 95 ? 23.545 99.898 116.962 1.00 34.13 95 THR G C 1
ATOM 10156 O O . THR G 1 95 ? 23.663 98.693 116.782 1.00 33.07 95 THR G O 1
ATOM 10160 N N . THR G 1 96 ? 22.656 100.427 117.797 1.00 35.07 96 THR G N 1
ATOM 10161 C CA . THR G 1 96 ? 21.724 99.620 118.572 1.00 35.04 96 THR G CA 1
ATOM 10162 C C . THR G 1 96 ? 20.436 100.414 118.681 1.00 36.63 96 THR G C 1
ATOM 10163 O O . THR G 1 96 ? 20.375 101.567 118.257 1.00 37.19 96 THR G O 1
ATOM 10167 N N . GLU G 1 97 ? 19.411 99.808 119.267 1.00 38.08 97 GLU G N 1
ATOM 10168 C CA . GLU G 1 97 ? 18.140 100.499 119.431 1.00 41.18 97 GLU G CA 1
ATOM 10169 C C . GLU G 1 97 ? 18.356 101.840 120.141 1.00 40.19 97 GLU G C 1
ATOM 10170 O O . GLU G 1 97 ? 17.916 102.883 119.652 1.00 41.36 97 GLU G O 1
ATOM 10176 N N . GLU G 1 98 ? 19.043 101.816 121.280 1.00 39.39 98 GLU G N 1
ATOM 10177 C CA . GLU G 1 98 ? 19.308 103.045 122.028 1.00 38.87 98 GLU G CA 1
ATOM 10178 C C . GLU G 1 98 ? 20.184 103.990 121.204 1.00 37.27 98 GLU G C 1
ATOM 10179 O O . GLU G 1 98 ? 19.960 105.202 121.187 1.00 38.09 98 GLU G O 1
ATOM 10185 N N . GLY G 1 99 ? 21.178 103.436 120.518 1.00 34.53 99 GLY G N 1
ATOM 10186 C CA . GLY G 1 99 ? 22.046 104.263 119.696 1.00 35.07 99 GLY G CA 1
ATOM 10187 C C . GLY G 1 99 ? 21.270 104.962 118.587 1.00 34.53 99 GLY G C 1
ATOM 10188 O O . GLY G 1 99 ? 21.539 106.113 118.258 1.00 34.06 99 GLY G O 1
ATOM 10189 N N . LEU G 1 100 ? 20.305 104.260 118.000 1.00 34.81 100 LEU G N 1
ATOM 10190 C CA . LEU G 1 100 ? 19.484 104.835 116.935 1.00 35.16 100 LEU G CA 1
ATOM 10191 C C . LEU G 1 100 ? 18.636 105.961 117.511 1.00 35.22 100 LEU G C 1
ATOM 10192 O O . LEU G 1 100 ? 18.482 107.013 116.893 1.00 34.73 100 LEU G O 1
ATOM 10197 N N . LYS G 1 101 ? 18.088 105.735 118.703 1.00 36.31 101 LYS G N 1
ATOM 10198 C CA . LYS G 1 101 ? 17.265 106.742 119.362 1.00 37.03 101 LYS G CA 1
ATOM 10199 C C . LYS G 1 101 ? 18.081 107.996 119.608 1.00 36.51 101 LYS G C 1
ATOM 10200 O O . LYS G 1 101 ? 17.612 109.106 119.371 1.00 36.81 101 LYS G O 1
ATOM 10206 N N . ALA G 1 102 ? 19.308 107.810 120.088 1.00 36.47 102 ALA G N 1
ATOM 10207 C CA . ALA G 1 102 ? 20.197 108.929 120.381 1.00 36.22 102 ALA G CA 1
ATOM 10208 C C . ALA G 1 102 ? 20.617 109.644 119.105 1.00 35.73 102 ALA G C 1
ATOM 10209 O O . ALA G 1 102 ? 20.676 110.874 119.063 1.00 34.81 102 ALA G O 1
ATOM 10211 N N . CYS G 1 103 ? 20.909 108.868 118.064 1.00 36.58 103 CYS G N 1
ATOM 10212 C CA . CYS G 1 103 ? 21.314 109.427 116.781 1.00 36.73 103 CYS G CA 1
ATOM 10213 C C . CYS G 1 103 ? 20.249 110.404 116.281 1.00 37.42 103 CYS G C 1
ATOM 10214 O O . CYS G 1 103 ? 20.558 111.524 115.874 1.00 37.94 103 CYS G O 1
ATOM 10217 N N . LYS G 1 104 ? 18.990 109.981 116.334 1.00 39.05 104 LYS G N 1
ATOM 10218 C CA . LYS G 1 104 ? 17.885 110.818 115.885 1.00 40.67 104 LYS G CA 1
ATOM 10219 C C . LYS G 1 104 ? 17.871 112.194 116.561 1.00 41.13 104 LYS G C 1
ATOM 10220 O O . LYS G 1 104 ? 17.773 113.228 115.892 1.00 41.14 104 LYS G O 1
ATOM 10226 N N . ARG G 1 105 ? 17.956 112.193 117.889 1.00 41.94 105 ARG G N 1
ATOM 10227 C CA . ARG G 1 105 ? 17.953 113.424 118.675 1.00 41.53 105 ARG G CA 1
ATOM 10228 C C . ARG G 1 105 ? 19.175 114.295 118.421 1.00 41.33 105 ARG G C 1
ATOM 10229 O O . ARG G 1 105 ? 19.049 115.475 118.097 1.00 42.14 105 ARG G O 1
ATOM 10237 N N . LEU G 1 106 ? 20.359 113.710 118.571 1.00 40.71 106 LEU G N 1
ATOM 10238 C CA . LEU G 1 106 ? 21.602 114.446 118.376 1.00 39.66 106 LEU G CA 1
ATOM 10239 C C . LEU G 1 106 ? 21.745 115.029 116.981 1.00 39.84 106 LEU G C 1
ATOM 10240 O O . LEU G 1 106 ? 22.224 116.160 116.818 1.00 40.20 106 LEU G O 1
ATOM 10245 N N . SER G 1 107 ? 21.341 114.267 115.969 1.00 38.48 107 SER G N 1
ATOM 10246 C CA . SER G 1 107 ? 21.454 114.753 114.601 1.00 37.98 107 SER G CA 1
ATOM 10247 C C . SER G 1 107 ? 20.388 115.811 114.329 1.00 37.34 107 SER G C 1
ATOM 10248 O O . SER G 1 107 ? 20.617 116.750 113.565 1.00 36.98 107 SER G O 1
ATOM 10251 N N . ALA G 1 108 ? 19.230 115.669 114.964 1.00 37.30 108 ALA G N 1
ATOM 10252 C CA . ALA G 1 108 ? 18.152 116.638 114.783 1.00 39.43 108 ALA G CA 1
ATOM 10253 C C . ALA G 1 108 ? 18.579 117.991 115.359 1.00 42.22 108 ALA G C 1
ATOM 10254 O O . ALA G 1 108 ? 18.045 119.037 114.980 1.00 42.92 108 ALA G O 1
ATOM 10256 N N . GLU G 1 109 ? 19.547 117.959 116.275 1.00 42.69 109 GLU G N 1
ATOM 10257 C CA . GLU G 1 109 ? 20.063 119.168 116.909 1.00 42.33 109 GLU G CA 1
ATOM 10258 C C . GLU G 1 109 ? 21.288 119.719 116.186 1.00 42.96 109 GLU G C 1
ATOM 10259 O O . GLU G 1 109 ? 21.959 120.620 116.685 1.00 43.62 109 GLU G O 1
ATOM 10265 N N . GLY G 1 110 ? 21.593 119.170 115.018 1.00 41.59 110 GLY G N 1
ATOM 10266 C CA . GLY G 1 110 ? 22.739 119.659 114.277 1.00 40.86 110 GLY G CA 1
ATOM 10267 C C . GLY G 1 110 ? 24.079 119.069 114.676 1.00 39.63 110 GLY G C 1
ATOM 10268 O O . GLY G 1 110 ? 25.126 119.599 114.305 1.00 37.93 110 GLY G O 1
ATOM 10269 N N . ILE G 1 111 ? 24.059 117.982 115.438 1.00 38.00 111 ILE G N 1
ATOM 10270 C CA . ILE G 1 111 ? 25.298 117.333 115.843 1.00 38.18 111 ILE G CA 1
ATOM 10271 C C . ILE G 1 111 ? 25.603 116.158 114.902 1.00 37.25 111 ILE G C 1
ATOM 10272 O O . ILE G 1 111 ? 24.746 115.309 114.662 1.00 34.83 111 ILE G O 1
ATOM 10277 N N . LYS G 1 112 ? 26.818 116.119 114.365 1.00 37.06 112 LYS G N 1
ATOM 10278 C CA . LYS G 1 112 ? 27.210 115.042 113.461 1.00 38.49 112 LYS G CA 1
ATOM 10279 C C . LYS G 1 112 ? 27.354 113.741 114.243 1.00 38.36 112 LYS G C 1
ATOM 10280 O O . LYS G 1 112 ? 27.969 113.709 115.304 1.00 38.07 112 LYS G O 1
ATOM 10286 N N . VAL G 1 113 ? 26.783 112.666 113.716 1.00 37.39 113 VAL G N 1
ATOM 10287 C CA . VAL G 1 113 ? 26.860 111.376 114.384 1.00 35.70 113 VAL G CA 1
ATOM 10288 C C . VAL G 1 113 ? 27.580 110.340 113.525 1.00 35.24 113 VAL G C 1
ATOM 10289 O O . VAL G 1 113 ? 27.399 110.283 112.305 1.00 34.24 113 VAL G O 1
ATOM 10293 N N . ASN G 1 114 ? 28.406 109.537 114.187 1.00 33.63 114 ASN G N 1
ATOM 10294 C CA . ASN G 1 114 ? 29.167 108.474 113.549 1.00 32.23 114 ASN G CA 1
ATOM 10295 C C . ASN G 1 114 ? 28.688 107.157 114.161 1.00 32.84 114 ASN G C 1
ATOM 10296 O O . ASN G 1 114 ? 29.083 106.805 115.275 1.00 32.90 114 ASN G O 1
ATOM 10301 N N . MET G 1 115 ? 27.813 106.451 113.449 1.00 29.93 115 MET G N 1
ATOM 10302 C CA . MET G 1 115 ? 27.303 105.173 113.927 1.00 29.16 115 MET G CA 1
ATOM 10303 C C . MET G 1 115 ? 28.370 104.122 113.643 1.00 29.85 115 MET G C 1
ATOM 10304 O O . MET G 1 115 ? 28.792 103.945 112.498 1.00 28.46 115 MET G O 1
ATOM 10309 N N . THR G 1 116 ? 28.802 103.428 114.691 1.00 31.17 116 THR G N 1
ATOM 10310 C CA . THR G 1 116 ? 29.851 102.421 114.569 1.00 33.09 116 THR G CA 1
ATOM 10311 C C . THR G 1 116 ? 29.386 101.016 114.935 1.00 32.87 116 THR G C 1
ATOM 10312 O O . THR G 1 116 ? 28.214 100.793 115.233 1.00 33.28 116 THR G O 1
ATOM 10316 N N . LEU G 1 117 ? 30.320 100.071 114.930 1.00 34.31 117 LEU G N 1
ATOM 10317 C CA . LEU G 1 117 ? 29.993 98.689 115.243 1.00 34.98 117 LEU G CA 1
ATOM 10318 C C . LEU G 1 117 ? 28.972 98.178 114.232 1.00 34.73 117 LEU G C 1
ATOM 10319 O O . LEU G 1 117 ? 28.011 97.489 114.580 1.00 31.50 117 LEU G O 1
ATOM 10324 N N . ILE G 1 118 ? 29.195 98.532 112.970 1.00 34.01 118 ILE G N 1
ATOM 10325 C CA . ILE G 1 118 ? 28.318 98.117 111.890 1.00 34.51 118 ILE G CA 1
ATOM 10326 C C . ILE G 1 118 ? 28.879 96.864 111.230 1.00 33.81 118 ILE G C 1
ATOM 10327 O O . ILE G 1 118 ? 30.042 96.828 110.826 1.00 31.42 118 ILE G O 1
ATOM 10332 N N . PHE G 1 119 ? 28.054 95.830 111.124 1.00 32.98 119 PHE G N 1
ATOM 10333 C CA . PHE G 1 119 ? 28.516 94.596 110.512 1.00 32.72 119 PHE G CA 1
ATOM 10334 C C . PHE G 1 119 ? 27.647 94.086 109.363 1.00 32.80 119 PHE G C 1
ATOM 10335 O O . PHE G 1 119 ? 27.972 93.083 108.723 1.00 32.84 119 PHE G O 1
ATOM 10343 N N . SER G 1 120 ? 26.560 94.798 109.088 1.00 31.96 120 SER G N 1
ATOM 10344 C CA . SER G 1 120 ? 25.682 94.447 107.975 1.00 34.18 120 SER G CA 1
ATOM 10345 C C . SER G 1 120 ? 25.181 95.719 107.288 1.00 33.05 120 SER G C 1
ATOM 10346 O O . SER G 1 120 ? 25.212 96.812 107.860 1.00 33.40 120 SER G O 1
ATOM 10349 N N . ALA G 1 121 ? 24.724 95.567 106.053 1.00 32.39 121 ALA G N 1
ATOM 10350 C CA . ALA G 1 121 ? 24.213 96.685 105.283 1.00 30.41 121 ALA G CA 1
ATOM 10351 C C . ALA G 1 121 ? 22.928 97.207 105.905 1.00 29.89 121 ALA G C 1
ATOM 10352 O O . ALA G 1 121 ? 22.655 98.407 105.870 1.00 30.50 121 ALA G O 1
ATOM 10354 N N . ASN G 1 122 ? 22.134 96.309 106.479 1.00 29.46 122 ASN G N 1
ATOM 10355 C CA . ASN G 1 122 ? 20.877 96.723 107.093 1.00 31.20 122 ASN G CA 1
ATOM 10356 C C . ASN G 1 122 ? 21.109 97.646 108.291 1.00 30.70 122 ASN G C 1
ATOM 10357 O O . ASN G 1 122 ? 20.347 98.590 108.508 1.00 29.99 122 ASN G O 1
ATOM 10362 N N . GLN G 1 123 ? 22.157 97.378 109.065 1.00 30.66 123 GLN G N 1
ATOM 10363 C CA . GLN G 1 123 ? 22.459 98.220 110.219 1.00 32.32 123 GLN G CA 1
ATOM 10364 C C . GLN G 1 123 ? 22.842 99.592 109.692 1.00 31.28 123 GLN G C 1
ATOM 10365 O O . GLN G 1 123 ? 22.397 100.618 110.207 1.00 31.65 123 GLN G O 1
ATOM 10371 N N . ALA G 1 124 ? 23.665 99.590 108.650 1.00 31.65 124 ALA G N 1
ATOM 10372 C CA . ALA G 1 124 ? 24.119 100.821 108.017 1.00 31.96 124 ALA G CA 1
ATOM 10373 C C . ALA G 1 124 ? 22.910 101.613 107.530 1.00 30.06 124 ALA G C 1
ATOM 10374 O O . ALA G 1 124 ? 22.851 102.827 107.696 1.00 29.54 124 ALA G O 1
ATOM 10376 N N . LEU G 1 125 ? 21.942 100.917 106.944 1.00 28.89 125 LEU G N 1
ATOM 10377 C CA . LEU G 1 125 ? 20.740 101.567 106.428 1.00 29.15 125 LEU G CA 1
ATOM 10378 C C . LEU G 1 125 ? 19.892 102.165 107.544 1.00 28.07 125 LEU G C 1
ATOM 10379 O O . LEU G 1 125 ? 19.344 103.260 107.394 1.00 27.76 125 LEU G O 1
ATOM 10384 N N . LEU G 1 126 ? 19.764 101.442 108.654 1.00 28.08 126 LEU G N 1
ATOM 10385 C CA . LEU G 1 126 ? 18.982 101.950 109.769 1.00 29.64 126 LEU G CA 1
ATOM 10386 C C . LEU G 1 126 ? 19.682 103.187 110.326 1.00 31.00 126 LEU G C 1
ATOM 10387 O O . LEU G 1 126 ? 19.037 104.193 110.641 1.00 30.11 126 LEU G O 1
ATOM 10392 N N . ALA G 1 127 ? 21.007 103.115 110.426 1.00 28.17 127 ALA G N 1
ATOM 10393 C CA . ALA G 1 127 ? 21.787 104.229 110.938 1.00 28.52 127 ALA G CA 1
ATOM 10394 C C . ALA G 1 127 ? 21.598 105.443 110.048 1.00 30.46 127 ALA G C 1
ATOM 10395 O O . ALA G 1 127 ? 21.384 106.556 110.536 1.00 31.69 127 ALA G O 1
ATOM 10397 N N . ALA G 1 128 ? 21.683 105.225 108.737 1.00 30.12 128 ALA G N 1
ATOM 10398 C CA . ALA G 1 128 ? 21.534 106.305 107.774 1.00 30.01 128 ALA G CA 1
ATOM 10399 C C . ALA G 1 128 ? 20.154 106.928 107.893 1.00 30.11 128 ALA G C 1
ATOM 10400 O O . ALA G 1 128 ? 20.004 108.139 107.838 1.00 29.74 128 ALA G O 1
ATOM 10402 N N . ARG G 1 129 ? 19.151 106.084 108.087 1.00 31.42 129 ARG G N 1
ATOM 10403 C CA . ARG G 1 129 ? 17.773 106.537 108.202 1.00 33.90 129 ARG G CA 1
ATOM 10404 C C . ARG G 1 129 ? 17.502 107.269 109.524 1.00 34.88 129 ARG G C 1
ATOM 10405 O O . ARG G 1 129 ? 16.529 108.021 109.641 1.00 33.47 129 ARG G O 1
ATOM 10413 N N . ALA G 1 130 ? 18.368 107.049 110.512 1.00 35.68 130 ALA G N 1
ATOM 10414 C CA . ALA G 1 130 ? 18.225 107.677 111.823 1.00 35.71 130 ALA G CA 1
ATOM 10415 C C . ALA G 1 130 ? 18.877 109.060 111.879 1.00 35.17 130 ALA G C 1
ATOM 10416 O O . ALA G 1 130 ? 18.731 109.778 112.866 1.00 35.87 130 ALA G O 1
ATOM 10418 N N . GLY G 1 131 ? 19.607 109.426 110.828 1.00 34.49 131 GLY G N 1
ATOM 10419 C CA . GLY G 1 131 ? 20.239 110.731 110.797 1.00 30.93 131 GLY G CA 1
ATOM 10420 C C . GLY G 1 131 ? 21.754 110.726 110.835 1.00 31.13 131 GLY G C 1
ATOM 10421 O O . GLY G 1 131 ? 22.377 111.787 110.875 1.00 29.69 131 GLY G O 1
ATOM 10422 N N . ALA G 1 132 ? 22.359 109.546 110.805 1.00 31.10 132 ALA G N 1
ATOM 10423 C CA . ALA G 1 132 ? 23.817 109.451 110.851 1.00 32.33 132 ALA G CA 1
ATOM 10424 C C . ALA G 1 132 ? 24.513 110.201 109.723 1.00 32.14 132 ALA G C 1
ATOM 10425 O O . ALA G 1 132 ? 24.030 110.239 108.596 1.00 33.09 132 ALA G O 1
ATOM 10427 N N . SER G 1 133 ? 25.653 110.806 110.037 1.00 33.13 133 SER G N 1
ATOM 10428 C CA . SER G 1 133 ? 26.437 111.514 109.032 1.00 32.72 133 SER G CA 1
ATOM 10429 C C . SER G 1 133 ? 27.510 110.557 108.534 1.00 33.03 133 SER G C 1
ATOM 10430 O O . SER G 1 133 ? 28.050 110.730 107.443 1.00 34.31 133 SER G O 1
ATOM 10433 N N . TYR G 1 134 ? 27.830 109.559 109.351 1.00 31.12 134 TYR G N 1
ATOM 10434 C CA . TYR G 1 134 ? 28.843 108.572 108.990 1.00 30.85 134 TYR G CA 1
ATOM 10435 C C . TYR G 1 134 ? 28.453 107.208 109.519 1.00 30.97 134 TYR G C 1
ATOM 10436 O O . TYR G 1 134 ? 27.767 107.098 110.536 1.00 30.23 134 TYR G O 1
ATOM 10445 N N . VAL G 1 135 ? 28.912 106.174 108.827 1.00 28.63 135 VAL G N 1
ATOM 10446 C CA . VAL G 1 135 ? 28.676 104.805 109.237 1.00 28.30 135 VAL G CA 1
ATOM 10447 C C . VAL G 1 135 ? 30.051 104.161 109.146 1.00 30.93 135 VAL G C 1
ATOM 10448 O O . VAL G 1 135 ? 30.791 104.396 108.184 1.00 29.76 135 VAL G O 1
ATOM 10452 N N . SER G 1 136 ? 30.400 103.369 110.158 1.00 31.81 136 SER G N 1
ATOM 10453 C CA . SER G 1 136 ? 31.718 102.746 110.216 1.00 34.27 136 SER G CA 1
ATOM 10454 C C . SER G 1 136 ? 31.736 101.225 110.295 1.00 35.76 136 SER G C 1
ATOM 10455 O O . SER G 1 136 ? 31.837 100.661 111.385 1.00 35.29 136 SER G O 1
ATOM 10458 N N . PRO G 1 137 ? 31.638 100.536 109.146 1.00 36.08 137 PRO G N 1
ATOM 10459 C CA . PRO G 1 137 ? 31.665 99.069 109.187 1.00 35.92 137 PRO G CA 1
ATOM 10460 C C . PRO G 1 137 ? 33.087 98.606 109.518 1.00 36.64 137 PRO G C 1
ATOM 10461 O O . PRO G 1 137 ? 34.064 99.233 109.094 1.00 36.63 137 PRO G O 1
ATOM 10465 N N . PHE G 1 138 ? 33.196 97.518 110.272 1.00 37.77 138 PHE G N 1
ATOM 10466 C CA . PHE G 1 138 ? 34.493 96.977 110.671 1.00 39.64 138 PHE G CA 1
ATOM 10467 C C . PHE G 1 138 ? 34.963 95.835 109.770 1.00 39.01 138 PHE G C 1
ATOM 10468 O O . PHE G 1 138 ? 34.581 94.681 109.957 1.00 41.76 138 PHE G O 1
ATOM 10476 N N . LEU G 1 139 ? 35.804 96.158 108.799 1.00 37.40 139 LEU G N 1
ATOM 10477 C CA . LEU G 1 139 ? 36.321 95.156 107.879 1.00 37.69 139 LEU G CA 1
ATOM 10478 C C . LEU G 1 139 ? 37.156 94.074 108.567 1.00 38.80 139 LEU G C 1
ATOM 10479 O O . LEU G 1 139 ? 36.872 92.884 108.424 1.00 38.02 139 LEU G O 1
ATOM 10484 N N . GLY G 1 140 ? 38.173 94.489 109.319 1.00 37.80 140 GLY G N 1
ATOM 10485 C CA . GLY G 1 140 ? 39.041 93.539 109.996 1.00 38.54 140 GLY G CA 1
ATOM 10486 C C . GLY G 1 140 ? 38.358 92.494 110.864 1.00 37.77 140 GLY G C 1
ATOM 10487 O O . GLY G 1 140 ? 38.678 91.311 110.781 1.00 37.92 140 GLY G O 1
ATOM 10488 N N . ARG G 1 141 ? 37.416 92.922 111.697 1.00 38.84 141 ARG G N 1
ATOM 10489 C CA . ARG G 1 141 ? 36.712 92.002 112.583 1.00 38.75 141 ARG G CA 1
ATOM 10490 C C . ARG G 1 141 ? 35.883 90.970 111.837 1.00 38.36 141 ARG G C 1
ATOM 10491 O O . ARG G 1 141 ? 35.686 89.862 112.332 1.00 37.16 141 ARG G O 1
ATOM 10499 N N . VAL G 1 142 ? 35.382 91.336 110.659 1.00 36.58 142 VAL G N 1
ATOM 10500 C CA . VAL G 1 142 ? 34.601 90.401 109.863 1.00 33.40 142 VAL G CA 1
ATOM 10501 C C . VAL G 1 142 ? 35.549 89.354 109.291 1.00 33.23 142 VAL G C 1
ATOM 10502 O O . VAL G 1 142 ? 35.223 88.169 109.259 1.00 32.38 142 VAL G O 1
ATOM 10506 N N . ASP G 1 143 ? 36.728 89.777 108.850 1.00 33.65 143 ASP G N 1
ATOM 10507 C CA . ASP G 1 143 ? 37.686 88.816 108.315 1.00 35.04 143 ASP G CA 1
ATOM 10508 C C . ASP G 1 143 ? 38.123 87.865 109.435 1.00 35.95 143 ASP G C 1
ATOM 10509 O O . ASP G 1 143 ? 38.562 86.750 109.164 1.00 36.52 143 ASP G O 1
ATOM 10514 N N . ASP G 1 144 ? 38.015 88.309 110.689 1.00 34.38 144 ASP G N 1
ATOM 10515 C CA . ASP G 1 144 ? 38.417 87.473 111.820 1.00 35.69 144 ASP G CA 1
ATOM 10516 C C . ASP G 1 144 ? 37.559 86.206 111.937 1.00 35.60 144 ASP G C 1
ATOM 10517 O O . ASP G 1 144 ? 38.043 85.166 112.395 1.00 34.20 144 ASP G O 1
ATOM 10522 N N . ILE G 1 145 ? 36.295 86.288 111.523 1.00 35.19 145 ILE G N 1
ATOM 10523 C CA . ILE G 1 145 ? 35.416 85.125 111.586 1.00 35.71 145 ILE G CA 1
ATOM 10524 C C . ILE G 1 145 ? 35.325 84.420 110.237 1.00 36.27 145 ILE G C 1
ATOM 10525 O O . ILE G 1 145 ? 34.336 83.753 109.934 1.00 36.10 145 ILE G O 1
ATOM 10530 N N . SER G 1 146 ? 36.361 84.595 109.425 1.00 36.58 146 SER G N 1
ATOM 10531 C CA . SER G 1 146 ? 36.451 83.956 108.115 1.00 36.55 146 SER G CA 1
ATOM 10532 C C . SER G 1 146 ? 35.454 84.385 107.034 1.00 36.43 146 SER G C 1
ATOM 10533 O O . SER G 1 146 ? 35.135 83.618 106.117 1.00 34.00 146 SER G O 1
ATOM 10536 N N . TRP G 1 147 ? 34.957 85.609 107.144 1.00 35.24 147 TRP G N 1
ATOM 10537 C CA . TRP G 1 147 ? 34.043 86.132 106.143 1.00 34.97 147 TRP G CA 1
ATOM 10538 C C . TRP G 1 147 ? 34.800 87.243 105.444 1.00 34.87 147 TRP G C 1
ATOM 10539 O O . TRP G 1 147 ? 35.880 87.634 105.892 1.00 35.55 147 TRP G O 1
ATOM 10550 N N . ASP G 1 148 ? 34.250 87.742 104.345 1.00 34.23 148 ASP G N 1
ATOM 10551 C CA . ASP G 1 148 ? 34.913 88.788 103.592 1.00 34.80 148 ASP G CA 1
ATOM 10552 C C . ASP G 1 148 ? 34.526 90.200 104.021 1.00 33.39 148 ASP G C 1
ATOM 10553 O O . ASP G 1 148 ? 33.437 90.675 103.707 1.00 32.52 148 ASP G O 1
ATOM 10558 N N . GLY G 1 149 ? 35.432 90.870 104.726 1.00 32.31 149 GLY G N 1
ATOM 10559 C CA . GLY G 1 149 ? 35.159 92.222 105.178 1.00 32.74 149 GLY G CA 1
ATOM 10560 C C . GLY G 1 149 ? 34.856 93.164 104.031 1.00 31.74 149 GLY G C 1
ATOM 10561 O O . GLY G 1 149 ? 33.994 94.029 104.144 1.00 31.49 149 GLY G O 1
ATOM 10562 N N . GLY G 1 150 ? 35.568 92.991 102.923 1.00 32.08 150 GLY G N 1
ATOM 10563 C CA . GLY G 1 150 ? 35.355 93.836 101.763 1.00 35.77 150 GLY G CA 1
ATOM 10564 C C . GLY G 1 150 ? 33.943 93.771 101.206 1.00 37.26 150 GLY G C 1
ATOM 10565 O O . GLY G 1 150 ? 33.422 94.769 100.705 1.00 39.59 150 GLY G O 1
ATOM 10566 N N . GLU G 1 151 ? 33.323 92.599 101.295 1.00 37.56 151 GLU G N 1
ATOM 10567 C CA . GLU G 1 151 ? 31.965 92.409 100.801 1.00 37.38 151 GLU G CA 1
ATOM 10568 C C . GLU G 1 151 ? 30.997 93.204 101.660 1.00 36.18 151 GLU G C 1
ATOM 10569 O O . GLU G 1 151 ? 29.982 93.689 101.171 1.00 34.65 151 GLU G O 1
ATOM 10575 N N . LEU G 1 152 ? 31.307 93.321 102.948 1.00 33.19 152 LEU G N 1
ATOM 10576 C CA . LEU G 1 152 ? 30.466 94.093 103.852 1.00 31.82 152 LEU G CA 1
ATOM 10577 C C . LEU G 1 152 ? 30.524 95.533 103.342 1.00 30.67 152 LEU G C 1
ATOM 10578 O O . LEU G 1 152 ? 29.496 96.189 103.167 1.00 30.57 152 LEU G O 1
ATOM 10583 N N . LEU G 1 153 ? 31.744 96.003 103.097 1.00 28.45 153 LEU G N 1
ATOM 10584 C CA . LEU G 1 153 ? 31.977 97.358 102.615 1.00 28.82 153 LEU G CA 1
ATOM 10585 C C . LEU G 1 153 ? 31.270 97.595 101.288 1.00 27.55 153 LEU G C 1
ATOM 10586 O O . LEU G 1 153 ? 30.510 98.551 101.150 1.00 26.78 153 LEU G O 1
ATOM 10591 N N . ARG G 1 154 ? 31.523 96.720 100.319 1.00 26.62 154 ARG G N 1
ATOM 10592 C CA . ARG G 1 154 ? 30.902 96.829 99.007 1.00 29.42 154 ARG G CA 1
ATOM 10593 C C . ARG G 1 154 ? 29.374 96.976 99.079 1.00 29.32 154 ARG G C 1
ATOM 10594 O O . ARG G 1 154 ? 28.816 97.892 98.481 1.00 27.31 154 ARG G O 1
ATOM 10602 N N . GLU G 1 155 ? 28.699 96.084 99.805 1.00 28.10 155 GLU G N 1
ATOM 10603 C CA . GLU G 1 155 ? 27.247 96.164 99.904 1.00 30.68 155 GLU G CA 1
ATOM 10604 C C . GLU G 1 155 ? 26.776 97.480 100.497 1.00 30.97 155 GLU G C 1
ATOM 10605 O O . GLU G 1 155 ? 25.787 98.049 100.036 1.00 30.42 155 GLU G O 1
ATOM 10611 N N . ILE G 1 156 ? 27.474 97.964 101.519 1.00 30.12 156 ILE G N 1
ATOM 10612 C CA . ILE G 1 156 ? 27.093 99.226 102.143 1.00 28.68 156 ILE G CA 1
ATOM 10613 C C . ILE G 1 156 ? 27.301 100.376 101.169 1.00 29.85 156 ILE G C 1
ATOM 10614 O O . ILE G 1 156 ? 26.433 101.237 101.015 1.00 29.87 156 ILE G O 1
ATOM 10619 N N . VAL G 1 157 ? 28.451 100.384 100.506 1.00 30.12 157 VAL G N 1
ATOM 10620 C CA . VAL G 1 157 ? 28.754 101.432 99.540 1.00 31.81 157 VAL G CA 1
ATOM 10621 C C . VAL G 1 157 ? 27.734 101.429 98.404 1.00 32.39 157 VAL G C 1
ATOM 10622 O O . VAL G 1 157 ? 27.164 102.462 98.069 1.00 31.82 157 VAL G O 1
ATOM 10626 N N . GLU G 1 158 ? 27.516 100.262 97.810 1.00 32.96 158 GLU G N 1
ATOM 10627 C CA . GLU G 1 158 ? 26.564 100.140 96.722 1.00 34.86 158 GLU G CA 1
ATOM 10628 C C . GLU G 1 158 ? 25.175 100.605 97.135 1.00 33.51 158 GLU G C 1
ATOM 10629 O O . GLU G 1 158 ? 24.511 101.322 96.391 1.00 32.49 158 GLU G O 1
ATOM 10635 N N . MET G 1 159 ? 24.736 100.195 98.320 1.00 33.31 159 MET G N 1
ATOM 10636 C CA . MET G 1 159 ? 23.423 100.590 98.799 1.00 32.39 159 MET G CA 1
ATOM 10637 C C . MET G 1 159 ? 23.354 102.100 98.940 1.00 32.26 159 MET G C 1
ATOM 10638 O O . MET G 1 159 ? 22.355 102.726 98.590 1.00 30.28 159 MET G O 1
ATOM 10643 N N . ILE G 1 160 ? 24.418 102.687 99.469 1.00 32.77 160 ILE G N 1
ATOM 10644 C CA . ILE G 1 160 ? 24.447 104.132 99.650 1.00 35.90 160 ILE G CA 1
ATOM 10645 C C . ILE G 1 160 ? 24.393 104.867 98.309 1.00 35.77 160 ILE G C 1
ATOM 10646 O O . ILE G 1 160 ? 23.616 105.806 98.152 1.00 36.03 160 ILE G O 1
ATOM 10651 N N . GLN G 1 161 ? 25.201 104.431 97.345 1.00 36.62 161 GLN G N 1
ATOM 10652 C CA . GLN G 1 161 ? 25.210 105.050 96.022 1.00 38.53 161 GLN G CA 1
ATOM 10653 C C . GLN G 1 161 ? 23.837 104.892 95.379 1.00 38.18 161 GLN G C 1
ATOM 10654 O O . GLN G 1 161 ? 23.200 105.872 94.992 1.00 38.97 161 GLN G O 1
ATOM 10660 N N . VAL G 1 162 ? 23.382 103.650 95.288 1.00 37.36 162 VAL G N 1
ATOM 10661 C CA . VAL G 1 162 ? 22.090 103.351 94.701 1.00 36.66 162 VAL G CA 1
ATOM 10662 C C . VAL G 1 162 ? 20.958 104.138 95.352 1.00 36.83 162 VAL G C 1
ATOM 10663 O O . VAL G 1 162 ? 20.131 104.725 94.661 1.00 34.73 162 VAL G O 1
ATOM 10667 N N . GLN G 1 163 ? 20.936 104.166 96.681 1.00 36.59 163 GLN G N 1
ATOM 10668 C CA . GLN G 1 163 ? 19.876 104.848 97.409 1.00 38.36 163 GLN G CA 1
ATOM 10669 C C . GLN G 1 163 ? 20.011 106.363 97.566 1.00 40.42 163 GLN G C 1
ATOM 10670 O O . GLN G 1 163 ? 19.087 107.018 98.053 1.00 41.08 163 GLN G O 1
ATOM 10676 N N . ASP G 1 164 ? 21.146 106.923 97.159 1.00 41.77 164 ASP G N 1
ATOM 10677 C CA . ASP G 1 164 ? 21.364 108.364 97.271 1.00 44.39 164 ASP G CA 1
ATOM 10678 C C . ASP G 1 164 ? 21.298 108.875 98.711 1.00 43.19 164 ASP G C 1
ATOM 10679 O O . ASP G 1 164 ? 20.830 109.987 98.960 1.00 42.41 164 ASP G O 1
ATOM 10684 N N . LEU G 1 165 ? 21.754 108.070 99.661 1.00 42.40 165 LEU G N 1
ATOM 10685 C CA . LEU G 1 165 ? 21.745 108.489 101.059 1.00 41.58 165 LEU G CA 1
ATOM 10686 C C . LEU G 1 165 ? 22.905 109.461 101.315 1.00 42.40 165 LEU G C 1
ATOM 10687 O O . LEU G 1 165 ? 24.008 109.280 100.797 1.00 42.81 165 LEU G O 1
ATOM 10692 N N . PRO G 1 166 ? 22.666 110.511 102.115 1.00 42.55 166 PRO G N 1
ATOM 10693 C CA . PRO G 1 166 ? 23.693 111.510 102.426 1.00 43.20 166 PRO G CA 1
ATOM 10694 C C . PRO G 1 166 ? 24.931 110.973 103.142 1.00 44.04 166 PRO G C 1
ATOM 10695 O O . PRO G 1 166 ? 26.056 111.365 102.832 1.00 47.23 166 PRO G O 1
ATOM 10699 N N . VAL G 1 167 ? 24.713 110.080 104.098 1.00 42.29 167 VAL G N 1
ATOM 10700 C CA . VAL G 1 167 ? 25.785 109.496 104.894 1.00 40.81 167 VAL G CA 1
ATOM 10701 C C . VAL G 1 167 ? 27.087 109.176 104.154 1.00 40.25 167 VAL G C 1
ATOM 10702 O O . VAL G 1 167 ? 27.085 108.841 102.972 1.00 41.47 167 VAL G O 1
ATOM 10706 N N . LYS G 1 168 ? 28.201 109.294 104.869 1.00 39.27 168 LYS G N 1
ATOM 10707 C CA . LYS G 1 168 ? 29.519 108.982 104.324 1.00 37.76 168 LYS G CA 1
ATOM 10708 C C . LYS G 1 168 ? 29.967 107.663 104.945 1.00 36.29 168 LYS G C 1
ATOM 10709 O O . LYS G 1 168 ? 29.517 107.296 106.029 1.00 34.14 168 LYS G O 1
ATOM 10715 N N . VAL G 1 169 ? 30.858 106.953 104.266 1.00 33.96 169 VAL G N 1
ATOM 10716 C CA . VAL G 1 169 ? 31.326 105.677 104.776 1.00 32.94 169 VAL G CA 1
ATOM 10717 C C . VAL G 1 169 ? 32.771 105.707 105.227 1.00 33.31 169 VAL G C 1
ATOM 10718 O O . VAL G 1 169 ? 33.650 106.162 104.499 1.00 34.94 169 VAL G O 1
ATOM 10722 N N . ILE G 1 170 ? 33.006 105.213 106.435 1.00 33.00 170 ILE G N 1
ATOM 10723 C CA . ILE G 1 170 ? 34.344 105.155 106.988 1.00 32.32 170 ILE G CA 1
ATOM 10724 C C . ILE G 1 170 ? 34.753 103.696 107.031 1.00 31.54 170 ILE G C 1
ATOM 10725 O O . ILE G 1 170 ? 34.147 102.898 107.746 1.00 32.03 170 ILE G O 1
ATOM 10730 N N . ALA G 1 171 ? 35.756 103.341 106.242 1.00 30.95 171 ALA G N 1
ATOM 10731 C CA . ALA G 1 171 ? 36.248 101.978 106.241 1.00 32.45 171 ALA G CA 1
ATOM 10732 C C . ALA G 1 171 ? 37.036 101.899 107.537 1.00 33.67 171 ALA G C 1
ATOM 10733 O O . ALA G 1 171 ? 38.084 102.538 107.672 1.00 34.02 171 ALA G O 1
ATOM 10735 N N . ALA G 1 172 ? 36.504 101.146 108.497 1.00 33.76 172 ALA G N 1
ATOM 10736 C CA . ALA G 1 172 ? 37.135 100.987 109.802 1.00 34.59 172 ALA G CA 1
ATOM 10737 C C . ALA G 1 172 ? 37.765 99.609 109.972 1.00 35.38 172 ALA G C 1
ATOM 10738 O O . ALA G 1 172 ? 37.696 98.758 109.075 1.00 36.07 172 ALA G O 1
ATOM 10740 N N . SER G 1 173 ? 38.378 99.397 111.132 1.00 36.03 173 SER G N 1
ATOM 10741 C CA . SER G 1 173 ? 39.044 98.135 111.432 1.00 36.98 173 SER G CA 1
ATOM 10742 C C . SER G 1 173 ? 40.003 97.795 110.286 1.00 36.21 173 SER G C 1
ATOM 10743 O O . SER G 1 173 ? 39.975 96.698 109.740 1.00 36.53 173 SER G O 1
ATOM 10746 N N . ILE G 1 174 ? 40.839 98.762 109.921 1.00 35.90 174 ILE G N 1
ATOM 10747 C CA . ILE G 1 174 ? 41.817 98.586 108.854 1.00 37.04 174 ILE G CA 1
ATOM 10748 C C . ILE G 1 174 ? 43.059 97.938 109.463 1.00 37.52 174 ILE G C 1
ATOM 10749 O O . ILE G 1 174 ? 43.736 98.533 110.302 1.00 37.29 174 ILE G O 1
ATOM 10754 N N . ARG G 1 175 ? 43.354 96.721 109.024 1.00 38.01 175 ARG G N 1
ATOM 10755 C CA . ARG G 1 175 ? 44.477 95.953 109.549 1.00 38.53 175 ARG G CA 1
ATOM 10756 C C . ARG G 1 175 ? 45.759 96.052 108.742 1.00 39.27 175 ARG G C 1
ATOM 10757 O O . ARG G 1 175 ? 46.854 96.021 109.305 1.00 38.70 175 ARG G O 1
ATOM 10765 N N . HIS G 1 176 ? 45.622 96.163 107.425 1.00 41.51 176 HIS G N 1
ATOM 10766 C CA . HIS G 1 176 ? 46.781 96.211 106.535 1.00 43.37 176 HIS G CA 1
ATOM 10767 C C . HIS G 1 176 ? 46.622 97.130 105.317 1.00 43.61 176 HIS G C 1
ATOM 10768 O O . HIS G 1 176 ? 45.518 97.560 104.984 1.00 41.64 176 HIS G O 1
ATOM 10775 N N . PRO G 1 177 ? 47.742 97.432 104.636 1.00 44.45 177 PRO G N 1
ATOM 10776 C CA . PRO G 1 177 ? 47.805 98.285 103.446 1.00 44.94 177 PRO G CA 1
ATOM 10777 C C . PRO G 1 177 ? 46.780 97.986 102.350 1.00 45.34 177 PRO G C 1
ATOM 10778 O O . PRO G 1 177 ? 46.141 98.909 101.844 1.00 46.07 177 PRO G O 1
ATOM 10782 N N . ARG G 1 178 ? 46.618 96.719 101.969 1.00 44.92 178 ARG G N 1
ATOM 10783 C CA . ARG G 1 178 ? 45.647 96.397 100.915 1.00 44.41 178 ARG G CA 1
ATOM 10784 C C . ARG G 1 178 ? 44.221 96.695 101.345 1.00 43.12 178 ARG G C 1
ATOM 10785 O O . ARG G 1 178 ? 43.326 96.790 100.513 1.00 44.74 178 ARG G O 1
ATOM 10793 N N . HIS G 1 179 ? 44.003 96.835 102.647 1.00 42.63 179 HIS G N 1
ATOM 10794 C CA . HIS G 1 179 ? 42.670 97.154 103.139 1.00 40.50 179 HIS G CA 1
ATOM 10795 C C . HIS G 1 179 ? 42.355 98.563 102.655 1.00 37.71 179 HIS G C 1
ATOM 10796 O O . HIS G 1 179 ? 41.248 98.849 102.193 1.00 38.06 179 HIS G O 1
ATOM 10803 N N . VAL G 1 180 ? 43.351 99.436 102.754 1.00 33.96 180 VAL G N 1
ATOM 10804 C CA . VAL G 1 180 ? 43.202 100.820 102.327 1.00 32.22 180 VAL G CA 1
ATOM 10805 C C . VAL G 1 180 ? 42.870 100.865 100.839 1.00 30.68 180 VAL G C 1
ATOM 10806 O O . VAL G 1 180 ? 41.890 101.490 100.430 1.00 29.48 180 VAL G O 1
ATOM 10810 N N . THR G 1 181 ? 43.682 100.189 100.035 1.00 30.86 181 THR G N 1
ATOM 10811 C CA . THR G 1 181 ? 43.470 100.150 98.594 1.00 33.89 181 THR G CA 1
ATOM 10812 C C . THR G 1 181 ? 42.096 99.566 98.295 1.00 34.42 181 THR G C 1
ATOM 10813 O O . THR G 1 181 ? 41.318 100.132 97.526 1.00 34.45 181 THR G O 1
ATOM 10817 N N . GLU G 1 182 ? 41.807 98.425 98.908 1.00 35.86 182 GLU G N 1
ATOM 10818 C CA . GLU G 1 182 ? 40.529 97.768 98.718 1.00 38.04 182 GLU G CA 1
ATOM 10819 C C . GLU G 1 182 ? 39.389 98.743 98.985 1.00 36.17 182 GLU G C 1
ATOM 10820 O O . GLU G 1 182 ? 38.459 98.839 98.197 1.00 36.32 182 GLU G O 1
ATOM 10826 N N . ALA G 1 183 ? 39.476 99.482 100.087 1.00 35.84 183 ALA G N 1
ATOM 10827 C CA . ALA G 1 183 ? 38.440 100.449 100.439 1.00 34.51 183 ALA G CA 1
ATOM 10828 C C . ALA G 1 183 ? 38.398 101.636 99.469 1.00 33.85 183 ALA G C 1
ATOM 10829 O O . ALA G 1 183 ? 37.338 102.206 99.223 1.00 33.00 183 ALA G O 1
ATOM 10831 N N . ALA G 1 184 ? 39.550 102.012 98.926 1.00 33.27 184 ALA G N 1
ATOM 10832 C CA . ALA G 1 184 ? 39.607 103.125 97.982 1.00 35.39 184 ALA G CA 1
ATOM 10833 C C . ALA G 1 184 ? 38.861 102.747 96.700 1.00 36.04 184 ALA G C 1
ATOM 10834 O O . ALA G 1 184 ? 38.041 103.515 96.188 1.00 33.64 184 ALA G O 1
ATOM 10836 N N . LEU G 1 185 ? 39.154 101.554 96.192 1.00 36.75 185 LEU G N 1
ATOM 10837 C CA . LEU G 1 185 ? 38.526 101.068 94.971 1.00 38.39 185 LEU G CA 1
ATOM 10838 C C . LEU G 1 185 ? 37.032 100.819 95.160 1.00 39.41 185 LEU G C 1
ATOM 10839 O O . LEU G 1 185 ? 36.244 101.061 94.251 1.00 41.26 185 LEU G O 1
ATOM 10844 N N . LEU G 1 186 ? 36.642 100.350 96.343 1.00 39.96 186 LEU G N 1
ATOM 10845 C CA . LEU G 1 186 ? 35.234 100.087 96.627 1.00 40.08 186 LEU G CA 1
ATOM 10846 C C . LEU G 1 186 ? 34.412 101.364 96.810 1.00 40.45 186 LEU G C 1
ATOM 10847 O O . LEU G 1 186 ? 33.184 101.315 96.936 1.00 42.71 186 LEU G O 1
ATOM 10852 N N . GLY G 1 187 ? 35.086 102.507 96.841 1.00 40.47 187 GLY G N 1
ATOM 10853 C CA . GLY G 1 187 ? 34.374 103.766 96.980 1.00 38.37 187 GLY G CA 1
ATOM 10854 C C . GLY G 1 187 ? 34.013 104.239 98.378 1.00 38.09 187 GLY G C 1
ATOM 10855 O O . GLY G 1 187 ? 33.019 104.949 98.554 1.00 38.24 187 GLY G O 1
ATOM 10856 N N . ALA G 1 188 ? 34.795 103.853 99.380 1.00 35.65 188 ALA G N 1
ATOM 10857 C CA . ALA G 1 188 ? 34.512 104.315 100.728 1.00 34.37 188 ALA G CA 1
ATOM 10858 C C . ALA G 1 188 ? 34.962 105.772 100.760 1.00 32.73 188 ALA G C 1
ATOM 10859 O O . ALA G 1 188 ? 35.926 106.143 100.096 1.00 31.71 188 ALA G O 1
ATOM 10861 N N . ASP G 1 189 ? 34.253 106.604 101.508 1.00 32.73 189 ASP G N 1
ATOM 10862 C CA . ASP G 1 189 ? 34.608 108.012 101.585 1.00 33.34 189 ASP G CA 1
ATOM 10863 C C . ASP G 1 189 ? 35.841 108.236 102.437 1.00 33.87 189 ASP G C 1
ATOM 10864 O O . ASP G 1 189 ? 36.688 109.076 102.122 1.00 33.12 189 ASP G O 1
ATOM 10869 N N . ILE G 1 190 ? 35.933 107.479 103.522 1.00 32.07 190 ILE G N 1
ATOM 10870 C CA . ILE G 1 190 ? 37.034 107.627 104.456 1.00 33.71 190 ILE G CA 1
ATOM 10871 C C . I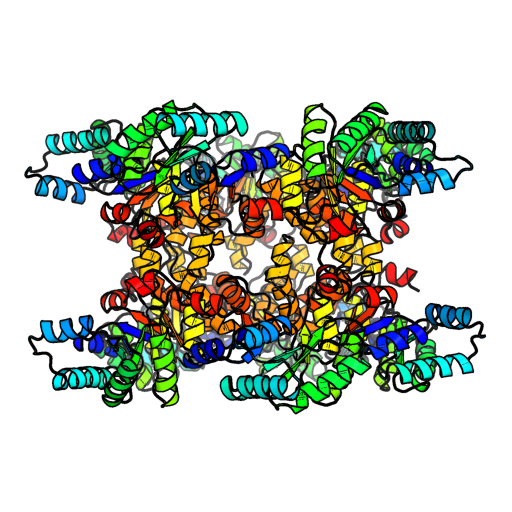LE G 1 190 ? 37.579 106.283 104.913 1.00 34.18 190 ILE G C 1
ATOM 10872 O O . ILE G 1 190 ? 36.882 105.270 104.895 1.00 33.55 190 ILE G O 1
ATOM 10877 N N . ALA G 1 191 ? 38.839 106.294 105.319 1.00 33.45 191 ALA G N 1
ATOM 10878 C CA . ALA G 1 191 ? 39.504 105.106 105.812 1.00 34.26 191 ALA G CA 1
ATOM 10879 C C . ALA G 1 191 ? 40.303 105.525 107.045 1.00 34.03 191 ALA G C 1
ATOM 10880 O O . ALA G 1 191 ? 41.218 106.340 106.950 1.00 33.10 191 ALA G O 1
ATOM 10882 N N . THR G 1 192 ? 39.940 104.985 108.202 1.00 34.91 192 THR G N 1
ATOM 10883 C CA . THR G 1 192 ? 40.642 105.306 109.440 1.00 35.17 192 THR G CA 1
ATOM 10884 C C . THR G 1 192 ? 41.472 104.097 109.853 1.00 34.70 192 THR G C 1
ATOM 10885 O O . THR G 1 192 ? 40.977 102.966 109.860 1.00 35.47 192 THR G O 1
ATOM 10889 N N . MET G 1 193 ? 42.733 104.340 110.197 1.00 34.30 193 MET G N 1
ATOM 10890 C CA . MET G 1 193 ? 43.643 103.260 110.565 1.00 34.70 193 MET G CA 1
ATOM 10891 C C . MET G 1 193 ? 44.661 103.677 111.625 1.00 35.26 193 MET G C 1
ATOM 10892 O O . MET G 1 193 ? 44.802 104.857 111.943 1.00 34.69 193 MET G O 1
ATOM 10897 N N . PRO G 1 194 ? 45.384 102.699 112.194 1.00 35.75 194 PRO G N 1
ATOM 10898 C CA . PRO G 1 194 ? 46.393 103.001 113.210 1.00 36.40 194 PRO G CA 1
ATOM 10899 C C . PRO G 1 194 ? 47.666 103.546 112.559 1.00 37.21 194 PRO G C 1
ATOM 10900 O O . PRO G 1 194 ? 47.920 103.322 111.372 1.00 38.15 194 PRO G O 1
ATOM 10904 N N . HIS G 1 195 ? 48.452 104.273 113.346 1.00 36.57 195 HIS G N 1
ATOM 10905 C CA . HIS G 1 195 ? 49.695 104.874 112.882 1.00 36.52 195 HIS G CA 1
ATOM 10906 C C . HIS G 1 195 ? 50.620 103.854 112.222 1.00 36.06 195 HIS G C 1
ATOM 10907 O O . HIS G 1 195 ? 51.316 104.167 111.256 1.00 37.61 195 HIS G O 1
ATOM 10914 N N . ALA G 1 196 ? 50.626 102.632 112.741 1.00 35.95 196 ALA G N 1
ATOM 10915 C CA . ALA G 1 196 ? 51.479 101.587 112.192 1.00 35.54 196 ALA G CA 1
ATOM 10916 C C . ALA G 1 196 ? 51.173 101.314 110.716 1.00 35.43 196 ALA G C 1
ATOM 10917 O O . ALA G 1 196 ? 52.094 101.151 109.914 1.00 36.67 196 ALA G O 1
ATOM 10919 N N . VAL G 1 197 ? 49.890 101.278 110.354 1.00 32.64 197 VAL G N 1
ATOM 10920 C CA . VAL G 1 197 ? 49.498 101.028 108.966 1.00 31.24 197 VAL G CA 1
ATOM 10921 C C . VAL G 1 197 ? 49.828 102.225 108.070 1.00 30.59 197 VAL G C 1
ATOM 10922 O O . VAL G 1 197 ? 50.311 102.062 106.954 1.00 27.79 197 VAL G O 1
ATOM 10926 N N . PHE G 1 198 ? 49.563 103.426 108.569 1.00 33.31 198 PHE G N 1
ATOM 10927 C CA . PHE G 1 198 ? 49.851 104.649 107.822 1.00 35.90 198 PHE G CA 1
ATOM 10928 C C . PHE G 1 198 ? 51.314 104.662 107.396 1.00 37.91 198 PHE G C 1
ATOM 10929 O O . PHE G 1 198 ? 51.648 105.116 106.305 1.00 39.31 198 PHE G O 1
ATOM 10937 N N . LYS G 1 199 ? 52.181 104.166 108.274 1.00 39.75 199 LYS G N 1
ATOM 10938 C CA . LYS G 1 199 ? 53.616 104.118 108.019 1.00 41.80 199 LYS G CA 1
ATOM 10939 C C . LYS G 1 199 ? 54.020 102.982 107.078 1.00 43.19 199 LYS G C 1
ATOM 10940 O O . LYS G 1 199 ? 55.194 102.840 106.729 1.00 43.27 199 LYS G O 1
ATOM 10946 N N . GLN G 1 200 ? 53.046 102.175 106.671 1.00 43.84 200 GLN G N 1
ATOM 10947 C CA . GLN G 1 200 ? 53.302 101.058 105.769 1.00 46.14 200 GLN G CA 1
ATOM 10948 C C . GLN G 1 200 ? 52.839 101.356 104.345 1.00 44.95 200 GLN G C 1
ATOM 10949 O O . GLN G 1 200 ? 53.277 100.708 103.396 1.00 43.48 200 GLN G O 1
ATOM 10955 N N . LEU G 1 201 ? 51.957 102.342 104.213 1.00 44.56 201 LEU G N 1
ATOM 10956 C CA . LEU G 1 201 ? 51.379 102.734 102.926 1.00 45.40 201 LEU G CA 1
ATOM 10957 C C . LEU G 1 201 ? 52.318 103.054 101.766 1.00 47.21 201 LEU G C 1
ATOM 10958 O O . LEU G 1 201 ? 52.114 102.570 100.651 1.00 48.67 201 LEU G O 1
ATOM 10963 N N . LEU G 1 202 ? 53.344 103.859 102.009 1.00 48.22 202 LEU G N 1
ATOM 10964 C CA . LEU G 1 202 ? 54.249 104.224 100.927 1.00 49.37 202 LEU G CA 1
ATOM 10965 C C . LEU G 1 202 ? 55.454 103.321 100.712 1.00 48.71 202 LEU G C 1
ATOM 10966 O O . LEU G 1 202 ? 56.321 103.632 99.898 1.00 48.13 202 LEU G O 1
ATOM 10971 N N . LYS G 1 203 ? 55.508 102.196 101.413 1.00 49.09 203 LYS G N 1
ATOM 10972 C CA . LYS G 1 203 ? 56.638 101.288 101.248 1.00 50.02 203 LYS G CA 1
ATOM 10973 C C . LYS G 1 203 ? 56.549 100.455 99.975 1.00 49.29 203 LYS G C 1
ATOM 10974 O O . LYS G 1 203 ? 55.480 99.961 99.611 1.00 48.67 203 LYS G O 1
ATOM 10980 N N . HIS G 1 204 ? 57.683 100.315 99.297 1.00 48.92 204 HIS G N 1
ATOM 10981 C CA . HIS G 1 204 ? 57.759 99.538 98.073 1.00 49.02 204 HIS G CA 1
ATOM 10982 C C . HIS G 1 204 ? 59.202 99.427 97.598 1.00 50.25 204 HIS G C 1
ATOM 10983 O O . HIS G 1 204 ? 59.929 100.407 97.503 1.00 49.78 204 HIS G O 1
ATOM 10990 N N . PRO G 1 205 ? 59.651 98.206 97.279 1.00 52.77 205 PRO G N 1
ATOM 10991 C CA . PRO G 1 205 ? 61.012 97.942 96.808 1.00 54.33 205 PRO G CA 1
ATOM 10992 C C . PRO G 1 205 ? 61.431 98.847 95.658 1.00 54.92 205 PRO G C 1
ATOM 10993 O O . PRO G 1 205 ? 62.415 99.568 95.762 1.00 56.45 205 PRO G O 1
ATOM 10997 N N . LEU G 1 206 ? 60.666 98.823 94.571 1.00 55.53 206 LEU G N 1
ATOM 10998 C CA . LEU G 1 206 ? 61.016 99.609 93.395 1.00 54.97 206 LEU G CA 1
ATOM 10999 C C . LEU G 1 206 ? 61.147 101.117 93.637 1.00 55.48 206 LEU G C 1
ATOM 11000 O O . LEU G 1 206 ? 61.884 101.798 92.934 1.00 55.41 206 LEU G O 1
ATOM 11005 N N . THR G 1 207 ? 60.445 101.645 94.625 1.00 56.87 207 THR G N 1
ATOM 11006 C CA . THR G 1 207 ? 60.575 103.056 94.898 1.00 58.71 207 THR G CA 1
ATOM 11007 C C . THR G 1 207 ? 61.939 103.321 95.534 1.00 59.78 207 THR G C 1
ATOM 11008 O O . THR G 1 207 ? 62.660 104.249 95.158 1.00 59.53 207 THR G O 1
ATOM 11012 N N . ASP G 1 208 ? 62.291 102.481 96.500 1.00 60.80 208 ASP G N 1
ATOM 11013 C CA . ASP G 1 208 ? 63.584 102.577 97.175 1.00 61.84 208 ASP G CA 1
ATOM 11014 C C . ASP G 1 208 ? 64.737 102.355 96.182 1.00 61.70 208 ASP G C 1
ATOM 11015 O O . ASP G 1 208 ? 65.733 103.080 96.182 1.00 60.40 208 ASP G O 1
ATOM 11020 N N . ILE G 1 209 ? 64.604 101.327 95.353 1.00 61.97 209 ILE G N 1
ATOM 11021 C CA . ILE G 1 209 ? 65.619 101.027 94.352 1.00 63.14 209 ILE G CA 1
ATOM 11022 C C . ILE G 1 209 ? 65.704 102.176 93.345 1.00 64.46 209 ILE G C 1
ATOM 11023 O O . ILE G 1 209 ? 66.742 102.397 92.722 1.00 64.39 209 ILE G O 1
ATOM 11028 N N . GLY G 1 210 ? 64.607 102.913 93.196 1.00 65.72 210 GLY G N 1
ATOM 11029 C CA . GLY G 1 210 ? 64.584 104.028 92.266 1.00 67.88 210 GLY G CA 1
ATOM 11030 C C . GLY G 1 210 ? 65.190 105.300 92.836 1.00 70.07 210 GLY G C 1
ATOM 11031 O O . GLY G 1 210 ? 65.483 106.246 92.100 1.00 69.55 210 GLY G O 1
ATOM 11032 N N . LEU G 1 211 ? 65.376 105.324 94.153 1.00 71.53 211 LEU G N 1
ATOM 11033 C CA . LEU G 1 211 ? 65.951 106.479 94.836 1.00 73.50 211 LEU G CA 1
ATOM 11034 C C . LEU G 1 211 ? 67.472 106.540 94.644 1.00 74.49 211 LEU G C 1
ATOM 11035 O O . LEU G 1 211 ? 67.983 107.652 94.386 1.00 75.69 211 LEU G O 1
ATOM 11040 N N . MET H 1 1 ? 16.852 103.868 101.375 1.00 33.00 1 MET H N 1
ATOM 11041 C CA . MET H 1 1 ? 15.492 103.282 101.197 1.00 31.84 1 MET H CA 1
ATOM 11042 C C . MET H 1 1 ? 14.641 103.546 102.434 1.00 31.62 1 MET H C 1
ATOM 11043 O O . MET H 1 1 ? 15.072 103.276 103.549 1.00 33.27 1 MET H O 1
ATOM 11048 N N . GLU H 1 2 ? 13.435 104.068 102.239 1.00 30.81 2 GLU H N 1
ATOM 11049 C CA . GLU H 1 2 ? 12.555 104.354 103.363 1.00 32.23 2 GLU H CA 1
ATOM 11050 C C . GLU H 1 2 ? 11.942 103.067 103.904 1.00 33.94 2 GLU H C 1
ATOM 11051 O O . GLU H 1 2 ? 11.572 102.170 103.144 1.00 34.40 2 GLU H O 1
ATOM 11057 N N . LEU H 1 3 ? 11.835 102.983 105.225 1.00 33.02 3 LEU H N 1
ATOM 11058 C CA . LEU H 1 3 ? 11.307 101.789 105.865 1.00 33.06 3 LEU H CA 1
ATOM 11059 C C . LEU H 1 3 ? 9.918 101.993 106.471 1.00 32.09 3 LEU H C 1
ATOM 11060 O O . LEU H 1 3 ? 9.685 102.942 107.219 1.00 32.17 3 LEU H O 1
ATOM 11065 N N . TYR H 1 4 ? 9.003 101.089 106.130 1.00 31.37 4 TYR H N 1
ATOM 11066 C CA . TYR H 1 4 ? 7.630 101.131 106.619 1.00 31.43 4 TYR H CA 1
ATOM 11067 C C . TYR H 1 4 ? 7.313 99.900 107.445 1.00 32.04 4 TYR H C 1
ATOM 11068 O O . TYR H 1 4 ? 7.986 98.874 107.338 1.00 32.39 4 TYR H O 1
ATOM 11077 N N . LEU H 1 5 ? 6.263 100.007 108.251 1.00 32.77 5 LEU H N 1
ATOM 11078 C CA . LEU H 1 5 ? 5.789 98.901 109.073 1.00 32.56 5 LEU H CA 1
ATOM 11079 C C . LEU H 1 5 ? 4.457 98.488 108.471 1.00 34.34 5 LEU H C 1
ATOM 11080 O O . LEU H 1 5 ? 3.607 99.329 108.222 1.00 34.96 5 LEU H O 1
ATOM 11085 N N . ASP H 1 6 ? 4.301 97.192 108.233 1.00 36.84 6 ASP H N 1
ATOM 11086 C CA . ASP H 1 6 ? 3.080 96.641 107.691 1.00 39.46 6 ASP H CA 1
ATOM 11087 C C . ASP H 1 6 ? 2.318 96.171 108.931 1.00 40.07 6 ASP H C 1
ATOM 11088 O O . ASP H 1 6 ? 2.419 95.008 109.322 1.00 40.75 6 ASP H O 1
ATOM 11093 N N . THR H 1 7 ? 1.588 97.090 109.570 1.00 40.09 7 THR H N 1
ATOM 11094 C CA . THR H 1 7 ? 0.843 96.753 110.778 1.00 40.38 7 THR H CA 1
ATOM 11095 C C . THR H 1 7 ? -0.217 97.798 111.129 1.00 41.26 7 THR H C 1
ATOM 11096 O O . THR H 1 7 ? -0.310 98.849 110.497 1.00 40.44 7 THR H O 1
ATOM 11100 N N . ALA H 1 8 ? -0.985 97.498 112.173 1.00 40.40 8 ALA H N 1
ATOM 11101 C CA . ALA H 1 8 ? -2.025 98.388 112.670 1.00 41.59 8 ALA H CA 1
ATOM 11102 C C . ALA H 1 8 ? -1.850 98.596 114.175 1.00 41.55 8 ALA H C 1
ATOM 11103 O O . ALA H 1 8 ? -2.618 99.311 114.825 1.00 42.97 8 ALA H O 1
ATOM 11105 N N . SER H 1 9 ? -0.822 97.958 114.718 1.00 40.36 9 SER H N 1
ATOM 11106 C CA . SER H 1 9 ? -0.530 98.050 116.139 1.00 39.51 9 SER H CA 1
ATOM 11107 C C . SER H 1 9 ? 0.226 99.319 116.512 1.00 38.52 9 SER H C 1
ATOM 11108 O O . SER H 1 9 ? 1.391 99.489 116.144 1.00 38.00 9 SER H O 1
ATOM 11111 N N . LEU H 1 10 ? -0.439 100.202 117.252 1.00 37.18 10 LEU H N 1
ATOM 11112 C CA . LEU H 1 10 ? 0.157 101.465 117.686 1.00 36.96 10 LEU H CA 1
ATOM 11113 C C . LEU H 1 10 ? 1.384 101.230 118.553 1.00 37.59 10 LEU H C 1
ATOM 11114 O O . LEU H 1 10 ? 2.357 101.994 118.514 1.00 36.95 10 LEU H O 1
ATOM 11119 N N . GLU H 1 11 ? 1.324 100.169 119.348 1.00 38.41 11 GLU H N 1
ATOM 11120 C CA . GLU H 1 11 ? 2.431 99.806 120.214 1.00 39.58 11 GLU H CA 1
ATOM 11121 C C . GLU H 1 11 ? 3.654 99.566 119.328 1.00 37.18 11 GLU H C 1
ATOM 11122 O O . GLU H 1 11 ? 4.686 100.196 119.508 1.00 37.59 11 GLU H O 1
ATOM 11128 N N . GLU H 1 12 ? 3.522 98.670 118.357 1.00 36.13 12 GLU H N 1
ATOM 11129 C CA . GLU H 1 12 ? 4.620 98.360 117.446 1.00 35.70 12 GLU H CA 1
ATOM 11130 C C . GLU H 1 12 ? 5.070 99.607 116.687 1.00 34.40 12 GLU H C 1
ATOM 11131 O O . GLU H 1 12 ? 6.270 99.901 116.592 1.00 31.93 12 GLU H O 1
ATOM 11137 N N . ILE H 1 13 ? 4.099 100.342 116.152 1.00 33.60 13 ILE H N 1
ATOM 11138 C CA . ILE H 1 13 ? 4.391 101.551 115.397 1.00 32.46 13 ILE H CA 1
ATOM 11139 C C . ILE H 1 13 ? 5.176 102.518 116.271 1.00 33.93 13 ILE H C 1
ATOM 11140 O O . ILE H 1 13 ? 6.156 103.116 115.821 1.00 33.94 13 ILE H O 1
ATOM 11145 N N . ARG H 1 14 ? 4.749 102.655 117.525 1.00 35.64 14 ARG H N 1
ATOM 11146 C CA . ARG H 1 14 ? 5.406 103.555 118.466 1.00 37.52 14 ARG H CA 1
ATOM 11147 C C . ARG H 1 14 ? 6.859 103.211 118.730 1.00 37.21 14 ARG H C 1
ATOM 11148 O O . ARG H 1 14 ? 7.717 104.091 118.727 1.00 39.02 14 ARG H O 1
ATOM 11156 N N . GLU H 1 15 ? 7.138 101.936 118.966 1.00 36.80 15 GLU H N 1
ATOM 11157 C CA . GLU H 1 15 ? 8.503 101.517 119.257 1.00 37.29 15 GLU H CA 1
ATOM 11158 C C . GLU H 1 15 ? 9.479 101.853 118.135 1.00 36.70 15 GLU H C 1
ATOM 11159 O O . GLU H 1 15 ? 10.548 102.428 118.373 1.00 35.75 15 GLU H O 1
ATOM 11165 N N . ILE H 1 16 ? 9.104 101.490 116.911 1.00 34.88 16 ILE H N 1
ATOM 11166 C CA . ILE H 1 16 ? 9.951 101.740 115.758 1.00 32.94 16 ILE H CA 1
ATOM 11167 C C . ILE H 1 16 ? 10.025 103.232 115.493 1.00 32.57 16 ILE H C 1
ATOM 11168 O O . ILE H 1 16 ? 11.093 103.765 115.204 1.00 30.75 16 ILE H O 1
ATOM 11173 N N . ALA H 1 17 ? 8.882 103.902 115.599 1.00 31.66 17 ALA H N 1
ATOM 11174 C CA . ALA H 1 17 ? 8.831 105.341 115.382 1.00 32.81 17 ALA H CA 1
ATOM 11175 C C . ALA H 1 17 ? 9.898 106.058 116.211 1.00 32.41 17 ALA H C 1
ATOM 11176 O O . ALA H 1 17 ? 10.483 107.039 115.761 1.00 31.61 17 ALA H O 1
ATOM 11178 N N . ALA H 1 18 ? 10.159 105.546 117.412 1.00 32.09 18 ALA H N 1
ATOM 11179 C CA . ALA H 1 18 ? 11.135 106.144 118.310 1.00 33.98 18 ALA H CA 1
ATOM 11180 C C . ALA H 1 18 ? 12.584 105.938 117.879 1.00 35.39 18 ALA H C 1
ATOM 11181 O O . ALA H 1 18 ? 13.464 106.693 118.291 1.00 36.61 18 ALA H O 1
ATOM 11183 N N . TRP H 1 19 ? 12.852 104.917 117.071 1.00 34.78 19 TRP H N 1
ATOM 11184 C CA . TRP H 1 19 ? 14.221 104.687 116.615 1.00 32.96 19 TRP H CA 1
ATOM 11185 C C . TRP H 1 19 ? 14.554 105.795 115.628 1.00 32.88 19 TRP H C 1
ATOM 11186 O O . TRP H 1 19 ? 15.728 106.049 115.325 1.00 31.23 19 TRP H O 1
ATOM 11197 N N . GLY H 1 20 ? 13.506 106.436 115.113 1.00 30.78 20 GLY H N 1
ATOM 11198 C CA . GLY H 1 20 ? 13.682 107.515 114.155 1.00 30.36 20 GLY H CA 1
ATOM 11199 C C . GLY H 1 20 ? 13.923 107.033 112.731 1.00 30.75 20 GLY H C 1
ATOM 11200 O O . GLY H 1 20 ? 14.459 107.761 111.899 1.00 31.41 20 GLY H O 1
ATOM 11201 N N . VAL H 1 21 ? 13.510 105.809 112.436 1.00 30.28 21 VAL H N 1
ATOM 11202 C CA . VAL H 1 21 ? 13.728 105.258 111.103 1.00 30.56 21 VAL H CA 1
ATOM 11203 C C . VAL H 1 21 ? 12.446 104.802 110.419 1.00 29.74 21 VAL H C 1
ATOM 11204 O O . VAL H 1 21 ? 12.488 104.110 109.402 1.00 30.04 21 VAL H O 1
ATOM 11208 N N . LEU H 1 22 ? 11.312 105.199 110.980 1.00 28.65 22 LEU H N 1
ATOM 11209 C CA . LEU H 1 22 ? 10.019 104.827 110.435 1.00 28.70 22 LEU H CA 1
ATOM 11210 C C . LEU H 1 22 ? 9.471 105.943 109.558 1.00 29.56 22 LEU H C 1
ATOM 11211 O O . LEU H 1 22 ? 9.199 107.037 110.049 1.00 29.91 22 LEU H O 1
ATOM 11216 N N . SER H 1 23 ? 9.309 105.668 108.262 1.00 27.89 23 SER H N 1
ATOM 11217 C CA . SER H 1 23 ? 8.790 106.668 107.328 1.00 26.97 23 SER H CA 1
ATOM 11218 C C . SER H 1 23 ? 7.297 106.528 107.030 1.00 27.25 23 SER H C 1
ATOM 11219 O O . SER H 1 23 ? 6.673 107.466 106.547 1.00 29.41 23 SER H O 1
ATOM 11222 N N . GLY H 1 24 ? 6.725 105.359 107.300 1.00 28.60 24 GLY H N 1
ATOM 11223 C CA . GLY H 1 24 ? 5.313 105.168 107.017 1.00 26.51 24 GLY H CA 1
ATOM 11224 C C . GLY H 1 24 ? 4.789 103.826 107.474 1.00 27.26 24 GLY H C 1
ATOM 11225 O O . GLY H 1 24 ? 5.537 103.018 108.015 1.00 24.78 24 GLY H O 1
ATOM 11226 N N . VAL H 1 25 ? 3.499 103.595 107.231 1.00 25.89 25 VAL H N 1
ATOM 11227 C CA . VAL H 1 25 ? 2.819 102.367 107.632 1.00 25.86 25 VAL H CA 1
ATOM 11228 C C . VAL H 1 25 ? 1.836 101.886 106.555 1.00 27.49 25 VAL H C 1
ATOM 11229 O O . VAL H 1 25 ? 1.201 102.694 105.872 1.00 26.37 25 VAL H O 1
ATOM 11233 N N . THR H 1 26 ? 1.717 100.573 106.400 1.00 27.26 26 THR H N 1
ATOM 11234 C CA . THR H 1 26 ? 0.744 100.021 105.467 1.00 29.26 26 THR H CA 1
ATOM 11235 C C . THR H 1 26 ? -0.136 99.100 106.311 1.00 31.25 26 THR H C 1
ATOM 11236 O O . THR H 1 26 ? 0.354 98.429 107.221 1.00 28.27 26 THR H O 1
ATOM 11240 N N . THR H 1 27 ? -1.436 99.100 106.021 1.00 32.99 27 THR H N 1
ATOM 11241 C CA . THR H 1 27 ? -2.403 98.290 106.757 1.00 34.41 27 THR H CA 1
ATOM 11242 C C . THR H 1 27 ? -3.386 97.636 105.792 1.00 36.75 27 THR H C 1
ATOM 11243 O O . THR H 1 27 ? -3.378 97.917 104.595 1.00 37.34 27 THR H O 1
ATOM 11247 N N . ASN H 1 28 ? -4.234 96.771 106.340 1.00 37.64 28 ASN H N 1
ATOM 11248 C CA . ASN H 1 28 ? -5.283 96.087 105.595 1.00 37.88 28 ASN H CA 1
ATOM 11249 C C . ASN H 1 28 ? -6.356 95.706 106.617 1.00 39.14 28 ASN H C 1
ATOM 11250 O O . ASN H 1 28 ? -6.113 95.768 107.823 1.00 38.61 28 ASN H O 1
ATOM 11255 N N . PRO H 1 29 ? -7.558 95.322 106.152 1.00 40.47 29 PRO H N 1
ATOM 11256 C CA . PRO H 1 29 ? -8.666 94.940 107.039 1.00 40.96 29 PRO H CA 1
ATOM 11257 C C . PRO H 1 29 ? -8.297 93.894 108.095 1.00 42.75 29 PRO H C 1
ATOM 11258 O O . PRO H 1 29 ? -8.782 93.938 109.226 1.00 43.65 29 PRO H O 1
ATOM 11262 N N . THR H 1 30 ? -7.447 92.946 107.727 1.00 43.31 30 THR H N 1
ATOM 11263 C CA . THR H 1 30 ? -7.045 91.916 108.670 1.00 45.09 30 THR H CA 1
ATOM 11264 C C . THR H 1 30 ? -6.255 92.521 109.822 1.00 45.86 30 THR H C 1
ATOM 11265 O O . THR H 1 30 ? -6.654 92.420 110.987 1.00 45.30 30 THR H O 1
ATOM 11269 N N . LEU H 1 31 ? -5.131 93.148 109.488 1.00 45.54 31 LEU H N 1
ATOM 11270 C CA . LEU H 1 31 ? -4.268 93.769 110.484 1.00 44.85 31 LEU H CA 1
ATOM 11271 C C . LEU H 1 31 ? -5.008 94.740 111.403 1.00 44.14 31 LEU H C 1
ATOM 11272 O O . LEU H 1 31 ? -4.628 94.904 112.561 1.00 42.91 31 LEU H O 1
ATOM 11277 N N . VAL H 1 32 ? -6.058 95.387 110.902 1.00 43.57 32 VAL H N 1
ATOM 11278 C CA . VAL H 1 32 ? -6.798 96.315 111.749 1.00 44.10 32 VAL H CA 1
ATOM 11279 C C . VAL H 1 32 ? -7.735 95.516 112.648 1.00 44.56 32 VAL H C 1
ATOM 11280 O O . VAL H 1 32 ? -8.037 95.927 113.766 1.00 45.44 32 VAL H O 1
ATOM 11284 N N . ALA H 1 33 ? -8.190 94.370 112.151 1.00 44.96 33 ALA H N 1
ATOM 11285 C CA . ALA H 1 33 ? -9.079 93.502 112.911 1.00 46.56 33 ALA H CA 1
ATOM 11286 C C . ALA H 1 33 ? -8.311 92.896 114.084 1.00 47.55 33 ALA H C 1
ATOM 11287 O O . ALA H 1 33 ? -8.836 92.789 115.194 1.00 47.68 33 ALA H O 1
ATOM 11289 N N . LYS H 1 34 ? -7.068 92.497 113.830 1.00 48.73 34 LYS H N 1
ATOM 11290 C CA . LYS H 1 34 ? -6.227 91.916 114.871 1.00 50.02 34 LYS H CA 1
ATOM 11291 C C . LYS H 1 34 ? -5.883 92.964 115.918 1.00 50.83 34 LYS H C 1
ATOM 11292 O O . LYS H 1 34 ? -5.750 92.654 117.100 1.00 49.31 34 LYS H O 1
ATOM 11298 N N . ALA H 1 35 ? -5.734 94.209 115.476 1.00 52.10 35 ALA H N 1
ATOM 11299 C CA . ALA H 1 35 ? -5.399 95.296 116.389 1.00 52.54 35 ALA H CA 1
ATOM 11300 C C . ALA H 1 35 ? -6.535 95.514 117.377 1.00 52.83 35 ALA H C 1
ATOM 11301 O O . ALA H 1 35 ? -6.311 95.609 118.584 1.00 52.35 35 ALA H O 1
ATOM 11303 N N . PHE H 1 36 ? -7.754 95.595 116.856 1.00 53.30 36 PHE H N 1
ATOM 11304 C CA . PHE H 1 36 ? -8.931 95.797 117.691 1.00 54.20 36 PHE H CA 1
ATOM 11305 C C . PHE H 1 36 ? -9.182 94.594 118.583 1.00 54.70 36 PHE H C 1
ATOM 11306 O O . PHE H 1 36 ? -9.494 94.746 119.763 1.00 55.29 36 PHE H O 1
ATOM 11314 N N . ALA H 1 37 ? -9.036 93.398 118.022 1.00 55.35 37 ALA H N 1
ATOM 11315 C CA . ALA H 1 37 ? -9.239 92.182 118.793 1.00 56.24 37 ALA H CA 1
ATOM 11316 C C . ALA H 1 37 ? -8.311 92.199 120.004 1.00 57.59 37 ALA H C 1
ATOM 11317 O O . ALA H 1 37 ? -8.751 92.025 121.141 1.00 57.56 37 ALA H O 1
ATOM 11319 N N . ALA H 1 38 ? -7.027 92.428 119.751 1.00 58.43 38 ALA H N 1
ATOM 11320 C CA . ALA H 1 38 ? -6.031 92.463 120.812 1.00 59.81 38 ALA H CA 1
ATOM 11321 C C . ALA H 1 38 ? -6.361 93.524 121.857 1.00 62.04 38 ALA H C 1
ATOM 11322 O O . ALA H 1 38 ? -5.953 93.418 123.014 1.00 62.22 38 ALA H O 1
ATOM 11324 N N . LYS H 1 39 ? -7.108 94.544 121.450 1.00 63.98 39 LYS H N 1
ATOM 11325 C CA . LYS H 1 39 ? -7.475 95.617 122.362 1.00 65.92 39 LYS H CA 1
ATOM 11326 C C . LYS H 1 39 ? -8.915 95.464 122.838 1.00 66.28 39 LYS H C 1
ATOM 11327 O O . LYS H 1 39 ? -9.478 96.371 123.450 1.00 66.19 39 LYS H O 1
ATOM 11333 N N . GLY H 1 40 ? -9.504 94.306 122.554 1.00 66.42 40 GLY H N 1
ATOM 11334 C CA . GLY H 1 40 ? -10.873 94.049 122.963 1.00 66.67 40 GLY H CA 1
ATOM 11335 C C . GLY H 1 40 ? -11.809 95.208 122.683 1.00 67.30 40 GLY H C 1
ATOM 11336 O O . GLY H 1 40 ? -12.668 95.542 123.503 1.00 67.74 40 GLY H O 1
ATOM 11337 N N . GLU H 1 41 ? -11.638 95.831 121.521 1.00 67.03 41 GLU H N 1
ATOM 11338 C CA . GLU H 1 41 ? -12.475 96.953 121.132 1.00 66.09 41 GLU H CA 1
ATOM 11339 C C . GLU H 1 41 ? -13.248 96.640 119.858 1.00 64.23 41 GLU H C 1
ATOM 11340 O O . GLU H 1 41 ? -12.697 96.093 118.904 1.00 64.03 41 GLU H O 1
ATOM 11346 N N . ALA H 1 42 ? -14.533 96.976 119.852 1.00 62.43 42 ALA H N 1
ATOM 11347 C CA . ALA H 1 42 ? -15.379 96.731 118.690 1.00 61.43 42 ALA H CA 1
ATOM 11348 C C . ALA H 1 42 ? -14.951 97.639 117.545 1.00 60.00 42 ALA H C 1
ATOM 11349 O O . ALA H 1 42 ? -14.718 98.832 117.738 1.00 59.85 42 ALA H O 1
ATOM 11351 N N . LEU H 1 43 ? -14.854 97.073 116.351 1.00 58.25 43 LEU H N 1
ATOM 11352 C CA . LEU H 1 43 ? -14.446 97.847 115.190 1.00 57.46 43 LEU H CA 1
ATOM 11353 C C . LEU H 1 43 ? -15.617 98.597 114.568 1.00 56.35 43 LEU H C 1
ATOM 11354 O O . LEU H 1 43 ? -16.313 98.068 113.706 1.00 56.16 43 LEU H O 1
ATOM 11359 N N . THR H 1 44 ? -15.828 99.833 115.008 1.00 55.52 44 THR H N 1
ATOM 11360 C CA . THR H 1 44 ? -16.910 100.652 114.478 1.00 54.75 44 THR H CA 1
ATOM 11361 C C . THR H 1 44 ? -16.358 101.585 113.405 1.00 55.62 44 THR H C 1
ATOM 11362 O O . THR H 1 44 ? -15.147 101.639 113.183 1.00 55.90 44 THR H O 1
ATOM 11366 N N . GLU H 1 45 ? -17.249 102.321 112.748 1.00 56.11 45 GLU H N 1
ATOM 11367 C CA . GLU H 1 45 ? -16.857 103.255 111.698 1.00 56.05 45 GLU H CA 1
ATOM 11368 C C . GLU H 1 45 ? -16.175 104.472 112.305 1.00 54.22 45 GLU H C 1
ATOM 11369 O O . GLU H 1 45 ? -15.370 105.137 111.655 1.00 52.96 45 GLU H O 1
ATOM 11375 N N . GLU H 1 46 ? -16.503 104.759 113.559 1.00 52.31 46 GLU H N 1
ATOM 11376 C CA . GLU H 1 46 ? -15.926 105.904 114.241 1.00 49.53 46 GLU H CA 1
ATOM 11377 C C . GLU H 1 46 ? -14.567 105.547 114.839 1.00 47.87 46 GLU H C 1
ATOM 11378 O O . GLU H 1 46 ? -13.644 106.359 114.823 1.00 48.95 46 GLU H O 1
ATOM 11384 N N . ALA H 1 47 ? -14.441 104.332 115.360 1.00 44.94 47 ALA H N 1
ATOM 11385 C CA . ALA H 1 47 ? -13.179 103.896 115.950 1.00 43.94 47 ALA H CA 1
ATOM 11386 C C . ALA H 1 47 ? -12.130 103.690 114.854 1.00 42.67 47 ALA H C 1
ATOM 11387 O O . ALA H 1 47 ? -10.960 104.048 115.020 1.00 41.89 47 ALA H O 1
ATOM 11389 N N . PHE H 1 48 ? -12.564 103.112 113.737 1.00 41.33 48 PHE H N 1
ATOM 11390 C CA . PHE H 1 48 ? -11.689 102.853 112.599 1.00 39.98 48 PHE H CA 1
ATOM 11391 C C . PHE H 1 48 ? -10.979 104.136 112.165 1.00 39.77 48 PHE H C 1
ATOM 11392 O O . PHE H 1 48 ? -9.750 104.172 112.038 1.00 38.80 48 PHE H O 1
ATOM 11400 N N . ALA H 1 49 ? -11.766 105.184 111.943 1.00 37.52 49 ALA H N 1
ATOM 11401 C CA . ALA H 1 49 ? -11.232 106.475 111.524 1.00 36.61 49 ALA H CA 1
ATOM 11402 C C . ALA H 1 49 ? -10.239 107.024 112.544 1.00 36.46 49 ALA H C 1
ATOM 11403 O O . ALA H 1 49 ? -9.143 107.473 112.193 1.00 35.63 49 ALA H O 1
ATOM 11405 N N . ALA H 1 50 ? -10.625 106.982 113.812 1.00 36.36 50 ALA H N 1
ATOM 11406 C CA . ALA H 1 50 ? -9.766 107.491 114.871 1.00 35.72 50 ALA H CA 1
ATOM 11407 C C . ALA H 1 50 ? -8.451 106.723 114.941 1.00 34.53 50 ALA H C 1
ATOM 11408 O O . ALA H 1 50 ? -7.393 107.315 115.171 1.00 33.22 50 ALA H O 1
ATOM 11410 N N . HIS H 1 51 ? -8.517 105.409 114.736 1.00 32.15 51 HIS H N 1
ATOM 11411 C CA . HIS H 1 51 ? -7.323 104.575 114.790 1.00 34.48 51 HIS H CA 1
ATOM 11412 C C . HIS H 1 51 ? -6.355 104.924 113.656 1.00 35.21 51 HIS H C 1
ATOM 11413 O O . HIS H 1 51 ? -5.140 105.020 113.868 1.00 34.01 51 HIS H O 1
ATOM 11420 N N . LEU H 1 52 ? -6.892 105.125 112.454 1.00 35.20 52 LEU H N 1
ATOM 11421 C CA . LEU H 1 52 ? -6.052 105.492 111.319 1.00 34.21 52 LEU H CA 1
ATOM 11422 C C . LEU H 1 52 ? -5.430 106.850 111.589 1.00 34.02 52 LEU H C 1
ATOM 11423 O O . LEU H 1 52 ? -4.249 107.067 111.330 1.00 34.22 52 LEU H O 1
ATOM 11428 N N . ARG H 1 53 ? -6.234 107.768 112.108 1.00 32.50 53 ARG H N 1
ATOM 11429 C CA . ARG H 1 53 ? -5.744 109.096 112.434 1.00 33.20 53 ARG H CA 1
ATOM 11430 C C . ARG H 1 53 ? -4.617 108.939 113.456 1.00 32.48 53 ARG H C 1
ATOM 11431 O O . ARG H 1 53 ? -3.561 109.559 113.332 1.00 31.41 53 ARG H O 1
ATOM 11439 N N . ALA H 1 54 ? -4.839 108.089 114.455 1.00 31.23 54 ALA H N 1
ATOM 11440 C CA . ALA H 1 54 ? -3.833 107.865 115.486 1.00 29.60 54 ALA H CA 1
ATOM 11441 C C . ALA H 1 54 ? -2.540 107.364 114.868 1.00 29.20 54 ALA H C 1
ATOM 11442 O O . ALA H 1 54 ? -1.460 107.806 115.252 1.00 29.90 54 ALA H O 1
ATOM 11444 N N . ILE H 1 55 ? -2.647 106.436 113.917 1.00 29.54 55 ILE H N 1
ATOM 11445 C CA . ILE H 1 55 ? -1.461 105.901 113.251 1.00 28.46 55 ILE H CA 1
ATOM 11446 C C . ILE H 1 55 ? -0.777 107.009 112.447 1.00 27.81 55 ILE H C 1
ATOM 11447 O O . ILE H 1 55 ? 0.448 107.139 112.468 1.00 27.23 55 ILE H O 1
ATOM 11452 N N . CYS H 1 56 ? -1.573 107.814 111.749 1.00 27.42 56 CYS H N 1
ATOM 11453 C CA . CYS H 1 56 ? -1.033 108.900 110.939 1.00 29.65 56 CYS H CA 1
ATOM 11454 C C . CYS H 1 56 ? -0.253 109.886 111.787 1.00 31.72 56 CYS H C 1
ATOM 11455 O O . CYS H 1 56 ? 0.833 110.320 111.410 1.00 33.04 56 CYS H O 1
ATOM 11458 N N . GLU H 1 57 ? -0.810 110.243 112.938 1.00 33.17 57 GLU H N 1
ATOM 11459 C CA . GLU H 1 57 ? -0.152 111.189 113.828 1.00 34.51 57 GLU H CA 1
ATOM 11460 C C . GLU H 1 57 ? 1.123 110.605 114.424 1.00 34.98 57 GLU H C 1
ATOM 11461 O O . GLU H 1 57 ? 2.111 111.309 114.612 1.00 36.56 57 GLU H O 1
ATOM 11467 N N . THR H 1 58 ? 1.104 109.312 114.715 1.00 34.62 58 THR H N 1
ATOM 11468 C CA . THR H 1 58 ? 2.257 108.670 115.323 1.00 35.39 58 THR H CA 1
ATOM 11469 C C . THR H 1 58 ? 3.459 108.574 114.394 1.00 35.03 58 THR H C 1
ATOM 11470 O O . THR H 1 58 ? 4.551 109.013 114.745 1.00 34.49 58 THR H O 1
ATOM 11474 N N . VAL H 1 59 ? 3.263 108.015 113.206 1.00 34.15 59 VAL H N 1
ATOM 11475 C CA . VAL H 1 59 ? 4.369 107.890 112.269 1.00 32.63 59 VAL H CA 1
ATOM 11476 C C . VAL H 1 59 ? 4.724 109.231 111.629 1.00 32.31 59 VAL H C 1
ATOM 11477 O O . VAL H 1 59 ? 5.896 109.516 111.370 1.00 31.21 59 VAL H O 1
ATOM 11481 N N . GLY H 1 60 ? 3.715 110.058 111.385 1.00 31.61 60 GLY H N 1
ATOM 11482 C CA . GLY H 1 60 ? 3.962 111.347 110.766 1.00 31.48 60 GLY H CA 1
ATOM 11483 C C . GLY H 1 60 ? 4.397 111.216 109.315 1.00 33.04 60 GLY H C 1
ATOM 11484 O O . GLY H 1 60 ? 5.118 112.072 108.791 1.00 31.69 60 GLY H O 1
ATOM 11485 N N . GLY H 1 61 ? 3.957 110.134 108.671 1.00 32.57 61 GLY H N 1
ATOM 11486 C CA . GLY H 1 61 ? 4.293 109.881 107.279 1.00 31.83 61 GLY H CA 1
ATOM 11487 C C . GLY H 1 61 ? 3.090 109.261 106.602 1.00 32.38 61 GLY H C 1
ATOM 11488 O O . GLY H 1 61 ? 2.026 109.171 107.220 1.00 33.50 61 GLY H O 1
ATOM 11489 N N . PRO H 1 62 ? 3.212 108.814 105.345 1.00 31.51 62 PRO H N 1
ATOM 11490 C CA . PRO H 1 62 ? 2.062 108.209 104.663 1.00 29.75 62 PRO H CA 1
ATOM 11491 C C . PRO H 1 62 ? 1.556 106.915 105.283 1.00 29.15 62 PRO H C 1
ATOM 11492 O O . PRO H 1 62 ? 2.326 106.076 105.745 1.00 28.67 62 PRO H O 1
ATOM 11496 N N . VAL H 1 63 ? 0.244 106.761 105.292 1.00 28.45 63 VAL H N 1
ATOM 11497 C CA . VAL H 1 63 ? -0.367 105.565 105.836 1.00 27.15 63 VAL H CA 1
ATOM 11498 C C . VAL H 1 63 ? -1.285 104.970 104.778 1.00 27.01 63 VAL H C 1
ATOM 11499 O O . VAL H 1 63 ? -2.241 105.614 104.348 1.00 28.61 63 VAL H O 1
ATOM 11503 N N . SER H 1 64 ? -0.994 103.746 104.358 1.00 27.21 64 SER H N 1
ATOM 11504 C CA . SER H 1 64 ? -1.819 103.089 103.353 1.00 29.09 64 SER H CA 1
ATOM 11505 C C . SER H 1 64 ? -3.019 102.398 103.970 1.00 28.73 64 SER H C 1
ATOM 11506 O O . SER H 1 64 ? -2.883 101.654 104.944 1.00 30.28 64 SER H O 1
ATOM 11509 N N . ALA H 1 65 ? -4.186 102.658 103.389 1.00 28.37 65 ALA H N 1
ATOM 11510 C CA . ALA H 1 65 ? -5.450 102.076 103.827 1.00 30.27 65 ALA H CA 1
ATOM 11511 C C . ALA H 1 65 ? -6.085 101.378 102.625 1.00 32.76 65 ALA H C 1
ATOM 11512 O O . ALA H 1 65 ? -6.167 101.943 101.525 1.00 30.63 65 ALA H O 1
ATOM 11514 N N . GLU H 1 66 ? -6.560 100.161 102.854 1.00 33.93 66 GLU H N 1
ATOM 11515 C CA . GLU H 1 66 ? -7.127 99.309 101.790 1.00 38.94 66 GLU H CA 1
ATOM 11516 C C . GLU H 1 66 ? -8.657 99.460 101.601 1.00 39.44 66 GLU H C 1
ATOM 11517 O O . GLU H 1 66 ? -9.430 99.422 102.549 1.00 40.10 66 GLU H O 1
ATOM 11523 N N . VAL H 1 67 ? -9.084 99.630 100.353 1.00 40.30 67 VAL H N 1
ATOM 11524 C CA . VAL H 1 67 ? -10.512 99.697 100.055 1.00 41.02 67 VAL H CA 1
ATOM 11525 C C . VAL H 1 67 ? -10.973 98.240 100.008 1.00 41.34 67 VAL H C 1
ATOM 11526 O O . VAL H 1 67 ? -10.160 97.335 99.809 1.00 40.94 67 VAL H O 1
ATOM 11530 N N . THR H 1 68 ? -12.267 98.008 100.171 1.00 41.26 68 THR H N 1
ATOM 11531 C CA . THR H 1 68 ? -12.781 96.648 100.171 1.00 42.49 68 THR H CA 1
ATOM 11532 C C . THR H 1 68 ? -13.627 96.324 98.946 1.00 42.91 68 THR H C 1
ATOM 11533 O O . THR H 1 68 ? -13.698 95.171 98.522 1.00 44.15 68 THR H O 1
ATOM 11537 N N . ALA H 1 69 ? -14.262 97.337 98.372 1.00 43.43 69 ALA H N 1
ATOM 11538 C CA . ALA H 1 69 ? -15.099 97.128 97.197 1.00 45.44 69 ALA H CA 1
ATOM 11539 C C . ALA H 1 69 ? -14.318 96.449 96.075 1.00 46.40 69 ALA H C 1
ATOM 11540 O O . ALA H 1 69 ? -13.088 96.443 96.077 1.00 45.98 69 ALA H O 1
ATOM 11542 N N . LEU H 1 70 ? -15.041 95.869 95.124 1.00 48.25 70 LEU H N 1
ATOM 11543 C CA . LEU H 1 70 ? -14.417 95.196 93.989 1.00 50.73 70 LEU H CA 1
ATOM 11544 C C . LEU H 1 70 ? -14.688 95.977 92.710 1.00 51.32 70 LEU H C 1
ATOM 11545 O O . LEU H 1 70 ? -13.862 95.989 91.796 1.00 52.52 70 LEU H O 1
ATOM 11550 N N . GLU H 1 71 ? -15.848 96.628 92.651 1.00 50.83 71 GLU H N 1
ATOM 11551 C CA . GLU H 1 71 ? -16.226 97.422 91.487 1.00 50.52 71 GLU H CA 1
ATOM 11552 C C . GLU H 1 71 ? -15.620 98.824 91.535 1.00 48.86 71 GLU H C 1
ATOM 11553 O O . GLU H 1 71 ? -15.523 99.441 92.600 1.00 48.75 71 GLU H O 1
ATOM 11559 N N . ALA H 1 72 ? -15.232 99.318 90.362 1.00 45.55 72 ALA H N 1
ATOM 11560 C CA . ALA H 1 72 ? -14.600 100.624 90.210 1.00 43.38 72 ALA H CA 1
ATOM 11561 C C . ALA H 1 72 ? -15.280 101.803 90.894 1.00 42.79 72 ALA H C 1
ATOM 11562 O O . ALA H 1 72 ? -14.656 102.518 91.680 1.00 41.89 72 ALA H O 1
ATOM 11564 N N . GLU H 1 73 ? -16.552 102.019 90.584 1.00 43.53 73 GLU H N 1
ATOM 11565 C CA . GLU H 1 73 ? -17.292 103.134 91.158 1.00 44.63 73 GLU H CA 1
ATOM 11566 C C . GLU H 1 73 ? -17.318 103.057 92.687 1.00 42.79 73 GLU H C 1
ATOM 11567 O O . GLU H 1 73 ? -17.189 104.071 93.371 1.00 42.64 73 GLU H O 1
ATOM 11573 N N . ALA H 1 74 ? -17.460 101.849 93.219 1.00 40.69 74 ALA H N 1
ATOM 11574 C CA . ALA H 1 74 ? -17.483 101.656 94.661 1.00 40.07 74 ALA H CA 1
ATOM 11575 C C . ALA H 1 74 ? -16.092 101.871 95.258 1.00 41.68 74 ALA H C 1
ATOM 11576 O O . ALA H 1 74 ? -15.957 102.406 96.360 1.00 42.16 74 ALA H O 1
ATOM 11578 N N . MET H 1 75 ? -15.058 101.448 94.533 1.00 41.21 75 MET H N 1
ATOM 11579 C CA . MET H 1 75 ? -13.690 101.619 95.009 1.00 39.64 75 MET H CA 1
ATOM 11580 C C . MET H 1 75 ? -13.402 103.105 95.169 1.00 38.96 75 MET H C 1
ATOM 11581 O O . MET H 1 75 ? -12.741 103.514 96.113 1.00 40.15 75 MET H O 1
ATOM 11586 N N . VAL H 1 76 ? -13.902 103.910 94.237 1.00 37.97 76 VAL H N 1
ATOM 11587 C CA . VAL H 1 76 ? -13.694 105.352 94.273 1.00 37.49 76 VAL H CA 1
ATOM 11588 C C . VAL H 1 76 ? -14.409 105.991 95.464 1.00 37.27 76 VAL H C 1
ATOM 11589 O O . VAL H 1 76 ? -13.838 106.826 96.164 1.00 35.45 76 VAL H O 1
ATOM 11593 N N . ALA H 1 77 ? -15.657 105.593 95.687 1.00 37.34 77 ALA H N 1
ATOM 11594 C CA . ALA H 1 77 ? -16.444 106.119 96.796 1.00 38.54 77 ALA H CA 1
ATOM 11595 C C . ALA H 1 77 ? -15.694 105.876 98.102 1.00 38.91 77 ALA H C 1
ATOM 11596 O O . ALA H 1 77 ? -15.422 106.805 98.863 1.00 39.89 77 ALA H O 1
ATOM 11598 N N . GLU H 1 78 ? -15.362 104.616 98.351 1.00 38.59 78 GLU H N 1
ATOM 11599 C CA . GLU H 1 78 ? -14.634 104.234 99.549 1.00 39.17 78 GLU H CA 1
ATOM 11600 C C . GLU H 1 78 ? -13.267 104.905 99.568 1.00 37.37 78 GLU H C 1
ATOM 11601 O O . GLU H 1 78 ? -12.760 105.274 100.628 1.00 35.79 78 GLU H O 1
ATOM 11607 N N . GLY H 1 79 ? -12.684 105.070 98.385 1.00 35.79 79 GLY H N 1
ATOM 11608 C CA . GLY H 1 79 ? -11.380 105.693 98.278 1.00 35.28 79 GLY H CA 1
ATOM 11609 C C . GLY H 1 79 ? -11.404 107.119 98.784 1.00 37.20 79 GLY H C 1
ATOM 11610 O O . GLY H 1 79 ? -10.479 107.565 99.465 1.00 36.39 79 GLY H O 1
ATOM 11611 N N . ARG H 1 80 ? -12.467 107.840 98.447 1.00 37.50 80 ARG H N 1
ATOM 11612 C CA . ARG H 1 80 ? -12.618 109.225 98.874 1.00 36.54 80 ARG H CA 1
ATOM 11613 C C . ARG H 1 80 ? -12.849 109.281 100.381 1.00 37.17 80 ARG H C 1
ATOM 11614 O O . ARG H 1 80 ? -12.272 110.120 101.072 1.00 36.97 80 ARG H O 1
ATOM 11622 N N . ARG H 1 81 ? -13.688 108.387 100.890 1.00 36.34 81 ARG H N 1
ATOM 11623 C CA . ARG H 1 81 ? -13.952 108.348 102.322 1.00 38.66 81 ARG H CA 1
ATOM 11624 C C . ARG H 1 81 ? -12.640 108.141 103.068 1.00 38.37 81 ARG H C 1
ATOM 11625 O O . ARG H 1 81 ? -12.318 108.886 103.998 1.00 39.28 81 ARG H O 1
ATOM 11633 N N . LEU H 1 82 ? -11.877 107.139 102.642 1.00 37.26 82 LEU H N 1
ATOM 11634 C CA . LEU H 1 82 ? -10.596 106.839 103.275 1.00 37.08 82 LEU H CA 1
ATOM 11635 C C . LEU H 1 82 ? -9.678 108.038 103.284 1.00 36.79 82 LEU H C 1
ATOM 11636 O O . LEU H 1 82 ? -9.163 108.426 104.333 1.00 37.87 82 LEU H O 1
ATOM 11641 N N . ALA H 1 83 ? -9.473 108.623 102.110 1.00 37.24 83 ALA H N 1
ATOM 11642 C CA . ALA H 1 83 ? -8.597 109.779 101.977 1.00 37.23 83 ALA H CA 1
ATOM 11643 C C . ALA H 1 83 ? -9.042 110.947 102.864 1.00 38.06 83 ALA H C 1
ATOM 11644 O O . ALA H 1 83 ? -8.209 111.703 103.371 1.00 38.46 83 ALA H O 1
ATOM 11646 N N . ALA H 1 84 ? -10.350 111.090 103.056 1.00 37.81 84 ALA H N 1
ATOM 11647 C CA . ALA H 1 84 ? -10.876 112.176 103.880 1.00 38.33 84 ALA H CA 1
ATOM 11648 C C . ALA H 1 84 ? -10.612 111.966 105.375 1.00 37.98 84 ALA H C 1
ATOM 11649 O O . ALA H 1 84 ? -10.727 112.902 106.167 1.00 37.16 84 ALA H O 1
ATOM 11651 N N . ILE H 1 85 ? -10.262 110.738 105.754 1.00 37.72 85 ILE H N 1
ATOM 11652 C CA . ILE H 1 85 ? -9.977 110.421 107.151 1.00 35.81 85 ILE H CA 1
ATOM 11653 C C . ILE H 1 85 ? -8.816 111.269 107.644 1.00 35.65 85 ILE H C 1
ATOM 11654 O O . ILE H 1 85 ? -8.892 111.885 108.703 1.00 37.16 85 ILE H O 1
ATOM 11659 N N . HIS H 1 86 ? -7.746 111.305 106.864 1.00 35.20 86 HIS H N 1
ATOM 11660 C CA . HIS H 1 86 ? -6.569 112.080 107.227 1.00 36.28 86 HIS H CA 1
ATOM 11661 C C . HIS H 1 86 ? -5.725 112.319 105.972 1.00 36.74 86 HIS H C 1
ATOM 11662 O O . HIS H 1 86 ? -5.679 111.478 105.072 1.00 35.75 86 HIS H O 1
ATOM 11669 N N . PRO H 1 87 ? -5.065 113.484 105.886 1.00 37.33 87 PRO H N 1
ATOM 11670 C CA . PRO H 1 87 ? -4.235 113.806 104.721 1.00 36.77 87 PRO H CA 1
ATOM 11671 C C . PRO H 1 87 ? -3.027 112.894 104.471 1.00 36.99 87 PRO H C 1
ATOM 11672 O O . PRO H 1 87 ? -2.492 112.868 103.362 1.00 37.79 87 PRO H O 1
ATOM 11676 N N . ASN H 1 88 ? -2.602 112.144 105.484 1.00 35.07 88 ASN H N 1
ATOM 11677 C CA . ASN H 1 88 ? -1.460 111.240 105.322 1.00 33.91 88 ASN H CA 1
ATOM 11678 C C . ASN H 1 88 ? -1.881 109.948 104.630 1.00 31.86 88 ASN H C 1
ATOM 11679 O O . ASN H 1 88 ? -1.048 109.199 104.126 1.00 31.01 88 ASN H O 1
ATOM 11684 N N . ILE H 1 89 ? -3.180 109.699 104.618 1.00 30.17 89 ILE H N 1
ATOM 11685 C CA . ILE H 1 89 ? -3.728 108.492 104.025 1.00 31.93 89 ILE H CA 1
ATOM 11686 C C . ILE H 1 89 ? -3.485 108.308 102.533 1.00 31.19 89 ILE H C 1
ATOM 11687 O O . ILE H 1 89 ? -3.792 109.184 101.728 1.00 32.67 89 ILE H O 1
ATOM 11692 N N . VAL H 1 90 ? -2.915 107.160 102.185 1.00 30.83 90 VAL H N 1
ATOM 11693 C CA . VAL H 1 90 ? -2.679 106.788 100.796 1.00 29.55 90 VAL H CA 1
ATOM 11694 C C . VAL H 1 90 ? -3.676 105.653 100.563 1.00 29.85 90 VAL H C 1
ATOM 11695 O O . VAL H 1 90 ? -3.770 104.734 101.371 1.00 28.55 90 VAL H O 1
ATOM 11699 N N . VAL H 1 91 ? -4.437 105.722 99.477 1.00 30.68 91 VAL H N 1
ATOM 11700 C CA . VAL H 1 91 ? -5.422 104.690 99.204 1.00 29.80 91 VAL H CA 1
ATOM 11701 C C . VAL H 1 91 ? -4.794 103.520 98.450 1.00 31.76 91 VAL H C 1
ATOM 11702 O O . VAL H 1 91 ? -4.099 103.703 97.447 1.00 31.20 91 VAL H O 1
ATOM 11706 N N . LYS H 1 92 ? -5.053 102.317 98.950 1.00 31.08 92 LYS H N 1
ATOM 11707 C CA . LYS H 1 92 ? -4.522 101.100 98.367 1.00 32.02 92 LYS H CA 1
ATOM 11708 C C . LYS H 1 92 ? -5.605 100.399 97.564 1.00 32.46 92 LYS H C 1
ATOM 11709 O O . LYS H 1 92 ? -6.721 100.219 98.045 1.00 32.75 92 LYS H O 1
ATOM 11715 N N . LEU H 1 93 ? -5.274 100.012 96.335 1.00 32.16 93 LEU H N 1
ATOM 11716 C CA . LEU H 1 93 ? -6.223 99.323 95.469 1.00 32.10 93 LEU H CA 1
ATOM 11717 C C . LEU H 1 93 ? -5.608 98.055 94.891 1.00 32.14 93 LEU H C 1
ATOM 11718 O O . LEU H 1 93 ? -4.395 97.961 94.710 1.00 32.13 93 LEU H O 1
ATOM 11723 N N . PRO H 1 94 ? -6.442 97.049 94.607 1.00 32.19 94 PRO H N 1
ATOM 11724 C CA . PRO H 1 94 ? -5.918 95.808 94.038 1.00 32.19 94 PRO H CA 1
ATOM 11725 C C . PRO H 1 94 ? -5.644 96.085 92.565 1.00 32.00 94 PRO H C 1
ATOM 11726 O O . PRO H 1 94 ? -6.432 96.759 91.904 1.00 31.29 94 PRO H O 1
ATOM 11730 N N . THR H 1 95 ? -4.537 95.579 92.041 1.00 33.03 95 THR H N 1
ATOM 11731 C CA . THR H 1 95 ? -4.234 95.821 90.639 1.00 32.84 95 THR H CA 1
ATOM 11732 C C . THR H 1 95 ? -5.031 94.879 89.743 1.00 31.78 95 THR H C 1
ATOM 11733 O O . THR H 1 95 ? -4.585 93.791 89.408 1.00 33.39 95 THR H O 1
ATOM 11737 N N . THR H 1 96 ? -6.220 95.328 89.366 1.00 31.52 96 THR H N 1
ATOM 11738 C CA . THR H 1 96 ? -7.145 94.575 88.523 1.00 31.22 96 THR H CA 1
ATOM 11739 C C . THR H 1 96 ? -7.726 95.586 87.541 1.00 31.09 96 THR H C 1
ATOM 11740 O O . THR H 1 96 ? -7.336 96.749 87.561 1.00 32.63 96 THR H O 1
ATOM 11744 N N . GLU H 1 97 ? -8.662 95.167 86.693 1.00 30.85 97 GLU H N 1
ATOM 11745 C CA . GLU H 1 97 ? -9.263 96.107 85.740 1.00 31.26 97 GLU H CA 1
ATOM 11746 C C . GLU H 1 97 ? -10.033 97.226 86.455 1.00 29.87 97 GLU H C 1
ATOM 11747 O O . GLU H 1 97 ? -9.951 98.390 86.063 1.00 31.28 97 GLU H O 1
ATOM 11753 N N . GLU H 1 98 ? -10.790 96.874 87.490 1.00 28.40 98 GLU H N 1
ATOM 11754 C CA . GLU H 1 98 ? -11.557 97.872 88.236 1.00 29.79 98 GLU H CA 1
ATOM 11755 C C . GLU H 1 98 ? -10.585 98.750 89.018 1.00 27.17 98 GLU H C 1
ATOM 11756 O O . GLU H 1 98 ? -10.746 99.972 89.091 1.00 25.80 98 GLU H O 1
ATOM 11762 N N . GLY H 1 99 ? -9.564 98.110 89.582 1.00 26.33 99 GLY H N 1
ATOM 11763 C CA . GLY H 1 99 ? -8.549 98.828 90.327 1.00 25.46 99 GLY H CA 1
ATOM 11764 C C . GLY H 1 99 ? -7.930 99.896 89.450 1.00 25.93 99 GLY H C 1
ATOM 11765 O O . GLY H 1 99 ? -7.703 101.021 89.898 1.00 29.50 99 GLY H O 1
ATOM 11766 N N . LEU H 1 100 ? -7.651 99.551 88.198 1.00 25.36 100 LEU H N 1
ATOM 11767 C CA . LEU H 1 100 ? -7.068 100.514 87.268 1.00 27.79 100 LEU H CA 1
ATOM 11768 C C . LEU H 1 100 ? -8.029 101.682 87.030 1.00 28.16 100 LEU H C 1
ATOM 11769 O O . LEU H 1 100 ? -7.608 102.841 87.026 1.00 27.83 100 LEU H O 1
ATOM 11774 N N . LYS H 1 101 ? -9.317 101.382 86.847 1.00 28.23 101 LYS H N 1
ATOM 11775 C CA . LYS H 1 101 ? -10.318 102.433 86.629 1.00 29.19 101 LYS H CA 1
ATOM 11776 C C . LYS H 1 101 ? -10.399 103.361 87.838 1.00 27.97 101 LYS H C 1
ATOM 11777 O O . LYS H 1 101 ? -10.467 104.582 87.695 1.00 30.33 101 LYS H O 1
ATOM 11783 N N . ALA H 1 102 ? -10.386 102.779 89.031 1.00 27.81 102 ALA H N 1
ATOM 11784 C CA . ALA H 1 102 ? -10.452 103.563 90.254 1.00 25.03 102 ALA H CA 1
ATOM 11785 C C . ALA H 1 102 ? -9.172 104.374 90.454 1.00 27.11 102 ALA H C 1
ATOM 11786 O O . ALA H 1 102 ? -9.214 105.504 90.937 1.00 26.07 102 ALA H O 1
ATOM 11788 N N . CYS H 1 103 ? -8.034 103.797 90.077 1.00 27.86 103 CYS H N 1
ATOM 11789 C CA . CYS H 1 103 ? -6.747 104.476 90.226 1.00 28.57 103 CYS H CA 1
ATOM 11790 C C . CYS H 1 103 ? -6.667 105.770 89.408 1.00 28.56 103 CYS H C 1
ATOM 11791 O O . CYS H 1 103 ? -6.206 106.802 89.904 1.00 29.17 103 CYS H O 1
ATOM 11794 N N . LYS H 1 104 ? -7.116 105.715 88.158 1.00 28.62 104 LYS H N 1
ATOM 11795 C CA . LYS H 1 104 ? -7.074 106.884 87.278 1.00 30.45 104 LYS H CA 1
ATOM 11796 C C . LYS H 1 104 ? -7.959 108.013 87.792 1.00 29.92 104 LYS H C 1
ATOM 11797 O O . LYS H 1 104 ? -7.607 109.183 87.681 1.00 29.36 104 LYS H O 1
ATOM 11803 N N . ARG H 1 105 ? -9.109 107.642 88.345 1.00 29.18 105 ARG H N 1
ATOM 11804 C CA . ARG H 1 105 ? -10.073 108.595 88.860 1.00 32.97 105 ARG H CA 1
ATOM 11805 C C . ARG H 1 105 ? -9.649 109.228 90.187 1.00 33.07 105 ARG H C 1
ATOM 11806 O O . ARG H 1 105 ? -9.774 110.440 90.364 1.00 33.41 105 ARG H O 1
ATOM 11814 N N . LEU H 1 106 ? -9.129 108.425 91.110 1.00 31.47 106 LEU H N 1
ATOM 11815 C CA . LEU H 1 106 ? -8.688 108.961 92.390 1.00 31.42 106 LEU H CA 1
ATOM 11816 C C . LEU H 1 106 ? -7.389 109.748 92.263 1.00 33.33 106 LEU H C 1
ATOM 11817 O O . LEU H 1 106 ? -7.204 110.768 92.931 1.00 34.16 106 LEU H O 1
ATOM 11822 N N . SER H 1 107 ? -6.483 109.280 91.414 1.00 31.65 107 SER H N 1
ATOM 11823 C CA . SER H 1 107 ? -5.216 109.975 91.258 1.00 31.58 107 SER H CA 1
ATOM 11824 C C . SER H 1 107 ? -5.452 111.286 90.537 1.00 31.20 107 SER H C 1
ATOM 11825 O O . SER H 1 107 ? -4.701 112.244 90.712 1.00 31.49 107 SER H O 1
ATOM 11828 N N . ALA H 1 108 ? -6.510 111.335 89.737 1.00 32.43 108 ALA H N 1
ATOM 11829 C CA . ALA H 1 108 ? -6.838 112.548 88.995 1.00 34.09 108 ALA H CA 1
ATOM 11830 C C . ALA H 1 108 ? -7.375 113.632 89.931 1.00 36.24 108 ALA H C 1
ATOM 11831 O O . ALA H 1 108 ? -7.230 114.827 89.655 1.00 37.98 108 ALA H O 1
ATOM 11833 N N . GLU H 1 109 ? -7.993 113.213 91.033 1.00 37.00 109 GLU H N 1
ATOM 11834 C CA . GLU H 1 109 ? -8.552 114.150 92.005 1.00 39.42 109 GLU H CA 1
ATOM 11835 C C . GLU H 1 109 ? -7.527 114.562 93.057 1.00 38.18 109 GLU H C 1
ATOM 11836 O O . GLU H 1 109 ? -7.867 115.241 94.018 1.00 40.23 109 GLU H O 1
ATOM 11842 N N . GLY H 1 110 ? -6.276 114.150 92.868 1.00 38.47 110 GLY H N 1
ATOM 11843 C CA . GLY H 1 110 ? -5.226 114.508 93.805 1.00 36.46 110 GLY H CA 1
ATOM 11844 C C . GLY H 1 110 ? -4.911 113.465 94.861 1.00 37.43 110 GLY H C 1
ATOM 11845 O O . GLY H 1 110 ? -3.890 113.557 95.536 1.00 40.28 110 GLY H O 1
ATOM 11846 N N . ILE H 1 111 ? -5.781 112.473 95.011 1.00 36.33 111 ILE H N 1
ATOM 11847 C CA . ILE H 1 111 ? -5.579 111.416 95.999 1.00 35.62 111 ILE H CA 1
ATOM 11848 C C . ILE H 1 111 ? -4.488 110.442 95.566 1.00 36.35 111 ILE H C 1
ATOM 11849 O O . ILE H 1 111 ? -4.514 109.920 94.454 1.00 38.56 111 ILE H O 1
ATOM 11854 N N . LYS H 1 112 ? -3.530 110.196 96.449 1.00 35.68 112 LYS H N 1
ATOM 11855 C CA . LYS H 1 112 ? -2.450 109.261 96.142 1.00 34.48 112 LYS H CA 1
ATOM 11856 C C . LYS H 1 112 ? -2.910 107.805 96.231 1.00 33.73 112 LYS H C 1
ATOM 11857 O O . LYS H 1 112 ? -3.630 107.399 97.132 1.00 31.89 112 LYS H O 1
ATOM 11863 N N . VAL H 1 113 ? -2.498 107.012 95.223 1.00 30.56 113 VAL H N 1
ATOM 11864 C CA . VAL H 1 113 ? -2.913 105.614 95.195 1.00 28.74 113 VAL H CA 1
ATOM 11865 C C . VAL H 1 113 ? -1.724 104.655 95.295 1.00 28.31 113 VAL H C 1
ATOM 11866 O O . VAL H 1 113 ? -0.698 104.814 94.649 1.00 26.00 113 VAL H O 1
ATOM 11870 N N . ASN H 1 114 ? -1.881 103.658 96.184 1.00 27.55 114 ASN H N 1
ATOM 11871 C CA . ASN H 1 114 ? -0.923 102.563 96.253 1.00 25.68 114 ASN H CA 1
ATOM 11872 C C . ASN H 1 114 ? -1.509 101.307 95.577 1.00 25.71 114 ASN H C 1
ATOM 11873 O O . ASN H 1 114 ? -2.446 100.689 96.070 1.00 25.99 114 ASN H O 1
ATOM 11878 N N . MET H 1 115 ? -0.992 100.934 94.417 1.00 25.05 115 MET H N 1
ATOM 11879 C CA . MET H 1 115 ? -1.506 99.762 93.727 1.00 24.01 115 MET H CA 1
ATOM 11880 C C . MET H 1 115 ? -0.748 98.572 94.276 1.00 25.47 115 MET H C 1
ATOM 11881 O O . MET H 1 115 ? 0.481 98.501 94.195 1.00 24.48 115 MET H O 1
ATOM 11886 N N . THR H 1 116 ? -1.491 97.634 94.843 1.00 25.80 116 THR H N 1
ATOM 11887 C CA . THR H 1 116 ? -0.876 96.479 95.461 1.00 27.37 116 THR H CA 1
ATOM 11888 C C . THR H 1 116 ? -1.286 95.167 94.805 1.00 26.75 116 THR H C 1
ATOM 11889 O O . THR H 1 116 ? -1.967 95.160 93.776 1.00 26.43 116 THR H O 1
ATOM 11893 N N . LEU H 1 117 ? -0.860 94.062 95.403 1.00 28.18 117 LEU H N 1
ATOM 11894 C CA . LEU H 1 117 ? -1.174 92.739 94.874 1.00 30.66 117 LEU H CA 1
ATOM 11895 C C . LEU H 1 117 ? -0.584 92.630 93.467 1.00 28.62 117 LEU H C 1
ATOM 11896 O O . LEU H 1 117 ? -1.229 92.154 92.538 1.00 28.41 117 LEU H O 1
ATOM 11901 N N . ILE H 1 118 ? 0.653 93.089 93.328 1.00 28.32 118 ILE H N 1
ATOM 11902 C CA . ILE H 1 118 ? 1.353 93.051 92.052 1.00 28.36 118 ILE H CA 1
ATOM 11903 C C . ILE H 1 118 ? 2.334 91.884 92.005 1.00 27.28 118 ILE H C 1
ATOM 11904 O O . ILE H 1 118 ? 3.184 91.731 92.886 1.00 25.32 118 ILE H O 1
ATOM 11909 N N . PHE H 1 119 ? 2.212 91.055 90.974 1.00 27.91 119 PHE H N 1
ATOM 11910 C CA . PHE H 1 119 ? 3.096 89.911 90.847 1.00 27.83 119 PHE H CA 1
ATOM 11911 C C . PHE H 1 119 ? 3.821 89.817 89.511 1.00 27.66 119 PHE H C 1
ATOM 11912 O O . PHE H 1 119 ? 4.430 88.796 89.204 1.00 28.13 119 PHE H O 1
ATOM 11920 N N . SER H 1 120 ? 3.764 90.879 88.715 1.00 26.54 120 SER H N 1
ATOM 11921 C CA . SER H 1 120 ? 4.467 90.883 87.434 1.00 26.18 120 SER H CA 1
ATOM 11922 C C . SER H 1 120 ? 4.826 92.310 87.072 1.00 26.08 120 SER H C 1
ATOM 11923 O O . SER H 1 120 ? 4.131 93.244 87.458 1.00 25.77 120 SER H O 1
ATOM 11926 N N . ALA H 1 121 ? 5.919 92.480 86.338 1.00 24.51 121 ALA H N 1
ATOM 11927 C CA . ALA H 1 121 ? 6.321 93.808 85.923 1.00 23.81 121 ALA H CA 1
ATOM 11928 C C . ALA H 1 121 ? 5.218 94.440 85.071 1.00 23.60 121 ALA H C 1
ATOM 11929 O O . ALA H 1 121 ? 5.022 95.650 85.113 1.00 23.96 121 ALA H O 1
ATOM 11931 N N . ASN H 1 122 ? 4.492 93.634 84.303 1.00 21.87 122 ASN H N 1
ATOM 11932 C CA . ASN H 1 122 ? 3.441 94.205 83.468 1.00 23.56 122 ASN H CA 1
ATOM 11933 C C . ASN H 1 122 ? 2.342 94.872 84.294 1.00 25.02 122 ASN H C 1
ATOM 11934 O O . ASN H 1 122 ? 1.857 95.950 83.927 1.00 25.46 122 ASN H O 1
ATOM 11939 N N . GLN H 1 123 ? 1.951 94.246 85.405 1.00 23.70 123 GLN H N 1
ATOM 11940 C CA . GLN H 1 123 ? 0.924 94.827 86.272 1.00 26.26 123 GLN H CA 1
ATOM 11941 C C . GLN H 1 123 ? 1.423 96.165 86.832 1.00 26.81 123 GLN H C 1
ATOM 11942 O O . GLN H 1 123 ? 0.676 97.136 86.911 1.00 28.73 123 GLN H O 1
ATOM 11948 N N . ALA H 1 124 ? 2.690 96.205 87.225 1.00 26.00 124 ALA H N 1
ATOM 11949 C CA . ALA H 1 124 ? 3.293 97.424 87.743 1.00 26.01 124 ALA H CA 1
ATOM 11950 C C . ALA H 1 124 ? 3.242 98.518 86.674 1.00 23.54 124 ALA H C 1
ATOM 11951 O O . ALA H 1 124 ? 2.917 99.665 86.965 1.00 24.99 124 ALA H O 1
ATOM 11953 N N . LEU H 1 125 ? 3.570 98.159 85.439 1.00 22.86 125 LEU H N 1
ATOM 11954 C CA . LEU H 1 125 ? 3.547 99.125 84.343 1.00 23.50 125 LEU H CA 1
ATOM 11955 C C . LEU H 1 125 ? 2.142 99.700 84.130 1.00 22.56 125 LEU H C 1
ATOM 11956 O O . LEU H 1 125 ? 1.978 100.911 84.045 1.00 22.61 125 LEU H O 1
ATOM 11961 N N . LEU H 1 126 ? 1.127 98.844 84.056 1.00 22.30 126 LEU H N 1
ATOM 11962 C CA . LEU H 1 126 ? -0.231 99.342 83.861 1.00 23.70 126 LEU H CA 1
ATOM 11963 C C . LEU H 1 126 ? -0.623 100.265 85.025 1.00 23.64 126 LEU H C 1
ATOM 11964 O O . LEU H 1 126 ? -1.235 101.314 84.820 1.00 22.25 126 LEU H O 1
ATOM 11969 N N . ALA H 1 127 ? -0.253 99.885 86.243 1.00 22.79 127 ALA H N 1
ATOM 11970 C CA . ALA H 1 127 ? -0.573 100.702 87.416 1.00 23.54 127 ALA H CA 1
ATOM 11971 C C . ALA H 1 127 ? 0.093 102.070 87.317 1.00 24.09 127 ALA H C 1
ATOM 11972 O O . ALA H 1 127 ? -0.552 103.093 87.532 1.00 27.16 127 ALA H O 1
ATOM 11974 N N . ALA H 1 128 ? 1.380 102.090 86.978 1.00 22.16 128 ALA H N 1
ATOM 11975 C CA . ALA H 1 128 ? 2.107 103.352 86.841 1.00 24.13 128 ALA H CA 1
ATOM 11976 C C . ALA H 1 128 ? 1.411 104.200 85.784 1.00 25.37 128 ALA H C 1
ATOM 11977 O O . ALA H 1 128 ? 1.244 105.409 85.935 1.00 27.58 128 ALA H O 1
ATOM 11979 N N . ARG H 1 129 ? 1.000 103.540 84.711 1.00 26.26 129 ARG H N 1
ATOM 11980 C CA . ARG H 1 129 ? 0.315 104.184 83.607 1.00 26.20 129 ARG H CA 1
ATOM 1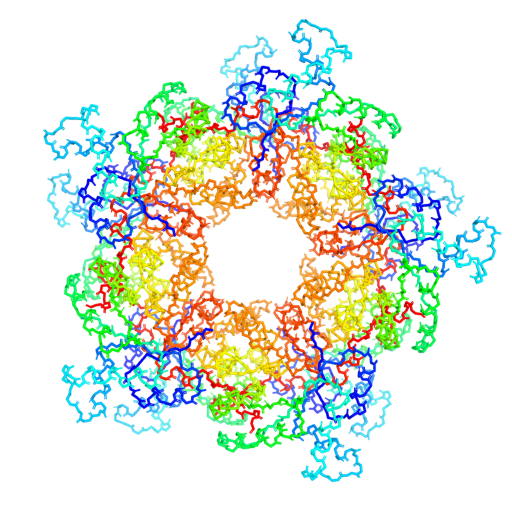1981 C C . ARG H 1 129 ? -1.026 104.772 84.039 1.00 26.94 129 ARG H C 1
ATOM 11982 O O . ARG H 1 129 ? -1.447 105.804 83.535 1.00 27.22 129 ARG H O 1
ATOM 11990 N N . ALA H 1 130 ? -1.695 104.107 84.973 1.00 28.09 130 ALA H N 1
ATOM 11991 C CA . ALA H 1 130 ? -2.998 104.561 85.445 1.00 28.14 130 ALA H CA 1
ATOM 11992 C C . ALA H 1 130 ? -2.914 105.693 86.472 1.00 29.62 130 ALA H C 1
ATOM 11993 O O . ALA H 1 130 ? -3.940 106.182 86.946 1.00 31.43 130 ALA H O 1
ATOM 11995 N N . GLY H 1 131 ? -1.698 106.099 86.830 1.00 29.55 131 GLY H N 1
ATOM 11996 C CA . GLY H 1 131 ? -1.547 107.190 87.779 1.00 27.84 131 GLY H CA 1
ATOM 11997 C C . GLY H 1 131 ? -1.154 106.802 89.190 1.00 29.07 131 GLY H C 1
ATOM 11998 O O . GLY H 1 131 ? -1.206 107.628 90.096 1.00 28.49 131 GLY H O 1
ATOM 11999 N N . ALA H 1 132 ? -0.758 105.552 89.392 1.00 29.00 132 ALA H N 1
ATOM 12000 C CA . ALA H 1 132 ? -0.357 105.110 90.721 1.00 28.67 132 ALA H CA 1
ATOM 12001 C C . ALA H 1 132 ? 0.815 105.944 91.261 1.00 27.97 132 ALA H C 1
ATOM 12002 O O . ALA H 1 132 ? 1.684 106.364 90.504 1.00 27.40 132 ALA H O 1
ATOM 12004 N N . SER H 1 133 ? 0.819 106.196 92.568 1.00 26.44 133 SER H N 1
ATOM 12005 C CA . SER H 1 133 ? 1.915 106.930 93.200 1.00 26.51 133 SER H CA 1
ATOM 12006 C C . SER H 1 133 ? 2.877 105.872 93.693 1.00 25.62 133 SER H C 1
ATOM 12007 O O . SER H 1 133 ? 4.087 106.070 93.706 1.00 26.25 133 SER H O 1
ATOM 12010 N N . TYR H 1 134 ? 2.317 104.739 94.103 1.00 23.75 134 TYR H N 1
ATOM 12011 C CA . TYR H 1 134 ? 3.119 103.633 94.598 1.00 25.02 134 TYR H CA 1
ATOM 12012 C C . TYR H 1 134 ? 2.685 102.330 93.962 1.00 23.41 134 TYR H C 1
ATOM 12013 O O . TYR H 1 134 ? 1.518 102.136 93.622 1.00 23.95 134 TYR H O 1
ATOM 12022 N N . VAL H 1 135 ? 3.644 101.427 93.844 1.00 23.27 135 VAL H N 1
ATOM 12023 C CA . VAL H 1 135 ? 3.421 100.104 93.281 1.00 24.41 135 VAL H CA 1
ATOM 12024 C C . VAL H 1 135 ? 4.003 99.120 94.302 1.00 25.22 135 VAL H C 1
ATOM 12025 O O . VAL H 1 135 ? 5.152 99.274 94.735 1.00 25.08 135 VAL H O 1
ATOM 12029 N N . SER H 1 136 ? 3.212 98.122 94.695 1.00 24.97 136 SER H N 1
ATOM 12030 C CA . SER H 1 136 ? 3.664 97.153 95.691 1.00 26.31 136 SER H CA 1
ATOM 12031 C C . SER H 1 136 ? 3.740 95.670 95.320 1.00 26.59 136 SER H C 1
ATOM 12032 O O . SER H 1 136 ? 2.768 94.933 95.479 1.00 28.08 136 SER H O 1
ATOM 12035 N N . PRO H 1 137 ? 4.898 95.208 94.832 1.00 27.52 137 PRO H N 1
ATOM 12036 C CA . PRO H 1 137 ? 5.042 93.792 94.476 1.00 28.42 137 PRO H CA 1
ATOM 12037 C C . PRO H 1 137 ? 5.287 92.983 95.761 1.00 29.86 137 PRO H C 1
ATOM 12038 O O . PRO H 1 137 ? 5.884 93.489 96.713 1.00 28.14 137 PRO H O 1
ATOM 12042 N N . PHE H 1 138 ? 4.826 91.734 95.772 1.00 29.43 138 PHE H N 1
ATOM 12043 C CA . PHE H 1 138 ? 4.960 90.839 96.922 1.00 30.00 138 PHE H CA 1
ATOM 12044 C C . PHE H 1 138 ? 6.075 89.805 96.783 1.00 31.40 138 PHE H C 1
ATOM 12045 O O . PHE H 1 138 ? 5.872 88.756 96.169 1.00 33.89 138 PHE H O 1
ATOM 12053 N N . LEU H 1 139 ? 7.234 90.078 97.378 1.00 29.32 139 LEU H N 1
ATOM 12054 C CA . LEU H 1 139 ? 8.366 89.157 97.307 1.00 28.22 139 LEU H CA 1
ATOM 12055 C C . LEU H 1 139 ? 8.140 87.784 97.958 1.00 28.14 139 LEU H C 1
ATOM 12056 O O . LEU H 1 139 ? 8.374 86.750 97.334 1.00 26.39 139 LEU H O 1
ATOM 12061 N N . GLY H 1 140 ? 7.689 87.784 99.209 1.00 28.43 140 GLY H N 1
ATOM 12062 C CA . GLY H 1 140 ? 7.462 86.547 99.938 1.00 26.80 140 GLY H CA 1
ATOM 12063 C C . GLY H 1 140 ? 6.531 85.543 99.287 1.00 28.37 140 GLY H C 1
ATOM 12064 O O . GLY H 1 140 ? 6.863 84.355 99.203 1.00 28.98 140 GLY H O 1
ATOM 12065 N N . ARG H 1 141 ? 5.366 86.007 98.835 1.00 27.23 141 ARG H N 1
ATOM 12066 C CA . ARG H 1 141 ? 4.397 85.133 98.189 1.00 28.31 141 ARG H CA 1
ATOM 12067 C C . ARG H 1 141 ? 4.925 84.535 96.891 1.00 26.32 141 ARG H C 1
ATOM 12068 O O . ARG H 1 141 ? 4.488 83.464 96.476 1.00 26.42 141 ARG H O 1
ATOM 12076 N N . VAL H 1 142 ? 5.845 85.233 96.235 1.00 26.04 142 VAL H N 1
ATOM 12077 C CA . VAL H 1 142 ? 6.433 84.696 95.017 1.00 26.59 142 VAL H CA 1
ATOM 12078 C C . VAL H 1 142 ? 7.365 83.568 95.455 1.00 26.54 142 VAL H C 1
ATOM 12079 O O . VAL H 1 142 ? 7.420 82.522 94.812 1.00 24.78 142 VAL H O 1
ATOM 12083 N N . ASP H 1 143 ? 8.088 83.782 96.554 1.00 27.82 143 ASP H N 1
ATOM 12084 C CA . ASP H 1 143 ? 8.982 82.744 97.077 1.00 29.48 143 ASP H CA 1
ATOM 12085 C C . ASP H 1 143 ? 8.135 81.521 97.465 1.00 28.48 143 ASP H C 1
ATOM 12086 O O . ASP H 1 143 ? 8.565 80.384 97.293 1.00 27.37 143 ASP H O 1
ATOM 12091 N N . ASP H 1 144 ? 6.930 81.768 97.981 1.00 27.60 144 ASP H N 1
ATOM 12092 C CA . ASP H 1 144 ? 6.026 80.697 98.398 1.00 28.18 144 ASP H CA 1
ATOM 12093 C C . ASP H 1 144 ? 5.700 79.684 97.294 1.00 27.74 144 ASP H C 1
ATOM 12094 O O . ASP H 1 144 ? 5.400 78.529 97.585 1.00 27.07 144 ASP H O 1
ATOM 12099 N N . ILE H 1 145 ? 5.746 80.104 96.033 1.00 26.26 145 ILE H N 1
ATOM 12100 C CA . ILE H 1 145 ? 5.454 79.174 94.950 1.00 26.30 145 ILE H CA 1
ATOM 12101 C C . ILE H 1 145 ? 6.722 78.767 94.220 1.00 26.70 145 ILE H C 1
ATOM 12102 O O . ILE H 1 145 ? 6.691 78.380 93.051 1.00 26.25 145 ILE H O 1
ATOM 12107 N N . SER H 1 146 ? 7.842 78.882 94.922 1.00 26.27 146 SER H N 1
ATOM 12108 C CA . SER H 1 146 ? 9.139 78.496 94.400 1.00 26.92 146 SER H CA 1
ATOM 12109 C C . SER H 1 146 ? 9.738 79.347 93.280 1.00 29.06 146 SER H C 1
ATOM 12110 O O . SER H 1 146 ? 10.606 78.882 92.533 1.00 26.31 146 SER H O 1
ATOM 12113 N N . TRP H 1 147 ? 9.280 80.589 93.161 1.00 28.69 147 TRP H N 1
ATOM 12114 C CA . TRP H 1 147 ? 9.839 81.499 92.170 1.00 30.65 147 TRP H CA 1
ATOM 12115 C C . TRP H 1 147 ? 10.617 82.540 92.983 1.00 30.32 147 TRP H C 1
ATOM 12116 O O . TRP H 1 147 ? 10.334 82.745 94.159 1.00 28.81 147 TRP H O 1
ATOM 12127 N N . ASP H 1 148 ? 11.595 83.193 92.369 1.00 30.17 148 ASP H N 1
ATOM 12128 C CA . ASP H 1 148 ? 12.397 84.178 93.090 1.00 29.11 148 ASP H CA 1
ATOM 12129 C C . ASP H 1 148 ? 11.725 85.545 93.182 1.00 27.40 148 ASP H C 1
ATOM 12130 O O . ASP H 1 148 ? 11.650 86.284 92.200 1.00 25.77 148 ASP H O 1
ATOM 12135 N N . GLY H 1 149 ? 11.245 85.880 94.374 1.00 24.02 149 GLY H N 1
ATOM 12136 C CA . GLY H 1 149 ? 10.586 87.156 94.568 1.00 22.82 149 GLY H CA 1
ATOM 12137 C C . GLY H 1 149 ? 11.490 88.330 94.250 1.00 23.50 149 GLY H C 1
ATOM 12138 O O . GLY H 1 149 ? 11.036 89.352 93.743 1.00 23.74 149 GLY H O 1
ATOM 12139 N N . GLY H 1 150 ? 12.775 88.184 94.545 1.00 24.95 150 GLY H N 1
ATOM 12140 C CA . GLY H 1 150 ? 13.720 89.248 94.279 1.00 28.30 150 GLY H CA 1
ATOM 12141 C C . GLY H 1 150 ? 13.856 89.551 92.799 1.00 30.11 150 GLY H C 1
ATOM 12142 O O . GLY H 1 150 ? 14.215 90.662 92.416 1.00 31.30 150 GLY H O 1
ATOM 12143 N N . GLU H 1 151 ? 13.586 88.563 91.956 1.00 32.49 151 GLU H N 1
ATOM 12144 C CA . GLU H 1 151 ? 13.674 88.784 90.521 1.00 34.68 151 GLU H CA 1
ATOM 12145 C C . GLU H 1 151 ? 12.476 89.603 90.071 1.00 33.31 151 GLU H C 1
ATOM 12146 O O . GLU H 1 151 ? 12.582 90.427 89.163 1.00 34.15 151 GLU H O 1
ATOM 12152 N N . LEU H 1 152 ? 11.330 89.384 90.708 1.00 31.49 152 LEU H N 1
ATOM 12153 C CA . LEU H 1 152 ? 10.149 90.162 90.356 1.00 30.08 152 LEU H CA 1
ATOM 12154 C C . LEU H 1 152 ? 10.463 91.619 90.676 1.00 28.30 152 LEU H C 1
ATOM 12155 O O . LEU H 1 152 ? 10.270 92.499 89.844 1.00 29.26 152 LEU H O 1
ATOM 12160 N N . LEU H 1 153 ? 10.961 91.869 91.882 1.00 27.26 153 LEU H N 1
ATOM 12161 C CA . LEU H 1 153 ? 11.296 93.231 92.277 1.00 26.47 153 LEU H CA 1
ATOM 12162 C C . LEU H 1 153 ? 12.340 93.809 91.324 1.00 26.26 153 LEU H C 1
ATOM 12163 O O . LEU H 1 153 ? 12.211 94.952 90.872 1.00 24.77 153 LEU H O 1
ATOM 12168 N N . ARG H 1 154 ? 13.370 93.021 91.020 1.00 26.20 154 ARG H N 1
ATOM 12169 C CA . ARG H 1 154 ? 14.419 93.472 90.112 1.00 28.40 154 ARG H CA 1
ATOM 12170 C C . ARG H 1 154 ? 13.836 93.971 88.785 1.00 30.18 154 ARG H C 1
ATOM 12171 O O . ARG H 1 154 ? 14.126 95.092 88.355 1.00 29.17 154 ARG H O 1
ATOM 12179 N N . GLU H 1 155 ? 13.020 93.139 88.135 1.00 28.78 155 GLU H N 1
ATOM 12180 C CA . GLU H 1 155 ? 12.420 93.519 86.857 1.00 29.95 155 GLU H CA 1
ATOM 12181 C C . GLU H 1 155 ? 11.596 94.795 86.962 1.00 28.51 155 GLU H C 1
ATOM 12182 O O . GLU H 1 155 ? 11.655 95.661 86.087 1.00 29.18 155 GLU H O 1
ATOM 12188 N N . ILE H 1 156 ? 10.819 94.909 88.030 1.00 26.17 156 ILE H N 1
ATOM 12189 C CA . ILE H 1 156 ? 9.988 96.090 88.218 1.00 26.00 156 ILE H CA 1
ATOM 12190 C C . ILE H 1 156 ? 10.830 97.343 88.440 1.00 25.67 156 ILE H C 1
ATOM 12191 O O . ILE H 1 156 ? 10.541 98.400 87.880 1.00 26.01 156 ILE H O 1
ATOM 12196 N N . VAL H 1 157 ? 11.873 97.230 89.250 1.00 25.68 157 VAL H N 1
ATOM 12197 C CA . VAL H 1 157 ? 12.715 98.381 89.510 1.00 26.21 157 VAL H CA 1
ATOM 12198 C C . VAL H 1 157 ? 13.451 98.789 88.239 1.00 26.75 157 VAL H C 1
ATOM 12199 O O . VAL H 1 157 ? 13.537 99.973 87.924 1.00 25.76 157 VAL H O 1
ATOM 12203 N N . GLU H 1 158 ? 13.973 97.811 87.503 1.00 27.10 158 GLU H N 1
ATOM 12204 C CA . GLU H 1 158 ? 14.696 98.106 86.270 1.00 29.86 158 GLU H CA 1
ATOM 12205 C C . GLU H 1 158 ? 13.794 98.784 85.241 1.00 28.98 158 GLU H C 1
ATOM 12206 O O . GLU H 1 158 ? 14.179 99.768 84.612 1.00 29.74 158 GLU H O 1
ATOM 12212 N N . MET H 1 159 ? 12.592 98.255 85.071 1.00 29.64 159 MET H N 1
ATOM 12213 C CA . MET H 1 159 ? 11.652 98.836 84.129 1.00 30.76 159 MET H CA 1
ATOM 12214 C C . MET H 1 159 ? 11.361 100.290 84.493 1.00 30.04 159 MET H C 1
ATOM 12215 O O . MET H 1 159 ? 11.372 101.172 83.630 1.00 29.05 159 MET H O 1
ATOM 12220 N N . ILE H 1 160 ? 11.098 100.545 85.770 1.00 29.48 160 ILE H N 1
ATOM 12221 C CA . ILE H 1 160 ? 10.800 101.904 86.198 1.00 29.94 160 ILE H CA 1
ATOM 12222 C C . ILE H 1 160 ? 11.982 102.847 85.993 1.00 30.57 160 ILE H C 1
ATOM 12223 O O . ILE H 1 160 ? 11.795 103.998 85.610 1.00 29.19 160 ILE H O 1
ATOM 12228 N N . GLN H 1 161 ? 13.194 102.358 86.239 1.00 31.37 161 GLN H N 1
ATOM 12229 C CA . GLN H 1 161 ? 14.394 103.166 86.055 1.00 33.20 161 GLN H CA 1
ATOM 12230 C C . GLN H 1 161 ? 14.592 103.477 84.575 1.00 33.42 161 GLN H C 1
ATOM 12231 O O . GLN H 1 161 ? 14.766 104.632 84.191 1.00 32.68 161 GLN H O 1
ATOM 12237 N N . VAL H 1 162 ? 14.557 102.432 83.752 1.00 32.93 162 VAL H N 1
ATOM 12238 C CA . VAL H 1 162 ? 14.759 102.571 82.316 1.00 31.98 162 VAL H CA 1
ATOM 12239 C C . VAL H 1 162 ? 13.688 103.423 81.648 1.00 31.66 162 VAL H C 1
ATOM 12240 O O . VAL H 1 162 ? 13.988 104.213 80.758 1.00 28.95 162 VAL H O 1
ATOM 12244 N N . GLN H 1 163 ? 12.442 103.265 82.080 1.00 30.49 163 GLN H N 1
ATOM 12245 C CA . GLN H 1 163 ? 11.343 104.021 81.504 1.00 30.42 163 GLN H CA 1
ATOM 12246 C C . GLN H 1 163 ? 11.206 105.394 82.139 1.00 31.14 163 GLN H C 1
ATOM 12247 O O . GLN H 1 163 ? 10.343 106.182 81.762 1.00 28.42 163 GLN H O 1
ATOM 12253 N N . ASP H 1 164 ? 12.060 105.671 83.115 1.00 34.82 164 ASP H N 1
ATOM 12254 C CA . ASP H 1 164 ? 12.053 106.954 83.792 1.00 36.87 164 ASP H CA 1
ATOM 12255 C C . ASP H 1 164 ? 10.661 107.304 84.309 1.00 37.11 164 ASP H C 1
ATOM 12256 O O . ASP H 1 164 ? 10.219 108.442 84.189 1.00 39.60 164 ASP H O 1
ATOM 12261 N N . LEU H 1 165 ? 9.973 106.321 84.880 1.00 36.03 165 LEU H N 1
ATOM 12262 C CA . LEU H 1 165 ? 8.633 106.519 85.420 1.00 36.03 165 LEU H CA 1
ATOM 12263 C C . LEU H 1 165 ? 8.672 107.141 86.829 1.00 37.37 165 LEU H C 1
ATOM 12264 O O . LEU H 1 165 ? 9.558 106.841 87.632 1.00 35.72 165 LEU H O 1
ATOM 12269 N N . PRO H 1 166 ? 7.704 108.020 87.137 1.00 37.29 166 PRO H N 1
ATOM 12270 C CA . PRO H 1 166 ? 7.573 108.719 88.425 1.00 38.77 166 PRO H CA 1
ATOM 12271 C C . PRO H 1 166 ? 7.232 107.835 89.628 1.00 38.08 166 PRO H C 1
ATOM 12272 O O . PRO H 1 166 ? 7.749 108.049 90.724 1.00 40.36 166 PRO H O 1
ATOM 12276 N N . VAL H 1 167 ? 6.355 106.859 89.415 1.00 35.24 167 VAL H N 1
ATOM 12277 C CA . VAL H 1 167 ? 5.920 105.947 90.469 1.00 32.76 167 VAL H CA 1
ATOM 12278 C C . VAL H 1 167 ? 7.028 105.456 91.410 1.00 31.58 167 VAL H C 1
ATOM 12279 O O . VAL H 1 167 ? 8.185 105.292 91.011 1.00 31.16 167 VAL H O 1
ATOM 12283 N N . LYS H 1 168 ? 6.662 105.238 92.668 1.00 29.01 168 LYS H N 1
ATOM 12284 C CA . LYS H 1 168 ? 7.602 104.748 93.668 1.00 30.04 168 LYS H CA 1
ATOM 12285 C C . LYS H 1 168 ? 7.319 103.268 93.922 1.00 28.01 168 LYS H C 1
ATOM 12286 O O . LYS H 1 168 ? 6.172 102.835 93.856 1.00 27.66 168 LYS H O 1
ATOM 12292 N N . VAL H 1 169 ? 8.360 102.496 94.210 1.00 27.75 169 VAL H N 1
ATOM 12293 C CA . VAL H 1 169 ? 8.194 101.063 94.441 1.00 27.88 169 VAL H CA 1
ATOM 12294 C C . VAL H 1 169 ? 8.283 100.637 95.901 1.00 28.93 169 VAL H C 1
ATOM 12295 O O . VAL H 1 169 ? 9.280 100.890 96.583 1.00 29.22 169 VAL H O 1
ATOM 12299 N N . ILE H 1 170 ? 7.235 99.980 96.375 1.00 27.71 170 ILE H N 1
ATOM 12300 C CA . ILE H 1 170 ? 7.206 99.492 97.745 1.00 27.60 170 ILE H CA 1
ATOM 12301 C C . ILE H 1 170 ? 7.424 97.981 97.754 1.00 28.28 170 ILE H C 1
ATOM 12302 O O . ILE H 1 170 ? 6.536 97.218 97.352 1.00 29.21 170 ILE H O 1
ATOM 12307 N N . ALA H 1 171 ? 8.608 97.552 98.184 1.00 26.83 171 ALA H N 1
ATOM 12308 C CA . ALA H 1 171 ? 8.908 96.126 98.263 1.00 27.36 171 ALA H CA 1
ATOM 12309 C C . ALA H 1 171 ? 8.087 95.580 99.431 1.00 27.77 171 ALA H C 1
ATOM 12310 O O . ALA H 1 171 ? 8.322 95.930 100.589 1.00 28.78 171 ALA H O 1
ATOM 12312 N N . ALA H 1 172 ? 7.113 94.734 99.121 1.00 28.20 172 ALA H N 1
ATOM 12313 C CA . ALA H 1 172 ? 6.240 94.178 100.142 1.00 28.07 172 ALA H CA 1
ATOM 12314 C C . ALA H 1 172 ? 6.417 92.679 100.355 1.00 28.84 172 ALA H C 1
ATOM 12315 O O . ALA H 1 172 ? 7.281 92.046 99.745 1.00 28.51 172 ALA H O 1
ATOM 12317 N N . SER H 1 173 ? 5.579 92.121 101.222 1.00 28.67 173 SER H N 1
ATOM 12318 C CA . SER H 1 173 ? 5.632 90.705 101.541 1.00 29.41 173 SER H CA 1
ATOM 12319 C C . SER H 1 173 ? 7.066 90.359 101.932 1.00 29.76 173 SER H C 1
ATOM 12320 O O . SER H 1 173 ? 7.642 89.393 101.424 1.00 24.55 173 SER H O 1
ATOM 12323 N N . ILE H 1 174 ? 7.633 91.182 102.821 1.00 30.26 174 ILE H N 1
ATOM 12324 C CA . ILE H 1 174 ? 8.997 91.000 103.323 1.00 30.15 174 ILE H CA 1
ATOM 12325 C C . ILE H 1 174 ? 8.917 89.912 104.390 1.00 31.15 174 ILE H C 1
ATOM 12326 O O . ILE H 1 174 ? 8.064 89.971 105.273 1.00 32.19 174 ILE H O 1
ATOM 12331 N N . ARG H 1 175 ? 9.809 88.932 104.315 1.00 32.48 175 ARG H N 1
ATOM 12332 C CA . ARG H 1 175 ? 9.795 87.814 105.253 1.00 33.07 175 ARG H CA 1
ATOM 12333 C C . ARG H 1 175 ? 11.033 87.705 106.125 1.00 33.31 175 ARG H C 1
ATOM 12334 O O . ARG H 1 175 ? 10.967 87.183 107.234 1.00 33.92 175 ARG H O 1
ATOM 12342 N N . HIS H 1 176 ? 12.166 88.175 105.622 1.00 32.62 176 HIS H N 1
ATOM 12343 C CA . HIS H 1 176 ? 13.394 88.099 106.389 1.00 32.35 176 HIS H CA 1
ATOM 12344 C C . HIS H 1 176 ? 14.321 89.273 106.091 1.00 31.38 176 HIS H C 1
ATOM 12345 O O . HIS H 1 176 ? 14.069 90.050 105.181 1.00 31.57 176 HIS H O 1
ATOM 12352 N N . PRO H 1 177 ? 15.403 89.424 106.875 1.00 33.07 177 PRO H N 1
ATOM 12353 C CA . PRO H 1 177 ? 16.366 90.516 106.690 1.00 31.95 177 PRO H CA 1
ATOM 12354 C C . PRO H 1 177 ? 16.922 90.726 105.286 1.00 31.47 177 PRO H C 1
ATOM 12355 O O . PRO H 1 177 ? 17.024 91.868 104.835 1.00 32.57 177 PRO H O 1
ATOM 12359 N N . ARG H 1 178 ? 17.276 89.647 104.589 1.00 31.43 178 ARG H N 1
ATOM 12360 C CA . ARG H 1 178 ? 17.843 89.786 103.249 1.00 30.72 178 ARG H CA 1
ATOM 12361 C C . ARG H 1 178 ? 16.905 90.354 102.194 1.00 31.53 178 ARG H C 1
ATOM 12362 O O . ARG H 1 178 ? 17.358 90.885 101.178 1.00 30.29 178 ARG H O 1
ATOM 12370 N N . HIS H 1 179 ? 15.602 90.239 102.418 1.00 30.88 179 HIS H N 1
ATOM 12371 C CA . HIS H 1 179 ? 14.651 90.817 101.484 1.00 31.54 179 HIS H CA 1
ATOM 12372 C C . HIS H 1 179 ? 14.890 92.336 101.502 1.00 32.07 179 HIS H C 1
ATOM 12373 O O . HIS H 1 179 ? 14.931 92.992 100.455 1.00 32.91 179 HIS H O 1
ATOM 12380 N N . VAL H 1 180 ? 15.045 92.888 102.704 1.00 30.93 180 VAL H N 1
ATOM 12381 C CA . VAL H 1 180 ? 15.271 94.322 102.865 1.00 29.56 180 VAL H CA 1
ATOM 12382 C C . VAL H 1 180 ? 16.544 94.776 102.160 1.00 29.52 180 VAL H C 1
ATOM 12383 O O . VAL H 1 180 ? 16.531 95.753 101.413 1.00 30.27 180 VAL H O 1
ATOM 12387 N N . THR H 1 181 ? 17.638 94.061 102.385 1.00 27.97 181 THR H N 1
ATOM 12388 C CA . THR H 1 181 ? 18.903 94.422 101.762 1.00 30.12 181 THR H CA 1
ATOM 12389 C C . THR H 1 181 ? 18.806 94.391 100.240 1.00 30.70 181 THR H C 1
ATOM 12390 O O . THR H 1 181 ? 19.194 95.342 99.551 1.00 30.37 181 THR H O 1
ATOM 12394 N N . GLU H 1 182 ? 18.300 93.284 99.717 1.00 31.24 182 GLU H N 1
ATOM 12395 C CA . GLU H 1 182 ? 18.178 93.142 98.276 1.00 33.96 182 GLU H CA 1
ATOM 12396 C C . GLU H 1 182 ? 17.366 94.298 97.709 1.00 30.67 182 GLU H C 1
ATOM 12397 O O . GLU H 1 182 ? 17.754 94.906 96.719 1.00 30.65 182 GLU H O 1
ATOM 12403 N N . ALA H 1 183 ? 16.247 94.607 98.352 1.00 30.13 183 ALA H N 1
ATOM 12404 C CA . ALA H 1 183 ? 15.393 95.690 97.894 1.00 30.22 183 ALA H CA 1
ATOM 12405 C C . ALA H 1 183 ? 16.172 96.993 97.905 1.00 30.96 183 ALA H C 1
ATOM 12406 O O . ALA H 1 183 ? 16.040 97.815 96.999 1.00 30.88 183 ALA H O 1
ATOM 12408 N N . ALA H 1 184 ? 16.984 97.177 98.940 1.00 30.71 184 ALA H N 1
ATOM 12409 C CA . ALA H 1 184 ? 17.781 98.388 99.059 1.00 30.72 184 ALA H CA 1
ATOM 12410 C C . ALA H 1 184 ? 18.846 98.423 97.977 1.00 29.57 184 ALA H C 1
ATOM 12411 O O . ALA H 1 184 ? 19.122 99.473 97.399 1.00 28.41 184 ALA H O 1
ATOM 12413 N N . LEU H 1 185 ? 19.450 97.271 97.710 1.00 30.16 185 LEU H N 1
ATOM 12414 C CA . LEU H 1 185 ? 20.488 97.198 96.699 1.00 31.38 185 LEU H CA 1
ATOM 12415 C C . LEU H 1 185 ? 19.922 97.331 95.286 1.00 32.35 185 LEU H C 1
ATOM 12416 O O . LEU H 1 185 ? 20.553 97.943 94.422 1.00 31.36 185 LEU H O 1
ATOM 12421 N N . LEU H 1 186 ? 18.739 96.768 95.047 1.00 33.05 186 LEU H N 1
ATOM 12422 C CA . LEU H 1 186 ? 18.137 96.847 93.715 1.00 33.57 186 LEU H CA 1
ATOM 12423 C C . LEU H 1 186 ? 17.689 98.257 93.374 1.00 34.10 186 LEU H C 1
ATOM 12424 O O . LEU H 1 186 ? 17.666 98.641 92.204 1.00 35.95 186 LEU H O 1
ATOM 12429 N N . GLY H 1 187 ? 17.331 99.034 94.392 1.00 32.48 187 GLY H N 1
ATOM 12430 C CA . GLY H 1 187 ? 16.901 100.394 94.138 1.00 27.65 187 GLY H CA 1
ATOM 12431 C C . GLY H 1 187 ? 15.463 100.672 94.518 1.00 27.43 187 GLY H C 1
ATOM 12432 O O . GLY H 1 187 ? 14.922 101.714 94.151 1.00 28.38 187 GLY H O 1
ATOM 12433 N N . ALA H 1 188 ? 14.832 99.751 95.242 1.00 25.74 188 ALA H N 1
ATOM 12434 C CA . ALA H 1 188 ? 13.470 99.994 95.684 1.00 24.83 188 ALA H CA 1
ATOM 12435 C C . ALA H 1 188 ? 13.388 101.284 96.499 1.00 26.12 188 ALA H C 1
ATOM 12436 O O . ALA H 1 188 ? 14.321 101.684 97.183 1.00 25.18 188 ALA H O 1
ATOM 12438 N N . ASP H 1 189 ? 12.236 101.966 96.373 1.00 25.83 189 ASP H N 1
ATOM 12439 C CA . ASP H 1 189 ? 12.053 103.203 97.121 1.00 27.58 189 ASP H CA 1
ATOM 12440 C C . ASP H 1 189 ? 11.673 102.918 98.572 1.00 28.21 189 ASP H C 1
ATOM 12441 O O . ASP H 1 189 ? 12.213 103.482 99.515 1.00 30.38 189 ASP H O 1
ATOM 12446 N N . ILE H 1 190 ? 10.673 102.032 98.731 1.00 28.09 190 ILE H N 1
ATOM 12447 C CA . ILE H 1 190 ? 10.211 101.700 100.073 1.00 28.64 190 ILE H CA 1
ATOM 12448 C C . ILE H 1 190 ? 10.225 100.189 100.316 1.00 29.53 190 ILE H C 1
ATOM 12449 O O . ILE H 1 190 ? 10.084 99.386 99.403 1.00 29.41 190 ILE H O 1
ATOM 12454 N N . ALA H 1 191 ? 10.452 99.841 101.589 1.00 28.50 191 ALA H N 1
ATOM 12455 C CA . ALA H 1 191 ? 10.244 98.466 102.012 1.00 28.57 191 ALA H CA 1
ATOM 12456 C C . ALA H 1 191 ? 9.355 98.436 103.250 1.00 29.84 191 ALA H C 1
ATOM 12457 O O . ALA H 1 191 ? 9.708 98.913 104.319 1.00 31.75 191 ALA H O 1
ATOM 12459 N N . THR H 1 192 ? 8.133 97.916 103.065 1.00 30.36 192 THR H N 1
ATOM 12460 C CA . THR H 1 192 ? 7.271 97.762 104.220 1.00 28.10 192 THR H CA 1
ATOM 12461 C C . THR H 1 192 ? 7.351 96.339 104.776 1.00 31.03 192 THR H C 1
ATOM 12462 O O . THR H 1 192 ? 7.278 95.353 104.052 1.00 31.30 192 THR H O 1
ATOM 12466 N N . MET H 1 193 ? 7.531 96.208 106.085 1.00 30.45 193 MET H N 1
ATOM 12467 C CA . MET H 1 193 ? 7.699 94.893 106.688 1.00 30.12 193 MET H CA 1
ATOM 12468 C C . MET H 1 193 ? 7.002 94.762 108.026 1.00 32.06 193 MET H C 1
ATOM 12469 O O . MET H 1 193 ? 6.558 95.747 108.612 1.00 31.72 193 MET H O 1
ATOM 12474 N N . PRO H 1 194 ? 6.898 93.526 108.532 1.00 33.10 194 PRO H N 1
ATOM 12475 C CA . PRO H 1 194 ? 6.245 93.346 109.825 1.00 32.56 194 PRO H CA 1
ATOM 12476 C C . PRO H 1 194 ? 7.221 93.701 110.939 1.00 33.47 194 PRO H C 1
ATOM 12477 O O . PRO H 1 194 ? 8.440 93.650 110.758 1.00 30.74 194 PRO H O 1
ATOM 12481 N N . HIS H 1 195 ? 6.670 94.073 112.087 1.00 34.80 195 HIS H N 1
ATOM 12482 C CA . HIS H 1 195 ? 7.467 94.433 113.254 1.00 35.16 195 HIS H CA 1
ATOM 12483 C C . HIS H 1 195 ? 8.574 93.425 113.561 1.00 34.24 195 HIS H C 1
ATOM 12484 O O . HIS H 1 195 ? 9.739 93.801 113.730 1.00 33.41 195 HIS H O 1
ATOM 12491 N N . ALA H 1 196 ? 8.209 92.146 113.618 1.00 33.20 196 ALA H N 1
ATOM 12492 C CA . ALA H 1 196 ? 9.170 91.085 113.919 1.00 34.76 196 ALA H CA 1
ATOM 12493 C C . ALA H 1 196 ? 10.430 91.155 113.056 1.00 34.42 196 ALA H C 1
ATOM 12494 O O . ALA H 1 196 ? 11.533 90.901 113.536 1.00 35.82 196 ALA H O 1
ATOM 12496 N N . VAL H 1 197 ? 10.268 91.504 111.784 1.00 34.87 197 VAL H N 1
ATOM 12497 C CA . VAL H 1 197 ? 11.406 91.598 110.875 1.00 32.93 197 VAL H CA 1
ATOM 12498 C C . VAL H 1 197 ? 12.212 92.856 111.147 1.00 33.32 197 VAL H C 1
ATOM 12499 O O . VAL H 1 197 ? 13.448 92.838 111.148 1.00 29.44 197 VAL H O 1
ATOM 12503 N N . PHE H 1 198 ? 11.502 93.955 111.371 1.00 34.20 198 PHE H N 1
ATOM 12504 C CA . PHE H 1 198 ? 12.155 95.224 111.649 1.00 36.38 198 PHE H CA 1
ATOM 12505 C C . PHE H 1 198 ? 13.109 95.044 112.830 1.00 37.20 198 PHE H C 1
ATOM 12506 O O . PHE H 1 198 ? 14.207 95.597 112.839 1.00 37.94 198 PHE H O 1
ATOM 12514 N N . LYS H 1 199 ? 12.688 94.252 113.814 1.00 39.01 199 LYS H N 1
ATOM 12515 C CA . LYS H 1 199 ? 13.499 93.994 115.002 1.00 41.44 199 LYS H CA 1
ATOM 12516 C C . LYS H 1 199 ? 14.765 93.188 114.700 1.00 42.42 199 LYS H C 1
ATOM 12517 O O . LYS H 1 199 ? 15.798 93.394 115.334 1.00 45.57 199 LYS H O 1
ATOM 12523 N N . GLN H 1 200 ? 14.692 92.272 113.739 1.00 40.98 200 GLN H N 1
ATOM 12524 C CA . GLN H 1 200 ? 15.857 91.458 113.383 1.00 40.85 200 GLN H CA 1
ATOM 12525 C C . GLN H 1 200 ? 16.953 92.271 112.700 1.00 39.81 200 GLN H C 1
ATOM 12526 O O . GLN H 1 200 ? 18.141 91.985 112.853 1.00 38.49 200 GLN H O 1
ATOM 12532 N N . LEU H 1 201 ? 16.543 93.284 111.946 1.00 38.92 201 LEU H N 1
ATOM 12533 C CA . LEU H 1 201 ? 17.468 94.123 111.197 1.00 39.05 201 LEU H CA 1
ATOM 12534 C C . LEU H 1 201 ? 18.759 94.558 111.881 1.00 40.33 201 LEU H C 1
ATOM 12535 O O . LEU H 1 201 ? 19.839 94.419 111.309 1.00 39.17 201 LEU H O 1
ATOM 12540 N N . LEU H 1 202 ? 18.683 95.079 113.097 1.00 42.99 202 LEU H N 1
ATOM 12541 C CA . LEU H 1 202 ? 19.921 95.530 113.719 1.00 47.26 202 LEU H CA 1
ATOM 12542 C C . LEU H 1 202 ? 20.632 94.527 114.611 1.00 48.10 202 LEU H C 1
ATOM 12543 O O . LEU H 1 202 ? 21.509 94.905 115.382 1.00 50.46 202 LEU H O 1
ATOM 12548 N N . LYS H 1 203 ? 20.285 93.250 114.493 1.00 48.17 203 LYS H N 1
ATOM 12549 C CA . LYS H 1 203 ? 20.930 92.237 115.315 1.00 48.25 203 LYS H CA 1
ATOM 12550 C C . LYS H 1 203 ? 22.048 91.518 114.577 1.00 48.36 203 LYS H C 1
ATOM 12551 O O . LYS H 1 203 ? 21.880 91.081 113.443 1.00 47.68 203 LYS H O 1
ATOM 12557 N N . HIS H 1 204 ? 23.203 91.432 115.227 1.00 48.98 204 HIS H N 1
ATOM 12558 C CA . HIS H 1 204 ? 24.373 90.776 114.684 1.00 48.62 204 HIS H CA 1
ATOM 12559 C C . HIS H 1 204 ? 25.332 90.420 115.807 1.00 49.41 204 HIS H C 1
ATOM 12560 O O . HIS H 1 204 ? 25.572 91.195 116.724 1.00 50.69 204 HIS H O 1
ATOM 12567 N N . PRO H 1 205 ? 25.930 89.223 115.763 1.00 50.26 205 PRO H N 1
ATOM 12568 C CA . PRO H 1 205 ? 26.875 88.731 116.772 1.00 49.90 205 PRO H CA 1
ATOM 12569 C C . PRO H 1 205 ? 28.006 89.695 117.132 1.00 50.03 205 PRO H C 1
ATOM 12570 O O . PRO H 1 205 ? 28.169 90.067 118.292 1.00 49.00 205 PRO H O 1
ATOM 12574 N N . LEU H 1 206 ? 28.787 90.089 116.132 1.00 50.41 206 LEU H N 1
ATOM 12575 C CA . LEU H 1 206 ? 29.917 90.985 116.346 1.00 51.10 206 LEU H CA 1
ATOM 12576 C C . LEU H 1 206 ? 29.517 92.312 116.973 1.00 52.22 206 LEU H C 1
ATOM 12577 O O . LEU H 1 206 ? 30.320 92.954 117.645 1.00 52.55 206 LEU H O 1
ATOM 12582 N N . THR H 1 207 ? 28.276 92.726 116.763 1.00 53.07 207 THR H N 1
ATOM 12583 C CA . THR H 1 207 ? 27.821 93.982 117.337 1.00 54.52 207 THR H CA 1
ATOM 12584 C C . THR H 1 207 ? 27.708 93.855 118.855 1.00 55.77 207 THR H C 1
ATOM 12585 O O . THR H 1 207 ? 28.208 94.700 119.605 1.00 54.63 207 THR H O 1
ATOM 12589 N N . ASP H 1 208 ? 27.057 92.788 119.301 1.00 57.20 208 ASP H N 1
ATOM 12590 C CA . ASP H 1 208 ? 26.865 92.554 120.725 1.00 58.98 208 ASP H CA 1
ATOM 12591 C C . ASP H 1 208 ? 28.174 92.341 121.476 1.00 58.47 208 ASP H C 1
ATOM 12592 O O . ASP H 1 208 ? 28.367 92.897 122.558 1.00 57.93 208 ASP H O 1
ATOM 12597 N N . ILE H 1 209 ? 29.077 91.545 120.914 1.00 57.97 209 ILE H N 1
ATOM 12598 C CA . ILE H 1 209 ? 30.345 91.311 121.586 1.00 59.19 209 ILE H CA 1
ATOM 12599 C C . ILE H 1 209 ? 31.140 92.612 121.588 1.00 59.37 209 ILE H C 1
ATOM 12600 O O . ILE H 1 209 ? 31.902 92.882 122.516 1.00 60.50 209 ILE H O 1
ATOM 12605 N N . GLY H 1 210 ? 30.947 93.421 120.549 1.00 58.97 210 GLY H N 1
ATOM 12606 C CA . GLY H 1 210 ? 31.650 94.688 120.456 1.00 58.57 210 GLY H CA 1
ATOM 12607 C C . GLY H 1 210 ? 31.253 95.609 121.592 1.00 58.49 210 GLY H C 1
ATOM 12608 O O . GLY H 1 210 ? 32.058 96.415 122.061 1.00 57.05 210 GLY H O 1
ATOM 12609 N N . LEU H 1 211 ? 30.001 95.488 122.026 1.00 59.07 211 LEU H N 1
ATOM 12610 C CA . LEU H 1 211 ? 29.467 96.291 123.123 1.00 59.98 211 LEU H CA 1
ATOM 12611 C C . LEU H 1 211 ? 30.078 95.856 124.450 1.00 60.58 211 LEU H C 1
ATOM 12612 O O . LEU H 1 211 ? 30.906 94.920 124.441 1.00 61.42 211 LEU H O 1
ATOM 12617 N N . MET I 1 1 ? 6.923 103.135 79.803 1.00 25.11 1 MET I N 1
ATOM 12618 C CA . MET I 1 1 ? 6.573 102.820 78.392 1.00 24.61 1 MET I CA 1
ATOM 12619 C C . MET I 1 1 ? 5.089 103.061 78.141 1.00 24.36 1 MET I C 1
ATOM 12620 O O . MET I 1 1 ? 4.238 102.635 78.916 1.00 23.99 1 MET I O 1
ATOM 12625 N N . GLU I 1 2 ? 4.777 103.755 77.056 1.00 24.44 2 GLU I N 1
ATOM 12626 C CA . GLU I 1 2 ? 3.386 104.032 76.743 1.00 24.67 2 GLU I CA 1
ATOM 12627 C C . GLU I 1 2 ? 2.757 102.833 76.044 1.00 23.80 2 GLU I C 1
ATOM 12628 O O . GLU I 1 2 ? 3.403 102.161 75.238 1.00 22.20 2 GLU I O 1
ATOM 12634 N N . LEU I 1 3 ? 1.498 102.554 76.369 1.00 23.61 3 LEU I N 1
ATOM 12635 C CA . LEU I 1 3 ? 0.908 101.417 75.672 1.00 24.95 3 LEU I CA 1
ATOM 12636 C C . LEU I 1 3 ? -0.215 101.853 74.726 1.00 26.23 3 LEU I C 1
ATOM 12637 O O . LEU I 1 3 ? -1.041 102.697 75.048 1.00 25.13 3 LEU I O 1
ATOM 12642 N N . TYR I 1 4 ? -0.105 101.260 73.536 1.00 24.72 4 TYR I N 1
ATOM 12643 C CA . TYR I 1 4 ? -0.998 101.539 72.415 1.00 23.32 4 TYR I CA 1
ATOM 12644 C C . TYR I 1 4 ? -1.821 100.311 72.028 1.00 25.10 4 TYR I C 1
ATOM 12645 O O . TYR I 1 4 ? -1.420 99.173 72.270 1.00 23.11 4 TYR I O 1
ATOM 12654 N N . LEU I 1 5 ? -2.963 100.561 71.394 1.00 26.68 5 LEU I N 1
ATOM 12655 C CA . LEU I 1 5 ? -3.828 99.497 70.908 1.00 28.23 5 LEU I CA 1
ATOM 12656 C C . LEU I 1 5 ? -3.710 99.475 69.388 1.00 29.03 5 LEU I C 1
ATOM 12657 O O . LEU I 1 5 ? -3.706 100.530 68.739 1.00 26.66 5 LEU I O 1
ATOM 12662 N N . ASP I 1 6 ? -3.587 98.278 68.829 1.00 30.20 6 ASP I N 1
ATOM 12663 C CA . ASP I 1 6 ? -3.519 98.128 67.383 1.00 32.57 6 ASP I CA 1
ATOM 12664 C C . ASP I 1 6 ? -4.895 97.584 67.025 1.00 32.99 6 ASP I C 1
ATOM 12665 O O . ASP I 1 6 ? -5.171 96.393 67.185 1.00 33.64 6 ASP I O 1
ATOM 12670 N N . THR I 1 7 ? -5.766 98.476 66.570 1.00 33.42 7 THR I N 1
ATOM 12671 C CA . THR I 1 7 ? -7.127 98.109 66.218 1.00 35.31 7 THR I CA 1
ATOM 12672 C C . THR I 1 7 ? -7.801 99.338 65.650 1.00 36.20 7 THR I C 1
ATOM 12673 O O . THR I 1 7 ? -7.207 100.416 65.605 1.00 38.67 7 THR I O 1
ATOM 12677 N N . ALA I 1 8 ? -9.049 99.170 65.226 1.00 36.81 8 ALA I N 1
ATOM 12678 C CA . ALA I 1 8 ? -9.838 100.266 64.681 1.00 36.76 8 ALA I CA 1
ATOM 12679 C C . ALA I 1 8 ? -11.210 100.252 65.356 1.00 36.82 8 ALA I C 1
ATOM 12680 O O . ALA I 1 8 ? -12.069 101.090 65.070 1.00 37.81 8 ALA I O 1
ATOM 12682 N N . SER I 1 9 ? -11.394 99.295 66.262 1.00 36.29 9 SER I N 1
ATOM 12683 C CA . SER I 1 9 ? -12.642 99.121 67.007 1.00 37.36 9 SER I CA 1
ATOM 12684 C C . SER I 1 9 ? -12.828 100.117 68.147 1.00 38.82 9 SER I C 1
ATOM 12685 O O . SER I 1 9 ? -12.136 100.042 69.163 1.00 39.75 9 SER I O 1
ATOM 12688 N N . LEU I 1 10 ? -13.773 101.036 67.990 1.00 38.81 10 LEU I N 1
ATOM 12689 C CA . LEU I 1 10 ? -14.026 102.028 69.025 1.00 40.40 10 LEU I CA 1
ATOM 12690 C C . LEU I 1 10 ? -14.365 101.377 70.362 1.00 40.29 10 LEU I C 1
ATOM 12691 O O . LEU I 1 10 ? -14.031 101.906 71.417 1.00 43.11 10 LEU I O 1
ATOM 12696 N N . GLU I 1 11 ? -15.027 100.229 70.312 1.00 40.56 11 GLU I N 1
ATOM 12697 C CA . GLU I 1 11 ? -15.410 99.512 71.520 1.00 40.81 11 GLU I CA 1
ATOM 12698 C C . GLU I 1 11 ? -14.196 99.031 72.306 1.00 38.87 11 GLU I C 1
ATOM 12699 O O . GLU I 1 11 ? -14.133 99.197 73.521 1.00 39.00 11 GLU I O 1
ATOM 12705 N N . GLU I 1 12 ? -13.237 98.425 71.615 1.00 37.47 12 GLU I N 1
ATOM 12706 C CA . GLU I 1 12 ? -12.025 97.945 72.268 1.00 36.29 12 GLU I CA 1
ATOM 12707 C C . GLU I 1 12 ? -11.244 99.125 72.848 1.00 36.28 12 GLU I C 1
ATOM 12708 O O . GLU I 1 12 ? -10.721 99.052 73.960 1.00 36.02 12 GLU I O 1
ATOM 12714 N N . ILE I 1 13 ? -11.181 100.212 72.084 1.00 35.36 13 ILE I N 1
ATOM 12715 C CA . ILE I 1 13 ? -10.476 101.419 72.490 1.00 35.44 13 ILE I CA 1
ATOM 12716 C C . ILE I 1 13 ? -11.116 102.059 73.722 1.00 36.92 13 ILE I C 1
ATOM 12717 O O . ILE I 1 13 ? -10.414 102.514 74.634 1.00 37.88 13 ILE I O 1
ATOM 12722 N N . ARG I 1 14 ? -12.445 102.094 73.749 1.00 36.66 14 ARG I N 1
ATOM 12723 C CA . ARG I 1 14 ? -13.168 102.666 74.879 1.00 37.57 14 ARG I CA 1
ATOM 12724 C C . ARG I 1 14 ? -12.856 101.893 76.151 1.00 36.58 14 ARG I C 1
ATOM 12725 O O . ARG I 1 14 ? -12.612 102.480 77.207 1.00 36.44 14 ARG I O 1
ATOM 12733 N N . GLU I 1 15 ? -12.864 100.570 76.051 1.00 35.19 15 GLU I N 1
ATOM 12734 C CA . GLU I 1 15 ? -12.595 99.753 77.215 1.00 35.13 15 GLU I CA 1
ATOM 12735 C C . GLU I 1 15 ? -11.224 100.020 77.813 1.00 36.19 15 GLU I C 1
ATOM 12736 O O . GLU I 1 15 ? -11.111 100.274 79.013 1.00 38.53 15 GLU I O 1
ATOM 12742 N N . ILE I 1 16 ? -10.177 99.969 76.993 1.00 33.66 16 ILE I N 1
ATOM 12743 C CA . ILE I 1 16 ? -8.840 100.199 77.522 1.00 30.50 16 ILE I CA 1
ATOM 12744 C C . ILE I 1 16 ? -8.650 101.646 77.959 1.00 31.43 16 ILE I C 1
ATOM 12745 O O . ILE I 1 16 ? -7.917 101.920 78.912 1.00 31.51 16 ILE I O 1
ATOM 12750 N N . ALA I 1 17 ? -9.310 102.574 77.275 1.00 30.15 17 ALA I N 1
ATOM 12751 C CA . ALA I 1 17 ? -9.185 103.977 77.646 1.00 31.88 17 ALA I CA 1
ATOM 12752 C C . ALA I 1 17 ? -9.706 104.158 79.074 1.00 33.16 17 ALA I C 1
ATOM 12753 O O . ALA I 1 17 ? -9.131 104.902 79.860 1.00 33.42 17 ALA I O 1
ATOM 12755 N N . ALA I 1 18 ? -10.788 103.455 79.401 1.00 33.66 18 ALA I N 1
ATOM 12756 C CA . ALA I 1 18 ? -11.391 103.522 80.729 1.00 34.93 18 ALA I CA 1
ATOM 12757 C C . ALA I 1 18 ? -10.360 103.159 81.792 1.00 35.50 18 ALA I C 1
ATOM 12758 O O . ALA I 1 18 ? -10.331 103.761 82.862 1.00 37.04 18 ALA I O 1
ATOM 12760 N N . TRP I 1 19 ? -9.523 102.167 81.499 1.00 34.56 19 TRP I N 1
ATOM 12761 C CA . TRP I 1 19 ? -8.466 101.756 82.426 1.00 33.27 19 TRP I CA 1
ATOM 12762 C C . TRP I 1 19 ? -7.536 102.935 82.733 1.00 32.77 19 TRP I C 1
ATOM 12763 O O . TRP I 1 19 ? -6.865 102.958 83.763 1.00 34.71 19 TRP I O 1
ATOM 12774 N N . GLY I 1 20 ? -7.487 103.900 81.819 1.00 33.22 20 GLY I N 1
ATOM 12775 C CA . GLY I 1 20 ? -6.637 105.064 82.000 1.00 30.58 20 GLY I CA 1
ATOM 12776 C C . GLY I 1 20 ? -5.186 104.829 81.622 1.00 31.12 20 GLY I C 1
ATOM 12777 O O . GLY I 1 20 ? -4.296 105.575 82.044 1.00 30.03 20 GLY I O 1
ATOM 12778 N N . VAL I 1 21 ? -4.942 103.801 80.813 1.00 29.86 21 VAL I N 1
ATOM 12779 C CA . VAL I 1 21 ? -3.582 103.474 80.402 1.00 29.08 21 VAL I CA 1
ATOM 12780 C C . VAL I 1 21 ? -3.332 103.523 78.898 1.00 28.82 21 VAL I C 1
ATOM 12781 O O . VAL I 1 21 ? -2.224 103.244 78.448 1.00 29.08 21 VAL I O 1
ATOM 12785 N N . LEU I 1 22 ? -4.350 103.876 78.123 1.00 27.30 22 LEU I N 1
ATOM 12786 C CA . LEU I 1 22 ? -4.213 103.950 76.669 1.00 27.38 22 LEU I CA 1
ATOM 12787 C C . LEU I 1 22 ? -3.599 105.289 76.213 1.00 26.46 22 LEU I C 1
ATOM 12788 O O . LEU I 1 22 ? -4.184 106.353 76.412 1.00 26.30 22 LEU I O 1
ATOM 12793 N N . SER I 1 23 ? -2.417 105.229 75.605 1.00 25.69 23 SER I N 1
ATOM 12794 C CA . SER I 1 23 ? -1.733 106.430 75.139 1.00 25.30 23 SER I CA 1
ATOM 12795 C C . SER I 1 23 ? -1.851 106.696 73.640 1.00 27.51 23 SER I C 1
ATOM 12796 O O . SER I 1 23 ? -1.576 107.808 73.180 1.00 28.65 23 SER I O 1
ATOM 12799 N N . GLY I 1 24 ? -2.240 105.689 72.868 1.00 26.99 24 GLY I N 1
ATOM 12800 C CA . GLY I 1 24 ? -2.334 105.894 71.433 1.00 26.88 24 GLY I CA 1
ATOM 12801 C C . GLY I 1 24 ? -2.902 104.702 70.707 1.00 24.83 24 GLY I C 1
ATOM 12802 O O . GLY I 1 24 ? -3.185 103.683 71.328 1.00 26.20 24 GLY I O 1
ATOM 12803 N N . VAL I 1 25 ? -3.056 104.824 69.395 1.00 23.23 25 VAL I N 1
ATOM 12804 C CA . VAL I 1 25 ? -3.621 103.751 68.583 1.00 23.46 25 VAL I CA 1
ATOM 12805 C C . VAL I 1 25 ? -2.916 103.652 67.240 1.00 23.51 25 VAL I C 1
ATOM 12806 O O . VAL I 1 25 ? -2.513 104.659 66.664 1.00 23.11 25 VAL I O 1
ATOM 12810 N N . THR I 1 26 ? -2.737 102.425 66.766 1.00 23.38 26 THR I N 1
ATOM 12811 C CA . THR I 1 26 ? -2.133 102.197 65.465 1.00 25.94 26 THR I CA 1
ATOM 12812 C C . THR I 1 26 ? -3.173 101.431 64.656 1.00 26.62 26 THR I C 1
ATOM 12813 O O . THR I 1 26 ? -3.785 100.485 65.152 1.00 25.03 26 THR I O 1
ATOM 12817 N N . THR I 1 27 ? -3.394 101.864 63.421 1.00 28.66 27 THR I N 1
ATOM 12818 C CA . THR I 1 27 ? -4.351 101.206 62.535 1.00 31.47 27 THR I CA 1
ATOM 12819 C C . THR I 1 27 ? -3.718 100.940 61.179 1.00 33.78 27 THR I C 1
ATOM 12820 O O . THR I 1 27 ? -2.651 101.468 60.862 1.00 33.69 27 THR I O 1
ATOM 12824 N N . ASN I 1 28 ? -4.405 100.123 60.387 1.00 35.66 28 ASN I N 1
ATOM 12825 C CA . ASN I 1 28 ? -4.009 99.790 59.024 1.00 36.74 28 ASN I CA 1
ATOM 12826 C C . ASN I 1 28 ? -5.338 99.505 58.329 1.00 38.03 28 ASN I C 1
ATOM 12827 O O . ASN I 1 28 ? -6.333 99.208 58.996 1.00 37.17 28 ASN I O 1
ATOM 12832 N N . PRO I 1 29 ? -5.377 99.602 56.991 1.00 39.13 29 PRO I N 1
ATOM 12833 C CA . PRO I 1 29 ? -6.593 99.359 56.205 1.00 39.42 29 PRO I CA 1
ATOM 12834 C C . PRO I 1 29 ? -7.377 98.108 56.583 1.00 38.91 29 PRO I C 1
ATOM 12835 O O . PRO I 1 29 ? -8.602 98.147 56.682 1.00 39.12 29 PRO I O 1
ATOM 12839 N N . THR I 1 30 ? -6.677 97.000 56.795 1.00 39.14 30 THR I N 1
ATOM 12840 C CA . THR I 1 30 ? -7.339 95.748 57.156 1.00 40.13 30 THR I CA 1
ATOM 12841 C C . THR I 1 30 ? -8.135 95.885 58.451 1.00 40.34 30 THR I C 1
ATOM 12842 O O . THR I 1 30 ? -9.263 95.407 58.551 1.00 39.92 30 THR I O 1
ATOM 12846 N N . LEU I 1 31 ? -7.542 96.543 59.440 1.00 40.19 31 LEU I N 1
ATOM 12847 C CA . LEU I 1 31 ? -8.209 96.708 60.730 1.00 39.52 31 LEU I CA 1
ATOM 12848 C C . LEU I 1 31 ? -9.449 97.597 60.617 1.00 39.38 31 LEU I C 1
ATOM 12849 O O . LEU I 1 31 ? -10.475 97.371 61.249 1.00 36.52 31 LEU I O 1
ATOM 12854 N N . VAL I 1 32 ? -9.308 98.665 59.822 1.00 39.54 32 VAL I N 1
ATOM 12855 C CA . VAL I 1 32 ? -10.426 99.568 59.603 1.00 41.06 32 VAL I CA 1
ATOM 12856 C C . VAL I 1 32 ? -11.555 98.869 58.850 1.00 44.43 32 VAL I C 1
ATOM 12857 O O . VAL I 1 32 ? -12.732 99.135 59.055 1.00 44.53 32 VAL I O 1
ATOM 12861 N N . ALA I 1 33 ? -11.119 98.022 57.914 1.00 46.74 33 ALA I N 1
ATOM 12862 C CA . ALA I 1 33 ? -12.088 97.287 57.134 1.00 49.93 33 ALA I CA 1
ATOM 12863 C C . ALA I 1 33 ? -12.884 96.368 58.043 1.00 50.95 33 ALA I C 1
ATOM 12864 O O . ALA I 1 33 ? -14.109 96.370 58.042 1.00 50.69 33 ALA I O 1
ATOM 12866 N N . LYS I 1 34 ? -12.170 95.583 58.842 1.00 52.82 34 LYS I N 1
ATOM 12867 C CA . LYS I 1 34 ? -12.797 94.668 59.787 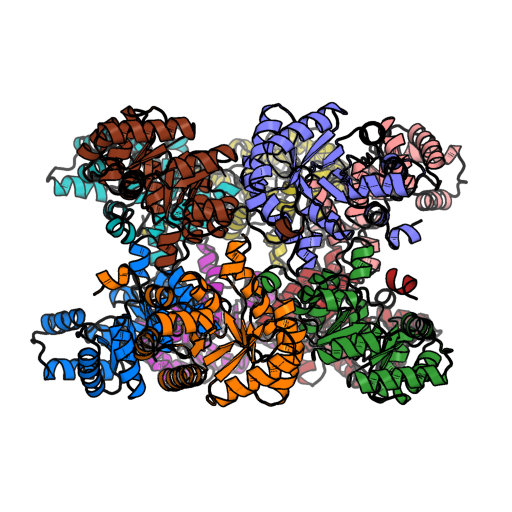1.00 54.68 34 LYS I CA 1
ATOM 12868 C C . LYS I 1 34 ? -13.752 95.445 60.684 1.00 55.56 34 LYS I C 1
ATOM 12869 O O . LYS I 1 34 ? -14.849 94.978 60.980 1.00 56.49 34 LYS I O 1
ATOM 12875 N N . ALA I 1 35 ? -13.335 96.636 61.106 1.00 56.40 35 ALA I N 1
ATOM 12876 C CA . ALA I 1 35 ? -14.161 97.478 61.967 1.00 58.23 35 ALA I CA 1
ATOM 12877 C C . ALA I 1 35 ? -15.526 97.755 61.333 1.00 59.41 35 ALA I C 1
ATOM 12878 O O . ALA I 1 35 ? -16.561 97.635 61.992 1.00 59.40 35 ALA I O 1
ATOM 12880 N N . PHE I 1 36 ? -15.526 98.132 60.057 1.00 60.77 36 PHE I N 1
ATOM 12881 C CA . PHE I 1 36 ? -16.773 98.406 59.356 1.00 63.25 36 PHE I CA 1
ATOM 12882 C C . PHE I 1 36 ? -17.488 97.115 58.977 1.00 65.43 36 PHE I C 1
ATOM 12883 O O . PHE I 1 36 ? -18.668 97.128 58.631 1.00 65.75 36 PHE I O 1
ATOM 12891 N N . ALA I 1 37 ? -16.766 96.001 59.044 1.00 68.33 37 ALA I N 1
ATOM 12892 C CA . ALA I 1 37 ? -17.340 94.703 58.719 1.00 71.53 37 ALA I CA 1
ATOM 12893 C C . ALA I 1 37 ? -18.254 94.301 59.869 1.00 74.14 37 ALA I C 1
ATOM 12894 O O . ALA I 1 37 ? -19.451 94.092 59.679 1.00 74.97 37 ALA I O 1
ATOM 12896 N N . ALA I 1 38 ? -17.680 94.199 61.065 1.00 76.62 38 ALA I N 1
ATOM 12897 C CA . ALA I 1 38 ? -18.435 93.823 62.254 1.00 78.88 38 ALA I CA 1
ATOM 12898 C C . ALA I 1 38 ? -19.726 94.633 62.362 1.00 80.72 38 ALA I C 1
ATOM 12899 O O . ALA I 1 38 ? -20.792 94.078 62.635 1.00 81.44 38 ALA I O 1
ATOM 12901 N N . LYS I 1 39 ? -19.628 95.943 62.150 1.00 81.98 39 LYS I N 1
ATOM 12902 C CA . LYS I 1 39 ? -20.795 96.818 62.206 1.00 82.89 39 LYS I CA 1
ATOM 12903 C C . LYS I 1 39 ? -21.439 96.920 60.823 1.00 83.33 39 LYS I C 1
ATOM 12904 O O . LYS I 1 39 ? -20.935 96.366 59.841 1.00 83.33 39 LYS I O 1
ATOM 12910 N N . GLY I 1 40 ? -22.552 97.639 60.750 1.00 83.03 40 GLY I N 1
ATOM 12911 C CA . GLY I 1 40 ? -23.245 97.793 59.488 1.00 82.48 40 GLY I CA 1
ATOM 12912 C C . GLY I 1 40 ? -23.034 99.133 58.814 1.00 82.11 40 GLY I C 1
ATOM 12913 O O . GLY I 1 40 ? -23.725 100.110 59.120 1.00 82.27 40 GLY I O 1
ATOM 12914 N N . GLU I 1 41 ? -22.075 99.181 57.893 1.00 81.03 41 GLU I N 1
ATOM 12915 C CA . GLU I 1 41 ? -21.791 100.406 57.156 1.00 79.65 41 GLU I CA 1
ATOM 12916 C C . GLU I 1 41 ? -20.726 100.210 56.086 1.00 77.87 41 GLU I C 1
ATOM 12917 O O . GLU I 1 41 ? -19.733 99.517 56.300 1.00 77.83 41 GLU I O 1
ATOM 12923 N N . ALA I 1 42 ? -20.949 100.825 54.930 1.00 76.01 42 ALA I N 1
ATOM 12924 C CA . ALA I 1 42 ? -20.014 100.734 53.817 1.00 74.26 42 ALA I CA 1
ATOM 12925 C C . ALA I 1 42 ? -18.773 101.555 54.136 1.00 72.90 42 ALA I C 1
ATOM 12926 O O . ALA I 1 42 ? -18.865 102.625 54.737 1.00 72.84 42 ALA I O 1
ATOM 12928 N N . LEU I 1 43 ? -17.616 101.049 53.723 1.00 71.21 43 LEU I N 1
ATOM 12929 C CA . LEU I 1 43 ? -16.352 101.722 53.978 1.00 70.08 43 LEU I CA 1
ATOM 12930 C C . LEU I 1 43 ? -16.011 102.719 52.875 1.00 70.25 43 LEU I C 1
ATOM 12931 O O . LEU I 1 43 ? -15.213 102.424 51.988 1.00 70.87 43 LEU I O 1
ATOM 12936 N N . THR I 1 44 ? -16.616 103.899 52.931 1.00 70.11 44 THR I N 1
ATOM 12937 C CA . THR I 1 44 ? -16.351 104.927 51.932 1.00 70.23 44 THR I CA 1
ATOM 12938 C C . THR I 1 44 ? -15.207 105.818 52.403 1.00 70.52 44 THR I C 1
ATOM 12939 O O . THR I 1 44 ? -14.793 105.752 53.558 1.00 70.38 44 THR I O 1
ATOM 12943 N N . GLU I 1 45 ? -14.708 106.660 51.506 1.00 70.81 45 GLU I N 1
ATOM 12944 C CA . GLU I 1 45 ? -13.604 107.552 51.833 1.00 71.32 45 GLU I CA 1
ATOM 12945 C C . GLU I 1 45 ? -13.983 108.595 52.881 1.00 69.77 45 GLU I C 1
ATOM 12946 O O . GLU I 1 45 ? -13.138 109.024 53.663 1.00 69.66 45 GLU I O 1
ATOM 12952 N N . GLU I 1 46 ? -15.251 108.997 52.897 1.00 67.94 46 GLU I N 1
ATOM 12953 C CA . GLU I 1 46 ? -15.724 110.000 53.848 1.00 65.89 46 GLU I CA 1
ATOM 12954 C C . GLU I 1 46 ? -15.993 109.425 55.232 1.00 63.76 46 GLU I C 1
ATOM 12955 O O . GLU I 1 46 ? -15.816 110.109 56.236 1.00 64.15 46 GLU I O 1
ATOM 12961 N N . ALA I 1 47 ? -16.431 108.173 55.283 1.00 61.09 47 ALA I N 1
ATOM 12962 C CA . ALA I 1 47 ? -16.721 107.523 56.555 1.00 58.03 47 ALA I CA 1
ATOM 12963 C C . ALA I 1 47 ? -15.419 107.054 57.189 1.00 55.99 47 ALA I C 1
ATOM 12964 O O . ALA I 1 47 ? -15.313 106.938 58.407 1.00 55.21 47 ALA I O 1
ATOM 12966 N N . PHE I 1 48 ? -14.435 106.777 56.341 1.00 53.27 48 PHE I N 1
ATOM 12967 C CA . PHE I 1 48 ? -13.123 106.333 56.784 1.00 50.90 48 PHE I CA 1
ATOM 12968 C C . PHE I 1 48 ? -12.481 107.435 57.618 1.00 50.10 48 PHE I C 1
ATOM 12969 O O . PHE I 1 48 ? -12.022 107.201 58.741 1.00 47.98 48 PHE I O 1
ATOM 12977 N N . ALA I 1 49 ? -12.452 108.637 57.053 1.00 47.61 49 ALA I N 1
ATOM 12978 C CA . ALA I 1 49 ? -11.878 109.786 57.733 1.00 47.95 49 ALA I CA 1
ATOM 12979 C C . ALA I 1 49 ? -12.689 110.084 58.985 1.00 47.25 49 ALA I C 1
ATOM 12980 O O . ALA I 1 49 ? -12.153 110.545 59.992 1.00 47.15 49 ALA I O 1
ATOM 12982 N N . ALA I 1 50 ? -13.988 109.815 58.909 1.00 46.37 50 ALA I N 1
ATOM 12983 C CA . ALA I 1 50 ? -14.890 110.046 60.027 1.00 45.41 50 ALA I CA 1
ATOM 12984 C C . ALA I 1 50 ? -14.552 109.090 61.156 1.00 44.38 50 ALA I C 1
ATOM 12985 O O . ALA I 1 50 ? -14.640 109.445 62.331 1.00 44.31 50 ALA I O 1
ATOM 12987 N N . HIS I 1 51 ? -14.172 107.873 60.788 1.00 42.21 51 HIS I N 1
ATOM 12988 C CA . HIS I 1 51 ? -13.819 106.860 61.769 1.00 42.05 51 HIS I CA 1
ATOM 12989 C C . HIS I 1 51 ? -12.487 107.209 62.450 1.00 40.17 51 HIS I C 1
ATOM 12990 O O . HIS I 1 51 ? -12.383 107.163 63.674 1.00 40.49 51 HIS I O 1
ATOM 12997 N N . LEU I 1 52 ? -11.477 107.563 61.658 1.00 38.00 52 LEU I N 1
ATOM 12998 C CA . LEU I 1 52 ? -10.175 107.920 62.211 1.00 37.93 52 LEU I CA 1
ATOM 12999 C C . LEU I 1 52 ? -10.307 109.129 63.130 1.00 38.60 52 LEU I C 1
ATOM 13000 O O . LEU I 1 52 ? -9.645 109.214 64.163 1.00 38.32 52 LEU I O 1
ATOM 13005 N N . ARG I 1 53 ? -11.164 110.066 62.740 1.00 39.41 53 ARG I N 1
ATOM 13006 C CA . ARG I 1 53 ? -11.388 111.267 63.535 1.00 40.47 53 ARG I CA 1
ATOM 13007 C C . ARG I 1 53 ? -11.964 110.840 64.882 1.00 38.85 53 ARG I C 1
ATOM 13008 O O . ARG I 1 53 ? -11.516 111.298 65.931 1.00 37.64 53 ARG I O 1
ATOM 13016 N N . ALA I 1 54 ? -12.942 109.939 64.841 1.00 37.38 54 ALA I N 1
ATOM 13017 C CA . ALA I 1 54 ? -13.581 109.436 66.049 1.00 38.23 54 ALA I CA 1
ATOM 13018 C C . ALA I 1 54 ? -12.547 108.766 66.951 1.00 38.49 54 ALA I C 1
ATOM 13019 O O . ALA I 1 54 ? -12.531 108.984 68.164 1.00 40.61 54 ALA I O 1
ATOM 13021 N N . ILE I 1 55 ? -11.688 107.946 66.355 1.00 36.26 55 ILE I N 1
ATOM 13022 C CA . ILE I 1 55 ? -10.647 107.262 67.107 1.00 33.75 55 ILE I CA 1
ATOM 13023 C C . ILE I 1 55 ? -9.758 108.288 67.783 1.00 33.28 55 ILE I C 1
ATOM 13024 O O . ILE I 1 55 ? -9.436 108.163 68.961 1.00 32.94 55 ILE I O 1
ATOM 13029 N N . CYS I 1 56 ? -9.364 109.306 67.031 1.00 34.96 56 CYS I N 1
ATOM 13030 C CA . CYS I 1 56 ? -8.518 110.354 67.575 1.00 38.62 56 CYS I CA 1
ATOM 13031 C C . CYS I 1 56 ? -9.157 111.011 68.792 1.00 41.57 56 CYS I C 1
ATOM 13032 O O . CYS I 1 56 ? -8.467 111.360 69.748 1.00 42.01 56 CYS I O 1
ATOM 13035 N N . GLU I 1 57 ? -10.475 111.170 68.753 1.00 44.24 57 GLU I N 1
ATOM 13036 C CA . GLU I 1 57 ? -11.195 111.797 69.856 1.00 47.78 57 GLU I CA 1
ATOM 13037 C C . GLU I 1 57 ? -11.360 110.897 71.071 1.00 46.53 57 GLU I C 1
ATOM 13038 O O . GLU I 1 57 ? -11.349 111.372 72.199 1.00 47.37 57 GLU I O 1
ATOM 13044 N N . THR I 1 58 ? -11.513 109.601 70.839 1.00 45.92 58 THR I N 1
ATOM 13045 C CA . THR I 1 58 ? -11.695 108.654 71.930 1.00 46.19 58 THR I CA 1
ATOM 13046 C C . THR I 1 58 ? -10.428 108.401 72.746 1.00 45.72 58 THR I C 1
ATOM 13047 O O . THR I 1 58 ? -10.497 108.252 73.963 1.00 46.41 58 THR I O 1
ATOM 13051 N N . VAL I 1 59 ? -9.280 108.348 72.075 1.00 44.44 59 VAL I N 1
ATOM 13052 C CA . VAL I 1 59 ? -8.005 108.092 72.744 1.00 42.80 59 VAL I CA 1
ATOM 13053 C C . VAL I 1 59 ? -7.349 109.358 73.275 1.00 40.09 59 VAL I C 1
ATOM 13054 O O . VAL I 1 59 ? -6.729 109.347 74.337 1.00 38.88 59 VAL I O 1
ATOM 13058 N N . GLY I 1 60 ? -7.479 110.448 72.529 1.00 38.91 60 GLY I N 1
ATOM 13059 C CA . GLY I 1 60 ? -6.877 111.696 72.954 1.00 37.54 60 GLY I CA 1
ATOM 13060 C C . GLY I 1 60 ? -5.361 111.621 72.914 1.00 37.43 60 GLY I C 1
ATOM 13061 O O . GLY I 1 60 ? -4.672 112.251 73.720 1.00 39.87 60 GLY I O 1
ATOM 13062 N N . GLY I 1 61 ? -4.844 110.834 71.978 1.00 34.54 61 GLY I N 1
ATOM 13063 C CA . GLY I 1 61 ? -3.409 110.687 71.823 1.00 31.36 61 GLY I CA 1
ATOM 13064 C C . GLY I 1 61 ? -3.109 110.351 70.373 1.00 29.93 61 GLY I C 1
ATOM 13065 O O . GLY I 1 61 ? -4.030 110.262 69.565 1.00 28.61 61 GLY I O 1
ATOM 13066 N N . PRO I 1 62 ? -1.836 110.140 70.009 1.00 28.27 62 PRO I N 1
ATOM 13067 C CA . PRO I 1 62 ? -1.497 109.818 68.619 1.00 27.02 62 PRO I CA 1
ATOM 13068 C C . PRO I 1 62 ? -2.141 108.566 68.023 1.00 25.62 62 PRO I C 1
ATOM 13069 O O . PRO I 1 62 ? -2.190 107.507 68.651 1.00 25.68 62 PRO I O 1
ATOM 13073 N N . VAL I 1 63 ? -2.643 108.720 66.800 1.00 23.42 63 VAL I N 1
ATOM 13074 C CA . VAL I 1 63 ? -3.291 107.641 66.070 1.00 23.45 63 VAL I CA 1
ATOM 13075 C C . VAL I 1 63 ? -2.559 107.479 64.747 1.00 23.10 63 VAL I C 1
ATOM 13076 O O . VAL I 1 63 ? -2.509 108.408 63.944 1.00 22.24 63 VAL I O 1
ATOM 13080 N N . SER I 1 64 ? -1.963 106.311 64.541 1.00 22.93 64 SER I N 1
ATOM 13081 C CA . SER I 1 64 ? -1.231 106.026 63.305 1.00 24.78 64 SER I CA 1
ATOM 13082 C C . SER I 1 64 ? -2.157 105.508 62.210 1.00 23.45 64 SER I C 1
ATOM 13083 O O . SER I 1 64 ? -2.929 104.580 62.442 1.00 22.66 64 SER I O 1
ATOM 13086 N N . ALA I 1 65 ? -2.064 106.107 61.023 1.00 23.04 65 ALA I N 1
ATOM 13087 C CA . ALA I 1 65 ? -2.879 105.698 59.879 1.00 24.27 65 ALA I CA 1
ATOM 13088 C C . ALA I 1 65 ? -1.952 105.387 58.698 1.00 24.99 65 ALA I C 1
ATOM 13089 O O . ALA I 1 65 ? -1.042 106.150 58.368 1.00 23.96 65 ALA I O 1
ATOM 13091 N N . GLU I 1 66 ? -2.213 104.258 58.059 1.00 25.99 66 GLU I N 1
ATOM 13092 C CA . GLU I 1 66 ? -1.364 103.713 56.973 1.00 28.94 66 GLU I CA 1
ATOM 13093 C C . GLU I 1 66 ? -1.626 104.318 55.564 1.00 28.78 66 GLU I C 1
ATOM 13094 O O . GLU I 1 66 ? -2.758 104.446 55.117 1.00 28.25 66 GLU I O 1
ATOM 13100 N N . VAL I 1 67 ? -0.533 104.653 54.891 1.00 28.07 67 VAL I N 1
ATOM 13101 C CA . VAL I 1 67 ? -0.563 105.140 53.525 1.00 30.84 67 VAL I CA 1
ATOM 13102 C C . VAL I 1 67 ? -0.740 103.891 52.652 1.00 32.99 67 VAL I C 1
ATOM 13103 O O . VAL I 1 67 ? -0.376 102.793 53.060 1.00 35.45 67 VAL I O 1
ATOM 13107 N N . THR I 1 68 ? -1.314 104.047 51.469 1.00 33.29 68 THR I N 1
ATOM 13108 C CA . THR I 1 68 ? -1.535 102.915 50.583 1.00 35.61 68 THR I CA 1
ATOM 13109 C C . THR I 1 68 ? -0.655 102.959 49.329 1.00 35.27 68 THR I C 1
ATOM 13110 O O . THR I 1 68 ? -0.274 101.922 48.796 1.00 36.72 68 THR I O 1
ATOM 13114 N N . ALA I 1 69 ? -0.340 104.163 48.864 1.00 34.48 69 ALA I N 1
ATOM 13115 C CA . ALA I 1 69 ? 0.490 104.343 47.682 1.00 34.31 69 ALA I CA 1
ATOM 13116 C C . ALA I 1 69 ? 1.826 103.614 47.814 1.00 35.94 69 ALA I C 1
ATOM 13117 O O . ALA I 1 69 ? 2.283 103.324 48.917 1.00 37.13 69 ALA I O 1
ATOM 13119 N N . LEU I 1 70 ? 2.452 103.334 46.676 1.00 38.57 70 LEU I N 1
ATOM 13120 C CA . LEU I 1 70 ? 3.732 102.637 46.644 1.00 37.41 70 LEU I CA 1
ATOM 13121 C C . LEU I 1 70 ? 4.837 103.520 46.102 1.00 37.31 70 LEU I C 1
ATOM 13122 O O . LEU I 1 70 ? 6.016 103.193 46.217 1.00 37.77 70 LEU I O 1
ATOM 13127 N N . GLU I 1 71 ? 4.453 104.631 45.490 1.00 35.59 71 GLU I N 1
ATOM 13128 C CA . GLU I 1 71 ? 5.428 105.559 44.945 1.00 36.50 71 GLU I CA 1
ATOM 13129 C C . GLU I 1 71 ? 5.415 106.825 45.799 1.00 33.61 71 GLU I C 1
ATOM 13130 O O . GLU I 1 71 ? 4.359 107.282 46.238 1.00 32.12 71 GLU I O 1
ATOM 13136 N N . ALA I 1 72 ? 6.599 107.381 46.021 1.00 30.79 72 ALA I N 1
ATOM 13137 C CA . ALA I 1 72 ? 6.779 108.565 46.849 1.00 31.51 72 ALA I CA 1
ATOM 13138 C C . ALA I 1 72 ? 5.760 109.690 46.681 1.00 33.11 72 ALA I C 1
ATOM 13139 O O . ALA I 1 72 ? 5.056 110.036 47.627 1.00 31.22 72 ALA I O 1
ATOM 13141 N N . GLU I 1 73 ? 5.688 110.262 45.486 1.00 33.89 73 GLU I N 1
ATOM 13142 C CA . GLU I 1 73 ? 4.774 111.369 45.230 1.00 35.29 73 GLU I CA 1
ATOM 13143 C C . GLU I 1 73 ? 3.364 111.090 45.732 1.00 32.03 73 GLU I C 1
ATOM 13144 O O . GLU I 1 73 ? 2.757 111.928 46.404 1.00 31.93 73 GLU I O 1
ATOM 13150 N N . ALA I 1 74 ? 2.846 109.913 45.404 1.00 29.11 74 ALA I N 1
ATOM 13151 C CA . ALA I 1 74 ? 1.507 109.521 45.829 1.00 28.30 74 ALA I CA 1
ATOM 13152 C C . ALA I 1 74 ? 1.468 109.315 47.348 1.00 28.01 74 ALA I C 1
ATOM 13153 O O . ALA I 1 74 ? 0.436 109.524 47.990 1.00 28.24 74 ALA I O 1
ATOM 13155 N N . MET I 1 75 ? 2.593 108.891 47.915 1.00 27.11 75 MET I N 1
ATOM 13156 C CA . MET I 1 75 ? 2.676 108.671 49.354 1.00 28.11 75 MET I CA 1
ATOM 13157 C C . MET I 1 75 ? 2.576 110.005 50.083 1.00 25.85 75 MET I C 1
ATOM 13158 O O . MET I 1 75 ? 1.884 110.123 51.084 1.00 23.90 75 MET I O 1
ATOM 13163 N N . VAL I 1 76 ? 3.266 111.012 49.564 1.00 25.38 76 VAL I N 1
ATOM 13164 C CA . VAL I 1 76 ? 3.238 112.333 50.165 1.00 28.41 76 VAL I CA 1
ATOM 13165 C C . VAL I 1 76 ? 1.825 112.922 50.104 1.00 29.17 76 VAL I C 1
ATOM 13166 O O . VAL I 1 76 ? 1.336 113.483 51.086 1.00 30.32 76 VAL I O 1
ATOM 13170 N N . ALA I 1 77 ? 1.163 112.776 48.959 1.00 30.34 77 ALA I N 1
ATOM 13171 C CA . ALA I 1 77 ? -0.197 113.303 48.792 1.00 29.37 77 ALA I CA 1
ATOM 13172 C C . ALA I 1 77 ? -1.153 112.629 49.756 1.00 28.48 77 ALA I C 1
ATOM 13173 O O . ALA I 1 77 ? -1.998 113.281 50.361 1.00 30.77 77 ALA I O 1
ATOM 13175 N N . GLU I 1 78 ? -1.021 111.319 49.896 1.00 27.03 78 GLU I N 1
ATOM 13176 C CA . GLU I 1 78 ? -1.891 110.570 50.788 1.00 29.96 78 GLU I CA 1
ATOM 13177 C C . GLU I 1 78 ? -1.575 110.877 52.263 1.00 29.71 78 GLU I C 1
ATOM 13178 O O . GLU I 1 78 ? -2.473 110.884 53.107 1.00 30.91 78 GLU I O 1
ATOM 13184 N N . GLY I 1 79 ? -0.299 111.122 52.562 1.00 29.16 79 GLY I N 1
ATOM 13185 C CA . GLY I 1 79 ? 0.106 111.432 53.923 1.00 28.20 79 GLY I CA 1
ATOM 13186 C C . GLY I 1 79 ? -0.478 112.756 54.379 1.00 29.41 79 GLY I C 1
ATOM 13187 O O . GLY I 1 79 ? -0.982 112.875 55.501 1.00 28.35 79 GLY I O 1
ATOM 13188 N N . ARG I 1 80 ? -0.401 113.760 53.509 1.00 30.00 80 ARG I N 1
ATOM 13189 C CA . ARG I 1 80 ? -0.958 115.079 53.804 1.00 31.32 80 ARG I CA 1
ATOM 13190 C C . ARG I 1 80 ? -2.455 114.957 54.080 1.00 31.24 80 ARG I C 1
ATOM 13191 O O . ARG I 1 80 ? -2.989 115.620 54.969 1.00 32.87 80 ARG I O 1
ATOM 13199 N N . ARG I 1 81 ? -3.136 114.112 53.316 1.00 31.91 81 ARG I N 1
ATOM 13200 C CA . ARG I 1 81 ? -4.566 113.930 53.521 1.00 34.11 81 ARG I CA 1
ATOM 13201 C C . ARG I 1 81 ? -4.842 113.350 54.894 1.00 33.35 81 ARG I C 1
ATOM 13202 O O . ARG I 1 81 ? -5.691 113.860 55.626 1.00 34.08 81 ARG I O 1
ATOM 13210 N N . LEU I 1 82 ? -4.131 112.278 55.237 1.00 30.62 82 LEU I N 1
ATOM 13211 C CA . LEU I 1 82 ? -4.321 111.640 56.531 1.00 28.37 82 LEU I CA 1
ATOM 13212 C C . LEU I 1 82 ? -4.027 112.619 57.671 1.00 26.74 82 LEU I C 1
ATOM 13213 O O . LEU I 1 82 ? -4.780 112.698 58.637 1.00 27.22 82 LEU I O 1
ATOM 13218 N N . ALA I 1 83 ? -2.939 113.371 57.544 1.00 26.56 83 ALA I N 1
ATOM 13219 C CA . ALA I 1 83 ? -2.554 114.330 58.568 1.00 28.48 83 ALA I CA 1
ATOM 13220 C C . ALA I 1 83 ? -3.557 115.471 58.703 1.00 31.18 83 ALA I C 1
ATOM 13221 O O . ALA I 1 83 ? -3.673 116.075 59.766 1.00 32.94 83 ALA I O 1
ATOM 13223 N N . ALA I 1 84 ? -4.285 115.764 57.630 1.00 32.41 84 ALA I N 1
ATOM 13224 C CA . ALA I 1 84 ? -5.273 116.836 57.663 1.00 31.95 84 ALA I CA 1
ATOM 13225 C C . ALA I 1 84 ? -6.573 116.389 58.315 1.00 32.10 84 ALA I C 1
ATOM 13226 O O . ALA I 1 84 ? -7.386 117.225 58.702 1.00 36.02 84 ALA I O 1
ATOM 13228 N N . ILE I 1 85 ? -6.776 115.079 58.441 1.00 31.45 85 ILE I N 1
ATOM 13229 C CA . ILE I 1 85 ? -8.000 114.560 59.054 1.00 30.75 85 ILE I CA 1
ATOM 13230 C C . ILE I 1 85 ? -8.154 114.973 60.509 1.00 33.92 85 ILE I C 1
ATOM 13231 O O . ILE I 1 85 ? -9.256 115.290 60.961 1.00 36.29 85 ILE I O 1
ATOM 13236 N N . HIS I 1 86 ? -7.050 114.944 61.245 1.00 33.09 86 HIS I N 1
ATOM 13237 C CA . HIS I 1 86 ? -7.063 115.317 62.645 1.00 32.22 86 HIS I CA 1
ATOM 13238 C C . HIS I 1 86 ? -5.618 115.468 63.122 1.00 32.22 86 HIS I C 1
ATOM 13239 O O . HIS I 1 86 ? -4.747 114.692 62.737 1.00 31.43 86 HIS I O 1
ATOM 13246 N N . PRO I 1 87 ? -5.347 116.480 63.959 1.00 31.14 87 PRO I N 1
ATOM 13247 C CA . PRO I 1 87 ? -3.998 116.723 64.473 1.00 30.29 87 PRO I CA 1
ATOM 13248 C C . PRO I 1 87 ? -3.342 115.586 65.260 1.00 27.13 87 PRO I C 1
ATOM 13249 O O . PRO I 1 87 ? -2.137 115.614 65.450 1.00 28.43 87 PRO I O 1
ATOM 13253 N N . ASN I 1 88 ? -4.111 114.597 65.714 1.00 23.26 88 ASN I N 1
ATOM 13254 C CA . ASN I 1 88 ? -3.526 113.466 66.441 1.00 23.90 88 ASN I CA 1
ATOM 13255 C C . ASN I 1 88 ? -2.999 112.382 65.477 1.00 23.85 88 ASN I C 1
ATOM 13256 O O . ASN I 1 88 ? -2.369 111.415 65.900 1.00 21.83 88 ASN I O 1
ATOM 13261 N N . ILE I 1 89 ? -3.261 112.549 64.186 1.00 23.33 89 ILE I N 1
ATOM 13262 C CA . ILE I 1 89 ? -2.844 111.571 63.184 1.00 23.85 89 ILE I CA 1
ATOM 13263 C C . ILE I 1 89 ? -1.342 111.530 62.894 1.00 24.66 89 ILE I C 1
ATOM 13264 O O . ILE I 1 89 ? -0.704 112.557 62.635 1.00 23.89 89 ILE I O 1
ATOM 13269 N N . VAL I 1 90 ? -0.795 110.321 62.950 1.00 23.37 90 VAL I N 1
ATOM 13270 C CA . VAL I 1 90 ? 0.609 110.069 62.660 1.00 22.67 90 VAL I CA 1
ATOM 13271 C C . VAL I 1 90 ? 0.550 109.264 61.362 1.00 23.47 90 VAL I C 1
ATOM 13272 O O . VAL I 1 90 ? -0.253 108.330 61.242 1.00 22.89 90 VAL I O 1
ATOM 13276 N N . VAL I 1 91 ? 1.375 109.638 60.389 1.00 21.70 91 VAL I N 1
ATOM 13277 C CA . VAL I 1 91 ? 1.379 108.951 59.108 1.00 24.09 91 VAL I CA 1
ATOM 13278 C C . VAL I 1 91 ? 2.351 107.782 59.130 1.00 25.13 91 VAL I C 1
ATOM 13279 O O . VAL I 1 91 ? 3.531 107.947 59.441 1.00 25.89 91 VAL I O 1
ATOM 13283 N N . LYS I 1 92 ? 1.841 106.602 58.800 1.00 25.10 92 LYS I N 1
ATOM 13284 C CA . LYS I 1 92 ? 2.654 105.395 58.778 1.00 27.27 92 LYS I CA 1
ATOM 13285 C C . LYS I 1 92 ? 3.079 105.100 57.338 1.00 26.38 92 LYS I C 1
ATOM 13286 O O . LYS I 1 92 ? 2.240 105.053 56.437 1.00 26.85 92 LYS I O 1
ATOM 13292 N N . LEU I 1 93 ? 4.382 104.927 57.130 1.00 24.38 93 LEU I N 1
ATOM 13293 C CA . LEU I 1 93 ? 4.934 104.632 55.810 1.00 23.93 93 LEU I CA 1
ATOM 13294 C C . LEU I 1 93 ? 5.813 103.384 55.852 1.00 25.40 93 LEU I C 1
ATOM 13295 O O . LEU I 1 93 ? 6.491 103.126 56.850 1.00 27.54 93 LEU I O 1
ATOM 13300 N N . PRO I 1 94 ? 5.811 102.585 54.770 1.00 25.30 94 PRO I N 1
ATOM 13301 C CA . PRO I 1 94 ? 6.643 101.381 54.757 1.00 24.62 94 PRO I CA 1
ATOM 13302 C C . PRO I 1 94 ? 8.094 101.820 54.607 1.00 23.78 94 PRO I C 1
ATOM 13303 O O . PRO I 1 94 ? 8.375 102.802 53.926 1.00 21.41 94 PRO I O 1
ATOM 13307 N N . THR I 1 95 ? 9.017 101.101 55.235 1.00 23.35 95 THR I N 1
ATOM 13308 C CA . THR I 1 95 ? 10.418 101.477 55.154 1.00 22.28 95 THR I CA 1
ATOM 13309 C C . THR I 1 95 ? 11.056 100.913 53.890 1.00 24.95 95 THR I C 1
ATOM 13310 O O . THR I 1 95 ? 11.726 99.880 53.908 1.00 24.70 95 THR I O 1
ATOM 13314 N N . THR I 1 96 ? 10.838 101.616 52.789 1.00 25.56 96 THR I N 1
ATOM 13315 C CA . THR I 1 96 ? 11.358 101.222 51.497 1.00 24.87 96 THR I CA 1
ATOM 13316 C C . THR I 1 96 ? 11.986 102.474 50.919 1.00 26.47 96 THR I C 1
ATOM 13317 O O . THR I 1 96 ? 11.965 103.527 51.564 1.00 26.39 96 THR I O 1
ATOM 13321 N N . GLU I 1 97 ? 12.546 102.368 49.718 1.00 25.50 97 GLU I N 1
ATOM 13322 C CA . GLU I 1 97 ? 13.167 103.522 49.083 1.00 25.22 97 GLU I CA 1
ATOM 13323 C C . GLU I 1 97 ? 12.154 104.646 48.899 1.00 24.06 97 GLU I C 1
ATOM 13324 O O . GLU I 1 97 ? 12.447 105.808 49.174 1.00 21.87 97 GLU I O 1
ATOM 13330 N N . GLU I 1 98 ? 10.957 104.294 48.446 1.00 22.26 98 GLU I N 1
ATOM 13331 C CA . GLU I 1 98 ? 9.917 105.284 48.239 1.00 22.90 98 GLU I CA 1
ATOM 13332 C C . GLU I 1 98 ? 9.446 105.855 49.577 1.00 22.49 98 GLU I C 1
ATOM 13333 O O . GLU I 1 98 ? 9.268 107.067 49.720 1.00 22.23 98 GLU I O 1
ATOM 13339 N N . GLY I 1 99 ? 9.258 104.983 50.560 1.00 21.53 99 GLY I N 1
ATOM 13340 C CA . GLY I 1 99 ? 8.821 105.444 51.860 1.00 21.38 99 GLY I CA 1
ATOM 13341 C C . GLY I 1 99 ? 9.821 106.402 52.481 1.00 22.90 99 GLY I C 1
ATOM 13342 O O . GLY I 1 99 ? 9.441 107.331 53.193 1.00 21.72 99 GLY I O 1
ATOM 13343 N N . LEU I 1 100 ? 11.103 106.179 52.200 1.00 22.87 100 LEU I N 1
ATOM 13344 C CA . LEU I 1 100 ? 12.165 107.016 52.732 1.00 23.16 100 LEU I CA 1
ATOM 13345 C C . LEU I 1 100 ? 12.041 108.415 52.112 1.00 25.90 100 LEU I C 1
ATOM 13346 O O . LEU I 1 100 ? 12.133 109.427 52.819 1.00 27.02 100 LEU I O 1
ATOM 13351 N N . LYS I 1 101 ? 11.811 108.471 50.799 1.00 26.21 101 LYS I N 1
ATOM 13352 C CA . LYS I 1 101 ? 11.648 109.755 50.102 1.00 25.49 101 LYS I CA 1
ATOM 13353 C C . LYS I 1 101 ? 10.428 110.497 50.627 1.00 23.77 101 LYS I C 1
ATOM 13354 O O . LYS I 1 101 ? 10.474 111.697 50.867 1.00 24.14 101 LYS I O 1
ATOM 13360 N N . ALA I 1 102 ? 9.331 109.770 50.792 1.00 22.29 102 ALA I N 1
ATOM 13361 C CA . ALA I 1 102 ? 8.109 110.374 51.282 1.00 23.19 102 ALA I CA 1
ATOM 13362 C C . ALA I 1 102 ? 8.293 110.836 52.730 1.00 24.92 102 ALA I C 1
ATOM 13363 O O . ALA I 1 102 ? 7.750 111.870 53.127 1.00 26.12 102 ALA I O 1
ATOM 13365 N N . CYS I 1 103 ? 9.066 110.076 53.512 1.00 25.86 103 CYS I N 1
ATOM 13366 C CA . CYS I 1 103 ? 9.307 110.428 54.911 1.00 25.42 103 CYS I CA 1
ATOM 13367 C C . CYS I 1 103 ? 10.044 111.760 55.010 1.00 25.76 103 CYS I C 1
ATOM 13368 O O . CYS I 1 103 ? 9.683 112.614 55.807 1.00 25.92 103 CYS I O 1
ATOM 13371 N N . LYS I 1 104 ? 11.068 111.939 54.186 1.00 27.32 104 LYS I N 1
ATOM 13372 C CA . LYS I 1 104 ? 11.842 113.175 54.186 1.00 30.12 104 LYS I CA 1
ATOM 13373 C C . LYS I 1 104 ? 10.961 114.399 53.959 1.00 31.66 104 LYS I C 1
ATOM 13374 O O . LYS I 1 104 ? 11.085 115.415 54.654 1.00 30.21 104 LYS I O 1
ATOM 13380 N N . ARG I 1 105 ? 10.072 114.285 52.977 1.00 32.03 105 ARG I N 1
ATOM 13381 C CA . ARG I 1 105 ? 9.186 115.374 52.598 1.00 33.06 105 ARG I CA 1
ATOM 13382 C C . ARG I 1 105 ? 8.064 115.669 53.579 1.00 30.94 105 ARG I C 1
ATOM 13383 O O . ARG I 1 105 ? 7.788 116.835 53.849 1.00 31.85 105 ARG I O 1
ATOM 13391 N N . LEU I 1 106 ? 7.418 114.639 54.118 1.00 28.89 106 LEU I N 1
ATOM 13392 C CA . LEU I 1 106 ? 6.338 114.879 55.072 1.00 26.83 106 LEU I CA 1
ATOM 13393 C C . LEU I 1 106 ? 6.886 115.435 56.391 1.00 27.92 106 LEU I C 1
ATOM 13394 O O . LEU I 1 106 ? 6.262 116.304 57.021 1.00 25.34 106 LEU I O 1
ATOM 13399 N N . SER I 1 107 ? 8.054 114.947 56.809 1.00 26.30 107 SER I N 1
ATOM 13400 C CA . SER I 1 107 ? 8.638 115.420 58.056 1.00 27.16 107 SER I CA 1
ATOM 13401 C C . SER I 1 107 ? 9.136 116.850 57.926 1.00 26.47 107 SER I C 1
ATOM 13402 O O . SER I 1 107 ? 9.063 117.615 58.876 1.00 27.55 107 SER I O 1
ATOM 13405 N N . ALA I 1 108 ? 9.636 117.210 56.749 1.00 27.57 108 ALA I N 1
ATOM 13406 C CA . ALA I 1 108 ? 10.111 118.569 56.518 1.00 28.43 108 ALA I CA 1
ATOM 13407 C C . ALA I 1 108 ? 8.925 119.521 56.596 1.00 30.58 108 ALA I C 1
ATOM 13408 O O . ALA I 1 108 ? 9.089 120.710 56.867 1.00 32.46 108 ALA I O 1
ATOM 13410 N N . GLU I 1 109 ? 7.730 118.993 56.357 1.00 30.80 109 GLU I N 1
ATOM 13411 C CA . GLU I 1 109 ? 6.518 119.798 56.410 1.00 31.74 109 GLU I CA 1
ATOM 13412 C C . GLU I 1 109 ? 5.863 119.741 57.783 1.00 32.82 109 GLU I C 1
ATOM 13413 O O . GLU I 1 109 ? 4.697 120.106 57.941 1.00 35.14 109 GLU I O 1
ATOM 13419 N N . GLY I 1 110 ? 6.610 119.270 58.776 1.00 31.69 110 GLY I N 1
ATOM 13420 C CA . GLY I 1 110 ? 6.073 119.189 60.122 1.00 29.32 110 GLY I CA 1
ATOM 13421 C C . GLY I 1 110 ? 5.093 118.061 60.404 1.00 29.27 110 GLY I C 1
ATOM 13422 O O . GLY I 1 110 ? 4.458 118.045 61.456 1.00 28.39 110 GLY I O 1
ATOM 13423 N N . ILE I 1 111 ? 4.957 117.118 59.479 1.00 29.07 111 ILE I N 1
ATOM 13424 C CA . ILE I 1 111 ? 4.044 115.995 59.684 1.00 27.41 111 ILE I CA 1
ATOM 13425 C C . ILE I 1 111 ? 4.802 114.869 60.369 1.00 27.57 111 ILE I C 1
ATOM 13426 O O . ILE I 1 111 ? 5.892 114.518 59.934 1.00 28.60 111 ILE I O 1
ATOM 13431 N N . LYS I 1 112 ? 4.235 114.313 61.438 1.00 27.34 112 LYS I N 1
ATOM 13432 C CA . LYS I 1 112 ? 4.880 113.219 62.158 1.00 27.78 112 LYS I CA 1
ATOM 13433 C C . LYS I 1 112 ? 4.745 111.906 61.387 1.00 28.27 112 LYS I C 1
ATOM 13434 O O . LYS I 1 112 ? 3.640 111.510 60.988 1.00 27.69 112 LYS I O 1
ATOM 13440 N N . VAL I 1 113 ? 5.880 111.236 61.188 1.00 24.93 113 VAL I N 1
ATOM 13441 C CA . VAL I 1 113 ? 5.924 109.980 60.443 1.00 24.07 113 VAL I CA 1
ATOM 13442 C C . VAL I 1 113 ? 6.365 108.769 61.264 1.00 22.32 113 VAL I C 1
ATOM 13443 O O . VAL I 1 113 ? 7.351 108.826 62.007 1.00 22.66 113 VAL I O 1
ATOM 13447 N N . ASN I 1 114 ? 5.624 107.675 61.102 1.00 20.51 114 ASN I N 1
ATOM 13448 C CA . ASN I 1 114 ? 5.899 106.403 61.760 1.00 18.15 114 ASN I CA 1
ATOM 13449 C C . ASN I 1 114 ? 6.380 105.437 60.669 1.00 19.62 114 ASN I C 1
ATOM 13450 O O . ASN I 1 114 ? 5.582 105.001 59.846 1.00 21.13 114 ASN I O 1
ATOM 13455 N N . MET I 1 115 ? 7.673 105.120 60.642 1.00 18.53 115 MET I N 1
ATOM 13456 C CA . MET I 1 115 ? 8.197 104.183 59.641 1.00 19.37 115 MET I CA 1
ATOM 13457 C C . MET I 1 115 ? 8.010 102.767 60.163 1.00 20.81 115 MET I C 1
ATOM 13458 O O . MET I 1 115 ? 8.557 102.402 61.204 1.00 20.75 115 MET I O 1
ATOM 13463 N N . THR I 1 116 ? 7.231 101.976 59.428 1.00 19.92 116 THR I N 1
ATOM 13464 C CA . THR I 1 116 ? 6.915 100.618 59.824 1.00 18.77 116 THR I CA 1
ATOM 13465 C C . THR I 1 116 ? 7.548 99.536 58.942 1.00 19.32 116 THR I C 1
ATOM 13466 O O . THR I 1 116 ? 8.318 99.836 58.025 1.00 18.84 116 THR I O 1
ATOM 13470 N N . LEU I 1 117 ? 7.219 98.278 59.226 1.00 20.09 117 LEU I N 1
ATOM 13471 C CA . LEU I 1 117 ? 7.787 97.143 58.487 1.00 22.76 117 LEU I CA 1
ATOM 13472 C C . LEU I 1 117 ? 9.315 97.159 58.598 1.00 22.67 117 LEU I C 1
ATOM 13473 O O . LEU I 1 117 ? 10.025 96.976 57.615 1.00 24.46 117 LEU I O 1
ATOM 13478 N N . ILE I 1 118 ? 9.815 97.374 59.808 1.00 22.70 118 ILE I N 1
ATOM 13479 C CA . ILE I 1 118 ? 11.251 97.416 60.043 1.00 23.02 118 ILE I CA 1
ATOM 13480 C C . ILE I 1 118 ? 11.777 96.105 60.628 1.00 20.97 118 ILE I C 1
ATOM 13481 O O . ILE I 1 118 ? 11.317 95.649 61.666 1.00 20.09 118 ILE I O 1
ATOM 13486 N N . PHE I 1 119 ? 12.741 95.484 59.962 1.00 21.20 119 PHE I N 1
ATOM 13487 C CA . PHE I 1 119 ? 13.252 94.222 60.479 1.00 22.54 119 PHE I CA 1
ATOM 13488 C C . PHE I 1 119 ? 14.743 94.190 60.749 1.00 21.22 119 PHE I C 1
ATOM 13489 O O . PHE I 1 119 ? 15.303 93.131 61.020 1.00 23.23 119 PHE I O 1
ATOM 13497 N N . SER I 1 120 ? 15.389 95.347 60.682 1.00 20.46 120 SER I N 1
ATOM 13498 C CA . SER I 1 120 ? 16.814 95.412 60.980 1.00 19.85 120 SER I CA 1
ATOM 13499 C C . SER I 1 120 ? 17.142 96.777 61.563 1.00 19.94 120 SER I C 1
ATOM 13500 O O . SER I 1 120 ? 16.405 97.746 61.368 1.00 20.60 120 SER I O 1
ATOM 13503 N N . ALA I 1 121 ? 18.252 96.856 62.281 1.00 19.91 121 ALA I N 1
ATOM 13504 C CA . ALA I 1 121 ? 18.659 98.112 62.869 1.00 19.03 121 ALA I CA 1
ATOM 13505 C C . ALA I 1 121 ? 19.051 99.104 61.774 1.00 19.24 121 ALA I C 1
ATOM 13506 O O . ALA I 1 121 ? 18.874 100.313 61.931 1.00 20.64 121 ALA I O 1
ATOM 13508 N N . ASN I 1 122 ? 19.572 98.600 60.659 1.00 17.76 122 ASN I N 1
ATOM 13509 C CA . ASN I 1 122 ? 19.969 99.481 59.577 1.00 18.54 122 ASN I CA 1
ATOM 13510 C C . ASN I 1 122 ? 18.740 100.166 58.977 1.00 18.63 122 ASN I C 1
ATOM 13511 O O . ASN I 1 122 ? 18.806 101.322 58.598 1.00 18.30 122 ASN I O 1
ATOM 13516 N N . GLN I 1 123 ? 17.616 99.462 58.902 1.00 18.95 123 GLN I N 1
ATOM 13517 C CA . GLN I 1 123 ? 16.416 100.077 58.351 1.00 20.80 123 GLN I CA 1
ATOM 13518 C C . GLN I 1 123 ? 15.940 101.194 59.273 1.00 20.49 123 GLN I C 1
ATOM 13519 O O . GLN I 1 123 ? 15.534 102.248 58.805 1.00 21.08 123 GLN I O 1
ATOM 13525 N N . ALA I 1 124 ? 16.002 100.957 60.583 1.00 18.77 124 ALA I N 1
ATOM 13526 C CA . ALA I 1 124 ? 15.596 101.955 61.562 1.00 18.68 124 ALA I CA 1
ATOM 13527 C C . ALA I 1 124 ? 16.511 103.183 61.515 1.00 18.53 124 ALA I C 1
ATOM 13528 O O . ALA I 1 124 ? 16.056 104.310 61.688 1.00 18.38 124 ALA I O 1
ATOM 13530 N N . LEU I 1 125 ? 17.801 102.961 61.294 1.00 18.72 125 LEU I N 1
ATOM 13531 C CA . LEU I 1 125 ? 18.748 104.065 61.217 1.00 20.07 125 LEU I CA 1
ATOM 13532 C C . LEU I 1 125 ? 18.419 104.951 60.008 1.00 20.32 125 LEU I C 1
ATOM 13533 O O . LEU I 1 125 ? 18.380 106.164 60.116 1.00 22.01 125 LEU I O 1
ATOM 13538 N N . LEU I 1 126 ? 18.167 104.340 58.857 1.00 22.42 126 LEU I N 1
ATOM 13539 C CA . LEU I 1 126 ? 17.823 105.107 57.666 1.00 22.43 126 LEU I CA 1
ATOM 13540 C C . LEU I 1 126 ? 16.528 105.909 57.886 1.00 21.94 126 LEU I C 1
ATOM 13541 O O . LEU I 1 126 ? 16.448 107.087 57.530 1.00 20.37 126 LEU I O 1
ATOM 13546 N N . ALA I 1 127 ? 15.522 105.266 58.469 1.00 19.83 127 ALA I N 1
ATOM 13547 C CA . ALA I 1 127 ? 14.250 105.926 58.741 1.00 22.03 127 ALA I CA 1
ATOM 13548 C C . ALA I 1 127 ? 14.475 107.147 59.637 1.00 23.39 127 ALA I C 1
ATOM 13549 O O . ALA I 1 127 ? 13.983 108.232 59.342 1.00 25.26 127 ALA I O 1
ATOM 13551 N N . ALA I 1 128 ? 15.227 106.970 60.723 1.00 22.71 128 ALA I N 1
ATOM 13552 C CA . ALA I 1 128 ? 15.501 108.072 61.644 1.00 23.03 128 ALA I CA 1
ATOM 13553 C C . ALA I 1 128 ? 16.218 109.188 60.901 1.00 22.53 128 ALA I C 1
ATOM 13554 O O . ALA I 1 128 ? 15.901 110.367 61.053 1.00 20.40 128 ALA I O 1
ATOM 13556 N N . ARG I 1 129 ? 17.188 108.790 60.092 1.00 21.20 129 ARG I N 1
ATOM 13557 C CA . ARG I 1 129 ? 17.984 109.718 59.313 1.00 21.61 129 ARG I CA 1
ATOM 13558 C C . ARG I 1 129 ? 17.099 110.445 58.299 1.00 23.88 129 ARG I C 1
ATOM 13559 O O . ARG I 1 129 ? 17.395 111.572 57.895 1.00 23.54 129 ARG I O 1
ATOM 13567 N N . ALA I 1 130 ? 16.005 109.797 57.903 1.00 23.75 130 ALA I N 1
ATOM 13568 C CA . ALA I 1 130 ? 15.075 110.379 56.943 1.00 25.59 130 ALA I CA 1
ATOM 13569 C C . ALA I 1 130 ? 14.082 111.348 57.593 1.00 26.07 130 ALA I C 1
ATOM 13570 O O . ALA I 1 130 ? 13.313 112.008 56.893 1.00 27.77 130 ALA I O 1
ATOM 13572 N N . GLY I 1 131 ? 14.083 111.418 58.922 1.00 25.60 131 GLY I N 1
ATOM 13573 C CA . GLY I 1 131 ? 13.181 112.329 59.609 1.00 21.53 131 GLY I CA 1
ATOM 13574 C C . GLY I 1 131 ? 12.011 111.666 60.313 1.00 22.86 131 GLY I C 1
ATOM 13575 O O . GLY I 1 131 ? 11.072 112.347 60.742 1.00 20.34 131 GLY I O 1
ATOM 13576 N N . ALA I 1 132 ? 12.050 110.343 60.446 1.00 21.05 132 ALA I N 1
ATOM 13577 C CA . ALA I 1 132 ? 10.954 109.643 61.114 1.00 21.76 132 ALA I CA 1
ATOM 13578 C C . ALA I 1 132 ? 10.817 110.101 62.562 1.00 23.04 132 ALA I C 1
ATOM 13579 O O . ALA I 1 132 ? 11.810 110.415 63.214 1.00 23.03 132 ALA I O 1
ATOM 13581 N N . SER I 1 133 ? 9.583 110.154 63.050 1.00 22.04 133 SER I N 1
ATOM 13582 C CA . SER I 1 133 ? 9.321 110.529 64.431 1.00 22.38 133 SER I CA 1
ATOM 13583 C C . SER I 1 133 ? 9.266 109.228 65.224 1.00 21.91 133 SER I C 1
ATOM 13584 O O . SER I 1 133 ? 9.610 109.186 66.398 1.00 22.52 133 SER I O 1
ATOM 13587 N N . TYR I 1 134 ? 8.808 108.172 64.560 1.00 21.13 134 TYR I N 1
ATOM 13588 C CA . TYR I 1 134 ? 8.701 106.852 65.169 1.00 21.04 134 TYR I CA 1
ATOM 13589 C C . TYR I 1 134 ? 9.241 105.802 64.207 1.00 20.82 134 TYR I C 1
ATOM 13590 O O . TYR I 1 134 ? 9.266 106.008 62.995 1.00 19.73 134 TYR I O 1
ATOM 13599 N N . VAL I 1 135 ? 9.671 104.683 64.773 1.00 20.45 135 VAL I N 1
ATOM 13600 C CA . VAL I 1 135 ? 10.177 103.554 64.014 1.00 22.45 135 VAL I CA 1
ATOM 13601 C C . VAL I 1 135 ? 9.476 102.362 64.653 1.00 22.19 135 VAL I C 1
ATOM 13602 O O . VAL I 1 135 ? 9.383 102.285 65.884 1.00 20.04 135 VAL I O 1
ATOM 13606 N N . SER I 1 136 ? 8.967 101.445 63.833 1.00 21.61 136 SER I N 1
ATOM 13607 C CA . SER I 1 136 ? 8.249 100.297 64.373 1.00 23.15 136 SER I CA 1
ATOM 13608 C C . SER I 1 136 ? 8.746 98.906 63.978 1.00 22.32 136 SER I C 1
ATOM 13609 O O . SER I 1 136 ? 8.269 98.313 63.009 1.00 22.92 136 SER I O 1
ATOM 13612 N N . PRO I 1 137 ? 9.719 98.366 64.721 1.00 22.28 137 PRO I N 1
ATOM 13613 C CA . PRO I 1 137 ? 10.200 97.025 64.368 1.00 21.27 137 PRO I CA 1
ATOM 13614 C C . PRO I 1 137 ? 9.133 95.994 64.759 1.00 23.29 137 PRO I C 1
ATOM 13615 O O . PRO I 1 137 ? 8.385 96.201 65.714 1.00 21.32 137 PRO I O 1
ATOM 13619 N N . PHE I 1 138 ? 9.071 94.889 64.024 1.00 23.20 138 PHE I N 1
ATOM 13620 C CA . PHE I 1 138 ? 8.099 93.836 64.295 1.00 24.99 138 PHE I CA 1
ATOM 13621 C C . PHE I 1 138 ? 8.748 92.658 65.036 1.00 26.58 138 PHE I C 1
ATOM 13622 O O . PHE I 1 138 ? 9.549 91.932 64.461 1.00 27.56 138 PHE I O 1
ATOM 13630 N N . LEU I 1 139 ? 8.398 92.467 66.305 1.00 25.39 139 LEU I N 1
ATOM 13631 C CA . LEU I 1 139 ? 8.967 91.375 67.094 1.00 27.05 139 LEU I CA 1
ATOM 13632 C C . LEU I 1 139 ? 8.449 89.986 66.698 1.00 27.01 139 LEU I C 1
ATOM 13633 O O . LEU I 1 139 ? 9.238 89.086 66.402 1.00 25.56 139 LEU I O 1
ATOM 13638 N N . GLY I 1 140 ? 7.127 89.821 66.717 1.00 24.68 140 GLY I N 1
ATOM 13639 C CA . GLY I 1 140 ? 6.525 88.542 66.383 1.00 22.97 140 GLY I CA 1
ATOM 13640 C C . GLY I 1 140 ? 6.865 88.003 65.002 1.00 24.40 140 GLY I C 1
ATOM 13641 O O . GLY I 1 140 ? 7.121 86.808 64.847 1.00 22.39 140 GLY I O 1
ATOM 13642 N N . ARG I 1 141 ? 6.860 88.867 63.991 1.00 23.57 141 ARG I N 1
ATOM 13643 C CA . ARG I 1 141 ? 7.169 88.414 62.643 1.00 25.33 141 ARG I CA 1
ATOM 13644 C C . ARG I 1 141 ? 8.584 87.856 62.539 1.00 24.71 141 ARG I C 1
ATOM 13645 O O . ARG I 1 141 ? 8.830 86.933 61.772 1.00 27.25 141 ARG I O 1
ATOM 13653 N N . VAL I 1 142 ? 9.506 88.413 63.316 1.00 22.98 142 VAL I N 1
ATOM 13654 C CA . VAL I 1 142 ? 10.875 87.930 63.334 1.00 21.24 142 VAL I CA 1
ATOM 13655 C C . VAL I 1 142 ? 10.901 86.586 64.067 1.00 23.13 142 VAL I C 1
ATOM 13656 O O . VAL I 1 142 ? 11.599 85.647 63.643 1.00 21.90 142 VAL I O 1
ATOM 13660 N N . ASP I 1 143 ? 10.134 86.485 65.154 1.00 20.82 143 ASP I N 1
ATOM 13661 C CA . ASP I 1 143 ? 10.043 85.230 65.901 1.00 21.21 143 ASP I CA 1
ATOM 13662 C C . ASP I 1 143 ? 9.509 84.155 64.958 1.00 23.13 143 ASP I C 1
ATOM 13663 O O . ASP I 1 143 ? 9.925 82.994 65.029 1.00 22.76 143 ASP I O 1
ATOM 13668 N N . ASP I 1 144 ? 8.570 84.558 64.097 1.00 21.89 144 ASP I N 1
ATOM 13669 C CA . ASP I 1 144 ? 7.939 83.672 63.113 1.00 23.88 144 ASP I CA 1
ATOM 13670 C C . ASP I 1 144 ? 8.956 82.962 62.216 1.00 22.02 144 ASP I C 1
ATOM 13671 O O . ASP I 1 144 ? 8.718 81.847 61.781 1.00 19.64 144 ASP I O 1
ATOM 13676 N N . ILE I 1 145 ? 10.072 83.618 61.914 1.00 19.94 145 ILE I N 1
ATOM 13677 C CA . ILE I 1 145 ? 11.076 82.986 61.077 1.00 21.74 145 ILE I CA 1
ATOM 13678 C C . ILE I 1 145 ? 12.255 82.449 61.886 1.00 21.10 145 ILE I C 1
ATOM 13679 O O . ILE I 1 145 ? 13.374 82.373 61.393 1.00 21.34 145 ILE I O 1
ATOM 13684 N N . SER I 1 146 ? 11.979 82.086 63.136 1.00 21.25 146 SER I N 1
ATOM 13685 C CA . SER I 1 146 ? 12.964 81.515 64.049 1.00 21.23 146 SER I CA 1
ATOM 13686 C C . SER I 1 146 ? 14.146 82.371 64.502 1.00 20.75 146 SER I C 1
ATOM 13687 O O . SER I 1 146 ? 15.190 81.845 64.891 1.00 20.15 146 SER I O 1
ATOM 13690 N N . TRP I 1 147 ? 13.983 83.686 64.454 1.00 20.55 147 TRP I N 1
ATOM 13691 C CA . TRP I 1 147 ? 15.023 84.588 64.924 1.00 21.18 147 TRP I CA 1
ATOM 13692 C C . TRP I 1 147 ? 14.473 85.314 66.142 1.00 21.75 147 TRP I C 1
ATOM 13693 O O . TRP I 1 147 ? 13.258 85.354 66.352 1.00 19.52 147 TRP I O 1
ATOM 13704 N N . ASP I 1 148 ? 15.360 85.877 66.957 1.00 23.97 148 ASP I N 1
ATOM 13705 C CA . ASP I 1 148 ? 14.923 86.559 68.173 1.00 23.50 148 ASP I CA 1
ATOM 13706 C C . ASP I 1 148 ? 14.458 87.995 67.934 1.00 22.16 148 ASP I C 1
ATOM 13707 O O . ASP I 1 148 ? 15.271 88.907 67.757 1.00 20.19 148 ASP I O 1
ATOM 13712 N N . GLY I 1 149 ? 13.137 88.179 67.944 1.00 20.09 149 GLY I N 1
ATOM 13713 C CA . GLY I 1 149 ? 12.557 89.492 67.722 1.00 19.08 149 GLY I CA 1
ATOM 13714 C C . GLY I 1 149 ? 12.981 90.487 68.781 1.00 20.26 149 GLY I C 1
ATOM 13715 O O . GLY I 1 149 ? 13.193 91.669 68.497 1.00 20.92 149 GLY I O 1
ATOM 13716 N N . GLY I 1 150 ? 13.108 90.013 70.012 1.00 20.59 150 GLY I N 1
ATOM 13717 C CA . GLY I 1 150 ? 13.524 90.895 71.082 1.00 23.84 150 GLY I CA 1
ATOM 13718 C C . GLY I 1 150 ? 14.934 91.409 70.841 1.00 25.27 150 GLY I C 1
ATOM 13719 O O . GLY I 1 150 ? 15.277 92.516 71.244 1.00 28.39 150 GLY I O 1
ATOM 13720 N N . GLU I 1 151 ? 15.751 90.606 70.171 1.00 26.86 151 GLU I N 1
ATOM 13721 C CA . GLU I 1 151 ? 17.133 90.984 69.898 1.00 28.90 151 GLU I CA 1
ATOM 13722 C C . GLU I 1 151 ? 17.218 92.023 68.774 1.00 27.75 151 GLU I C 1
ATOM 13723 O O . GLU I 1 151 ? 18.160 92.797 68.667 1.00 27.94 151 GLU I O 1
ATOM 13729 N N . LEU I 1 152 ? 16.204 92.006 67.885 1.00 24.30 152 LEU I N 1
ATOM 13730 C CA . LEU I 1 152 ? 16.097 93.092 66.911 1.00 22.70 152 LEU I CA 1
ATOM 13731 C C . LEU I 1 152 ? 15.755 94.412 67.619 1.00 21.69 152 LEU I C 1
ATOM 13732 O O . LEU I 1 152 ? 16.321 95.472 67.368 1.00 21.49 152 LEU I O 1
ATOM 13737 N N . LEU I 1 153 ? 14.766 94.323 68.533 1.00 20.94 153 LEU I N 1
ATOM 13738 C CA . LEU I 1 153 ? 14.414 95.490 69.332 1.00 20.85 153 LEU I CA 1
ATOM 13739 C C . LEU I 1 153 ? 15.619 96.031 70.107 1.00 21.09 153 LEU I C 1
ATOM 13740 O O . LEU I 1 153 ? 15.894 97.226 70.131 1.00 21.06 153 LEU I O 1
ATOM 13745 N N . ARG I 1 154 ? 16.362 95.133 70.746 1.00 18.45 154 ARG I N 1
ATOM 13746 C CA . ARG I 1 154 ? 17.549 95.505 71.504 1.00 22.84 154 ARG I CA 1
ATOM 13747 C C . ARG I 1 154 ? 18.544 96.279 70.643 1.00 21.95 154 ARG I C 1
ATOM 13748 O O . ARG I 1 154 ? 19.006 97.354 71.021 1.00 23.73 154 ARG I O 1
ATOM 13756 N N . GLU I 1 155 ? 18.876 95.727 69.485 1.00 19.92 155 GLU I N 1
ATOM 13757 C CA . GLU I 1 155 ? 19.842 96.368 68.605 1.00 21.91 155 GLU I CA 1
ATOM 13758 C C . GLU I 1 155 ? 19.364 97.756 68.185 1.00 20.79 155 GLU I C 1
ATOM 13759 O O . GLU I 1 155 ? 20.142 98.706 68.140 1.00 20.12 155 GLU I O 1
ATOM 13765 N N . ILE I 1 156 ? 18.071 97.871 67.908 1.00 20.25 156 ILE I N 1
ATOM 13766 C CA . ILE I 1 156 ? 17.495 99.145 67.519 1.00 21.00 156 ILE I CA 1
ATOM 13767 C C . ILE I 1 156 ? 17.530 100.143 68.682 1.00 22.57 156 ILE I C 1
ATOM 13768 O O . ILE I 1 156 ? 17.978 101.273 68.510 1.00 23.50 156 ILE I O 1
ATOM 13773 N N . VAL I 1 157 ? 17.078 99.736 69.866 1.00 22.42 157 VAL I N 1
ATOM 13774 C CA . VAL I 1 157 ? 17.088 100.659 71.006 1.00 23.01 157 VAL I CA 1
ATOM 13775 C C . VAL I 1 157 ? 18.511 101.084 71.389 1.00 25.83 157 VAL I C 1
ATOM 13776 O O . VAL I 1 157 ? 18.754 102.259 71.646 1.00 26.41 157 VAL I O 1
ATOM 13780 N N . GLU I 1 158 ? 19.449 100.139 71.420 1.00 26.52 158 GLU I N 1
ATOM 13781 C CA . GLU I 1 158 ? 20.826 100.460 71.782 1.00 29.24 158 GLU I CA 1
ATOM 13782 C C . GLU I 1 158 ? 21.482 101.427 70.798 1.00 29.42 158 GLU I C 1
ATOM 13783 O O . GLU I 1 158 ? 22.235 102.307 71.197 1.00 28.28 158 GLU I O 1
ATOM 13789 N N . MET I 1 159 ? 21.201 101.270 69.511 1.00 29.27 159 MET I N 1
ATOM 13790 C CA . MET I 1 159 ? 21.786 102.162 68.516 1.00 28.64 159 MET I CA 1
ATOM 13791 C C . MET I 1 159 ? 21.230 103.565 68.713 1.00 26.31 159 MET I C 1
ATOM 13792 O O . MET I 1 159 ? 21.959 104.554 68.692 1.00 24.85 159 MET I O 1
ATOM 13797 N N . ILE I 1 160 ? 19.927 103.649 68.907 1.00 24.65 160 ILE I N 1
ATOM 13798 C CA . ILE I 1 160 ? 19.301 104.935 69.120 1.00 28.13 160 ILE I CA 1
ATOM 13799 C C . ILE I 1 160 ? 19.858 105.679 70.335 1.00 30.00 160 ILE I C 1
ATOM 13800 O O . ILE I 1 160 ? 20.102 106.886 70.266 1.00 29.17 160 ILE I O 1
ATOM 13805 N N . GLN I 1 161 ? 20.072 104.967 71.439 1.00 30.13 161 GLN I N 1
ATOM 13806 C CA . GLN I 1 161 ? 20.610 105.600 72.642 1.00 32.08 161 GLN I CA 1
ATOM 13807 C C . GLN I 1 161 ? 22.066 106.021 72.447 1.00 32.54 161 GLN I C 1
ATOM 13808 O O . GLN I 1 161 ? 22.429 107.171 72.699 1.00 32.39 161 GLN I O 1
ATOM 13814 N N . VAL I 1 162 ? 22.894 105.090 71.989 1.00 30.93 162 VAL I N 1
ATOM 13815 C CA . VAL I 1 162 ? 24.305 105.371 71.762 1.00 31.82 162 VAL I CA 1
ATOM 13816 C C . VAL I 1 162 ? 24.501 106.504 70.756 1.00 30.95 162 VAL I C 1
ATOM 13817 O O . VAL I 1 162 ? 25.493 107.227 70.814 1.00 30.69 162 VAL I O 1
ATOM 13821 N N . GLN I 1 163 ? 23.555 106.654 69.835 1.00 28.51 163 GLN I N 1
ATOM 13822 C CA . GLN I 1 163 ? 23.645 107.696 68.815 1.00 28.90 163 GLN I CA 1
ATOM 13823 C C . GLN I 1 163 ? 22.887 108.967 69.182 1.00 29.47 163 GLN I C 1
ATOM 13824 O O . GLN I 1 163 ? 22.990 109.978 68.489 1.00 29.85 163 GLN I O 1
ATOM 13830 N N . ASP I 1 164 ? 22.120 108.916 70.267 1.00 30.90 164 ASP I N 1
ATOM 13831 C CA . ASP I 1 164 ? 21.358 110.080 70.710 1.00 33.92 164 ASP I CA 1
ATOM 13832 C C . ASP I 1 164 ? 20.359 110.556 69.647 1.00 32.57 164 ASP I C 1
ATOM 13833 O O . ASP I 1 164 ? 20.171 111.758 69.461 1.00 32.29 164 ASP I O 1
ATOM 13838 N N . LEU I 1 165 ? 19.732 109.614 68.944 1.00 31.37 165 LEU I N 1
ATOM 13839 C CA . LEU I 1 165 ? 18.753 109.951 67.923 1.00 30.09 165 LEU I CA 1
ATOM 13840 C C . LEU I 1 165 ? 17.441 110.326 68.609 1.00 31.67 165 LEU I C 1
ATOM 13841 O O . LEU I 1 165 ? 17.056 109.733 69.619 1.00 33.37 165 LEU I O 1
ATOM 13846 N N . PRO I 1 166 ? 16.738 111.325 68.067 1.00 32.25 166 PRO I N 1
ATOM 13847 C CA . PRO I 1 166 ? 15.466 111.791 68.627 1.00 32.09 166 PRO I CA 1
ATOM 13848 C C . PRO I 1 166 ? 14.296 110.825 68.453 1.00 31.88 166 PRO I C 1
ATOM 13849 O O . PRO I 1 166 ? 13.380 110.799 69.278 1.00 33.77 166 PRO I O 1
ATOM 13853 N N . VAL I 1 167 ? 14.326 110.037 67.385 1.00 29.40 167 VAL I N 1
ATOM 13854 C CA . VAL I 1 167 ? 13.236 109.114 67.078 1.00 26.14 167 VAL I CA 1
ATOM 13855 C C . VAL I 1 167 ? 12.812 108.208 68.224 1.00 24.79 167 VAL I C 1
ATOM 13856 O O . VAL I 1 167 ? 13.631 107.746 69.008 1.00 25.75 167 VAL I O 1
ATOM 13860 N N . LYS I 1 168 ? 11.514 107.969 68.325 1.00 24.53 168 LYS I N 1
ATOM 13861 C CA . LYS I 1 168 ? 10.987 107.096 69.356 1.00 23.74 168 LYS I CA 1
ATOM 13862 C C . LYS I 1 168 ? 10.756 105.707 68.775 1.00 23.39 168 LYS I C 1
ATOM 13863 O O . LYS I 1 168 ? 10.452 105.563 67.588 1.00 23.18 168 LYS I O 1
ATOM 13869 N N . VAL I 1 169 ? 10.901 104.684 69.605 1.00 21.39 169 VAL I N 1
ATOM 13870 C CA . VAL I 1 169 ? 10.709 103.319 69.136 1.00 22.64 169 VAL I CA 1
ATOM 13871 C C . VAL I 1 169 ? 9.367 102.755 69.578 1.00 22.36 169 VAL I C 1
ATOM 13872 O O . VAL I 1 169 ? 8.951 102.941 70.724 1.00 22.00 169 VAL I O 1
ATOM 13876 N N . ILE I 1 170 ? 8.695 102.073 68.654 1.00 21.16 170 ILE I N 1
ATOM 13877 C CA . ILE I 1 170 ? 7.415 101.450 68.939 1.00 20.51 170 ILE I CA 1
ATOM 13878 C C . ILE I 1 170 ? 7.578 99.949 68.732 1.00 21.59 170 ILE I C 1
ATOM 13879 O O . ILE I 1 170 ? 7.816 99.492 67.613 1.00 22.89 170 ILE I O 1
ATOM 13884 N N . ALA I 1 171 ? 7.471 99.179 69.806 1.00 21.44 171 ALA I N 1
ATOM 13885 C CA . ALA I 1 171 ? 7.594 97.734 69.674 1.00 21.78 171 ALA I CA 1
ATOM 13886 C C . ALA I 1 171 ? 6.270 97.243 69.100 1.00 22.73 171 ALA I C 1
ATOM 13887 O O . ALA I 1 171 ? 5.219 97.356 69.734 1.00 23.39 171 ALA I O 1
ATOM 13889 N N . ALA I 1 172 ? 6.319 96.734 67.877 1.00 23.80 172 ALA I N 1
ATOM 13890 C CA . ALA I 1 172 ? 5.119 96.243 67.218 1.00 21.90 172 ALA I CA 1
ATOM 13891 C C . ALA I 1 172 ? 5.169 94.729 67.044 1.00 23.28 172 ALA I C 1
ATOM 13892 O O . ALA I 1 172 ? 6.175 94.070 67.368 1.00 22.50 172 ALA I O 1
ATOM 13894 N N . SER I 1 173 ? 4.073 94.193 66.520 1.00 22.10 173 SER I N 1
ATOM 13895 C CA . SER I 1 173 ? 3.927 92.769 66.298 1.00 23.07 173 SER I CA 1
ATOM 13896 C C . SER I 1 173 ? 4.088 92.087 67.655 1.00 23.49 173 SER I C 1
ATOM 13897 O O . SER I 1 173 ? 4.913 91.182 67.820 1.00 22.30 173 SER I O 1
ATOM 13900 N N . ILE I 1 174 ? 3.306 92.555 68.625 1.00 21.97 174 ILE I N 1
ATOM 13901 C CA . ILE I 1 174 ? 3.331 92.008 69.971 1.00 24.01 174 ILE I CA 1
ATOM 13902 C C . ILE I 1 174 ? 2.414 90.789 69.953 1.00 25.42 174 ILE I C 1
ATOM 13903 O O . ILE I 1 174 ? 1.268 90.878 69.511 1.00 26.88 174 ILE I O 1
ATOM 13908 N N . ARG I 1 175 ? 2.918 89.653 70.429 1.00 26.88 175 ARG I N 1
ATOM 13909 C CA . ARG I 1 175 ? 2.150 88.409 70.429 1.00 27.17 175 ARG I CA 1
ATOM 13910 C C . ARG I 1 175 ? 1.763 87.910 71.814 1.00 28.12 175 ARG I C 1
ATOM 13911 O O . ARG I 1 175 ? 0.710 87.296 71.978 1.00 28.92 175 ARG I O 1
ATOM 13919 N N . HIS I 1 176 ? 2.612 88.166 72.806 1.00 28.31 176 HIS I N 1
ATOM 13920 C CA . HIS I 1 176 ? 2.349 87.707 74.168 1.00 27.74 176 HIS I CA 1
ATOM 13921 C C . HIS I 1 176 ? 2.812 88.709 75.233 1.00 27.89 176 HIS I C 1
ATOM 13922 O O . HIS I 1 176 ? 3.576 89.638 74.946 1.00 25.60 176 HIS I O 1
ATOM 13929 N N . PRO I 1 177 ? 2.370 88.518 76.488 1.00 27.66 177 PRO I N 1
ATOM 13930 C CA . PRO I 1 177 ? 2.754 89.436 77.563 1.00 26.28 177 PRO I CA 1
ATOM 13931 C C . PRO I 1 177 ? 4.243 89.732 77.707 1.00 26.24 177 PRO I C 1
ATOM 13932 O O . PRO I 1 177 ? 4.611 90.851 78.037 1.00 26.46 177 PRO I O 1
ATOM 13936 N N . ARG I 1 178 ? 5.105 88.752 77.461 1.00 23.96 178 ARG I N 1
ATOM 13937 C CA . ARG I 1 178 ? 6.531 89.000 77.642 1.00 24.72 178 ARG I CA 1
ATOM 13938 C C . ARG I 1 178 ? 7.159 89.893 76.592 1.00 24.38 178 ARG I C 1
ATOM 13939 O O . ARG I 1 178 ? 8.240 90.445 76.804 1.00 24.19 178 ARG I O 1
ATOM 13947 N N . HIS I 1 179 ? 6.481 90.041 75.459 1.00 25.80 179 HIS I N 1
ATOM 13948 C CA . HIS I 1 179 ? 6.969 90.928 74.411 1.00 25.72 179 HIS I CA 1
ATOM 13949 C C . HIS I 1 179 ? 6.894 92.335 74.999 1.00 24.87 179 HIS I C 1
ATOM 13950 O O . HIS I 1 179 ? 7.776 93.169 74.793 1.00 24.35 179 HIS I O 1
ATOM 13957 N N . VAL I 1 180 ? 5.829 92.579 75.753 1.00 23.35 180 VAL I N 1
ATOM 13958 C CA . VAL I 1 180 ? 5.624 93.873 76.393 1.00 23.87 180 VAL I CA 1
ATOM 13959 C C . VAL I 1 180 ? 6.700 94.131 77.451 1.00 23.21 180 VAL I C 1
ATOM 13960 O O . VAL I 1 180 ? 7.354 95.176 77.446 1.00 23.72 180 VAL I O 1
ATOM 13964 N N . THR I 1 181 ? 6.887 93.174 78.353 1.00 22.28 181 THR I N 1
ATOM 13965 C CA . THR I 1 181 ? 7.882 93.315 79.405 1.00 23.03 181 THR I CA 1
ATOM 13966 C C . THR I 1 181 ? 9.262 93.523 78.816 1.00 23.54 181 THR I C 1
ATOM 13967 O O . THR I 1 181 ? 9.995 94.399 79.248 1.00 23.29 181 THR I O 1
ATOM 13971 N N . GLU I 1 182 ? 9.623 92.710 77.830 1.00 25.32 182 GLU I N 1
ATOM 13972 C CA . GLU I 1 182 ? 10.939 92.844 77.223 1.00 28.47 182 GLU I CA 1
ATOM 13973 C C . GLU I 1 182 ? 11.108 94.217 76.562 1.00 27.47 182 GLU I C 1
ATOM 13974 O O . GLU I 1 182 ? 12.183 94.811 76.632 1.00 28.80 182 GLU I O 1
ATOM 13980 N N . ALA I 1 183 ? 10.055 94.737 75.937 1.00 25.23 183 ALA I N 1
ATOM 13981 C CA . ALA I 1 183 ? 10.145 96.055 75.309 1.00 23.76 183 ALA I CA 1
ATOM 13982 C C . ALA I 1 183 ? 10.330 97.134 76.377 1.00 23.56 183 ALA I C 1
ATOM 13983 O O . ALA I 1 183 ? 11.092 98.091 76.193 1.00 25.23 183 ALA I O 1
ATOM 13985 N N . ALA I 1 184 ? 9.630 96.979 77.495 1.00 21.14 184 ALA I N 1
ATOM 13986 C CA . ALA I 1 184 ? 9.723 97.948 78.577 1.00 22.43 184 ALA I CA 1
ATOM 13987 C C . ALA I 1 184 ? 11.120 97.909 79.173 1.00 23.76 184 ALA I C 1
ATOM 13988 O O . ALA I 1 184 ? 11.730 98.945 79.399 1.00 25.29 184 ALA I O 1
ATOM 13990 N N . LEU I 1 185 ? 11.624 96.707 79.427 1.00 24.93 185 LEU I N 1
ATOM 13991 C CA . LEU I 1 185 ? 12.950 96.566 80.010 1.00 26.13 185 LEU I CA 1
ATOM 13992 C C . LEU I 1 185 ? 14.045 97.074 79.083 1.00 26.72 185 LEU I C 1
ATOM 13993 O O . LEU I 1 185 ? 15.012 97.661 79.547 1.00 27.04 185 LEU I O 1
ATOM 13998 N N . LEU I 1 186 ? 13.892 96.845 77.778 1.00 28.29 186 LEU I N 1
ATOM 13999 C CA . LEU I 1 186 ? 14.880 97.291 76.789 1.00 29.24 186 LEU I CA 1
ATOM 14000 C C . LEU I 1 186 ? 14.923 98.807 76.598 1.00 30.66 186 LEU I C 1
ATOM 14001 O O . LEU I 1 186 ? 15.956 99.366 76.221 1.00 32.22 186 LEU I O 1
ATOM 14006 N N . GLY I 1 187 ? 13.805 99.475 76.841 1.00 29.36 187 GLY I N 1
ATOM 14007 C CA . GLY I 1 187 ? 13.798 100.911 76.672 1.00 26.67 187 GLY I CA 1
ATOM 14008 C C . GLY I 1 187 ? 12.964 101.419 75.507 1.00 26.01 187 GLY I C 1
ATOM 14009 O O . GLY I 1 187 ? 13.137 102.557 75.083 1.00 26.91 187 GLY I O 1
ATOM 14010 N N . ALA I 1 188 ? 12.070 100.592 74.973 1.00 24.33 188 ALA I N 1
ATOM 14011 C CA . ALA I 1 188 ? 11.209 101.043 73.888 1.00 23.55 188 ALA I CA 1
ATOM 14012 C C . ALA I 1 188 ? 10.329 102.152 74.471 1.00 22.70 188 ALA I C 1
ATOM 14013 O O . ALA I 1 188 ? 9.942 102.083 75.638 1.00 21.55 188 ALA I O 1
ATOM 14015 N N . ASP I 1 189 ? 10.031 103.171 73.668 1.00 20.40 189 ASP I N 1
ATOM 14016 C CA . ASP I 1 189 ? 9.195 104.279 74.117 1.00 23.24 189 ASP I CA 1
ATOM 14017 C C . ASP I 1 189 ? 7.723 103.864 74.139 1.00 23.62 189 ASP I C 1
ATOM 14018 O O . ASP I 1 189 ? 6.941 104.295 74.994 1.00 23.46 189 ASP I O 1
ATOM 14023 N N . ILE I 1 190 ? 7.360 103.004 73.197 1.00 22.37 190 ILE I N 1
ATOM 14024 C CA . ILE I 1 190 ? 5.982 102.570 73.042 1.00 20.34 190 ILE I CA 1
ATOM 14025 C C . ILE I 1 190 ? 5.881 101.100 72.640 1.00 21.19 190 ILE I C 1
ATOM 14026 O O . ILE I 1 190 ? 6.793 100.542 72.019 1.00 21.47 190 ILE I O 1
ATOM 14031 N N . ALA I 1 191 ? 4.768 100.484 73.014 1.00 19.50 191 ALA I N 1
ATOM 14032 C CA . ALA I 1 191 ? 4.471 99.107 72.641 1.00 21.80 191 ALA I CA 1
ATOM 14033 C C . ALA I 1 191 ? 3.030 99.151 72.157 1.00 21.08 191 ALA I C 1
ATOM 14034 O O . ALA I 1 191 ? 2.154 99.637 72.869 1.00 20.61 191 ALA I O 1
ATOM 14036 N N . THR I 1 192 ? 2.787 98.696 70.934 1.00 21.95 192 THR I N 1
ATOM 14037 C CA . THR I 1 192 ? 1.428 98.680 70.409 1.00 23.42 192 THR I CA 1
ATOM 14038 C C . THR I 1 192 ? 1.020 97.213 70.254 1.00 26.36 192 THR I C 1
ATOM 14039 O O . THR I 1 192 ? 1.763 96.408 69.683 1.00 26.14 192 THR I O 1
ATOM 14043 N N . MET I 1 193 ? -0.161 96.872 70.760 1.00 25.77 193 MET I N 1
ATOM 14044 C CA . MET I 1 193 ? -0.619 95.491 70.736 1.00 25.32 193 MET I CA 1
ATOM 14045 C C . MET I 1 193 ? -2.119 95.306 70.482 1.00 27.72 193 MET I C 1
ATOM 14046 O O . MET I 1 193 ? -2.903 96.255 70.549 1.00 25.13 193 MET I O 1
ATOM 14051 N N . PRO I 1 194 ? -2.529 94.064 70.179 1.00 29.66 194 PRO I N 1
ATOM 14052 C CA . PRO I 1 194 ? -3.943 93.789 69.936 1.00 31.67 194 PRO I CA 1
ATOM 14053 C C . PRO I 1 194 ? -4.681 93.744 71.275 1.00 32.29 194 PRO I C 1
ATOM 14054 O O . PRO I 1 194 ? -4.076 93.518 72.325 1.00 32.10 194 PRO I O 1
ATOM 14058 N N . HIS I 1 195 ? -5.985 93.979 71.223 1.00 33.14 195 HIS I N 1
ATOM 14059 C CA . HIS I 1 195 ? -6.832 93.995 72.405 1.00 33.91 195 HIS I CA 1
ATOM 14060 C C . HIS I 1 195 ? -6.714 92.730 73.266 1.00 34.58 195 HIS I C 1
ATOM 14061 O O . HIS I 1 195 ? -6.806 92.802 74.496 1.00 35.19 195 HIS I O 1
ATOM 14068 N N . ALA I 1 196 ? -6.485 91.582 72.630 1.00 33.64 196 ALA I N 1
ATOM 14069 C CA . ALA I 1 196 ? -6.358 90.314 73.350 1.00 32.20 196 ALA I CA 1
ATOM 14070 C C . ALA I 1 196 ? -5.106 90.257 74.224 1.00 32.74 196 ALA I C 1
ATOM 14071 O O . ALA I 1 196 ? -5.129 89.676 75.306 1.00 33.81 196 ALA I O 1
ATOM 14073 N N . VAL I 1 197 ? -4.003 90.829 73.754 1.00 31.81 197 VAL I N 1
ATOM 14074 C CA . VAL I 1 197 ? -2.784 90.819 74.557 1.00 31.27 197 VAL I CA 1
ATOM 14075 C C . VAL I 1 197 ? -2.952 91.813 75.708 1.00 31.21 197 VAL I C 1
ATOM 14076 O O . VAL I 1 197 ? -2.546 91.543 76.845 1.00 29.19 197 VAL I O 1
ATOM 14080 N N . PHE I 1 198 ? -3.567 92.954 75.411 1.00 30.34 198 PHE I N 1
ATOM 14081 C CA . PHE I 1 198 ? -3.801 93.971 76.432 1.00 32.82 198 PHE I CA 1
ATOM 14082 C C . PHE I 1 198 ? -4.603 93.359 77.583 1.00 33.86 198 PHE I C 1
ATOM 14083 O O . PHE I 1 198 ? -4.297 93.592 78.750 1.00 33.47 198 PHE I O 1
ATOM 14091 N N . LYS I 1 199 ? -5.616 92.561 77.239 1.00 33.14 199 LYS I N 1
ATOM 14092 C CA . LYS I 1 199 ? -6.472 91.918 78.232 1.00 33.18 199 LYS I CA 1
ATOM 14093 C C . LYS I 1 199 ? -5.762 90.855 79.071 1.00 33.63 199 LYS I C 1
ATOM 14094 O O . LYS I 1 199 ? -6.228 90.517 80.153 1.00 35.71 199 LYS I O 1
ATOM 14100 N N . GLN I 1 200 ? -4.644 90.331 78.573 1.00 33.16 200 GLN I N 1
ATOM 14101 C CA . GLN I 1 200 ? -3.872 89.304 79.280 1.00 32.27 200 GLN I CA 1
ATOM 14102 C C . GLN I 1 200 ? -2.857 89.860 80.278 1.00 31.16 200 GLN I C 1
ATOM 14103 O O . GLN I 1 200 ? -2.476 89.179 81.233 1.00 29.12 200 GLN I O 1
ATOM 14109 N N . LEU I 1 201 ? -2.415 91.089 80.039 1.00 29.84 201 LEU I N 1
ATOM 14110 C CA . LEU I 1 201 ? -1.364 91.735 80.854 1.00 30.36 201 LEU I CA 1
ATOM 14111 C C . LEU I 1 201 ? -1.652 91.759 82.379 1.00 32.35 201 LEU I C 1
ATOM 14112 O O . LEU I 1 201 ? -0.766 91.593 83.207 1.00 32.75 201 LEU I O 1
ATOM 14117 N N . LEU I 1 202 ? -2.898 91.959 82.797 1.00 35.05 202 LEU I N 1
ATOM 14118 C CA . LEU I 1 202 ? -3.233 92.013 84.218 1.00 36.28 202 LEU I CA 1
ATOM 14119 C C . LEU I 1 202 ? -3.331 90.662 84.913 1.00 37.74 202 LEU I C 1
ATOM 14120 O O . LEU I 1 202 ? -3.169 90.566 86.131 1.00 39.60 202 LEU I O 1
ATOM 14125 N N . LYS I 1 203 ? -3.581 89.616 84.140 1.00 38.13 203 LYS I N 1
ATOM 14126 C CA . LYS I 1 203 ? -3.757 88.292 84.708 1.00 37.75 203 LYS I CA 1
ATOM 14127 C C . LYS I 1 203 ? -2.586 87.645 85.425 1.00 37.19 203 LYS I C 1
ATOM 14128 O O . LYS I 1 203 ? -1.454 87.628 84.939 1.00 36.71 203 LYS I O 1
ATOM 14134 N N . HIS I 1 204 ? -2.890 87.121 86.606 1.00 35.41 204 HIS I N 1
ATOM 14135 C CA . HIS I 1 204 ? -1.948 86.396 87.423 1.00 36.62 204 HIS I CA 1
ATOM 14136 C C . HIS I 1 204 ? -2.695 85.686 88.532 1.00 37.12 204 HIS I C 1
ATOM 14137 O O . HIS I 1 204 ? -3.548 86.252 89.203 1.00 38.74 204 HIS I O 1
ATOM 14144 N N . PRO I 1 205 ? -2.403 84.393 88.728 1.00 37.17 205 PRO I N 1
ATOM 14145 C CA . PRO I 1 205 ? -3.034 83.536 89.736 1.00 37.03 205 PRO I CA 1
ATOM 14146 C C . PRO I 1 205 ? -2.961 84.077 91.164 1.00 36.58 205 PRO I C 1
ATOM 14147 O O . PRO I 1 205 ? -3.928 83.990 91.914 1.00 35.90 205 PRO I O 1
ATOM 14151 N N . LEU I 1 206 ? -1.810 84.623 91.541 1.00 37.28 206 LEU I N 1
ATOM 14152 C CA . LEU I 1 206 ? -1.635 85.162 92.887 1.00 39.27 206 LEU I CA 1
ATOM 14153 C C . LEU I 1 206 ? -2.530 86.368 93.170 1.00 40.24 206 LEU I C 1
ATOM 14154 O O . LEU I 1 206 ? -2.922 86.590 94.314 1.00 42.68 206 LEU I O 1
ATOM 14159 N N . THR I 1 207 ? -2.855 87.145 92.142 1.00 40.24 207 THR I N 1
ATOM 14160 C CA . THR I 1 207 ? -3.729 88.298 92.339 1.00 42.69 207 THR I CA 1
ATOM 14161 C C . THR I 1 207 ? -5.146 87.800 92.628 1.00 44.98 207 THR I C 1
ATOM 14162 O O . THR I 1 207 ? -5.815 88.289 93.539 1.00 45.43 207 THR I O 1
ATOM 14166 N N . ASP I 1 208 ? -5.593 86.821 91.848 1.00 47.52 208 ASP I N 1
ATOM 14167 C CA . ASP I 1 208 ? -6.919 86.245 92.018 1.00 50.55 208 ASP I CA 1
ATOM 14168 C C . ASP I 1 208 ? -7.095 85.685 93.428 1.00 51.07 208 ASP I C 1
ATOM 14169 O O . ASP I 1 208 ? -8.066 85.999 94.114 1.00 49.93 208 ASP I O 1
ATOM 14174 N N . ILE I 1 209 ? -6.158 84.845 93.859 1.00 52.90 209 ILE I N 1
ATOM 14175 C CA . ILE I 1 209 ? -6.259 84.251 95.188 1.00 55.44 209 ILE I CA 1
ATOM 14176 C C . ILE I 1 209 ? -6.042 85.327 96.242 1.00 55.81 209 ILE I C 1
ATOM 14177 O O . ILE I 1 209 ? -6.541 85.224 97.361 1.00 56.31 209 ILE I O 1
ATOM 14182 N N . GLY I 1 210 ? -5.301 86.366 95.873 1.00 56.72 210 GLY I N 1
ATOM 14183 C CA . GLY I 1 210 ? -5.038 87.445 96.803 1.00 58.24 210 GLY I CA 1
ATOM 14184 C C . GLY I 1 210 ? -6.301 88.221 97.129 1.00 59.91 210 GLY I C 1
ATOM 14185 O O . GLY I 1 210 ? -6.387 88.877 98.163 1.00 60.15 210 GLY I O 1
ATOM 14186 N N . LEU I 1 211 ? -7.288 88.157 96.243 1.00 61.43 211 LEU I N 1
ATOM 14187 C CA . LEU I 1 211 ? -8.538 88.874 96.474 1.00 63.25 211 LEU I CA 1
ATOM 14188 C C . LEU I 1 211 ? -9.640 87.963 97.029 1.00 65.12 211 LEU I C 1
ATOM 14189 O O . LEU I 1 211 ? -9.644 86.752 96.714 1.00 65.33 211 LEU I O 1
ATOM 14194 N N . MET J 1 1 ? 23.825 107.710 63.762 1.00 23.82 1 MET J N 1
ATOM 14195 C CA . MET J 1 1 ? 25.077 107.806 62.959 1.00 25.23 1 MET J CA 1
ATOM 14196 C C . MET J 1 1 ? 24.772 108.401 61.587 1.00 25.59 1 MET J C 1
ATOM 14197 O O . MET J 1 1 ? 23.788 108.026 60.947 1.00 26.81 1 MET J O 1
ATOM 14202 N N . GLU J 1 2 ? 25.608 109.336 61.144 1.00 24.01 2 GLU J N 1
ATOM 14203 C CA . GLU J 1 2 ? 25.415 109.960 59.845 1.00 25.06 2 GLU J CA 1
ATOM 14204 C C . GLU J 1 2 ? 25.971 109.085 58.717 1.00 24.91 2 GLU J C 1
ATOM 14205 O O . GLU J 1 2 ? 27.055 108.501 58.828 1.00 24.34 2 GLU J O 1
ATOM 14211 N N . LEU J 1 3 ? 25.200 108.998 57.639 1.00 23.84 3 LEU J N 1
ATOM 14212 C CA . LEU J 1 3 ? 25.560 108.186 56.471 1.00 23.46 3 LEU J CA 1
ATOM 14213 C C . LEU J 1 3 ? 26.161 109.020 55.326 1.00 23.75 3 LEU J C 1
ATOM 14214 O O . LEU J 1 3 ? 25.610 110.026 54.899 1.00 20.67 3 LEU J O 1
ATOM 14219 N N . TYR J 1 4 ? 27.312 108.552 54.839 1.00 23.28 4 TYR J N 1
ATOM 14220 C CA . TYR J 1 4 ? 28.056 109.176 53.745 1.00 20.04 4 TYR J CA 1
ATOM 14221 C C . TYR J 1 4 ? 28.215 108.176 52.618 1.00 20.51 4 TYR J C 1
ATOM 14222 O O . TYR J 1 4 ? 28.172 106.970 52.843 1.00 18.97 4 TYR J O 1
ATOM 14231 N N . LEU J 1 5 ? 28.422 108.684 51.406 1.00 21.09 5 LEU J N 1
ATOM 14232 C CA . LEU J 1 5 ? 28.672 107.832 50.249 1.00 21.30 5 LEU J CA 1
ATOM 14233 C C . LEU J 1 5 ? 30.161 107.966 49.934 1.00 23.16 5 LEU J C 1
ATOM 14234 O O . LEU J 1 5 ? 30.721 109.058 50.033 1.00 21.49 5 LEU J O 1
ATOM 14239 N N . ASP J 1 6 ? 30.805 106.856 49.590 1.00 24.84 6 ASP J N 1
ATOM 14240 C CA . ASP J 1 6 ? 32.215 106.870 49.228 1.00 28.03 6 ASP J CA 1
ATOM 14241 C C . ASP J 1 6 ? 32.210 106.713 47.709 1.00 29.21 6 ASP J C 1
ATOM 14242 O O . ASP J 1 6 ? 32.379 105.607 47.194 1.00 29.08 6 ASP J O 1
ATOM 14247 N N . THR J 1 7 ? 32.005 107.821 46.996 1.00 28.81 7 THR J N 1
ATOM 14248 C CA . THR J 1 7 ? 31.941 107.793 45.535 1.00 27.04 7 THR J CA 1
ATOM 14249 C C . THR J 1 7 ? 32.111 109.192 44.950 1.00 26.70 7 THR J C 1
ATOM 14250 O O . THR J 1 7 ? 32.188 110.166 45.687 1.00 25.25 7 THR J O 1
ATOM 14254 N N . ALA J 1 8 ? 32.171 109.282 43.624 1.00 24.80 8 ALA J N 1
ATOM 14255 C CA . ALA J 1 8 ? 32.267 110.572 42.950 1.00 25.93 8 ALA J CA 1
ATOM 14256 C C . ALA J 1 8 ? 31.171 110.630 41.886 1.00 26.99 8 ALA J C 1
ATOM 14257 O O . ALA J 1 8 ? 31.066 111.598 41.136 1.00 27.85 8 ALA J O 1
ATOM 14259 N N . SER J 1 9 ? 30.352 109.585 41.829 1.00 27.00 9 SER J N 1
ATOM 14260 C CA . SER J 1 9 ? 29.264 109.519 40.861 1.00 26.50 9 SER J CA 1
ATOM 14261 C C . SER J 1 9 ? 28.058 110.335 41.293 1.00 26.79 9 SER J C 1
ATOM 14262 O O . SER J 1 9 ? 27.424 110.028 42.300 1.00 27.78 9 SER J O 1
ATOM 14265 N N . LEU J 1 10 ? 27.731 111.361 40.516 1.00 26.83 10 LEU J N 1
ATOM 14266 C CA . LEU J 1 10 ? 26.594 112.219 40.822 1.00 28.02 10 LEU J CA 1
ATOM 14267 C C . LEU J 1 10 ? 25.272 111.467 40.771 1.00 28.64 10 LEU J C 1
ATOM 14268 O O . LEU J 1 10 ? 24.372 111.730 41.566 1.00 30.61 10 LEU J O 1
ATOM 14273 N N . GLU J 1 11 ? 25.154 110.530 39.837 1.00 27.49 11 GLU J N 1
ATOM 14274 C CA . GLU J 1 11 ? 23.933 109.746 39.703 1.00 27.66 11 GLU J CA 1
ATOM 14275 C C . GLU J 1 11 ? 23.677 108.963 40.997 1.00 25.99 11 GLU J C 1
ATOM 14276 O O . GLU J 1 11 ? 22.539 108.860 41.469 1.00 21.98 11 GLU J O 1
ATOM 14282 N N . GLU J 1 12 ? 24.745 108.418 41.570 1.00 24.53 12 GLU J N 1
ATOM 14283 C CA . GLU J 1 12 ? 24.623 107.666 42.809 1.00 24.80 12 GLU J CA 1
ATOM 14284 C C . GLU J 1 12 ? 24.306 108.636 43.947 1.00 25.31 12 GLU J C 1
ATOM 14285 O O . GLU J 1 12 ? 23.412 108.394 44.762 1.00 22.28 12 GLU J O 1
ATOM 14291 N N . ILE J 1 13 ? 25.027 109.751 43.975 1.00 25.36 13 ILE J N 1
ATOM 14292 C CA . ILE J 1 13 ? 24.830 110.746 45.015 1.00 26.63 13 ILE J CA 1
ATOM 14293 C C . ILE J 1 13 ? 23.412 111.305 45.002 1.00 27.28 13 ILE J C 1
ATOM 14294 O O . ILE J 1 13 ? 22.793 111.448 46.059 1.00 27.95 13 ILE J O 1
ATOM 14299 N N . ARG J 1 14 ? 22.882 111.585 43.813 1.00 27.69 14 ARG J N 1
ATOM 14300 C CA . ARG J 1 14 ? 21.529 112.129 43.696 1.00 29.27 14 ARG J CA 1
ATOM 14301 C C . ARG J 1 14 ? 20.444 111.152 44.140 1.00 28.86 14 ARG J C 1
ATOM 14302 O O . ARG J 1 14 ? 19.433 111.558 44.711 1.00 29.97 14 ARG J O 1
ATOM 14310 N N . GLU J 1 15 ? 20.638 109.869 43.863 1.00 29.41 15 GLU J N 1
ATOM 14311 C CA . GLU J 1 15 ? 19.654 108.868 44.256 1.00 30.69 15 GLU J CA 1
ATOM 14312 C C . GLU J 1 15 ? 19.536 108.782 45.779 1.00 30.50 15 GLU J C 1
ATOM 14313 O O . GLU J 1 15 ? 18.435 108.831 46.331 1.00 29.28 15 GLU J O 1
ATOM 14319 N N . ILE J 1 16 ? 20.673 108.669 46.460 1.00 27.49 16 ILE J N 1
ATOM 14320 C CA . ILE J 1 16 ? 20.645 108.550 47.911 1.00 27.28 16 ILE J CA 1
ATOM 14321 C C . ILE J 1 16 ? 20.266 109.869 48.588 1.00 28.12 16 ILE J C 1
ATOM 14322 O O . ILE J 1 16 ? 19.606 109.868 49.636 1.00 25.86 16 ILE J O 1
ATOM 14327 N N . ALA J 1 17 ? 20.667 110.991 47.991 1.00 25.58 17 ALA J N 1
ATOM 14328 C CA . ALA J 1 17 ? 20.318 112.293 48.562 1.00 27.13 17 ALA J CA 1
ATOM 14329 C C . ALA J 1 17 ? 18.801 112.432 48.613 1.00 25.42 17 ALA J C 1
ATOM 14330 O O . ALA J 1 17 ? 18.258 112.994 49.557 1.00 27.35 17 ALA J O 1
ATOM 14332 N N . ALA J 1 18 ? 18.119 111.905 47.602 1.00 25.27 18 ALA J N 1
ATOM 14333 C CA . ALA J 1 18 ? 16.661 111.986 47.540 1.00 23.37 18 ALA J CA 1
ATOM 14334 C C . ALA J 1 18 ? 15.983 111.147 48.617 1.00 24.43 18 ALA J C 1
ATOM 14335 O O . ALA J 1 18 ? 14.812 111.361 48.935 1.00 26.07 18 ALA J O 1
ATOM 14337 N N . TRP J 1 19 ? 16.702 110.177 49.177 1.00 25.35 19 TRP J N 1
ATOM 14338 C CA . TRP J 1 19 ? 16.123 109.361 50.245 1.00 24.24 19 TRP J CA 1
ATOM 14339 C C . TRP J 1 19 ? 16.081 110.239 51.494 1.00 24.11 19 TRP J C 1
ATOM 14340 O O . TRP J 1 19 ? 15.351 109.954 52.445 1.00 25.24 19 TRP J O 1
ATOM 14351 N N . GLY J 1 20 ? 16.890 111.298 51.483 1.00 22.54 20 GLY J N 1
ATOM 14352 C CA . GLY J 1 20 ? 16.946 112.213 52.607 1.00 23.83 20 GLY J CA 1
ATOM 14353 C C . GLY J 1 20 ? 17.843 111.725 53.732 1.00 25.96 20 GLY J C 1
ATOM 14354 O O . GLY J 1 20 ? 17.749 112.213 54.858 1.00 26.86 20 GLY J O 1
ATOM 14355 N N . VAL J 1 21 ? 18.733 110.784 53.432 1.00 24.90 21 VAL J N 1
ATOM 14356 C CA . VAL J 1 21 ? 19.612 110.240 54.460 1.00 23.68 21 VAL J CA 1
ATOM 14357 C C . VAL J 1 21 ? 21.096 110.469 54.232 1.00 23.84 21 VAL J C 1
ATOM 14358 O O . VAL J 1 21 ? 21.911 109.951 54.988 1.00 23.04 21 VAL J O 1
ATOM 14362 N N . LEU J 1 22 ? 21.456 111.234 53.208 1.00 22.95 22 LEU J N 1
ATOM 14363 C CA . LEU J 1 22 ? 22.867 111.462 52.918 1.00 23.40 22 LEU J CA 1
ATOM 14364 C C . LEU J 1 22 ? 23.424 112.694 53.626 1.00 24.43 22 LEU J C 1
ATOM 14365 O O . LEU J 1 22 ? 22.971 113.807 53.386 1.00 27.75 22 LEU J O 1
ATOM 14370 N N . SER J 1 23 ? 24.427 112.490 54.478 1.00 24.29 23 SER J N 1
ATOM 14371 C CA . SER J 1 23 ? 25.034 113.584 55.234 1.00 23.71 23 SER J CA 1
ATOM 14372 C C . SER J 1 23 ? 26.336 114.103 54.650 1.00 24.58 23 SER J C 1
ATOM 14373 O O . SER J 1 23 ? 26.808 115.169 55.045 1.00 24.97 23 SER J O 1
ATOM 14376 N N . GLY J 1 24 ? 26.925 113.355 53.722 1.00 24.38 24 GLY J N 1
ATOM 14377 C CA . GLY J 1 24 ? 28.181 113.788 53.140 1.00 22.56 24 GLY J CA 1
ATOM 14378 C C . GLY J 1 24 ? 28.718 112.805 52.120 1.00 23.87 24 GLY J C 1
ATOM 14379 O O . GLY J 1 24 ? 28.110 111.774 51.866 1.00 23.78 24 GLY J O 1
ATOM 14380 N N . VAL J 1 25 ? 29.865 113.134 51.539 1.00 23.22 25 VAL J N 1
ATOM 14381 C CA . VAL J 1 25 ? 30.509 112.302 50.531 1.00 21.60 25 VAL J CA 1
ATOM 14382 C C . VAL J 1 25 ? 32.019 112.305 50.757 1.00 22.44 25 VAL J C 1
ATOM 14383 O O . VAL J 1 25 ? 32.577 113.289 51.233 1.00 24.51 25 VAL J O 1
ATOM 14387 N N . THR J 1 26 ? 32.674 111.201 50.418 1.00 23.68 26 THR J N 1
ATOM 14388 C CA . THR J 1 26 ? 34.127 111.103 50.522 1.00 25.73 26 THR J CA 1
ATOM 14389 C C . THR J 1 26 ? 34.580 110.617 49.148 1.00 26.32 26 THR J C 1
ATOM 14390 O O . THR J 1 26 ? 33.928 109.760 48.545 1.00 24.99 26 THR J O 1
ATOM 14394 N N . THR J 1 27 ? 35.682 111.170 48.652 1.00 25.80 27 THR J N 1
ATOM 14395 C CA . THR J 1 27 ? 36.199 110.807 47.343 1.00 26.55 27 THR J CA 1
ATOM 14396 C C . THR J 1 27 ? 37.705 110.589 47.384 1.00 29.61 27 THR J C 1
ATOM 14397 O O . THR J 1 27 ? 38.359 110.872 48.386 1.00 29.19 27 THR J O 1
ATOM 14401 N N . ASN J 1 28 ? 38.237 110.084 46.276 1.00 30.85 28 ASN J N 1
ATOM 14402 C CA . ASN J 1 28 ? 39.667 109.851 46.097 1.00 33.27 28 ASN J CA 1
ATOM 14403 C C . ASN J 1 28 ? 39.877 109.923 44.589 1.00 33.73 28 ASN J C 1
ATOM 14404 O O . ASN J 1 28 ? 38.914 109.781 43.821 1.00 34.67 28 ASN J O 1
ATOM 14409 N N . PRO J 1 29 ? 41.123 110.141 44.135 1.00 33.91 29 PRO J N 1
ATOM 14410 C CA . PRO J 1 29 ? 41.404 110.236 42.700 1.00 33.91 29 PRO J CA 1
ATOM 14411 C C . PRO J 1 29 ? 40.818 109.129 41.852 1.00 34.47 29 PRO J C 1
ATOM 14412 O O . PRO J 1 29 ? 40.189 109.395 40.827 1.00 34.27 29 PRO J O 1
ATOM 14416 N N . THR J 1 30 ? 41.018 107.886 42.275 1.00 36.08 30 THR J N 1
ATOM 14417 C CA . THR J 1 30 ? 40.498 106.760 41.508 1.00 37.52 30 THR J CA 1
ATOM 14418 C C . THR J 1 30 ? 38.977 106.803 41.352 1.00 35.71 30 THR J C 1
ATOM 14419 O O . THR J 1 30 ? 38.453 106.499 40.284 1.00 36.42 30 THR J O 1
ATOM 14423 N N . LEU J 1 31 ? 38.269 107.197 42.405 1.00 35.41 31 LEU J N 1
ATOM 14424 C CA . LEU J 1 31 ? 36.814 107.298 42.341 1.00 32.92 31 LEU J CA 1
ATOM 14425 C C . LEU J 1 31 ? 36.415 108.423 41.396 1.00 33.30 31 LEU J C 1
ATOM 14426 O O . LEU J 1 31 ? 35.405 108.323 40.698 1.00 34.05 31 LEU J O 1
ATOM 14431 N N . VAL J 1 32 ? 37.196 109.501 41.375 1.00 31.47 32 VAL J N 1
ATOM 14432 C CA . VAL J 1 32 ? 36.888 110.619 40.481 1.00 32.07 32 VAL J CA 1
ATOM 14433 C C . VAL J 1 32 ? 37.077 110.218 39.014 1.00 31.22 32 VAL J C 1
ATOM 14434 O O . VAL J 1 32 ? 36.218 110.495 38.173 1.00 31.09 32 VAL J O 1
ATOM 14438 N N . ALA J 1 33 ? 38.192 109.559 38.713 1.00 29.68 33 ALA J N 1
ATOM 14439 C CA . ALA J 1 33 ? 38.474 109.121 37.343 1.00 30.95 33 ALA J CA 1
ATOM 14440 C C . ALA J 1 33 ? 37.362 108.219 36.808 1.00 30.26 33 ALA J C 1
ATOM 14441 O O . ALA J 1 33 ? 36.887 108.393 35.677 1.00 29.42 33 ALA J O 1
ATOM 14443 N N . LYS J 1 34 ? 36.948 107.256 37.624 1.00 31.23 34 LYS J N 1
ATOM 14444 C CA . LYS J 1 34 ? 35.883 106.344 37.234 1.00 31.69 34 LYS J CA 1
ATOM 14445 C C . LYS J 1 34 ? 34.632 107.126 36.871 1.00 32.13 34 LYS J C 1
ATOM 14446 O O . LYS J 1 34 ? 33.994 106.860 35.852 1.00 32.12 34 LYS J O 1
ATOM 14452 N N . ALA J 1 35 ? 34.276 108.088 37.718 1.00 30.32 35 ALA J N 1
ATOM 14453 C CA . ALA J 1 35 ? 33.092 108.900 37.479 1.00 30.05 35 ALA J CA 1
ATOM 14454 C C . ALA J 1 35 ? 33.203 109.651 36.145 1.00 28.90 35 ALA J C 1
ATOM 14455 O O . ALA J 1 35 ? 32.227 109.764 35.402 1.00 27.14 35 ALA J O 1
ATOM 14457 N N . PHE J 1 36 ? 34.390 110.161 35.843 1.00 28.73 36 PHE J N 1
ATOM 14458 C CA . PHE J 1 36 ? 34.603 110.873 34.587 1.00 32.30 36 PHE J CA 1
ATOM 14459 C C . PHE J 1 36 ? 34.606 109.910 33.400 1.00 33.58 36 PHE J C 1
ATOM 14460 O O . PHE J 1 36 ? 34.126 110.241 32.320 1.00 34.46 36 PHE J O 1
ATOM 14468 N N . ALA J 1 37 ? 35.133 108.709 33.609 1.00 35.14 37 ALA J N 1
ATOM 14469 C CA . ALA J 1 37 ? 35.150 107.704 32.554 1.00 37.21 37 ALA J CA 1
ATOM 14470 C C . ALA J 1 37 ? 33.708 107.356 32.197 1.00 39.47 37 ALA J C 1
ATOM 14471 O O . ALA J 1 37 ? 33.338 107.313 31.020 1.00 42.39 37 ALA J O 1
ATOM 14473 N N . ALA J 1 38 ? 32.897 107.123 33.226 1.00 38.69 38 ALA J N 1
ATOM 14474 C CA . ALA J 1 38 ? 31.497 106.761 33.051 1.00 38.27 38 ALA J CA 1
ATOM 14475 C C . ALA J 1 38 ? 30.683 107.839 32.347 1.00 40.25 38 ALA J C 1
ATOM 14476 O O . ALA J 1 38 ? 29.721 107.527 31.644 1.00 42.30 38 ALA J O 1
ATOM 14478 N N . LYS J 1 39 ? 31.047 109.104 32.539 1.00 39.26 39 LYS J N 1
ATOM 14479 C CA . LYS J 1 39 ? 30.332 110.189 31.876 1.00 39.30 39 LYS J CA 1
ATOM 14480 C C . LYS J 1 39 ? 31.017 110.528 30.550 1.00 39.50 39 LYS J C 1
ATOM 14481 O O . LYS J 1 39 ? 30.529 111.355 29.780 1.00 37.38 39 LYS J O 1
ATOM 14487 N N . GLY J 1 40 ? 32.145 109.873 30.289 1.00 38.41 40 GLY J N 1
ATOM 14488 C CA . GLY J 1 40 ? 32.878 110.116 29.062 1.00 37.72 40 GLY J CA 1
ATOM 14489 C C . GLY J 1 40 ? 33.282 111.565 28.881 1.00 38.58 40 GLY J C 1
ATOM 14490 O O . GLY J 1 40 ? 33.030 112.164 27.835 1.00 39.09 40 GLY J O 1
ATOM 14491 N N . GLU J 1 41 ? 33.914 112.130 29.904 1.00 38.33 41 GLU J N 1
ATOM 14492 C CA . GLU J 1 41 ? 34.361 113.514 29.859 1.00 37.63 41 GLU J CA 1
ATOM 14493 C C . GLU J 1 41 ? 35.832 113.642 30.227 1.00 35.39 41 GLU J C 1
ATOM 14494 O O . GLU J 1 41 ? 36.352 112.863 31.022 1.00 35.17 41 GLU J O 1
ATOM 14500 N N . ALA J 1 42 ? 36.506 114.623 29.640 1.00 33.44 42 ALA J N 1
ATOM 14501 C CA . ALA J 1 42 ? 37.918 114.842 29.937 1.00 33.51 42 ALA J CA 1
ATOM 14502 C C . ALA J 1 42 ? 38.077 115.322 31.376 1.00 33.54 42 ALA J C 1
ATOM 14503 O O . ALA J 1 42 ? 37.319 116.173 31.843 1.00 33.63 42 ALA J O 1
ATOM 14505 N N . LEU J 1 43 ? 39.062 114.775 32.077 1.00 34.04 43 LEU J N 1
ATOM 14506 C CA . LEU J 1 43 ? 39.307 115.160 33.462 1.00 35.23 43 LEU J CA 1
ATOM 14507 C C . LEU J 1 43 ? 40.389 116.229 33.552 1.00 35.40 43 LEU J C 1
ATOM 14508 O O . LEU J 1 43 ? 41.575 115.924 33.650 1.00 37.23 43 LEU J O 1
ATOM 14513 N N . THR J 1 44 ? 39.959 117.483 33.514 1.00 33.99 44 THR J N 1
ATOM 14514 C CA . THR J 1 44 ? 40.854 118.632 33.597 1.00 31.74 44 THR J CA 1
ATOM 14515 C C . THR J 1 44 ? 40.665 119.247 34.974 1.00 31.24 44 THR J C 1
ATOM 14516 O O . THR J 1 44 ? 39.754 118.863 35.709 1.00 30.43 44 THR J O 1
ATOM 14520 N N . GLU J 1 45 ? 41.513 120.205 35.322 1.00 30.60 45 GLU J N 1
ATOM 14521 C CA . GLU J 1 45 ? 41.402 120.856 36.616 1.00 31.52 45 GLU J CA 1
ATOM 14522 C C . GLU J 1 45 ? 40.038 121.509 36.748 1.00 31.60 45 GLU J C 1
ATOM 14523 O O . GLU J 1 45 ? 39.349 121.344 37.754 1.00 33.44 45 GLU J O 1
ATOM 14529 N N . GLU J 1 46 ? 39.654 122.244 35.715 1.00 29.65 46 GLU J N 1
ATOM 14530 C CA . GLU J 1 46 ? 38.383 122.947 35.697 1.00 30.61 46 GLU J CA 1
ATOM 14531 C C . GLU J 1 46 ? 37.188 122.007 35.868 1.00 30.55 46 GLU J C 1
ATOM 14532 O O . GLU J 1 46 ? 36.297 122.276 36.682 1.00 30.18 46 GLU J O 1
ATOM 14538 N N . ALA J 1 47 ? 37.161 120.912 35.107 1.00 27.97 47 ALA J N 1
ATOM 14539 C CA . ALA J 1 47 ? 36.061 119.949 35.208 1.00 26.25 47 ALA J CA 1
ATOM 14540 C C . ALA J 1 47 ? 36.084 119.305 36.590 1.00 26.49 47 ALA J C 1
ATOM 14541 O O . ALA J 1 47 ? 35.038 118.990 37.166 1.00 25.52 47 ALA J O 1
ATOM 14543 N N . PHE J 1 48 ? 37.286 119.116 37.116 1.00 24.64 48 PHE J N 1
ATOM 14544 C CA . PHE J 1 48 ? 37.454 118.532 38.433 1.00 24.33 48 PHE J CA 1
ATOM 14545 C C . PHE J 1 48 ? 36.813 119.450 39.482 1.00 25.55 48 PHE J C 1
ATOM 14546 O O . PHE J 1 48 ? 36.041 119.000 40.339 1.00 22.79 48 PHE J O 1
ATOM 14554 N N . ALA J 1 49 ? 37.136 120.737 39.401 1.00 25.27 49 ALA J N 1
ATOM 14555 C CA . ALA J 1 49 ? 36.600 121.728 40.326 1.00 26.34 49 ALA J CA 1
ATOM 14556 C C . ALA J 1 49 ? 35.076 121.834 40.185 1.00 26.97 49 ALA J C 1
ATOM 14557 O O . ALA J 1 49 ? 34.362 121.929 41.179 1.00 26.55 49 ALA J O 1
ATOM 14559 N N . ALA J 1 50 ? 34.582 121.814 38.946 1.00 26.60 50 ALA J N 1
ATOM 14560 C CA . ALA J 1 50 ? 33.143 121.893 38.698 1.00 25.69 50 ALA J CA 1
ATOM 14561 C C . ALA J 1 50 ? 32.450 120.633 39.217 1.00 26.50 50 ALA J C 1
ATOM 14562 O O . ALA J 1 50 ? 31.325 120.682 39.716 1.00 26.82 50 ALA J O 1
ATOM 14564 N N . HIS J 1 51 ? 33.129 119.500 39.088 1.00 26.29 51 HIS J N 1
ATOM 14565 C CA . HIS J 1 51 ? 32.565 118.235 39.546 1.00 27.95 51 HIS J CA 1
ATOM 14566 C C . HIS J 1 51 ? 32.414 118.251 41.067 1.00 26.61 51 HIS J C 1
ATOM 14567 O O . HIS J 1 51 ? 31.348 117.936 41.596 1.00 27.15 51 HIS J O 1
ATOM 14574 N N . LEU J 1 52 ? 33.481 118.620 41.766 1.00 25.30 52 LEU J N 1
ATOM 14575 C CA . LEU J 1 52 ? 33.428 118.694 43.219 1.00 27.72 52 LEU J CA 1
ATOM 14576 C C . LEU J 1 52 ? 32.337 119.659 43.683 1.00 27.07 52 LEU J C 1
ATOM 14577 O O . LEU J 1 52 ? 31.636 119.380 44.658 1.00 26.35 52 LEU J O 1
ATOM 14582 N N . ARG J 1 53 ? 32.188 120.792 42.993 1.00 27.40 53 ARG J N 1
ATOM 14583 C CA . ARG J 1 53 ? 31.163 121.709 43.434 1.00 26.78 53 ARG J CA 1
ATOM 14584 C C . ARG J 1 53 ? 29.798 121.084 43.221 1.00 25.58 53 ARG J C 1
ATOM 14585 O O . ARG J 1 53 ? 28.898 121.201 44.042 1.00 25.73 53 ARG J O 1
ATOM 14593 N N . ALA J 1 54 ? 29.633 120.370 42.118 1.00 24.18 54 ALA J N 1
ATOM 14594 C CA . ALA J 1 54 ? 28.395 119.669 41.847 1.00 23.18 54 ALA J CA 1
ATOM 14595 C C . ALA J 1 54 ? 28.056 118.714 42.996 1.00 23.70 54 ALA J C 1
ATOM 14596 O O . ALA J 1 54 ? 26.897 118.618 43.420 1.00 23.77 54 ALA J O 1
ATOM 14598 N N . ILE J 1 55 ? 29.063 118.003 43.495 1.00 22.09 55 ILE J N 1
ATOM 14599 C CA . ILE J 1 55 ? 28.843 117.072 44.596 1.00 22.47 55 ILE J CA 1
ATOM 14600 C C . ILE J 1 55 ? 28.419 117.855 45.852 1.00 24.19 55 ILE J C 1
ATOM 14601 O O . ILE J 1 55 ? 27.386 117.564 46.459 1.00 22.80 55 ILE J O 1
ATOM 14606 N N . CYS J 1 56 ? 29.208 118.859 46.218 1.00 23.40 56 CYS J N 1
ATOM 14607 C CA . CYS J 1 56 ? 28.898 119.689 47.374 1.00 24.24 56 CYS J CA 1
ATOM 14608 C C . CYS J 1 56 ? 27.474 120.230 47.332 1.00 26.70 56 CYS J C 1
ATOM 14609 O O . CYS J 1 56 ? 26.772 120.241 48.348 1.00 28.45 56 CYS J O 1
ATOM 14612 N N . GLU J 1 57 ? 27.044 120.686 46.161 1.00 27.51 57 GLU J N 1
ATOM 14613 C CA . GLU J 1 57 ? 25.705 121.243 46.031 1.00 30.75 57 GLU J CA 1
ATOM 14614 C C . GLU J 1 57 ? 24.613 120.191 46.119 1.00 30.38 57 GLU J C 1
ATOM 14615 O O . GLU J 1 57 ? 23.528 120.458 46.633 1.00 34.19 57 GLU J O 1
ATOM 14621 N N . THR J 1 58 ? 24.895 118.989 45.638 1.00 28.79 58 THR J N 1
ATOM 14622 C CA . THR J 1 58 ? 23.886 117.941 45.668 1.00 29.35 58 THR J CA 1
ATOM 14623 C C . THR J 1 58 ? 23.694 117.347 47.061 1.00 29.49 58 THR J C 1
ATOM 14624 O O . THR J 1 58 ? 22.560 117.067 47.471 1.00 29.71 58 THR J O 1
ATOM 14628 N N . VAL J 1 59 ? 24.786 117.165 47.794 1.00 28.20 59 VAL J N 1
ATOM 14629 C CA . VAL J 1 59 ? 24.685 116.590 49.131 1.00 28.26 59 VAL J CA 1
ATOM 14630 C C . VAL J 1 59 ? 24.377 117.642 50.193 1.00 26.46 59 VAL J C 1
ATOM 14631 O O . VAL J 1 59 ? 23.664 117.372 51.150 1.00 25.77 59 VAL J O 1
ATOM 14635 N N . GLY J 1 60 ? 24.921 118.837 50.029 1.00 26.90 60 GLY J N 1
ATOM 14636 C CA . GLY J 1 60 ? 24.656 119.889 50.992 1.00 27.67 60 GLY J CA 1
ATOM 14637 C C . GLY J 1 60 ? 25.252 119.585 52.344 1.00 28.87 60 GLY J C 1
ATOM 14638 O O . GLY J 1 60 ? 24.706 119.977 53.373 1.00 31.99 60 GLY J O 1
ATOM 14639 N N . GLY J 1 61 ? 26.378 118.879 52.332 1.00 28.47 61 GLY J N 1
ATOM 14640 C CA . GLY J 1 61 ? 27.063 118.501 53.554 1.00 24.85 61 GLY J CA 1
ATOM 14641 C C . GLY J 1 61 ? 28.546 118.352 53.251 1.00 25.25 61 GLY J C 1
ATOM 14642 O O . GLY J 1 61 ? 28.963 118.626 52.130 1.00 23.82 61 GLY J O 1
ATOM 14643 N N . PRO J 1 62 ? 29.368 117.913 54.216 1.00 25.72 62 PRO J N 1
ATOM 14644 C CA . PRO J 1 62 ? 30.805 117.763 53.959 1.00 25.85 62 PRO J CA 1
ATOM 14645 C C . PRO J 1 62 ? 31.208 116.792 52.855 1.00 24.78 62 PRO J C 1
ATOM 14646 O O . PRO J 1 62 ? 30.626 115.724 52.686 1.00 25.79 62 PRO J O 1
ATOM 14650 N N . VAL J 1 63 ? 32.216 117.196 52.094 1.00 24.00 63 VAL J N 1
ATOM 14651 C CA . VAL J 1 63 ? 32.737 116.397 51.000 1.00 22.55 63 VAL J CA 1
ATOM 14652 C C . VAL J 1 63 ? 34.253 116.319 51.148 1.00 24.86 63 VAL J C 1
ATOM 14653 O O . VAL J 1 63 ? 34.939 117.340 51.129 1.00 26.45 63 VAL J O 1
ATOM 14657 N N . SER J 1 64 ? 34.774 115.109 51.320 1.00 24.52 64 SER J N 1
ATOM 14658 C CA . SER J 1 64 ? 36.212 114.924 51.463 1.00 25.84 64 SER J CA 1
ATOM 14659 C C . SER J 1 64 ? 36.875 114.778 50.109 1.00 26.65 64 SER J C 1
ATOM 14660 O O . SER J 1 64 ? 36.381 114.067 49.233 1.00 25.84 64 SER J O 1
ATOM 14663 N N . ALA J 1 65 ? 37.997 115.466 49.953 1.00 27.35 65 ALA J N 1
ATOM 14664 C CA . ALA J 1 65 ? 38.787 115.433 48.731 1.00 28.11 65 ALA J CA 1
ATOM 14665 C C . ALA J 1 65 ? 40.207 115.106 49.190 1.00 29.22 65 ALA J C 1
ATOM 14666 O O . ALA J 1 65 ? 40.684 115.639 50.190 1.00 28.94 65 ALA J O 1
ATOM 14668 N N . GLU J 1 66 ? 40.885 114.239 48.456 1.00 30.85 66 GLU J N 1
ATOM 14669 C CA . GLU J 1 66 ? 42.224 113.754 48.863 1.00 34.31 66 GLU J CA 1
ATOM 14670 C C . GLU J 1 66 ? 43.420 114.529 48.238 1.00 33.40 66 GLU J C 1
ATOM 14671 O O . GLU J 1 66 ? 43.441 114.831 47.052 1.00 31.80 66 GLU J O 1
ATOM 14677 N N . VAL J 1 67 ? 44.430 114.823 49.061 1.00 33.88 67 VAL J N 1
ATOM 14678 C CA . VAL J 1 67 ? 45.641 115.462 48.552 1.00 34.63 67 VAL J CA 1
ATOM 14679 C C . VAL J 1 67 ? 46.489 114.300 48.072 1.00 35.40 67 VAL J C 1
ATOM 14680 O O . VAL J 1 67 ? 46.441 113.216 48.649 1.00 36.67 67 VAL J O 1
ATOM 14684 N N . THR J 1 68 ? 47.264 114.513 47.023 1.00 36.08 68 THR J N 1
ATOM 14685 C CA . THR J 1 68 ? 48.078 113.412 46.496 1.00 39.30 68 THR J CA 1
ATOM 14686 C C . THR J 1 68 ? 49.561 113.560 46.850 1.00 40.26 68 THR J C 1
ATOM 14687 O O . THR J 1 68 ? 50.372 112.675 46.616 1.00 42.23 68 THR J O 1
ATOM 14691 N N . ALA J 1 69 ? 49.920 114.740 47.386 1.00 40.46 69 ALA J N 1
ATOM 14692 C CA . ALA J 1 69 ? 51.305 114.936 47.805 1.00 40.90 69 ALA J CA 1
ATOM 14693 C C . ALA J 1 69 ? 51.611 114.151 49.086 1.00 41.81 69 ALA J C 1
ATOM 14694 O O . ALA J 1 69 ? 50.727 113.720 49.813 1.00 42.49 69 ALA J O 1
ATOM 14696 N N . LEU J 1 70 ? 52.916 113.930 49.329 1.00 42.70 70 LEU J N 1
ATOM 14697 C CA . LEU J 1 70 ? 53.309 113.227 50.545 1.00 45.38 70 LEU J CA 1
ATOM 14698 C C . LEU J 1 70 ? 54.370 114.004 51.329 1.00 45.08 70 LEU J C 1
ATOM 14699 O O . LEU J 1 70 ? 54.881 113.565 52.353 1.00 46.31 70 LEU J O 1
ATOM 14704 N N . GLU J 1 71 ? 54.735 115.179 50.779 1.00 43.50 71 GLU J N 1
ATOM 14705 C CA . GLU J 1 71 ? 55.513 116.126 51.567 1.00 43.23 71 GLU J CA 1
ATOM 14706 C C . GLU J 1 71 ? 54.592 117.175 52.192 1.00 41.31 71 GLU J C 1
ATOM 14707 O O . GLU J 1 71 ? 53.605 117.612 51.613 1.00 42.02 71 GLU J O 1
ATOM 14713 N N . ALA J 1 72 ? 54.914 117.535 53.445 1.00 36.93 72 ALA J N 1
ATOM 14714 C CA . ALA J 1 72 ? 54.017 118.411 54.184 1.00 36.52 72 ALA J CA 1
ATOM 14715 C C . ALA J 1 72 ? 53.728 119.704 53.422 1.00 35.84 72 ALA J C 1
ATOM 14716 O O . ALA J 1 72 ? 52.591 120.133 53.284 1.00 34.87 72 ALA J O 1
ATOM 14718 N N . GLU J 1 73 ? 54.769 120.363 52.921 1.00 37.67 73 GLU J N 1
ATOM 14719 C CA . GLU J 1 73 ? 54.595 121.617 52.196 1.00 38.09 73 GLU J CA 1
ATOM 14720 C C . GLU J 1 73 ? 53.654 121.463 51.005 1.00 35.93 73 GLU J C 1
ATOM 14721 O O . GLU J 1 73 ? 52.661 122.180 50.897 1.00 36.27 73 GLU J O 1
ATOM 14727 N N . ALA J 1 74 ? 53.967 120.534 50.110 1.00 34.39 74 ALA J N 1
ATOM 14728 C CA . ALA J 1 74 ? 53.118 120.292 48.950 1.00 33.63 74 ALA J CA 1
ATOM 14729 C C . ALA J 1 74 ? 51.699 119.899 49.407 1.00 34.13 74 ALA J C 1
ATOM 14730 O O . ALA J 1 74 ? 50.712 120.314 48.799 1.00 33.32 74 ALA J O 1
ATOM 14732 N N . MET J 1 75 ? 51.609 119.108 50.477 1.00 31.61 75 MET J N 1
ATOM 14733 C CA . MET J 1 75 ? 50.317 118.689 51.025 1.00 31.09 75 MET J CA 1
ATOM 14734 C C . MET J 1 75 ? 49.502 119.907 51.461 1.00 30.25 75 MET J C 1
ATOM 14735 O O . MET J 1 75 ? 48.321 120.025 51.136 1.00 29.91 75 MET J O 1
ATOM 14740 N N . VAL J 1 76 ? 50.136 120.806 52.207 1.00 29.91 76 VAL J N 1
ATOM 14741 C CA . VAL J 1 76 ? 49.461 122.011 52.666 1.00 31.92 76 VAL J CA 1
ATOM 14742 C C . VAL J 1 76 ? 49.005 122.869 51.482 1.00 32.76 76 VAL J C 1
ATOM 14743 O O . VAL J 1 76 ? 47.872 123.345 51.453 1.00 32.68 76 VAL J O 1
ATOM 14747 N N . ALA J 1 77 ? 49.882 123.055 50.501 1.00 32.62 77 ALA J N 1
ATOM 14748 C CA . ALA J 1 77 ? 49.532 123.856 49.331 1.00 33.35 77 ALA J CA 1
ATOM 14749 C C . ALA J 1 77 ? 48.344 123.220 48.608 1.00 33.01 77 ALA J C 1
ATOM 14750 O O . ALA J 1 77 ? 47.385 123.900 48.251 1.00 32.82 77 ALA J O 1
ATOM 14752 N N . GLU J 1 78 ? 48.415 121.908 48.403 1.00 32.93 78 GLU J N 1
ATOM 14753 C CA . GLU J 1 78 ? 47.355 121.175 47.720 1.00 33.59 78 GLU J CA 1
ATOM 14754 C C . GLU J 1 78 ? 46.061 121.222 48.530 1.00 31.91 78 GLU J C 1
ATOM 14755 O O . GLU J 1 78 ? 44.972 121.342 47.974 1.00 31.17 78 GLU J O 1
ATOM 14761 N N . GLY J 1 79 ? 46.191 121.128 49.848 1.00 32.72 79 GLY J N 1
ATOM 14762 C CA . GLY J 1 79 ? 45.026 121.170 50.711 1.00 32.68 79 GLY J CA 1
ATOM 14763 C C . GLY J 1 79 ? 44.341 122.518 50.643 1.00 31.23 79 GLY J C 1
ATOM 14764 O O . GLY J 1 79 ? 43.115 122.605 50.709 1.00 31.29 79 GLY J O 1
ATOM 14765 N N . ARG J 1 80 ? 45.133 123.577 50.515 1.00 30.26 80 ARG J N 1
ATOM 14766 C CA . ARG J 1 80 ? 44.575 124.920 50.422 1.00 30.74 80 ARG J CA 1
ATOM 14767 C C . ARG J 1 80 ? 43.789 125.056 49.129 1.00 29.23 80 ARG J C 1
ATOM 14768 O O . ARG J 1 80 ? 42.702 125.627 49.115 1.00 29.97 80 ARG J O 1
ATOM 14776 N N . ARG J 1 81 ? 44.334 124.516 48.047 1.00 28.35 81 ARG J N 1
ATOM 14777 C CA . ARG J 1 81 ? 43.656 124.571 46.760 1.00 30.21 81 ARG J CA 1
ATOM 14778 C C . ARG J 1 81 ? 42.339 123.796 46.779 1.00 29.50 81 ARG J C 1
ATOM 14779 O O . ARG J 1 81 ? 41.341 124.245 46.212 1.00 29.15 81 ARG J O 1
ATOM 14787 N N . LEU J 1 82 ? 42.334 122.636 47.432 1.00 29.19 82 LEU J N 1
ATOM 14788 C CA . LEU J 1 82 ? 41.119 121.828 47.513 1.00 27.85 82 LEU J CA 1
ATOM 14789 C C . LEU J 1 82 ? 40.070 122.533 48.367 1.00 26.62 82 LEU J C 1
ATOM 14790 O O . LEU J 1 82 ? 38.896 122.592 48.007 1.00 27.58 82 LEU J O 1
ATOM 14795 N N . ALA J 1 83 ? 40.495 123.081 49.498 1.00 26.21 83 ALA J N 1
ATOM 14796 C CA . ALA J 1 83 ? 39.572 123.784 50.372 1.00 25.50 83 ALA J CA 1
ATOM 14797 C C . ALA J 1 83 ? 38.943 124.972 49.634 1.00 25.23 83 ALA J C 1
ATOM 14798 O O . ALA J 1 83 ? 37.754 125.257 49.799 1.00 26.32 83 ALA J O 1
ATOM 14800 N N . ALA J 1 84 ? 39.737 125.655 48.813 1.00 24.88 84 ALA J N 1
ATOM 14801 C CA . ALA J 1 84 ? 39.245 126.810 48.056 1.00 25.60 84 ALA J CA 1
ATOM 14802 C C . ALA J 1 84 ? 38.217 126.442 46.982 1.00 26.48 84 ALA J C 1
ATOM 14803 O O . ALA J 1 84 ? 37.572 127.323 46.415 1.00 26.94 84 ALA J O 1
ATOM 14805 N N . ILE J 1 85 ? 38.066 125.155 46.689 1.00 26.70 85 ILE J N 1
ATOM 14806 C CA . ILE J 1 85 ? 37.094 124.746 45.681 1.00 27.12 85 ILE J CA 1
ATOM 14807 C C . ILE J 1 85 ? 35.656 124.999 46.119 1.00 27.73 85 ILE J C 1
ATOM 14808 O O . ILE J 1 85 ? 34.827 125.453 45.325 1.00 30.12 85 ILE J O 1
ATOM 14813 N N . HIS J 1 86 ? 35.362 124.713 47.381 1.00 26.41 86 HIS J N 1
ATOM 14814 C CA . HIS J 1 86 ? 34.020 124.909 47.915 1.00 24.35 86 HIS J CA 1
ATOM 14815 C C . HIS J 1 86 ? 34.111 124.885 49.438 1.00 26.10 86 HIS J C 1
ATOM 14816 O O . HIS J 1 86 ? 34.916 124.146 49.997 1.00 25.81 86 HIS J O 1
ATOM 14823 N N . PRO J 1 87 ? 33.294 125.694 50.129 1.00 25.59 87 PRO J N 1
ATOM 14824 C CA . PRO J 1 87 ? 33.333 125.730 51.594 1.00 28.29 87 PRO J CA 1
ATOM 14825 C C . PRO J 1 87 ? 32.975 124.438 52.343 1.00 28.54 87 PRO J C 1
ATOM 14826 O O . PRO J 1 87 ? 33.277 124.316 53.526 1.00 30.19 87 PRO J O 1
ATOM 14830 N N . ASN J 1 88 ? 32.346 123.488 51.659 1.00 27.57 88 ASN J N 1
ATOM 14831 C CA . ASN J 1 88 ? 31.957 122.204 52.258 1.00 27.88 88 ASN J CA 1
ATOM 14832 C C . ASN J 1 88 ? 33.082 121.172 52.194 1.00 26.20 88 ASN J C 1
ATOM 14833 O O . ASN J 1 88 ? 32.981 120.102 52.798 1.00 26.53 88 ASN J O 1
ATOM 14838 N N . ILE J 1 89 ? 34.132 121.494 51.443 1.00 22.85 89 ILE J N 1
ATOM 14839 C CA . ILE J 1 89 ? 35.268 120.605 51.248 1.00 23.39 89 ILE J CA 1
ATOM 14840 C C . ILE J 1 89 ? 36.111 120.356 52.501 1.00 24.84 89 ILE J C 1
ATOM 14841 O O . ILE J 1 89 ? 36.514 121.296 53.189 1.00 24.09 89 ILE J O 1
ATOM 14846 N N . VAL J 1 90 ? 36.374 119.077 52.772 1.00 23.81 90 VAL J N 1
ATOM 14847 C CA . VAL J 1 90 ? 37.200 118.647 53.896 1.00 22.14 90 VAL J CA 1
ATOM 14848 C C . VAL J 1 90 ? 38.435 118.029 53.253 1.00 22.31 90 VAL J C 1
ATOM 14849 O O . VAL J 1 90 ? 38.321 117.246 52.311 1.00 22.89 90 VAL J O 1
ATOM 14853 N N . VAL J 1 91 ? 39.610 118.374 53.758 1.00 21.59 91 VAL J N 1
ATOM 14854 C CA . VAL J 1 91 ? 40.847 117.857 53.190 1.00 22.21 91 VAL J CA 1
ATOM 14855 C C . VAL J 1 91 ? 41.265 116.546 53.840 1.00 22.48 91 VAL J C 1
ATOM 14856 O O . VAL J 1 91 ? 41.369 116.443 55.062 1.00 21.07 91 VAL J O 1
ATOM 14860 N N . LYS J 1 92 ? 41.518 115.546 53.006 1.00 23.18 92 LYS J N 1
ATOM 14861 C CA . LYS J 1 92 ? 41.910 114.237 53.490 1.00 26.34 92 LYS J CA 1
ATOM 14862 C C . LYS J 1 92 ? 43.414 114.053 53.337 1.00 27.28 92 LYS J C 1
ATOM 14863 O O . LYS J 1 92 ? 43.958 114.202 52.239 1.00 29.75 92 LYS J O 1
ATOM 14869 N N . LEU J 1 93 ? 44.078 113.739 54.445 1.00 25.69 93 LEU J N 1
ATOM 14870 C CA . LEU J 1 93 ? 45.523 113.520 54.457 1.00 27.87 93 LEU J CA 1
ATOM 14871 C C . LEU J 1 93 ? 45.862 112.117 54.972 1.00 27.57 93 LEU J C 1
ATOM 14872 O O . LEU J 1 93 ? 45.143 111.558 55.799 1.00 26.41 93 LEU J O 1
ATOM 14877 N N . PRO J 1 94 ? 46.961 111.532 54.480 1.00 27.68 94 PRO J N 1
ATOM 14878 C CA . PRO J 1 94 ? 47.345 110.198 54.946 1.00 28.42 94 PRO J CA 1
ATOM 14879 C C . PRO J 1 94 ? 47.968 110.382 56.329 1.00 29.89 94 PRO J C 1
ATOM 14880 O O . PRO J 1 94 ? 48.685 111.359 56.566 1.00 30.38 94 PRO J O 1
ATOM 14884 N N . THR J 1 95 ? 47.677 109.471 57.250 1.00 30.98 95 THR J N 1
ATOM 14885 C CA . THR J 1 95 ? 48.215 109.580 58.597 1.00 31.68 95 THR J CA 1
ATOM 14886 C C . THR J 1 95 ? 49.660 109.109 58.633 1.00 33.85 95 THR J C 1
ATOM 14887 O O . THR J 1 95 ? 49.950 107.922 58.806 1.00 35.23 95 THR J O 1
ATOM 14891 N N . THR J 1 96 ? 50.559 110.068 58.450 1.00 33.60 96 THR J N 1
ATOM 14892 C CA . THR J 1 96 ? 51.992 109.836 58.446 1.00 32.68 96 THR J CA 1
ATOM 14893 C C . THR J 1 96 ? 52.613 111.076 59.072 1.00 31.49 96 THR J C 1
ATOM 14894 O O . THR J 1 96 ? 51.912 112.048 59.358 1.00 32.61 96 THR J O 1
ATOM 14898 N N . GLU J 1 97 ? 53.923 111.052 59.275 1.00 31.21 97 GLU J N 1
ATOM 14899 C CA . GLU J 1 97 ? 54.611 112.197 59.854 1.00 32.03 97 GLU J CA 1
ATOM 14900 C C . GLU J 1 97 ? 54.311 113.461 59.053 1.00 32.12 97 GLU J C 1
ATOM 14901 O O . GLU J 1 97 ? 53.883 114.476 59.613 1.00 33.25 97 GLU J O 1
ATOM 14907 N N . GLU J 1 98 ? 54.537 113.409 57.745 1.00 30.78 98 GLU J N 1
ATOM 14908 C CA . GLU J 1 98 ? 54.266 114.579 56.915 1.00 33.16 98 GLU J CA 1
ATOM 14909 C C . GLU J 1 98 ? 52.792 114.939 57.039 1.00 30.96 98 GLU J C 1
ATOM 14910 O O . GLU J 1 98 ? 52.449 116.105 57.190 1.00 32.49 98 GLU J O 1
ATOM 14916 N N . GLY J 1 99 ? 51.927 113.928 56.995 1.00 30.86 99 GLY J N 1
ATOM 14917 C CA . GLY J 1 99 ? 50.499 114.164 57.121 1.00 29.30 99 GLY J CA 1
ATOM 14918 C C . GLY J 1 99 ? 50.142 114.871 58.416 1.00 29.29 99 GLY J C 1
ATOM 14919 O O . GLY J 1 99 ? 49.239 115.704 58.448 1.00 29.82 99 GLY J O 1
ATOM 14920 N N . LEU J 1 100 ? 50.840 114.526 59.493 1.00 29.19 100 LEU J N 1
ATOM 14921 C CA . LEU J 1 100 ? 50.610 115.144 60.797 1.00 29.31 100 LEU J CA 1
ATOM 14922 C C . LEU J 1 100 ? 51.009 116.624 60.730 1.00 29.65 100 LEU J C 1
ATOM 14923 O O . LEU J 1 100 ? 50.305 117.497 61.243 1.00 28.92 100 LEU J O 1
ATOM 14928 N N . LYS J 1 101 ? 52.132 116.898 60.076 1.00 29.65 101 LYS J N 1
ATOM 14929 C CA . LYS J 1 101 ? 52.620 118.269 59.925 1.00 32.64 101 LYS J CA 1
ATOM 14930 C C . LYS J 1 101 ? 51.634 119.128 59.138 1.00 31.27 101 LYS J C 1
ATOM 14931 O O . LYS J 1 101 ? 51.325 120.252 59.526 1.00 32.76 101 LYS J O 1
ATOM 14937 N N . ALA J 1 102 ? 51.155 118.600 58.019 1.00 31.21 102 ALA J N 1
ATOM 14938 C CA . ALA J 1 102 ? 50.209 119.332 57.182 1.00 29.62 102 ALA J CA 1
ATOM 14939 C C . ALA J 1 102 ? 48.894 119.536 57.925 1.00 28.48 102 ALA J C 1
ATOM 14940 O O . ALA J 1 102 ? 48.294 120.609 57.864 1.00 27.61 102 ALA J O 1
ATOM 14942 N N . CYS J 1 103 ? 48.459 118.499 58.637 1.00 28.33 103 CYS J N 1
ATOM 14943 C CA . CYS J 1 103 ? 47.219 118.552 59.393 1.00 28.55 103 CYS J CA 1
ATOM 14944 C C . CYS J 1 103 ? 47.250 119.690 60.408 1.00 30.06 103 CYS J C 1
ATOM 14945 O O . CYS J 1 103 ? 46.271 120.427 60.570 1.00 28.39 103 CYS J O 1
ATOM 14948 N N . LYS J 1 104 ? 48.384 119.829 61.090 1.00 31.15 104 LYS J N 1
ATOM 14949 C CA . LYS J 1 104 ? 48.552 120.883 62.083 1.00 32.51 104 LYS J CA 1
ATOM 14950 C C . LYS J 1 104 ? 48.349 122.242 61.417 1.00 31.68 104 LYS J C 1
ATOM 14951 O O . LYS J 1 104 ? 47.548 123.067 61.860 1.00 31.18 104 LYS J O 1
ATOM 14957 N N . ARG J 1 105 ? 49.096 122.451 60.342 1.00 31.78 105 ARG J N 1
ATOM 14958 C CA . ARG J 1 105 ? 49.058 123.692 59.591 1.00 33.52 105 ARG J CA 1
ATOM 14959 C C . ARG J 1 105 ? 47.692 123.989 58.977 1.00 31.22 105 ARG J C 1
ATOM 14960 O O . ARG J 1 105 ? 47.176 125.095 59.112 1.00 30.28 105 ARG J O 1
ATOM 14968 N N . LEU J 1 106 ? 47.084 123.007 58.325 1.00 30.31 106 LEU J N 1
ATOM 14969 C CA . LEU J 1 106 ? 45.781 123.249 57.719 1.00 30.49 106 LEU J CA 1
ATOM 14970 C C . LEU J 1 106 ? 44.692 123.502 58.754 1.00 29.91 106 LEU J C 1
ATOM 14971 O O . LEU J 1 106 ? 43.910 124.434 58.611 1.00 29.17 106 LEU J O 1
ATOM 14976 N N . SER J 1 107 ? 44.646 122.690 59.806 1.00 30.00 107 SER J N 1
ATOM 14977 C CA . SER J 1 107 ? 43.624 122.879 60.821 1.00 30.73 107 SER J CA 1
ATOM 14978 C C . SER J 1 107 ? 43.798 124.222 61.523 1.00 30.64 107 SER J C 1
ATOM 14979 O O . SER J 1 107 ? 42.818 124.823 61.951 1.00 29.12 107 SER J O 1
ATOM 14982 N N . ALA J 1 108 ? 45.036 124.700 61.630 1.00 32.30 108 ALA J N 1
ATOM 14983 C CA . ALA J 1 108 ? 45.295 125.986 62.284 1.00 34.46 108 ALA J CA 1
ATOM 14984 C C . ALA J 1 108 ? 44.789 127.161 61.442 1.00 35.49 108 ALA J C 1
ATOM 14985 O O . ALA J 1 108 ? 44.727 128.287 61.924 1.00 35.03 108 ALA J O 1
ATOM 14987 N N . GLU J 1 109 ? 44.436 126.893 60.186 1.00 36.14 109 GLU J N 1
ATOM 14988 C CA . GLU J 1 109 ? 43.942 127.938 59.295 1.00 36.85 109 GLU J CA 1
ATOM 14989 C C . GLU J 1 109 ? 42.450 127.802 59.051 1.00 36.36 109 GLU J C 1
ATOM 14990 O O . GLU J 1 109 ? 41.910 128.424 58.144 1.00 37.61 109 GLU J O 1
ATOM 14996 N N . GLY J 1 110 ? 41.788 126.969 59.846 1.00 35.81 110 GLY J N 1
ATOM 14997 C CA . GLY J 1 110 ? 40.352 126.810 59.697 1.00 33.24 110 GLY J CA 1
ATOM 14998 C C . GLY J 1 110 ? 39.891 125.770 58.698 1.00 31.96 110 GLY J C 1
ATOM 14999 O O . GLY J 1 110 ? 38.695 125.614 58.467 1.00 32.99 110 GLY J O 1
ATOM 15000 N N . ILE J 1 111 ? 40.827 125.055 58.095 1.00 30.08 111 ILE J N 1
ATOM 15001 C CA . ILE J 1 111 ? 40.453 124.033 57.136 1.00 30.60 111 ILE J CA 1
ATOM 15002 C C . ILE J 1 111 ? 40.247 122.696 57.856 1.00 30.43 111 ILE J C 1
ATOM 15003 O O . ILE J 1 111 ? 41.125 122.226 58.583 1.00 29.99 111 ILE J O 1
ATOM 15008 N N . LYS J 1 112 ? 39.076 122.098 57.675 1.00 28.52 112 LYS J N 1
ATOM 15009 C CA . LYS J 1 112 ? 38.825 120.817 58.321 1.00 27.47 112 LYS J CA 1
ATOM 15010 C C . LYS J 1 112 ? 39.581 119.668 57.647 1.00 25.76 112 LYS J C 1
ATOM 15011 O O . LYS J 1 112 ? 39.619 119.512 56.432 1.00 24.33 112 LYS J O 1
ATOM 15017 N N . VAL J 1 113 ? 40.217 118.851 58.504 1.00 23.22 113 VAL J N 1
ATOM 15018 C CA . VAL J 1 113 ? 41.065 117.781 57.991 1.00 24.25 113 VAL J CA 1
ATOM 15019 C C . VAL J 1 113 ? 40.510 116.401 58.351 1.00 24.31 113 VAL J C 1
ATOM 15020 O O . VAL J 1 113 ? 40.090 116.145 59.472 1.00 22.04 113 VAL J O 1
ATOM 15024 N N . ASN J 1 114 ? 40.476 115.520 57.331 1.00 24.62 114 ASN J N 1
ATOM 15025 C CA . ASN J 1 114 ? 40.120 114.129 57.565 1.00 22.08 114 ASN J CA 1
ATOM 15026 C C . ASN J 1 114 ? 41.381 113.239 57.458 1.00 23.26 114 ASN J C 1
ATOM 15027 O O . ASN J 1 114 ? 41.932 113.017 56.384 1.00 22.75 114 ASN J O 1
ATOM 15032 N N . MET J 1 115 ? 41.908 112.736 58.572 1.00 20.29 115 MET J N 1
ATOM 15033 C CA . MET J 1 115 ? 43.094 111.891 58.527 1.00 22.18 115 MET J CA 1
ATOM 15034 C C . MET J 1 115 ? 42.629 110.487 58.160 1.00 22.25 115 MET J C 1
ATOM 15035 O O . MET J 1 115 ? 41.765 109.918 58.817 1.00 21.52 115 MET J O 1
ATOM 15040 N N . THR J 1 116 ? 43.208 109.926 57.110 1.00 23.15 116 THR J N 1
ATOM 15041 C CA . THR J 1 116 ? 42.791 108.614 56.655 1.00 26.43 116 THR J CA 1
ATOM 15042 C C . THR J 1 116 ? 43.923 107.584 56.637 1.00 27.45 116 THR J C 1
ATOM 15043 O O . THR J 1 116 ? 45.041 107.880 57.059 1.00 27.80 116 THR J O 1
ATOM 15047 N N . LEU J 1 117 ? 43.625 106.382 56.143 1.00 28.44 117 LEU J N 1
ATOM 15048 C CA . LEU J 1 117 ? 44.598 105.290 56.100 1.00 29.78 117 LEU J CA 1
ATOM 15049 C C . LEU J 1 117 ? 45.091 104.987 57.503 1.00 30.58 117 LEU J C 1
ATOM 15050 O O . LEU J 1 117 ? 46.289 104.823 57.738 1.00 32.43 117 LEU J O 1
ATOM 15055 N N . ILE J 1 118 ? 44.148 104.928 58.434 1.00 29.84 118 ILE J N 1
ATOM 15056 C CA . ILE J 1 118 ? 44.447 104.646 59.828 1.00 30.62 118 ILE J CA 1
ATOM 15057 C C . ILE J 1 118 ? 44.148 103.182 60.149 1.00 31.31 118 ILE J C 1
ATOM 15058 O O . ILE J 1 118 ? 43.047 102.693 59.899 1.00 32.23 118 ILE J O 1
ATOM 15063 N N . PHE J 1 119 ? 45.136 102.484 60.693 1.00 31.99 119 PHE J N 1
ATOM 15064 C CA . PHE J 1 119 ? 44.963 101.079 61.010 1.00 30.56 119 PHE J CA 1
ATOM 15065 C C . PHE J 1 119 ? 45.290 100.701 62.445 1.00 31.22 119 PHE J C 1
ATOM 15066 O O . PHE J 1 119 ? 45.369 99.516 62.774 1.00 31.82 119 PHE J O 1
ATOM 15074 N N . SER J 1 120 ? 45.477 101.701 63.303 1.00 29.99 120 SER J N 1
ATOM 15075 C CA . SER J 1 120 ? 45.752 101.436 64.716 1.00 28.80 120 SER J CA 1
ATOM 15076 C C . SER J 1 120 ? 45.223 102.610 65.515 1.00 27.93 120 SER J C 1
ATOM 15077 O O . SER J 1 120 ? 45.107 103.712 64.991 1.00 28.00 120 SER J O 1
ATOM 15080 N N . ALA J 1 121 ? 44.888 102.378 66.777 1.00 26.04 121 ALA J N 1
ATOM 15081 C CA . ALA J 1 121 ? 44.381 103.456 67.605 1.00 26.76 121 ALA J CA 1
ATOM 15082 C C . ALA J 1 121 ? 45.462 104.508 67.844 1.00 27.18 121 ALA J C 1
ATOM 15083 O O . ALA J 1 121 ? 45.141 105.675 68.007 1.00 28.37 121 ALA J O 1
ATOM 15085 N N . ASN J 1 122 ? 46.737 104.107 67.869 1.00 26.37 122 ASN J N 1
ATOM 15086 C CA . ASN J 1 122 ? 47.806 105.085 68.077 1.00 26.28 122 ASN J CA 1
ATOM 15087 C C . ASN J 1 122 ? 47.834 106.105 66.934 1.00 26.32 122 ASN J C 1
ATOM 15088 O O . ASN J 1 122 ? 48.087 107.286 67.159 1.00 27.51 122 ASN J O 1
ATOM 15093 N N . GLN J 1 123 ? 47.569 105.657 65.709 1.00 26.44 123 GLN J N 1
ATOM 15094 C CA . GLN J 1 123 ? 47.546 106.573 64.564 1.00 26.46 123 GLN J CA 1
ATOM 15095 C C . GLN J 1 123 ? 46.397 107.554 64.738 1.00 26.31 123 GLN J C 1
ATOM 15096 O O . GLN J 1 123 ? 46.519 108.729 64.412 1.00 26.81 123 GLN J O 1
ATOM 15102 N N . ALA J 1 124 ? 45.282 107.050 65.258 1.00 25.32 124 ALA J N 1
ATOM 15103 C CA . ALA J 1 124 ? 44.092 107.852 65.475 1.00 24.46 124 ALA J CA 1
ATOM 15104 C C . ALA J 1 124 ? 44.338 108.888 66.553 1.00 25.41 124 ALA J C 1
ATOM 15105 O O . ALA J 1 124 ? 43.838 110.007 66.465 1.00 26.33 124 ALA J O 1
ATOM 15107 N N . LEU J 1 125 ? 45.106 108.516 67.571 1.00 25.12 125 LEU J N 1
ATOM 15108 C CA . LEU J 1 125 ? 45.392 109.440 68.664 1.00 26.36 125 LEU J CA 1
ATOM 15109 C C . LEU J 1 125 ? 46.292 110.566 68.175 1.00 24.87 125 LEU J C 1
ATOM 15110 O O . LEU J 1 125 ? 46.072 111.731 68.487 1.00 25.69 125 LEU J O 1
ATOM 15115 N N . LEU J 1 126 ? 47.305 110.222 67.398 1.00 25.74 126 LEU J N 1
ATOM 15116 C CA . LEU J 1 126 ? 48.195 111.249 66.893 1.00 28.74 126 LEU J CA 1
ATOM 15117 C C . LEU J 1 126 ? 47.404 112.202 66.016 1.00 28.37 126 LEU J C 1
ATOM 15118 O O . LEU J 1 126 ? 47.458 113.421 66.201 1.00 29.21 126 LEU J O 1
ATOM 15123 N N . ALA J 1 127 ? 46.648 111.641 65.079 1.00 27.91 127 ALA J N 1
ATOM 15124 C CA . ALA J 1 127 ? 45.855 112.450 64.164 1.00 27.57 127 ALA J CA 1
ATOM 15125 C C . ALA J 1 127 ? 44.985 113.440 64.935 1.00 27.30 127 ALA J C 1
ATOM 15126 O O . ALA J 1 127 ? 44.925 114.621 64.594 1.00 27.96 127 ALA J O 1
ATOM 15128 N N . ALA J 1 128 ? 44.322 112.954 65.983 1.00 25.67 128 ALA J N 1
ATOM 15129 C CA . ALA J 1 128 ? 43.456 113.795 66.798 1.00 26.17 128 ALA J CA 1
ATOM 15130 C C . ALA J 1 128 ? 44.272 114.897 67.463 1.00 27.32 128 ALA J C 1
ATOM 15131 O O . ALA J 1 128 ? 43.889 116.066 67.477 1.00 27.52 128 ALA J O 1
ATOM 15133 N N . ARG J 1 129 ? 45.414 114.506 68.008 1.00 29.06 129 ARG J N 1
ATOM 15134 C CA . ARG J 1 129 ? 46.304 115.433 68.684 1.00 31.24 129 ARG J CA 1
ATOM 15135 C C . ARG J 1 129 ? 46.812 116.498 67.704 1.00 30.94 129 ARG J C 1
ATOM 15136 O O . ARG J 1 129 ? 47.068 117.637 68.091 1.00 31.72 129 ARG J O 1
ATOM 15144 N N . ALA J 1 130 ? 46.942 116.125 66.434 1.00 29.60 130 ALA J N 1
ATOM 15145 C CA . ALA J 1 130 ? 47.420 117.054 65.410 1.00 29.78 130 ALA J CA 1
ATOM 15146 C C . ALA J 1 130 ? 46.358 118.056 64.952 1.00 30.30 130 ALA J C 1
ATOM 15147 O O . ALA J 1 130 ? 46.672 119.008 64.241 1.00 32.99 130 ALA J O 1
ATOM 15149 N N . GLY J 1 131 ? 45.106 117.837 65.345 1.00 30.79 131 GLY J N 1
ATOM 15150 C CA . GLY J 1 131 ? 44.042 118.753 64.962 1.00 30.05 131 GLY J CA 1
ATOM 15151 C C . GLY J 1 131 ? 43.011 118.214 63.973 1.00 31.47 131 GLY J C 1
ATOM 15152 O O . GLY J 1 131 ? 42.203 118.978 63.428 1.00 30.85 131 GLY J O 1
ATOM 15153 N N . ALA J 1 132 ? 43.024 116.905 63.734 1.00 30.38 132 ALA J N 1
ATOM 15154 C CA . ALA J 1 132 ? 42.082 116.301 62.799 1.00 29.69 132 ALA J CA 1
ATOM 15155 C C . ALA J 1 132 ? 40.638 116.515 63.239 1.00 30.24 132 ALA J C 1
ATOM 15156 O O . ALA J 1 132 ? 40.332 116.450 64.424 1.00 30.49 132 ALA J O 1
ATOM 15158 N N . SER J 1 133 ? 39.753 116.795 62.287 1.00 28.93 133 SER J N 1
ATOM 15159 C CA . SER J 1 133 ? 38.341 116.968 62.614 1.00 27.37 133 SER J CA 1
ATOM 15160 C C . SER J 1 133 ? 37.702 115.589 62.503 1.00 26.06 133 SER J C 1
ATOM 15161 O O . SER J 1 133 ? 36.697 115.292 63.152 1.00 29.07 133 SER J O 1
ATOM 15164 N N . TYR J 1 134 ? 38.300 114.746 61.670 1.00 24.71 134 TYR J N 1
ATOM 15165 C CA . TYR J 1 134 ? 37.812 113.389 61.476 1.00 24.10 134 TYR J CA 1
ATOM 15166 C C . TYR J 1 134 ? 38.986 112.434 61.352 1.00 23.31 134 TYR J C 1
ATOM 15167 O O . TYR J 1 134 ? 40.055 112.829 60.892 1.00 22.10 134 TYR J O 1
ATOM 15176 N N . VAL J 1 135 ? 38.779 111.185 61.776 1.00 22.49 135 VAL J N 1
ATOM 15177 C CA . VAL J 1 135 ? 39.778 110.126 61.626 1.00 21.86 135 VAL J CA 1
ATOM 15178 C C . VAL J 1 135 ? 39.031 108.996 60.922 1.00 23.34 135 VAL J C 1
ATOM 15179 O O . VAL J 1 135 ? 37.876 108.694 61.261 1.00 22.55 135 VAL J O 1
ATOM 15183 N N . SER J 1 136 ? 39.678 108.383 59.937 1.00 21.99 136 SER J N 1
ATOM 15184 C CA . SER J 1 136 ? 39.048 107.320 59.169 1.00 24.61 136 SER J CA 1
ATOM 15185 C C . SER J 1 136 ? 39.679 105.931 59.224 1.00 23.73 136 SER J C 1
ATOM 15186 O O . SER J 1 136 ? 40.546 105.610 58.420 1.00 26.09 136 SER J O 1
ATOM 15189 N N . PRO J 1 137 ? 39.271 105.094 60.185 1.00 23.77 137 PRO J N 1
ATOM 15190 C CA . PRO J 1 137 ? 39.873 103.760 60.207 1.00 24.14 137 PRO J CA 1
ATOM 15191 C C . PRO J 1 137 ? 39.257 102.915 59.093 1.00 26.30 137 PRO J C 1
ATOM 15192 O O . PRO J 1 137 ? 38.075 103.059 58.771 1.00 26.49 137 PRO J O 1
ATOM 15196 N N . PHE J 1 138 ? 40.062 102.044 58.496 1.00 28.27 138 PHE J N 1
ATOM 15197 C CA . PHE J 1 138 ? 39.599 101.176 57.419 1.00 29.36 138 PHE J CA 1
ATOM 15198 C C . PHE J 1 138 ? 39.239 99.805 57.949 1.00 30.42 138 PHE J C 1
ATOM 15199 O O . PHE J 1 138 ? 40.119 99.024 58.302 1.00 34.52 138 PHE J O 1
ATOM 15207 N N . LEU J 1 139 ? 37.946 99.508 57.991 1.00 29.74 139 LEU J N 1
ATOM 15208 C CA . LEU J 1 139 ? 37.467 98.229 58.500 1.00 29.81 139 LEU J CA 1
ATOM 15209 C C . LEU J 1 139 ? 37.700 97.056 57.556 1.00 29.84 139 LEU J C 1
ATOM 15210 O O . LEU J 1 139 ? 38.208 96.007 57.963 1.00 29.25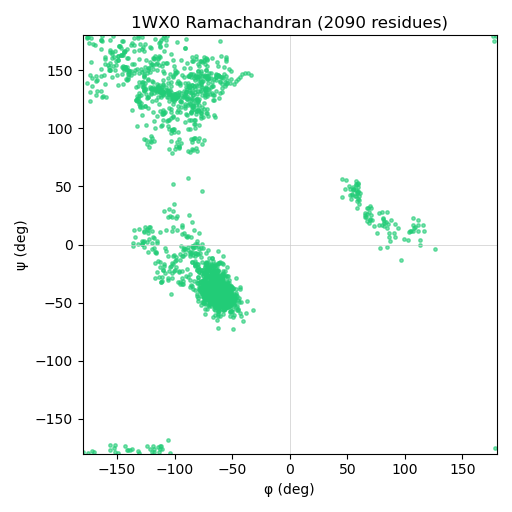 139 LEU J O 1
ATOM 15215 N N . GLY J 1 140 ? 37.329 97.237 56.295 1.00 29.86 140 GLY J N 1
ATOM 15216 C CA . GLY J 1 140 ? 37.479 96.177 55.314 1.00 28.78 140 GLY J CA 1
ATOM 15217 C C . GLY J 1 140 ? 38.896 95.731 55.012 1.00 29.22 140 GLY J C 1
ATOM 15218 O O . GLY J 1 140 ? 39.155 94.541 54.815 1.00 27.84 140 GLY J O 1
ATOM 15219 N N . ARG J 1 141 ? 39.828 96.672 54.968 1.00 28.49 141 ARG J N 1
ATOM 15220 C CA . ARG J 1 141 ? 41.197 96.299 54.663 1.00 28.76 141 ARG J CA 1
ATOM 15221 C C . ARG J 1 141 ? 41.847 95.519 55.801 1.00 27.30 141 ARG J C 1
ATOM 15222 O O . ARG J 1 141 ? 42.782 94.758 55.578 1.00 26.96 141 ARG J O 1
ATOM 15230 N N . VAL J 1 142 ? 41.356 95.703 57.020 1.00 26.65 142 VAL J N 1
ATOM 15231 C CA . VAL J 1 142 ? 41.906 94.956 58.135 1.00 26.99 142 VAL J CA 1
ATOM 15232 C C . VAL J 1 142 ? 41.405 93.512 58.016 1.00 26.17 142 VAL J C 1
ATOM 15233 O O . VAL J 1 142 ? 42.193 92.574 58.139 1.00 25.02 142 VAL J O 1
ATOM 15237 N N . ASP J 1 143 ? 40.106 93.345 57.753 1.00 25.15 143 ASP J N 1
ATOM 15238 C CA . ASP J 1 143 ? 39.516 92.017 57.576 1.00 26.09 143 ASP J CA 1
ATOM 15239 C C . ASP J 1 143 ? 40.242 91.238 56.463 1.00 25.53 143 ASP J C 1
ATOM 15240 O O . ASP J 1 143 ? 40.385 90.025 56.539 1.00 25.35 143 ASP J O 1
ATOM 15245 N N . ASP J 1 144 ? 40.673 91.950 55.425 1.00 25.83 144 ASP J N 1
ATOM 15246 C CA . ASP J 1 144 ? 41.381 91.353 54.292 1.00 26.83 144 ASP J CA 1
ATOM 15247 C C . ASP J 1 144 ? 42.701 90.735 54.751 1.00 27.50 144 ASP J C 1
ATOM 15248 O O . ASP J 1 144 ? 43.258 89.860 54.089 1.00 26.69 144 ASP J O 1
ATOM 15253 N N . ILE J 1 145 ? 43.195 91.227 55.881 1.00 27.93 145 ILE J N 1
ATOM 15254 C CA . ILE J 1 145 ? 44.455 90.797 56.472 1.00 29.54 145 ILE J CA 1
ATOM 15255 C C . ILE J 1 145 ? 44.207 89.764 57.584 1.00 29.68 145 ILE J C 1
ATOM 15256 O O . ILE J 1 145 ? 45.102 89.416 58.349 1.00 29.25 145 ILE J O 1
ATOM 15261 N N . SER J 1 146 ? 42.972 89.268 57.637 1.00 28.32 146 SER J N 1
ATOM 15262 C CA . SER J 1 146 ? 42.539 88.267 58.606 1.00 26.85 146 SER J CA 1
ATOM 15263 C C . SER J 1 146 ? 42.512 88.728 60.051 1.00 27.41 146 SER J C 1
ATOM 15264 O O . SER J 1 146 ? 42.600 87.923 60.984 1.00 28.13 146 SER J O 1
ATOM 15267 N N . TRP J 1 147 ? 42.390 90.035 60.231 1.00 27.82 147 TRP J N 1
ATOM 15268 C CA . TRP J 1 147 ? 42.277 90.606 61.559 1.00 28.60 147 TRP J CA 1
ATOM 15269 C C . TRP J 1 147 ? 40.884 91.207 61.614 1.00 27.47 147 TRP J C 1
ATOM 15270 O O . TRP J 1 147 ? 40.281 91.463 60.578 1.00 23.57 147 TRP J O 1
ATOM 15281 N N . ASP J 1 148 ? 40.372 91.417 62.819 1.00 29.31 148 ASP J N 1
ATOM 15282 C CA . ASP J 1 148 ? 39.035 91.966 62.991 1.00 30.33 148 ASP J CA 1
ATOM 15283 C C . ASP J 1 148 ? 39.003 93.494 62.889 1.00 29.24 148 ASP J C 1
ATOM 15284 O O . ASP J 1 148 ? 39.446 94.195 63.799 1.00 28.79 148 ASP J O 1
ATOM 15289 N N . GLY J 1 149 ? 38.475 94.001 61.779 1.00 26.99 149 GLY J N 1
ATOM 15290 C CA . GLY J 1 149 ? 38.392 95.439 61.582 1.00 27.06 149 GLY J CA 1
ATOM 15291 C C . GLY J 1 149 ? 37.433 96.096 62.558 1.00 27.75 149 GLY J C 1
ATOM 15292 O O . GLY J 1 149 ? 37.713 97.172 63.087 1.00 27.91 149 GLY J O 1
ATOM 15293 N N . GLY J 1 150 ? 36.293 95.454 62.795 1.00 28.70 150 GLY J N 1
ATOM 15294 C CA . GLY J 1 150 ? 35.321 95.993 63.731 1.00 27.76 150 GLY J CA 1
ATOM 15295 C C . GLY J 1 150 ? 35.959 96.212 65.091 1.00 29.09 150 GLY J C 1
ATOM 15296 O O . GLY J 1 150 ? 35.522 97.062 65.871 1.00 28.62 150 GLY J O 1
ATOM 15297 N N . GLU J 1 151 ? 37.005 95.443 65.376 1.00 30.38 151 GLU J N 1
ATOM 15298 C CA . GLU J 1 151 ? 37.710 95.564 66.642 1.00 31.67 151 GLU J CA 1
ATOM 15299 C C . GLU J 1 151 ? 38.622 96.776 66.627 1.00 31.92 151 GLU J C 1
ATOM 15300 O O . GLU J 1 151 ? 38.840 97.398 67.667 1.00 33.16 151 GLU J O 1
ATOM 15306 N N . LEU J 1 152 ? 39.152 97.119 65.453 1.00 30.92 152 LEU J N 1
ATOM 15307 C CA . LEU J 1 152 ? 40.017 98.291 65.328 1.00 29.97 152 LEU J CA 1
ATOM 15308 C C . LEU J 1 152 ? 39.147 99.501 65.639 1.00 29.63 152 LEU J C 1
ATOM 15309 O O . LEU J 1 152 ? 39.524 100.377 66.416 1.00 28.68 152 LEU J O 1
ATOM 15314 N N . LEU J 1 153 ? 37.969 99.533 65.027 1.00 27.64 153 LEU J N 1
ATOM 15315 C CA . LEU J 1 153 ? 37.035 100.630 65.223 1.00 27.65 153 LEU J CA 1
ATOM 15316 C C . LEU J 1 153 ? 36.668 100.729 66.698 1.00 28.42 153 LEU J C 1
ATOM 15317 O O . LEU J 1 153 ? 36.543 101.828 67.246 1.00 29.84 153 LEU J O 1
ATOM 15322 N N . ARG J 1 154 ? 36.496 99.574 67.337 1.00 28.95 154 ARG J N 1
ATOM 15323 C CA . ARG J 1 154 ? 36.124 99.527 68.750 1.00 30.50 154 ARG J CA 1
ATOM 15324 C C . ARG J 1 154 ? 37.167 100.213 69.625 1.00 27.50 154 ARG J C 1
ATOM 15325 O O . ARG J 1 154 ? 36.844 101.052 70.457 1.00 25.40 154 ARG J O 1
ATOM 15333 N N . GLU J 1 155 ? 38.424 99.842 69.428 1.00 29.78 155 GLU J N 1
ATOM 15334 C CA . GLU J 1 155 ? 39.517 100.404 70.208 1.00 32.12 155 GLU J CA 1
ATOM 15335 C C . GLU J 1 155 ? 39.611 101.908 69.964 1.00 31.86 155 GLU J C 1
ATOM 15336 O O . GLU J 1 155 ? 39.808 102.677 70.900 1.00 33.13 155 GLU J O 1
ATOM 15342 N N . ILE J 1 156 ? 39.438 102.336 68.715 1.00 30.79 156 ILE J N 1
ATOM 15343 C CA . ILE J 1 156 ? 39.495 103.763 68.407 1.00 28.92 156 ILE J CA 1
ATOM 15344 C C . ILE J 1 156 ? 38.366 104.526 69.090 1.00 30.17 156 ILE J C 1
ATOM 15345 O O . ILE J 1 156 ? 38.607 105.513 69.786 1.00 32.09 156 ILE J O 1
ATOM 15350 N N . VAL J 1 157 ? 37.132 104.071 68.894 1.00 29.75 157 VAL J N 1
ATOM 15351 C CA . VAL J 1 157 ? 35.986 104.735 69.495 1.00 26.68 157 VAL J CA 1
ATOM 15352 C C . VAL J 1 157 ? 36.074 104.746 71.022 1.00 28.86 157 VAL J C 1
ATOM 15353 O O . VAL J 1 157 ? 35.840 105.771 71.648 1.00 27.23 157 VAL J O 1
ATOM 15357 N N . GLU J 1 158 ? 36.409 103.614 71.627 1.00 30.53 158 GLU J N 1
ATOM 15358 C CA . GLU J 1 158 ? 36.515 103.579 73.078 1.00 34.72 158 GLU J CA 1
ATOM 15359 C C . GLU J 1 158 ? 37.570 104.573 73.554 1.00 34.65 158 GLU J C 1
ATOM 15360 O O . GLU J 1 158 ? 37.300 105.389 74.432 1.00 34.22 158 GLU J O 1
ATOM 15366 N N . MET J 1 159 ? 38.762 104.521 72.969 1.00 35.33 159 MET J N 1
ATOM 15367 C CA . MET J 1 159 ? 39.813 105.455 73.358 1.00 37.98 159 MET J CA 1
ATOM 15368 C C . MET J 1 159 ? 39.314 106.891 73.239 1.00 37.95 159 MET J C 1
ATOM 15369 O O . MET J 1 159 ? 39.462 107.690 74.164 1.00 36.50 159 MET J O 1
ATOM 15374 N N . ILE J 1 160 ? 38.718 107.211 72.092 1.00 37.41 160 ILE J N 1
ATOM 15375 C CA . ILE J 1 160 ? 38.204 108.553 71.857 1.00 35.59 160 ILE J CA 1
ATOM 15376 C C . ILE J 1 160 ? 37.171 108.949 72.902 1.00 36.23 160 ILE J C 1
ATOM 15377 O O . ILE J 1 160 ? 37.183 110.076 73.395 1.00 36.45 160 ILE J O 1
ATOM 15382 N N . GLN J 1 161 ? 36.289 108.020 73.252 1.00 37.13 161 GLN J N 1
ATOM 15383 C CA . GLN J 1 161 ? 35.269 108.297 74.256 1.00 40.04 161 GLN J CA 1
ATOM 15384 C C . GLN J 1 161 ? 35.901 108.465 75.636 1.00 39.46 161 GLN J C 1
ATOM 15385 O O . GLN J 1 161 ? 35.623 109.433 76.343 1.00 39.17 161 GLN J O 1
ATOM 15391 N N . VAL J 1 162 ? 36.756 107.519 76.010 1.00 39.41 162 VAL J N 1
ATOM 15392 C CA . VAL J 1 162 ? 37.426 107.555 77.302 1.00 38.58 162 VAL J CA 1
ATOM 15393 C C . VAL J 1 162 ? 38.269 108.815 77.487 1.00 38.82 162 VAL J C 1
ATOM 15394 O O . VAL J 1 162 ? 38.251 109.427 78.554 1.00 39.01 162 VAL J O 1
ATOM 15398 N N . GLN J 1 163 ? 39.002 109.200 76.446 1.00 37.15 163 GLN J N 1
ATOM 15399 C CA . GLN J 1 163 ? 39.864 110.374 76.511 1.00 35.69 163 GLN J CA 1
ATOM 15400 C C . GLN J 1 163 ? 39.129 111.685 76.240 1.00 36.55 163 GLN J C 1
ATOM 15401 O O . GLN J 1 163 ? 39.723 112.760 76.299 1.00 36.27 163 GLN J O 1
ATOM 15407 N N . ASP J 1 164 ? 37.838 111.592 75.944 1.00 36.71 164 ASP J N 1
ATOM 15408 C CA . ASP J 1 164 ? 37.013 112.764 75.659 1.00 38.22 164 ASP J CA 1
ATOM 15409 C C . ASP J 1 164 ? 37.559 113.662 74.547 1.00 36.91 164 ASP J C 1
ATOM 15410 O O . ASP J 1 164 ? 37.654 114.872 74.713 1.00 36.93 164 ASP J O 1
ATOM 15415 N N . LEU J 1 165 ? 37.913 113.069 73.416 1.00 36.15 165 LEU J N 1
ATOM 15416 C CA . LEU J 1 165 ? 38.431 113.836 72.307 1.00 36.16 165 LEU J CA 1
ATOM 15417 C C . LEU J 1 165 ? 37.273 114.306 71.428 1.00 37.35 165 LEU J C 1
ATOM 15418 O O . LEU J 1 165 ? 36.251 113.616 71.277 1.00 37.49 165 LEU J O 1
ATOM 15423 N N . PRO J 1 166 ? 37.404 115.514 70.853 1.00 36.88 166 PRO J N 1
ATOM 15424 C CA . PRO J 1 166 ? 36.322 116.026 69.994 1.00 36.43 166 PRO J CA 1
ATOM 15425 C C . PRO J 1 166 ? 36.304 115.452 68.579 1.00 34.97 166 PRO J C 1
ATOM 15426 O O . PRO J 1 166 ? 35.264 115.449 67.921 1.00 36.62 166 PRO J O 1
ATOM 15430 N N . VAL J 1 167 ? 37.438 114.929 68.128 1.00 32.36 167 VAL J N 1
ATOM 15431 C CA . VAL J 1 167 ? 37.543 114.365 66.783 1.00 29.51 167 VAL J CA 1
ATOM 15432 C C . VAL J 1 167 ? 36.388 113.411 66.475 1.00 29.60 167 VAL J C 1
ATOM 15433 O O . VAL J 1 167 ? 35.982 112.630 67.325 1.00 27.38 167 VAL J O 1
ATOM 15437 N N . LYS J 1 168 ? 35.845 113.487 65.264 1.00 28.76 168 LYS J N 1
ATOM 15438 C CA . LYS J 1 168 ? 34.743 112.611 64.890 1.00 28.42 168 LYS J CA 1
ATOM 15439 C C . LYS J 1 168 ? 35.291 111.378 64.189 1.00 27.84 168 LYS J C 1
ATOM 15440 O O . LYS J 1 168 ? 36.293 111.460 63.478 1.00 27.61 168 LYS J O 1
ATOM 15446 N N . VAL J 1 169 ? 34.641 110.234 64.391 1.00 24.79 169 VAL J N 1
ATOM 15447 C CA . VAL J 1 169 ? 35.102 109.004 63.773 1.00 23.90 169 VAL J CA 1
ATOM 15448 C C . VAL J 1 169 ? 34.282 108.614 62.551 1.00 25.48 169 VAL J C 1
ATOM 15449 O O . VAL J 1 169 ? 33.055 108.534 62.607 1.00 26.54 169 VAL J O 1
ATOM 15453 N N . ILE J 1 170 ? 34.980 108.378 61.446 1.00 24.61 170 ILE J N 1
ATOM 15454 C CA . ILE J 1 170 ? 34.353 107.963 60.209 1.00 23.39 170 ILE J CA 1
ATOM 15455 C C . ILE J 1 170 ? 34.737 106.509 59.961 1.00 25.23 170 ILE J C 1
ATOM 15456 O O . ILE J 1 170 ? 35.916 106.198 59.707 1.00 26.69 170 ILE J O 1
ATOM 15461 N N . ALA J 1 171 ? 33.760 105.618 60.043 1.00 22.37 171 ALA J N 1
ATOM 15462 C CA . ALA J 1 171 ? 34.023 104.208 59.785 1.00 23.20 171 ALA J CA 1
ATOM 15463 C C . ALA J 1 171 ? 34.139 104.115 58.267 1.00 22.99 171 ALA J C 1
ATOM 15464 O O . ALA J 1 171 ? 33.191 104.442 57.551 1.00 21.48 171 ALA J O 1
ATOM 15466 N N . ALA J 1 172 ? 35.303 103.704 57.771 1.00 21.90 172 ALA J N 1
ATOM 15467 C CA . ALA J 1 172 ? 35.491 103.602 56.323 1.00 21.15 172 ALA J CA 1
ATOM 15468 C C . ALA J 1 172 ? 35.819 102.173 55.895 1.00 21.56 172 ALA J C 1
ATOM 15469 O O . ALA J 1 172 ? 35.868 101.267 56.725 1.00 21.42 172 ALA J O 1
ATOM 15471 N N . SER J 1 173 ? 36.046 101.986 54.597 1.00 21.56 173 SER J N 1
ATOM 15472 C CA . SER J 1 173 ? 36.324 100.671 54.034 1.00 22.36 173 SER J CA 1
ATOM 15473 C C . SER J 1 173 ? 35.177 99.733 54.435 1.00 23.75 173 SER J C 1
ATOM 15474 O O . SER J 1 173 ? 35.400 98.617 54.919 1.00 22.42 173 SER J O 1
ATOM 15477 N N . ILE J 1 174 ? 33.949 100.215 54.245 1.00 23.62 174 ILE J N 1
ATOM 15478 C CA . ILE J 1 174 ? 32.737 99.463 54.566 1.00 23.94 174 ILE J CA 1
ATOM 15479 C C . ILE J 1 174 ? 32.490 98.454 53.448 1.00 25.17 174 ILE J C 1
ATOM 15480 O O . ILE J 1 174 ? 32.399 98.833 52.279 1.00 27.30 174 ILE J O 1
ATOM 15485 N N . ARG J 1 175 ? 32.358 97.180 53.804 1.00 24.33 175 ARG J N 1
ATOM 15486 C CA . ARG J 1 175 ? 32.174 96.133 52.807 1.00 25.70 175 ARG J CA 1
ATOM 15487 C C . ARG J 1 175 ? 30.788 95.507 52.808 1.00 24.11 175 ARG J C 1
ATOM 15488 O O . ARG J 1 175 ? 30.371 94.929 51.811 1.00 25.84 175 ARG J O 1
ATOM 15496 N N . HIS J 1 176 ? 30.080 95.613 53.925 1.00 24.32 176 HIS J N 1
ATOM 15497 C CA . HIS J 1 176 ? 28.762 95.006 54.035 1.00 21.58 176 HIS J CA 1
ATOM 15498 C C . HIS J 1 176 ? 27.896 95.692 55.083 1.00 20.72 176 HIS J C 1
ATOM 15499 O O . HIS J 1 176 ? 28.380 96.483 55.889 1.00 20.85 176 HIS J O 1
ATOM 15506 N N . PRO J 1 177 ? 26.593 95.397 55.084 1.00 22.06 177 PRO J N 1
ATOM 15507 C CA . PRO J 1 177 ? 25.650 95.997 56.034 1.00 20.47 177 PRO J CA 1
ATOM 15508 C C . PRO J 1 177 ? 26.000 95.888 57.520 1.00 22.28 177 PRO J C 1
ATOM 15509 O O . PRO J 1 177 ? 25.704 96.799 58.290 1.00 21.47 177 PRO J O 1
ATOM 15513 N N . ARG J 1 178 ? 26.628 94.795 57.940 1.00 21.16 178 ARG J N 1
ATOM 15514 C CA . ARG J 1 178 ? 26.935 94.675 59.361 1.00 19.86 178 ARG J CA 1
ATOM 15515 C C . ARG J 1 178 ? 28.055 95.594 59.810 1.00 21.12 178 ARG J C 1
ATOM 15516 O O . ARG J 1 178 ? 28.156 95.923 60.995 1.00 22.15 178 ARG J O 1
ATOM 15524 N N . HIS J 1 179 ? 28.901 96.018 58.877 1.00 20.86 179 HIS J N 1
ATOM 15525 C CA . HIS J 1 179 ? 29.956 96.965 59.228 1.00 19.84 179 HIS J CA 1
ATOM 15526 C C . HIS J 1 179 ? 29.228 98.246 59.669 1.00 21.03 179 HIS J C 1
ATOM 15527 O O . HIS J 1 179 ? 29.608 98.901 60.647 1.00 22.69 179 HIS J O 1
ATOM 15534 N N . VAL J 1 180 ? 28.167 98.596 58.942 1.00 21.26 180 VAL J N 1
ATOM 15535 C CA . VAL J 1 180 ? 27.402 99.795 59.257 1.00 21.09 180 VAL J CA 1
ATOM 15536 C C . VAL J 1 180 ? 26.698 99.656 60.597 1.00 20.72 180 VAL J C 1
ATOM 15537 O O . VAL J 1 180 ? 26.714 100.571 61.409 1.00 21.37 180 VAL J O 1
ATOM 15541 N N . THR J 1 181 ? 26.078 98.507 60.832 1.00 22.71 181 THR J N 1
ATOM 15542 C CA . THR J 1 181 ? 25.382 98.298 62.089 1.00 25.62 181 THR J CA 1
ATOM 15543 C C . THR J 1 181 ? 26.374 98.337 63.256 1.00 24.18 181 THR J C 1
ATOM 15544 O O . THR J 1 181 ? 26.162 99.026 64.243 1.00 24.79 181 THR J O 1
ATOM 15548 N N . GLU J 1 182 ? 27.461 97.593 63.118 1.00 25.90 182 GLU J N 1
ATOM 15549 C CA . GLU J 1 182 ? 28.493 97.517 64.144 1.00 29.51 182 GLU J CA 1
ATOM 15550 C C . GLU J 1 182 ? 29.056 98.898 64.478 1.00 28.70 182 GLU J C 1
ATOM 15551 O O . GLU J 1 182 ? 29.228 99.242 65.652 1.00 29.86 182 GLU J O 1
ATOM 15557 N N . ALA J 1 183 ? 29.335 99.686 63.443 1.00 24.12 183 ALA J N 1
ATOM 15558 C CA . ALA J 1 183 ? 29.866 101.026 63.628 1.00 23.61 183 ALA J CA 1
ATOM 15559 C C . ALA J 1 183 ? 28.863 101.909 64.363 1.00 22.47 183 ALA J C 1
ATOM 15560 O O . ALA J 1 183 ? 29.244 102.741 65.181 1.00 21.91 183 ALA J O 1
ATOM 15562 N N . ALA J 1 184 ? 27.580 101.731 64.069 1.00 23.01 184 ALA J N 1
ATOM 15563 C CA . ALA J 1 184 ? 26.560 102.534 64.727 1.00 22.41 184 ALA J CA 1
ATOM 15564 C C . ALA J 1 184 ? 26.442 102.124 66.186 1.00 23.10 184 ALA J C 1
ATOM 15565 O O . ALA J 1 184 ? 26.287 102.965 67.071 1.00 23.56 184 ALA J O 1
ATOM 15567 N N . LEU J 1 185 ? 26.512 100.826 66.443 1.00 24.12 185 LEU J N 1
ATOM 15568 C CA . LEU J 1 185 ? 26.399 100.359 67.813 1.00 26.83 185 LEU J CA 1
ATOM 15569 C C . LEU J 1 185 ? 27.589 100.805 68.648 1.00 27.41 185 LEU J C 1
ATOM 15570 O O . LEU J 1 185 ? 27.431 101.182 69.803 1.00 29.12 185 LEU J O 1
ATOM 15575 N N . LEU J 1 186 ? 28.779 100.786 68.057 1.00 30.03 186 LEU J N 1
ATOM 15576 C CA . LEU J 1 186 ? 29.975 101.195 68.782 1.00 29.64 186 LEU J CA 1
ATOM 15577 C C . LEU J 1 186 ? 29.956 102.671 69.147 1.00 29.77 186 LEU J C 1
ATOM 15578 O O . LEU J 1 186 ? 30.592 103.078 70.114 1.00 31.13 186 LEU J O 1
ATOM 15583 N N . GLY J 1 187 ? 29.226 103.469 68.376 1.00 28.69 187 GLY J N 1
ATOM 15584 C CA . GLY J 1 187 ? 29.167 104.891 68.653 1.00 26.56 187 GLY J CA 1
ATOM 15585 C C . GLY J 1 187 ? 29.952 105.743 67.668 1.00 27.19 187 GLY J C 1
ATOM 15586 O O . GLY J 1 187 ? 30.259 106.898 67.956 1.00 29.45 187 GLY J O 1
ATOM 15587 N N . ALA J 1 188 ? 30.293 105.185 66.510 1.00 25.18 188 ALA J N 1
ATOM 15588 C CA . ALA J 1 188 ? 31.016 105.953 65.493 1.00 25.65 188 ALA J CA 1
ATOM 15589 C C . ALA J 1 188 ? 30.099 107.091 65.022 1.00 24.26 188 ALA J C 1
ATOM 15590 O O . ALA J 1 188 ? 28.885 106.925 64.972 1.00 26.71 188 ALA J O 1
ATOM 15592 N N . ASP J 1 189 ? 30.668 108.241 64.678 1.00 23.53 189 ASP J N 1
ATOM 15593 C CA . ASP J 1 189 ? 29.857 109.376 64.244 1.00 24.03 189 ASP J CA 1
ATOM 15594 C C . ASP J 1 189 ? 29.344 109.247 62.818 1.00 22.45 189 ASP J C 1
ATOM 15595 O O . ASP J 1 189 ? 28.224 109.661 62.507 1.00 18.42 189 ASP J O 1
ATOM 15600 N N . ILE J 1 190 ? 30.167 108.655 61.964 1.00 20.01 190 ILE J N 1
ATOM 15601 C CA . ILE J 1 190 ? 29.856 108.538 60.549 1.00 18.41 190 ILE J CA 1
ATOM 15602 C C . ILE J 1 190 ? 30.327 107.210 59.974 1.00 19.28 190 ILE J C 1
ATOM 15603 O O . ILE J 1 190 ? 31.275 106.616 60.473 1.00 19.82 190 ILE J O 1
ATOM 15608 N N . ALA J 1 191 ? 29.642 106.754 58.929 1.00 19.96 191 ALA J N 1
ATOM 15609 C CA . ALA J 1 191 ? 30.010 105.542 58.199 1.00 20.39 191 ALA J CA 1
ATOM 15610 C C . ALA J 1 191 ? 29.971 105.992 56.741 1.00 21.13 191 ALA J C 1
ATOM 15611 O O . ALA J 1 191 ? 29.013 106.632 56.304 1.00 18.44 191 ALA J O 1
ATOM 15613 N N . THR J 1 192 ? 31.028 105.697 56.002 1.00 22.68 192 THR J N 1
ATOM 15614 C CA . THR J 1 192 ? 31.087 106.072 54.605 1.00 23.71 192 THR J CA 1
ATOM 15615 C C . THR J 1 192 ? 31.191 104.748 53.868 1.00 24.10 192 THR J C 1
ATOM 15616 O O . THR J 1 192 ? 32.010 103.904 54.215 1.00 25.91 192 THR J O 1
ATOM 15620 N N . MET J 1 193 ? 30.348 104.563 52.858 1.00 23.83 193 MET J N 1
ATOM 15621 C CA . MET J 1 193 ? 30.308 103.299 52.138 1.00 23.55 193 MET J CA 1
ATOM 15622 C C . MET J 1 193 ? 30.006 103.441 50.652 1.00 23.70 193 MET J C 1
ATOM 15623 O O . MET J 1 193 ? 29.524 104.469 50.198 1.00 23.89 193 MET J O 1
ATOM 15628 N N . PRO J 1 194 ? 30.296 102.390 49.873 1.00 25.18 194 PRO J N 1
ATOM 15629 C CA . PRO J 1 194 ? 30.010 102.454 48.440 1.00 23.23 194 PRO J CA 1
ATOM 15630 C C . PRO J 1 194 ? 28.491 102.382 48.228 1.00 22.75 194 PRO J C 1
ATOM 15631 O O . PRO J 1 194 ? 27.739 101.947 49.102 1.00 20.80 194 PRO J O 1
ATOM 15635 N N . HIS J 1 195 ? 28.051 102.842 47.066 1.00 22.07 195 HIS J N 1
ATOM 15636 C CA . HIS J 1 195 ? 26.640 102.859 46.706 1.00 19.96 195 HIS J CA 1
ATOM 15637 C C . HIS J 1 195 ? 25.945 101.494 46.786 1.00 21.65 195 HIS J C 1
ATOM 15638 O O . HIS J 1 195 ? 24.794 101.416 47.240 1.00 21.99 195 HIS J O 1
ATOM 15645 N N . ALA J 1 196 ? 26.634 100.430 46.358 1.00 20.06 196 ALA J N 1
ATOM 15646 C CA . ALA J 1 196 ? 26.076 99.070 46.406 1.00 20.74 196 ALA J CA 1
ATOM 15647 C C . ALA J 1 196 ? 25.687 98.661 47.840 1.00 21.43 196 ALA J C 1
ATOM 15648 O O . ALA J 1 196 ? 24.658 98.010 48.062 1.00 20.77 196 ALA J O 1
ATOM 15650 N N . VAL J 1 197 ? 26.520 99.026 48.807 1.00 20.62 197 VAL J N 1
ATOM 15651 C CA . VAL J 1 197 ? 26.234 98.712 50.202 1.00 22.65 197 VAL J CA 1
ATOM 15652 C C . VAL J 1 197 ? 25.075 99.597 50.696 1.00 22.52 197 VAL J C 1
ATOM 15653 O O . VAL J 1 197 ? 24.155 99.128 51.357 1.00 20.27 197 VAL J O 1
ATOM 15657 N N . PHE J 1 198 ? 25.108 100.878 50.355 1.00 23.58 198 PHE J N 1
ATOM 15658 C CA . PHE J 1 198 ? 24.034 101.771 50.771 1.00 21.88 198 PHE J CA 1
ATOM 15659 C C . PHE J 1 198 ? 22.701 101.184 50.300 1.00 23.69 198 PHE J C 1
ATOM 15660 O O . PHE J 1 198 ? 21.741 101.126 51.059 1.00 27.56 198 PHE J O 1
ATOM 15668 N N . LYS J 1 199 ? 22.659 100.743 49.046 1.00 24.35 199 LYS J N 1
ATOM 15669 C CA . LYS J 1 199 ? 21.463 100.156 48.452 1.00 25.29 199 LYS J CA 1
ATOM 15670 C C . LYS J 1 199 ? 21.028 98.860 49.132 1.00 27.73 199 LYS J C 1
ATOM 15671 O O . LYS J 1 199 ? 19.847 98.529 49.148 1.00 28.89 199 LYS J O 1
ATOM 15677 N N . GLN J 1 200 ? 21.985 98.120 49.678 1.00 26.63 200 GLN J N 1
ATOM 15678 C CA . GLN J 1 200 ? 21.680 96.855 50.332 1.00 27.67 200 GLN J CA 1
ATOM 15679 C C . GLN J 1 200 ? 21.085 97.073 51.725 1.00 27.63 200 GLN J C 1
ATOM 15680 O O . GLN J 1 200 ? 20.365 96.223 52.240 1.00 26.84 200 GLN J O 1
ATOM 15686 N N . LEU J 1 201 ? 21.381 98.224 52.321 1.00 25.94 201 LEU J N 1
ATOM 15687 C CA . LEU J 1 201 ? 20.908 98.553 53.659 1.00 24.79 201 LEU J CA 1
ATOM 15688 C C . LEU J 1 201 ? 19.408 98.422 53.893 1.00 26.20 201 LEU J C 1
ATOM 15689 O O . LEU J 1 201 ? 18.992 97.981 54.958 1.00 25.41 201 LEU J O 1
ATOM 15694 N N . LEU J 1 202 ? 18.603 98.801 52.903 1.00 28.14 202 LEU J N 1
ATOM 15695 C CA . LEU J 1 202 ? 17.140 98.758 53.021 1.00 30.01 202 LEU J CA 1
ATOM 15696 C C . LEU J 1 202 ? 16.535 97.384 52.802 1.00 30.93 202 LEU J C 1
ATOM 15697 O O . LEU J 1 202 ? 15.419 97.100 53.242 1.00 30.60 202 LEU J O 1
ATOM 15702 N N . LYS J 1 203 ? 17.284 96.531 52.120 1.00 32.36 203 LYS J N 1
ATOM 15703 C CA . LYS J 1 203 ? 16.812 95.207 51.779 1.00 32.46 203 LYS J CA 1
ATOM 15704 C C . LYS J 1 203 ? 16.583 94.212 52.896 1.00 34.03 203 LYS J C 1
ATOM 15705 O O . LYS J 1 203 ? 17.462 93.930 53.706 1.00 35.26 203 LYS J O 1
ATOM 15711 N N . HIS J 1 204 ? 15.361 93.705 52.934 1.00 32.61 204 HIS J N 1
ATOM 15712 C CA . HIS J 1 204 ? 14.978 92.677 53.858 1.00 32.07 204 HIS J CA 1
ATOM 15713 C C . HIS J 1 204 ? 13.706 92.053 53.351 1.00 33.26 204 HIS J C 1
ATOM 15714 O O . HIS J 1 204 ? 12.731 92.728 53.050 1.00 34.06 204 HIS J O 1
ATOM 15721 N N . PRO J 1 205 ? 13.707 90.716 53.238 1.00 33.09 205 PRO J N 1
ATOM 15722 C CA . PRO J 1 205 ? 12.599 89.898 52.743 1.00 33.18 205 PRO J CA 1
ATOM 15723 C C . PRO J 1 205 ? 11.279 90.123 53.461 1.00 32.16 205 PRO J C 1
ATOM 15724 O O . PRO J 1 205 ? 10.224 90.143 52.832 1.00 33.31 205 PRO J O 1
ATOM 15728 N N . LEU J 1 206 ? 11.328 90.287 54.778 1.00 32.48 206 LEU J N 1
ATOM 15729 C CA . LEU J 1 206 ? 10.098 90.491 55.529 1.00 32.42 206 LEU J CA 1
ATOM 15730 C C . LEU J 1 206 ? 9.410 91.797 55.189 1.00 31.58 206 LEU J C 1
ATOM 15731 O O . LEU J 1 206 ? 8.194 91.905 55.318 1.00 29.64 206 LEU J O 1
ATOM 15736 N N . THR J 1 207 ? 10.180 92.792 54.764 1.00 32.62 207 THR J N 1
ATOM 15737 C CA . THR J 1 207 ? 9.586 94.071 54.402 1.00 36.45 207 THR J CA 1
ATOM 15738 C C . THR J 1 207 ? 8.822 93.891 53.092 1.00 39.95 207 THR J C 1
ATOM 15739 O O . THR J 1 207 ? 7.683 94.335 52.962 1.00 41.24 207 THR J O 1
ATOM 15743 N N . ASP J 1 208 ? 9.445 93.218 52.132 1.00 43.64 208 ASP J N 1
ATOM 15744 C CA . ASP J 1 208 ? 8.815 92.979 50.837 1.00 48.30 208 ASP J CA 1
ATOM 15745 C C . ASP J 1 208 ? 7.554 92.128 50.954 1.00 48.40 208 ASP J C 1
ATOM 15746 O O . ASP J 1 208 ? 6.561 92.394 50.284 1.00 48.28 208 ASP J O 1
ATOM 15751 N N . ILE J 1 209 ? 7.590 91.104 51.800 1.00 49.76 209 ILE J N 1
ATOM 15752 C CA . ILE J 1 209 ? 6.422 90.251 51.974 1.00 51.94 209 ILE J CA 1
ATOM 15753 C C . ILE J 1 209 ? 5.332 91.026 52.709 1.00 52.52 209 ILE J C 1
ATOM 15754 O O . ILE J 1 209 ? 4.154 90.679 52.637 1.00 51.95 209 ILE J O 1
ATOM 15759 N N . GLY J 1 210 ? 5.737 92.078 53.415 1.00 54.31 210 GLY J N 1
ATOM 15760 C CA . GLY J 1 210 ? 4.783 92.891 54.151 1.00 56.39 210 GLY J CA 1
ATOM 15761 C C . GLY J 1 210 ? 4.057 93.870 53.248 1.00 57.90 210 GLY J C 1
ATOM 15762 O O . GLY J 1 210 ? 2.923 94.257 53.521 1.00 57.68 210 GLY J O 1
ATOM 15763 N N . LEU J 1 211 ? 4.718 94.267 52.165 1.00 60.02 211 LEU J N 1
ATOM 15764 C CA . LEU J 1 211 ? 4.149 95.206 51.202 1.00 61.17 211 LEU J CA 1
ATOM 15765 C C . LEU J 1 211 ? 3.008 94.572 50.410 1.00 62.81 211 LEU J C 1
ATOM 15766 O O . LEU J 1 211 ? 2.767 93.361 50.594 1.00 64.02 211 LEU J O 1
#

CATH classification: 3.20.20.70